Protein 4EWT (pdb70)

InterPro domains:
  IPR002933 Peptidase M20 [PF01546] (74-384)
  IPR011650 Peptidase M20, dimerisation domain [PF07687] (183-277)
  IPR017439 Amidohydrolase [PIRSF005962] (2-389)
  IPR017439 Amidohydrolase [PTHR11014] (3-390)
  IPR017439 Amidohydrolase [TIGR01891] (16-375)
  IPR036264 Bacterial exopeptidase dimerisation domain [SSF55031] (186-298)

Sequence (1542 aa):
MNQQLIETLKSKEGKMIEIRRYLHQHPELSFHEDETAKYIAEFYKGKDVEVETNVGPRGIKVTIDSGKPGKTLAIRADFDALPITEDTGLSFASQNKGVMHACGHDAHTAYMLVLAETLAEMKDDSFTGKVVVIHQPAEEVPPGGAKTMIENGVLDGVDHVLGVHVMSTMKTGKVYYRPGYVQTGRAFFKLKVQGKGGHGSSPHMANDAIVAGSYFVTALQTVVSRRLSPFETGVVTIGSFDGKGQFNVIKDVVEIEGDVRGLTDATKATIEKEIKRLSKGLEDMYGVTCTLEYNDDYPALYNDPEFTEYVAKTLKEANLDFGVEMCEPQPPSEDFAYYAKERPSAFIYTGAAVENGEIYPHHHPKFNISEKSLLISAEAVGTVVLDYLKMNQQLIETLKSKEGKMIEIRRYLHQHPELSFHEDETAKYIAEFYKGKDVEVETNVGPRGIKVTIDSGKPGKTLAIRADFDALPITEDTGLSFASQNKGVMHACGHDAHTAYMLVLAETLAEMKDSFTGKVVVIHQPAEEVPPGGAKTMIENGVLDGVDHVLGVHVMSTMKTGKVYYRPGYVQTGRAFFKLKVQGKGGHGSSPHMANDAIVAGSYYFVTALQTVVSRRLSPFETGVVTIGSFDGKGQFNVIKDVVEIEGDVRGLTDATKATIEKEIKRLSKGLEDMYGVTCTLEYNDDYPALYNDPEFTEYVAKTLKEANLDFGVEMCEPQPPSEDFAYYAKERPSAFIYTGAAVENGEIYPHHHPKFNISEKSLLISAEAVGTVVLDYLKMNQQLIETLKSKEGKMIEIRRYLHQHPELSFHEDETAKYIAEFYKGKDVEVETNVGPRGIKVTIDSGKPGKTLAIRADFDALPITEDTGLSFASQNKGVMHACGHDAHTAYMLVLAETLAEMKDSFTGKVVVIHQPAEEVPPGGAKTMIENGVLDGVDHVLGVHVMSTMKTGKVYYRPGYVQTGRAFFKLKVQGKGGHGSSPHMANDAIVAGSYYFVTALQTVVSRRLSPFETGVVTIGSFDGKGQFNVIKDVVEIEGDVRGLTDATKATIEKEIKRLSSKGLEDMYGVTCTLEYNDDYPALYNDPEFTEYVAKTLKEANLDFGVEMCEPQPPSEDFAYYAKERPSAFIYTGAAVENGEIYPHHHPKFNISEKSLLISAEAVGTVVLDYLKMNQQLIETLKSKEGKMIEIRRYLHQHPELSFHEDETAKYIAEFYKGKDVEVETNVGPRGIKVTIDSGKPGKTLAIRADFDALPITEDTGLSFASQNKGVMHACGHDAHTAYMLVLAETLAEMKDSFTGKVVVIHQPAEEVPPGGAKTMIENGVLDGVDHVLGVHVMSTMKTGKVYYRPGYVQTGRAFFFKLKVQGKGGHGSSPHMANDAIVAGSYFVTALQTVVSRRLSPFETGVVTIGSFDGKGQFNVIKDVVEIEGDVRGLTDATKATIEKEIKRLSKGLEDMYGVTCTLEYNDDYPALYNDPEFTEYVAKTLKEANLMCEPQPPSEDFAYYAKERPSAFIYTGAAVPHHHPKFNISEKSLLISAEAVGTVVLD

Solvent-accessible surface area: 54284 Å² total; per-residue (Å²): 46,61,110,95,0,28,116,29,0,106,91,32,51,51,69,0,42,113,7,3,95,97,3,1,56,48,1,26,62,9,72,121,1,78,106,5,11,157,41,0,25,88,18,5,157,91,58,97,25,95,56,91,82,101,15,3,91,62,0,2,21,0,11,0,48,12,70,80,130,52,109,9,0,0,0,4,1,1,1,1,2,11,94,28,90,24,104,19,82,44,106,24,28,23,123,62,99,36,8,0,2,0,14,0,0,1,1,0,0,0,2,0,0,0,0,0,22,0,0,12,99,4,44,144,35,4,41,2,83,0,3,0,0,0,0,3,2,6,28,68,51,84,1,3,0,107,32,1,40,92,84,30,0,4,71,59,7,67,39,0,1,2,3,12,1,15,1,89,31,147,24,36,65,1,13,12,38,31,13,57,0,8,2,0,22,2,30,1,81,0,78,0,67,14,128,30,26,104,0,6,20,7,71,128,9,21,8,0,0,7,0,0,0,0,0,0,5,1,2,7,9,0,23,6,8,39,6,17,17,67,53,13,5,5,7,0,4,0,1,0,50,0,117,21,124,52,58,57,1,42,58,34,0,70,0,34,0,2,0,13,0,21,39,66,71,2,16,60,44,0,49,130,14,0,93,75,6,4,110,0,0,57,37,0,5,41,6,81,20,65,45,90,30,82,102,14,2,14,5,1,86,0,27,58,148,6,0,77,60,0,1,128,12,3,108,124,36,130,39,129,16,35,25,78,66,16,108,16,27,40,65,15,6,0,0,1,34,0,11,125,87,68,52,0,0,1,1,0,0,0,0,12,26,109,132,67,67,106,7,72,34,65,73,54,95,3,37,6,8,35,110,0,1,23,18,0,0,6,0,1,0,2,0,0,7,73,12,5,91,55,62,82,109,0,26,58,29,0,105,94,34,53,51,80,0,45,127,11,2,94,99,4,1,46,72,1,24,59,5,78,117,1,78,119,4,12,127,59,0,25,86,24,6,134,94,58,100,27,97,60,72,86,85,8,6,99,62,0,1,20,0,10,0,60,14,69,72,124,54,115,7,0,0,0,1,0,0,0,1,2,9,91,28,94,29,85,25,79,49,106,20,23,23,131,69,107,28,14,0,2,0,12,0,0,1,0,0,0,0,1,1,0,0,0,0,18,0,0,12,110,3,45,125,37,2,38,4,77,0,4,0,0,0,0,3,4,5,32,65,61,84,1,1,0,92,46,1,36,117,83,18,0,5,99,59,6,62,38,0,1,1,1,12,1,18,1,78,26,152,6,31,65,2,16,14,32,32,13,54,0,8,2,0,42,1,61,1,89,0,82,0,70,18,124,29,28,110,0,18,37,5,62,116,10,20,8,0,0,5,0,0,0,6,0,0,12,2,2,8,6,0,20,5,9,38,7,16,12,60,51,13,6,4,7,0,4,0,2,0,43,0,120,27,117,67,34,58,0,41,62,39,0,86,0,44,0,1,0,32,0,20,37,50,73,1,13,59,41,0,46,119,11,0,96,75,5,4,106,0,0,54,48,5,8,41,6,82,19,69,44,91,31,64,99,17,2,13,4,0,83,0,36,59,143,4,0,83,56,0,2,121,13,4,115,121,28,105,29,107,17,30,24,80,60,16,107,17,25,63,71,19,4,0,0,1,32,0,10,133,79,70,54,0,0,0,1,0,0,0,0,7,28,102,132,67,126,90,51,65,39,76,60,51,71,1,39,8,13,31,111,0,1,22,20,0,0,2,0,1,0,4,0,0,8,75,22,2,98,82,56,127,102,0,43,125,37,0,46,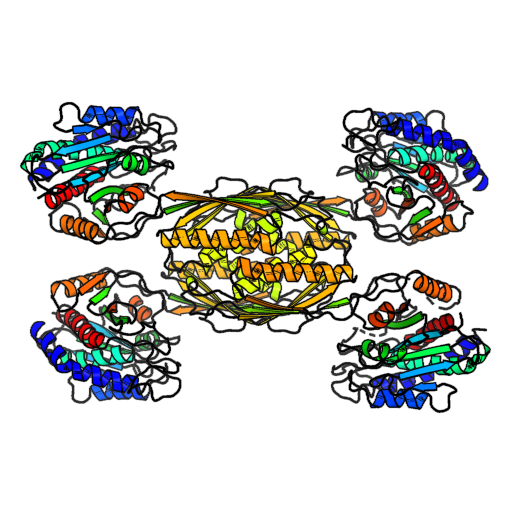95,36,53,49,83,0,43,63,10,5,96,102,5,4,50,62,3,17,65,9,72,119,1,80,94,4,11,132,59,0,24,48,27,5,155,92,61,96,26,112,54,66,83,86,14,3,84,77,0,2,19,0,21,0,60,13,69,89,132,48,114,9,0,0,0,2,0,1,2,2,1,10,95,31,92,25,118,36,70,30,112,30,24,25,127,33,83,41,18,0,2,0,12,0,1,1,0,0,0,0,1,1,0,0,0,0,16,0,0,11,113,10,48,135,45,5,32,1,92,0,5,0,0,0,0,5,1,8,32,66,52,76,0,3,0,74,27,1,37,122,69,20,0,7,106,61,5,60,40,0,1,1,2,13,0,18,1,67,22,146,18,29,62,1,14,13,48,35,14,62,0,10,3,0,36,1,66,1,82,1,72,0,66,14,134,25,24,146,2,27,34,6,62,114,10,24,9,0,0,12,1,0,0,4,0,0,1,0,2,7,5,0,21,6,8,38,6,16,13,57,51,13,7,6,9,0,4,0,2,0,41,0,120,30,115,64,55,60,1,40,62,39,0,60,0,46,0,2,0,14,0,24,38,43,70,0,14,62,32,0,46,115,7,0,95,75,5,6,100,0,0,51,32,1,8,37,7,80,18,70,40,94,30,71,94,10,2,8,2,0,81,0,27,45,143,7,0,78,53,0,2,110,12,4,120,134,22,147,31,148,20,32,22,75,76,16,118,22,28,67,76,17,5,0,0,0,23,0,10,132,86,72,55,0,0,0,1,0,0,0,0,13,29,108,142,53,105,87,15,70,38,90,76,54,46,2,56,5,8,28,104,0,1,29,20,0,0,13,0,1,0,2,0,0,10,70,23,1,105,108,67,142,57,10,68,55,41,4,132,89,39,48,47,80,0,21,122,10,7,109,106,4,0,49,60,1,25,50,6,74,122,1,91,119,3,14,49,56,0,22,102,26,4,149,92,58,97,27,95,55,61,66,111,12,6,81,72,0,0,22,0,10,0,50,11,69,84,124,53,134,11,26,0,0,1,0,1,1,2,0,12,88,35,97,36,104,38,84,55,111,28,34,25,119,65,93,30,8,0,2,0,12,0,1,0,0,1,0,0,1,1,0,0,1,0,15,1,4,12,108,22,42,136,65,16,79,0,76,3,4,0,0,0,0,5,2,9,30,62,63,70,0,2,0,77,36,0,38,133,31,31,0,6,112,63,6,56,43,0,3,1,1,15,1,14,9,90,26,84,32,65,136,17,57,36,37,32,14,63,0,3,4,0,42,2,58,0,79,0,82,0,66,14,129,29,28,105,1,16,29,5,70,132,11,22,8,0,0,8,0,0,0,6,0,0,0,3,1,6,7,0,20,7,8,38,4,19,14,75,50,10,6,3,7,0,5,0,1,0,43,0,111,20,116,62,49,41,1,44,56,37,0,73,1,37,0,3,0,3,0,21,39,54,74,0,18,60,37,0,56,124,8,0,90,82,6,4,132,0,0,37,50,5,9,38,7,80,19,75,45,94,40,37,99,14,2,14,5,1,81,0,23,54,127,12,0,82,110,6,22,113,20,43,76,135,49,97,152,104,20,67,29,27,48,60,17,6,0,0,1,32,0,10,135,78,68,59,0,0,1,17,1,1,1,0,17,106,85,58,86,24,82,54,0,40,13,20,43,48,0,0,23,51,1,0,31,20,4,4,19,16,12,34,110

Radius of gyration: 43.47 Å; Cα contacts (8 Å, |Δi|>4): 4085; chains: 4; bounding box: 81×127×121 Å

Foldseek 3Di:
DLVLLQVLLVVCLVQLLVQLLLLQQAAAAFPGCPPVLVVLVVLCPPFPWDWDAPLDPSKIKIKQALVADDAEEEEEAERHWDQAAADDDDPSHYPPGRIGRQFCSSLSSSLLSSLVSSVNVVSVQFHGMYIYIYFGAWPDPVGTLVSNVVSPSCPRHAEYEYEGAFQPFAFQAKEFDAFFFEWFKKKKKKKWFWAKDFQVCCVPTQASVVLVVVLVVVLVCLVVPQDDPPWDKDKDFPDWAQDDDDGMRTGMIMIIIMMITSAPVSVVSSVVVNVVSQVVSCVVRVIDMDMDMGTHAHGAGQHPVVRVVLQVLQVVVDDRGYYYYDHHDYHGTNVSVVCVVHRYTYMYHHFHDPDDDRDGGPDSHRDGHSVSSSVVSSSVSSSCSVRRD/DAVVLLVLLVVCLVQLVVQLLQLQQAAAAFVGPPPVLVVLVVLCVVAPWDWDQPLPVSKIKIKQALVADFAEEEEEAEGHWDQAAADQPDPSHYPPGRTGRQFSSSLSSSLLSSLVSSSSVVSVQFHGMYIYIYFGQWPDPPGTPVSNVVSPSCPRHAEYEYEGAFQPFAPFAKAFDAWFFEKWKKKKKKKWFWAKAFQVCCVVTQASVVLVVVLVVVLVCLVVPQDDPPWDKDKAWPDWAQDDDPGMRTGMIMIMIMMITSAVVSVVSSVVVSVVSQVVSCVVRVIDMDMDMGTHAHGAGAHRPVRVVLQVLVCPPPDPHHYYYDHRDYHGTNVSVVVVVHRYTYMYGHWHDPDDDGDGGPDSNRDTHSVSSSSVSSSVSSCNSVNRD/DQVLQLVQLVVCLVQLVVQLLQLQQAAAAFLGCPVVLVVLVVLCPPFDWAWDQPLDRSKIKIKQALVADDAEEEEEAEGHWAQAAAPQPDPSHYPPDRIGRLFSSSLRSSLLSSLVRSVSVPSVLFHGMYMYIYFGAFPDPLGGLVSSVVSPSCPRHAEYEYEGAFQVFAFFAKAFDAWFFEKFKKKKKKKWFWAKAFQVCCVPTQAAVVLVVVLVVVLVCLVVPQDDPPWDKDKDWPDWAQDDDPGMRTGMIMIMIMMITSAQVSVVSSVVVSVVSQVVSCVVRVIDMDMDMGGHAHGAGAHRVVRVVLQVLVCPPPDRGHYYYDHRDYHGTNCSVVVVVHNYTYMYHYFHDPDDDTDGGPDSNHDGHSSSSSVVSSSVSSCRSVNRD/DCVLVLVLLVVCLVQLVVQLLQCQAEAAAFVGGPVVLVVLVVLCVVAPWDWDQPLDDRKIKIKQALVADAAEEEEEAEGHWDQAAADAPDPSHYPPGRTGNQQCSSLSSSLLSSLVRVVSVPSVLAHHMYIYTYWGRFPDPPDIVVSSVVRPRCVRHFEYEYEGEDQPFAFQAWEFDAWQFEKFKKKKKKKWFWAKDFPVCCVVTQASVVLVVVLVVVLVCLVVPQDDPPWDKDKDWPDWAQDDDVGMRTGMIMIMIMMITSAVVSVVSSVVVSVVSQVVSCVVRVIDMDMDMGGHAHGAHQHRVVRVVLVVLQVVPDSYDHRDYDGTNVSVVVVVHNYTYIYGYFHVDGVDSNRDTHSSRSSNVSSSVSSSVSD

Secondary structure (DSSP, 8-state):
-HHHHHHHHHHTHHHHHHHHHHHHHS--BTT--HHHHHHHHHHTTTSSSEEE--SSTT-EEEEEE-SS---EEEEEEE--BBS-------TT--SSTT-B-TTSHHHHHHHHHHHHHHHHTTGGG--SEEEEEEE---SSTT-HHHHHHHTTTTTT--EEEEEEEETTS-TTEEEE-SEEEE-EEEEEEEEEE-B-EETT-GGGSB-HHHHHHHHHHHHHHIIIIIS-TTS-EEEEEEEEEE---TTEE--EEEEEEEEEESSHHHHHHHHHHHHHHHHHHHHHH--EEEEEEEE-S--EEE-HHHHHHHHHHHHHT--SSEEEE---BSS--THHHHHHHS-EEEEEEE---SSS--PPTTSTT----TTHHHHHHHHHHHHHHHTT-/--HHHHHHHHHTHHHHHHHHHHHHHS--BTT--HHHHHHHHHHTTTSS-EEES-SSTT-EEEEEEEEE---EEEEEEE--BBS----S--TT--SSTT-B--SSHHHHHHHHHHHHHHHHTTGGG--EEEEEEEE---SSTT-SHHHHIIIIITTT--EEEEEEEETTS-SSSEE--SEEEE-EEEEEEEEEE-B-EETT-GGGSB-HHHHHHHHHHHHHHIIIIIS-TTS-EEEEEEEEEE---TTEE--EEEEEEEEEESSHHHHHHHHHHHHHHHHHHHHHH--EEEEEEEE----EEE-HHHHHHHHHHHHTS------BSS--TTHHHHHHS-EEEEEEE----TT-TT----THHHHHHHHHHHHHHH-/--HHHHHHHHHTHHHHHHHHHHHHHS--BTT--HHHHHHHHHHTTTSSSEEE--SSTT-EEEEEE-SSS--EEEEEEE--BBS----S--TT--SSTT-B-TTSHHHHHHHHHHHHHHHHTTTTS--SEEEEEEE--SSSTT-SHHHHHHTTTTTT--EEEEEEEEEEEETTEEEE-SEEEE-EEEEEEEEEE-B-EETT-GGGSB-HHHHHHHHHHHHHHIIIIIS-TTS-EEEEEEEEEE---TTEE-SEEEEEEEEEESSHHHHHHHHHHHHHHHHHHHHHH--EEEEEEEE-SPPEEE-HHHHHHHHHHHHHTT-SSEEEE---BSS--TTHHHHHHS-EEEEEEEEE-SSS----TT-TT----THHHHHHHHHHHHHHHHH--/-HHHHHHHHHHTHHHHHHHHHHHHHS--BTT--HHHHHHHHHHTTTSSSEEE--SSTT-EEEEEE-SS---EEEEEEE--BBS----S--TT---STT-B-TTSHHHHHHHHHHHHHHHHTTGGG--SEEEEEEE---SSTT-HHHHHHHTTTTTT--EEEEEEEETTS-TTEEEE-SEEEEEEEEEEEEEEE-B-EETT-GGGSB-HHHHHHHHHHHHHHIIIIIS-TTS-EEEEEEEEEE---TTEE-SEEEEEEEEEESSHHHHHHHHHHHHHHHHHHHHHH--EEEEEEEE-S--EEE-HHHHHHHHHHHHHS--SSEEEE---EEEE-TTHHHHHHS-EEEEEEE---SSS----TT-TT----THHHHHHHHHHHHHHHHHT-

CATH classification: 3.40.630.10 (+1 more: 3.30.70.360)

Organism: Staphylococcus aureus (strain COL) (NCBI:txid93062)

Nearest PDB structures (foldseek):
  4ewt-assembly1_D  TM=9.962E-01  e=9.940E-83  Staphylococcus aureus subsp. aureus COL
  4ewt-assembly1_B  TM=9.917E-01  e=1.873E-76  Staphylococcus aureus subsp. aureus COL
  3io1-assembly1_B-2  TM=6.896E-01  e=1.456E-27  Klebsiella pneumoniae subsp. pneumoniae MGH 78578
  3rza-assembly1_B  TM=7.564E-01  e=2.150E-22  Staphylococcus aureus subsp. aureus Mu50
  3gb0-assembly1_A-2  TM=7.255E-01  e=4.376E-22  Bacillus cereus ATCC 10987

B-factor: mean 38.26, std 19.37, range [2.0, 144.62]

Structure (mmCIF, N/CA/C/O backbone):
data_4EWT
#
_entry.id   4EWT
#
_cell.length_a   44.620
_cell.length_b   120.110
_cell.length_c   132.410
_cell.angle_alpha   115.40
_cell.angle_beta   94.64
_cell.angle_gamma   96.55
#
_symmetry.space_group_name_H-M   'P 1'
#
loop_
_entity.id
_entity.type
_entity.pdbx_description
1 polymer 'Peptidase, M20/M25/M40 family'
2 non-polymer 'MANGANESE (II) ION'
3 non-polymer DI(HYDROXYETHYL)ETHER
4 non-polymer '1-DEOXY-1-THIO-HEPTAETHYLENE GLYCOL'
5 water water
#
loop_
_atom_site.group_PDB
_atom_site.id
_atom_site.type_symbol
_atom_site.label_atom_id
_atom_site.label_alt_id
_atom_site.label_comp_id
_atom_site.label_asym_id
_atom_site.label_entity_id
_atom_site.label_seq_id
_atom_site.pdbx_PDB_ins_code
_atom_site.Cartn_x
_atom_site.Cartn_y
_atom_site.Cartn_z
_atom_site.occupancy
_atom_site.B_iso_or_equiv
_atom_site.auth_seq_id
_atom_site.auth_comp_id
_atom_site.auth_asym_id
_atom_site.auth_atom_id
_atom_site.pdbx_PDB_model_num
ATOM 1 N N . MET A 1 1 ? 20.607 -71.248 36.587 1.00 65.16 1 MET A N 1
ATOM 2 C CA . MET A 1 1 ? 19.982 -70.011 36.994 1.00 61.67 1 MET A CA 1
ATOM 3 C C . MET A 1 1 ? 18.871 -69.581 36.047 1.00 59.97 1 MET A C 1
ATOM 4 O O . MET A 1 1 ? 17.975 -68.881 36.441 1.00 57.72 1 MET A O 1
ATOM 6 N N . ASN A 1 2 ? 18.930 -70.033 34.805 1.00 61.34 2 ASN A N 1
ATOM 7 C CA . ASN A 1 2 ? 17.966 -69.673 33.778 1.00 60.16 2 ASN A CA 1
ATOM 8 C C . ASN A 1 2 ? 16.583 -70.152 34.022 1.00 60.17 2 ASN A C 1
ATOM 9 O O . ASN A 1 2 ? 15.612 -69.465 33.818 1.00 58.34 2 ASN A O 1
ATOM 14 N N . GLN A 1 3 ? 16.525 -71.391 34.432 1.00 62.43 3 GLN A N 1
ATOM 15 C CA . GLN A 1 3 ? 15.324 -72.059 34.807 1.00 63.05 3 GLN A CA 1
ATOM 16 C C . GLN A 1 3 ? 14.542 -71.276 35.833 1.00 60.06 3 GLN A C 1
ATOM 17 O O . GLN A 1 3 ? 13.382 -71.047 35.672 1.00 59.47 3 GLN A O 1
ATOM 23 N N . GLN A 1 4 ? 15.218 -70.874 36.890 1.00 58.33 4 GLN A N 1
ATOM 24 C CA . GLN A 1 4 ? 14.665 -70.057 37.978 1.00 55.68 4 GLN A CA 1
ATOM 25 C C . GLN A 1 4 ? 14.183 -68.700 37.468 1.00 51.86 4 GLN A C 1
ATOM 26 O O . GLN A 1 4 ? 13.117 -68.222 37.861 1.00 50.56 4 GLN A O 1
ATOM 32 N N . LEU A 1 5 ? 14.982 -68.093 36.592 1.00 50.01 5 LEU A N 1
ATOM 33 C CA . LEU A 1 5 ? 14.641 -66.827 35.959 1.00 46.67 5 LEU A CA 1
ATOM 34 C C . LEU A 1 5 ? 13.286 -66.920 35.258 1.00 46.53 5 LEU A C 1
ATOM 35 O O . LEU A 1 5 ? 12.383 -66.124 35.529 1.00 44.78 5 LEU A O 1
ATOM 40 N N . ILE A 1 6 ? 13.145 -67.905 34.376 1.00 48.38 6 ILE A N 1
ATOM 41 C CA . ILE A 1 6 ? 11.943 -68.037 33.548 1.00 49.24 6 ILE A CA 1
ATOM 42 C C . ILE A 1 6 ? 10.675 -68.185 34.389 1.00 49.81 6 ILE A C 1
ATOM 43 O O . ILE A 1 6 ? 9.691 -67.470 34.163 1.00 48.91 6 ILE A O 1
ATOM 48 N N . GLU A 1 7 ? 10.694 -69.068 35.386 1.00 51.31 7 GLU A N 1
ATOM 49 C CA . GLU A 1 7 ? 9.496 -69.256 36.187 1.00 52.25 7 GLU A CA 1
ATOM 50 C C . GLU A 1 7 ? 9.180 -68.094 37.100 1.00 49.60 7 GLU A C 1
ATOM 51 O O . GLU A 1 7 ? 8.041 -67.807 37.346 1.00 49.75 7 GLU A O 1
ATOM 57 N N . THR A 1 8 ? 10.189 -67.416 37.590 1.00 47.39 8 THR A N 1
ATOM 58 C CA . THR A 1 8 ? 9.935 -66.176 38.331 1.00 45.45 8 THR A CA 1
ATOM 59 C C . THR A 1 8 ? 9.262 -65.138 37.437 1.00 44.27 8 THR A C 1
ATOM 60 O O . THR A 1 8 ? 8.323 -64.464 37.860 1.00 43.87 8 THR A O 1
ATOM 64 N N . LEU A 1 9 ? 9.748 -65.011 36.203 1.00 43.98 9 LEU A N 1
ATOM 65 C CA . LEU A 1 9 ? 9.184 -64.053 35.262 1.00 43.29 9 LEU A CA 1
ATOM 66 C C . LEU A 1 9 ? 7.767 -64.438 34.856 1.00 45.24 9 LEU A C 1
ATOM 67 O O . LEU A 1 9 ? 6.865 -63.594 34.855 1.00 45.04 9 LEU A O 1
ATOM 72 N N . LYS A 1 10 ? 7.560 -65.697 34.544 1.00 47.58 10 LYS A N 1
ATOM 73 C CA . LYS A 1 10 ? 6.224 -66.151 34.250 1.00 50.17 10 LYS A CA 1
ATOM 74 C C . LYS A 1 10 ? 5.263 -65.860 35.368 1.00 50.44 10 LYS A C 1
ATOM 75 O O . LYS A 1 10 ? 4.163 -65.491 35.119 1.00 51.46 10 LYS A O 1
ATOM 81 N N . SER A 1 11 ? 5.698 -66.017 36.604 1.00 49.85 11 SER A N 1
ATOM 82 C CA . SER A 1 11 ? 4.839 -65.794 37.777 1.00 50.30 11 SER A CA 1
ATOM 83 C C . SER A 1 11 ? 4.521 -64.317 38.034 1.00 48.55 11 SER A C 1
ATOM 84 O O . SER A 1 11 ? 3.597 -63.995 38.786 1.00 49.21 11 SER A O 1
ATOM 87 N N . LYS A 1 12 ? 5.285 -63.426 37.405 1.00 46.37 12 LYS A N 1
ATOM 88 C CA . LYS A 1 12 ? 5.069 -61.990 37.553 1.00 44.92 12 LYS A CA 1
ATOM 89 C C . LYS A 1 12 ? 4.472 -61.363 36.293 1.00 44.81 12 LYS A C 1
ATOM 90 O O . LYS A 1 12 ? 4.478 -60.133 36.150 1.00 43.73 12 LYS A O 1
ATOM 96 N N . GLU A 1 13 ? 3.964 -62.195 35.380 1.00 45.98 13 GLU A N 1
ATOM 97 C CA . GLU A 1 13 ? 3.425 -61.688 34.110 1.00 45.79 13 GLU A CA 1
ATOM 98 C C . GLU A 1 13 ? 2.291 -60.702 34.378 1.00 46.17 13 GLU A C 1
ATOM 99 O O . GLU A 1 13 ? 2.258 -59.614 33.786 1.00 44.68 13 GLU A O 1
ATOM 105 N N . GLY A 1 14 ? 1.395 -61.079 35.296 1.00 47.38 14 GLY A N 1
ATOM 106 C CA . GLY A 1 14 ? 0.259 -60.245 35.702 1.00 48.55 14 GLY A CA 1
ATOM 107 C C . GLY A 1 14 ? 0.651 -58.850 36.162 1.00 46.80 14 GLY A C 1
ATOM 108 O O . GLY A 1 14 ? -0.046 -57.870 35.878 1.00 47.31 14 GLY A O 1
ATOM 109 N N . LYS A 1 15 ? 1.777 -58.764 36.836 1.00 44.80 15 LYS A N 1
ATOM 110 C CA . LYS A 1 15 ? 2.300 -57.518 37.319 1.00 43.85 15 LYS A CA 1
ATOM 111 C C . LYS A 1 15 ? 2.798 -56.610 36.161 1.00 42.33 15 LYS A C 1
ATOM 112 O O . LYS A 1 15 ? 2.623 -55.415 36.195 1.00 41.81 15 LYS A O 1
ATOM 118 N N . MET A 1 16 ? 3.447 -57.200 35.176 1.00 41.60 16 MET A N 1
ATOM 119 C CA . MET A 1 16 ? 3.916 -56.445 33.994 1.00 40.92 16 MET A CA 1
ATOM 120 C C . MET A 1 16 ? 2.731 -55.802 33.284 1.00 42.32 16 MET A C 1
ATOM 121 O O . MET A 1 16 ? 2.778 -54.632 32.908 1.00 41.67 16 MET A O 1
ATOM 126 N N . ILE A 1 17 ? 1.670 -56.591 33.125 1.00 44.63 17 ILE A N 1
ATOM 127 C CA . ILE A 1 17 ? 0.461 -56.185 32.423 1.00 46.78 17 ILE A CA 1
ATOM 128 C C . ILE A 1 17 ? -0.234 -55.039 33.161 1.00 48.02 17 ILE A C 1
ATOM 129 O O . ILE A 1 17 ? -0.562 -54.014 32.555 1.00 48.32 17 ILE A O 1
ATOM 134 N N . GLU A 1 18 ? -0.426 -55.218 34.467 1.00 49.02 18 GLU A N 1
ATOM 135 C CA . GLU A 1 18 ? -0.981 -54.194 35.354 1.00 50.45 18 GLU A CA 1
ATOM 136 C C . GLU A 1 18 ? -0.162 -52.894 35.321 1.00 48.45 18 GLU A C 1
ATOM 137 O O . GLU A 1 18 ? -0.723 -51.797 35.322 1.00 49.69 18 GLU A O 1
ATOM 143 N N . ILE A 1 19 ? 1.162 -53.020 35.269 1.00 45.38 19 ILE A N 1
ATOM 144 C CA . ILE A 1 19 ? 2.032 -51.845 35.195 1.00 43.51 19 ILE A CA 1
ATOM 145 C C . ILE A 1 19 ? 1.975 -51.150 33.823 1.00 43.13 19 ILE A C 1
ATOM 146 O O . ILE A 1 19 ? 1.968 -49.917 33.759 1.00 43.33 19 ILE A O 1
ATOM 151 N N . ARG A 1 20 ? 1.899 -51.905 32.762 1.00 42.54 20 ARG A N 1
ATOM 152 C CA . ARG A 1 20 ? 1.836 -51.294 31.466 1.00 42.77 20 ARG A CA 1
ATOM 153 C C . ARG A 1 20 ? 0.581 -50.427 31.367 1.00 44.94 20 ARG A C 1
ATOM 154 O O . ARG A 1 20 ? 0.622 -49.306 30.954 1.00 44.55 20 ARG A O 1
ATOM 162 N N . ARG A 1 21 ? -0.515 -50.994 31.821 1.00 46.92 21 ARG A N 1
ATOM 163 C CA . ARG A 1 21 ? -1.825 -50.367 31.751 1.00 50.22 21 ARG A CA 1
ATOM 164 C C . ARG A 1 21 ? -1.901 -49.071 32.546 1.00 51.20 21 ARG A C 1
ATOM 165 O O . ARG A 1 21 ? -2.444 -48.078 32.059 1.00 52.62 21 ARG A O 1
ATOM 173 N N . TYR A 1 22 ? -1.351 -49.078 33.759 1.00 50.77 22 TYR A N 1
ATOM 174 C CA . TYR A 1 22 ? -1.243 -47.850 34.538 1.00 51.88 22 TYR A CA 1
ATOM 175 C C . TYR A 1 22 ? -0.436 -46.772 33.794 1.00 50.37 22 TYR A C 1
ATOM 176 O O . TYR A 1 22 ? -0.843 -45.609 33.751 1.00 52.01 22 TYR A O 1
ATOM 185 N N . LEU A 1 23 ? 0.702 -47.163 33.222 1.00 47.07 23 LEU A N 1
ATOM 186 C CA . LEU A 1 23 ? 1.557 -46.221 32.498 1.00 45.98 23 LEU A CA 1
ATOM 187 C C . LEU A 1 23 ? 0.926 -45.752 31.188 1.00 46.55 23 LEU A C 1
ATOM 188 O O . LEU A 1 23 ? 1.106 -44.601 30.785 1.00 47.01 23 LEU A O 1
ATOM 193 N N . HIS A 1 24 ? 0.198 -46.656 30.534 1.00 46.78 24 HIS A N 1
ATOM 194 C CA . HIS A 1 24 ? -0.539 -46.351 29.316 1.00 48.07 24 HIS A CA 1
ATOM 195 C C . HIS A 1 24 ? -1.597 -45.272 29.575 1.00 51.17 24 HIS A C 1
ATOM 196 O O . HIS A 1 24 ? -1.840 -44.407 28.722 1.00 51.87 24 HIS A O 1
ATOM 203 N N . GLN A 1 25 ? -2.204 -45.340 30.760 1.00 52.96 25 GLN A N 1
ATOM 204 C CA . GLN A 1 25 ? -3.236 -44.407 31.215 1.00 56.77 25 GLN A CA 1
ATOM 205 C C . GLN A 1 25 ? -2.708 -43.015 31.546 1.00 57.10 25 GLN A C 1
ATOM 206 O O . GLN A 1 25 ? -3.452 -42.026 31.458 1.00 59.74 25 GLN A O 1
ATOM 212 N N . HIS A 1 26 ? -1.439 -42.943 31.948 1.00 54.36 26 HIS A N 1
ATOM 213 C CA . HIS A 1 26 ? -0.841 -41.680 32.381 1.00 55.52 26 HIS A CA 1
ATOM 214 C C . HIS A 1 26 ? 0.379 -41.298 31.545 1.00 52.77 26 HIS A C 1
ATOM 215 O O . HIS A 1 26 ? 1.456 -41.068 32.104 1.00 51.70 26 HIS A O 1
ATOM 222 N N . PRO A 1 27 ? 0.217 -41.211 30.206 1.00 52.10 27 PRO A N 1
ATOM 223 C CA . PRO A 1 27 ? 1.375 -40.900 29.365 1.00 49.76 27 PRO A CA 1
ATOM 224 C C . PRO A 1 27 ? 1.782 -39.436 29.479 1.00 51.55 27 PRO A C 1
ATOM 225 O O . PRO A 1 27 ? 0.931 -38.565 29.702 1.00 54.99 27 PRO A O 1
ATOM 229 N N . GLU A 1 28 ? 3.076 -39.174 29.343 1.00 49.80 28 GLU A N 1
ATOM 230 C CA . GLU A 1 28 ? 3.577 -37.806 29.339 1.00 51.71 28 GLU A CA 1
ATOM 231 C C . GLU A 1 28 ? 4.523 -37.561 28.182 1.00 49.80 28 GLU A C 1
ATOM 232 O O . GLU A 1 28 ? 5.280 -38.448 27.786 1.00 46.54 28 GLU A O 1
ATOM 238 N N . LEU A 1 29 ? 4.474 -36.338 27.666 1.00 51.78 29 LEU A N 1
ATOM 239 C CA . LEU A 1 29 ? 5.301 -35.902 26.542 1.00 50.91 29 LEU A CA 1
ATOM 240 C C . LEU A 1 29 ? 6.792 -35.880 26.865 1.00 49.51 29 LEU A C 1
ATOM 241 O O . LEU A 1 29 ? 7.182 -35.777 28.034 1.00 49.88 29 LEU A O 1
ATOM 246 N N . SER A 1 30 ? 7.609 -35.957 25.813 1.00 47.97 30 SER A N 1
ATOM 247 C CA . SER A 1 30 ? 9.063 -35.830 25.917 1.00 47.38 30 SER A CA 1
ATOM 248 C C . SER A 1 30 ? 9.446 -34.511 26.589 1.00 50.83 30 SER A C 1
ATOM 249 O O . SER A 1 30 ? 8.917 -33.458 26.240 1.00 53.14 30 SER A O 1
ATOM 252 N N . PHE A 1 31 ? 10.356 -34.590 27.558 1.00 51.60 31 PHE A N 1
ATOM 253 C CA . PHE A 1 31 ? 10.818 -33.441 28.354 1.00 55.33 31 PHE A CA 1
ATOM 254 C C . PHE A 1 31 ? 9.785 -32.914 29.367 1.00 58.73 31 PHE A C 1
ATOM 255 O O . PHE A 1 31 ? 9.998 -31.869 29.988 1.00 62.16 31 PHE A O 1
ATOM 263 N N . HIS A 1 32 ? 8.679 -33.641 29.534 1.00 58.28 32 HIS A N 1
ATOM 264 C CA . HIS A 1 32 ? 7.648 -33.293 30.524 1.00 61.62 32 HIS A CA 1
ATOM 265 C C . HIS A 1 32 ? 7.133 -34.531 31.271 1.00 60.16 32 HIS A C 1
ATOM 266 O O . HIS A 1 32 ? 5.985 -34.568 31.723 1.00 62.18 32 HIS A O 1
ATOM 273 N N . GLU A 1 33 ? 7.994 -35.535 31.408 1.00 57.07 33 GLU A N 1
ATOM 274 C CA . GLU A 1 33 ? 7.603 -36.812 31.994 1.00 55.56 33 GLU A CA 1
ATOM 275 C C . GLU A 1 33 ? 7.989 -36.761 33.487 1.00 57.06 33 GLU A C 1
ATOM 276 O O . GLU A 1 33 ? 8.879 -37.476 33.956 1.00 55.17 33 GLU A O 1
ATOM 282 N N . ASP A 1 34 ? 7.278 -35.901 34.213 1.00 60.59 34 ASP A N 1
ATOM 283 C CA . ASP A 1 34 ? 7.469 -35.701 35.647 1.00 63.15 34 ASP A CA 1
ATOM 284 C C . ASP A 1 34 ? 6.872 -36.838 36.476 1.00 62.14 34 ASP A C 1
ATOM 285 O O . ASP A 1 34 ? 7.522 -37.330 37.398 1.00 61.54 34 ASP A O 1
ATOM 290 N N . GLU A 1 35 ? 5.642 -37.241 36.145 1.00 62.20 35 GLU A N 1
ATOM 291 C CA . GLU A 1 35 ? 4.936 -38.303 36.878 1.00 61.84 35 GLU A CA 1
ATOM 292 C C . GLU A 1 35 ? 5.484 -39.694 36.560 1.00 57.42 35 GLU A C 1
ATOM 293 O O . GLU A 1 35 ? 5.572 -40.548 37.445 1.00 56.89 35 GLU A O 1
ATOM 299 N N . THR A 1 36 ? 5.832 -39.924 35.298 1.00 54.26 36 THR A N 1
ATOM 300 C CA . THR A 1 36 ? 6.378 -41.218 34.879 1.00 50.28 36 THR A CA 1
ATOM 301 C C . THR A 1 36 ? 7.729 -41.478 35.546 1.00 48.61 36 THR A C 1
ATOM 302 O O . THR A 1 36 ? 7.935 -42.548 36.120 1.00 47.60 36 THR A O 1
ATOM 306 N N . ALA A 1 37 ? 8.627 -40.492 35.495 1.00 48.64 37 ALA A N 1
ATOM 307 C CA . ALA A 1 37 ? 9.935 -40.584 36.156 1.00 47.78 37 ALA A CA 1
ATOM 308 C C . ALA A 1 37 ? 9.823 -40.817 37.670 1.00 49.09 37 ALA A C 1
ATOM 309 O O . ALA A 1 37 ? 10.602 -41.576 38.240 1.00 47.62 37 ALA A O 1
ATOM 311 N N . LYS A 1 38 ? 8.861 -40.154 38.310 1.00 51.65 38 LYS A N 1
ATOM 312 C CA . LYS A 1 38 ? 8.612 -40.347 39.741 1.00 53.53 38 LYS A CA 1
ATOM 313 C C . LYS A 1 38 ? 8.065 -41.737 40.053 1.00 51.53 38 LYS A C 1
ATOM 314 O O . LYS A 1 38 ? 8.449 -42.337 41.058 1.00 51.58 38 LYS A O 1
ATOM 320 N N . TYR A 1 39 ? 7.180 -42.241 39.193 1.00 49.93 39 TYR A N 1
ATOM 321 C CA . TYR A 1 39 ? 6.622 -43.587 39.337 1.00 48.43 39 TYR A CA 1
ATOM 322 C C . TYR A 1 39 ? 7.685 -44.696 39.237 1.00 45.46 39 TYR A C 1
ATOM 323 O O . TYR A 1 39 ? 7.622 -45.693 39.955 1.00 45.17 39 TYR A O 1
ATOM 332 N N . ILE A 1 40 ? 8.646 -44.510 38.335 1.00 43.56 40 ILE A N 1
ATOM 333 C CA . ILE A 1 40 ? 9.729 -45.466 38.121 1.00 40.99 40 ILE A CA 1
ATOM 334 C C . ILE A 1 40 ? 10.673 -45.500 39.327 1.00 41.77 40 ILE A C 1
ATOM 335 O O . ILE A 1 40 ? 11.027 -46.581 39.804 1.00 41.07 40 ILE A O 1
ATOM 340 N N . ALA A 1 41 ? 11.069 -44.327 39.822 1.00 43.73 41 ALA A N 1
ATOM 341 C CA . ALA A 1 41 ? 11.899 -44.229 41.035 1.00 45.36 41 ALA A CA 1
ATOM 342 C C . ALA A 1 41 ? 11.165 -44.776 42.264 1.00 46.27 41 ALA A C 1
ATOM 343 O O . ALA A 1 41 ? 11.779 -45.379 43.157 1.00 46.40 41 ALA A O 1
ATOM 345 N N . GLU A 1 42 ? 9.865 -44.596 42.325 1.00 47.05 42 GLU A N 1
ATOM 346 C CA . GLU A 1 42 ? 9.107 -45.146 43.408 1.00 47.97 42 GLU A CA 1
ATOM 347 C C . GLU A 1 42 ? 8.990 -46.638 43.307 1.00 45.07 42 GLU A C 1
ATOM 348 O O . GLU A 1 42 ? 8.969 -47.278 44.322 1.00 45.62 42 GLU A O 1
ATOM 354 N N . PHE A 1 43 ? 8.910 -47.191 42.103 1.00 42.12 43 PHE A N 1
ATOM 355 C CA . PHE A 1 43 ? 8.854 -48.654 41.966 1.00 39.64 43 PHE A CA 1
ATOM 356 C C . PHE A 1 43 ? 10.011 -49.359 42.683 1.00 38.77 43 PHE A C 1
ATOM 357 O O . PHE A 1 43 ? 9.815 -50.404 43.316 1.00 38.28 43 PHE A O 1
ATOM 365 N N . TYR A 1 44 ? 11.208 -48.786 42.593 1.00 38.27 44 TYR A N 1
ATOM 366 C CA . TYR A 1 44 ? 12.385 -49.426 43.182 1.00 38.16 44 TYR A CA 1
ATOM 367 C C . TYR A 1 44 ? 12.529 -49.260 44.702 1.00 39.90 44 TYR A C 1
ATOM 368 O O . TYR A 1 44 ? 13.485 -49.766 45.290 1.00 39.79 44 TYR A O 1
ATOM 377 N N . LYS A 1 45 ? 11.580 -48.595 45.331 1.00 42.03 45 LYS A N 1
ATOM 378 C CA . LYS A 1 45 ? 11.563 -48.465 46.791 1.00 44.78 45 LYS A CA 1
ATOM 379 C C . LYS A 1 45 ? 11.347 -49.817 47.420 1.00 43.87 45 LYS A C 1
ATOM 380 O O . LYS A 1 45 ? 10.475 -50.536 47.027 1.00 42.47 45 LYS A O 1
ATOM 386 N N . GLY A 1 46 ? 12.194 -50.153 48.375 1.00 44.90 46 GLY A N 1
ATOM 387 C CA . GLY A 1 46 ? 12.115 -51.439 49.080 1.00 44.80 46 GLY A CA 1
ATOM 388 C C . GLY A 1 46 ? 12.830 -52.568 48.367 1.00 43.06 46 GLY A C 1
ATOM 389 O O . GLY A 1 46 ? 12.838 -53.702 48.845 1.00 42.70 46 GLY A O 1
ATOM 390 N N . LYS A 1 47 ? 13.429 -52.249 47.219 1.00 42.04 47 LYS A N 1
ATOM 391 C CA . LYS A 1 47 ? 14.167 -53.226 46.419 1.00 40.83 47 LYS A CA 1
ATOM 392 C C . LYS A 1 47 ? 15.667 -52.966 46.466 1.00 41.23 47 LYS A C 1
ATOM 393 O O . LYS A 1 47 ? 16.099 -51.826 46.633 1.00 42.29 47 LYS A O 1
ATOM 399 N N . ASP A 1 48 ? 16.453 -54.035 46.361 1.00 41.25 48 ASP A N 1
ATOM 400 C CA . ASP A 1 48 ? 17.897 -53.970 46.610 1.00 42.97 48 ASP A CA 1
ATOM 401 C C . ASP A 1 48 ? 18.673 -53.552 45.367 1.00 42.50 48 ASP A C 1
ATOM 402 O O . ASP A 1 48 ? 19.367 -54.357 44.751 1.00 41.99 48 ASP A O 1
ATOM 407 N N . VAL A 1 49 ? 18.532 -52.280 45.005 1.00 43.44 49 VAL A N 1
ATOM 408 C CA . VAL A 1 49 ? 19.257 -51.678 43.883 1.00 43.51 49 VAL A CA 1
ATOM 409 C C . VAL A 1 49 ? 19.728 -50.273 44.270 1.00 46.23 49 VAL A C 1
ATOM 410 O O . VAL A 1 49 ? 19.221 -49.697 45.231 1.00 47.89 49 VAL A O 1
ATOM 414 N N . GLU A 1 50 ? 20.686 -49.725 43.543 1.00 47.84 50 GLU A N 1
ATOM 415 C CA . GLU A 1 50 ? 20.988 -48.316 43.681 1.00 50.68 50 GLU A CA 1
ATOM 416 C C . GLU A 1 50 ? 20.274 -47.503 42.635 1.00 49.77 50 GLU A C 1
ATOM 417 O O . GLU A 1 50 ? 20.449 -47.710 41.484 1.00 48.51 50 GLU A O 1
ATOM 423 N N . VAL A 1 51 ? 19.450 -46.574 43.034 1.00 51.14 51 VAL A N 1
ATOM 424 C CA . VAL A 1 51 ? 18.863 -45.747 42.028 1.00 51.06 51 VAL A CA 1
ATOM 425 C C . VAL A 1 51 ? 19.345 -44.317 42.033 1.00 53.89 51 VAL A C 1
ATOM 426 O O . VAL A 1 51 ? 19.206 -43.564 42.971 1.00 56.11 51 VAL A O 1
ATOM 430 N N . GLU A 1 52 ? 19.939 -43.975 40.919 1.00 53.81 52 GLU A N 1
ATOM 431 C CA . GLU A 1 52 ? 20.413 -42.615 40.686 1.00 56.78 52 GLU A CA 1
ATOM 432 C C . GLU A 1 52 ? 19.368 -41.867 39.871 1.00 56.23 52 GLU A C 1
ATOM 433 O O . GLU A 1 52 ? 18.956 -42.318 38.800 1.00 53.72 52 GLU A O 1
ATOM 439 N N . THR A 1 53 ? 18.958 -40.724 40.354 1.00 59.24 53 THR A N 1
ATOM 440 C CA . THR A 1 53 ? 17.921 -39.955 39.742 1.00 59.64 53 THR A CA 1
ATOM 441 C C . THR A 1 53 ? 18.482 -38.702 39.049 1.00 61.98 53 THR A C 1
ATOM 442 O O . THR A 1 53 ? 19.626 -38.330 39.219 1.00 63.89 53 THR A O 1
ATOM 446 N N . ASN A 1 54 ? 17.667 -38.083 38.236 1.00 62.01 54 ASN A N 1
ATOM 447 C CA . ASN A 1 54 ? 18.107 -36.897 37.498 1.00 64.60 54 ASN A CA 1
ATOM 448 C C . ASN A 1 54 ? 19.489 -37.023 36.827 1.00 64.40 54 ASN A C 1
ATOM 449 O O . ASN A 1 54 ? 20.343 -36.139 36.970 1.00 67.50 54 ASN A O 1
ATOM 454 N N . VAL A 1 55 ? 19.698 -38.122 36.102 1.00 61.29 55 VAL A N 1
ATOM 455 C CA . VAL A 1 55 ? 20.929 -38.322 35.335 1.00 61.04 55 VAL A CA 1
ATOM 456 C C . VAL A 1 55 ? 20.932 -37.371 34.136 1.00 61.49 55 VAL A C 1
ATOM 457 O O . VAL A 1 55 ? 21.739 -36.449 34.072 1.00 64.36 55 VAL A O 1
ATOM 461 N N . GLY A 1 56 ? 19.998 -37.551 33.215 1.00 58.99 56 GLY A N 1
ATOM 462 C CA . GLY A 1 56 ? 19.550 -36.443 32.386 1.00 59.95 56 GLY A CA 1
ATOM 463 C C . GLY A 1 56 ? 18.516 -35.718 33.229 1.00 61.59 56 GLY A C 1
ATOM 464 O O . GLY A 1 56 ? 18.248 -36.124 34.357 1.00 62.17 56 GLY A O 1
ATOM 465 N N . PRO A 1 57 ? 17.936 -34.627 32.711 1.00 62.96 57 PRO A N 1
ATOM 466 C CA . PRO A 1 57 ? 16.688 -34.240 33.359 1.00 63.93 57 PRO A CA 1
ATOM 467 C C . PRO A 1 57 ? 15.679 -35.389 33.220 1.00 60.22 57 PRO A C 1
ATOM 468 O O . PRO A 1 57 ? 15.334 -35.785 32.098 1.00 57.78 57 PRO A O 1
ATOM 472 N N . ARG A 1 58 ? 15.260 -35.933 34.364 1.00 59.83 58 ARG A N 1
ATOM 473 C CA . ARG A 1 58 ? 14.391 -37.120 34.451 1.00 56.55 58 ARG A CA 1
ATOM 474 C C . ARG A 1 58 ? 15.080 -38.421 34.014 1.00 52.84 58 ARG A C 1
ATOM 475 O O . ARG A 1 58 ? 14.422 -39.417 33.706 1.00 50.70 58 ARG A O 1
ATOM 483 N N . GLY A 1 59 ? 16.411 -38.407 34.011 1.00 52.62 59 GLY A N 1
ATOM 484 C CA . GLY A 1 59 ? 17.204 -39.601 33.729 1.00 49.59 59 GLY A CA 1
ATOM 485 C C . GLY A 1 59 ? 17.365 -40.480 34.957 1.00 49.16 59 GLY A C 1
ATOM 486 O O . GLY A 1 59 ? 17.766 -40.004 36.025 1.00 51.32 59 GLY A O 1
ATOM 487 N N . ILE A 1 60 ? 17.049 -41.765 34.803 1.00 46.25 60 ILE A N 1
ATOM 488 C CA . ILE A 1 60 ? 17.094 -42.721 35.913 1.00 45.38 60 ILE A CA 1
ATOM 489 C C . ILE A 1 60 ? 17.994 -43.908 35.584 1.00 43.36 60 ILE A C 1
ATOM 490 O O . ILE A 1 60 ? 17.782 -44.612 34.597 1.00 41.32 60 ILE A O 1
ATOM 495 N N . LYS A 1 61 ? 18.992 -44.117 36.435 1.00 44.16 61 LYS A N 1
ATOM 496 C CA . LYS A 1 61 ? 20.000 -45.152 36.267 1.00 43.24 61 LYS A CA 1
ATOM 497 C C . LYS A 1 61 ? 19.952 -46.057 37.502 1.00 43.56 61 LYS A C 1
ATOM 498 O O . LYS A 1 61 ? 20.416 -45.671 38.585 1.00 45.43 61 LYS A O 1
ATOM 504 N N . VAL A 1 62 ? 19.373 -47.247 37.355 1.00 41.56 62 VAL A N 1
ATOM 505 C CA . VAL A 1 62 ? 19.319 -48.180 38.486 1.00 41.64 62 VAL A CA 1
ATOM 506 C C . VAL A 1 62 ? 20.388 -49.267 38.354 1.00 41.19 62 VAL A C 1
ATOM 507 O O . VAL A 1 62 ? 20.441 -49.995 37.357 1.00 39.91 62 VAL A O 1
ATOM 511 N N . THR A 1 63 ? 21.268 -49.321 39.351 1.00 42.36 63 THR A N 1
ATOM 512 C CA . THR A 1 63 ? 22.394 -50.249 39.362 1.00 42.79 63 THR A CA 1
ATOM 513 C C . THR A 1 63 ? 22.081 -51.492 40.203 1.00 42.16 63 THR A C 1
ATOM 514 O O . THR A 1 63 ? 21.652 -51.393 41.354 1.00 42.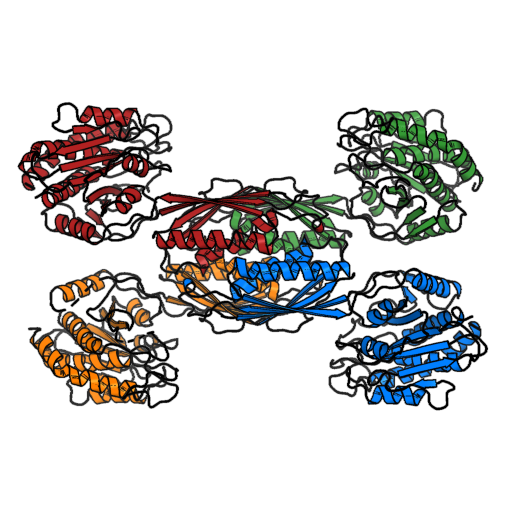43 63 THR A O 1
ATOM 518 N N . ILE A 1 64 ? 22.276 -52.655 39.589 1.00 41.10 64 ILE A N 1
ATOM 519 C CA . ILE A 1 64 ? 22.135 -53.935 40.263 1.00 40.60 64 ILE A CA 1
ATOM 520 C C . ILE A 1 64 ? 23.531 -54.551 40.333 1.00 42.73 64 ILE A C 1
ATOM 521 O O . ILE A 1 64 ? 23.986 -55.198 39.380 1.00 42.10 64 ILE A O 1
ATOM 526 N N . ASP A 1 65 ? 24.214 -54.326 41.453 1.00 45.07 65 ASP A N 1
ATOM 527 C CA . ASP A 1 65 ? 25.562 -54.852 41.649 1.00 47.75 65 ASP A CA 1
ATOM 528 C C . ASP A 1 65 ? 25.468 -56.204 42.339 1.00 48.20 65 ASP A C 1
ATOM 529 O O . ASP A 1 65 ? 24.871 -56.322 43.411 1.00 47.89 65 ASP A O 1
ATOM 534 N N . SER A 1 66 ? 26.057 -57.224 41.720 1.00 48.88 66 SER A N 1
ATOM 535 C CA . SER A 1 66 ? 26.043 -58.575 42.277 1.00 49.87 66 SER A CA 1
ATOM 536 C C . SER A 1 66 ? 26.889 -58.674 43.553 1.00 52.45 66 SER A C 1
ATOM 537 O O . SER A 1 66 ? 26.744 -59.618 44.327 1.00 52.96 66 SER A O 1
ATOM 540 N N . GLY A 1 67 ? 27.770 -57.694 43.750 1.00 54.25 67 GLY A N 1
ATOM 541 C CA . GLY A 1 67 ? 28.701 -57.681 44.874 1.00 57.46 67 GLY A CA 1
ATOM 542 C C . GLY A 1 67 ? 30.055 -58.240 44.476 1.00 60.14 67 GLY A C 1
ATOM 543 O O . GLY A 1 67 ? 31.025 -58.137 45.230 1.00 63.17 67 GLY A O 1
ATOM 544 N N . LYS A 1 68 ? 30.113 -58.828 43.282 1.00 59.18 68 LYS A N 1
ATOM 545 C CA . LYS A 1 68 ? 31.307 -59.522 42.800 1.00 61.60 68 LYS A CA 1
ATOM 546 C C . LYS A 1 68 ? 31.864 -58.826 41.553 1.00 61.84 68 LYS A C 1
ATOM 547 O O . LYS A 1 68 ? 31.106 -58.176 40.823 1.00 59.32 68 LYS A O 1
ATOM 553 N N . PRO A 1 69 ? 33.186 -58.947 41.310 1.00 65.19 69 PRO A N 1
ATOM 554 C CA . PRO A 1 69 ? 33.804 -58.265 40.172 1.00 65.93 69 PRO A CA 1
ATOM 555 C C . PRO A 1 69 ? 33.378 -58.868 38.837 1.00 64.30 69 PRO A C 1
ATOM 556 O O . PRO A 1 69 ? 33.159 -60.079 38.744 1.00 64.61 69 PRO A O 1
ATOM 560 N N . GLY A 1 70 ? 33.256 -58.022 37.816 1.00 62.81 70 GLY A N 1
ATOM 561 C CA . GLY A 1 70 ? 32.855 -58.479 36.496 1.00 61.36 70 GLY A CA 1
ATOM 562 C C . GLY A 1 70 ? 32.447 -57.378 35.538 1.00 59.20 70 GLY A C 1
ATOM 563 O O . GLY A 1 70 ? 32.539 -56.183 35.840 1.00 59.19 70 GLY A O 1
ATOM 564 N N . LYS A 1 71 ? 31.948 -57.805 34.405 1.00 57.49 71 LYS A N 1
ATOM 565 C CA . LYS A 1 71 ? 31.445 -56.941 33.348 1.00 55.00 71 LYS A CA 1
ATOM 566 C C . LYS A 1 71 ? 30.284 -56.075 33.766 1.00 51.76 71 LYS A C 1
ATOM 567 O O . LYS A 1 71 ? 29.674 -56.310 34.785 1.00 51.08 71 LYS A O 1
ATOM 573 N N . THR A 1 72 ? 29.952 -55.093 32.950 1.00 49.54 72 THR A N 1
ATOM 574 C CA . THR A 1 72 ? 28.769 -54.294 33.200 1.00 46.26 72 THR A CA 1
ATOM 575 C C . THR A 1 72 ? 27.947 -54.218 31.925 1.00 43.72 72 THR A C 1
ATOM 576 O O . THR A 1 72 ? 28.422 -53.739 30.890 1.00 44.27 72 THR A O 1
ATOM 580 N N . LEU A 1 73 ? 26.720 -54.718 32.014 1.00 40.75 73 LEU A N 1
ATOM 581 C CA . LEU A 1 73 ? 25.802 -54.717 30.901 1.00 38.04 73 LEU A CA 1
ATOM 582 C C . LEU A 1 73 ? 24.681 -53.741 31.191 1.00 35.68 73 LEU A C 1
ATOM 583 O O . LEU A 1 73 ? 24.025 -53.830 32.234 1.00 34.32 73 LEU A O 1
ATOM 588 N N . ALA A 1 74 ? 24.471 -52.809 30.265 1.00 34.11 74 ALA A N 1
ATOM 589 C CA . ALA A 1 74 ? 23.360 -51.885 30.380 1.00 31.98 74 ALA A CA 1
ATOM 590 C C . ALA A 1 74 ? 22.183 -52.403 29.574 1.00 30.24 74 ALA A C 1
ATOM 591 O O . ALA A 1 74 ? 22.347 -52.898 28.455 1.00 30.20 74 ALA A O 1
ATOM 593 N N . ILE A 1 75 ? 20.997 -52.308 30.162 1.00 28.68 75 ILE A N 1
ATOM 594 C CA . ILE A 1 75 ? 19.761 -52.659 29.467 1.00 27.46 75 ILE A CA 1
ATOM 595 C C . ILE A 1 75 ? 18.828 -51.447 29.489 1.00 26.68 75 ILE A C 1
ATOM 596 O O . ILE A 1 75 ? 18.680 -50.789 30.512 1.00 26.92 75 ILE A O 1
ATOM 601 N N . ARG A 1 76 ? 18.231 -51.136 28.347 1.00 26.15 76 ARG A N 1
ATOM 602 C CA . ARG A 1 76 ? 17.598 -49.835 28.163 1.00 26.27 76 ARG A CA 1
ATOM 603 C C . ARG A 1 76 ? 16.096 -49.933 27.873 1.00 26.07 76 ARG A C 1
ATOM 604 O O . ARG A 1 76 ? 15.666 -50.743 27.054 1.00 25.26 76 ARG A O 1
ATOM 612 N N . ALA A 1 77 ? 15.316 -49.111 28.578 1.00 26.89 77 ALA A N 1
ATOM 613 C CA . ALA A 1 77 ? 13.886 -48.928 28.301 1.00 27.58 77 ALA A CA 1
ATOM 614 C C . ALA A 1 77 ? 13.546 -47.446 28.320 1.00 28.43 77 ALA A C 1
ATOM 615 O O . ALA A 1 77 ? 13.894 -46.742 29.263 1.00 29.38 77 ALA A O 1
ATOM 617 N N . ASP A 1 78 ? 12.861 -46.976 27.282 1.00 28.89 78 ASP A N 1
ATOM 618 C CA . ASP A 1 78 ? 12.406 -45.579 27.222 1.00 30.61 78 ASP A CA 1
ATOM 619 C C . ASP A 1 78 ? 10.976 -45.435 27.746 1.00 31.32 78 ASP A C 1
ATOM 620 O O . ASP A 1 78 ? 10.225 -46.422 27.791 1.00 31.28 78 ASP A O 1
ATOM 625 N N . PHE A 1 79 ? 10.615 -44.226 28.178 1.00 32.43 79 PHE A N 1
ATOM 626 C CA . PHE A 1 79 ? 9.310 -44.028 28.821 1.00 33.71 79 PHE A CA 1
ATOM 627 C C . PHE A 1 79 ? 8.490 -42.789 28.440 1.00 35.59 79 PHE A C 1
ATOM 628 O O . PHE A 1 79 ? 7.431 -42.550 29.036 1.00 37.08 79 PHE A O 1
ATOM 636 N N . ASP A 1 80 ? 8.956 -42.021 27.457 1.00 35.21 80 ASP A N 1
ATOM 637 C CA . ASP A 1 80 ? 8.195 -40.863 26.978 1.00 37.62 80 ASP A CA 1
ATOM 638 C C . ASP A 1 80 ? 7.081 -41.285 26.025 1.00 37.86 80 ASP A C 1
ATOM 639 O O . ASP A 1 80 ? 7.186 -42.311 25.339 1.00 36.59 80 ASP A O 1
ATOM 644 N N . ALA A 1 81 ? 6.016 -40.490 25.997 1.00 40.24 81 ALA A N 1
ATOM 645 C CA . ALA A 1 81 ? 4.885 -40.719 25.099 1.00 41.60 81 ALA A CA 1
ATOM 646 C C . ALA A 1 81 ? 4.864 -39.680 23.971 1.00 42.71 81 ALA A C 1
ATOM 647 O O . ALA A 1 81 ? 5.802 -38.896 23.844 1.00 42.75 81 ALA A O 1
ATOM 649 N N . LEU A 1 82 ? 3.792 -39.669 23.176 1.00 44.46 82 LEU A N 1
ATOM 650 C CA . LEU A 1 82 ? 3.692 -38.819 21.979 1.00 45.65 82 LEU A CA 1
ATOM 651 C C . LEU A 1 82 ? 2.459 -37.898 21.988 1.00 49.07 82 LEU A C 1
ATOM 652 O O . LEU A 1 82 ? 1.474 -38.204 22.665 1.00 51.06 82 LEU A O 1
ATOM 657 N N . PRO A 1 83 ? 2.510 -36.770 21.237 1.00 50.30 83 PRO A N 1
ATOM 658 C CA . PRO A 1 83 ? 1.356 -35.863 21.117 1.00 53.82 83 PRO A CA 1
ATOM 659 C C . PRO A 1 83 ? 0.279 -36.402 20.160 1.00 54.67 83 PRO A C 1
ATOM 660 O O . PRO A 1 83 ? 0.105 -35.880 19.056 1.00 55.26 83 PRO A O 1
ATOM 664 N N . ILE A 1 84 ? -0.431 -37.440 20.599 1.00 54.87 84 ILE A N 1
ATOM 665 C CA . ILE A 1 84 ? -1.405 -38.151 19.768 1.00 55.73 84 ILE A CA 1
ATOM 666 C C . ILE A 1 84 ? -2.675 -38.439 20.570 1.00 58.78 84 ILE A C 1
ATOM 667 O O . ILE A 1 84 ? -2.605 -38.914 21.708 1.00 58.34 84 ILE A O 1
ATOM 672 N N . THR A 1 85 ? -3.819 -38.222 19.958 1.00 61.71 85 THR A N 1
ATOM 673 C CA . THR A 1 85 ? -5.082 -38.469 20.587 1.00 65.06 85 THR A CA 1
ATOM 674 C C . THR A 1 85 ? -5.461 -39.915 20.450 1.00 64.50 85 THR A C 1
ATOM 675 O O . THR A 1 85 ? -5.671 -40.378 19.359 1.00 64.65 85 THR A O 1
ATOM 679 N N . GLU A 1 86 ? -5.551 -40.632 21.573 1.00 64.41 86 GLU A N 1
ATOM 680 C CA . GLU A 1 86 ? -5.748 -42.087 21.560 1.00 63.47 86 GLU A CA 1
ATOM 681 C C . GLU A 1 86 ? -7.155 -42.476 21.109 1.00 67.20 86 GLU A C 1
ATOM 682 O O . GLU A 1 86 ? -8.147 -41.880 21.535 1.00 70.47 86 GLU A O 1
ATOM 688 N N . ASP A 1 87 ? -7.232 -43.522 20.315 1.00 66.76 87 ASP A N 1
ATOM 689 C CA . ASP A 1 87 ? -8.447 -43.940 19.690 1.00 70.45 87 ASP A CA 1
ATOM 690 C C . ASP A 1 87 ? -8.818 -45.372 19.783 1.00 70.92 87 ASP A C 1
ATOM 691 O O . ASP A 1 87 ? -9.728 -45.858 19.158 1.00 74.37 87 ASP A O 1
ATOM 696 N N . THR A 1 88 ? -7.893 -46.088 20.375 1.00 67.18 88 THR A N 1
ATOM 697 C CA . THR A 1 88 ? -8.156 -47.299 21.049 1.00 67.28 88 THR A CA 1
ATOM 698 C C . THR A 1 88 ? -9.345 -46.755 21.825 1.00 71.01 88 THR A C 1
ATOM 699 O O . THR A 1 88 ? -9.369 -45.580 22.147 1.00 71.59 88 THR A O 1
ATOM 703 N N . GLY A 1 89 ? -10.376 -47.526 22.063 1.00 73.89 89 GLY A N 1
ATOM 704 C CA . GLY A 1 89 ? -10.351 -48.943 22.024 1.00 73.18 89 GLY A CA 1
ATOM 705 C C . GLY A 1 89 ? -10.435 -49.358 23.503 1.00 73.06 89 GLY A C 1
ATOM 706 O O . GLY A 1 89 ? -11.349 -50.054 23.945 1.00 75.98 89 GLY A O 1
ATOM 707 N N . LEU A 1 90 ? -9.453 -48.936 24.280 1.00 69.32 90 LEU A N 1
ATOM 708 C CA . LEU A 1 90 ? -9.127 -49.613 25.526 1.00 68.00 90 LEU A CA 1
ATOM 709 C C . LEU A 1 90 ? -9.563 -48.934 26.795 1.00 69.43 90 LEU A C 1
ATOM 710 O O . LEU A 1 90 ? -9.520 -47.723 26.920 1.00 69.63 90 LEU A O 1
ATOM 715 N N . SER A 1 91 ? -9.938 -49.756 27.765 1.00 70.71 91 SER A N 1
ATOM 716 C CA . SER A 1 91 ? -10.385 -49.248 29.075 1.00 72.59 91 SER A CA 1
ATOM 717 C C . SER A 1 91 ? -9.318 -48.395 29.769 1.00 69.51 91 SER A C 1
ATOM 718 O O . SER A 1 91 ? -9.645 -47.470 30.521 1.00 71.52 91 SER A O 1
ATOM 720 N N . PHE A 1 92 ? -8.054 -48.729 29.518 1.00 64.68 92 PHE A N 1
ATOM 721 C CA . PHE A 1 92 ? -6.909 -48.019 30.090 1.00 61.69 92 PHE A CA 1
ATOM 722 C C . PHE A 1 92 ? -6.279 -47.031 29.103 1.00 60.19 92 PHE A C 1
ATOM 723 O O . PHE A 1 92 ? -5.084 -46.717 29.196 1.00 56.80 92 PHE A O 1
ATOM 731 N N . ALA A 1 93 ? -7.087 -46.545 28.161 1.00 62.87 93 ALA A N 1
ATOM 732 C CA . ALA A 1 93 ? -6.633 -45.535 27.204 1.00 62.18 93 ALA A CA 1
ATOM 733 C C . ALA A 1 93 ? -6.290 -44.257 27.959 1.00 62.77 93 ALA A C 1
ATOM 734 O O . ALA A 1 93 ? -6.916 -43.944 28.976 1.00 65.34 93 ALA A O 1
ATOM 736 N N . SER A 1 94 ? -5.287 -43.539 27.461 1.00 60.71 94 SER A N 1
ATOM 737 C CA . SER A 1 94 ? -4.803 -42.296 28.067 1.00 61.55 94 SER A CA 1
ATOM 738 C C . SER A 1 94 ? -5.832 -41.283 28.564 1.00 66.48 94 SER A C 1
ATOM 739 O O . SER A 1 94 ? -6.715 -40.865 27.812 1.00 69.16 94 SER A O 1
ATOM 742 N N . GLN A 1 95 ? -5.717 -40.899 29.833 1.00 68.12 95 GLN A N 1
ATOM 743 C CA . GLN A 1 95 ? -6.616 -39.885 30.382 1.00 73.34 95 GLN A CA 1
ATOM 744 C C . GLN A 1 95 ? -5.962 -38.499 30.348 1.00 73.83 95 GLN A C 1
ATOM 745 O O . GLN A 1 95 ? -6.507 -37.526 30.874 1.00 77.95 95 GLN A O 1
ATOM 751 N N . ASN A 1 96 ? -4.794 -38.426 29.713 1.00 70.18 96 ASN A N 1
ATOM 752 C CA . ASN A 1 96 ? -4.098 -37.168 29.482 1.00 70.17 96 ASN A CA 1
ATOM 753 C C . ASN A 1 96 ? -4.354 -36.715 28.040 1.00 69.99 96 ASN A C 1
ATOM 754 O O . ASN A 1 96 ? -3.636 -37.107 27.116 1.00 66.31 96 ASN A O 1
ATOM 759 N N . LYS A 1 97 ? -5.388 -35.890 27.866 1.00 73.63 97 LYS A N 1
ATOM 760 C CA . LYS A 1 97 ? -5.891 -35.495 26.544 1.00 74.35 97 LYS A CA 1
ATOM 761 C C . LYS A 1 97 ? -4.793 -35.110 25.547 1.00 70.89 97 LYS A C 1
ATOM 762 O O . LYS A 1 97 ? -3.926 -34.287 25.845 1.00 70.43 97 LYS A O 1
ATOM 764 N N . GLY A 1 98 ? -4.827 -35.724 24.370 1.00 68.62 98 GLY A N 1
ATOM 765 C CA . GLY A 1 98 ? -3.905 -35.365 23.296 1.00 65.97 98 GLY A CA 1
ATOM 766 C C . GLY A 1 98 ? -2.547 -36.039 23.364 1.00 61.33 98 GLY A C 1
ATOM 767 O O . GLY A 1 98 ? -1.726 -35.867 22.466 1.00 59.21 98 GLY A O 1
ATOM 768 N N . VAL A 1 99 ? -2.293 -36.790 24.430 1.00 59.79 99 VAL A N 1
ATOM 769 C CA . VAL A 1 99 ? -1.068 -37.589 24.508 1.00 55.71 99 VAL A CA 1
ATOM 770 C C . VAL A 1 99 ? -1.365 -39.077 24.724 1.00 54.04 99 VAL A C 1
ATOM 771 O O . VAL A 1 99 ? -2.355 -39.428 25.367 1.00 55.79 99 VAL A O 1
ATOM 775 N N . MET A 1 100 ? -0.511 -39.922 24.137 1.00 50.55 100 MET A N 1
ATOM 776 C CA . MET A 1 100 ? -0.691 -41.376 24.066 1.00 48.96 100 MET A CA 1
ATOM 777 C C . MET A 1 100 ? 0.649 -42.116 23.962 1.00 45.32 100 MET A C 1
ATOM 778 O O . MET A 1 100 ? 1.549 -41.678 23.229 1.00 43.59 100 MET A O 1
ATOM 783 N N . HIS A 1 101 ? 0.771 -43.243 24.668 1.00 44.19 101 HIS A N 1
ATOM 784 C CA . HIS A 1 101 ? 1.900 -44.158 24.459 1.00 41.60 101 HIS A CA 1
ATOM 785 C C . HIS A 1 101 ? 1.712 -44.962 23.169 1.00 41.25 101 HIS A C 1
ATOM 786 O O . HIS A 1 101 ? 1.341 -46.144 23.210 1.00 41.53 101 HIS A O 1
ATOM 793 N N . ALA A 1 102 ? 1.977 -44.303 22.037 1.00 40.64 102 ALA A N 1
ATOM 794 C CA . ALA A 1 102 ? 1.748 -44.868 20.714 1.00 40.77 102 ALA A CA 1
ATOM 795 C C . ALA A 1 102 ? 2.956 -45.609 20.124 1.00 38.59 102 ALA A C 1
ATOM 796 O O . ALA A 1 102 ? 2.951 -45.936 18.932 1.00 38.68 102 ALA A O 1
ATOM 798 N N . CYS A 1 103 ? 3.974 -45.872 20.949 1.00 36.57 103 CYS A N 1
ATOM 799 C CA . CYS A 1 103 ? 5.200 -46.566 20.501 1.00 34.96 103 CYS A CA 1
ATOM 800 C C . CYS A 1 103 ? 5.620 -47.711 21.438 1.00 33.89 103 CYS A C 1
ATOM 801 O O . CYS A 1 103 ? 6.694 -48.297 21.272 1.00 33.00 103 CYS A O 1
ATOM 804 N N . GLY A 1 104 ? 4.777 -48.015 22.424 1.00 34.60 104 GLY A N 1
ATOM 805 C CA . GLY A 1 104 ? 4.988 -49.157 23.310 1.00 33.72 104 GLY A CA 1
ATOM 806 C C . GLY A 1 104 ? 6.009 -48.905 24.402 1.00 32.38 104 GLY A C 1
ATOM 807 O O . GLY A 1 104 ? 6.504 -49.849 25.017 1.00 31.64 104 GLY A O 1
ATOM 808 N N . HIS A 1 105 ? 6.319 -47.633 24.648 1.00 31.95 105 HIS A N 1
ATOM 809 C CA . HIS A 1 105 ? 7.277 -47.247 25.691 1.00 31.25 105 HIS A CA 1
ATOM 810 C C . HIS A 1 105 ? 6.758 -47.593 27.093 1.00 31.71 105 HIS A C 1
ATOM 811 O O . HIS A 1 105 ? 7.539 -47.875 27.996 1.00 31.16 105 HIS A O 1
ATOM 818 N N . ASP A 1 106 ? 5.438 -47.564 27.266 1.00 33.20 106 ASP A N 1
ATOM 819 C CA . ASP A 1 106 ? 4.812 -48.056 28.493 1.00 33.91 106 ASP A CA 1
ATOM 820 C C . ASP A 1 106 ? 5.111 -49.548 28.687 1.00 32.89 106 ASP A C 1
ATOM 821 O O . ASP A 1 106 ? 5.425 -49.983 29.803 1.00 31.90 106 ASP A O 1
ATOM 826 N N . ALA A 1 107 ? 5.034 -50.315 27.597 1.00 31.90 107 ALA A N 1
ATOM 827 C CA . ALA A 1 107 ? 5.351 -51.740 27.640 1.00 31.32 107 ALA A CA 1
ATOM 828 C C . ALA A 1 107 ? 6.841 -51.983 27.866 1.00 29.60 107 ALA A C 1
ATOM 829 O O . ALA A 1 107 ? 7.208 -52.882 28.611 1.00 30.16 107 ALA A O 1
ATOM 831 N N . HIS A 1 108 ? 7.703 -51.176 27.250 1.00 28.25 108 HIS A N 1
ATOM 832 C CA . HIS A 1 108 ? 9.130 -51.277 27.529 1.00 26.84 108 HIS A CA 1
ATOM 833 C C . HIS A 1 108 ? 9.444 -51.056 29.019 1.00 26.82 108 HIS A C 1
ATOM 834 O O . HIS A 1 108 ? 10.215 -51.804 29.617 1.00 25.53 108 HIS A O 1
ATOM 841 N N . THR A 1 109 ? 8.827 -50.036 29.606 1.00 27.27 109 THR A N 1
ATOM 842 C CA . THR A 1 109 ? 9.040 -49.718 31.013 1.00 27.98 109 THR A CA 1
ATOM 843 C C . THR A 1 109 ? 8.497 -50.833 31.916 1.00 28.44 109 THR A C 1
ATOM 844 O O . THR A 1 109 ? 9.164 -51.262 32.861 1.00 27.85 109 THR A O 1
ATOM 848 N N . ALA A 1 110 ? 7.311 -51.326 31.579 1.00 29.28 110 ALA A N 1
ATOM 849 C CA . ALA A 1 110 ? 6.646 -52.363 32.364 1.00 30.34 110 ALA A CA 1
ATOM 850 C C . ALA A 1 110 ? 7.502 -53.617 32.536 1.00 29.93 110 ALA A C 1
ATOM 851 O O . ALA A 1 110 ? 7.744 -54.067 33.675 1.00 29.94 110 ALA A O 1
ATOM 853 N N . TYR A 1 111 ? 7.963 -54.178 31.420 1.00 29.22 111 TYR A N 1
ATOM 854 C CA . TYR A 1 111 ? 8.710 -55.431 31.475 1.00 29.06 111 TYR A CA 1
ATOM 855 C C . TYR A 1 111 ? 10.069 -55.218 32.151 1.00 28.19 111 TYR A C 1
ATOM 856 O O . TYR A 1 111 ? 10.526 -56.083 32.891 1.00 28.16 111 TYR A O 1
ATOM 865 N N . MET A 1 112 ? 10.696 -54.068 31.885 1.00 27.52 112 MET A N 1
ATOM 866 C CA . MET A 1 112 ? 11.998 -53.739 32.456 1.00 27.22 112 MET A CA 1
ATOM 867 C C . MET A 1 112 ? 11.941 -53.573 33.976 1.00 27.62 112 MET A C 1
ATOM 868 O O . MET A 1 112 ? 12.848 -54.011 34.686 1.00 27.87 112 MET A O 1
ATOM 873 N N . LEU A 1 113 ? 10.884 -52.934 34.477 1.00 27.76 113 LEU A N 1
ATOM 874 C CA . LEU A 1 113 ? 10.736 -52.780 35.926 1.00 27.98 113 LEU A CA 1
ATOM 875 C C . LEU A 1 113 ? 10.648 -54.142 36.611 1.00 27.99 113 LEU A C 1
ATOM 876 O O . LEU A 1 113 ? 11.317 -54.377 37.621 1.00 28.38 113 LEU A O 1
ATOM 881 N N . VAL A 1 114 ? 9.851 -55.041 36.045 1.00 27.52 114 VAL A N 1
ATOM 882 C CA . VAL A 1 114 ? 9.664 -56.375 36.617 1.00 28.21 114 VAL A CA 1
ATOM 883 C C . VAL A 1 114 ? 10.899 -57.272 36.416 1.00 28.01 114 VAL A C 1
ATOM 884 O O . VAL A 1 114 ? 11.236 -58.081 37.284 1.00 29.40 114 VAL A O 1
ATOM 888 N N . LEU A 1 115 ? 11.583 -57.117 35.289 1.00 27.20 115 LEU A N 1
ATOM 889 C CA . LEU A 1 115 ? 12.828 -57.839 35.076 1.00 26.95 115 LEU A CA 1
ATOM 890 C C . LEU A 1 115 ? 13.910 -57.373 36.049 1.00 26.71 115 LEU A C 1
ATOM 891 O O . LEU A 1 115 ? 14.668 -58.188 36.568 1.00 27.32 115 LEU A O 1
ATOM 896 N N . ALA A 1 116 ? 13.984 -56.063 36.277 1.00 26.36 116 ALA A N 1
ATOM 897 C CA . ALA A 1 116 ? 15.006 -55.495 37.151 1.00 26.84 116 ALA A CA 1
ATOM 898 C C . ALA A 1 116 ? 14.833 -55.974 38.593 1.00 27.95 116 ALA A C 1
ATOM 899 O O . ALA A 1 116 ? 15.805 -56.376 39.239 1.00 28.70 116 ALA A O 1
ATOM 901 N N . GLU A 1 117 ? 13.591 -55.939 39.073 1.00 28.49 117 GLU A N 1
ATOM 902 C CA . GLU A 1 117 ? 13.210 -56.506 40.369 1.00 29.86 117 GLU A CA 1
ATOM 903 C C . GLU A 1 117 ? 13.667 -57.956 40.473 1.00 30.10 117 GLU A C 1
ATOM 904 O O . GLU A 1 117 ? 14.259 -58.366 41.485 1.00 30.27 117 GLU A O 1
ATOM 910 N N . THR A 1 118 ? 13.405 -58.716 39.410 1.00 29.90 118 THR A N 1
ATOM 911 C CA . THR A 1 118 ? 13.746 -60.136 39.360 1.00 31.01 118 THR A CA 1
ATOM 912 C C . THR A 1 118 ? 15.257 -60.369 39.369 1.00 30.97 118 THR A C 1
ATOM 913 O O . THR A 1 118 ? 15.742 -61.183 40.145 1.00 32.23 118 THR A O 1
ATOM 917 N N . LEU A 1 119 ? 15.999 -59.644 38.533 1.00 30.02 119 LEU A N 1
ATOM 918 C CA . LEU A 1 119 ? 17.461 -59.758 38.520 1.00 30.35 119 LEU A CA 1
ATOM 919 C C . LEU A 1 119 ? 18.066 -59.366 39.867 1.00 31.14 119 LEU A C 1
ATOM 920 O O . LEU A 1 119 ? 19.094 -59.909 40.266 1.00 31.99 119 LEU A O 1
ATOM 925 N N . ALA A 1 120 ? 17.412 -58.438 40.569 1.00 31.29 120 ALA A N 1
ATOM 926 C CA . ALA A 1 120 ? 17.855 -57.987 41.892 1.00 32.52 120 ALA A CA 1
ATOM 927 C C . ALA A 1 120 ? 17.772 -59.070 42.976 1.00 34.36 120 ALA A C 1
ATOM 928 O O . ALA A 1 120 ? 18.506 -59.012 43.971 1.00 35.07 120 ALA A O 1
ATOM 930 N N . GLU A 1 121 ? 16.882 -60.041 42.790 1.00 34.86 121 GLU A N 1
ATOM 931 C CA . GLU A 1 121 ? 16.755 -61.136 43.746 1.00 37.22 121 GLU A CA 1
ATOM 932 C C . GLU A 1 121 ? 17.616 -62.338 43.349 1.00 38.32 121 GLU A C 1
ATOM 933 O O . GLU A 1 121 ? 17.592 -63.376 44.009 1.00 39.25 121 GLU A O 1
ATOM 939 N N . MET A 1 122 ? 18.404 -62.161 42.289 1.00 38.03 122 MET A N 1
ATOM 940 C CA . MET A 1 122 ? 19.262 -63.218 41.762 1.00 39.82 122 MET A CA 1
ATOM 941 C C . MET A 1 122 ? 20.735 -62.818 41.691 1.00 40.51 122 MET A C 1
ATOM 942 O O . MET A 1 122 ? 21.472 -63.306 40.830 1.00 41.18 122 MET A O 1
ATOM 947 N N . LYS A 1 123 ? 21.171 -61.953 42.604 1.00 40.43 123 LYS A N 1
ATOM 948 C CA . LYS A 1 123 ? 22.569 -61.526 42.634 1.00 42.24 123 LYS A CA 1
ATOM 949 C C . LYS A 1 123 ? 23.525 -62.703 42.828 1.00 44.87 123 LYS A C 1
ATOM 950 O O . LYS A 1 123 ? 24.705 -62.607 42.474 1.00 46.63 123 LYS A O 1
ATOM 956 N N . ASP A 1 124 ? 22.999 -63.824 43.285 1.00 45.42 124 ASP A N 1
ATOM 957 C CA A ASP A 1 124 ? 23.765 -65.045 43.565 0.50 47.97 124 ASP A CA 1
ATOM 958 C CA B ASP A 1 124 ? 23.758 -65.036 43.514 0.50 47.93 124 ASP A CA 1
ATOM 959 C C . ASP A 1 124 ? 23.932 -65.815 42.242 1.00 48.80 124 ASP A C 1
ATOM 960 O O . ASP A 1 124 ? 24.533 -66.851 42.233 1.00 51.19 124 ASP A O 1
ATOM 969 N N . SER A 1 125 ? 23.373 -65.311 41.166 1.00 47.04 125 SER A N 1
ATOM 970 C CA . SER A 1 125 ? 23.440 -65.987 39.862 1.00 48.08 125 SER A CA 1
ATOM 971 C C . SER A 1 125 ? 24.247 -65.271 38.772 1.00 48.05 125 SER A C 1
ATOM 972 O O . SER A 1 125 ? 24.291 -65.736 37.628 1.00 48.92 125 SER A O 1
ATOM 975 N N . PHE A 1 126 ? 24.871 -64.144 39.109 1.00 47.31 126 PHE A N 1
ATOM 976 C CA . PHE A 1 126 ? 25.757 -63.460 38.162 1.00 47.78 126 PHE A CA 1
ATOM 977 C C . PHE A 1 126 ? 26.865 -62.685 38.862 1.00 49.25 126 PHE A C 1
ATOM 978 O O . PHE A 1 126 ? 26.903 -62.614 40.093 1.00 49.47 126 PHE A O 1
ATOM 986 N N . THR A 1 127 ? 27.766 -62.123 38.059 1.00 50.38 127 THR A N 1
ATOM 987 C CA . THR A 1 127 ? 28.858 -61.283 38.546 1.00 52.33 127 THR A CA 1
ATOM 988 C C . THR A 1 127 ? 28.818 -59.933 37.834 1.00 50.83 127 THR A C 1
ATOM 989 O O . THR A 1 127 ? 28.114 -59.770 36.841 1.00 48.94 127 THR A O 1
ATOM 993 N N . GLY A 1 128 ? 29.586 -58.974 38.342 1.00 52.20 128 GLY A N 1
ATOM 994 C CA . GLY A 1 128 ? 29.588 -57.624 37.792 1.00 50.96 128 GLY A CA 1
ATOM 995 C C . GLY A 1 128 ? 28.284 -56.908 38.082 1.00 48.22 128 GLY A C 1
ATOM 996 O O . GLY A 1 128 ? 27.708 -57.073 39.155 1.00 47.63 128 GLY A O 1
ATOM 997 N N . LYS A 1 129 ? 27.815 -56.126 37.113 1.00 46.31 129 LYS A N 1
ATOM 998 C CA . LYS A 1 129 ? 26.669 -55.258 37.316 1.00 44.21 129 LYS A CA 1
ATOM 999 C C . LYS A 1 129 ? 25.722 -55.237 36.126 1.00 41.61 129 LYS A C 1
ATOM 1000 O O . LYS A 1 129 ? 26.135 -55.387 34.969 1.00 41.76 129 LYS A O 1
ATOM 1006 N N . VAL A 1 130 ? 24.447 -55.027 36.429 1.00 39.17 130 VAL A N 1
ATOM 1007 C CA . VAL A 1 130 ? 23.470 -54.624 35.439 1.00 36.62 130 VAL A CA 1
ATOM 1008 C C . VAL A 1 130 ? 23.213 -53.143 35.669 1.00 36.23 130 VAL A C 1
ATOM 1009 O O . VAL A 1 130 ? 23.012 -52.706 36.806 1.00 36.62 130 VAL A O 1
ATOM 1013 N N . VAL A 1 131 ? 23.242 -52.375 34.590 1.00 35.41 131 VAL A N 1
ATOM 1014 C CA . VAL A 1 131 ? 22.817 -50.989 34.620 1.00 35.12 131 VAL A CA 1
ATOM 1015 C C . VAL A 1 131 ? 21.507 -50.903 33.839 1.00 33.16 131 VAL A C 1
ATOM 1016 O O . VAL A 1 131 ? 21.495 -51.005 32.620 1.00 32.65 131 VAL A O 1
ATOM 1020 N N . VAL A 1 132 ? 20.406 -50.726 34.551 1.00 32.55 132 VAL A N 1
ATOM 1021 C CA . VAL A 1 132 ? 19.128 -50.520 33.910 1.00 31.57 132 VAL A CA 1
ATOM 1022 C C . VAL A 1 132 ? 18.980 -49.034 33.619 1.00 32.40 132 VAL A C 1
ATOM 1023 O O . VAL A 1 132 ? 19.134 -48.205 34.520 1.00 34.00 132 VAL A O 1
ATOM 1027 N N . ILE A 1 133 ? 18.706 -48.712 32.355 1.00 31.33 133 ILE A N 1
ATOM 1028 C CA . ILE A 1 133 ? 18.535 -47.340 31.909 1.00 32.18 133 ILE A CA 1
ATOM 1029 C C . ILE A 1 133 ? 17.063 -47.084 31.596 1.00 31.66 133 ILE A C 1
ATOM 1030 O O . ILE A 1 133 ? 16.521 -47.634 30.637 1.00 31.20 133 ILE A O 1
ATOM 1035 N N . HIS A 1 134 ? 16.418 -46.260 32.417 1.00 32.47 134 HIS A N 1
ATOM 1036 C CA . HIS A 1 134 ? 15.070 -45.792 32.129 1.00 32.48 134 HIS A CA 1
ATOM 1037 C C . HIS A 1 134 ? 15.179 -44.399 31.510 1.00 33.39 134 HIS A C 1
ATOM 1038 O O . HIS A 1 134 ? 15.511 -43.429 32.198 1.00 34.88 134 HIS A O 1
ATOM 1045 N N . GLN A 1 135 ? 14.916 -44.317 30.205 1.00 32.79 135 GLN A N 1
ATOM 1046 C CA . GLN A 1 135 ? 15.210 -43.122 29.413 1.00 33.55 135 GLN A CA 1
ATOM 1047 C C . GLN A 1 135 ? 13.967 -42.316 29.039 1.00 34.30 135 GLN A C 1
ATOM 1048 O O . GLN A 1 135 ? 13.009 -42.868 28.502 1.00 33.12 135 GLN A O 1
ATOM 1054 N N . PRO A 1 136 ? 13.981 -41.003 29.325 1.00 36.62 136 PRO A N 1
ATOM 1055 C CA . PRO A 1 136 ? 12.946 -40.103 28.835 1.00 38.20 136 PRO A CA 1
ATOM 1056 C C . PRO A 1 136 ? 13.292 -39.579 27.440 1.00 38.35 136 PRO A C 1
ATOM 1057 O O . PRO A 1 136 ? 14.369 -39.879 26.911 1.00 37.51 136 PRO A O 1
ATOM 1061 N N . ALA A 1 137 ? 12.372 -38.817 26.856 1.00 39.88 137 ALA A N 1
ATOM 1062 C CA . ALA A 1 137 ? 12.679 -37.922 25.733 1.00 41.05 137 ALA A CA 1
ATOM 1063 C C . ALA A 1 137 ? 13.248 -38.592 24.475 1.00 39.39 137 ALA A C 1
ATOM 1064 O O . ALA A 1 137 ? 13.963 -37.955 23.709 1.00 40.26 137 ALA A O 1
ATOM 1066 N N . GLU A 1 138 ? 12.920 -39.862 24.256 1.00 38.09 138 GLU A N 1
ATOM 1067 C CA . GLU A 1 138 ? 13.388 -40.584 23.067 1.00 37.02 138 GLU A CA 1
ATOM 1068 C C . GLU A 1 138 ? 12.821 -39.984 21.773 1.00 37.21 138 GLU A C 1
ATOM 1069 O O . GLU A 1 138 ? 13.509 -39.926 20.759 1.00 37.12 138 GLU A O 1
ATOM 1075 N N . GLU A 1 139 ? 11.576 -39.519 21.825 1.00 38.43 139 GLU A N 1
ATOM 1076 C CA . GLU A 1 139 ? 10.804 -39.196 20.620 1.00 38.68 139 GLU A CA 1
ATOM 1077 C C . GLU A 1 139 ? 11.112 -37.866 19.941 1.00 39.95 139 GLU A C 1
ATOM 1078 O O . GLU A 1 139 ? 10.891 -37.715 18.729 1.00 39.55 139 GLU A O 1
ATOM 1084 N N . VAL A 1 140 ? 11.588 -36.898 20.719 1.00 41.37 140 VAL A N 1
ATOM 1085 C CA . VAL A 1 140 ? 11.778 -35.534 20.217 1.00 43.11 140 VAL A CA 1
ATOM 1086 C C . VAL A 1 140 ? 13.241 -35.107 20.361 1.00 43.53 140 VAL A C 1
ATOM 1087 O O . VAL A 1 140 ? 13.792 -35.177 21.456 1.00 43.61 140 VAL A O 1
ATOM 1091 N N . PRO A 1 141 ? 13.879 -34.688 19.244 1.00 43.81 141 PRO A N 1
ATOM 1092 C CA . PRO A 1 141 ? 15.238 -34.122 19.280 1.00 44.89 141 PRO A CA 1
ATOM 1093 C C . PRO A 1 141 ? 15.339 -32.979 20.303 1.00 47.85 141 PRO A C 1
ATOM 1094 O O . PRO A 1 141 ? 14.391 -32.202 20.437 1.00 49.77 141 PRO A O 1
ATOM 1098 N N . PRO A 1 142 ? 16.475 -32.863 21.025 1.00 48.95 142 PRO A N 1
ATOM 1099 C CA . PRO A 1 142 ? 17.728 -33.624 20.923 1.00 47.79 142 PRO A CA 1
ATOM 1100 C C . PRO A 1 142 ? 17.678 -35.032 21.529 1.00 45.40 142 PRO A C 1
ATOM 1101 O O . PRO A 1 142 ? 18.632 -35.792 21.379 1.00 44.52 142 PRO A O 1
ATOM 1105 N N . GLY A 1 143 ? 16.583 -35.370 22.202 1.00 44.88 143 GLY A N 1
ATOM 1106 C CA . GLY A 1 143 ? 16.398 -36.707 22.757 1.00 42.98 143 GLY A CA 1
ATOM 1107 C C . GLY A 1 143 ? 16.933 -36.862 24.167 1.00 43.86 143 GLY A C 1
ATOM 1108 O O . GLY A 1 143 ? 17.514 -35.932 24.729 1.00 46.27 143 GLY A O 1
ATOM 1109 N N . GLY A 1 144 ? 16.738 -38.047 24.735 1.00 42.40 144 GLY A N 1
ATOM 1110 C CA . GLY A 1 144 ? 17.175 -38.340 26.099 1.00 43.16 144 GLY A CA 1
ATOM 1111 C C . GLY A 1 144 ? 18.518 -39.040 26.190 1.00 42.86 144 GLY A C 1
ATOM 1112 O O . GLY A 1 144 ? 19.297 -38.773 27.116 1.00 44.79 144 GLY A O 1
ATOM 1113 N N . ALA A 1 145 ? 18.789 -39.932 25.233 1.00 41.01 145 ALA A N 1
ATOM 1114 C CA . ALA A 1 145 ? 20.003 -40.749 25.244 1.00 40.82 145 ALA A CA 1
ATOM 1115 C C . ALA A 1 145 ? 21.240 -39.876 25.328 1.00 43.42 145 ALA A C 1
ATOM 1116 O O . ALA A 1 145 ? 22.152 -40.147 26.114 1.00 44.41 145 ALA A O 1
ATOM 1118 N N . LYS A 1 146 ? 21.239 -38.822 24.514 1.00 44.64 146 LYS A N 1
ATOM 1119 C CA . LYS A 1 146 ? 22.299 -37.829 24.465 1.00 47.78 146 LYS A CA 1
ATOM 1120 C C . LYS A 1 146 ? 22.537 -37.222 25.847 1.00 49.91 146 LYS A C 1
ATOM 1121 O O . LYS A 1 146 ? 23.644 -37.300 26.370 1.00 51.46 146 LYS A O 1
ATOM 1127 N N . THR A 1 147 ? 21.491 -36.641 26.433 1.00 50.66 147 THR A N 1
ATOM 1128 C CA . THR A 1 147 ? 21.579 -36.010 27.756 1.00 53.54 147 THR A CA 1
ATOM 1129 C C . THR A 1 147 ? 22.036 -36.982 28.846 1.00 53.41 147 THR A C 1
ATOM 1130 O O . THR A 1 147 ? 22.756 -36.592 29.764 1.00 56.08 147 THR A O 1
ATOM 1132 N N . MET A 1 148 ? 21.624 -38.244 28.732 1.00 50.60 148 MET A N 1
ATOM 1133 C CA . MET A 1 148 ? 22.029 -39.281 29.679 1.00 50.43 148 MET A CA 1
ATOM 1134 C C . MET A 1 148 ? 23.483 -39.688 29.545 1.00 51.60 148 MET A C 1
ATOM 1135 O O . MET A 1 148 ? 24.135 -39.987 30.551 1.00 52.98 148 MET A O 1
ATOM 1140 N N . ILE A 1 149 ? 23.984 -39.719 28.312 1.00 51.47 149 ILE A N 1
ATOM 1141 C CA . ILE A 1 149 ? 25.399 -39.991 28.070 1.00 53.35 149 ILE A CA 1
ATOM 1142 C C . ILE A 1 149 ? 26.238 -38.891 28.713 1.00 57.17 149 ILE A C 1
ATOM 1143 O O . ILE A 1 149 ? 27.230 -39.176 29.387 1.00 59.25 149 ILE A O 1
ATOM 1148 N N . GLU A 1 150 ? 25.819 -37.640 28.517 1.00 58.63 150 GLU A N 1
ATOM 1149 C CA . GLU A 1 150 ? 26.561 -36.477 29.015 1.00 62.68 150 GLU A CA 1
ATOM 1150 C C . GLU A 1 150 ? 26.618 -36.469 30.542 1.00 64.19 150 GLU A C 1
ATOM 1151 O O . GLU A 1 150 ? 27.542 -35.906 31.138 1.00 67.80 150 GLU A O 1
ATOM 1153 N N . ASN A 1 151 ? 25.634 -37.111 31.165 1.00 61.51 151 ASN A N 1
ATOM 1154 C CA . ASN A 1 151 ? 25.605 -37.261 32.613 1.00 62.27 151 ASN A CA 1
ATOM 1155 C C . ASN A 1 151 ? 26.137 -38.610 33.102 1.00 60.41 151 ASN A C 1
ATOM 1156 O O . ASN A 1 151 ? 25.885 -39.016 34.239 1.00 60.61 151 ASN A O 1
ATOM 1161 N N . GLY A 1 152 ? 26.871 -39.298 32.233 1.00 58.57 152 GLY A N 1
ATOM 1162 C CA . GLY A 1 152 ? 27.643 -40.473 32.624 1.00 57.37 152 GLY A CA 1
ATOM 1163 C C . GLY A 1 152 ? 26.884 -41.774 32.775 1.00 53.52 152 GLY A C 1
ATOM 1164 O O . GLY A 1 152 ? 27.367 -42.677 33.450 1.00 54.00 152 GLY A O 1
ATOM 1165 N N . VAL A 1 153 ? 25.716 -41.891 32.141 1.00 50.16 153 VAL A N 1
ATOM 1166 C CA . VAL A 1 153 ? 24.927 -43.136 32.203 1.00 47.06 153 VAL A CA 1
ATOM 1167 C C . VAL A 1 153 ? 25.724 -44.377 31.761 1.00 46.19 153 VAL A C 1
ATOM 1168 O O . VAL A 1 153 ? 25.424 -45.498 32.190 1.00 45.25 153 VAL A O 1
ATOM 1172 N N . LEU A 1 154 ? 26.760 -44.163 30.952 1.00 46.70 154 LEU A N 1
ATOM 1173 C CA . LEU A 1 154 ? 27.563 -45.258 30.421 1.00 46.63 154 LEU A CA 1
ATOM 1174 C C . LEU A 1 154 ? 28.931 -45.416 31.095 1.00 49.74 154 LEU A C 1
ATOM 1175 O O . LEU A 1 154 ? 29.763 -46.192 30.621 1.00 50.54 154 LEU A O 1
ATOM 1180 N N . ASP A 1 155 ? 29.164 -44.691 32.190 1.00 51.82 155 ASP A N 1
ATOM 1181 C CA . ASP A 1 155 ? 30.374 -44.894 32.998 1.00 55.05 155 ASP A CA 1
ATOM 1182 C C . ASP A 1 155 ? 30.441 -46.340 33.499 1.00 54.11 155 ASP A C 1
ATOM 1183 O O . ASP A 1 155 ? 29.551 -46.797 34.218 1.00 52.60 155 ASP A O 1
ATOM 1185 N N . GLY A 1 156 ? 31.477 -47.064 33.083 1.00 55.17 156 GLY A N 1
ATOM 1186 C CA . GLY A 1 156 ? 31.668 -48.452 33.508 1.00 54.35 156 GLY A CA 1
ATOM 1187 C C . GLY A 1 156 ? 31.089 -49.495 32.565 1.00 51.36 156 GLY A C 1
ATOM 1188 O O . GLY A 1 156 ? 31.486 -50.667 32.611 1.00 52.01 156 GLY A O 1
ATOM 1189 N N . VAL A 1 157 ? 30.173 -49.059 31.699 1.00 48.04 157 VAL A N 1
ATOM 1190 C CA . VAL A 1 157 ? 29.382 -49.952 30.847 1.00 44.72 157 VAL A CA 1
ATOM 1191 C C . VAL A 1 157 ? 30.172 -50.518 29.671 1.00 45.23 157 VAL A C 1
ATOM 1192 O O . VAL A 1 157 ? 30.749 -49.768 28.885 1.00 46.20 157 VAL A O 1
ATOM 1196 N N . ASP A 1 158 ? 30.162 -51.843 29.548 1.00 44.59 158 ASP A N 1
ATOM 1197 C CA . ASP A 1 158 ? 30.838 -52.544 28.458 1.00 45.53 158 ASP A CA 1
ATOM 1198 C C . ASP A 1 158 ? 29.961 -52.698 27.203 1.00 42.87 158 ASP A C 1
ATOM 1199 O O . ASP A 1 158 ? 30.410 -52.421 26.083 1.00 43.62 158 ASP A O 1
ATOM 1204 N N . HIS A 1 159 ? 28.713 -53.127 27.391 1.00 39.69 159 HIS A N 1
ATOM 1205 C CA . HIS A 1 159 ? 27.757 -53.286 26.287 1.00 37.17 159 HIS A CA 1
ATOM 1206 C C . HIS A 1 159 ? 26.368 -52.753 26.648 1.00 34.08 159 HIS A C 1
ATOM 1207 O O . HIS A 1 159 ? 25.994 -52.741 27.822 1.00 33.61 159 HIS A O 1
ATOM 1214 N N . VAL A 1 160 ? 25.605 -52.327 25.636 1.00 32.00 160 VAL A N 1
ATOM 1215 C CA . VAL A 1 160 ? 24.216 -51.904 25.842 1.00 29.48 160 VAL A CA 1
ATOM 1216 C C . VAL A 1 160 ? 23.273 -52.803 25.050 1.00 28.42 160 VAL A C 1
ATOM 1217 O O . VAL A 1 160 ? 23.539 -53.130 23.903 1.00 28.68 160 VAL A O 1
ATOM 1221 N N . LEU A 1 161 ? 22.178 -53.212 25.678 1.00 27.03 161 LEU A N 1
ATOM 1222 C CA . LEU A 1 161 ? 21.145 -53.969 24.990 1.00 26.43 161 LEU A CA 1
ATOM 1223 C C . LEU A 1 161 ? 19.823 -53.231 25.133 1.00 24.98 161 LEU A C 1
ATOM 1224 O O . LEU A 1 161 ? 19.530 -52.654 26.172 1.00 24.31 161 LEU A O 1
ATOM 1229 N N . GLY A 1 162 ? 19.043 -53.211 24.062 1.00 24.98 162 GLY A N 1
ATOM 1230 C CA . GLY A 1 162 ? 17.725 -52.610 24.108 1.00 23.83 162 GLY A CA 1
ATOM 1231 C C . GLY A 1 162 ? 16.751 -53.437 23.310 1.00 24.50 162 GLY A C 1
ATOM 1232 O O . GLY A 1 162 ? 17.131 -54.169 22.400 1.00 25.01 162 GLY A O 1
ATOM 1233 N N . VAL A 1 163 ? 15.482 -53.305 23.653 1.00 24.57 163 VAL A N 1
ATOM 1234 C CA . VAL A 1 163 ? 14.431 -54.042 22.991 1.00 26.05 163 VAL A CA 1
ATOM 1235 C C . VAL A 1 163 ? 13.346 -53.051 22.636 1.00 26.06 163 VAL A C 1
ATOM 1236 O O . VAL A 1 163 ? 13.071 -52.129 23.405 1.00 25.64 163 VAL A O 1
ATOM 1240 N N . HIS A 1 164 ? 12.765 -53.226 21.453 1.00 26.68 164 HIS A N 1
ATOM 1241 C CA . HIS A 1 164 ? 11.571 -52.502 21.074 1.00 27.13 164 HIS A CA 1
ATOM 1242 C C . HIS A 1 164 ? 10.507 -53.507 20.663 1.00 29.11 164 HIS A C 1
ATOM 1243 O O . HIS A 1 164 ? 10.775 -54.417 19.864 1.00 30.04 164 HIS A O 1
ATOM 1250 N N . VAL A 1 165 ? 9.314 -53.364 21.234 1.00 30.56 165 VAL A N 1
ATOM 1251 C CA . VAL A 1 165 ? 8.131 -54.082 20.753 1.00 33.56 165 VAL A CA 1
ATOM 1252 C C . VAL A 1 165 ? 7.752 -53.585 19.356 1.00 35.09 165 VAL A C 1
ATOM 1253 O O . VAL A 1 165 ? 7.790 -52.376 19.082 1.00 34.16 165 VAL A O 1
ATOM 1257 N N . MET A 1 166 ? 7.406 -54.522 18.478 1.00 37.64 166 MET A N 1
ATOM 1258 C CA . MET A 1 166 ? 7.023 -54.197 17.116 1.00 39.42 166 MET A CA 1
ATOM 1259 C C . MET A 1 166 ? 5.602 -54.649 16.817 1.00 42.34 166 MET A C 1
ATOM 1260 O O . MET A 1 166 ? 5.344 -55.845 16.633 1.00 44.12 166 MET A O 1
ATOM 1265 N N . SER A 1 167 ? 4.688 -53.681 16.760 1.00 43.00 167 SER A N 1
ATOM 1266 C CA . SER A 1 167 ? 3.264 -53.942 16.521 1.00 46.09 167 SER A CA 1
ATOM 1267 C C . SER A 1 167 ? 3.013 -54.492 15.120 1.00 48.29 167 SER A C 1
ATOM 1268 O O . SER A 1 167 ? 1.903 -54.907 14.795 1.00 51.19 167 SER A O 1
ATOM 1271 N N . THR A 1 168 ? 4.067 -54.501 14.313 1.00 47.52 168 THR A N 1
ATOM 1272 C CA . THR A 1 168 ? 4.005 -54.848 12.903 1.00 49.72 168 THR A CA 1
ATOM 1273 C C . THR A 1 168 ? 4.668 -56.209 12.647 1.00 50.94 168 THR A C 1
ATOM 1274 O O . THR A 1 168 ? 4.635 -56.731 11.536 1.00 52.90 168 THR A O 1
ATOM 1278 N N . MET A 1 169 ? 5.271 -56.785 13.681 1.00 50.08 169 MET A N 1
ATOM 1279 C CA . MET A 1 169 ? 5.923 -58.087 13.544 1.00 51.98 169 MET A CA 1
ATOM 1280 C C . MET A 1 169 ? 5.226 -59.157 14.384 1.00 54.02 169 MET A C 1
ATOM 1281 O O . MET A 1 169 ? 4.667 -58.864 15.443 1.00 53.13 169 MET A O 1
ATOM 1286 N N . LYS A 1 170 ? 5.293 -60.395 13.905 1.00 52.19 170 LYS A N 1
ATOM 1287 C CA . LYS A 1 170 ? 4.535 -61.513 14.465 1.00 54.21 170 LYS A CA 1
ATOM 1288 C C . LYS A 1 170 ? 4.936 -61.852 15.894 1.00 54.97 170 LYS A C 1
ATOM 1289 O O . LYS A 1 170 ? 6.106 -62.114 16.178 1.00 54.85 170 LYS A O 1
ATOM 1295 N N . THR A 1 171 ? 3.945 -61.834 16.784 1.00 56.08 171 THR A N 1
ATOM 1296 C CA . THR A 1 171 ? 4.115 -62.240 18.174 1.00 57.06 171 THR A CA 1
ATOM 1297 C C . THR A 1 171 ? 4.486 -63.719 18.239 1.00 58.24 171 THR A C 1
ATOM 1298 O O . THR A 1 171 ? 4.048 -64.516 17.405 1.00 59.14 171 THR A O 1
ATOM 1302 N N . GLY A 1 172 ? 5.310 -64.072 19.220 1.00 58.39 172 GLY A N 1
ATOM 1303 C CA . GLY A 1 172 ? 5.786 -65.436 19.375 1.00 59.10 172 GLY A CA 1
ATOM 1304 C C . GLY A 1 172 ? 7.266 -65.592 19.088 1.00 58.05 172 GLY A C 1
ATOM 1305 O O . GLY A 1 172 ? 7.806 -66.696 19.186 1.00 58.98 172 GLY A O 1
ATOM 1306 N N . LYS A 1 173 ? 7.923 -64.490 18.722 1.00 56.08 173 LYS A N 1
ATOM 1307 C CA . LYS A 1 173 ? 9.376 -64.496 18.507 1.00 55.03 173 LYS A CA 1
ATOM 1308 C C . LYS A 1 173 ? 10.067 -63.135 18.619 1.00 52.57 173 LYS A C 1
ATOM 1309 O O . LYS A 1 173 ? 9.419 -62.093 18.636 1.00 51.76 173 LYS A O 1
ATOM 1315 N N . VAL A 1 174 ? 11.393 -63.184 18.721 1.00 51.48 174 VAL A N 1
ATOM 1316 C CA . VAL A 1 174 ? 12.246 -62.001 18.786 1.00 49.37 174 VAL A CA 1
ATOM 1317 C C . VAL A 1 174 ? 13.102 -61.903 17.530 1.00 47.88 174 VAL A C 1
ATOM 1318 O O . VAL A 1 174 ? 13.470 -62.925 16.942 1.00 48.30 174 VAL A O 1
ATOM 1322 N N . TYR A 1 175 ? 13.425 -60.671 17.142 1.00 45.63 175 TYR A N 1
ATOM 1323 C CA . TYR A 1 175 ? 14.089 -60.395 15.870 1.00 43.79 175 TYR A CA 1
ATOM 1324 C C . TYR A 1 175 ? 15.371 -59.581 16.038 1.00 42.43 175 TYR A C 1
ATOM 1325 O O . TYR A 1 175 ? 15.470 -58.724 16.928 1.00 41.97 175 TYR A O 1
ATOM 1334 N N . TYR A 1 176 ? 16.344 -59.861 15.172 1.00 41.24 176 TYR A N 1
ATOM 1335 C CA . TYR A 1 176 ? 17.675 -59.258 15.248 1.00 40.28 176 TYR A CA 1
ATOM 1336 C C . TYR A 1 176 ? 18.323 -59.041 13.871 1.00 39.01 176 TYR A C 1
ATOM 1337 O O . TYR A 1 176 ? 17.945 -59.686 12.888 1.00 39.28 176 TYR A O 1
ATOM 1346 N N . ARG A 1 177 ? 19.349 -58.207 13.842 1.00 37.84 177 ARG A N 1
ATOM 1347 C CA . ARG A 1 177 ? 20.142 -57.916 12.670 1.00 36.76 177 ARG A CA 1
ATOM 1348 C C . ARG A 1 177 ? 21.417 -57.163 13.021 1.00 36.29 177 ARG A C 1
ATOM 1349 O O . ARG A 1 177 ? 21.363 -56.127 13.591 1.00 35.70 177 ARG A O 1
ATOM 1357 N N . PRO A 1 178 ? 22.570 -57.699 12.682 1.00 36.09 178 PRO A N 1
ATOM 1358 C CA . PRO A 1 178 ? 23.822 -56.988 12.966 1.00 35.43 178 PRO A CA 1
ATOM 1359 C C . PRO A 1 178 ? 24.005 -55.834 11.989 1.00 33.80 178 PRO A C 1
ATOM 1360 O O . PRO A 1 178 ? 23.344 -55.794 10.948 1.00 33.05 178 PRO A O 1
ATOM 1364 N N . GLY A 1 179 ? 24.889 -54.901 12.327 1.00 32.94 179 GLY A N 1
ATOM 1365 C CA . GLY A 1 179 ? 25.148 -53.757 11.470 1.00 30.90 179 GLY A CA 1
ATOM 1366 C C . GLY A 1 179 ? 24.023 -52.740 11.564 1.00 29.71 179 GLY A C 1
ATOM 1367 O O . GLY A 1 179 ? 23.257 -52.735 12.537 1.00 28.97 179 GLY A O 1
ATOM 1368 N N . TYR A 1 180 ? 23.916 -51.898 10.534 1.00 27.89 180 TYR A N 1
ATOM 1369 C CA . TYR A 1 180 ? 22.919 -50.826 10.496 1.00 26.83 180 TYR A CA 1
ATOM 1370 C C . TYR A 1 180 ? 21.489 -51.351 10.409 1.00 26.54 180 TYR A C 1
ATOM 1371 O O . TYR A 1 180 ? 21.138 -52.079 9.483 1.00 26.39 180 TYR A O 1
ATOM 1380 N N . VAL A 1 181 ? 20.660 -50.957 11.368 1.00 26.16 181 VAL A N 1
ATOM 1381 C CA . VAL A 1 181 ? 19.343 -51.579 11.513 1.00 26.08 181 VAL A CA 1
ATOM 1382 C C . VAL A 1 181 ? 18.186 -50.562 11.493 1.00 25.43 181 VAL A C 1
ATOM 1383 O O . VAL A 1 181 ? 17.049 -50.925 11.190 1.00 25.67 181 VAL A O 1
ATOM 1387 N N . GLN A 1 182 ? 18.484 -49.306 11.827 1.00 24.67 182 GLN A N 1
ATOM 1388 C CA . GLN A 1 182 ? 17.511 -48.205 11.742 1.00 23.79 182 GLN A CA 1
ATOM 1389 C C . GLN A 1 182 ? 18.186 -46.944 11.226 1.00 22.46 182 GLN A C 1
ATOM 1390 O O . GLN A 1 182 ? 19.359 -46.719 11.483 1.00 22.11 182 GLN A O 1
ATOM 1396 N N . THR A 1 183 ? 17.433 -46.142 10.481 1.00 21.10 183 THR A N 1
ATOM 1397 C CA . THR A 1 183 ? 17.979 -45.024 9.726 1.00 19.92 183 THR A CA 1
ATOM 1398 C C . THR A 1 183 ? 18.337 -43.879 10.650 1.00 19.94 183 THR A C 1
ATOM 1399 O O . THR A 1 183 ? 17.728 -43.708 11.695 1.00 20.17 183 THR A O 1
ATOM 1403 N N . GLY A 1 184 ? 19.343 -43.108 10.259 1.00 19.15 184 GLY A N 1
ATOM 1404 C CA . GLY A 1 184 ? 19.614 -41.836 10.899 1.00 18.77 184 GLY A CA 1
ATOM 1405 C C . GLY A 1 184 ? 18.820 -40.746 10.216 1.00 18.15 184 GLY A C 1
ATOM 1406 O O . GLY A 1 184 ? 18.233 -40.960 9.156 1.00 16.61 184 GLY A O 1
ATOM 1407 N N . ARG A 1 185 ? 18.833 -39.564 10.807 1.00 18.09 185 ARG A N 1
ATOM 1408 C CA . ARG A 1 185 ? 17.916 -38.522 10.408 1.00 18.46 185 ARG A CA 1
ATOM 1409 C C . ARG A 1 185 ? 18.614 -37.173 10.397 1.00 18.56 185 ARG A C 1
ATOM 1410 O O . ARG A 1 185 ? 19.460 -36.889 11.270 1.00 18.87 185 ARG A O 1
ATOM 1418 N N . ALA A 1 186 ? 18.278 -36.355 9.397 1.00 17.67 186 ALA A N 1
ATOM 1419 C CA . ALA A 1 186 ? 18.677 -34.944 9.405 1.00 18.49 186 ALA A CA 1
ATOM 1420 C C . ALA A 1 186 ? 17.488 -34.080 9.008 1.00 18.15 186 ALA A C 1
ATOM 1421 O O . ALA A 1 186 ? 16.538 -34.580 8.419 1.00 17.89 186 ALA A O 1
ATOM 1423 N N . PHE A 1 187 ? 17.552 -32.794 9.351 1.00 19.33 187 PHE A N 1
ATOM 1424 C CA . PHE A 1 187 ? 16.529 -31.817 9.014 1.00 20.13 187 PHE A CA 1
ATOM 1425 C C . PHE A 1 187 ? 17.160 -30.601 8.356 1.00 19.35 187 PHE A C 1
ATOM 1426 O O . PHE A 1 187 ? 18.250 -30.179 8.736 1.00 20.09 187 PHE A O 1
ATOM 1434 N N . PHE A 1 188 ? 16.454 -30.007 7.407 1.00 18.22 188 PHE A N 1
ATOM 1435 C CA . PHE A 1 188 ? 16.924 -28.773 6.799 1.00 18.00 188 PHE A CA 1
ATOM 1436 C C . PHE A 1 188 ? 15.814 -27.765 6.540 1.00 18.14 188 PHE A C 1
ATOM 1437 O O . PHE A 1 188 ? 14.653 -28.128 6.309 1.00 16.82 188 PHE A O 1
ATOM 1445 N N . LYS A 1 189 ? 16.195 -26.493 6.599 1.00 18.24 189 LYS A N 1
ATOM 1446 C CA . LYS A 1 189 ? 15.335 -25.403 6.167 1.00 18.92 189 LYS A CA 1
ATOM 1447 C C . LYS A 1 189 ? 16.078 -24.693 5.062 1.00 18.05 189 LYS A C 1
ATOM 1448 O O . LYS A 1 189 ? 17.282 -24.462 5.169 1.00 18.48 189 LYS A O 1
ATOM 1454 N N . LEU A 1 190 ? 15.374 -24.374 3.986 1.00 16.54 190 LEU A N 1
ATOM 1455 C CA . LEU A 1 190 ? 15.992 -23.637 2.902 1.00 15.56 190 LEU A CA 1
ATOM 1456 C C . LEU A 1 190 ? 15.159 -22.413 2.600 1.00 15.69 190 LEU A C 1
ATOM 1457 O O . LEU A 1 190 ? 13.953 -22.512 2.324 1.00 14.43 190 LEU A O 1
ATOM 1462 N N . LYS A 1 191 ? 15.798 -21.256 2.669 1.00 14.98 191 LYS A N 1
ATOM 1463 C CA . LYS A 1 191 ? 15.134 -20.049 2.269 1.00 15.86 191 LYS A CA 1
ATOM 1464 C C . LYS A 1 191 ? 15.618 -19.715 0.872 1.00 14.71 191 LYS A C 1
ATOM 1465 O O . LYS A 1 191 ? 16.810 -19.689 0.627 1.00 14.41 191 LYS A O 1
ATOM 1471 N N . VAL A 1 192 ? 14.676 -19.513 -0.040 1.00 14.43 192 VAL A N 1
ATOM 1472 C CA . VAL A 1 192 ? 14.977 -19.145 -1.421 1.00 14.43 192 VAL A CA 1
ATOM 1473 C C . VAL A 1 192 ? 14.485 -17.710 -1.601 1.00 15.64 192 VAL A C 1
ATOM 1474 O O . VAL A 1 192 ? 13.270 -17.453 -1.596 1.00 15.78 192 VAL A O 1
ATOM 1478 N N . GLN A 1 193 ? 15.428 -16.779 -1.709 1.00 15.52 193 GLN A N 1
ATOM 1479 C CA . GLN A 1 193 ? 15.105 -15.374 -1.853 1.00 17.03 193 GLN A CA 1
ATOM 1480 C C . GLN A 1 193 ? 15.318 -14.938 -3.300 1.00 16.80 193 GLN A C 1
ATOM 1481 O O . GLN A 1 193 ? 16.445 -14.950 -3.798 1.00 16.40 193 GLN A O 1
ATOM 1487 N N . GLY A 1 194 ? 14.222 -14.604 -3.976 1.00 16.46 194 GLY A N 1
ATOM 1488 C CA . GLY A 1 194 ? 14.261 -13.954 -5.286 1.00 16.38 194 GLY A CA 1
ATOM 1489 C C . GLY A 1 194 ? 13.973 -12.464 -5.107 1.00 17.82 194 GLY A C 1
ATOM 1490 O O . GLY A 1 194 ? 14.476 -11.825 -4.192 1.00 17.82 194 GLY A O 1
ATOM 1491 N N . LYS A 1 195 ? 13.130 -11.933 -5.971 1.00 17.70 195 LYS A N 1
ATOM 1492 C CA . LYS A 1 195 ? 12.741 -10.547 -5.936 1.00 20.04 195 LYS A CA 1
ATOM 1493 C C . LYS A 1 195 ? 11.269 -10.471 -6.352 1.00 20.04 195 LYS A C 1
ATOM 1494 O O . LYS A 1 195 ? 10.901 -10.915 -7.435 1.00 19.20 195 LYS A O 1
ATOM 1500 N N . GLY A 1 196 ? 10.445 -9.931 -5.464 1.00 21.48 196 GLY A N 1
ATOM 1501 C CA . GLY A 1 196 ? 9.036 -9.700 -5.724 1.00 22.92 196 GLY A CA 1
ATOM 1502 C C . GLY A 1 196 ? 8.784 -8.598 -6.729 1.00 24.59 196 GLY A C 1
ATOM 1503 O O . GLY A 1 196 ? 9.663 -7.789 -7.015 1.00 25.57 196 GLY A O 1
ATOM 1504 N N . GLY A 1 197 ? 7.580 -8.573 -7.282 1.00 25.49 197 GLY A N 1
ATOM 1505 C CA . GLY A 1 197 ? 7.201 -7.537 -8.238 1.00 27.15 197 GLY A CA 1
ATOM 1506 C C . GLY A 1 197 ? 5.792 -7.785 -8.729 1.00 28.26 197 GLY A C 1
ATOM 1507 O O . GLY A 1 197 ? 5.212 -8.840 -8.461 1.00 26.76 197 GLY A O 1
ATOM 1508 N N . HIS A 1 198 ? 5.235 -6.800 -9.429 1.00 30.33 198 HIS A N 1
ATOM 1509 C CA . HIS A 1 198 ? 3.895 -6.917 -9.989 1.00 32.15 198 HIS A CA 1
ATOM 1510 C C . HIS A 1 198 ? 3.827 -8.070 -10.990 1.00 31.21 198 HIS A C 1
ATOM 1511 O O . HIS A 1 198 ? 4.737 -8.262 -11.795 1.00 30.81 198 HIS A O 1
ATOM 1518 N N . GLY A 1 199 ? 2.739 -8.834 -10.926 1.00 31.65 199 GLY A N 1
ATOM 1519 C CA . GLY A 1 199 ? 2.579 -10.060 -11.716 1.00 30.87 199 GLY A CA 1
ATOM 1520 C C . GLY A 1 199 ? 2.596 -9.903 -13.225 1.00 30.89 199 GLY A C 1
ATOM 1521 O O . GLY A 1 199 ? 2.802 -10.880 -13.947 1.00 31.15 199 GLY A O 1
ATOM 1522 N N . SER A 1 200 ? 2.383 -8.685 -13.704 1.00 31.24 200 SER A N 1
ATOM 1523 C CA . SER A 1 200 ? 2.392 -8.397 -15.142 1.00 30.94 200 SER A CA 1
ATOM 1524 C C . SER A 1 200 ? 3.778 -8.056 -15.732 1.00 29.99 200 SER A C 1
ATOM 1525 O O . SER A 1 200 ? 3.899 -7.791 -16.933 1.00 30.82 200 SER A O 1
ATOM 1528 N N . SER A 1 201 ? 4.810 -8.035 -14.895 1.00 27.90 201 SER A N 1
ATOM 1529 C CA . SER A 1 201 ? 6.154 -7.699 -15.350 1.00 26.15 201 SER A CA 1
ATOM 1530 C C . SER A 1 201 ? 7.169 -8.688 -14.791 1.00 22.88 201 SER A C 1
ATOM 1531 O O . SER A 1 201 ? 8.019 -8.305 -13.969 1.00 22.02 201 SER A O 1
ATOM 1534 N N . PRO A 1 202 ? 7.078 -9.962 -15.224 1.00 20.63 202 PRO A N 1
ATOM 1535 C CA . PRO A 1 202 ? 7.951 -10.999 -14.664 1.00 19.02 202 PRO A CA 1
ATOM 1536 C C . PRO A 1 202 ? 9.427 -10.726 -14.930 1.00 18.34 202 PRO A C 1
ATOM 1537 O O . PRO A 1 202 ? 10.277 -11.153 -14.165 1.00 17.16 202 PRO A O 1
ATOM 1541 N N . HIS A 1 203 ? 9.720 -10.005 -16.008 1.00 18.65 203 HIS A N 1
ATOM 1542 C CA . HIS A 1 203 ? 11.105 -9.675 -16.374 1.00 18.55 203 HIS A CA 1
ATOM 1543 C C . HIS A 1 203 ? 11.784 -8.752 -15.375 1.00 19.22 203 HIS A C 1
ATOM 1544 O O . HIS A 1 203 ? 13.008 -8.714 -15.300 1.00 19.41 203 HIS A O 1
ATOM 1551 N N . MET A 1 204 ? 10.986 -8.037 -14.613 1.00 19.90 204 MET A N 1
ATOM 1552 C CA . MET A 1 204 ? 11.416 -7.137 -13.561 1.00 21.34 204 MET A CA 1
ATOM 1553 C C . MET A 1 204 ? 11.556 -7.863 -12.235 1.00 20.07 204 MET A C 1
ATOM 1554 O O . MET A 1 204 ? 11.994 -7.323 -11.293 1.00 19.57 204 MET A O 1
ATOM 1559 N N . ALA A 1 205 ? 11.103 -9.086 -12.170 1.00 18.43 205 ALA A N 1
ATOM 1560 C CA . ALA A 1 205 ? 11.128 -9.792 -10.897 1.00 17.29 205 ALA A CA 1
ATOM 1561 C C . ALA A 1 205 ? 12.010 -11.042 -10.981 1.00 16.34 205 ALA A C 1
ATOM 1562 O O . ALA A 1 205 ? 12.554 -11.359 -12.056 1.00 15.94 205 ALA A O 1
ATOM 1564 N N . ASN A 1 206 ? 12.158 -11.743 -9.860 1.00 15.42 206 ASN A N 1
ATOM 1565 C CA . ASN A 1 206 ? 12.827 -13.058 -9.842 1.00 14.96 206 ASN A CA 1
ATOM 1566 C C . ASN A 1 206 ? 11.995 -14.016 -8.995 1.00 14.68 206 ASN A C 1
ATOM 1567 O O . ASN A 1 206 ? 12.000 -13.959 -7.773 1.00 14.53 206 ASN A O 1
ATOM 1572 N N . ASP A 1 207 ? 11.288 -14.893 -9.683 1.00 14.30 207 ASP A N 1
ATOM 1573 C CA . ASP A 1 207 ? 10.203 -15.687 -9.113 1.00 14.94 207 ASP A CA 1
ATOM 1574 C C . ASP A 1 207 ? 10.743 -16.759 -8.147 1.00 13.49 207 ASP A C 1
ATOM 1575 O O . ASP A 1 207 ? 11.376 -17.710 -8.570 1.00 12.68 207 ASP A O 1
ATOM 1580 N N . ALA A 1 208 ? 10.506 -16.601 -6.851 1.00 13.48 208 ALA A N 1
ATOM 1581 C CA . ALA A 1 208 ? 10.959 -17.607 -5.901 1.00 13.02 208 ALA A CA 1
ATOM 1582 C C . ALA A 1 208 ? 10.166 -18.919 -5.997 1.00 12.32 208 ALA A C 1
ATOM 1583 O O . ALA A 1 208 ? 10.688 -19.983 -5.680 1.00 11.92 208 ALA A O 1
ATOM 1585 N N . ILE A 1 209 ? 8.912 -18.847 -6.421 1.00 12.40 209 ILE A N 1
ATOM 1586 C CA . ILE A 1 209 ? 8.106 -20.076 -6.527 1.00 12.30 209 ILE A CA 1
ATOM 1587 C C . ILE A 1 209 ? 8.634 -20.962 -7.659 1.00 11.42 209 ILE A C 1
ATOM 1588 O O . ILE A 1 209 ? 8.777 -22.153 -7.484 1.00 11.74 209 ILE A O 1
ATOM 1593 N N . VAL A 1 210 ? 8.894 -20.374 -8.821 1.00 11.39 210 VAL A N 1
ATOM 1594 C CA . VAL A 1 210 ? 9.501 -21.079 -9.934 1.00 10.94 210 VAL A CA 1
ATOM 1595 C C . VAL A 1 210 ? 10.858 -21.675 -9.502 1.00 10.66 210 VAL A C 1
ATOM 1596 O O . VAL A 1 210 ? 11.101 -22.853 -9.718 1.00 10.30 210 VAL A O 1
ATOM 1600 N N . ALA A 1 211 ? 11.719 -20.893 -8.851 1.00 10.93 211 ALA A N 1
ATOM 1601 C CA . ALA A 1 211 ? 13.025 -21.420 -8.451 1.00 10.79 211 ALA A CA 1
ATOM 1602 C C . ALA A 1 211 ? 12.898 -22.568 -7.450 1.00 10.60 211 ALA A C 1
ATOM 1603 O O . ALA A 1 211 ? 13.606 -23.569 -7.560 1.00 10.32 211 ALA A O 1
ATOM 1605 N N . GLY A 1 212 ? 12.008 -22.388 -6.466 1.00 10.85 212 GLY A N 1
ATOM 1606 C CA . GLY A 1 212 ? 11.786 -23.408 -5.445 1.00 10.78 212 GLY A CA 1
ATOM 1607 C C . GLY A 1 212 ? 11.191 -24.674 -6.053 1.00 10.92 212 GLY A C 1
ATOM 1608 O O . GLY A 1 212 ? 11.541 -25.785 -5.640 1.00 10.34 212 GLY A O 1
ATOM 1609 N N . SER A 1 213 ? 10.311 -24.500 -7.044 1.00 10.34 213 SER A N 1
ATOM 1610 C CA . SER A 1 213 ? 9.698 -25.638 -7.751 1.00 10.40 213 SER A CA 1
ATOM 1611 C C . SER A 1 213 ? 10.719 -26.395 -8.590 1.00 10.44 213 SER A C 1
ATOM 1612 O O . SER A 1 213 ? 10.677 -27.626 -8.643 1.00 9.65 213 SER A O 1
ATOM 1615 N N . TYR A 1 214 ? 11.614 -25.661 -9.265 1.00 10.93 214 TYR A N 1
ATOM 1616 C CA . TYR A 1 214 ? 12.689 -26.317 -10.000 1.00 11.25 214 TYR A CA 1
ATOM 1617 C C . TYR A 1 214 ? 13.605 -27.037 -9.027 1.00 11.12 214 TYR A C 1
ATOM 1618 O O . TYR A 1 214 ? 13.993 -28.169 -9.290 1.00 12.48 214 TYR A O 1
ATOM 1627 N N . PHE A 1 215 ? 13.925 -26.411 -7.898 1.00 9.93 215 PHE A N 1
ATOM 1628 C CA . PHE A 1 215 ? 14.642 -27.114 -6.833 1.00 10.93 215 PHE A CA 1
ATOM 1629 C C . PHE A 1 215 ? 14.011 -28.438 -6.372 1.00 10.99 215 PHE A C 1
ATOM 1630 O O . PHE A 1 215 ? 14.740 -29.403 -6.174 1.00 10.96 215 PHE A O 1
ATOM 1638 N N . VAL A 1 216 ? 12.684 -28.475 -6.183 1.00 10.50 216 VAL A N 1
ATOM 1639 C CA . VAL A 1 216 ? 12.019 -29.706 -5.736 1.00 10.54 216 VAL A CA 1
ATOM 1640 C C . VAL A 1 216 ? 12.180 -30.810 -6.786 1.00 10.73 216 VAL A C 1
ATOM 1641 O O . VAL A 1 216 ? 12.502 -31.932 -6.419 1.00 10.27 216 VAL A O 1
ATOM 1645 N N . THR A 1 217 ? 11.998 -30.481 -8.076 1.00 10.43 217 THR A N 1
ATOM 1646 C CA . THR A 1 217 ? 12.183 -31.435 -9.156 1.00 10.67 217 THR A CA 1
ATOM 1647 C C . THR A 1 217 ? 13.624 -31.949 -9.259 1.00 10.05 217 THR A C 1
ATOM 1648 O O . THR A 1 217 ? 13.839 -33.153 -9.416 1.00 9.49 217 THR A O 1
ATOM 1652 N N . ALA A 1 218 ? 14.603 -31.045 -9.175 1.00 9.48 218 ALA A N 1
ATOM 1653 C CA . ALA A 1 218 ? 16.018 -31.432 -9.206 1.00 9.70 218 ALA A CA 1
ATOM 1654 C C . ALA A 1 218 ? 16.430 -32.280 -7.986 1.00 10.02 218 ALA A C 1
ATOM 1655 O O . ALA A 1 218 ? 17.306 -33.147 -8.074 1.00 9.74 218 ALA A O 1
ATOM 1657 N N . LEU A 1 219 ? 15.821 -32.005 -6.838 1.00 9.83 219 LEU A N 1
ATOM 1658 C CA . LEU A 1 219 ? 16.130 -32.730 -5.613 1.00 10.28 219 LEU A CA 1
ATOM 1659 C C . LEU A 1 219 ? 15.880 -34.250 -5.714 1.00 10.14 219 LEU A C 1
ATOM 1660 O O . LEU A 1 219 ? 16.511 -35.029 -4.999 1.00 10.14 219 LEU A O 1
ATOM 1665 N N . GLN A 1 220 ? 14.971 -34.655 -6.597 1.00 9.82 220 GLN A N 1
ATOM 1666 C CA . GLN A 1 220 ? 14.615 -36.070 -6.740 1.00 10.26 220 GLN A CA 1
ATOM 1667 C C . GLN A 1 220 ? 15.812 -36.894 -7.224 1.00 11.41 220 GLN A C 1
ATOM 1668 O O . GLN A 1 220 ? 15.836 -38.102 -7.015 1.00 11.74 220 GLN A O 1
ATOM 1674 N N . THR A 1 221 ? 16.796 -36.234 -7.853 1.00 10.90 221 THR A N 1
ATOM 1675 C CA . THR A 1 221 ? 17.996 -36.920 -8.318 1.00 11.14 221 THR A CA 1
ATOM 1676 C C . THR A 1 221 ? 18.931 -37.335 -7.204 1.00 11.51 221 THR A C 1
ATOM 1677 O O . THR A 1 221 ? 19.779 -38.191 -7.421 1.00 12.27 221 THR A O 1
ATOM 1681 N N . VAL A 1 222 ? 18.790 -36.750 -6.018 1.00 11.69 222 VAL A N 1
ATOM 1682 C CA . VAL A 1 222 ? 19.604 -37.198 -4.873 1.00 11.70 222 VAL A CA 1
ATOM 1683 C C . VAL A 1 222 ? 19.356 -38.678 -4.574 1.00 12.75 222 VAL A C 1
ATOM 1684 O O . VAL A 1 222 ? 20.288 -39.493 -4.551 1.00 12.33 222 VAL A O 1
ATOM 1688 N N . VAL A 1 223 ? 18.086 -39.042 -4.394 1.00 13.14 223 VAL A N 1
ATOM 1689 C CA . VAL A 1 223 ? 17.773 -40.442 -4.179 1.00 12.65 223 VAL A CA 1
ATOM 1690 C C . VAL A 1 223 ? 17.916 -41.216 -5.495 1.00 13.31 223 VAL A C 1
ATOM 1691 O O . VAL A 1 223 ? 18.416 -42.349 -5.502 1.00 14.24 223 VAL A O 1
ATOM 1695 N N . SER A 1 224 ? 17.524 -40.621 -6.616 1.00 12.53 224 SER A N 1
ATOM 1696 C CA . SER A 1 224 ? 17.339 -41.448 -7.818 1.00 12.84 224 SER A CA 1
ATOM 1697 C C . SER A 1 224 ? 18.620 -41.663 -8.617 1.00 12.66 224 SER A C 1
ATOM 1698 O O . SER A 1 224 ? 18.679 -42.576 -9.456 1.00 13.56 224 SER A O 1
ATOM 1701 N N . ARG A 1 225 ? 19.629 -40.854 -8.368 1.00 11.80 225 ARG A N 1
ATOM 1702 C CA . ARG A 1 225 ? 20.871 -40.855 -9.100 1.00 12.78 225 ARG A CA 1
ATOM 1703 C C . ARG A 1 225 ? 22.113 -40.931 -8.196 1.00 13.03 225 ARG A C 1
ATOM 1704 O O . ARG A 1 225 ? 22.990 -41.684 -8.440 1.00 13.23 225 ARG A O 1
ATOM 1712 N N . ARG A 1 226 ? 22.119 -40.154 -7.140 1.00 13.59 226 ARG A N 1
ATOM 1713 C CA . ARG A 1 226 ? 23.328 -39.942 -6.328 1.00 14.89 226 ARG A CA 1
ATOM 1714 C C . ARG A 1 226 ? 23.592 -41.052 -5.306 1.00 15.72 226 ARG A C 1
ATOM 1715 O O . ARG A 1 226 ? 24.729 -41.234 -4.851 1.00 17.19 226 ARG A O 1
ATOM 1723 N N . LEU A 1 227 ? 22.543 -41.772 -4.927 1.00 15.05 227 LEU A N 1
ATOM 1724 C CA . LEU A 1 227 ? 22.685 -42.897 -4.019 1.00 15.58 227 LEU A CA 1
ATOM 1725 C C . LEU A 1 227 ? 22.740 -44.186 -4.811 1.00 15.99 227 LEU A C 1
ATOM 1726 O O . LEU A 1 227 ? 22.113 -44.310 -5.862 1.00 16.00 227 LEU A O 1
ATOM 1731 N N . SER A 1 228 ? 23.513 -45.139 -4.311 1.00 16.65 228 SER A N 1
ATOM 1732 C CA . SER A 1 228 ? 23.468 -46.480 -4.842 1.00 17.44 228 SER A CA 1
ATOM 1733 C C . SER A 1 228 ? 22.071 -47.072 -4.661 1.00 17.56 228 SER A C 1
ATOM 1734 O O . SER A 1 228 ? 21.404 -46.823 -3.658 1.00 17.02 228 SER A O 1
ATOM 1737 N N . PRO A 1 229 ? 21.637 -47.894 -5.624 1.00 18.52 229 PRO A N 1
ATOM 1738 C CA . PRO A 1 229 ? 20.372 -48.625 -5.451 1.00 19.00 229 PRO A CA 1
ATOM 1739 C C . PRO A 1 229 ? 20.343 -49.496 -4.188 1.00 19.36 229 PRO A C 1
ATOM 1740 O O . PRO A 1 229 ? 19.264 -49.787 -3.666 1.00 20.97 229 PRO A O 1
ATOM 1744 N N . PHE A 1 230 ? 21.509 -49.917 -3.714 1.00 19.55 230 PHE A N 1
ATOM 1745 C CA . PHE A 1 230 ? 21.606 -50.704 -2.482 1.00 19.78 230 PHE A CA 1
ATOM 1746 C C . PHE A 1 230 ? 21.717 -49.895 -1.205 1.00 19.56 230 PHE A C 1
ATOM 1747 O O . PHE A 1 230 ? 21.743 -50.449 -0.110 1.00 20.70 230 PHE A O 1
ATOM 1755 N N . GLU A 1 231 ? 21.769 -48.578 -1.331 1.00 18.70 231 GLU A N 1
ATOM 1756 C CA . GLU A 1 231 ? 21.650 -47.719 -0.165 1.00 19.04 231 GLU A CA 1
ATOM 1757 C C . GLU A 1 231 ? 20.178 -47.439 0.129 1.00 18.95 231 GLU A C 1
ATOM 1758 O O . GLU A 1 231 ? 19.305 -47.624 -0.727 1.00 18.57 231 GLU A O 1
ATOM 1764 N N . THR A 1 232 ? 19.924 -46.975 1.348 1.00 19.26 232 THR A N 1
ATOM 1765 C CA . THR A 1 232 ? 18.583 -46.655 1.816 1.00 19.03 232 THR A CA 1
ATOM 1766 C C . THR A 1 232 ? 18.580 -45.196 2.266 1.00 18.51 232 THR A C 1
ATOM 1767 O O . THR A 1 232 ? 19.191 -44.842 3.280 1.00 19.21 232 THR A O 1
ATOM 1771 N N . GLY A 1 233 ? 17.931 -44.353 1.465 1.00 17.40 233 GLY A N 1
ATOM 1772 C CA . GLY A 1 233 ? 17.888 -42.917 1.697 1.00 16.51 233 GLY A CA 1
ATOM 1773 C C . GLY A 1 233 ? 16.516 -42.349 1.373 1.00 16.09 233 GLY A C 1
ATOM 1774 O O . GLY A 1 233 ? 15.798 -42.897 0.524 1.00 14.93 233 GLY A O 1
ATOM 1775 N N . VAL A 1 234 ? 16.146 -41.266 2.062 1.00 15.02 234 VAL A N 1
ATOM 1776 C CA . VAL A 1 234 ? 14.864 -40.602 1.831 1.00 14.73 234 VAL A CA 1
ATOM 1777 C C . VAL A 1 234 ? 15.101 -39.111 1.931 1.00 14.54 234 VAL A C 1
ATOM 1778 O O . VAL A 1 234 ? 15.767 -38.651 2.868 1.00 14.34 234 VAL A O 1
ATOM 1782 N N . VAL A 1 235 ? 14.560 -38.370 0.968 1.00 14.00 235 VAL A N 1
ATOM 1783 C CA . VAL A 1 235 ? 14.579 -36.917 1.007 1.00 13.79 235 VAL A CA 1
ATOM 1784 C C . VAL A 1 235 ? 13.165 -36.464 0.754 1.00 14.67 235 VAL A C 1
ATOM 1785 O O . VAL A 1 235 ? 12.622 -36.637 -0.364 1.00 13.12 235 VAL A O 1
ATOM 1789 N N . THR A 1 236 ? 12.542 -35.948 1.813 1.00 15.66 236 THR A N 1
ATOM 1790 C CA . THR A 1 236 ? 11.162 -35.446 1.752 1.00 17.07 236 THR A CA 1
ATOM 1791 C C . THR A 1 236 ? 11.113 -33.930 1.977 1.00 16.74 236 THR A C 1
ATOM 1792 O O . THR A 1 236 ? 11.718 -33.423 2.938 1.00 17.34 236 THR A O 1
ATOM 1796 N N . ILE A 1 237 ? 10.420 -33.207 1.091 1.00 15.89 237 ILE A N 1
ATOM 1797 C CA . ILE A 1 237 ? 10.082 -31.811 1.349 1.00 15.83 237 ILE A CA 1
ATOM 1798 C C . ILE A 1 237 ? 8.672 -31.819 1.894 1.00 15.86 237 ILE A C 1
ATOM 1799 O O . ILE A 1 237 ? 7.721 -31.976 1.138 1.00 15.27 237 ILE A O 1
ATOM 1804 N N . GLY A 1 238 ? 8.546 -31.660 3.212 1.00 14.67 238 GLY A N 1
ATOM 1805 C CA . GLY A 1 238 ? 7.256 -31.648 3.860 1.00 15.03 238 GLY A CA 1
ATOM 1806 C C . GLY A 1 238 ? 6.598 -30.283 3.932 1.00 15.65 238 GLY A C 1
ATOM 1807 O O . GLY A 1 238 ? 5.394 -30.185 4.179 1.00 15.65 238 GLY A O 1
ATOM 1808 N N . SER A 1 239 ? 7.372 -29.224 3.705 1.00 15.62 239 SER A N 1
ATOM 1809 C CA . SER A 1 239 ? 6.823 -27.868 3.793 1.00 15.73 239 SER A CA 1
ATOM 1810 C C . SER A 1 239 ? 7.395 -26.999 2.674 1.00 15.22 239 SER A C 1
ATOM 1811 O O . SER A 1 239 ? 8.607 -26.800 2.588 1.00 14.42 239 SER A O 1
ATOM 1814 N N . PHE A 1 240 ? 6.518 -26.549 1.774 1.00 14.27 240 PHE A N 1
ATOM 1815 C CA . PHE A 1 240 ? 6.903 -25.592 0.744 1.00 13.66 240 PHE A CA 1
ATOM 1816 C C . PHE A 1 240 ? 6.029 -24.375 1.054 1.00 13.87 240 PHE A C 1
ATOM 1817 O O . PHE A 1 240 ? 4.864 -24.311 0.645 1.00 13.79 240 PHE A O 1
ATOM 1825 N N . ASP A 1 241 ? 6.561 -23.444 1.844 1.00 14.42 241 ASP A N 1
ATOM 1826 C CA . ASP A 1 241 ? 5.763 -22.298 2.253 1.00 15.84 241 ASP A CA 1
ATOM 1827 C C . ASP A 1 241 ? 5.925 -21.171 1.254 1.00 15.40 241 ASP A C 1
ATOM 1828 O O . ASP A 1 241 ? 6.858 -20.396 1.338 1.00 15.37 241 ASP A O 1
ATOM 1833 N N . GLY A 1 242 ? 5.009 -21.127 0.282 1.00 15.93 242 GLY A N 1
ATOM 1834 C CA . GLY A 1 242 ? 5.016 -20.123 -0.788 1.00 15.52 242 GLY A CA 1
ATOM 1835 C C . GLY A 1 242 ? 3.692 -19.380 -0.937 1.00 16.00 242 GLY A C 1
ATOM 1836 O O . GLY A 1 242 ? 3.372 -18.878 -2.021 1.00 15.35 242 GLY A O 1
ATOM 1837 N N . LYS A 1 243 ? 2.914 -19.320 0.138 1.00 17.21 243 LYS A N 1
ATOM 1838 C CA . LYS A 1 243 ? 1.627 -18.639 0.103 1.00 18.97 243 LYS A CA 1
ATOM 1839 C C . LYS A 1 243 ? 1.821 -17.140 -0.151 1.00 20.23 243 LYS A C 1
ATOM 1840 O O . LYS A 1 243 ? 2.687 -16.497 0.430 1.00 19.80 243 LYS A O 1
ATOM 1846 N N . GLY A 1 244 ? 1.022 -16.595 -1.051 1.00 21.63 244 GLY A N 1
ATOM 1847 C CA . GLY A 1 244 ? 1.214 -15.218 -1.454 1.00 23.63 244 GLY A CA 1
ATOM 1848 C C . GLY A 1 244 ? -0.077 -14.620 -1.932 1.00 25.43 244 GLY A C 1
ATOM 1849 O O . GLY A 1 244 ? -1.150 -15.043 -1.527 1.00 25.43 244 GLY A O 1
ATOM 1850 N N . GLN A 1 245 ? 0.054 -13.640 -2.810 1.00 27.22 245 GLN A N 1
ATOM 1851 C CA . GLN A 1 245 ? -1.059 -12.914 -3.360 1.00 30.26 245 GLN A CA 1
ATOM 1852 C C . GLN A 1 245 ? -1.120 -13.222 -4.856 1.00 30.60 245 GLN A C 1
ATOM 1853 O O . GLN A 1 245 ? -0.089 -13.274 -5.539 1.00 29.46 245 GLN A O 1
ATOM 1859 N N . PHE A 1 246 ? -2.338 -13.429 -5.354 1.00 32.33 246 PHE A N 1
ATOM 1860 C CA . PHE A 1 246 ? -2.579 -13.811 -6.752 1.00 32.66 246 PHE A CA 1
ATOM 1861 C C . PHE A 1 246 ? -1.676 -13.320 -7.881 1.00 31.70 246 PHE A C 1
ATOM 1862 O O . PHE A 1 246 ? -1.142 -14.119 -8.696 1.00 30.93 246 PHE A O 1
ATOM 1870 N N . ASN A 1 247 ? -1.509 -11.995 -7.857 1.00 30.97 247 ASN A N 1
ATOM 1871 C CA . ASN A 1 247 ? -0.932 -11.195 -8.929 1.00 29.38 247 ASN A CA 1
ATOM 1872 C C . ASN A 1 247 ? 0.342 -10.462 -8.508 1.00 28.11 247 ASN A C 1
ATOM 1873 O O . ASN A 1 247 ? 0.666 -9.387 -9.037 1.00 28.39 247 ASN A O 1
ATOM 1878 N N . VAL A 1 248 ? 1.022 -11.019 -7.517 1.00 25.74 248 VAL A N 1
ATOM 1879 C CA . VAL A 1 248 ? 2.317 -10.516 -7.092 1.00 23.68 248 VAL A CA 1
ATOM 1880 C C . VAL A 1 248 ? 3.263 -11.685 -7.278 1.00 21.49 248 VAL A C 1
ATOM 1881 O O . VAL A 1 248 ? 2.985 -12.788 -6.806 1.00 20.64 248 VAL A O 1
ATOM 1885 N N . ILE A 1 249 ? 4.346 -11.469 -8.011 1.00 19.70 249 ILE A N 1
ATOM 1886 C CA . ILE A 1 249 ? 5.403 -12.480 -8.108 1.00 18.00 249 ILE A CA 1
ATOM 1887 C C . ILE A 1 249 ? 6.082 -12.639 -6.748 1.00 18.07 249 ILE A C 1
ATOM 1888 O O . ILE A 1 249 ? 6.549 -11.662 -6.156 1.00 18.10 249 ILE A O 1
ATOM 1893 N N . LYS A 1 250 ? 6.108 -13.872 -6.255 1.00 17.50 250 LYS A N 1
ATOM 1894 C CA . LYS A 1 250 ? 6.522 -14.163 -4.891 1.00 18.15 250 LYS A CA 1
ATOM 1895 C C . LYS A 1 250 ? 8.039 -14.002 -4.661 1.00 18.66 250 LYS A C 1
ATOM 1896 O O . LYS A 1 250 ? 8.856 -14.555 -5.402 1.00 18.25 250 LYS A O 1
ATOM 1902 N N . ASP A 1 251 ? 8.392 -13.231 -3.628 1.00 20.45 251 ASP A N 1
ATOM 1903 C CA . ASP A 1 251 ? 9.785 -12.801 -3.378 1.00 21.54 251 ASP A CA 1
ATOM 1904 C C . ASP A 1 251 ? 10.646 -13.833 -2.653 1.00 20.77 251 ASP A C 1
ATOM 1905 O O . ASP A 1 251 ? 11.865 -13.856 -2.830 1.00 20.40 251 ASP A O 1
ATOM 1910 N N . VAL A 1 252 ? 10.001 -14.668 -1.841 1.00 19.71 252 VAL A N 1
ATOM 1911 C CA . VAL A 1 252 ? 10.686 -15.626 -0.996 1.00 20.11 252 VAL A CA 1
ATOM 1912 C C . VAL A 1 252 ? 9.804 -16.857 -0.768 1.00 19.26 252 VAL A C 1
ATOM 1913 O O . VAL A 1 252 ? 8.588 -16.729 -0.607 1.00 19.25 252 VAL A O 1
ATOM 1917 N N . VAL A 1 253 ? 10.406 -18.044 -0.839 1.00 18.41 253 VAL A N 1
ATOM 1918 C CA . VAL A 1 253 ? 9.743 -19.258 -0.372 1.00 17.87 253 VAL A CA 1
ATOM 1919 C C . VAL A 1 253 ? 10.580 -19.925 0.733 1.00 18.57 253 VAL A C 1
ATOM 1920 O O . VAL A 1 253 ? 11.813 -19.854 0.741 1.00 17.15 253 VAL A O 1
ATOM 1924 N N . GLU A 1 254 ? 9.937 -20.520 1.707 1.00 19.28 254 GLU A N 1
ATOM 1925 C CA . GLU A 1 254 ? 10.615 -21.302 2.710 1.00 21.21 254 GLU A CA 1
ATOM 1926 C C . GLU A 1 254 ? 10.311 -22.749 2.564 1.00 20.12 254 GLU A C 1
ATOM 1927 O O . GLU A 1 254 ? 9.206 -23.155 2.593 1.00 19.05 254 GLU A O 1
ATOM 1933 N N . ILE A 1 255 ? 11.355 -23.506 2.414 1.00 19.76 255 ILE A N 1
ATOM 1934 C CA . ILE A 1 255 ? 11.252 -24.936 2.248 1.00 19.82 255 ILE A CA 1
ATOM 1935 C C . ILE A 1 255 ? 11.788 -25.631 3.493 1.00 20.73 255 ILE A C 1
ATOM 1936 O O . ILE A 1 255 ? 12.836 -25.264 4.012 1.00 20.71 255 ILE A O 1
ATOM 1941 N N . GLU A 1 256 ? 11.045 -26.619 3.984 1.00 20.68 256 GLU A N 1
ATOM 1942 C CA . GLU A 1 256 ? 11.540 -27.442 5.066 1.00 21.30 256 GLU A CA 1
ATOM 1943 C C . GLU A 1 256 ? 11.477 -28.903 4.669 1.00 20.94 256 GLU A C 1
ATOM 1944 O O . GLU A 1 256 ? 10.485 -29.369 4.082 1.00 20.11 256 GLU A O 1
ATOM 1950 N N . GLY A 1 257 ? 12.543 -29.630 4.989 1.00 20.69 257 GLY A N 1
ATOM 1951 C CA . GLY A 1 257 ? 12.592 -31.051 4.667 1.00 20.59 257 GLY A CA 1
ATOM 1952 C C . GLY A 1 257 ? 13.266 -31.937 5.695 1.00 20.74 257 GLY A C 1
ATOM 1953 O O . GLY A 1 257 ? 13.875 -31.466 6.669 1.00 20.61 257 GLY A O 1
ATOM 1954 N N . ASP A 1 258 ? 13.133 -33.236 5.483 1.00 20.91 258 ASP A N 1
ATOM 1955 C CA . ASP A 1 258 ? 13.847 -34.187 6.301 1.00 21.99 258 ASP A CA 1
ATOM 1956 C C . ASP A 1 258 ? 14.410 -35.332 5.488 1.00 20.14 258 ASP A C 1
ATOM 1957 O O . ASP A 1 258 ? 13.963 -35.627 4.376 1.00 18.67 258 ASP A O 1
ATOM 1962 N N . VAL A 1 259 ? 15.414 -35.944 6.087 1.00 19.06 259 VAL A N 1
ATOM 1963 C CA . VAL A 1 259 ? 16.363 -36.803 5.430 1.00 18.03 259 VAL A CA 1
ATOM 1964 C C . VAL A 1 259 ? 16.530 -38.027 6.311 1.00 17.80 259 VAL A C 1
ATOM 1965 O O . VAL A 1 259 ? 16.643 -37.907 7.538 1.00 17.50 259 VAL A O 1
ATOM 1969 N N . ARG A 1 260 ? 16.491 -39.202 5.690 1.00 16.92 260 ARG A N 1
ATOM 1970 C CA . ARG A 1 260 ? 16.867 -40.436 6.362 1.00 17.54 260 ARG A CA 1
ATOM 1971 C C . ARG A 1 260 ? 17.943 -41.124 5.547 1.00 16.87 260 ARG A C 1
ATOM 1972 O O . ARG A 1 260 ? 17.875 -41.164 4.315 1.00 15.49 260 ARG A O 1
ATOM 1980 N N . GLY A 1 261 ? 18.919 -41.692 6.250 1.00 16.97 261 GLY A N 1
ATOM 1981 C CA . GLY A 1 261 ? 19.933 -42.540 5.622 1.00 17.03 261 GLY A CA 1
ATOM 1982 C C . GLY A 1 261 ? 20.174 -43.704 6.557 1.00 17.24 261 GLY A C 1
ATOM 1983 O O . GLY A 1 261 ? 20.320 -43.503 7.761 1.00 17.86 261 GLY A O 1
ATOM 1984 N N . LEU A 1 262 ? 20.221 -44.915 6.012 1.00 17.52 262 LEU A N 1
ATOM 1985 C CA . LEU A 1 262 ? 20.409 -46.096 6.846 1.00 18.89 262 LEU A CA 1
ATOM 1986 C C . LEU A 1 262 ? 21.861 -46.228 7.357 1.00 19.75 262 LEU A C 1
ATOM 1987 O O . LEU A 1 262 ? 22.105 -46.844 8.399 1.00 20.45 262 LEU A O 1
ATOM 1992 N N . THR A 1 263 ? 22.820 -45.648 6.644 1.00 19.12 263 THR A N 1
ATOM 1993 C CA . THR A 1 263 ? 24.192 -45.604 7.158 1.00 20.76 263 THR A CA 1
ATOM 1994 C C . THR A 1 263 ? 24.631 -44.143 7.307 1.00 20.87 263 THR A C 1
ATOM 1995 O O . THR A 1 263 ? 24.001 -43.251 6.735 1.00 20.60 263 THR A O 1
ATOM 1999 N N . ASP A 1 264 ? 25.695 -43.906 8.068 1.00 21.32 264 ASP A N 1
ATOM 2000 C CA . ASP A 1 264 ? 26.320 -42.590 8.152 1.00 21.69 264 ASP A CA 1
ATOM 2001 C C . ASP A 1 264 ? 26.851 -42.094 6.807 1.00 20.62 264 ASP A C 1
ATOM 2002 O O . ASP A 1 264 ? 26.753 -40.909 6.511 1.00 19.55 264 ASP A O 1
ATOM 2007 N N . ALA A 1 265 ? 27.440 -42.990 6.012 1.00 20.15 265 ALA A N 1
ATOM 2008 C CA . ALA A 1 265 ? 27.939 -42.609 4.684 1.00 19.51 265 ALA A CA 1
ATOM 2009 C C . ALA A 1 265 ? 26.785 -42.105 3.790 1.00 18.66 265 ALA A C 1
ATOM 2010 O O . ALA A 1 265 ? 26.932 -41.109 3.082 1.00 18.13 265 ALA A O 1
ATOM 2012 N N . THR A 1 266 ? 25.646 -42.786 3.847 1.00 17.62 266 THR A N 1
ATOM 2013 C CA . THR A 1 266 ? 24.447 -42.375 3.102 1.00 16.68 266 THR A CA 1
ATOM 2014 C C . THR A 1 266 ? 23.954 -40.992 3.560 1.00 15.94 266 THR A C 1
ATOM 2015 O O . THR A 1 266 ? 23.631 -40.144 2.730 1.00 15.85 266 THR A O 1
ATOM 2019 N N . LYS A 1 267 ? 23.923 -40.756 4.870 1.00 15.79 267 LYS A N 1
ATOM 2020 C CA . LYS A 1 267 ? 23.562 -39.428 5.372 1.00 15.92 267 LYS A CA 1
ATOM 2021 C C . LYS A 1 267 ? 24.518 -38.349 4.867 1.00 15.13 267 LYS A C 1
ATOM 2022 O O . LYS A 1 267 ? 24.075 -37.260 4.518 1.00 14.69 267 LYS A O 1
ATOM 2028 N N . ALA A 1 268 ? 25.813 -38.669 4.840 1.00 15.71 268 ALA A N 1
ATOM 2029 C CA . ALA A 1 268 ? 26.843 -37.731 4.412 1.00 15.94 268 ALA A CA 1
ATOM 2030 C C . ALA A 1 268 ? 26.698 -37.385 2.944 1.00 15.28 268 ALA A C 1
ATOM 2031 O O . ALA A 1 268 ? 26.768 -36.222 2.576 1.00 15.09 268 ALA A O 1
ATOM 2033 N N . THR A 1 269 ? 26.509 -38.401 2.111 1.00 15.04 269 THR A N 1
ATOM 2034 C CA . THR A 1 269 ? 26.237 -38.191 0.685 1.00 15.01 269 THR A CA 1
ATOM 2035 C C . THR A 1 269 ? 25.002 -37.297 0.418 1.00 14.20 269 THR A C 1
ATOM 2036 O O . THR A 1 269 ? 25.066 -36.381 -0.409 1.00 13.42 269 THR A O 1
ATOM 2040 N N . ILE A 1 270 ? 23.903 -37.555 1.129 1.00 13.57 270 ILE A N 1
ATOM 2041 C CA . ILE A 1 270 ? 22.666 -36.780 0.956 1.00 13.31 270 ILE A CA 1
ATOM 2042 C C . ILE A 1 270 ? 22.881 -35.305 1.311 1.00 13.35 270 ILE A C 1
ATOM 2043 O O . ILE A 1 270 ? 22.424 -34.403 0.618 1.00 12.95 270 ILE A O 1
ATOM 2048 N N . GLU A 1 271 ? 23.601 -35.076 2.390 1.00 14.18 271 GLU A N 1
ATOM 2049 C CA . GLU A 1 271 ? 23.857 -33.734 2.837 1.00 14.68 271 GLU A CA 1
ATOM 2050 C C . GLU A 1 271 ? 24.734 -32.996 1.816 1.00 14.54 271 GLU A C 1
ATOM 2051 O O . GLU A 1 271 ? 24.499 -31.825 1.530 1.00 14.36 271 GLU A O 1
ATOM 2057 N N . LYS A 1 272 ? 25.742 -33.693 1.295 1.00 14.10 272 LYS A N 1
ATOM 2058 C CA . LYS A 1 272 ? 26.622 -33.136 0.276 1.00 14.48 272 LYS A CA 1
ATOM 2059 C C . LYS A 1 272 ? 25.854 -32.779 -0.996 1.00 13.71 272 LYS A C 1
ATOM 2060 O O . LYS A 1 272 ? 26.048 -31.706 -1.564 1.00 13.49 272 LYS A O 1
ATOM 2066 N N . GLU A 1 273 ? 24.983 -33.687 -1.435 1.00 13.03 273 GLU A N 1
ATOM 2067 C CA . GLU A 1 273 ? 24.226 -33.484 -2.669 1.00 12.90 273 GLU A CA 1
ATOM 2068 C C . GLU A 1 273 ? 23.109 -32.431 -2.581 1.00 12.64 273 GLU A C 1
ATOM 2069 O O . GLU A 1 273 ? 22.834 -31.739 -3.561 1.00 11.65 273 GLU A O 1
ATOM 2075 N N . ILE A 1 274 ? 22.488 -32.300 -1.405 1.00 12.84 274 ILE A N 1
ATOM 2076 C CA . ILE A 1 274 ? 21.466 -31.275 -1.182 1.00 12.50 274 ILE A CA 1
ATOM 2077 C C . ILE A 1 274 ? 22.146 -29.914 -1.108 1.00 13.32 274 ILE A C 1
ATOM 2078 O O . ILE A 1 274 ? 21.630 -28.933 -1.639 1.00 12.56 274 ILE A O 1
ATOM 2083 N N . LYS A 1 275 ? 23.301 -29.861 -0.442 1.00 13.26 275 LYS A N 1
ATOM 2084 C CA . LYS A 1 275 ? 24.113 -28.641 -0.441 1.00 13.40 275 LYS A CA 1
ATOM 2085 C C . LYS A 1 275 ? 24.574 -28.221 -1.832 1.00 13.14 275 LYS A C 1
ATOM 2086 O O . LYS A 1 275 ? 24.617 -27.032 -2.110 1.00 13.75 275 LYS A O 1
ATOM 2092 N N . ARG A 1 276 ? 24.863 -29.184 -2.717 1.00 12.96 276 ARG A N 1
ATOM 2093 C CA . ARG A 1 276 ? 25.282 -28.875 -4.103 1.00 13.10 276 ARG A CA 1
ATOM 2094 C C . ARG A 1 276 ? 24.124 -28.292 -4.908 1.00 12.22 276 ARG A C 1
ATOM 2095 O O . ARG A 1 276 ? 24.272 -27.304 -5.636 1.00 12.31 276 ARG A O 1
ATOM 2103 N N . LEU A 1 277 ? 22.969 -28.922 -4.790 1.00 11.75 277 LEU A N 1
ATOM 2104 C CA . LEU A 1 277 ? 21.765 -28.403 -5.432 1.00 11.87 277 LEU A CA 1
ATOM 2105 C C . LEU A 1 277 ? 21.373 -27.039 -4.927 1.00 11.99 277 LEU A C 1
ATOM 2106 O O . LEU A 1 277 ? 20.930 -26.203 -5.697 1.00 12.10 277 LEU A O 1
ATOM 2111 N N . SER A 1 278 ? 21.532 -26.816 -3.632 1.00 13.03 278 SER A N 1
ATOM 2112 C CA . SER A 1 278 ? 21.109 -25.568 -3.019 1.00 14.36 278 SER A CA 1
ATOM 2113 C C . SER A 1 278 ? 21.994 -24.385 -3.446 1.00 14.59 278 SER A C 1
ATOM 2114 O O . SER A 1 278 ? 21.487 -23.320 -3.836 1.00 14.50 278 SER A O 1
ATOM 2117 N N . LYS A 1 279 ? 23.312 -24.573 -3.367 1.00 14.55 279 LYS A N 1
ATOM 2118 C CA . LYS A 1 279 ? 24.282 -23.602 -3.885 1.00 15.20 279 LYS A CA 1
ATOM 2119 C C . LYS A 1 279 ? 24.119 -23.333 -5.399 1.00 14.77 279 LYS A C 1
ATOM 2120 O O . LYS A 1 279 ? 24.183 -22.181 -5.851 1.00 14.71 279 LYS A O 1
ATOM 2126 N N . GLY A 1 280 ? 23.974 -24.408 -6.169 1.00 13.38 280 GLY A N 1
ATOM 2127 C CA . GLY A 1 280 ? 23.829 -24.319 -7.610 1.00 13.77 280 GLY A CA 1
ATOM 2128 C C . GLY A 1 280 ? 22.547 -23.607 -8.027 1.00 13.34 280 GLY A C 1
ATOM 2129 O O . GLY A 1 280 ? 22.506 -22.963 -9.082 1.00 13.07 280 GLY A O 1
ATOM 2130 N N . LEU A 1 281 ? 21.500 -23.727 -7.210 1.00 12.24 281 LEU A N 1
ATOM 2131 C CA . LEU A 1 281 ? 20.256 -23.001 -7.478 1.00 11.89 281 LEU A CA 1
ATOM 2132 C C . LEU A 1 281 ? 20.478 -21.483 -7.534 1.00 12.12 281 LEU A C 1
ATOM 2133 O O . LEU A 1 281 ? 19.852 -20.791 -8.335 1.00 12.06 281 LEU A O 1
ATOM 2138 N N . GLU A 1 282 ? 21.391 -20.982 -6.706 1.00 12.77 282 GLU A N 1
ATOM 2139 C CA . GLU A 1 282 ? 21.723 -19.561 -6.710 1.00 14.02 282 GLU A CA 1
ATOM 2140 C C . GLU A 1 282 ? 22.280 -19.113 -8.055 1.00 14.96 282 GLU A C 1
ATOM 2141 O O . GLU A 1 282 ? 21.920 -18.050 -8.547 1.00 15.18 282 GLU A O 1
ATOM 2147 N N . ASP A 1 283 ? 23.152 -19.916 -8.653 1.00 15.79 283 ASP A N 1
ATOM 2148 C CA . ASP A 1 283 ? 23.712 -19.560 -9.959 1.00 17.10 283 ASP A CA 1
ATOM 2149 C C . ASP A 1 283 ? 22.696 -19.788 -11.084 1.00 15.73 283 ASP A C 1
ATOM 2150 O O . ASP A 1 283 ? 22.612 -18.998 -12.021 1.00 15.32 283 ASP A O 1
ATOM 2155 N N . MET A 1 284 ? 21.907 -20.850 -10.975 1.00 14.30 284 MET A N 1
ATOM 2156 C CA . MET A 1 284 ? 20.960 -21.188 -12.027 1.00 14.23 284 MET A CA 1
ATOM 2157 C C . MET A 1 284 ? 19.831 -20.169 -12.183 1.00 13.08 284 MET A C 1
ATOM 2158 O O . MET A 1 284 ? 19.495 -19.763 -13.314 1.00 12.82 284 MET A O 1
ATOM 2163 N N . TYR A 1 285 ? 19.249 -19.773 -11.054 1.00 12.47 285 TYR A N 1
ATOM 2164 C CA . TYR A 1 285 ? 18.111 -18.837 -11.022 1.00 12.56 285 TYR A CA 1
ATOM 2165 C C . TYR A 1 285 ? 18.403 -17.424 -10.503 1.00 13.11 285 TYR A C 1
ATOM 2166 O O . TYR A 1 285 ? 17.507 -16.567 -10.514 1.00 13.64 285 TYR A O 1
ATOM 2175 N N . GLY A 1 286 ? 19.630 -17.185 -10.062 1.00 13.32 286 GLY A N 1
ATOM 2176 C CA . GLY A 1 286 ? 20.023 -15.846 -9.548 1.00 14.20 286 GLY A CA 1
ATOM 2177 C C . GLY A 1 286 ? 19.306 -15.545 -8.246 1.00 14.48 286 GLY A C 1
ATOM 2178 O O . GLY A 1 286 ? 19.126 -14.396 -7.889 1.00 15.61 286 GLY A O 1
ATOM 2179 N N . VAL A 1 287 ? 18.893 -16.588 -7.529 1.00 13.84 287 VAL A N 1
ATOM 2180 C CA . VAL A 1 287 ? 18.292 -16.401 -6.214 1.00 14.26 287 VAL A CA 1
ATOM 2181 C C . VAL A 1 287 ? 19.374 -16.455 -5.150 1.00 15.25 287 VAL A C 1
ATOM 2182 O O . VAL A 1 287 ? 20.496 -16.876 -5.440 1.00 15.09 287 VAL A O 1
ATOM 2186 N N . THR A 1 288 ? 19.049 -16.034 -3.926 1.00 16.39 288 THR A N 1
ATOM 2187 C CA . THR A 1 288 ? 19.937 -16.249 -2.771 1.00 18.25 288 THR A CA 1
ATOM 2188 C C . THR A 1 288 ? 19.337 -17.369 -1.925 1.00 18.50 288 THR A C 1
ATOM 2189 O O . THR A 1 288 ? 18.149 -17.329 -1.586 1.00 18.55 288 THR A O 1
ATOM 2193 N N . CYS A 1 289 ? 20.153 -18.367 -1.584 1.00 18.45 289 CYS A N 1
ATOM 2194 C CA . CYS A 1 289 ? 19.674 -19.495 -0.794 1.00 17.69 289 CYS A CA 1
ATOM 2195 C C . CYS A 1 289 ? 20.287 -19.461 0.589 1.00 18.46 289 CYS A C 1
ATOM 2196 O O . CYS A 1 289 ? 21.497 -19.278 0.718 1.00 19.42 289 CYS A O 1
ATOM 2199 N N . THR A 1 290 ? 19.459 -19.655 1.613 1.00 18.45 290 THR A N 1
ATOM 2200 C CA . THR A 1 290 ? 19.954 -19.807 2.985 1.00 19.53 290 THR A CA 1
ATOM 2201 C C . THR A 1 290 ? 19.573 -21.188 3.480 1.00 19.49 290 THR A C 1
ATOM 2202 O O . THR A 1 290 ? 18.409 -21.454 3.794 1.00 18.75 290 THR A O 1
ATOM 2206 N N . LEU A 1 291 ? 20.571 -22.069 3.512 1.00 20.13 291 LEU A N 1
ATOM 2207 C CA . LEU A 1 291 ? 20.403 -23.438 3.957 1.00 20.54 291 LEU A CA 1
ATOM 2208 C C . LEU A 1 291 ? 20.909 -23.607 5.391 1.00 21.76 291 LEU A C 1
ATOM 2209 O O . LEU A 1 291 ? 22.044 -23.228 5.718 1.00 21.92 291 LEU A O 1
ATOM 2214 N N . GLU A 1 292 ? 20.025 -24.125 6.241 1.00 22.26 292 GLU A N 1
ATOM 2215 C CA . GLU A 1 292 ? 20.368 -24.555 7.591 1.00 23.98 292 GLU A CA 1
ATOM 2216 C C . GLU A 1 292 ? 20.189 -26.077 7.552 1.00 22.96 292 GLU A C 1
ATOM 2217 O O . GLU A 1 292 ? 19.109 -26.570 7.260 1.00 21.74 292 GLU A O 1
ATOM 2223 N N . TYR A 1 293 ? 21.259 -26.812 7.808 1.00 22.69 293 TYR A N 1
ATOM 2224 C CA . TYR A 1 293 ? 21.222 -28.250 7.692 1.00 22.22 293 TYR A CA 1
ATOM 2225 C C . TYR A 1 293 ? 21.634 -28.842 9.042 1.00 23.64 293 TYR A C 1
ATOM 2226 O O . TYR A 1 293 ? 22.786 -28.699 9.472 1.00 24.28 293 TYR A O 1
ATOM 2235 N N . ASN A 1 294 ? 20.678 -29.480 9.716 1.00 23.90 294 ASN A N 1
ATOM 2236 C CA . ASN A 1 294 ? 20.858 -29.910 11.103 1.00 25.11 294 ASN A CA 1
ATOM 2237 C C . ASN A 1 294 ? 20.826 -31.415 11.199 1.00 24.75 294 ASN A C 1
ATOM 2238 O O . ASN A 1 294 ? 19.770 -32.038 11.004 1.00 23.79 294 ASN A O 1
ATOM 2243 N N . ASP A 1 295 ? 21.985 -32.004 11.463 1.00 25.05 295 ASP A N 1
ATOM 2244 C CA . ASP A 1 295 ? 22.057 -33.432 11.732 1.00 25.60 295 ASP A CA 1
ATOM 2245 C C . ASP A 1 295 ? 21.233 -33.776 12.967 1.00 25.38 295 ASP A C 1
ATOM 2246 O O . ASP A 1 295 ? 21.089 -32.974 13.900 1.00 25.88 295 ASP A O 1
ATOM 2251 N N . ASP A 1 296 ? 20.701 -34.982 12.971 1.00 24.61 296 ASP A N 1
ATOM 2252 C CA . ASP A 1 296 ? 19.862 -35.413 14.055 1.00 25.39 296 ASP A CA 1
ATOM 2253 C C . ASP A 1 296 ? 20.263 -36.872 14.257 1.00 24.72 296 ASP A C 1
ATOM 2254 O O . ASP A 1 296 ? 21.352 -37.242 13.840 1.00 25.24 296 ASP A O 1
ATOM 2259 N N . TYR A 1 297 ? 19.415 -37.704 14.862 1.00 24.17 297 TYR A N 1
ATOM 2260 C CA . TYR A 1 297 ? 19.816 -39.033 15.325 1.00 23.95 297 TYR A CA 1
ATOM 2261 C C . TYR A 1 297 ? 20.712 -39.729 14.296 1.00 22.91 297 TYR A C 1
ATOM 2262 O O . TYR A 1 297 ? 20.452 -39.655 13.096 1.00 21.84 297 TYR A O 1
ATOM 2271 N N . PRO A 1 298 ? 21.798 -40.377 14.756 1.00 22.84 298 PRO A N 1
ATOM 2272 C CA . PRO A 1 298 ? 22.575 -41.191 13.815 1.00 22.24 298 PRO A CA 1
ATOM 2273 C C . PRO A 1 298 ? 21.831 -42.489 13.480 1.00 21.94 298 PRO A C 1
ATOM 2274 O O . PRO A 1 298 ? 20.888 -42.862 14.190 1.00 22.05 298 PRO A O 1
ATOM 2278 N N . ALA A 1 299 ? 22.230 -43.155 12.400 1.00 21.27 299 ALA A N 1
ATOM 2279 C CA . ALA A 1 299 ? 21.755 -44.507 12.112 1.00 21.06 299 ALA A CA 1
ATOM 2280 C C . ALA A 1 299 ? 22.111 -45.466 13.250 1.00 22.25 299 ALA A C 1
ATOM 2281 O O . ALA A 1 299 ? 23.167 -45.344 13.876 1.00 22.74 299 ALA A O 1
ATOM 2283 N N . LEU A 1 300 ? 21.228 -46.422 13.518 1.00 22.24 300 LEU A N 1
ATOM 2284 C CA . LEU A 1 300 ? 21.450 -47.347 14.618 1.00 22.84 300 LEU A CA 1
ATOM 2285 C C . LEU A 1 300 ? 22.288 -48.513 14.118 1.00 23.26 300 LEU A C 1
ATOM 2286 O O . LEU A 1 300 ? 21.858 -49.278 13.244 1.00 22.76 300 LEU A O 1
ATOM 2291 N N . TYR A 1 301 ? 23.489 -48.624 14.666 1.00 23.49 301 TYR A N 1
ATOM 2292 C CA . TYR A 1 301 ? 24.425 -49.655 14.261 1.00 25.05 301 TYR A CA 1
ATOM 2293 C C . TYR A 1 301 ? 24.483 -50.760 15.312 1.00 25.87 301 TYR A C 1
ATOM 2294 O O . TYR A 1 301 ? 24.969 -50.545 16.418 1.00 26.60 301 TYR A O 1
ATOM 2303 N N . ASN A 1 302 ? 23.956 -51.930 14.976 1.00 26.29 302 ASN A N 1
ATOM 2304 C CA . ASN A 1 302 ? 24.081 -53.078 15.846 1.00 28.09 302 ASN A CA 1
ATOM 2305 C C . ASN A 1 302 ? 25.464 -53.689 15.690 1.00 29.66 302 ASN A C 1
ATOM 2306 O O . ASN A 1 302 ? 25.796 -54.222 14.628 1.00 30.19 302 ASN A O 1
ATOM 2311 N N . ASP A 1 303 ? 26.272 -53.574 16.740 1.00 31.17 303 ASP A N 1
ATOM 2312 C CA . ASP A 1 303 ? 27.597 -54.187 16.773 1.00 32.85 303 ASP A CA 1
ATOM 2313 C C . ASP A 1 303 ? 27.503 -55.663 16.382 1.00 34.05 303 ASP A C 1
ATOM 2314 O O . ASP A 1 303 ? 26.778 -56.415 17.019 1.00 34.51 303 ASP A O 1
ATOM 2319 N N . PRO A 1 304 ? 28.212 -56.066 15.307 1.00 34.84 304 PRO A N 1
ATOM 2320 C CA . PRO A 1 304 ? 28.108 -57.437 14.788 1.00 36.04 304 PRO A CA 1
ATOM 2321 C C . PRO A 1 304 ? 28.500 -58.531 15.795 1.00 37.93 304 PRO A C 1
ATOM 2322 O O . PRO A 1 304 ? 27.790 -59.527 15.896 1.00 38.30 304 PRO A O 1
ATOM 2326 N N . GLU A 1 305 ? 29.602 -58.340 16.526 1.00 39.59 305 GLU A N 1
ATOM 2327 C CA . GLU A 1 305 ? 30.054 -59.303 17.553 1.00 42.03 305 GLU A CA 1
ATOM 2328 C C . GLU A 1 305 ? 28.997 -59.489 18.641 1.00 42.16 305 GLU A C 1
ATOM 2329 O O . GLU A 1 305 ? 28.565 -60.611 18.919 1.00 42.90 305 GLU A O 1
ATOM 2335 N N . PHE A 1 306 ? 28.581 -58.379 19.246 1.00 41.47 306 PHE A N 1
ATOM 2336 C CA . PHE A 1 306 ? 27.630 -58.436 20.350 1.00 41.65 306 PHE A CA 1
ATOM 2337 C C . PHE A 1 306 ? 26.260 -58.936 19.895 1.00 40.79 306 PHE A C 1
ATOM 2338 O O . PHE A 1 306 ? 25.679 -59.793 20.555 1.00 41.52 306 PHE A O 1
ATOM 2346 N N . THR A 1 307 ? 25.766 -58.434 18.764 1.00 39.17 307 THR A N 1
ATOM 2347 C CA . THR A 1 307 ? 24.446 -58.834 18.255 1.00 38.39 307 THR A CA 1
ATOM 2348 C C . THR A 1 307 ? 24.382 -60.318 17.953 1.00 39.96 307 THR A C 1
ATOM 2349 O O . THR A 1 307 ? 23.373 -60.961 18.244 1.00 40.52 307 THR A O 1
ATOM 2353 N N . GLU A 1 308 ? 25.448 -60.863 17.367 1.00 41.01 308 GLU A N 1
ATOM 2354 C CA . GLU A 1 308 ? 25.486 -62.297 17.077 1.00 42.86 308 GLU A CA 1
ATOM 2355 C C . GLU A 1 308 ? 25.576 -63.105 18.359 1.00 44.11 308 GLU A C 1
ATOM 2356 O O . GLU A 1 308 ? 24.927 -64.149 18.488 1.00 45.15 308 GLU A O 1
ATOM 2362 N N . TYR A 1 309 ? 26.370 -62.620 19.311 1.00 44.17 309 TYR A N 1
ATOM 2363 C CA . TYR A 1 309 ? 26.386 -63.213 20.639 1.00 45.36 309 TYR A CA 1
ATOM 2364 C C . TYR A 1 309 ? 24.969 -63.284 21.215 1.00 45.45 309 TYR A C 1
ATOM 2365 O O . TYR A 1 309 ? 24.577 -64.308 21.765 1.00 46.84 309 TYR A O 1
ATOM 2374 N N . VAL A 1 310 ? 24.205 -62.196 21.075 1.00 44.02 310 VAL A N 1
ATOM 2375 C CA . VAL A 1 310 ? 22.850 -62.121 21.631 1.00 44.02 310 VAL A CA 1
ATOM 2376 C C . VAL A 1 310 ? 21.924 -63.170 21.010 1.00 44.68 310 VAL A C 1
ATOM 2377 O O . VAL A 1 310 ? 21.203 -63.875 21.722 1.00 45.68 310 VAL A O 1
ATOM 2381 N N . ALA A 1 311 ? 21.965 -63.275 19.687 1.00 44.37 311 ALA A N 1
ATOM 2382 C CA . ALA A 1 311 ? 21.174 -64.257 18.961 1.00 45.39 311 ALA A CA 1
ATOM 2383 C C . ALA A 1 311 ? 21.615 -65.696 19.247 1.00 47.59 311 ALA A C 1
ATOM 2384 O O . ALA A 1 311 ? 20.785 -66.609 19.265 1.00 48.23 311 ALA A O 1
ATOM 2386 N N . LYS A 1 312 ? 22.919 -65.890 19.457 1.00 48.74 312 LYS A N 1
ATOM 2387 C CA . LYS A 1 312 ? 23.473 -67.211 19.751 1.00 50.97 312 LYS A CA 1
ATOM 2388 C C . LYS A 1 312 ? 22.988 -67.658 21.127 1.00 52.55 312 LYS A C 1
ATOM 2389 O O . LYS A 1 312 ? 22.498 -68.779 21.293 1.00 53.75 312 LYS A O 1
ATOM 2395 N N . THR A 1 313 ? 23.112 -66.757 22.099 1.00 52.62 313 THR A N 1
ATOM 2396 C CA . THR A 1 313 ? 22.702 -67.009 23.476 1.00 54.01 313 THR A CA 1
ATOM 2397 C C . THR A 1 313 ? 21.214 -67.358 23.562 1.00 54.49 313 THR A C 1
ATOM 2398 O O . THR A 1 313 ? 20.833 -68.306 24.245 1.00 55.79 313 THR A O 1
ATOM 2402 N N . LEU A 1 314 ? 20.379 -66.604 22.850 1.00 53.55 314 LEU A N 1
ATOM 2403 C CA . LEU A 1 314 ? 18.930 -66.794 22.920 1.00 54.33 314 LEU A CA 1
ATOM 2404 C C . LEU A 1 314 ? 18.457 -68.084 22.253 1.00 55.95 314 LEU A C 1
ATOM 2405 O O . LEU A 1 314 ? 17.487 -68.693 22.700 1.00 57.26 314 LEU A O 1
ATOM 2410 N N . LYS A 1 315 ? 19.140 -68.490 21.185 1.00 56.36 315 LYS A N 1
ATOM 2411 C CA . LYS A 1 315 ? 18.802 -69.726 20.484 1.00 57.80 315 LYS A CA 1
ATOM 2412 C C . LYS A 1 315 ? 19.226 -70.947 21.298 1.00 60.10 315 LYS A C 1
ATOM 2413 O O . LYS A 1 315 ? 18.551 -71.976 21.283 1.00 61.43 315 LYS A O 1
ATOM 2419 N N . GLU A 1 316 ? 20.326 -70.806 22.035 1.00 61.00 316 GLU A N 1
ATOM 2420 C CA . GLU A 1 316 ? 20.889 -71.894 22.838 1.00 63.29 316 GLU A CA 1
ATOM 2421 C C . GLU A 1 316 ? 20.243 -72.079 24.213 1.00 64.78 316 GLU A C 1
ATOM 2422 O O . GLU A 1 316 ? 20.554 -73.040 24.923 1.00 66.36 316 GLU A O 1
ATOM 2428 N N . ALA A 1 317 ? 19.362 -71.159 24.593 1.00 64.36 317 ALA A N 1
ATOM 2429 C CA . ALA A 1 317 ? 18.660 -71.249 25.876 1.00 65.91 317 ALA A CA 1
ATOM 2430 C C . ALA A 1 317 ? 17.363 -72.050 25.767 1.00 67.07 317 ALA A C 1
ATOM 2431 O O . ALA A 1 317 ? 16.843 -72.529 26.775 1.00 68.60 317 ALA A O 1
ATOM 2433 N N . ASN A 1 318 ? 16.862 -72.183 24.561 1.00 66.89 318 ASN A N 1
ATOM 2434 C CA . ASN A 1 318 ? 15.620 -72.857 24.342 1.00 68.04 318 ASN A CA 1
ATOM 2435 C C . ASN A 1 318 ? 14.374 -72.422 25.043 1.00 68.47 318 ASN A C 1
ATOM 2436 O O . ASN A 1 318 ? 13.873 -73.141 25.878 1.00 69.97 318 ASN A O 1
ATOM 2441 N N . LEU A 1 319 ? 13.869 -71.243 24.712 1.00 67.22 319 LEU A N 1
ATOM 2442 C CA . LEU A 1 319 ? 12.720 -70.662 25.411 1.00 67.59 319 LEU A CA 1
ATOM 2443 C C . LEU A 1 319 ? 11.426 -70.923 24.634 1.00 67.85 319 LEU A C 1
ATOM 2444 O O . LEU A 1 319 ? 11.438 -71.607 23.609 1.00 67.97 319 LEU A O 1
ATOM 2449 N N . ASP A 1 320 ? 10.365 -70.296 25.050 1.00 67.95 320 ASP A N 1
ATOM 2450 C CA . ASP A 1 320 ? 9.115 -70.530 24.428 1.00 68.42 320 ASP A CA 1
ATOM 2451 C C . ASP A 1 320 ? 8.794 -69.533 23.316 1.00 66.75 320 ASP A C 1
ATOM 2452 O O . ASP A 1 320 ? 7.638 -69.213 23.042 1.00 66.80 320 ASP A O 1
ATOM 2457 N N . PHE A 1 321 ? 9.853 -69.054 22.694 1.00 65.25 321 PHE A N 1
ATOM 2458 C CA . PHE A 1 321 ? 9.776 -68.156 21.534 1.00 63.24 321 PHE A CA 1
ATOM 2459 C C . PHE A 1 321 ? 10.950 -68.344 20.569 1.00 62.50 321 PHE A C 1
ATOM 2460 O O . PHE A 1 321 ? 12.064 -68.681 20.983 1.00 62.82 321 PHE A O 1
ATOM 2468 N N . GLY A 1 322 ? 10.687 -68.121 19.283 1.00 61.70 322 GLY A N 1
ATOM 2469 C CA . GLY A 1 322 ? 11.706 -68.249 18.240 1.00 61.19 322 GLY A CA 1
ATOM 2470 C C . GLY A 1 322 ? 12.606 -67.031 18.130 1.00 59.65 322 GLY A C 1
ATOM 2471 O O . GLY A 1 322 ? 12.277 -65.954 18.632 1.00 58.78 322 GLY A O 1
ATOM 2472 N N . VAL A 1 323 ? 13.755 -67.212 17.486 1.00 61.15 323 VAL A N 1
ATOM 2473 C CA . VAL A 1 323 ? 14.712 -66.131 17.271 1.00 58.43 323 VAL A CA 1
ATOM 2474 C C . VAL A 1 323 ? 15.144 -66.170 15.816 1.00 60.17 323 VAL A C 1
ATOM 2475 O O . VAL A 1 323 ? 15.612 -67.208 15.341 1.00 63.64 323 VAL A O 1
ATOM 2479 N N . GLU A 1 324 ? 14.986 -65.054 15.105 1.00 58.15 324 GLU A N 1
ATOM 2480 C CA . GLU A 1 324 ? 15.370 -65.005 13.687 1.00 59.79 324 GLU A CA 1
ATOM 2481 C C . GLU A 1 324 ? 15.757 -63.624 13.154 1.00 56.77 324 GLU A C 1
ATOM 2482 O O . GLU A 1 324 ? 15.383 -62.590 13.716 1.00 53.72 324 GLU A O 1
ATOM 2488 N N . MET A 1 325 ? 16.515 -63.642 12.059 1.00 57.96 325 MET A N 1
ATOM 2489 C CA . MET A 1 325 ? 16.983 -62.446 11.377 1.00 56.04 325 MET A CA 1
ATOM 2490 C C . MET A 1 325 ? 15.824 -61.618 10.843 1.00 54.28 325 MET A C 1
ATOM 2491 O O . MET A 1 325 ? 14.782 -62.162 10.472 1.00 55.99 325 MET A O 1
ATOM 2496 N N . CYS A 1 326 ? 16.011 -60.300 10.817 1.00 51.11 326 CYS A N 1
ATOM 2497 C CA . CYS A 1 326 ? 15.012 -59.400 10.251 1.00 49.51 326 CYS A CA 1
ATOM 2498 C C . CYS A 1 326 ? 15.633 -58.347 9.339 1.00 47.92 326 CYS A C 1
ATOM 2499 O O . CYS A 1 326 ? 16.854 -58.168 9.314 1.00 47.62 326 CYS A O 1
ATOM 2502 N N . GLU A 1 327 ? 14.777 -57.665 8.585 1.00 47.11 327 GLU A N 1
ATOM 2503 C CA . GLU A 1 327 ? 15.192 -56.562 7.720 1.00 45.62 327 GLU A CA 1
ATOM 2504 C C . GLU A 1 327 ? 15.422 -55.294 8.552 1.00 42.29 327 GLU A C 1
ATOM 2505 O O . GLU A 1 327 ? 14.939 -55.216 9.688 1.00 41.23 327 GLU A O 1
ATOM 2511 N N . PRO A 1 328 ? 16.158 -54.301 7.996 1.00 40.84 328 PRO A N 1
ATOM 2512 C CA . PRO A 1 328 ? 16.313 -53.017 8.693 1.00 38.17 328 PRO A CA 1
ATOM 2513 C C . PRO A 1 328 ? 14.975 -52.282 8.748 1.00 37.26 328 PRO A C 1
ATOM 2514 O O . PRO A 1 328 ? 14.106 -52.546 7.922 1.00 38.33 328 PRO A O 1
ATOM 2518 N N . GLN A 1 329 ? 14.819 -51.368 9.702 1.00 35.55 329 GLN A N 1
ATOM 2519 C CA . GLN A 1 329 ? 13.527 -50.727 9.946 1.00 35.49 329 GLN A CA 1
ATOM 2520 C C . GLN A 1 329 ? 13.530 -49.228 9.638 1.00 35.36 329 GLN A C 1
ATOM 2521 O O . GLN A 1 329 ? 14.543 -48.549 9.854 1.00 34.55 329 GLN A O 1
ATOM 2527 N N . PRO A 1 330 ? 12.390 -48.703 9.137 1.00 36.45 330 PRO A N 1
ATOM 2528 C CA . PRO A 1 330 ? 12.330 -47.311 8.679 1.00 36.71 330 PRO A CA 1
ATOM 2529 C C . PRO A 1 330 ? 12.529 -46.192 9.719 1.00 36.17 330 PRO A C 1
ATOM 2530 O O . PRO A 1 330 ? 13.188 -45.195 9.389 1.00 36.49 330 PRO A O 1
ATOM 2534 N N . PRO A 1 331 ? 11.971 -46.326 10.943 1.00 36.14 331 PRO A N 1
ATOM 2535 C CA . PRO A 1 331 ? 12.054 -45.158 11.829 1.00 36.10 331 PRO A CA 1
ATOM 2536 C C . PRO A 1 331 ? 13.440 -44.922 12.444 1.00 35.15 331 PRO A C 1
ATOM 2537 O O . PRO A 1 331 ? 14.268 -45.834 12.486 1.00 34.45 331 PRO A O 1
ATOM 2541 N N . SER A 1 332 ? 13.687 -43.700 12.898 1.00 35.20 332 SER A N 1
ATOM 2542 C CA . SER A 1 332 ? 14.927 -43.410 13.591 1.00 35.32 332 SER A CA 1
ATOM 2543 C C . SER A 1 332 ? 14.681 -43.656 15.074 1.00 34.97 332 SER A C 1
ATOM 2544 O O . SER A 1 332 ? 13.530 -43.700 15.526 1.00 36.45 332 SER A O 1
ATOM 2547 N N . GLU A 1 333 ? 15.760 -43.846 15.821 1.00 33.46 333 GLU A N 1
ATOM 2548 C CA . GLU A 1 333 ? 15.685 -44.303 17.189 1.00 32.36 333 GLU A CA 1
ATOM 2549 C C . GLU A 1 333 ? 16.900 -43.728 17.907 1.00 31.75 333 GLU A C 1
ATOM 2550 O O . GLU A 1 333 ? 18.029 -43.866 17.417 1.00 31.55 333 GLU A O 1
ATOM 2556 N N . ASP A 1 334 ? 16.692 -43.084 19.055 1.00 30.75 334 ASP A N 1
ATOM 2557 C CA . ASP A 1 334 ? 17.831 -42.469 19.740 1.00 30.50 334 ASP A CA 1
ATOM 2558 C C . ASP A 1 334 ? 18.718 -43.429 20.535 1.00 29.00 334 ASP A C 1
ATOM 2559 O O . ASP A 1 334 ? 19.786 -43.044 21.012 1.00 30.04 334 ASP A O 1
ATOM 2564 N N . PHE A 1 335 ? 18.300 -44.688 20.617 1.00 26.79 335 PHE A N 1
ATOM 2565 C CA . PHE A 1 335 ? 19.187 -45.764 21.065 1.00 25.97 335 PHE A CA 1
ATOM 2566 C C . PHE A 1 335 ? 20.488 -45.737 20.264 1.00 26.45 335 PHE A C 1
ATOM 2567 O O . PHE A 1 335 ? 21.530 -46.189 20.744 1.00 26.62 335 PHE A O 1
ATOM 2575 N N . ALA A 1 336 ? 20.414 -45.201 19.045 1.00 26.12 336 ALA A N 1
ATOM 2576 C CA . ALA A 1 336 ? 21.575 -45.123 18.157 1.00 27.09 336 ALA A CA 1
ATOM 2577 C C . ALA A 1 336 ? 22.749 -44.379 18.779 1.00 28.68 336 ALA A C 1
ATOM 2578 O O . ALA A 1 336 ? 23.899 -44.646 18.437 1.00 29.97 336 ALA A O 1
ATOM 2580 N N . TYR A 1 337 ? 22.451 -43.435 19.669 1.00 29.34 337 TYR A N 1
ATOM 2581 C CA . TYR A 1 337 ? 23.473 -42.733 20.444 1.00 31.67 337 TYR A CA 1
ATOM 2582 C C . TYR A 1 337 ? 24.246 -43.652 21.386 1.00 32.46 337 TYR A C 1
ATOM 2583 O O . TYR A 1 337 ? 25.464 -43.532 21.478 1.00 34.98 337 TYR A O 1
ATOM 2592 N N . TYR A 1 338 ? 23.555 -44.565 22.078 1.00 31.26 338 TYR A N 1
ATOM 2593 C CA . TYR A 1 338 ? 24.239 -45.597 22.873 1.00 31.85 338 TYR A CA 1
ATOM 2594 C C . TYR A 1 338 ? 25.094 -46.459 21.964 1.00 32.54 338 TYR A C 1
ATOM 2595 O O . TYR A 1 338 ? 26.252 -46.748 22.269 1.00 33.86 338 TYR A O 1
ATOM 2604 N N . ALA A 1 339 ? 24.500 -46.859 20.839 1.00 31.60 339 ALA A N 1
ATOM 2605 C CA . ALA A 1 339 ? 25.116 -47.799 19.919 1.00 32.51 339 ALA A CA 1
ATOM 2606 C C . ALA A 1 339 ? 26.390 -47.243 19.276 1.00 35.10 339 ALA A C 1
ATOM 2607 O O . ALA A 1 339 ? 27.158 -47.988 18.677 1.00 36.16 339 ALA A O 1
ATOM 2609 N N . LYS A 1 340 ? 26.610 -45.940 19.428 1.00 36.35 340 LYS A N 1
ATOM 2610 C CA . LYS A 1 340 ? 27.779 -45.265 18.872 1.00 39.46 340 LYS A CA 1
ATOM 2611 C C . LYS A 1 340 ? 28.866 -45.021 19.935 1.00 42.03 340 LYS A C 1
ATOM 2612 O O . LYS A 1 340 ? 30.029 -44.786 19.594 1.00 44.32 340 LYS A O 1
ATOM 2618 N N . GLU A 1 341 ? 28.484 -45.080 21.212 1.00 41.45 341 GLU A N 1
ATOM 2619 C CA . GLU A 1 341 ? 29.440 -44.955 22.320 1.00 44.12 341 GLU A CA 1
ATOM 2620 C C . GLU A 1 341 ? 29.950 -46.311 22.796 1.00 44.20 341 GLU A C 1
ATOM 2621 O O . GLU A 1 341 ? 31.096 -46.429 23.215 1.00 47.34 341 GLU A O 1
ATOM 2627 N N . ARG A 1 342 ? 29.088 -47.321 22.765 1.00 41.12 342 ARG A N 1
ATOM 2628 C CA . ARG A 1 342 ? 29.472 -48.674 23.156 1.00 41.31 342 ARG A CA 1
ATOM 2629 C C . ARG A 1 342 ? 28.968 -49.662 22.115 1.00 39.58 342 ARG A C 1
ATOM 2630 O O . ARG A 1 342 ? 28.012 -49.368 21.407 1.00 37.40 342 ARG A O 1
ATOM 2638 N N . PRO A 1 343 ? 29.600 -50.843 22.021 1.00 41.09 343 PRO A N 1
ATOM 2639 C CA . PRO A 1 343 ? 29.029 -51.892 21.183 1.00 40.13 343 PRO A CA 1
ATOM 2640 C C . PRO A 1 343 ? 27.666 -52.301 21.733 1.00 37.97 343 PRO A C 1
ATOM 2641 O O . PRO A 1 343 ? 27.539 -52.612 22.929 1.00 37.57 343 PRO A O 1
ATOM 2645 N N . SER A 1 344 ? 26.644 -52.257 20.883 1.00 35.92 344 SER A N 1
ATOM 2646 C CA . SER A 1 344 ? 25.283 -52.481 21.358 1.00 33.83 344 SER A CA 1
ATOM 2647 C C . SER A 1 344 ? 24.480 -53.340 20.396 1.00 33.16 344 SER A C 1
ATOM 2648 O O . SER A 1 344 ? 24.902 -53.578 19.257 1.00 33.82 344 SER A O 1
ATOM 2651 N N . ALA A 1 345 ? 23.335 -53.813 20.889 1.00 31.66 345 ALA A N 1
ATOM 2652 C CA . ALA A 1 345 ? 22.362 -54.541 20.095 1.00 30.96 345 ALA A CA 1
ATOM 2653 C C . ALA A 1 345 ? 20.968 -54.050 20.466 1.00 29.33 345 ALA A C 1
ATOM 2654 O O . ALA A 1 345 ? 20.586 -54.027 21.641 1.00 28.67 345 ALA A O 1
ATOM 2656 N N . PHE A 1 346 ? 20.225 -53.625 19.455 1.00 28.29 346 PHE A N 1
ATOM 2657 C CA . PHE A 1 346 ? 18.841 -53.221 19.633 1.00 27.05 346 PHE A CA 1
ATOM 2658 C C . PHE A 1 346 ? 18.040 -54.290 18.937 1.00 27.82 346 PHE A C 1
ATOM 2659 O O . PHE A 1 346 ? 18.191 -54.489 17.734 1.00 28.78 346 PHE A O 1
ATOM 2667 N N . ILE A 1 347 ? 17.225 -55.012 19.697 1.00 28.37 347 ILE A N 1
ATOM 2668 C CA . ILE A 1 347 ? 16.469 -56.132 19.132 1.00 30.01 347 ILE A CA 1
ATOM 2669 C C . ILE A 1 347 ? 14.962 -55.913 19.265 1.00 29.80 347 ILE A C 1
ATOM 2670 O O . ILE A 1 347 ? 14.517 -55.024 19.988 1.00 29.08 347 ILE A O 1
ATOM 2675 N N . TYR A 1 348 ? 14.182 -56.722 18.560 1.00 31.13 348 TYR A N 1
ATOM 2676 C CA . TYR A 1 348 ? 12.751 -56.516 18.496 1.00 31.80 348 TYR A CA 1
ATOM 2677 C C . TYR A 1 348 ? 11.957 -57.688 19.052 1.00 33.60 348 TYR A C 1
ATOM 2678 O O . TYR A 1 348 ? 12.331 -58.848 18.860 1.00 35.46 348 TYR A O 1
ATOM 2687 N N . THR A 1 349 ? 10.860 -57.370 19.738 1.00 33.35 349 THR A N 1
ATOM 2688 C CA . THR A 1 349 ? 9.897 -58.372 20.179 1.00 35.04 349 THR A CA 1
ATOM 2689 C C . THR A 1 349 ? 8.599 -58.247 19.368 1.00 36.64 349 THR A C 1
ATOM 2690 O O . THR A 1 349 ? 7.935 -57.204 19.396 1.00 35.43 349 THR A O 1
ATOM 2694 N N . GLY A 1 350 ? 8.233 -59.315 18.665 1.00 39.13 350 GLY A N 1
ATOM 2695 C CA . GLY A 1 350 ? 6.979 -59.330 17.920 1.00 42.04 350 GLY A CA 1
ATOM 2696 C C . GLY A 1 350 ? 5.823 -58.972 18.838 1.00 43.33 350 GLY A C 1
ATOM 2697 O O . GLY A 1 350 ? 5.686 -59.535 19.931 1.00 43.71 350 GLY A O 1
ATOM 2698 N N . ALA A 1 351 ? 4.996 -58.030 18.400 1.00 44.14 351 ALA A N 1
ATOM 2699 C CA . ALA A 1 351 ? 3.903 -57.528 19.228 1.00 45.75 351 ALA A CA 1
ATOM 2700 C C . ALA A 1 351 ? 2.593 -57.312 18.458 1.00 49.04 351 ALA A C 1
ATOM 2701 O O . ALA A 1 351 ? 1.693 -56.631 18.952 1.00 49.98 351 ALA A O 1
ATOM 2703 N N . ALA A 1 352 ? 2.488 -57.889 17.262 1.00 51.30 352 ALA A N 1
ATOM 2704 C CA . ALA A 1 352 ? 1.267 -57.781 16.452 1.00 55.43 352 ALA A CA 1
ATOM 2705 C C . ALA A 1 352 ? 0.078 -58.464 17.136 1.00 59.44 352 ALA A C 1
ATOM 2706 O O . ALA A 1 352 ? 0.178 -59.613 17.566 1.00 60.62 352 ALA A O 1
ATOM 2708 N N . VAL A 1 353 ? -1.034 -57.738 17.238 1.00 62.05 353 VAL A N 1
ATOM 2709 C CA . VAL A 1 353 ? -2.253 -58.247 17.873 1.00 66.66 353 VAL A CA 1
ATOM 2710 C C . VAL A 1 353 ? -2.779 -59.492 17.154 1.00 71.12 353 VAL A C 1
ATOM 2711 O O . VAL A 1 353 ? -2.638 -59.616 15.936 1.00 71.85 353 VAL A O 1
ATOM 2715 N N . GLU A 1 354 ? -3.366 -60.413 17.917 1.00 74.65 354 GLU A N 1
ATOM 2716 C CA . GLU A 1 354 ? -3.835 -61.695 17.378 1.00 79.66 354 GLU A CA 1
ATOM 2717 C C . GLU A 1 354 ? -5.039 -61.514 16.460 1.00 84.47 354 GLU A C 1
ATOM 2718 O O . GLU A 1 354 ? -5.028 -61.968 15.315 1.00 86.48 354 GLU A O 1
ATOM 2724 N N . ASN A 1 355 ? -5.962 -60.691 16.906 1.00 86.36 355 ASN A N 1
ATOM 2725 C CA . ASN A 1 355 ? -7.201 -60.438 16.206 1.00 91.47 355 ASN A CA 1
ATOM 2726 C C . ASN A 1 355 ? -7.419 -58.965 15.999 1.00 90.33 355 ASN A C 1
ATOM 2727 O O . ASN A 1 355 ? -6.916 -58.152 16.720 1.00 86.85 355 ASN A O 1
ATOM 2732 N N . GLY A 1 356 ? -8.210 -58.615 15.021 1.00 94.01 356 GLY A N 1
ATOM 2733 C CA . GLY A 1 356 ? -8.382 -57.201 14.691 1.00 93.27 356 GLY A CA 1
ATOM 2734 C C . GLY A 1 356 ? -7.299 -56.617 13.801 1.00 89.08 356 GLY A C 1
ATOM 2735 O O . GLY A 1 356 ? -6.330 -57.295 13.448 1.00 86.65 356 GLY A O 1
ATOM 2736 N N . GLU A 1 357 ? -7.473 -55.347 13.443 1.00 88.65 357 GLU A N 1
ATOM 2737 C CA . GLU A 1 357 ? -6.535 -54.625 12.584 1.00 84.99 357 GLU A CA 1
ATOM 2738 C C . GLU A 1 357 ? -5.150 -54.490 13.217 1.00 79.30 357 GLU A C 1
ATOM 2739 O O . GLU A 1 357 ? -5.025 -54.353 14.434 1.00 77.98 357 GLU A O 1
ATOM 2741 N N . ILE A 1 358 ? -4.123 -54.540 12.373 1.00 76.36 358 ILE A N 1
ATOM 2742 C CA . ILE A 1 358 ? -2.736 -54.343 12.786 1.00 71.21 358 ILE A CA 1
ATOM 2743 C C . ILE A 1 358 ? -2.283 -52.935 12.373 1.00 68.69 358 ILE A C 1
ATOM 2744 O O . ILE A 1 358 ? -2.085 -52.661 11.186 1.00 68.72 358 ILE A O 1
ATOM 2749 N N . TYR A 1 359 ? -2.141 -52.048 13.357 1.00 66.60 359 TYR A N 1
ATOM 2750 C CA . TYR A 1 359 ? -1.753 -50.657 13.104 1.00 64.59 359 TYR A CA 1
ATOM 2751 C C . TYR A 1 359 ? -0.262 -50.426 13.367 1.00 59.75 359 TYR A C 1
ATOM 2752 O O . TYR A 1 359 ? 0.322 -51.104 14.214 1.00 57.99 359 TYR A O 1
ATOM 2754 N N . PRO A 1 360 ? 0.358 -49.473 12.639 1.00 57.78 360 PRO A N 1
ATOM 2755 C CA . PRO A 1 360 ? 1.766 -49.156 12.883 1.00 53.79 360 PRO A CA 1
ATOM 2756 C C . PRO A 1 360 ? 1.954 -48.208 14.071 1.00 52.43 360 PRO A C 1
ATOM 2757 O O . PRO A 1 360 ? 0.972 -47.677 14.604 1.00 54.45 360 PRO A O 1
ATOM 2761 N N . HIS A 1 361 ? 3.211 -47.996 14.457 1.00 49.17 361 HIS A N 1
ATOM 2762 C CA . HIS A 1 361 ? 3.577 -47.072 15.538 1.00 48.16 361 HIS A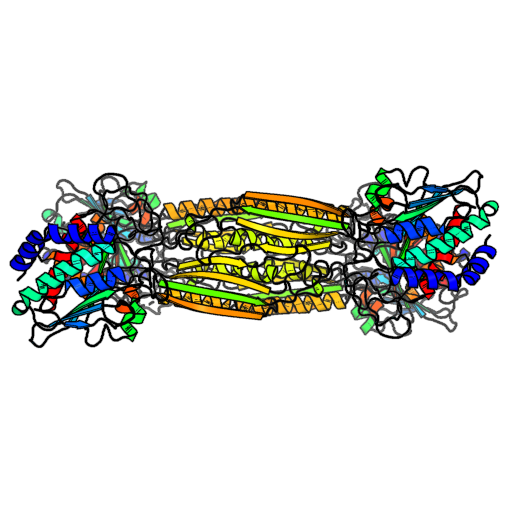 CA 1
ATOM 2763 C C . HIS A 1 361 ? 3.215 -45.619 15.238 1.00 49.16 361 HIS A C 1
ATOM 2764 O O . HIS A 1 361 ? 3.214 -45.195 14.074 1.00 49.39 361 HIS A O 1
ATOM 2771 N N . HIS A 1 362 ? 2.915 -44.872 16.302 1.00 49.68 362 HIS A N 1
ATOM 2772 C CA . HIS A 1 362 ? 2.485 -43.463 16.224 1.00 51.57 362 HIS A CA 1
ATOM 2773 C C . HIS A 1 362 ? 1.047 -43.241 15.717 1.00 55.11 362 HIS A C 1
ATOM 2774 O O . HIS A 1 362 ? 0.549 -42.120 15.749 1.00 57.70 362 HIS A O 1
ATOM 2781 N N . HIS A 1 363 ? 0.389 -44.302 15.259 1.00 55.98 363 HIS A N 1
ATOM 2782 C CA . HIS A 1 363 ? -1.020 -44.241 14.834 1.00 59.77 363 HIS A CA 1
ATOM 2783 C C . HIS A 1 363 ? -1.957 -44.196 16.059 1.00 62.04 363 HIS A C 1
ATOM 2784 O O . HIS A 1 363 ? -1.685 -44.862 17.058 1.00 60.66 363 HIS A O 1
ATOM 2791 N N . PRO A 1 364 ? -3.052 -43.401 15.996 1.00 65.77 364 PRO A N 1
ATOM 2792 C CA . PRO A 1 364 ? -4.030 -43.323 17.096 1.00 68.72 364 PRO A CA 1
ATOM 2793 C C . PRO A 1 364 ? -4.630 -44.662 17.537 1.00 69.51 364 PRO A C 1
ATOM 2794 O O . PRO A 1 364 ? -5.121 -44.770 18.667 1.00 70.94 364 PRO A O 1
ATOM 2798 N N . LYS A 1 365 ? -4.596 -45.663 16.659 1.00 68.90 365 LYS A N 1
ATOM 2799 C CA . LYS A 1 365 ? -5.166 -46.978 16.960 1.00 70.54 365 LYS A CA 1
ATOM 2800 C C . LYS A 1 365 ? -4.110 -48.034 17.320 1.00 66.56 365 LYS A C 1
ATOM 2801 O O . LYS A 1 365 ? -4.446 -49.207 17.524 1.00 67.79 365 LYS A O 1
ATOM 2807 N N . PHE A 1 366 ? -2.849 -47.601 17.414 1.00 62.16 366 PHE A N 1
ATOM 2808 C CA . PHE A 1 366 ? -1.716 -48.456 17.790 1.00 58.22 366 PHE A CA 1
ATOM 2809 C C . PHE A 1 366 ? -2.050 -49.384 18.956 1.00 58.86 366 PHE A C 1
ATOM 2810 O O . PHE A 1 366 ? -2.545 -48.930 19.993 1.00 60.27 366 PHE A O 1
ATOM 2818 N N . ASN A 1 367 ? -1.783 -50.676 18.774 1.00 58.18 367 ASN A N 1
ATOM 2819 C CA . ASN A 1 367 ? -1.973 -51.677 19.831 1.00 58.89 367 ASN A CA 1
ATOM 2820 C C . ASN A 1 367 ? -1.038 -52.870 19.661 1.00 56.59 367 ASN A C 1
ATOM 2821 O O . ASN A 1 367 ? -0.691 -53.251 18.538 1.00 56.03 367 ASN A O 1
ATOM 2826 N N . ILE A 1 368 ? -0.640 -53.450 20.790 1.00 55.16 368 ILE A N 1
ATOM 2827 C CA . ILE A 1 368 ? 0.268 -54.588 20.812 1.00 53.43 368 ILE A CA 1
ATOM 2828 C C . ILE A 1 368 ? -0.338 -55.798 21.546 1.00 55.66 368 ILE A C 1
ATOM 2829 O O . ILE A 1 368 ? -1.213 -55.638 22.402 1.00 57.14 368 ILE A O 1
ATOM 2834 N N . SER A 1 369 ? 0.109 -56.980 21.197 1.00 55.66 369 SER A N 1
ATOM 2835 C CA . SER A 1 369 ? -0.160 -58.131 21.975 1.00 57.42 369 SER A CA 1
ATOM 2836 C C . SER A 1 369 ? 0.617 -58.021 23.273 1.00 54.70 369 SER A C 1
ATOM 2837 O O . SER A 1 369 ? 1.802 -57.798 23.259 1.00 51.29 369 SER A O 1
ATOM 2840 N N . GLU A 1 370 ? -0.072 -58.185 24.395 1.00 56.12 370 GLU A N 1
ATOM 2841 C CA . GLU A 1 370 ? 0.533 -57.959 25.707 1.00 53.90 370 GLU A CA 1
ATOM 2842 C C . GLU A 1 370 ? 1.456 -59.088 26.153 1.00 52.60 370 GLU A C 1
ATOM 2843 O O . GLU A 1 370 ? 2.108 -58.985 27.202 1.00 50.84 370 GLU A O 1
ATOM 2849 N N . LYS A 1 371 ? 1.529 -60.153 25.356 1.00 53.47 371 LYS A N 1
ATOM 2850 C CA . LYS A 1 371 ? 2.460 -61.234 25.654 1.00 52.72 371 LYS A CA 1
ATOM 2851 C C . LYS A 1 371 ? 3.863 -60.960 25.113 1.00 49.50 371 LYS A C 1
ATOM 2852 O O . LYS A 1 371 ? 4.764 -61.788 25.262 1.00 48.96 371 LYS A O 1
ATOM 2858 N N . SER A 1 372 ? 4.036 -59.790 24.491 1.00 47.50 372 SER A N 1
ATOM 2859 C CA . SER A 1 372 ? 5.362 -59.271 24.170 1.00 44.17 372 SER A CA 1
ATOM 2860 C C . SER A 1 372 ? 6.107 -58.874 25.443 1.00 42.07 372 SER A C 1
ATOM 2861 O O . SER A 1 372 ? 7.339 -58.840 25.451 1.00 40.56 372 SER A O 1
ATOM 2864 N N . LEU A 1 373 ? 5.360 -58.572 26.511 1.00 42.44 373 LEU A N 1
ATOM 2865 C CA . LEU A 1 373 ? 5.956 -58.160 27.792 1.00 40.64 373 LEU A CA 1
ATOM 2866 C C . LEU A 1 373 ? 6.841 -59.255 28.379 1.00 40.02 373 LEU A C 1
ATOM 2867 O O . LEU A 1 373 ? 8.018 -59.032 28.668 1.00 38.23 373 LEU A O 1
ATOM 2872 N N . LEU A 1 374 ? 6.261 -60.440 28.539 1.00 41.88 374 LEU A N 1
ATOM 2873 C CA . LEU A 1 374 ? 6.960 -61.580 29.128 1.00 41.72 374 LEU A CA 1
ATOM 2874 C C . LEU A 1 374 ? 8.139 -62.023 28.257 1.00 40.32 374 LEU A C 1
ATOM 2875 O O . LEU A 1 374 ? 9.232 -62.290 28.770 1.00 38.92 374 LEU A O 1
ATOM 2880 N N . ILE A 1 375 ? 7.909 -62.079 26.946 1.00 40.55 375 ILE A N 1
ATOM 2881 C CA . ILE A 1 375 ? 8.940 -62.469 25.983 1.00 40.12 375 ILE A CA 1
ATOM 2882 C C . ILE A 1 375 ? 10.151 -61.535 26.036 1.00 37.68 375 ILE A C 1
ATOM 2883 O O . ILE A 1 375 ? 11.289 -61.990 25.948 1.00 37.91 375 ILE A O 1
ATOM 2888 N N . SER A 1 376 ? 9.901 -60.236 26.194 1.00 35.93 376 SER A N 1
ATOM 2889 C CA . SER A 1 376 ? 10.972 -59.248 26.315 1.00 33.80 376 SER A CA 1
ATOM 2890 C C . SER A 1 376 ? 11.810 -59.478 27.576 1.00 33.11 376 SER A C 1
ATOM 2891 O O . SER A 1 376 ? 13.044 -59.496 27.520 1.00 32.46 376 SER A O 1
ATOM 2894 N N . ALA A 1 377 ? 11.135 -59.668 28.706 1.00 33.45 377 ALA A N 1
ATOM 2895 C CA . ALA A 1 377 ? 11.817 -59.929 29.971 1.00 33.13 377 ALA A CA 1
ATOM 2896 C C . ALA A 1 377 ? 12.640 -61.215 29.919 1.00 34.17 377 ALA A C 1
ATOM 2897 O O . ALA A 1 377 ? 13.801 -61.224 30.328 1.00 33.36 377 ALA A O 1
ATOM 2899 N N . GLU A 1 378 ? 12.039 -62.285 29.396 1.00 36.12 378 GLU A N 1
ATOM 2900 C CA . GLU A 1 378 ? 12.718 -63.581 29.268 1.00 38.14 378 GLU A CA 1
ATOM 2901 C C . GLU A 1 378 ? 13.963 -63.471 28.396 1.00 37.58 378 GLU A C 1
ATOM 2902 O O . GLU A 1 378 ? 15.027 -63.980 28.759 1.00 38.80 378 GLU A O 1
ATOM 2908 N N . ALA A 1 379 ? 13.820 -62.801 27.258 1.00 36.19 379 ALA A N 1
ATOM 2909 C CA . ALA A 1 379 ? 14.921 -62.581 26.326 1.00 35.56 379 ALA A CA 1
ATOM 2910 C C . ALA A 1 379 ? 16.062 -61.776 26.942 1.00 33.80 379 ALA A C 1
ATOM 2911 O O . ALA A 1 379 ? 17.208 -62.215 26.933 1.00 35.16 379 ALA A O 1
ATOM 2913 N N . VAL A 1 380 ? 15.741 -60.605 27.487 1.00 31.47 380 VAL A N 1
ATOM 2914 C CA . VAL A 1 380 ? 16.751 -59.731 28.081 1.00 29.96 380 VAL A CA 1
ATOM 2915 C C . VAL A 1 380 ? 17.380 -60.384 29.314 1.00 31.20 380 VAL A C 1
ATOM 2916 O O . VAL A 1 380 ? 18.607 -60.404 29.455 1.00 31.96 380 VAL A O 1
ATOM 2920 N N . GLY A 1 381 ? 16.549 -60.955 30.186 1.00 31.20 381 GLY A N 1
ATOM 2921 C CA . GLY A 1 381 ? 17.064 -61.660 31.353 1.00 32.25 381 GLY A CA 1
ATOM 2922 C C . GLY A 1 381 ? 18.034 -62.781 31.013 1.00 34.19 381 GLY A C 1
ATOM 2923 O O . GLY A 1 381 ? 19.079 -62.924 31.654 1.00 34.97 381 GLY A O 1
ATOM 2924 N N . THR A 1 382 ? 17.677 -63.582 30.012 1.00 35.50 382 THR A N 1
ATOM 2925 C CA . THR A 1 382 ? 18.527 -64.673 29.536 1.00 38.28 382 THR A CA 1
ATOM 2926 C C . THR A 1 382 ? 19.891 -64.148 29.083 1.00 38.54 382 THR A C 1
ATOM 2927 O O . THR A 1 382 ? 20.934 -64.721 29.408 1.00 40.26 382 THR A O 1
ATOM 2931 N N . VAL A 1 383 ? 19.879 -63.052 28.333 1.00 36.97 383 VAL A N 1
ATOM 2932 C CA . VAL A 1 383 ? 21.125 -62.431 27.904 1.00 37.61 383 VAL A CA 1
ATOM 2933 C C . VAL A 1 383 ? 21.920 -61.983 29.126 1.00 38.14 383 VAL A C 1
ATOM 2934 O O . VAL A 1 383 ? 23.105 -62.277 29.235 1.00 40.19 383 VAL A O 1
ATOM 2938 N N . VAL A 1 384 ? 21.254 -61.312 30.062 1.00 36.87 384 VAL A N 1
ATOM 2939 C CA . VAL A 1 384 ? 21.922 -60.835 31.269 1.00 37.68 384 VAL A CA 1
ATOM 2940 C C . VAL A 1 384 ? 22.605 -61.959 32.052 1.00 40.83 384 VAL A C 1
ATOM 2941 O O . VAL A 1 384 ? 23.734 -61.793 32.523 1.00 42.18 384 VAL A O 1
ATOM 2945 N N . LEU A 1 385 ? 21.929 -63.099 32.183 1.00 42.17 385 LEU A N 1
ATOM 2946 C CA . LEU A 1 385 ? 22.465 -64.202 32.979 1.00 45.36 385 LEU A CA 1
ATOM 2947 C C . LEU A 1 385 ? 23.625 -64.918 32.289 1.00 48.30 385 LEU A C 1
ATOM 2948 O O . LEU A 1 385 ? 24.599 -65.276 32.949 1.00 50.32 385 LEU A O 1
ATOM 2953 N N . ASP A 1 386 ? 23.533 -65.109 30.971 1.00 48.84 386 ASP A N 1
ATOM 2954 C CA . ASP A 1 386 ? 24.647 -65.694 30.210 1.00 51.91 386 ASP A CA 1
ATOM 2955 C C . ASP A 1 386 ? 25.847 -64.756 30.144 1.00 52.14 386 ASP A C 1
ATOM 2956 O O . ASP A 1 386 ? 26.952 -65.139 30.509 1.00 55.10 386 ASP A O 1
ATOM 2961 N N . TYR A 1 387 ? 25.618 -63.538 29.664 1.00 49.71 387 TYR A N 1
ATOM 2962 C CA . TYR A 1 387 ? 26.584 -62.446 29.773 1.00 50.10 387 TYR A CA 1
ATOM 2963 C C . TYR A 1 387 ? 26.775 -62.240 31.269 1.00 50.73 387 TYR A C 1
ATOM 2964 O O . TYR A 1 387 ? 25.855 -62.513 32.040 1.00 50.13 387 TYR A O 1
ATOM 2973 N N . LEU A 1 388 ? 27.917 -61.833 31.752 1.00 52.76 388 LEU A N 1
ATOM 2974 C CA . LEU A 1 388 ? 27.961 -61.714 33.219 1.00 53.29 388 LEU A CA 1
ATOM 2975 C C . LEU A 1 388 ? 27.874 -63.016 34.102 1.00 55.72 388 LEU A C 1
ATOM 2976 O O . LEU A 1 388 ? 27.783 -62.925 35.289 1.00 55.54 388 LEU A O 1
ATOM 2981 N N . LYS A 1 389 ? 27.862 -64.201 33.521 1.00 58.29 389 LYS A N 1
ATOM 2982 C CA . LYS A 1 389 ? 28.087 -65.453 34.236 1.00 61.06 389 LYS A CA 1
ATOM 2983 C C . LYS A 1 389 ? 29.523 -65.543 34.666 1.00 64.78 389 LYS A C 1
ATOM 2984 O O . LYS A 1 389 ? 30.082 -64.581 35.159 1.00 64.51 389 LYS A O 1
ATOM 2986 N N . MET B 1 1 ? 28.633 -90.399 2.098 1.00 66.82 1 MET C N 1
ATOM 2987 C CA . MET B 1 1 ? 30.024 -90.938 2.161 1.00 67.85 1 MET C CA 1
ATOM 2988 C C . MET B 1 1 ? 30.552 -91.044 3.603 1.00 69.39 1 MET C C 1
ATOM 2989 O O . MET B 1 1 ? 30.700 -92.156 4.109 1.00 71.97 1 MET C O 1
ATOM 2991 N N . ASN B 1 2 ? 30.842 -89.925 4.275 1.00 68.10 2 ASN C N 1
ATOM 2992 C CA . ASN B 1 2 ? 30.811 -88.569 3.720 1.00 64.91 2 ASN C CA 1
ATOM 2993 C C . ASN B 1 2 ? 32.220 -87.967 3.757 1.00 64.12 2 ASN C C 1
ATOM 2994 O O . ASN B 1 2 ? 32.544 -87.063 2.983 1.00 61.83 2 ASN C O 1
ATOM 2999 N N . GLN B 1 3 ? 33.054 -88.507 4.647 1.00 65.75 3 GLN C N 1
ATOM 3000 C CA . GLN B 1 3 ? 34.487 -88.198 4.697 1.00 65.43 3 GLN C CA 1
ATOM 3001 C C . GLN B 1 3 ? 35.221 -88.743 3.463 1.00 64.97 3 GLN C C 1
ATOM 3002 O O . GLN B 1 3 ? 36.306 -88.259 3.113 1.00 64.71 3 GLN C O 1
ATOM 3004 N N . GLN B 1 4 ? 34.626 -89.747 2.816 1.00 64.54 4 GLN C N 1
ATOM 3005 C CA . GLN B 1 4 ? 35.161 -90.302 1.574 1.00 63.94 4 GLN C CA 1
ATOM 3006 C C . GLN B 1 4 ? 35.092 -89.272 0.445 1.00 60.33 4 GLN C C 1
ATOM 3007 O O . GLN B 1 4 ? 36.044 -89.121 -0.332 1.00 59.78 4 GLN C O 1
ATOM 3013 N N . LEU B 1 5 ? 33.968 -88.561 0.368 1.00 57.49 5 LEU C N 1
ATOM 3014 C CA . LEU B 1 5 ? 33.779 -87.521 -0.642 1.00 53.92 5 LEU C CA 1
ATOM 3015 C C . LEU B 1 5 ? 34.883 -86.473 -0.574 1.00 52.42 5 LEU C C 1
ATOM 3016 O O . LEU B 1 5 ? 35.553 -86.209 -1.575 1.00 51.53 5 LEU C O 1
ATOM 3021 N N . ILE B 1 6 ? 35.078 -85.900 0.611 1.00 51.87 6 ILE C N 1
ATOM 3022 C CA . ILE B 1 6 ? 36.076 -84.847 0.819 1.00 50.79 6 ILE C CA 1
ATOM 3023 C C . ILE B 1 6 ? 37.484 -85.289 0.407 1.00 51.60 6 ILE C C 1
ATOM 3024 O O . ILE B 1 6 ? 38.152 -84.588 -0.361 1.00 50.39 6 ILE C O 1
ATOM 3029 N N . GLU B 1 7 ? 37.909 -86.457 0.895 1.00 53.29 7 GLU C N 1
ATOM 3030 C CA . GLU B 1 7 ? 39.215 -87.023 0.557 1.00 54.52 7 GLU C CA 1
ATOM 3031 C C . GLU B 1 7 ? 39.369 -87.230 -0.949 1.00 53.42 7 GLU C C 1
ATOM 3032 O O . GLU B 1 7 ? 40.374 -86.818 -1.535 1.00 53.24 7 GLU C O 1
ATOM 3034 N N . THR B 1 8 ? 38.364 -87.845 -1.571 1.00 52.65 8 THR C N 1
ATOM 3035 C CA . THR B 1 8 ? 38.374 -88.051 -3.017 1.00 52.05 8 THR C CA 1
ATOM 3036 C C . THR B 1 8 ? 38.489 -86.709 -3.738 1.00 49.89 8 THR C C 1
ATOM 3037 O O . THR B 1 8 ? 39.317 -86.555 -4.638 1.00 50.09 8 THR C O 1
ATOM 3041 N N . LEU B 1 9 ? 37.663 -85.746 -3.328 1.00 47.89 9 LEU C N 1
ATOM 3042 C CA . LEU B 1 9 ? 37.670 -84.405 -3.912 1.00 45.99 9 LEU C CA 1
ATOM 3043 C C . LEU B 1 9 ? 39.028 -83.725 -3.752 1.00 46.47 9 LEU C C 1
ATOM 3044 O O . LEU B 1 9 ? 39.576 -83.187 -4.718 1.00 45.78 9 LEU C O 1
ATOM 3049 N N . LYS B 1 10 ? 39.576 -83.780 -2.541 1.00 47.88 10 LYS C N 1
ATOM 3050 C CA . LYS B 1 10 ? 40.881 -83.189 -2.256 1.00 49.19 10 LYS C CA 1
ATOM 3051 C C . LYS B 1 10 ? 41.963 -83.772 -3.165 1.00 50.51 10 LYS C C 1
ATOM 3052 O O . LYS B 1 10 ? 42.777 -83.029 -3.719 1.00 50.10 10 LYS C O 1
ATOM 3058 N N . SER B 1 11 ? 41.949 -85.096 -3.336 1.00 51.92 11 SER C N 1
ATOM 3059 C CA . SER B 1 11 ? 42.905 -85.773 -4.213 1.00 53.68 11 SER C CA 1
ATOM 3060 C C . SER B 1 11 ? 42.750 -85.366 -5.687 1.00 52.52 11 SER C C 1
ATOM 3061 O O . SER B 1 11 ? 43.647 -85.605 -6.503 1.00 53.46 11 SER C O 1
ATOM 3064 N N . LYS B 1 12 ? 41.618 -84.751 -6.023 1.00 50.39 12 LYS C N 1
ATOM 3065 C CA . LYS B 1 12 ? 41.341 -84.382 -7.408 1.00 49.50 12 LYS C CA 1
ATOM 3066 C C . LYS B 1 12 ? 41.427 -82.871 -7.668 1.00 47.95 12 LYS C C 1
ATOM 3067 O O . LYS B 1 12 ? 41.065 -82.408 -8.752 1.00 46.78 12 LYS C O 1
ATOM 3073 N N . GLU B 1 13 ? 41.911 -82.113 -6.684 1.00 48.07 13 GLU C N 1
ATOM 3074 C CA . GLU B 1 13 ? 42.052 -80.657 -6.820 1.00 46.77 13 GLU C CA 1
ATOM 3075 C C . GLU B 1 13 ? 42.891 -80.256 -8.040 1.00 47.02 13 GLU C C 1
ATOM 3076 O O . GLU B 1 13 ? 42.514 -79.334 -8.774 1.00 45.72 13 GLU C O 1
ATOM 3082 N N . GLY B 1 14 ? 44.014 -80.951 -8.250 1.00 48.47 14 GLY C N 1
ATOM 3083 C CA . GLY B 1 14 ? 44.902 -80.698 -9.388 1.00 48.87 14 GLY C CA 1
ATOM 3084 C C . GLY B 1 14 ? 44.190 -80.787 -10.729 1.00 47.76 14 GLY C C 1
ATOM 3085 O O . GLY B 1 14 ? 44.413 -79.959 -11.623 1.00 46.93 14 GLY C O 1
ATOM 3086 N N . LYS B 1 15 ? 43.335 -81.800 -10.858 1.00 47.46 15 LYS C N 1
ATOM 3087 C CA . LYS B 1 15 ? 42.483 -81.982 -12.031 1.00 46.50 15 LYS C CA 1
ATOM 3088 C C . LYS B 1 15 ? 41.501 -80.810 -12.217 1.00 44.14 15 LYS C C 1
ATOM 3089 O O . LYS B 1 15 ? 41.278 -80.353 -13.349 1.00 43.30 15 LYS C O 1
ATOM 3095 N N . MET B 1 16 ? 40.927 -80.327 -11.111 1.00 42.53 16 MET C N 1
ATOM 3096 C CA . MET B 1 16 ? 39.992 -79.192 -11.158 1.00 40.59 16 MET C CA 1
ATOM 3097 C C . MET B 1 16 ? 40.656 -77.987 -11.816 1.00 40.19 16 MET C C 1
ATOM 3098 O O . MET B 1 16 ? 40.094 -77.394 -12.741 1.00 39.36 16 MET C O 1
ATOM 3103 N N . ILE B 1 17 ? 41.861 -77.660 -11.346 1.00 41.30 17 ILE C N 1
ATOM 3104 C CA . ILE B 1 17 ? 42.643 -76.522 -11.841 1.00 41.52 17 ILE C CA 1
ATOM 3105 C C . ILE B 1 17 ? 43.003 -76.646 -13.335 1.00 42.18 17 ILE C C 1
ATOM 3106 O O . ILE B 1 17 ? 42.845 -75.691 -14.102 1.00 41.61 17 ILE C O 1
ATOM 3111 N N . GLU B 1 18 ? 43.421 -77.816 -13.755 1.00 43.31 18 GLU C N 1
ATOM 3112 C CA . GLU B 1 18 ? 43.777 -78.016 -15.131 1.00 44.44 18 GLU C CA 1
ATOM 3113 C C . GLU B 1 18 ? 42.595 -77.841 -16.078 1.00 42.65 18 GLU C C 1
ATOM 3114 O O . GLU B 1 18 ? 42.721 -77.292 -17.125 1.00 42.62 18 GLU C O 1
ATOM 3120 N N . ILE B 1 19 ? 41.444 -78.324 -15.690 1.00 41.10 19 ILE C N 1
ATOM 3121 C CA . ILE B 1 19 ? 40.238 -78.142 -16.490 1.00 39.66 19 ILE C CA 1
ATOM 3122 C C . ILE B 1 19 ? 39.857 -76.661 -16.548 1.00 38.13 19 ILE C C 1
ATOM 3123 O O . ILE B 1 19 ? 39.533 -76.134 -17.615 1.00 37.63 19 ILE C O 1
ATOM 3128 N N . ARG B 1 20 ? 39.931 -75.997 -15.398 1.00 37.59 20 ARG C N 1
ATOM 3129 C CA . ARG B 1 20 ? 39.638 -74.568 -15.300 1.00 36.33 20 ARG C CA 1
ATOM 3130 C C . ARG B 1 20 ? 40.511 -73.762 -16.261 1.00 36.76 20 ARG C 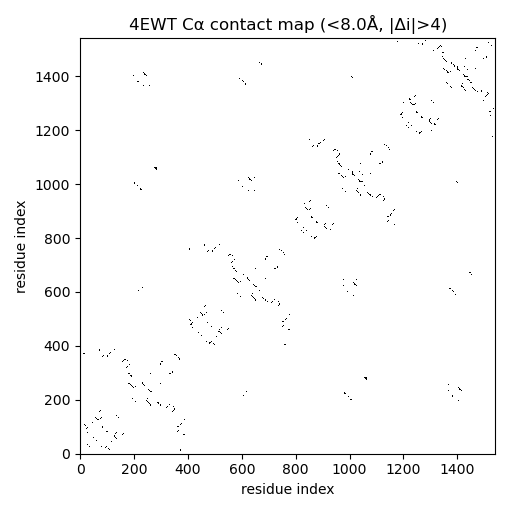C 1
ATOM 3131 O O . ARG B 1 20 ? 40.003 -72.949 -17.026 1.00 36.34 20 ARG C O 1
ATOM 3139 N N . ARG B 1 21 ? 41.813 -74.029 -16.246 1.00 38.06 21 ARG C N 1
ATOM 3140 C CA . ARG B 1 21 ? 42.780 -73.281 -17.054 1.00 39.07 21 ARG C CA 1
ATOM 3141 C C . ARG B 1 21 ? 42.614 -73.526 -18.551 1.00 39.55 21 ARG C C 1
ATOM 3142 O O . ARG B 1 21 ? 42.708 -72.598 -19.357 1.00 39.52 21 ARG C O 1
ATOM 3150 N N . TYR B 1 22 ? 42.363 -74.781 -18.914 1.00 40.17 22 TYR C N 1
ATOM 3151 C CA . TYR B 1 22 ? 42.050 -75.129 -20.293 1.00 40.86 22 TYR C CA 1
ATOM 3152 C C . TYR B 1 22 ? 40.828 -74.359 -20.798 1.00 39.45 22 TYR C C 1
ATOM 3153 O O . TYR B 1 22 ? 40.870 -73.760 -21.879 1.00 39.74 22 TYR C O 1
ATOM 3162 N N . LEU B 1 23 ? 39.748 -74.386 -20.017 1.00 37.86 23 LEU C N 1
ATOM 3163 C CA . LEU B 1 23 ? 38.505 -73.703 -20.387 1.00 37.03 23 LEU C CA 1
ATOM 3164 C C . LEU B 1 23 ? 38.693 -72.195 -20.459 1.00 36.71 23 LEU C C 1
ATOM 3165 O O . LEU B 1 23 ? 38.142 -71.539 -21.345 1.00 36.50 23 LEU C O 1
ATOM 3170 N N . HIS B 1 24 ? 39.490 -71.667 -19.528 1.00 36.65 24 HIS C N 1
ATOM 3171 C CA . HIS B 1 24 ? 39.871 -70.259 -19.514 1.00 36.78 24 HIS C CA 1
ATOM 3172 C C . HIS B 1 24 ? 40.589 -69.851 -20.807 1.00 38.40 24 HIS C C 1
ATOM 3173 O O . HIS B 1 24 ? 40.330 -68.777 -21.350 1.00 38.32 24 HIS C O 1
ATOM 3180 N N . GLN B 1 25 ? 41.475 -70.718 -21.302 1.00 39.73 25 GLN C N 1
ATOM 3181 C CA . GLN B 1 25 ? 42.206 -70.464 -22.550 1.00 41.75 25 GLN C CA 1
ATOM 3182 C C . GLN B 1 25 ? 41.328 -70.476 -23.804 1.00 41.82 25 GLN C C 1
ATOM 3183 O O . GLN B 1 25 ? 41.665 -69.845 -24.811 1.00 43.01 25 GLN C O 1
ATOM 3189 N N . HIS B 1 26 ? 40.221 -71.211 -23.745 1.00 40.63 26 HIS C N 1
ATOM 3190 C CA . HIS B 1 26 ? 39.359 -71.398 -24.917 1.00 40.99 26 HIS C CA 1
ATOM 3191 C C . HIS B 1 26 ? 37.901 -71.021 -24.611 1.00 39.43 26 HIS C C 1
ATOM 3192 O O . HIS B 1 26 ? 37.006 -71.875 -24.679 1.00 39.07 26 HIS C O 1
ATOM 3199 N N . PRO B 1 27 ? 37.657 -69.737 -24.273 1.00 38.74 27 PRO C N 1
ATOM 3200 C CA . PRO B 1 27 ? 36.301 -69.331 -23.952 1.00 37.58 27 PRO C CA 1
ATOM 3201 C C . PRO B 1 27 ? 35.482 -69.068 -25.217 1.00 38.47 27 PRO C C 1
ATOM 3202 O O . PRO B 1 27 ? 36.043 -68.808 -26.284 1.00 39.15 27 PRO C O 1
ATOM 3206 N N . GLU B 1 28 ? 34.163 -69.159 -25.082 1.00 38.21 28 GLU C N 1
ATOM 3207 C CA . GLU B 1 28 ? 33.246 -68.938 -26.193 1.00 39.72 28 GLU C CA 1
ATOM 3208 C C . GLU B 1 28 ? 32.056 -68.112 -25.755 1.00 39.21 28 GLU C C 1
ATOM 3209 O O . GLU B 1 28 ? 31.570 -68.254 -24.632 1.00 37.67 28 GLU C O 1
ATOM 3215 N N . LEU B 1 29 ? 31.593 -67.260 -26.664 1.00 40.88 29 LEU C N 1
ATOM 3216 C CA . LEU B 1 29 ? 30.433 -66.397 -26.443 1.00 41.42 29 LEU C CA 1
ATOM 3217 C C . LEU B 1 29 ? 29.139 -67.182 -26.252 1.00 41.21 29 LEU C C 1
ATOM 3218 O O . LEU B 1 29 ? 28.988 -68.297 -26.765 1.00 41.53 29 LEU C O 1
ATOM 3223 N N . SER B 1 30 ? 28.217 -66.578 -25.503 1.00 41.17 30 SER C N 1
ATOM 3224 C CA . SER B 1 30 ? 26.857 -67.081 -25.349 1.00 41.48 30 SER C CA 1
ATOM 3225 C C . SER B 1 30 ? 26.257 -67.373 -26.718 1.00 43.17 30 SER C C 1
ATOM 3226 O O . SER B 1 30 ? 26.468 -66.612 -27.666 1.00 44.42 30 SER C O 1
ATOM 3229 N N . PHE B 1 31 ? 25.521 -68.481 -26.806 1.00 43.41 31 PHE C N 1
ATOM 3230 C CA . PHE B 1 31 ? 24.916 -68.968 -28.061 1.00 45.15 31 PHE C CA 1
ATOM 3231 C C . PHE B 1 31 ? 25.934 -69.414 -29.130 1.00 46.34 31 PHE C C 1
ATOM 3232 O O . PHE B 1 31 ? 25.555 -69.722 -30.255 1.00 48.07 31 PHE C O 1
ATOM 3240 N N . HIS B 1 32 ? 27.218 -69.446 -28.778 1.00 45.77 32 HIS C N 1
ATOM 3241 C CA . HIS B 1 32 ? 28.273 -69.835 -29.724 1.00 47.25 32 HIS C CA 1
ATOM 3242 C C . HIS B 1 32 ? 29.260 -70.815 -29.086 1.00 46.35 32 HIS C C 1
ATOM 3243 O O . HIS B 1 32 ? 30.396 -70.956 -29.550 1.00 47.06 32 HIS C O 1
ATOM 3250 N N . GLU B 1 33 ? 28.820 -71.492 -28.029 1.00 45.13 33 GLU C N 1
ATOM 3251 C CA . GLU B 1 33 ? 29.703 -72.339 -27.228 1.00 44.59 33 GLU C CA 1
ATOM 3252 C C . GLU B 1 33 ? 29.555 -73.758 -27.790 1.00 45.72 33 GLU C C 1
ATOM 3253 O O . GLU B 1 33 ? 29.033 -74.652 -27.124 1.00 45.35 33 GLU C O 1
ATOM 3259 N N . ASP B 1 34 ? 30.041 -73.955 -29.012 1.00 47.28 34 ASP C N 1
ATOM 3260 C CA . ASP B 1 34 ? 30.087 -75.277 -29.638 1.00 48.74 34 ASP C CA 1
ATOM 3261 C C . ASP B 1 34 ? 31.199 -76.164 -29.071 1.00 47.90 34 ASP C C 1
ATOM 3262 O O . ASP B 1 34 ? 30.968 -77.337 -28.787 1.00 48.23 34 ASP C O 1
ATOM 3267 N N . GLU B 1 35 ? 32.390 -75.595 -28.889 1.00 47.11 35 GLU C N 1
ATOM 3268 C CA . GLU B 1 35 ? 33.565 -76.370 -28.463 1.00 46.91 35 GLU C CA 1
ATOM 3269 C C . GLU B 1 35 ? 33.569 -76.693 -26.963 1.00 44.48 35 GLU C C 1
ATOM 3270 O O . GLU B 1 35 ? 33.974 -77.786 -26.555 1.00 44.35 35 GLU C O 1
ATOM 3276 N N . THR B 1 36 ? 33.115 -75.735 -26.155 1.00 42.49 36 THR C N 1
ATOM 3277 C CA . THR B 1 36 ? 32.948 -75.929 -24.718 1.00 40.18 36 THR C CA 1
ATOM 3278 C C . THR B 1 36 ? 31.868 -76.982 -24.439 1.00 40.03 36 THR C C 1
ATOM 3279 O O . THR B 1 36 ? 32.082 -77.878 -23.619 1.00 39.86 36 THR C O 1
ATOM 3283 N N . ALA B 1 37 ? 30.729 -76.890 -25.130 1.00 40.18 37 ALA C N 1
ATOM 3284 C CA . ALA B 1 37 ? 29.678 -77.919 -25.033 1.00 40.46 37 ALA C CA 1
ATOM 3285 C C . ALA B 1 37 ? 30.210 -79.310 -25.401 1.00 41.61 37 ALA C C 1
ATOM 3286 O O . ALA B 1 37 ? 29.958 -80.281 -24.679 1.00 41.39 37 ALA C O 1
ATOM 3288 N N . LYS B 1 38 ? 30.936 -79.391 -26.519 1.00 42.85 38 LYS C N 1
ATOM 3289 C CA . LYS B 1 38 ? 31.593 -80.633 -26.963 1.00 44.62 38 LYS C CA 1
ATOM 3290 C C . LYS B 1 38 ? 32.495 -81.211 -25.872 1.00 43.82 38 LYS C C 1
ATOM 3291 O O . LYS B 1 38 ? 32.373 -82.382 -25.514 1.00 44.20 38 LYS C O 1
ATOM 3297 N N . TYR B 1 39 ? 33.378 -80.362 -25.344 1.00 42.57 39 TYR C N 1
ATOM 3298 C CA . TYR B 1 39 ? 34.327 -80.722 -24.294 1.00 42.17 39 TYR C CA 1
ATOM 3299 C C . TYR B 1 39 ? 33.627 -81.352 -23.086 1.00 41.20 39 TYR C C 1
ATOM 3300 O O . TYR B 1 39 ? 34.081 -82.371 -22.561 1.00 41.80 39 TYR C O 1
ATOM 3309 N N . ILE B 1 40 ? 32.525 -80.737 -22.667 1.00 39.63 40 ILE C N 1
ATOM 3310 C CA . ILE B 1 40 ? 31.737 -81.204 -21.535 1.00 38.94 40 ILE C CA 1
ATOM 3311 C C . ILE B 1 40 ? 31.128 -82.575 -21.832 1.00 40.62 40 ILE C C 1
ATOM 3312 O O . ILE B 1 40 ? 31.134 -83.458 -20.969 1.00 41.00 40 ILE C O 1
ATOM 3317 N N . ALA B 1 41 ? 30.615 -82.750 -23.051 1.00 41.84 41 ALA C N 1
ATOM 3318 C CA . ALA B 1 41 ? 30.135 -84.061 -23.497 1.00 43.95 41 ALA C CA 1
ATOM 3319 C C . ALA B 1 41 ? 31.277 -85.086 -23.527 1.00 45.18 41 ALA C C 1
ATOM 3320 O O . ALA B 1 41 ? 31.076 -86.240 -23.157 1.00 46.31 41 ALA C O 1
ATOM 3322 N N . GLU B 1 42 ? 32.472 -84.648 -23.933 1.00 45.40 42 GLU C N 1
ATOM 3323 C CA . GLU B 1 42 ? 33.646 -85.532 -24.020 1.00 47.28 42 GLU C CA 1
ATOM 3324 C C . GLU B 1 42 ? 34.156 -85.968 -22.646 1.00 46.56 42 GLU C C 1
ATOM 3325 O O . GLU B 1 42 ? 34.761 -87.032 -22.517 1.00 48.12 42 GLU C O 1
ATOM 3331 N N . PHE B 1 43 ? 33.916 -85.139 -21.632 1.00 44.27 43 PHE C N 1
ATOM 3332 C CA . PHE B 1 43 ? 34.354 -85.438 -20.272 1.00 43.74 43 PHE C CA 1
ATOM 3333 C C . PHE B 1 43 ? 33.643 -86.677 -19.710 1.00 44.77 43 PHE C C 1
ATOM 3334 O O . PHE B 1 43 ? 34.280 -87.543 -19.114 1.00 45.79 43 PHE C O 1
ATOM 3342 N N . TYR B 1 44 ? 32.331 -86.763 -19.917 1.00 44.52 44 TYR C N 1
ATOM 3343 C CA . TYR B 1 44 ? 31.534 -87.876 -19.383 1.00 45.93 44 TYR C CA 1
ATOM 3344 C C . TYR B 1 44 ? 31.646 -89.202 -20.153 1.00 48.35 44 TYR C C 1
ATOM 3345 O O . TYR B 1 44 ? 31.026 -90.207 -19.773 1.00 49.54 44 TYR C O 1
ATOM 3354 N N . LYS B 1 45 ? 32.435 -89.214 -21.221 1.00 49.36 45 LYS C N 1
ATOM 3355 C CA . LYS B 1 45 ? 32.680 -90.461 -21.945 1.00 52.47 45 LYS C CA 1
ATOM 3356 C C . LYS B 1 45 ? 33.515 -91.405 -21.077 1.00 53.69 45 LYS C C 1
ATOM 3357 O O . LYS B 1 45 ? 34.548 -91.007 -20.532 1.00 53.14 45 LYS C O 1
ATOM 3363 N N . GLY B 1 46 ? 33.022 -92.630 -20.909 1.00 55.59 46 GLY C N 1
ATOM 3364 C CA . GLY B 1 46 ? 33.653 -93.621 -20.034 1.00 57.27 46 GLY C CA 1
ATOM 3365 C C . GLY B 1 46 ? 33.323 -93.460 -18.559 1.00 56.31 46 GLY C C 1
ATOM 3366 O O . GLY B 1 46 ? 33.910 -94.129 -17.707 1.00 57.29 46 GLY C O 1
ATOM 3367 N N . LYS B 1 47 ? 32.387 -92.563 -18.260 1.00 54.51 47 LYS C N 1
ATOM 3368 C CA . LYS B 1 47 ? 31.952 -92.328 -16.890 1.00 53.55 47 LYS C CA 1
ATOM 3369 C C . LYS B 1 47 ? 30.489 -92.741 -16.760 1.00 54.23 47 LYS C C 1
ATOM 3370 O O . LYS B 1 47 ? 29.676 -92.468 -17.642 1.00 53.88 47 LYS C O 1
ATOM 3376 N N . ASP B 1 48 ? 30.175 -93.442 -15.675 1.00 55.49 48 ASP C N 1
ATOM 3377 C CA . ASP B 1 48 ? 28.857 -94.057 -15.487 1.00 56.93 48 ASP C CA 1
ATOM 3378 C C . ASP B 1 48 ? 27.749 -93.041 -15.160 1.00 55.34 48 ASP C C 1
ATOM 3379 O O . ASP B 1 48 ? 27.321 -92.906 -14.004 1.00 54.84 48 ASP C O 1
ATOM 3384 N N . VAL B 1 49 ? 27.298 -92.328 -16.190 1.00 54.55 49 VAL C N 1
ATOM 3385 C CA . VAL B 1 49 ? 26.205 -91.362 -16.066 1.00 53.39 49 VAL C CA 1
ATOM 3386 C C . VAL B 1 49 ? 25.346 -91.352 -17.330 1.00 54.51 49 VAL C C 1
ATOM 3387 O O . VAL B 1 49 ? 25.736 -91.891 -18.364 1.00 55.98 49 VAL C O 1
ATOM 3391 N N . GLU B 1 50 ? 24.205 -90.717 -17.254 1.00 54.41 50 GLU C N 1
ATOM 3392 C CA . GLU B 1 50 ? 23.305 -90.623 -18.364 1.00 55.89 50 GLU C CA 1
ATOM 3393 C C . GLU B 1 50 ? 23.288 -89.215 -18.948 1.00 54.22 50 GLU C C 1
ATOM 3394 O O . GLU B 1 50 ? 22.777 -88.287 -18.351 1.00 52.59 50 GLU C O 1
ATOM 3400 N N . VAL B 1 51 ? 23.862 -89.080 -20.129 1.00 54.47 51 VAL C N 1
ATOM 3401 C CA . VAL B 1 51 ? 24.091 -87.769 -20.745 1.00 53.06 51 VAL C CA 1
ATOM 3402 C C . VAL B 1 51 ? 23.043 -87.436 -21.815 1.00 54.21 51 VAL C C 1
ATOM 3403 O O . VAL B 1 51 ? 22.896 -88.166 -22.796 1.00 55.87 51 VAL C O 1
ATOM 3407 N N . GLU B 1 52 ? 22.315 -86.338 -21.605 1.00 53.28 52 GLU C N 1
ATOM 3408 C CA . GLU B 1 52 ? 21.434 -85.762 -22.626 1.00 54.40 52 GLU C CA 1
ATOM 3409 C C . GLU B 1 52 ? 22.079 -84.487 -23.158 1.00 53.10 52 GLU C C 1
ATOM 3410 O O . GLU B 1 52 ? 22.520 -83.632 -22.380 1.00 51.29 52 GLU C O 1
ATOM 3416 N N . THR B 1 53 ? 22.117 -84.351 -24.479 1.00 54.43 53 THR C N 1
ATOM 3417 C CA . THR B 1 53 ? 22.940 -83.328 -25.114 1.00 53.80 53 THR C CA 1
ATOM 3418 C C . THR B 1 53 ? 22.166 -82.234 -25.879 1.00 54.45 53 THR C C 1
ATOM 3419 O O . THR B 1 53 ? 22.740 -81.197 -26.233 1.00 53.68 53 THR C O 1
ATOM 3423 N N . ASN B 1 54 ? 20.877 -82.461 -26.128 1.00 56.26 54 ASN C N 1
ATOM 3424 C CA . ASN B 1 54 ? 20.066 -81.492 -26.874 1.00 57.21 54 ASN C CA 1
ATOM 3425 C C . ASN B 1 54 ? 18.857 -80.964 -26.083 1.00 57.02 54 ASN C C 1
ATOM 3426 O O . ASN B 1 54 ? 17.754 -80.827 -26.627 1.00 58.41 54 ASN C O 1
ATOM 3428 N N . VAL B 1 55 ? 19.071 -80.671 -24.799 1.00 55.25 55 VAL C N 1
ATOM 3429 C CA . VAL B 1 55 ? 18.031 -80.048 -23.964 1.00 55.12 55 VAL C CA 1
ATOM 3430 C C . VAL B 1 55 ? 18.110 -78.524 -24.147 1.00 54.23 55 VAL C C 1
ATOM 3431 O O . VAL B 1 55 ? 18.813 -77.818 -23.418 1.00 52.13 55 VAL C O 1
ATOM 3435 N N . GLY B 1 56 ? 17.392 -78.040 -25.161 1.00 55.91 56 GLY C N 1
ATOM 3436 C CA . GLY B 1 56 ? 17.629 -76.706 -25.714 1.00 55.76 56 GLY C CA 1
ATOM 3437 C C . GLY B 1 56 ? 18.947 -76.716 -26.481 1.00 55.50 56 GLY C C 1
ATOM 3438 O O . GLY B 1 56 ? 19.732 -77.662 -26.349 1.00 55.34 56 GLY C O 1
ATOM 3439 N N . PRO B 1 57 ? 19.199 -75.685 -27.309 1.00 55.85 57 PRO C N 1
ATOM 3440 C CA . PRO B 1 57 ? 20.519 -75.624 -27.956 1.00 55.34 57 PRO C CA 1
ATOM 3441 C C . PRO B 1 57 ? 21.664 -75.629 -26.937 1.00 52.86 57 PRO C C 1
ATOM 3442 O O . PRO B 1 57 ? 21.619 -74.880 -25.957 1.00 51.62 57 PRO C O 1
ATOM 3446 N N . ARG B 1 58 ? 22.655 -76.495 -27.160 1.00 52.58 58 ARG C N 1
ATOM 3447 C CA . ARG B 1 58 ? 23.889 -76.554 -26.348 1.00 50.54 58 ARG C CA 1
ATOM 3448 C C . ARG B 1 58 ? 23.677 -76.991 -24.893 1.00 48.54 58 ARG C C 1
ATOM 3449 O O . ARG B 1 58 ? 24.617 -76.999 -24.089 1.00 46.91 58 ARG C O 1
ATOM 3457 N N . GLY B 1 59 ? 22.444 -77.365 -24.567 1.00 48.46 59 GLY C N 1
ATOM 3458 C CA . GLY B 1 59 ? 22.092 -77.740 -23.209 1.00 46.62 59 GLY C CA 1
ATOM 3459 C C . GLY B 1 59 ? 22.494 -79.160 -22.882 1.00 46.27 59 GLY C C 1
ATOM 3460 O O . GLY B 1 59 ? 22.098 -80.088 -23.579 1.00 47.54 59 GLY C O 1
ATOM 3461 N N . ILE B 1 60 ? 23.276 -79.320 -21.812 1.00 44.14 60 ILE C N 1
ATOM 3462 C CA . ILE B 1 60 ? 23.719 -80.639 -21.353 1.00 43.77 60 ILE C CA 1
ATOM 3463 C C . ILE B 1 60 ? 23.144 -80.966 -19.970 1.00 42.93 60 ILE C C 1
ATOM 3464 O O . ILE B 1 60 ? 23.284 -80.189 -19.014 1.00 41.00 60 ILE C O 1
ATOM 3469 N N . LYS B 1 61 ? 22.497 -82.121 -19.889 1.00 43.83 61 LYS C N 1
ATOM 3470 C CA . LYS B 1 61 ? 21.873 -82.614 -18.670 1.00 43.85 61 LYS C CA 1
ATOM 3471 C C . LYS B 1 61 ? 22.408 -84.016 -18.362 1.00 44.91 61 LYS C C 1
ATOM 3472 O O . LYS B 1 61 ? 22.242 -84.964 -19.154 1.00 46.08 61 LYS C O 1
ATOM 3478 N N . VAL B 1 62 ? 23.056 -84.130 -17.208 1.00 43.89 62 VAL C N 1
ATOM 3479 C CA . VAL B 1 62 ? 23.702 -85.363 -16.798 1.00 44.97 62 VAL C CA 1
ATOM 3480 C C . VAL B 1 62 ? 22.967 -85.906 -15.573 1.00 45.84 62 VAL C C 1
ATOM 3481 O O . VAL B 1 62 ? 22.850 -85.218 -14.556 1.00 44.79 62 VAL C O 1
ATOM 3485 N N . THR B 1 63 ? 22.458 -87.130 -15.677 1.00 48.05 63 THR C N 1
ATOM 3486 C CA . THR B 1 63 ? 21.751 -87.755 -14.557 1.00 49.20 63 THR C CA 1
ATOM 3487 C C . THR B 1 63 ? 22.615 -88.820 -13.901 1.00 50.11 63 THR C C 1
ATOM 3488 O O . THR B 1 63 ? 23.080 -89.752 -14.554 1.00 51.72 63 THR C O 1
ATOM 3492 N N . ILE B 1 64 ? 22.831 -88.658 -12.603 1.00 49.68 64 ILE C N 1
ATOM 3493 C CA . ILE B 1 64 ? 23.588 -89.607 -11.805 1.00 50.78 64 ILE C CA 1
ATOM 3494 C C . ILE B 1 64 ? 22.575 -90.333 -10.918 1.00 52.51 64 ILE C C 1
ATOM 3495 O O . ILE B 1 64 ? 22.214 -89.848 -9.843 1.00 52.03 64 ILE C O 1
ATOM 3500 N N . ASP B 1 65 ? 22.089 -91.475 -11.400 1.00 55.08 65 ASP C N 1
ATOM 3501 C CA . ASP B 1 65 ? 21.060 -92.244 -10.705 1.00 57.06 65 ASP C CA 1
ATOM 3502 C C . ASP B 1 65 ? 21.695 -93.254 -9.756 1.00 58.42 65 ASP C C 1
ATOM 3503 O O . ASP B 1 65 ? 22.555 -94.036 -10.162 1.00 59.39 65 ASP C O 1
ATOM 3508 N N . SER B 1 66 ? 21.260 -93.231 -8.498 1.00 58.54 66 SER C N 1
ATOM 3509 C CA . SER B 1 66 ? 21.716 -94.190 -7.491 1.00 60.31 66 SER C CA 1
ATOM 3510 C C . SER B 1 66 ? 21.070 -95.565 -7.679 1.00 63.49 66 SER C C 1
ATOM 3511 O O . SER B 1 66 ? 21.559 -96.563 -7.149 1.00 65.27 66 SER C O 1
ATOM 3514 N N . GLY B 1 67 ? 19.961 -95.591 -8.417 1.00 64.40 67 GLY C N 1
ATOM 3515 C CA . GLY B 1 67 ? 19.145 -96.786 -8.596 1.00 67.68 67 GLY C CA 1
ATOM 3516 C C . GLY B 1 67 ? 18.092 -96.960 -7.513 1.00 69.25 67 GLY C C 1
ATOM 3517 O O . GLY B 1 67 ? 17.184 -97.779 -7.658 1.00 71.57 67 GLY C O 1
ATOM 3518 N N . LYS B 1 68 ? 18.208 -96.188 -6.431 1.00 67.78 68 LYS C N 1
ATOM 3519 C CA . LYS B 1 68 ? 17.343 -96.358 -5.256 1.00 69.44 68 LYS C CA 1
ATOM 3520 C C . LYS B 1 68 ? 16.318 -95.232 -5.095 1.00 68.17 68 LYS C C 1
ATOM 3521 O O . LYS B 1 68 ? 16.551 -94.109 -5.557 1.00 65.91 68 LYS C O 1
ATOM 3527 N N . PRO B 1 69 ? 15.180 -95.534 -4.432 1.00 70.23 69 PRO C N 1
ATOM 3528 C CA . PRO B 1 69 ? 14.174 -94.562 -3.996 1.00 69.45 69 PRO C CA 1
ATOM 3529 C C . PRO B 1 69 ? 14.783 -93.343 -3.311 1.00 66.68 69 PRO C C 1
ATOM 3530 O O . PRO B 1 69 ? 15.725 -93.479 -2.528 1.00 66.42 69 PRO C O 1
ATOM 3534 N N . GLY B 1 70 ? 14.243 -92.164 -3.602 1.00 64.73 70 GLY C N 1
ATOM 3535 C CA . GLY B 1 70 ? 14.718 -90.939 -2.977 1.00 61.94 70 GLY C CA 1
ATOM 3536 C C . GLY B 1 70 ? 14.291 -89.678 -3.699 1.00 59.69 70 GLY C C 1
ATOM 3537 O O . GLY B 1 70 ? 13.458 -89.713 -4.607 1.00 60.57 70 GLY C O 1
ATOM 3538 N N . LYS B 1 71 ? 14.864 -88.558 -3.280 1.00 56.90 71 LYS C N 1
ATOM 3539 C CA . LYS B 1 71 ? 14.536 -87.261 -3.864 1.00 54.75 71 LYS C CA 1
ATOM 3540 C C . LYS B 1 71 ? 15.396 -86.997 -5.102 1.00 52.68 71 LYS C C 1
ATOM 3541 O O . LYS B 1 71 ? 16.245 -87.821 -5.468 1.00 52.82 71 LYS C O 1
ATOM 3547 N N . THR B 1 72 ? 15.160 -85.860 -5.751 1.00 50.51 72 THR C N 1
ATOM 3548 C CA . THR B 1 72 ? 15.934 -85.466 -6.922 1.00 48.36 72 THR C CA 1
ATOM 3549 C C . THR B 1 72 ? 16.389 -84.012 -6.787 1.00 45.88 72 THR C C 1
ATOM 3550 O O . THR B 1 72 ? 15.597 -83.107 -6.517 1.00 45.29 72 THR C O 1
ATOM 3554 N N . LEU B 1 73 ? 17.691 -83.824 -6.956 1.00 44.19 73 LEU C N 1
ATOM 3555 C CA . LEU B 1 73 ? 18.337 -82.549 -6.767 1.00 41.61 73 LEU C CA 1
ATOM 3556 C C . LEU B 1 73 ? 19.128 -82.196 -8.014 1.00 40.19 73 LEU C C 1
ATOM 3557 O O . LEU B 1 73 ? 20.002 -82.957 -8.440 1.00 40.43 73 LEU C O 1
ATOM 3562 N N . ALA B 1 74 ? 18.813 -81.048 -8.600 1.00 38.63 74 ALA C N 1
ATOM 3563 C CA . ALA B 1 74 ? 19.585 -80.523 -9.719 1.00 37.16 74 ALA C CA 1
ATOM 3564 C C . ALA B 1 74 ? 20.685 -79.593 -9.220 1.00 35.06 74 ALA C C 1
ATOM 3565 O O . ALA B 1 74 ? 20.472 -78.804 -8.298 1.00 34.16 74 ALA C O 1
ATOM 3567 N N . ILE B 1 75 ? 21.866 -79.709 -9.822 1.00 33.96 75 ILE C N 1
ATOM 3568 C CA . ILE B 1 75 ? 22.991 -78.821 -9.513 1.00 31.94 75 ILE C CA 1
ATOM 3569 C C . ILE B 1 75 ? 23.480 -78.181 -10.803 1.00 31.54 75 ILE C C 1
ATOM 3570 O O . ILE B 1 75 ? 23.542 -78.831 -11.845 1.00 32.21 75 ILE C O 1
ATOM 3575 N N . ARG B 1 76 ? 23.827 -76.903 -10.731 1.00 30.91 76 ARG C N 1
ATOM 3576 C CA . ARG B 1 76 ? 23.986 -76.096 -11.928 1.00 30.92 76 ARG C CA 1
ATOM 3577 C C . ARG B 1 76 ? 25.339 -75.384 -11.988 1.00 30.55 76 ARG C C 1
ATOM 3578 O O . ARG B 1 76 ? 25.775 -74.780 -11.015 1.00 28.89 76 ARG C O 1
ATOM 3586 N N . ALA B 1 77 ? 25.995 -75.489 -13.143 1.00 31.56 77 ALA C N 1
ATOM 3587 C CA . ALA B 1 77 ? 27.147 -74.651 -13.469 1.00 31.99 77 ALA C CA 1
ATOM 3588 C C . ALA B 1 77 ? 26.987 -74.154 -14.908 1.00 32.94 77 ALA C C 1
ATOM 3589 O O . ALA B 1 77 ? 26.614 -74.919 -15.801 1.00 34.16 77 ALA C O 1
ATOM 3591 N N . ASP B 1 78 ? 27.238 -72.870 -15.123 1.00 32.63 78 ASP C N 1
ATOM 3592 C CA . ASP B 1 78 ? 27.118 -72.285 -16.462 1.00 33.49 78 ASP C CA 1
ATOM 3593 C C . ASP B 1 78 ? 28.475 -72.259 -17.159 1.00 33.20 78 ASP C C 1
ATOM 3594 O O . ASP B 1 78 ? 29.511 -72.284 -16.478 1.00 33.43 78 ASP C O 1
ATOM 3599 N N . PHE B 1 79 ? 28.487 -72.219 -18.496 1.00 32.97 79 PHE C N 1
ATOM 3600 C CA . PHE B 1 79 ? 29.768 -72.336 -19.220 1.00 32.83 79 PHE C CA 1
ATOM 3601 C C . PHE B 1 79 ? 30.037 -71.360 -20.362 1.00 33.58 79 PHE C C 1
ATOM 3602 O O . PHE B 1 79 ? 30.958 -71.583 -21.152 1.00 34.48 79 PHE C O 1
ATOM 3610 N N . ASP B 1 80 ? 29.252 -70.295 -20.452 1.00 33.34 80 ASP C N 1
ATOM 3611 C CA . ASP B 1 80 ? 29.502 -69.276 -21.459 1.00 34.17 80 ASP C CA 1
ATOM 3612 C C . ASP B 1 80 ? 30.479 -68.201 -20.963 1.00 33.74 80 ASP C C 1
ATOM 3613 O O . ASP B 1 80 ? 30.552 -67.914 -19.762 1.00 32.72 80 ASP C O 1
ATOM 3618 N N . ALA B 1 81 ? 31.207 -67.606 -21.908 1.00 34.46 81 ALA C N 1
ATOM 3619 C CA . ALA B 1 81 ? 32.138 -66.516 -21.639 1.00 34.60 81 ALA C CA 1
ATOM 3620 C C . ALA B 1 81 ? 31.608 -65.167 -22.142 1.00 35.32 81 ALA C C 1
ATOM 3621 O O . ALA B 1 81 ? 30.463 -65.066 -22.569 1.00 35.49 81 ALA C O 1
ATOM 3623 N N . LEU B 1 82 ? 32.457 -64.142 -22.113 1.00 35.69 82 LEU C N 1
ATOM 3624 C CA . LEU B 1 82 ? 32.024 -62.760 -22.351 1.00 36.39 82 LEU C CA 1
ATOM 3625 C C . LEU B 1 82 ? 32.820 -62.030 -23.436 1.00 37.71 82 LEU C C 1
ATOM 3626 O O . LEU B 1 82 ? 34.007 -62.316 -23.619 1.00 37.94 82 LEU C O 1
ATOM 3631 N N . PRO B 1 83 ? 32.178 -61.067 -24.140 1.00 38.64 83 PRO C N 1
ATOM 3632 C CA . PRO B 1 83 ? 32.874 -60.311 -25.194 1.00 40.35 83 PRO C CA 1
ATOM 3633 C C . PRO B 1 83 ? 33.807 -59.267 -24.585 1.00 40.48 83 PRO C C 1
ATOM 3634 O O . PRO B 1 83 ? 33.564 -58.062 -24.690 1.00 41.42 83 PRO C O 1
ATOM 3638 N N . ILE B 1 84 ? 34.860 -59.753 -23.931 1.00 39.61 84 ILE C N 1
ATOM 3639 C CA . ILE B 1 84 ? 35.832 -58.896 -23.242 1.00 39.94 84 ILE C CA 1
ATOM 3640 C C . ILE B 1 84 ? 37.234 -59.377 -23.613 1.00 40.29 84 ILE C C 1
ATOM 3641 O O . ILE B 1 84 ? 37.491 -60.590 -23.656 1.00 38.92 84 ILE C O 1
ATOM 3646 N N . THR B 1 85 ? 38.115 -58.428 -23.916 1.00 41.31 85 THR C N 1
ATOM 3647 C CA . THR B 1 85 ? 39.506 -58.723 -24.241 1.00 42.50 85 THR C CA 1
ATOM 3648 C C . THR B 1 85 ? 40.303 -58.877 -22.953 1.00 41.88 85 THR C C 1
ATOM 3649 O O . THR B 1 85 ? 40.398 -57.934 -22.161 1.00 42.03 85 THR C O 1
ATOM 3653 N N . GLU B 1 86 ? 40.883 -60.058 -22.754 1.00 41.33 86 GLU C N 1
ATOM 3654 C CA . GLU B 1 86 ? 41.582 -60.360 -21.504 1.00 41.16 86 GLU C CA 1
ATOM 3655 C C . GLU B 1 86 ? 42.850 -59.519 -21.299 1.00 42.89 86 GLU C C 1
ATOM 3656 O O . GLU B 1 86 ? 43.600 -59.252 -22.244 1.00 44.38 86 GLU C O 1
ATOM 3662 N N . ASP B 1 87 ? 43.065 -59.099 -20.055 1.00 42.69 87 ASP C N 1
ATOM 3663 C CA . ASP B 1 87 ? 44.233 -58.304 -19.692 1.00 44.63 87 ASP C CA 1
ATOM 3664 C C . ASP B 1 87 ? 44.933 -58.721 -18.383 1.00 44.33 87 ASP C C 1
ATOM 3665 O O . ASP B 1 87 ? 45.662 -57.935 -17.760 1.00 45.57 87 ASP C O 1
ATOM 3670 N N . THR B 1 88 ? 44.718 -59.975 -17.991 1.00 42.90 88 THR C N 1
ATOM 3671 C CA . THR B 1 88 ? 45.187 -60.500 -16.705 1.00 42.12 88 THR C CA 1
ATOM 3672 C C . THR B 1 88 ? 46.685 -60.766 -16.700 1.00 43.97 88 THR C C 1
ATOM 3673 O O . THR B 1 88 ? 47.331 -60.708 -15.650 1.00 44.45 88 THR C O 1
ATOM 3677 N N . GLY B 1 89 ? 47.231 -61.065 -17.877 1.00 45.13 89 GLY C N 1
ATOM 3678 C CA . GLY B 1 89 ? 48.631 -61.447 -17.996 1.00 47.07 89 GLY C CA 1
ATOM 3679 C C . GLY B 1 89 ? 48.889 -62.875 -17.541 1.00 46.59 89 GLY C C 1
ATOM 3680 O O . GLY B 1 89 ? 50.043 -63.267 -17.353 1.00 48.52 89 GLY C O 1
ATOM 3681 N N . LEU B 1 90 ? 47.822 -63.653 -17.361 1.00 44.27 90 LEU C N 1
ATOM 3682 C CA . LEU B 1 90 ? 47.946 -65.061 -16.961 1.00 43.71 90 LEU C CA 1
ATOM 3683 C C . LEU B 1 90 ? 48.438 -65.920 -18.128 1.00 44.91 90 LEU C C 1
ATOM 3684 O O . LEU B 1 90 ? 48.171 -65.605 -19.287 1.00 45.43 90 LEU C O 1
ATOM 3689 N N . SER B 1 91 ? 49.164 -66.997 -17.829 1.00 46.00 91 SER C N 1
ATOM 3690 C CA . SER B 1 91 ? 49.715 -67.863 -18.878 1.00 47.43 91 SER C CA 1
ATOM 3691 C C . SER B 1 91 ? 48.615 -68.578 -19.663 1.00 46.04 91 SER C C 1
ATOM 3692 O O . SER B 1 91 ? 48.776 -68.878 -20.846 1.00 46.84 91 SER C O 1
ATOM 3695 N N . PHE B 1 92 ? 47.496 -68.835 -18.994 1.00 43.96 92 PHE C N 1
ATOM 3696 C CA . PHE B 1 92 ? 46.387 -69.558 -19.594 1.00 42.83 92 PHE C CA 1
ATOM 3697 C C . PHE B 1 92 ? 45.270 -68.615 -20.033 1.00 42.03 92 PHE C C 1
ATOM 3698 O O . PHE B 1 92 ? 44.118 -69.034 -20.187 1.00 40.92 92 PHE C O 1
ATOM 3706 N N . ALA B 1 93 ? 45.622 -67.345 -20.239 1.00 43.00 93 ALA C N 1
ATOM 3707 C CA . ALA B 1 93 ? 44.677 -66.325 -20.704 1.00 42.45 93 ALA C CA 1
ATOM 3708 C C . ALA B 1 93 ? 44.068 -66.721 -22.045 1.00 42.66 93 ALA C C 1
ATOM 3709 O O . ALA B 1 93 ? 44.683 -67.465 -22.816 1.00 43.85 93 ALA C O 1
ATOM 3711 N N . SER B 1 94 ? 42.864 -66.216 -22.313 1.00 41.66 94 SER C N 1
ATOM 3712 C CA . SER B 1 94 ? 42.138 -66.521 -23.545 1.00 41.81 94 SER C CA 1
ATOM 3713 C C . SER B 1 94 ? 43.000 -66.403 -24.802 1.00 44.04 94 SER C C 1
ATOM 3714 O O . SER B 1 94 ? 43.720 -65.423 -24.990 1.00 45.06 94 SER C O 1
ATOM 3717 N N . GLN B 1 95 ? 42.920 -67.425 -25.644 1.00 45.21 95 GLN C N 1
ATOM 3718 C CA . GLN B 1 95 ? 43.560 -67.418 -26.957 1.00 47.95 95 GLN C CA 1
ATOM 3719 C C . GLN B 1 95 ? 42.499 -67.222 -28.040 1.00 48.27 95 GLN C C 1
ATOM 3720 O O . GLN B 1 95 ? 42.753 -67.428 -29.231 1.00 50.06 95 GLN C O 1
ATOM 3726 N N . ASN B 1 96 ? 41.331 -66.804 -27.595 1.00 46.71 96 ASN C N 1
ATOM 3727 C CA . ASN B 1 96 ? 40.284 -66.366 -28.460 1.00 47.05 96 ASN C CA 1
ATOM 3728 C C . ASN B 1 96 ? 40.073 -64.871 -28.299 1.00 46.85 96 ASN C C 1
ATOM 3729 O O . ASN B 1 96 ? 39.372 -64.425 -27.400 1.00 45.25 96 ASN C O 1
ATOM 3734 N N . LYS B 1 97 ? 40.712 -64.106 -29.172 1.00 48.04 97 LYS C N 1
ATOM 3735 C CA . LYS B 1 97 ? 40.833 -62.653 -29.018 1.00 48.13 97 LYS C CA 1
ATOM 3736 C C . LYS B 1 97 ? 39.489 -61.934 -28.923 1.00 46.95 97 LYS C C 1
ATOM 3737 O O . LYS B 1 97 ? 38.638 -62.052 -29.807 1.00 47.50 97 LYS C O 1
ATOM 3739 N N . GLY B 1 98 ? 39.307 -61.189 -27.838 1.00 45.38 98 GLY C N 1
ATOM 3740 C CA . GLY B 1 98 ? 38.075 -60.439 -27.624 1.00 44.16 98 GLY C CA 1
ATOM 3741 C C . GLY B 1 98 ? 37.068 -61.178 -26.759 1.00 41.61 98 GLY C C 1
ATOM 3742 O O . GLY B 1 98 ? 36.082 -60.580 -26.315 1.00 41.12 98 GLY C O 1
ATOM 3743 N N . VAL B 1 99 ? 37.311 -62.473 -26.529 1.00 39.78 99 VAL C N 1
ATOM 3744 C CA . VAL B 1 99 ? 36.491 -63.289 -25.624 1.00 37.30 99 VAL C CA 1
ATOM 3745 C C . VAL B 1 99 ? 37.302 -63.658 -24.373 1.00 36.05 99 VAL C C 1
ATOM 3746 O O . VAL B 1 99 ? 38.502 -63.873 -24.460 1.00 36.49 99 VAL C O 1
ATOM 3750 N N . MET B 1 100 ? 36.637 -63.715 -23.217 1.00 34.73 100 MET C N 1
ATOM 3751 C CA . MET B 1 100 ? 37.283 -64.001 -21.923 1.00 33.93 100 MET C CA 1
ATOM 3752 C C . MET B 1 100 ? 36.272 -64.577 -20.934 1.00 32.50 100 MET C C 1
ATOM 3753 O O . MET B 1 100 ? 35.116 -64.125 -20.883 1.00 32.01 100 MET C O 1
ATOM 3758 N N . HIS B 1 101 ? 36.704 -65.562 -20.147 1.00 32.23 101 HIS C N 1
ATOM 3759 C CA . HIS B 1 101 ? 35.890 -66.052 -19.023 1.00 31.58 101 HIS C CA 1
ATOM 3760 C C . HIS B 1 101 ? 35.998 -65.090 -17.840 1.00 31.40 101 HIS C C 1
ATOM 3761 O O . HIS B 1 101 ? 36.694 -65.353 -16.858 1.00 31.57 101 HIS C O 1
ATOM 3768 N N . ALA B 1 102 ? 35.281 -63.979 -17.951 1.00 31.95 102 ALA C N 1
ATOM 3769 C CA . ALA B 1 102 ? 35.388 -62.882 -17.005 1.00 32.35 102 ALA C CA 1
ATOM 3770 C C . ALA B 1 102 ? 34.339 -62.925 -15.887 1.00 31.56 102 ALA C C 1
ATOM 3771 O O . ALA B 1 102 ? 34.182 -61.951 -15.142 1.00 31.26 102 ALA C O 1
ATOM 3773 N N . CYS B 1 103 ? 33.627 -64.046 -15.763 1.00 31.21 103 CYS C N 1
ATOM 3774 C CA . CYS B 1 103 ? 32.671 -64.217 -14.658 1.00 31.13 103 CYS C CA 1
ATOM 3775 C C . CYS B 1 103 ? 32.954 -65.474 -13.841 1.00 30.40 103 CYS C C 1
ATOM 3776 O O . CYS B 1 103 ? 32.210 -65.794 -12.912 1.00 30.11 103 CYS C O 1
ATOM 3779 N N . GLY B 1 104 ? 34.030 -66.185 -14.185 1.00 30.27 104 GLY C N 1
ATOM 3780 C CA . GLY B 1 104 ? 34.384 -67.417 -13.485 1.00 29.78 104 GLY C CA 1
ATOM 3781 C C . GLY B 1 104 ? 33.580 -68.641 -13.911 1.00 29.41 104 GLY C C 1
ATOM 3782 O O . GLY B 1 104 ? 33.548 -69.632 -13.194 1.00 29.02 104 GLY C O 1
ATOM 3783 N N . HIS B 1 105 ? 32.943 -68.578 -15.079 1.00 29.64 105 HIS C N 1
ATOM 3784 C CA . HIS B 1 105 ? 32.140 -69.695 -15.596 1.00 30.21 105 HIS C CA 1
ATOM 3785 C C . HIS B 1 105 ? 33.001 -70.921 -15.942 1.00 31.09 105 HIS C C 1
ATOM 3786 O O . HIS B 1 105 ? 32.501 -72.057 -15.975 1.00 30.97 105 HIS C O 1
ATOM 3793 N N . ASP B 1 106 ? 34.286 -70.675 -16.204 1.00 32.01 106 ASP C N 1
ATOM 3794 C CA . ASP B 1 106 ? 35.277 -71.740 -16.384 1.00 32.99 106 ASP C CA 1
ATOM 3795 C C . ASP B 1 106 ? 35.498 -72.504 -15.081 1.00 32.73 106 ASP C C 1
ATOM 3796 O O . ASP B 1 106 ? 35.624 -73.732 -15.084 1.00 33.67 106 ASP C O 1
ATOM 3801 N N . ALA B 1 107 ? 35.541 -71.770 -13.972 1.00 32.13 107 ALA C N 1
ATOM 3802 C CA . ALA B 1 107 ? 35.716 -72.371 -12.651 1.00 31.78 107 ALA C CA 1
ATOM 3803 C C . ALA B 1 107 ? 34.484 -73.185 -12.253 1.00 31.11 107 ALA C C 1
ATOM 3804 O O . ALA B 1 107 ? 34.622 -74.288 -11.728 1.00 31.91 107 ALA C O 1
ATOM 3806 N N . HIS B 1 108 ? 33.289 -72.643 -12.504 1.00 29.87 108 HIS C N 1
ATOM 3807 C CA . HIS B 1 108 ? 32.052 -73.378 -12.220 1.00 29.62 108 HIS C CA 1
ATOM 3808 C C . HIS B 1 108 ? 32.017 -74.720 -12.946 1.00 30.25 108 HIS C C 1
ATOM 3809 O O . HIS B 1 108 ? 31.694 -75.741 -12.354 1.00 30.55 108 HIS C O 1
ATOM 3816 N N . THR B 1 109 ? 32.377 -74.703 -14.223 1.00 30.32 109 THR C N 1
ATOM 3817 C CA . THR B 1 109 ? 32.347 -75.892 -15.043 1.00 31.02 109 THR C CA 1
ATOM 3818 C C . THR B 1 109 ? 33.410 -76.904 -14.595 1.00 31.40 109 THR C C 1
ATOM 3819 O O . THR B 1 109 ? 33.126 -78.095 -14.512 1.00 32.15 109 THR C O 1
ATOM 3823 N N . ALA B 1 110 ? 34.602 -76.409 -14.264 1.00 31.22 110 ALA C N 1
ATOM 3824 C CA . ALA B 1 110 ? 35.711 -77.244 -13.792 1.00 31.90 110 ALA C CA 1
ATOM 3825 C C . ALA B 1 110 ? 35.375 -78.029 -12.529 1.00 31.77 110 ALA C C 1
ATOM 3826 O O . ALA B 1 110 ? 35.513 -79.254 -12.509 1.00 32.48 110 ALA C O 1
ATOM 3828 N N . TYR B 1 111 ? 34.940 -77.327 -11.482 1.00 30.43 111 TYR C N 1
ATOM 3829 C CA . TYR B 1 111 ? 34.652 -77.979 -10.206 1.00 30.33 111 TYR C CA 1
ATOM 3830 C C . TYR B 1 111 ? 33.469 -78.916 -10.375 1.00 30.26 111 TYR C C 1
ATOM 3831 O O . TYR B 1 111 ? 33.452 -79.993 -9.794 1.00 31.28 111 TYR C O 1
ATOM 3840 N N . MET B 1 112 ? 32.486 -78.504 -11.174 1.00 29.27 112 MET C N 1
ATOM 3841 C CA . MET B 1 112 ? 31.307 -79.325 -11.393 1.00 29.35 112 MET C CA 1
ATOM 3842 C C . MET B 1 112 ? 31.652 -80.639 -12.089 1.00 30.31 112 MET C C 1
ATOM 3843 O O . MET B 1 112 ? 31.105 -81.693 -11.732 1.00 31.41 112 MET C O 1
ATOM 3848 N N . LEU B 1 113 ? 32.555 -80.585 -13.067 1.00 30.07 113 LEU C N 1
ATOM 3849 C CA . LEU B 1 113 ? 32.867 -81.774 -13.867 1.00 31.39 113 LEU C CA 1
ATOM 3850 C C . LEU B 1 113 ? 33.481 -82.835 -12.971 1.00 32.24 113 LEU C C 1
ATOM 3851 O O . LEU B 1 113 ? 33.040 -83.992 -12.977 1.00 32.76 113 LEU C O 1
ATOM 3856 N N . VAL B 1 114 ? 34.469 -82.414 -12.181 1.00 31.33 114 VAL C N 1
ATOM 3857 C CA . VAL B 1 114 ? 35.146 -83.273 -11.210 1.00 32.59 114 VAL C CA 1
ATOM 3858 C C . VAL B 1 114 ? 34.200 -83.786 -10.120 1.00 32.72 114 VAL C C 1
ATOM 3859 O O . VAL B 1 114 ? 34.263 -84.958 -9.759 1.00 34.59 114 VAL C O 1
ATOM 3863 N N . LEU B 1 115 ? 33.335 -82.918 -9.597 1.00 31.48 115 LEU C N 1
ATOM 3864 C CA . LEU B 1 115 ? 32.367 -83.341 -8.588 1.00 31.83 115 LEU C CA 1
ATOM 3865 C C . LEU B 1 115 ? 31.447 -84.438 -9.117 1.00 32.74 115 LEU C C 1
ATOM 3866 O O . LEU B 1 115 ? 31.218 -85.432 -8.438 1.00 33.99 115 LEU C O 1
ATOM 3871 N N . ALA B 1 116 ? 30.927 -84.241 -10.327 1.00 32.52 116 ALA C N 1
ATOM 3872 C CA . ALA B 1 116 ? 29.968 -85.164 -10.929 1.00 34.12 116 ALA C CA 1
ATOM 3873 C C . ALA B 1 116 ? 30.602 -86.527 -11.215 1.00 36.23 116 ALA C C 1
ATOM 3874 O O . ALA B 1 116 ? 29.937 -87.559 -11.132 1.00 37.98 116 ALA C O 1
ATOM 3876 N N . GLU B 1 117 ? 31.887 -86.511 -11.553 1.00 37.09 117 GLU C N 1
ATOM 3877 C CA . GLU B 1 117 ? 32.656 -87.729 -11.794 1.00 39.91 117 GLU C CA 1
ATOM 3878 C C . GLU B 1 117 ? 32.791 -88.464 -10.466 1.00 40.92 117 GLU C C 1
ATOM 3879 O O . GLU B 1 117 ? 32.623 -89.677 -10.405 1.00 42.53 117 GLU C O 1
ATOM 3885 N N . THR B 1 118 ? 33.070 -87.706 -9.404 1.00 39.82 118 THR C N 1
ATOM 3886 C CA . THR B 1 118 ? 33.174 -88.253 -8.059 1.00 40.99 118 THR C CA 1
ATOM 3887 C C . THR B 1 118 ? 31.830 -88.788 -7.569 1.00 41.71 118 THR C C 1
ATOM 3888 O O . THR B 1 118 ? 31.775 -89.856 -6.971 1.00 43.58 118 THR C O 1
ATOM 3892 N N . LEU B 1 119 ? 30.755 -88.044 -7.816 1.00 40.89 119 LEU C N 1
ATOM 3893 C CA . LEU B 1 119 ? 29.416 -88.482 -7.417 1.00 41.93 119 LEU C CA 1
ATOM 3894 C C . LEU B 1 119 ? 28.968 -89.741 -8.149 1.00 44.06 119 LEU C C 1
ATOM 3895 O O . LEU B 1 119 ? 28.216 -90.543 -7.592 1.00 45.71 119 LEU C O 1
ATOM 3900 N N . ALA B 1 120 ? 29.417 -89.900 -9.395 1.00 44.59 120 ALA C N 1
ATOM 3901 C CA . ALA B 1 120 ? 29.164 -91.123 -10.170 1.00 47.18 120 ALA C CA 1
ATOM 3902 C C . ALA B 1 120 ? 29.800 -92.366 -9.531 1.00 50.05 120 ALA C C 1
ATOM 3903 O O . ALA B 1 120 ? 29.286 -93.473 -9.684 1.00 52.22 120 ALA C O 1
ATOM 3905 N N . GLU B 1 121 ? 30.910 -92.167 -8.819 1.00 50.89 121 GLU C N 1
ATOM 3906 C CA . GLU B 1 121 ? 31.650 -93.246 -8.160 1.00 54.30 121 GLU C CA 1
ATOM 3907 C C . GLU B 1 121 ? 31.013 -93.665 -6.839 1.00 55.66 121 GLU C C 1
ATOM 3908 O O . GLU B 1 121 ? 31.412 -94.671 -6.247 1.00 57.80 121 GLU C O 1
ATOM 3914 N N . MET B 1 122 ? 30.029 -92.887 -6.385 1.00 54.70 122 MET C N 1
ATOM 3915 C CA . MET B 1 122 ? 29.411 -93.083 -5.074 1.00 56.08 122 MET C CA 1
ATOM 3916 C C . MET B 1 122 ? 27.906 -93.299 -5.140 1.00 56.77 122 MET C C 1
ATOM 3917 O O . MET B 1 122 ? 27.178 -92.895 -4.234 1.00 56.57 122 MET C O 1
ATOM 3922 N N . LYS B 1 123 ? 27.445 -93.945 -6.205 1.00 58.29 123 LYS C N 1
ATOM 3923 C CA . LYS B 1 123 ? 26.033 -94.276 -6.356 1.00 59.72 123 LYS C CA 1
ATOM 3924 C C . LYS B 1 123 ? 25.516 -95.155 -5.209 1.00 62.18 123 LYS C C 1
ATOM 3925 O O . LYS B 1 123 ? 24.323 -95.141 -4.898 1.00 62.91 123 LYS C O 1
ATOM 3931 N N . ASP B 1 124 ? 26.427 -95.896 -4.579 1.00 63.74 124 ASP C N 1
ATOM 3932 C CA . ASP B 1 124 ? 26.122 -96.713 -3.400 1.00 66.07 124 ASP C CA 1
ATOM 3933 C C . ASP B 1 124 ? 25.914 -95.864 -2.140 1.00 64.76 124 ASP C C 1
ATOM 3934 O O . ASP B 1 124 ? 25.412 -96.352 -1.127 1.00 66.29 124 ASP C O 1
ATOM 3939 N N . SER B 1 125 ? 26.296 -94.591 -2.215 1.00 61.92 125 SER C N 1
ATOM 3940 C CA . SER B 1 125 ? 26.405 -93.752 -1.030 1.00 60.72 125 SER C CA 1
ATOM 3941 C C . SER B 1 125 ? 25.246 -92.765 -0.877 1.00 58.86 125 SER C C 1
ATOM 3942 O O . SER B 1 125 ? 25.121 -92.101 0.157 1.00 58.47 125 SER C O 1
ATOM 3945 N N . PHE B 1 126 ? 24.410 -92.658 -1.908 1.00 57.75 126 PHE C N 1
ATOM 3946 C CA . PHE B 1 126 ? 23.227 -91.802 -1.846 1.00 55.91 126 PHE C CA 1
ATOM 3947 C C . PHE B 1 126 ? 22.000 -92.496 -2.418 1.00 57.51 126 PHE C C 1
ATOM 3948 O O . PHE B 1 126 ? 22.101 -93.594 -2.953 1.00 59.29 126 PHE C O 1
ATOM 3956 N N . THR B 1 127 ? 20.844 -91.857 -2.273 1.00 57.03 127 THR C N 1
ATOM 3957 C CA . THR B 1 127 ? 19.589 -92.369 -2.817 1.00 58.34 127 THR C CA 1
ATOM 3958 C C . THR B 1 127 ? 18.922 -91.297 -3.675 1.00 56.59 127 THR C C 1
ATOM 3959 O O . THR B 1 127 ? 19.104 -90.101 -3.442 1.00 54.45 127 THR C O 1
ATOM 3963 N N . GLY B 1 128 ? 18.135 -91.732 -4.653 1.00 57.72 128 GLY C N 1
ATOM 3964 C CA . GLY B 1 128 ? 17.481 -90.816 -5.576 1.00 56.31 128 GLY C CA 1
ATOM 3965 C C . GLY B 1 128 ? 18.337 -90.543 -6.797 1.00 54.68 128 GLY C C 1
ATOM 3966 O O . GLY B 1 128 ? 18.958 -91.457 -7.338 1.00 55.84 128 GLY C O 1
ATOM 3967 N N . LYS B 1 129 ? 18.371 -89.279 -7.220 1.00 52.40 129 LYS C N 1
ATOM 3968 C CA . LYS B 1 129 ? 19.068 -88.870 -8.441 1.00 50.64 129 LYS C CA 1
ATOM 3969 C C . LYS B 1 129 ? 19.739 -87.510 -8.284 1.00 47.55 129 LYS C C 1
ATOM 3970 O O . LYS B 1 129 ? 19.265 -86.644 -7.537 1.00 46.59 129 LYS C O 1
ATOM 3976 N N . VAL B 1 130 ? 20.843 -87.337 -9.004 1.00 45.84 130 VAL C N 1
ATOM 3977 C CA . VAL B 1 130 ? 21.479 -86.028 -9.174 1.00 42.84 130 VAL C CA 1
ATOM 3978 C C . VAL B 1 130 ? 21.352 -85.657 -10.637 1.00 42.02 130 VAL C C 1
ATOM 3979 O O . VAL B 1 130 ? 21.747 -86.426 -11.519 1.00 42.29 130 VAL C O 1
ATOM 3983 N N . VAL B 1 131 ? 20.774 -84.488 -10.886 1.00 40.28 131 VAL C N 1
ATOM 3984 C CA . VAL B 1 131 ? 20.672 -83.958 -12.229 1.00 39.64 131 VAL C CA 1
ATOM 3985 C C . VAL B 1 131 ? 21.672 -82.811 -12.314 1.00 37.76 131 VAL C C 1
ATOM 3986 O O . VAL B 1 131 ? 21.486 -81.769 -11.694 1.00 36.86 131 VAL C O 1
ATOM 3990 N N . VAL B 1 132 ? 22.763 -83.034 -13.037 1.00 37.40 132 VAL C N 1
ATOM 3991 C CA . VAL B 1 132 ? 23.779 -82.003 -13.228 1.00 35.18 132 VAL C CA 1
ATOM 3992 C C . VAL B 1 132 ? 23.418 -81.199 -14.465 1.00 35.34 132 VAL C C 1
ATOM 3993 O O . VAL B 1 132 ? 23.293 -81.754 -15.564 1.00 36.34 132 VAL C O 1
ATOM 3997 N N . ILE B 1 133 ? 23.240 -79.896 -14.272 1.00 34.56 133 ILE C N 1
ATOM 3998 C CA . ILE B 1 133 ? 22.852 -78.984 -15.341 1.00 34.91 133 ILE C CA 1
ATOM 3999 C C . ILE B 1 133 ? 24.054 -78.186 -15.809 1.00 34.03 133 ILE C C 1
ATOM 4000 O O . ILE B 1 133 ? 24.508 -77.287 -15.120 1.00 33.24 133 ILE C O 1
ATOM 4005 N N . HIS B 1 134 ? 24.557 -78.527 -16.988 1.00 34.64 134 HIS C N 1
ATOM 4006 C CA . HIS B 1 134 ? 25.544 -77.709 -17.671 1.00 34.28 134 HIS C CA 1
ATOM 4007 C C . HIS B 1 134 ? 24.830 -76.749 -18.625 1.00 34.82 134 HIS C C 1
ATOM 4008 O O . HIS B 1 134 ? 24.274 -77.156 -19.652 1.00 35.81 134 HIS C O 1
ATOM 4015 N N . GLN B 1 135 ? 24.837 -75.471 -18.261 1.00 33.95 135 GLN C N 1
ATOM 4016 C CA . GLN B 1 135 ? 24.020 -74.470 -18.937 1.00 34.89 135 GLN C CA 1
ATOM 4017 C C . GLN B 1 135 ? 24.842 -73.434 -19.704 1.00 35.16 135 GLN C C 1
ATOM 4018 O O . GLN B 1 135 ? 25.726 -72.793 -19.132 1.00 34.10 135 GLN C O 1
ATOM 4024 N N . PRO B 1 136 ? 24.548 -73.269 -21.007 1.00 36.85 136 PRO C N 1
ATOM 4025 C CA . PRO B 1 136 ? 25.126 -72.194 -21.801 1.00 37.59 136 PRO C CA 1
ATOM 4026 C C . PRO B 1 136 ? 24.303 -70.908 -21.687 1.00 38.29 136 PRO C C 1
ATOM 4027 O O . PRO B 1 136 ? 23.271 -70.885 -21.005 1.00 37.87 136 PRO C O 1
ATOM 4031 N N . ALA B 1 137 ? 24.782 -69.853 -22.346 1.00 39.38 137 ALA C N 1
ATOM 4032 C CA . ALA B 1 137 ? 23.989 -68.654 -22.648 1.00 40.91 137 ALA C CA 1
ATOM 4033 C C . ALA B 1 137 ? 23.516 -67.788 -21.470 1.00 40.70 137 ALA C C 1
ATOM 4034 O O . ALA B 1 137 ? 22.690 -66.891 -21.670 1.00 41.80 137 ALA C O 1
ATOM 4036 N N . GLU B 1 138 ? 24.053 -68.019 -20.268 1.00 40.04 138 GLU C N 1
ATOM 4037 C CA . GLU B 1 138 ? 23.661 -67.239 -19.075 1.00 40.39 138 GLU C CA 1
ATOM 4038 C C . GLU B 1 138 ? 23.816 -65.719 -19.246 1.00 41.01 138 GLU C C 1
ATOM 4039 O O . GLU B 1 138 ? 23.034 -64.937 -18.697 1.00 41.47 138 GLU C O 1
ATOM 4045 N N . GLU B 1 139 ? 24.815 -65.305 -20.012 1.00 41.44 139 GLU C N 1
ATOM 4046 C CA . GLU B 1 139 ? 25.188 -63.898 -20.041 1.00 42.49 139 GLU C CA 1
ATOM 4047 C C . GLU B 1 139 ? 24.357 -63.023 -20.975 1.00 43.97 139 GLU C C 1
ATOM 4048 O O . GLU B 1 139 ? 24.128 -61.854 -20.678 1.00 44.69 139 GLU C O 1
ATOM 4054 N N . VAL B 1 140 ? 23.927 -63.576 -22.104 1.00 44.94 140 VAL C N 1
ATOM 4055 C CA . VAL B 1 140 ? 23.183 -62.802 -23.100 1.00 46.75 140 VAL C CA 1
ATOM 4056 C C . VAL B 1 140 ? 21.708 -63.205 -23.109 1.00 47.60 140 VAL C C 1
ATOM 4057 O O . VAL B 1 140 ? 21.388 -64.378 -23.319 1.00 47.24 140 VAL C O 1
ATOM 4061 N N . PRO B 1 141 ? 20.808 -62.230 -22.862 1.00 48.69 141 PRO C N 1
ATOM 4062 C CA . PRO B 1 141 ? 19.365 -62.475 -22.905 1.00 49.79 141 PRO C CA 1
ATOM 4063 C C . PRO B 1 141 ? 18.924 -62.959 -24.289 1.00 51.50 141 PRO C C 1
ATOM 4064 O O . PRO B 1 141 ? 19.439 -62.472 -25.294 1.00 52.62 141 PRO C O 1
ATOM 4068 N N . PRO B 1 142 ? 18.097 -63.982 -24.393 1.00 51.93 142 PRO C N 1
ATOM 4069 C CA . PRO B 1 142 ? 17.316 -64.558 -23.305 1.00 51.32 142 PRO C CA 1
ATOM 4070 C C . PRO B 1 142 ? 17.933 -65.749 -22.597 1.00 49.46 142 PRO C C 1
ATOM 4071 O O . PRO B 1 142 ? 17.230 -66.495 -21.988 1.00 49.28 142 PRO C O 1
ATOM 4075 N N . GLY B 1 143 ? 19.229 -65.908 -22.665 1.00 48.48 143 GLY C N 1
ATOM 4076 C CA . GLY B 1 143 ? 19.895 -66.919 -21.878 1.00 47.11 143 GLY C CA 1
ATOM 4077 C C . GLY B 1 143 ? 19.460 -68.376 -21.955 1.00 47.30 143 GLY C C 1
ATOM 4078 O O . GLY B 1 143 ? 18.592 -68.754 -22.692 1.00 49.09 143 GLY C O 1
ATOM 4079 N N . GLY B 1 144 ? 20.102 -69.179 -21.145 1.00 45.29 144 GLY C N 1
ATOM 4080 C CA . GLY B 1 144 ? 19.989 -70.595 -21.192 1.00 44.54 144 GLY C CA 1
ATOM 4081 C C . GLY B 1 144 ? 19.024 -71.238 -20.247 1.00 44.12 144 GLY C C 1
ATOM 4082 O O . GLY B 1 144 ? 18.519 -72.260 -20.620 1.00 44.76 144 GLY C O 1
ATOM 4083 N N . ALA B 1 145 ? 18.780 -70.696 -19.053 1.00 42.88 145 ALA C N 1
ATOM 4084 C CA . ALA B 1 145 ? 17.918 -71.442 -18.140 1.00 42.77 145 ALA C CA 1
ATOM 4085 C C . ALA B 1 145 ? 16.528 -71.717 -18.704 1.00 44.61 145 ALA C C 1
ATOM 4086 O O . ALA B 1 145 ? 15.993 -72.818 -18.548 1.00 44.97 145 ALA C O 1
ATOM 4088 N N . LYS B 1 146 ? 15.955 -70.712 -19.362 1.00 45.70 146 LYS C N 1
ATOM 4089 C CA . LYS B 1 146 ? 14.580 -70.788 -19.861 1.00 47.86 146 LYS C CA 1
ATOM 4090 C C . LYS B 1 146 ? 14.386 -71.880 -20.915 1.00 49.16 146 LYS C C 1
ATOM 4091 O O . LYS B 1 146 ? 13.439 -72.672 -20.814 1.00 50.55 146 LYS C O 1
ATOM 4097 N N . THR B 1 147 ? 15.279 -71.933 -21.907 1.00 48.76 147 THR C N 1
ATOM 4098 C CA . THR B 1 147 ? 15.201 -72.966 -22.949 1.00 50.02 147 THR C CA 1
ATOM 4099 C C . THR B 1 147 ? 15.342 -74.349 -22.342 1.00 49.27 147 THR C C 1
ATOM 4100 O O . THR B 1 147 ? 14.628 -75.270 -22.735 1.00 50.79 147 THR C O 1
ATOM 4104 N N . MET B 1 148 ? 16.253 -74.485 -21.380 1.00 46.88 148 MET C N 1
ATOM 4105 C CA . MET B 1 148 ? 16.473 -75.763 -20.705 1.00 46.61 148 MET C CA 1
ATOM 4106 C C . MET B 1 148 ? 15.258 -76.205 -19.900 1.00 47.41 148 MET C C 1
ATOM 4107 O O . MET B 1 148 ? 14.921 -77.385 -19.883 1.00 48.32 148 MET C O 1
ATOM 4112 N N . ILE B 1 149 ? 14.620 -75.253 -19.225 1.00 47.30 149 ILE C N 1
ATOM 4113 C CA . ILE B 1 149 ? 13.407 -75.519 -18.454 1.00 48.33 149 ILE C CA 1
ATOM 4114 C C . ILE B 1 149 ? 12.276 -75.944 -19.385 1.00 50.70 149 ILE C C 1
ATOM 4115 O O . ILE B 1 149 ? 11.532 -76.881 -19.080 1.00 51.91 149 ILE C O 1
ATOM 4120 N N . GLU B 1 150 ? 12.172 -75.253 -20.521 1.00 51.60 150 GLU C N 1
ATOM 4121 C CA . GLU B 1 150 ? 11.195 -75.562 -21.566 1.00 54.31 150 GLU C CA 1
ATOM 4122 C C . GLU B 1 150 ? 11.414 -76.949 -22.171 1.00 54.89 150 GLU C C 1
ATOM 4123 O O . GLU B 1 150 ? 10.470 -77.571 -22.661 1.00 56.96 150 GLU C O 1
ATOM 4129 N N . ASN B 1 151 ? 12.659 -77.426 -22.127 1.00 52.76 151 ASN C N 1
ATOM 4130 C CA . ASN B 1 151 ? 13.002 -78.744 -22.658 1.00 53.15 151 ASN C CA 1
ATOM 4131 C C . ASN B 1 151 ? 13.023 -79.859 -21.599 1.00 52.35 151 ASN C C 1
ATOM 4132 O O . ASN B 1 151 ? 13.523 -80.963 -21.851 1.00 52.76 151 ASN C O 1
ATOM 4137 N N . GLY B 1 152 ? 12.476 -79.556 -20.419 1.00 51.09 152 GLY C N 1
ATOM 4138 C CA . GLY B 1 152 ? 12.184 -80.569 -19.396 1.00 50.40 152 GLY C CA 1
ATOM 4139 C C . GLY B 1 152 ? 13.327 -80.896 -18.453 1.00 47.51 152 GLY C C 1
ATOM 4140 O O . GLY B 1 152 ? 13.368 -81.981 -17.863 1.00 47.81 152 GLY C O 1
ATOM 4141 N N . VAL B 1 153 ? 14.252 -79.953 -18.311 1.00 44.57 153 VAL C N 1
ATOM 4142 C CA . VAL B 1 153 ? 15.415 -80.124 -17.442 1.00 42.29 153 VAL C CA 1
ATOM 4143 C C . VAL B 1 153 ? 15.029 -80.272 -15.961 1.00 41.95 153 VAL C C 1
ATOM 4144 O O . VAL B 1 153 ? 15.756 -80.900 -15.181 1.00 41.28 153 VAL C O 1
ATOM 4148 N N . LEU B 1 154 ? 13.892 -79.696 -15.576 1.00 42.50 154 LEU C N 1
ATOM 4149 C CA . LEU B 1 154 ? 13.487 -79.730 -14.176 1.00 42.62 154 LEU C CA 1
ATOM 4150 C C . LEU B 1 154 ? 12.472 -80.825 -13.868 1.00 44.96 154 LEU C C 1
ATOM 4151 O O . LEU B 1 154 ? 11.917 -80.875 -12.772 1.00 45.73 154 LEU C O 1
ATOM 4156 N N . ASP B 1 155 ? 12.251 -81.712 -14.833 1.00 46.71 155 ASP C N 1
ATOM 4157 C CA . ASP B 1 155 ? 11.333 -82.839 -14.657 1.00 49.44 155 ASP C CA 1
ATOM 4158 C C . ASP B 1 155 ? 11.800 -83.772 -13.539 1.00 48.76 155 ASP C C 1
ATOM 4159 O O . ASP B 1 155 ? 12.952 -84.210 -13.530 1.00 47.52 155 ASP C O 1
ATOM 4164 N N . GLY B 1 156 ? 10.907 -84.033 -12.584 1.00 49.84 156 GLY C N 1
ATOM 4165 C CA . GLY B 1 156 ? 11.211 -84.870 -11.416 1.00 49.57 156 GLY C CA 1
ATOM 4166 C C . GLY B 1 156 ? 12.065 -84.188 -10.350 1.00 46.84 156 GLY C C 1
ATOM 4167 O O . GLY B 1 156 ? 12.244 -84.719 -9.253 1.00 46.91 156 GLY C O 1
ATOM 4168 N N . VAL B 1 157 ? 12.595 -83.012 -10.673 1.00 44.84 157 VAL C N 1
ATOM 4169 C CA . VAL B 1 157 ? 13.504 -82.286 -9.785 1.00 42.08 157 VAL C CA 1
ATOM 4170 C C . VAL B 1 157 ? 12.758 -81.660 -8.615 1.00 42.22 157 VAL C C 1
ATOM 4171 O O . VAL B 1 157 ? 11.725 -81.031 -8.815 1.00 43.24 157 VAL C O 1
ATOM 4175 N N . ASP B 1 158 ? 13.297 -81.822 -7.403 1.00 41.81 158 ASP C N 1
ATOM 4176 C CA . ASP B 1 158 ? 12.694 -81.265 -6.174 1.00 42.09 158 ASP C CA 1
ATOM 4177 C C . ASP B 1 158 ? 13.299 -79.925 -5.744 1.00 40.14 158 ASP C C 1
ATOM 4178 O O . ASP B 1 158 ? 12.587 -79.026 -5.298 1.00 40.49 158 ASP C O 1
ATOM 4183 N N . HIS B 1 159 ? 14.617 -79.814 -5.859 1.00 38.27 159 HIS C N 1
ATOM 4184 C CA . HIS B 1 159 ? 15.335 -78.603 -5.494 1.00 36.11 159 HIS C CA 1
ATOM 4185 C C . HIS B 1 159 ? 16.479 -78.388 -6.470 1.00 34.58 159 HIS C C 1
ATOM 4186 O O . HIS B 1 159 ? 16.985 -79.350 -7.063 1.00 34.85 159 HIS C O 1
ATOM 4193 N N . VAL B 1 160 ? 16.871 -77.125 -6.641 1.00 32.61 160 VAL C N 1
ATOM 4194 C CA . VAL B 1 160 ? 17.985 -76.760 -7.511 1.00 31.03 160 VAL C CA 1
ATOM 4195 C C . VAL B 1 160 ? 19.034 -76.014 -6.688 1.00 29.24 160 VAL C C 1
ATOM 4196 O O . VAL B 1 160 ? 18.706 -75.138 -5.893 1.00 28.67 160 VAL C O 1
ATOM 4200 N N . LEU B 1 161 ? 20.288 -76.392 -6.872 1.00 27.79 161 LEU C N 1
ATOM 4201 C CA . LEU B 1 161 ? 21.393 -75.732 -6.209 1.00 26.52 161 LEU C CA 1
ATOM 4202 C C . LEU B 1 161 ? 22.362 -75.207 -7.252 1.00 25.14 161 LEU C C 1
ATOM 4203 O O . LEU B 1 161 ? 22.731 -75.917 -8.195 1.00 24.60 161 LEU C O 1
ATOM 4208 N N . GLY B 1 162 ? 22.761 -73.954 -7.085 1.00 24.08 162 GLY C N 1
ATOM 4209 C CA . GLY B 1 162 ? 23.785 -73.368 -7.935 1.00 23.19 162 GLY C CA 1
ATOM 4210 C C . GLY B 1 162 ? 24.804 -72.618 -7.104 1.00 22.78 162 GLY C C 1
ATOM 4211 O O . GLY B 1 162 ? 24.509 -72.171 -5.997 1.00 22.06 162 GLY C O 1
ATOM 4212 N N . VAL B 1 163 ? 26.014 -72.511 -7.641 1.00 22.69 163 VAL C N 1
ATOM 4213 C CA . VAL B 1 163 ? 27.115 -71.841 -6.976 1.00 22.99 163 VAL C CA 1
ATOM 4214 C C . VAL B 1 163 ? 27.706 -70.826 -7.944 1.00 23.12 163 VAL C C 1
ATOM 4215 O O . VAL B 1 163 ? 27.814 -71.091 -9.160 1.00 22.89 163 VAL C O 1
ATOM 4219 N N . HIS B 1 164 ? 28.027 -69.650 -7.412 1.00 22.88 164 HIS C N 1
ATOM 4220 C CA . HIS B 1 164 ? 28.825 -68.672 -8.145 1.00 23.69 164 HIS C CA 1
ATOM 4221 C C . HIS B 1 164 ? 30.052 -68.350 -7.296 1.00 24.11 164 HIS C C 1
ATOM 4222 O O . HIS B 1 164 ? 29.929 -68.042 -6.115 1.00 24.21 164 HIS C O 1
ATOM 4229 N N . VAL B 1 165 ? 31.239 -68.488 -7.885 1.00 24.87 165 VAL C N 1
ATOM 4230 C CA . VAL B 1 165 ? 32.445 -67.931 -7.280 1.00 25.88 165 VAL C CA 1
ATOM 4231 C C . VAL B 1 165 ? 32.313 -66.421 -7.298 1.00 26.03 165 VAL C C 1
ATOM 4232 O O . VAL B 1 165 ? 31.725 -65.861 -8.219 1.00 26.26 165 VAL C O 1
ATOM 4236 N N . MET B 1 166 ? 32.810 -65.764 -6.262 1.00 26.91 166 MET C N 1
ATOM 4237 C CA . MET B 1 166 ? 32.708 -64.316 -6.191 1.00 27.81 166 MET C CA 1
ATOM 4238 C C . MET B 1 166 ? 34.092 -63.718 -6.036 1.00 28.68 166 MET C C 1
ATOM 4239 O O . MET B 1 166 ? 34.699 -63.839 -4.970 1.00 29.02 166 MET C O 1
ATOM 4244 N N . SER B 1 167 ? 34.587 -63.089 -7.100 1.00 29.09 167 SER C N 1
ATOM 4245 C CA . SER B 1 167 ? 35.930 -62.480 -7.089 1.00 30.84 167 SER C CA 1
ATOM 4246 C C . SER B 1 167 ? 36.119 -61.356 -6.071 1.00 32.15 167 SER C C 1
ATOM 4247 O O . SER B 1 167 ? 37.254 -60.957 -5.813 1.00 33.43 167 SER C O 1
ATOM 4250 N N . THR B 1 168 ? 35.027 -60.823 -5.517 1.00 32.78 168 THR C N 1
ATOM 4251 C CA . THR B 1 168 ? 35.138 -59.719 -4.542 1.00 34.59 168 THR C CA 1
ATOM 4252 C C . THR B 1 168 ? 34.719 -60.112 -3.115 1.00 35.04 168 THR C C 1
ATOM 4253 O O . THR B 1 168 ? 34.595 -59.251 -2.238 1.00 36.06 168 THR C O 1
ATOM 4257 N N . MET B 1 169 ? 34.483 -61.401 -2.888 1.00 34.31 169 MET C N 1
ATOM 4258 C CA . MET B 1 169 ? 34.278 -61.907 -1.529 1.00 35.14 169 MET C CA 1
ATOM 4259 C C . MET B 1 169 ? 35.458 -62.796 -1.158 1.00 35.76 169 MET C C 1
ATOM 4260 O O . MET B 1 169 ? 35.949 -63.581 -1.986 1.00 35.11 169 MET C O 1
ATOM 4265 N N . LYS B 1 170 ? 35.873 -62.683 0.097 1.00 38.11 170 LYS C N 1
ATOM 4266 C CA . LYS B 1 170 ? 37.087 -63.306 0.600 1.00 39.65 170 LYS C CA 1
ATOM 4267 C C . LYS B 1 170 ? 37.061 -64.832 0.573 1.00 40.09 170 LYS C C 1
ATOM 4268 O O . LYS B 1 170 ? 36.139 -65.457 1.098 1.00 39.68 170 LYS C O 1
ATOM 4274 N N . THR B 1 171 ? 38.091 -65.407 -0.050 1.00 41.04 171 THR C N 1
ATOM 4275 C CA . THR B 1 171 ? 38.418 -66.819 0.066 1.00 41.87 171 THR C CA 1
ATOM 4276 C C . THR B 1 171 ? 38.931 -66.973 1.500 1.00 43.05 171 THR C C 1
ATOM 4277 O O . THR B 1 171 ? 39.769 -66.181 1.930 1.00 44.44 171 THR C O 1
ATOM 4281 N N . GLY B 1 172 ? 38.484 -67.971 2.256 1.00 43.60 172 GLY C N 1
ATOM 4282 C CA . GLY B 1 172 ? 37.659 -69.073 1.793 1.00 43.21 172 GLY C CA 1
ATOM 4283 C C . GLY B 1 172 ? 36.518 -69.345 2.751 1.00 42.92 172 GLY C C 1
ATOM 4284 O O . GLY B 1 172 ? 36.688 -69.962 3.810 1.00 43.59 172 GLY C O 1
ATOM 4285 N N . LYS B 1 173 ? 35.355 -68.845 2.362 1.00 41.68 173 LYS C N 1
ATOM 4286 C CA . LYS B 1 173 ? 34.089 -69.154 2.993 1.00 41.29 173 LYS C CA 1
ATOM 4287 C C . LYS B 1 173 ? 33.057 -69.346 1.882 1.00 39.82 173 LYS C C 1
ATOM 4288 O O . LYS B 1 173 ? 33.301 -68.978 0.724 1.00 38.95 173 LYS C O 1
ATOM 4294 N N . VAL B 1 174 ? 31.920 -69.935 2.229 1.00 38.99 174 VAL C N 1
ATOM 4295 C CA . VAL B 1 174 ? 30.765 -69.926 1.344 1.00 38.19 174 VAL C CA 1
ATOM 4296 C C . VAL B 1 174 ? 29.746 -68.965 1.943 1.00 37.45 174 VAL C C 1
ATOM 4297 O O . VAL B 1 174 ? 29.625 -68.873 3.166 1.00 38.10 174 VAL C O 1
ATOM 4301 N N . TYR B 1 175 ? 29.048 -68.229 1.084 1.00 36.01 175 TYR C N 1
ATOM 4302 C CA . TYR B 1 175 ? 28.133 -67.174 1.521 1.00 34.95 175 TYR C CA 1
ATOM 4303 C C . TYR B 1 175 ? 26.730 -67.446 0.988 1.00 34.51 175 TYR C C 1
ATOM 4304 O O . TYR B 1 175 ? 26.569 -67.965 -0.115 1.00 34.38 175 TYR C O 1
ATOM 4313 N N . TYR B 1 176 ? 25.720 -67.109 1.778 1.00 34.22 176 TYR C N 1
ATOM 4314 C CA . TYR B 1 176 ? 24.336 -67.396 1.418 1.00 34.35 176 TYR C CA 1
ATOM 4315 C C . TYR B 1 176 ? 23.407 -66.306 1.924 1.00 33.99 176 TYR C C 1
ATOM 4316 O O . TYR B 1 176 ? 23.785 -65.482 2.761 1.00 34.38 176 TYR C O 1
ATOM 4325 N N . ARG B 1 177 ? 22.177 -66.332 1.428 1.00 33.81 177 ARG C N 1
ATOM 4326 C CA . ARG B 1 177 ? 21.135 -65.429 1.876 1.00 33.26 177 ARG C CA 1
ATOM 4327 C C . ARG B 1 177 ? 19.782 -65.958 1.395 1.00 32.85 177 ARG C C 1
ATOM 4328 O O . ARG B 1 177 ? 19.602 -66.183 0.196 1.00 33.13 177 ARG C O 1
ATOM 4336 N N . PRO B 1 178 ? 18.829 -66.170 2.327 1.00 32.79 178 PRO C N 1
ATOM 4337 C CA . PRO B 1 178 ? 17.457 -66.520 1.948 1.00 32.21 178 PRO C CA 1
ATOM 4338 C C . PRO B 1 178 ? 16.757 -65.327 1.295 1.00 30.72 178 PRO C C 1
ATOM 4339 O O . PRO B 1 178 ? 17.106 -64.183 1.582 1.00 29.66 178 PRO C O 1
ATOM 4343 N N . GLY B 1 179 ? 15.783 -65.604 0.436 1.00 29.93 179 GLY C N 1
ATOM 4344 C CA . GLY B 1 179 ? 15.028 -64.572 -0.250 1.00 28.95 179 GLY C CA 1
ATOM 4345 C C . GLY B 1 179 ? 15.704 -64.064 -1.516 1.00 27.83 179 GLY C C 1
ATOM 4346 O O . GLY B 1 179 ? 16.523 -64.755 -2.127 1.00 27.25 179 GLY C O 1
ATOM 4347 N N . TYR B 1 180 ? 15.370 -62.849 -1.902 1.00 26.75 180 TYR C N 1
ATOM 4348 C CA . TYR B 1 180 ? 15.895 -62.220 -3.090 1.00 25.66 180 TYR C CA 1
ATOM 4349 C C . TYR B 1 180 ? 17.367 -61.849 -2.937 1.00 25.13 180 TYR C C 1
ATOM 4350 O O . TYR B 1 180 ? 17.716 -61.089 -2.109 1.00 25.15 180 TYR C O 1
ATOM 4359 N N . VAL B 1 181 ? 18.208 -62.436 -3.750 1.00 25.19 181 VAL C N 1
ATOM 4360 C CA . VAL B 1 181 ? 19.658 -62.265 -3.656 1.00 25.24 181 VAL C CA 1
ATOM 4361 C C . VAL B 1 181 ? 20.220 -61.468 -4.807 1.00 24.31 181 VAL C C 1
ATOM 4362 O O . VAL B 1 181 ? 21.256 -60.814 -4.658 1.00 24.84 181 VAL C O 1
ATOM 4366 N N . GLN B 1 182 ? 19.596 -61.578 -5.969 1.00 23.68 182 GLN C N 1
ATOM 4367 C CA . GLN B 1 182 ? 20.100 -60.880 -7.146 1.00 23.07 182 GLN C CA 1
ATOM 4368 C C . GLN B 1 182 ? 18.968 -60.239 -7.928 1.00 22.01 182 GLN C C 1
ATOM 4369 O O . GLN B 1 182 ? 17.853 -60.757 -7.926 1.00 21.17 182 GLN C O 1
ATOM 4375 N N . THR B 1 183 ? 19.269 -59.086 -8.528 1.00 20.93 183 THR C N 1
ATOM 4376 C CA . THR B 1 183 ? 18.259 -58.210 -9.137 1.00 20.48 183 THR C CA 1
ATOM 4377 C C . THR B 1 183 ? 17.713 -58.806 -10.419 1.00 21.15 183 THR C C 1
ATOM 4378 O O . THR B 1 183 ? 18.399 -59.572 -11.093 1.00 21.42 183 THR C O 1
ATOM 4382 N N . GLY B 1 184 ? 16.457 -58.486 -10.712 1.00 21.09 184 GLY C N 1
ATOM 4383 C CA . GLY B 1 184 ? 15.861 -58.764 -12.004 1.00 21.06 184 GLY C CA 1
ATOM 4384 C C . GLY B 1 184 ? 15.968 -57.551 -12.912 1.00 20.47 184 GLY C C 1
ATOM 4385 O O . GLY B 1 184 ? 16.278 -56.431 -12.474 1.00 19.45 184 GLY C O 1
ATOM 4386 N N . ARG B 1 185 ? 15.680 -57.764 -14.182 1.00 20.28 185 ARG C N 1
ATOM 4387 C CA . ARG B 1 185 ? 15.991 -56.775 -15.181 1.00 20.05 185 ARG C CA 1
ATOM 4388 C C . ARG B 1 185 ? 14.818 -56.535 -16.149 1.00 20.31 185 ARG C C 1
ATOM 4389 O O . ARG B 1 185 ? 14.044 -57.455 -16.451 1.00 20.34 185 ARG C O 1
ATOM 4397 N N . ALA B 1 186 ? 14.691 -55.288 -16.604 1.00 19.53 186 ALA C N 1
ATOM 4398 C CA . ALA B 1 186 ? 13.770 -54.927 -17.674 1.00 20.35 186 ALA C CA 1
ATOM 4399 C C . ALA B 1 186 ? 14.401 -53.853 -18.544 1.00 20.20 186 ALA C C 1
ATOM 4400 O O . ALA B 1 186 ? 15.349 -53.171 -18.123 1.00 20.28 186 ALA C O 1
ATOM 4402 N N . PHE B 1 187 ? 13.883 -53.725 -19.726 1.00 20.89 187 PHE C N 1
ATOM 4403 C CA . PHE B 1 187 ? 14.261 -52.679 -20.617 1.00 20.98 187 PHE C CA 1
ATOM 4404 C C . PHE B 1 187 ? 13.112 -52.109 -21.396 1.00 21.12 187 PHE C C 1
ATOM 4405 O O . PHE B 1 187 ? 12.122 -52.768 -21.613 1.00 21.20 187 PHE C O 1
ATOM 4413 N N . PHE B 1 188 ? 13.252 -50.866 -21.786 1.00 20.03 188 PHE C N 1
ATOM 4414 C CA . PHE B 1 188 ? 12.144 -50.205 -22.463 1.00 20.55 188 PHE C CA 1
ATOM 4415 C C . PHE B 1 188 ? 12.583 -49.271 -23.584 1.00 20.08 188 PHE C C 1
ATOM 4416 O O . PHE B 1 188 ? 13.688 -48.717 -23.555 1.00 19.02 188 PHE C O 1
ATOM 4424 N N . LYS B 1 189 ? 11.711 -49.134 -24.578 1.00 20.28 189 LYS C N 1
ATOM 4425 C CA . LYS B 1 189 ? 11.874 -48.153 -25.647 1.00 20.78 189 LYS C CA 1
ATOM 4426 C C . LYS B 1 189 ? 10.645 -47.252 -25.622 1.00 20.42 189 LYS C C 1
ATOM 4427 O O . LYS B 1 189 ? 9.514 -47.742 -25.713 1.00 20.10 189 LYS C O 1
ATOM 4433 N N . LEU B 1 190 ? 10.863 -45.945 -25.477 1.00 18.67 190 LEU C N 1
ATOM 4434 C CA . LEU B 1 190 ? 9.749 -45.015 -25.585 1.00 18.42 190 LEU C CA 1
ATOM 4435 C C . LEU B 1 190 ? 9.877 -44.101 -26.807 1.00 18.45 190 LEU C C 1
ATOM 4436 O O . LEU B 1 190 ? 10.874 -43.390 -26.970 1.00 17.26 190 LEU C O 1
ATOM 4441 N N . LYS B 1 191 ? 8.870 -44.133 -27.672 1.00 18.13 191 LYS C N 1
ATOM 4442 C CA . LYS B 1 191 ? 8.817 -43.184 -28.765 1.00 18.73 191 LYS C CA 1
ATOM 4443 C C . LYS B 1 191 ? 7.865 -42.065 -28.363 1.00 18.03 191 LYS C C 1
ATOM 4444 O O . LYS B 1 191 ? 6.745 -42.324 -27.937 1.00 17.62 191 LYS C O 1
ATOM 4450 N N . VAL B 1 192 ? 8.339 -40.826 -28.451 1.00 18.09 192 VAL C N 1
ATOM 4451 C CA . VAL B 1 192 ? 7.546 -39.663 -28.060 1.00 18.40 192 VAL C CA 1
ATOM 4452 C C . VAL B 1 192 ? 7.341 -38.865 -29.343 1.00 19.25 192 VAL C C 1
ATOM 4453 O O . VAL B 1 192 ? 8.293 -38.296 -29.889 1.00 19.09 192 VAL C O 1
ATOM 4457 N N . GLN B 1 193 ? 6.096 -38.855 -29.819 1.00 19.58 193 GLN C N 1
ATOM 4458 C CA . GLN B 1 193 ? 5.728 -38.251 -31.089 1.00 20.73 193 GLN C CA 1
ATOM 4459 C C . GLN B 1 193 ? 4.912 -36.980 -30.849 1.00 20.03 193 GLN C C 1
ATOM 4460 O O . GLN B 1 193 ? 3.795 -37.029 -30.314 1.00 19.25 193 GLN C O 1
ATOM 4466 N N . GLY B 1 194 ? 5.481 -35.844 -31.246 1.00 19.02 194 GLY C N 1
ATOM 4467 C CA . GLY B 1 194 ? 4.748 -34.604 -31.272 1.00 19.04 194 GLY C CA 1
ATOM 4468 C C . GLY B 1 194 ? 4.405 -34.239 -32.703 1.00 20.37 194 GLY C C 1
ATOM 4469 O O . GLY B 1 194 ? 3.944 -35.075 -33.466 1.00 20.54 194 GLY C O 1
ATOM 4470 N N . LYS B 1 195 ? 4.679 -32.997 -33.036 1.00 20.31 195 LYS C N 1
ATOM 4471 C CA . LYS B 1 195 ? 4.473 -32.451 -34.341 1.00 21.61 195 LYS C CA 1
ATOM 4472 C C . LYS B 1 195 ? 5.584 -31.476 -34.732 1.00 21.47 195 LYS C C 1
ATOM 4473 O O . LYS B 1 195 ? 5.797 -30.489 -34.089 1.00 20.32 195 LYS C O 1
ATOM 4479 N N . GLY B 1 196 ? 6.281 -31.796 -35.811 1.00 22.48 196 GLY C N 1
ATOM 4480 C CA . GLY B 1 196 ? 7.420 -30.999 -36.245 1.00 23.26 196 GLY C CA 1
ATOM 4481 C C . GLY B 1 196 ? 6.953 -29.700 -36.850 1.00 24.48 196 GLY C C 1
ATOM 4482 O O . GLY B 1 196 ? 5.776 -29.559 -37.180 1.00 24.60 196 GLY C O 1
ATOM 4483 N N . GLY B 1 197 ? 7.869 -28.744 -36.987 1.00 24.99 197 GLY C N 1
ATOM 4484 C CA . GLY B 1 197 ? 7.542 -27.449 -37.581 1.00 26.45 197 GLY C CA 1
ATOM 4485 C C . GLY B 1 197 ? 8.715 -26.487 -37.521 1.00 27.07 197 GLY C C 1
ATOM 4486 O O . GLY B 1 197 ? 9.742 -26.785 -36.908 1.00 26.18 197 GLY C O 1
ATOM 4487 N N . HIS B 1 198 ? 8.564 -25.339 -38.166 1.00 28.61 198 HIS C N 1
ATOM 4488 C CA . HIS B 1 198 ? 9.624 -24.336 -38.194 1.00 30.62 198 HIS C CA 1
ATOM 4489 C C . HIS B 1 198 ? 9.919 -23.856 -36.778 1.00 29.34 198 HIS C C 1
ATOM 4490 O O . HIS B 1 198 ? 9.004 -23.579 -36.000 1.00 28.68 198 HIS C O 1
ATOM 4497 N N . GLY B 1 199 ? 11.206 -23.772 -36.456 1.00 29.50 199 GLY C N 1
ATOM 4498 C CA . GLY B 1 199 ? 11.673 -23.518 -35.098 1.00 28.70 199 GLY C CA 1
ATOM 4499 C C . GLY B 1 199 ? 11.233 -22.221 -34.456 1.00 28.54 199 GLY C C 1
ATOM 4500 O O . GLY B 1 199 ? 11.298 -22.086 -33.230 1.00 28.48 199 GLY C O 1
ATOM 4501 N N . SER B 1 200 ? 10.777 -21.272 -35.266 1.00 28.93 200 SER C N 1
ATOM 4502 C CA . SER B 1 200 ? 10.336 -19.984 -34.737 1.00 28.77 200 SER C CA 1
ATOM 4503 C C . SER B 1 200 ? 8.813 -19.821 -34.676 1.00 27.86 200 SER C C 1
ATOM 4504 O O . SER B 1 200 ? 8.311 -18.742 -34.338 1.00 28.68 200 SER C O 1
ATOM 4507 N N . SER B 1 201 ? 8.087 -20.891 -34.985 1.00 26.50 201 SER C N 1
ATOM 4508 C CA . SER B 1 201 ? 6.642 -20.918 -34.831 1.00 25.18 201 SER C CA 1
ATOM 4509 C C . SER B 1 201 ? 6.249 -22.087 -33.923 1.00 23.07 201 SER C C 1
ATOM 4510 O O . SER B 1 201 ? 5.602 -23.040 -34.380 1.00 23.35 201 SER C O 1
ATOM 4513 N N . PRO B 1 202 ? 6.640 -22.026 -32.640 1.00 21.12 202 PRO C N 1
ATOM 4514 C CA . PRO B 1 202 ? 6.396 -23.173 -31.765 1.00 20.04 202 PRO C CA 1
ATOM 4515 C C . PRO B 1 202 ? 4.930 -23.446 -31.467 1.00 19.25 202 PRO C C 1
ATOM 4516 O O . PRO B 1 202 ? 4.585 -24.581 -31.194 1.00 18.37 202 PRO C O 1
ATOM 4520 N N . HIS B 1 203 ? 4.087 -22.413 -31.512 1.00 19.57 203 HIS C N 1
ATOM 4521 C CA . HIS B 1 203 ? 2.656 -22.584 -31.288 1.00 20.14 203 HIS C CA 1
ATOM 4522 C C . HIS B 1 203 ? 2.004 -23.484 -32.330 1.00 21.54 203 HIS C C 1
ATOM 4523 O O . HIS B 1 203 ? 0.913 -24.012 -32.091 1.00 21.50 203 HIS C O 1
ATOM 4530 N N . MET B 1 204 ? 2.645 -23.668 -33.476 1.00 22.17 204 MET C N 1
ATOM 4531 C CA . MET B 1 204 ? 2.132 -24.516 -34.543 1.00 24.50 204 MET C CA 1
ATOM 4532 C C . MET B 1 204 ? 2.625 -25.938 -34.495 1.00 23.34 204 MET C C 1
ATOM 4533 O O . MET B 1 204 ? 2.229 -26.734 -35.252 1.00 23.82 204 MET C O 1
ATOM 4538 N N . ALA B 1 205 ? 3.522 -26.204 -33.578 1.00 22.21 205 ALA C N 1
ATOM 4539 C CA . ALA B 1 205 ? 4.185 -27.494 -33.486 1.00 21.22 205 ALA C CA 1
ATOM 4540 C C . ALA B 1 205 ? 3.948 -28.065 -32.093 1.00 19.45 205 ALA C C 1
ATOM 4541 O O . ALA B 1 205 ? 3.404 -27.394 -31.219 1.00 19.42 205 ALA C O 1
ATOM 4543 N N . ASN B 1 206 ? 4.376 -29.297 -31.886 1.00 18.67 206 ASN C N 1
ATOM 4544 C CA . ASN B 1 206 ? 4.394 -29.884 -30.547 1.00 17.04 206 ASN C CA 1
ATOM 4545 C C . ASN B 1 206 ? 5.757 -30.539 -30.308 1.00 16.50 206 ASN C C 1
ATOM 4546 O O . ASN B 1 206 ? 6.082 -31.557 -30.898 1.00 16.88 206 ASN C O 1
ATOM 4551 N N . ASP B 1 207 ? 6.549 -29.896 -29.460 1.00 16.00 207 ASP C N 1
ATOM 4552 C CA . ASP B 1 207 ? 7.982 -30.140 -29.335 1.00 16.33 207 ASP C CA 1
ATOM 4553 C C . ASP B 1 207 ? 8.260 -31.433 -28.563 1.00 15.29 207 ASP C C 1
ATOM 4554 O O . ASP B 1 207 ? 8.038 -31.491 -27.351 1.00 14.06 207 ASP C O 1
ATOM 4559 N N . ALA B 1 208 ? 8.721 -32.462 -29.274 1.00 14.50 208 ALA C N 1
ATOM 4560 C CA . ALA B 1 208 ? 9.036 -33.754 -28.660 1.00 14.31 208 ALA C CA 1
ATOM 4561 C C . ALA B 1 208 ? 10.276 -33.722 -27.738 1.00 13.72 208 ALA C C 1
ATOM 4562 O O . ALA B 1 208 ? 10.357 -34.481 -26.763 1.00 13.28 208 ALA C O 1
ATOM 4564 N N . ILE B 1 209 ? 11.231 -32.846 -28.037 1.00 13.90 209 ILE C N 1
ATOM 4565 C CA . ILE B 1 209 ? 12.416 -32.705 -27.178 1.00 13.59 209 ILE C CA 1
ATOM 4566 C C . ILE B 1 209 ? 12.000 -32.154 -25.822 1.00 12.90 209 ILE C C 1
ATOM 4567 O O . ILE B 1 209 ? 12.474 -32.631 -24.796 1.00 12.51 209 ILE C O 1
ATOM 4572 N N . VAL B 1 210 ? 11.124 -31.149 -25.831 1.00 12.83 210 VAL C N 1
ATOM 4573 C CA . VAL B 1 210 ? 10.586 -30.598 -24.589 1.00 12.76 210 VAL C CA 1
ATOM 4574 C C . VAL B 1 210 ? 9.827 -31.662 -23.772 1.00 11.94 210 VAL C C 1
ATOM 4575 O O . VAL B 1 210 ? 10.126 -31.869 -22.593 1.00 11.57 210 VAL C O 1
ATOM 4579 N N . ALA B 1 211 ? 8.883 -32.357 -24.403 1.00 12.15 211 ALA C N 1
ATOM 4580 C CA . ALA B 1 211 ? 8.113 -33.398 -23.721 1.00 11.97 211 ALA C CA 1
ATOM 4581 C C . ALA B 1 211 ? 9.046 -34.502 -23.206 1.00 11.81 211 ALA C C 1
ATOM 4582 O O . ALA B 1 211 ? 8.891 -34.976 -22.088 1.00 11.50 211 ALA C O 1
ATOM 4584 N N . GLY B 1 212 ? 9.986 -34.917 -24.050 1.00 12.12 212 GLY C N 1
ATOM 4585 C CA . GLY B 1 212 ? 10.920 -35.972 -23.703 1.00 12.08 212 GLY C CA 1
ATOM 4586 C C . GLY B 1 212 ? 11.750 -35.594 -22.502 1.00 11.66 212 GLY C C 1
ATOM 4587 O O . GLY B 1 212 ? 11.953 -36.422 -21.625 1.00 11.43 212 GLY C O 1
ATOM 4588 N N . SER B 1 213 ? 12.213 -34.330 -22.463 1.00 11.62 213 SER C N 1
ATOM 4589 C CA . SER B 1 213 ? 12.996 -33.826 -21.359 1.00 11.65 213 SER C CA 1
ATOM 4590 C C . SER B 1 213 ? 12.172 -33.744 -20.069 1.00 11.73 213 SER C C 1
ATOM 4591 O O . SER B 1 213 ? 12.678 -34.087 -19.015 1.00 10.81 213 SER C O 1
ATOM 4594 N N . TYR B 1 214 ? 10.956 -33.253 -20.120 1.00 11.86 214 TYR C N 1
ATOM 4595 C CA A TYR B 1 214 ? 10.077 -33.242 -18.958 0.50 12.31 214 TYR C CA 1
ATOM 4596 C CA B TYR B 1 214 ? 10.101 -33.226 -18.959 0.50 12.31 214 TYR C CA 1
ATOM 4597 C C . TYR B 1 214 ? 9.810 -34.671 -18.515 1.00 12.02 214 TYR C C 1
ATOM 4598 O O . TYR B 1 214 ? 9.834 -34.887 -17.355 1.00 13.29 214 TYR C O 1
ATOM 4615 N N . PHE B 1 215 ? 9.675 -35.615 -19.425 1.00 10.86 215 PHE C N 1
ATOM 4616 C CA . PHE B 1 215 ? 9.555 -37.007 -19.028 1.00 11.32 215 PHE C CA 1
ATOM 4617 C C . PHE B 1 215 ? 10.757 -37.558 -18.208 1.00 11.02 215 PHE C C 1
ATOM 4618 O O . PHE B 1 215 ? 10.538 -38.224 -17.199 1.00 11.33 215 PHE C O 1
ATOM 4626 N N . VAL B 1 216 ? 11.988 -37.296 -18.653 1.00 10.77 216 VAL C N 1
ATOM 4627 C CA . VAL B 1 216 ? 13.202 -37.754 -17.939 1.00 11.29 216 VAL C CA 1
ATOM 4628 C C . VAL B 1 216 ? 13.275 -37.173 -16.541 1.00 11.74 216 VAL C C 1
ATOM 4629 O O . VAL B 1 216 ? 13.576 -37.852 -15.563 1.00 11.74 216 VAL C O 1
ATOM 4633 N N . THR B 1 217 ? 12.978 -35.892 -16.467 1.00 12.70 217 THR C N 1
ATOM 4634 C CA . THR B 1 217 ? 12.857 -35.170 -15.231 1.00 13.03 217 THR C CA 1
ATOM 4635 C C . THR B 1 217 ? 11.817 -35.822 -14.263 1.00 12.08 217 THR C C 1
ATOM 4636 O O . THR B 1 217 ? 12.135 -36.123 -13.109 1.00 10.55 217 THR C O 1
ATOM 4640 N N . ALA B 1 218 ? 10.595 -36.072 -14.745 1.00 11.51 218 ALA C N 1
ATOM 4641 C CA . ALA B 1 218 ? 9.543 -36.696 -13.932 1.00 11.52 218 ALA C CA 1
ATOM 4642 C C . ALA B 1 218 ? 9.856 -38.144 -13.555 1.00 11.69 218 ALA C C 1
ATOM 4643 O O . ALA B 1 218 ? 9.404 -38.652 -12.511 1.00 11.91 218 ALA C O 1
ATOM 4645 N N . LEU B 1 219 ? 10.597 -38.818 -14.430 1.00 11.71 219 LEU C N 1
ATOM 4646 C CA . LEU B 1 219 ? 10.950 -40.226 -14.231 1.00 11.45 219 LEU C CA 1
ATOM 4647 C C . LEU B 1 219 ? 11.756 -40.463 -12.934 1.00 10.66 219 LEU C C 1
ATOM 4648 O O . LEU B 1 219 ? 11.712 -41.555 -12.364 1.00 10.82 219 LEU C O 1
ATOM 4653 N N . GLN B 1 220 ? 12.466 -39.439 -12.476 1.00 10.54 220 GLN C N 1
ATOM 4654 C CA . GLN B 1 220 ? 13.300 -39.550 -11.266 1.00 10.63 220 GLN C CA 1
ATOM 4655 C C . GLN B 1 220 ? 12.479 -39.899 -10.023 1.00 10.84 220 GLN C C 1
ATOM 4656 O O . GLN B 1 220 ? 12.995 -40.505 -9.091 1.00 11.36 220 GLN C O 1
ATOM 4662 N N . THR B 1 221 ? 11.195 -39.541 -10.034 1.00 10.91 221 THR C N 1
ATOM 4663 C CA . THR B 1 221 ? 10.296 -39.792 -8.921 1.00 11.25 221 THR C CA 1
ATOM 4664 C C . THR B 1 221 ? 9.946 -41.260 -8.773 1.00 11.49 221 THR C C 1
ATOM 4665 O O . THR B 1 221 ? 9.496 -41.687 -7.699 1.00 11.89 221 THR C O 1
ATOM 4669 N N . VAL B 1 222 ? 10.135 -42.047 -9.833 1.00 11.37 222 VAL C N 1
ATOM 4670 C CA . VAL B 1 222 ? 9.856 -43.473 -9.715 1.00 11.72 222 VAL C CA 1
ATOM 4671 C C . VAL B 1 222 ? 10.711 -44.030 -8.590 1.00 12.52 222 VAL C C 1
ATOM 4672 O O . VAL B 1 222 ? 10.175 -44.614 -7.629 1.00 12.28 222 VAL C O 1
ATOM 4676 N N . VAL B 1 223 ? 12.005 -43.839 -8.679 1.00 13.49 223 VAL C N 1
ATOM 4677 C CA . VAL B 1 223 ? 12.890 -44.311 -7.654 1.00 14.30 223 VAL C CA 1
ATOM 4678 C C . VAL B 1 223 ? 12.843 -43.436 -6.396 1.00 14.38 223 VAL C C 1
ATOM 4679 O O . VAL B 1 223 ? 12.901 -43.931 -5.360 1.00 15.07 223 VAL C O 1
ATOM 4683 N N . SER B 1 224 ? 12.695 -42.139 -6.534 1.00 13.46 224 SER C N 1
ATOM 4684 C CA . SER B 1 224 ? 12.816 -41.235 -5.395 1.00 13.39 224 SER C CA 1
ATOM 4685 C C . SER B 1 224 ? 11.528 -41.129 -4.558 1.00 13.20 224 SER C C 1
ATOM 4686 O O . SER B 1 224 ? 11.599 -40.732 -3.392 1.00 13.31 224 SER C O 1
ATOM 4689 N N . ARG B 1 225 ? 10.378 -41.488 -5.141 1.00 12.50 225 ARG C N 1
ATOM 4690 C CA . ARG B 1 225 ? 9.073 -41.384 -4.435 1.00 13.03 225 ARG C CA 1
ATOM 4691 C C . ARG B 1 225 ? 8.207 -42.657 -4.474 1.00 13.53 225 ARG C C 1
ATOM 4692 O O . ARG B 1 225 ? 7.426 -42.913 -3.557 1.00 14.48 225 ARG C O 1
ATOM 4700 N N . ARG B 1 226 ? 8.311 -43.452 -5.529 1.00 13.90 226 ARG C N 1
ATOM 4701 C CA . ARG B 1 226 ? 7.366 -44.562 -5.700 1.00 15.42 226 ARG C CA 1
ATOM 4702 C C . ARG B 1 226 ? 7.841 -45.849 -5.042 1.00 16.30 226 ARG C C 1
ATOM 4703 O O . ARG B 1 226 ? 7.038 -46.727 -4.710 1.00 17.81 226 ARG C O 1
ATOM 4711 N N . LEU B 1 227 ? 9.153 -45.948 -4.889 1.00 15.70 227 LEU C N 1
ATOM 4712 C CA . LEU B 1 227 ? 9.824 -47.063 -4.255 1.00 16.77 227 LEU C CA 1
ATOM 4713 C C . LEU B 1 227 ? 10.039 -46.791 -2.777 1.00 17.20 227 LEU C C 1
ATOM 4714 O O . LEU B 1 227 ? 10.312 -45.664 -2.388 1.00 17.05 227 LEU C O 1
ATOM 4719 N N . SER B 1 228 ? 9.881 -47.819 -1.947 1.00 18.56 228 SER C N 1
ATOM 4720 C CA . SER B 1 228 ? 10.258 -47.714 -0.547 1.00 20.12 228 SER C CA 1
ATOM 4721 C C . SER B 1 228 ? 11.776 -47.487 -0.449 1.00 19.79 228 SER C C 1
ATOM 4722 O O . SER B 1 228 ? 12.518 -48.047 -1.236 1.00 19.35 228 SER C O 1
ATOM 4725 N N . PRO B 1 229 ? 12.236 -46.649 0.503 1.00 20.39 229 PRO C N 1
ATOM 4726 C CA . PRO B 1 229 ? 13.682 -46.526 0.746 1.00 20.84 229 PRO C CA 1
ATOM 4727 C C . PRO B 1 229 ? 14.365 -47.898 0.900 1.00 21.50 229 PRO C C 1
ATOM 4728 O O . PRO B 1 229 ? 15.529 -48.049 0.521 1.00 22.13 229 PRO C O 1
ATOM 4732 N N . PHE B 1 230 ? 13.631 -48.884 1.424 1.00 22.30 230 PHE C N 1
ATOM 4733 C CA . PHE B 1 230 ? 14.159 -50.236 1.652 1.00 23.33 230 PHE C CA 1
ATOM 4734 C C . PHE B 1 230 ? 14.100 -51.166 0.451 1.00 22.83 230 PHE C C 1
ATOM 4735 O O . PHE B 1 230 ? 14.609 -52.272 0.509 1.00 23.77 230 PHE C O 1
ATOM 4743 N N . GLU B 1 231 ? 13.507 -50.704 -0.641 1.00 22.04 231 GLU C N 1
ATOM 4744 C CA . GLU B 1 231 ? 13.524 -51.449 -1.883 1.00 21.74 231 GLU C CA 1
ATOM 4745 C C . GLU B 1 231 ? 14.787 -51.087 -2.667 1.00 21.00 231 GLU C C 1
ATOM 4746 O O . GLU B 1 231 ? 15.406 -50.066 -2.416 1.00 20.11 231 GLU C O 1
ATOM 4752 N N . THR B 1 232 ? 15.143 -51.933 -3.623 1.00 20.87 232 THR C N 1
ATOM 4753 C CA . THR B 1 232 ? 16.335 -51.739 -4.441 1.00 20.39 232 THR C CA 1
ATOM 4754 C C . THR B 1 232 ? 15.918 -51.727 -5.899 1.00 19.33 232 THR C C 1
ATOM 4755 O O . THR B 1 232 ? 15.463 -52.747 -6.440 1.00 19.97 232 THR C O 1
ATOM 4759 N N . GLY B 1 233 ? 16.051 -50.560 -6.514 1.00 17.74 233 GLY C N 1
ATOM 4760 C CA . GLY B 1 233 ? 15.614 -50.337 -7.884 1.00 17.14 233 GLY C CA 1
ATOM 4761 C C . GLY B 1 233 ? 16.417 -49.272 -8.627 1.00 16.41 233 GLY C C 1
ATOM 4762 O O . GLY B 1 233 ? 16.958 -48.339 -8.012 1.00 15.05 233 GLY C O 1
ATOM 4763 N N . VAL B 1 234 ? 16.484 -49.407 -9.949 1.00 15.56 234 VAL C N 1
ATOM 4764 C CA . VAL B 1 234 ? 17.220 -48.447 -10.778 1.00 16.16 234 VAL C CA 1
ATOM 4765 C C . VAL B 1 234 ? 16.427 -48.201 -12.028 1.00 15.46 234 VAL C C 1
ATOM 4766 O O . VAL B 1 234 ? 15.917 -49.150 -12.629 1.00 15.64 234 VAL C O 1
ATOM 4770 N N . VAL B 1 235 ? 16.330 -46.932 -12.419 1.00 14.40 235 VAL C N 1
ATOM 4771 C CA . VAL B 1 235 ? 15.816 -46.565 -13.723 1.00 13.90 235 VAL C CA 1
ATOM 4772 C C . VAL B 1 235 ? 16.807 -45.634 -14.399 1.00 14.45 235 VAL C C 1
ATOM 4773 O O . VAL B 1 235 ? 17.053 -44.479 -13.939 1.00 14.62 235 VAL C O 1
ATOM 4777 N N . THR B 1 236 ? 17.405 -46.143 -15.462 1.00 13.59 236 THR C N 1
ATOM 4778 C CA . THR B 1 236 ? 18.405 -45.403 -16.219 1.00 14.19 236 THR C CA 1
ATOM 4779 C C . THR B 1 236 ? 17.918 -45.199 -17.656 1.00 14.31 236 THR C C 1
ATOM 4780 O O . THR B 1 236 ? 17.418 -46.139 -18.304 1.00 13.84 236 THR C O 1
ATOM 4784 N N . ILE B 1 237 ? 18.027 -43.968 -18.132 1.00 13.55 237 ILE C N 1
ATOM 4785 C CA . ILE B 1 237 ? 17.794 -43.668 -19.531 1.00 13.75 237 ILE C CA 1
ATOM 4786 C C . ILE B 1 237 ? 19.170 -43.571 -20.147 1.00 13.68 237 ILE C C 1
ATOM 4787 O O . ILE B 1 237 ? 19.902 -42.600 -19.902 1.00 13.60 237 ILE C O 1
ATOM 4792 N N . GLY B 1 238 ? 19.544 -44.591 -20.904 1.00 13.32 238 GLY C N 1
ATOM 4793 C CA . GLY B 1 238 ? 20.842 -44.596 -21.575 1.00 13.93 238 GLY C CA 1
ATOM 4794 C C . GLY B 1 238 ? 20.855 -43.933 -22.943 1.00 14.51 238 GLY C C 1
ATOM 4795 O O . GLY B 1 238 ? 21.921 -43.629 -23.495 1.00 14.98 238 GLY C O 1
ATOM 4796 N N . SER B 1 239 ? 19.669 -43.695 -23.492 1.00 14.45 239 SER C N 1
ATOM 4797 C CA . SER B 1 239 ? 19.553 -43.183 -24.847 1.00 15.75 239 SER C CA 1
ATOM 4798 C C . SER B 1 239 ? 18.412 -42.191 -24.976 1.00 15.78 239 SER C C 1
ATOM 4799 O O . SER B 1 239 ? 17.254 -42.531 -24.693 1.00 15.34 239 SER C O 1
ATOM 4802 N N . PHE B 1 240 ? 18.751 -40.959 -25.364 1.00 15.75 240 PHE C N 1
ATOM 4803 C CA . PHE B 1 240 ? 17.769 -39.914 -25.658 1.00 16.11 240 PHE C CA 1
ATOM 4804 C C . PHE B 1 240 ? 18.094 -39.434 -27.063 1.00 17.38 240 PHE C C 1
ATOM 4805 O O . PHE B 1 240 ? 18.907 -38.515 -27.266 1.00 17.38 240 PHE C O 1
ATOM 4813 N N . ASP B 1 241 ? 17.480 -40.091 -28.035 1.00 17.85 241 ASP C N 1
ATOM 4814 C CA . ASP B 1 241 ? 17.787 -39.825 -29.430 1.00 19.31 241 ASP C CA 1
ATOM 4815 C C . ASP B 1 241 ? 16.875 -38.728 -29.947 1.00 18.82 241 ASP C C 1
ATOM 4816 O O . ASP B 1 241 ? 15.763 -38.991 -30.401 1.00 17.54 241 ASP C O 1
ATOM 4821 N N . GLY B 1 242 ? 17.363 -37.496 -29.825 1.00 18.40 242 GLY C N 1
ATOM 4822 C CA . GLY B 1 242 ? 16.643 -36.322 -30.270 1.00 18.23 242 GLY C CA 1
ATOM 4823 C C . GLY B 1 242 ? 17.461 -35.502 -31.249 1.00 19.15 242 GLY C C 1
ATOM 4824 O O . GLY B 1 242 ? 17.222 -34.311 -31.395 1.00 18.13 242 GLY C O 1
ATOM 4825 N N . LYS B 1 243 ? 18.433 -36.131 -31.915 1.00 20.49 243 LYS C N 1
ATOM 4826 C CA . LYS B 1 243 ? 19.276 -35.410 -32.876 1.00 22.31 243 LYS C CA 1
ATOM 4827 C C . LYS B 1 243 ? 18.439 -34.916 -34.047 1.00 23.47 243 LYS C C 1
ATOM 4828 O O . LYS B 1 243 ? 17.673 -35.684 -34.623 1.00 23.80 243 LYS C O 1
ATOM 4834 N N . GLY B 1 244 ? 18.597 -33.642 -34.394 1.00 24.17 244 GLY C N 1
ATOM 4835 C CA . GLY B 1 244 ? 17.799 -33.018 -35.440 1.00 26.07 244 GLY C CA 1
ATOM 4836 C C . GLY B 1 244 ? 18.477 -31.803 -36.043 1.00 28.02 244 GLY C C 1
ATOM 4837 O O . GLY B 1 244 ? 19.685 -31.617 -35.898 1.00 29.01 244 GLY C O 1
ATOM 4838 N N . GLN B 1 245 ? 17.703 -30.991 -36.748 1.00 29.21 245 GLN C N 1
ATOM 4839 C CA . GLN B 1 245 ? 18.189 -29.720 -37.262 1.00 30.98 245 GLN C CA 1
ATOM 4840 C C . GLN B 1 245 ? 17.986 -28.702 -36.162 1.00 29.60 245 GLN C C 1
ATOM 4841 O O . GLN B 1 245 ? 16.881 -28.562 -35.640 1.00 28.86 245 GLN C O 1
ATOM 4847 N N . PHE B 1 246 ? 19.046 -27.989 -35.806 1.00 30.12 246 PHE C N 1
ATOM 4848 C CA . PHE B 1 246 ? 19.005 -27.069 -34.661 1.00 28.94 246 PHE C CA 1
ATOM 4849 C C . PHE B 1 246 ? 17.763 -26.140 -34.668 1.00 28.32 246 PHE C C 1
ATOM 4850 O O . PHE B 1 246 ? 17.230 -25.785 -33.612 1.00 27.14 246 PHE C O 1
ATOM 4858 N N . ASN B 1 247 ? 17.291 -25.775 -35.862 1.00 28.66 247 ASN C N 1
ATOM 4859 C CA . ASN B 1 247 ? 16.215 -24.788 -35.999 1.00 27.66 247 ASN C CA 1
ATOM 4860 C C . ASN B 1 247 ? 14.872 -25.346 -36.482 1.00 26.66 247 ASN C C 1
ATOM 4861 O O . ASN B 1 247 ? 14.021 -24.604 -36.983 1.00 27.28 247 ASN C O 1
ATOM 4866 N N . VAL B 1 248 ? 14.700 -26.655 -36.364 1.00 25.17 248 VAL C N 1
ATOM 4867 C CA . VAL B 1 248 ? 13.423 -27.289 -36.639 1.00 23.43 248 VAL C CA 1
ATOM 4868 C C . VAL B 1 248 ? 12.957 -27.811 -35.288 1.00 22.12 248 VAL C C 1
ATOM 4869 O O . VAL B 1 248 ? 13.752 -28.381 -34.526 1.00 20.86 248 VAL C O 1
ATOM 4873 N N . ILE B 1 249 ? 11.684 -27.593 -34.977 1.00 20.96 249 ILE C N 1
ATOM 4874 C CA . ILE B 1 249 ? 11.087 -28.243 -33.810 1.00 20.05 249 ILE C CA 1
ATOM 4875 C C . ILE B 1 249 ? 10.939 -29.731 -34.114 1.00 20.29 249 ILE C C 1
ATOM 4876 O O . ILE B 1 249 ? 10.317 -30.128 -35.113 1.00 20.39 249 ILE C O 1
ATOM 4881 N N . LYS B 1 250 ? 11.561 -30.531 -33.255 1.00 19.71 250 LYS C N 1
ATOM 4882 C CA . LYS B 1 250 ? 11.707 -31.961 -33.437 1.00 20.94 250 LYS C CA 1
ATOM 4883 C C . LYS B 1 250 ? 10.357 -32.655 -33.309 1.00 21.14 250 LYS C C 1
ATOM 4884 O O . LYS B 1 250 ? 9.610 -32.423 -32.346 1.00 19.80 250 LYS C O 1
ATOM 4890 N N . ASP B 1 251 ? 10.059 -33.504 -34.291 1.00 22.47 251 ASP C N 1
ATOM 4891 C CA . ASP B 1 251 ? 8.784 -34.225 -34.364 1.00 24.24 251 ASP C CA 1
ATOM 4892 C C . ASP B 1 251 ? 8.727 -35.431 -33.429 1.00 23.44 251 ASP C C 1
ATOM 4893 O O . ASP B 1 251 ? 7.679 -35.726 -32.853 1.00 23.11 251 ASP C O 1
ATOM 4898 N N . VAL B 1 252 ? 9.851 -36.130 -33.298 1.00 23.29 252 VAL C N 1
ATOM 4899 C CA . VAL B 1 252 ? 9.882 -37.391 -32.575 1.00 23.61 252 VAL C CA 1
ATOM 4900 C C . VAL B 1 252 ? 11.199 -37.588 -31.832 1.00 22.98 252 VAL C C 1
ATOM 4901 O O . VAL B 1 252 ? 12.272 -37.297 -32.372 1.00 23.21 252 VAL C O 1
ATOM 4905 N N . VAL B 1 253 ? 11.112 -38.070 -30.596 1.00 21.94 253 VAL C N 1
ATOM 4906 C CA . VAL B 1 253 ? 12.305 -38.546 -29.910 1.00 22.46 253 VAL C CA 1
ATOM 4907 C C . VAL B 1 253 ? 12.162 -40.002 -29.488 1.00 22.81 253 VAL C C 1
ATOM 4908 O O . VAL B 1 253 ? 11.071 -40.437 -29.097 1.00 22.30 253 VAL C O 1
ATOM 4912 N N . GLU B 1 254 ? 13.268 -40.738 -29.572 1.00 23.25 254 GLU C N 1
ATOM 4913 C CA . GLU B 1 254 ? 13.328 -42.112 -29.091 1.00 24.46 254 GLU C CA 1
ATOM 4914 C C . GLU B 1 254 ? 14.145 -42.194 -27.812 1.00 23.35 254 GLU C C 1
ATOM 4915 O O . GLU B 1 254 ? 15.308 -41.766 -27.768 1.00 23.47 254 GLU C O 1
ATOM 4921 N N . ILE B 1 255 ? 13.521 -42.744 -26.779 1.00 22.15 255 ILE C N 1
ATOM 4922 C CA . ILE B 1 255 ? 14.138 -42.921 -25.475 1.00 21.58 255 ILE C CA 1
ATOM 4923 C C . ILE B 1 255 ? 14.296 -44.425 -25.204 1.00 21.94 255 ILE C C 1
ATOM 4924 O O . ILE B 1 255 ? 13.404 -45.234 -25.523 1.00 22.43 255 ILE C O 1
ATOM 4929 N N . GLU B 1 256 ? 15.457 -44.815 -24.692 1.00 20.84 256 GLU C N 1
ATOM 4930 C CA . GLU B 1 256 ? 15.654 -46.205 -24.299 1.00 20.81 256 GLU C CA 1
ATOM 4931 C C . GLU B 1 256 ? 16.198 -46.233 -22.901 1.00 19.62 256 GLU C C 1
ATOM 4932 O O . GLU B 1 256 ? 17.060 -45.424 -22.546 1.00 17.93 256 GLU C O 1
ATOM 4938 N N . GLY B 1 257 ? 15.688 -47.167 -22.106 1.00 18.98 257 GLY C N 1
ATOM 4939 C CA . GLY B 1 257 ? 16.094 -47.255 -20.723 1.00 18.27 257 GLY C CA 1
ATOM 4940 C C . GLY B 1 257 ? 16.274 -48.669 -20.209 1.00 18.55 257 GLY C C 1
ATOM 4941 O O . GLY B 1 257 ? 15.883 -49.648 -20.853 1.00 17.65 257 GLY C O 1
ATOM 4942 N N . ASP B 1 258 ? 16.814 -48.739 -19.006 1.00 17.64 258 ASP C N 1
ATOM 4943 C CA . ASP B 1 258 ? 17.223 -49.971 -18.375 1.00 19.67 258 ASP C CA 1
ATOM 4944 C C . ASP B 1 258 ? 16.760 -49.914 -16.929 1.00 18.27 258 ASP C C 1
ATOM 4945 O O . ASP B 1 258 ? 16.938 -48.905 -16.253 1.00 17.23 258 ASP C O 1
ATOM 4950 N N . VAL B 1 259 ? 16.208 -51.022 -16.454 1.00 18.18 259 VAL C N 1
ATOM 4951 C CA . VAL B 1 259 ? 15.605 -51.094 -15.137 1.00 17.12 259 VAL C CA 1
ATOM 4952 C C . VAL B 1 259 ? 16.175 -52.300 -14.382 1.00 17.78 259 VAL C C 1
ATOM 4953 O O . VAL B 1 259 ? 16.385 -53.376 -14.970 1.00 17.93 259 VAL C O 1
ATOM 4957 N N . ARG B 1 260 ? 16.431 -52.106 -13.093 1.00 17.20 260 ARG C N 1
ATOM 4958 C CA . ARG B 1 260 ? 16.764 -53.195 -12.188 1.00 18.16 260 ARG C CA 1
ATOM 4959 C C . ARG B 1 260 ? 15.822 -53.130 -11.004 1.00 17.36 260 ARG C C 1
ATOM 4960 O O . ARG B 1 260 ? 15.474 -52.039 -10.543 1.00 16.63 260 ARG C O 1
ATOM 4968 N N . GLY B 1 261 ? 15.410 -54.297 -10.516 1.00 16.82 261 GLY C N 1
ATOM 4969 C CA . GLY B 1 261 ? 14.646 -54.399 -9.271 1.00 16.81 261 GLY C CA 1
ATOM 4970 C C . GLY B 1 261 ? 15.115 -55.640 -8.525 1.00 17.71 261 GLY C C 1
ATOM 4971 O O . GLY B 1 261 ? 15.326 -56.680 -9.149 1.00 18.04 261 GLY C O 1
ATOM 4972 N N . LEU B 1 262 ? 15.284 -55.548 -7.207 1.00 17.87 262 LEU C N 1
ATOM 4973 C CA . LEU B 1 262 ? 15.748 -56.702 -6.417 1.00 18.81 262 LEU C CA 1
ATOM 4974 C C . LEU B 1 262 ? 14.642 -57.733 -6.158 1.00 19.91 262 LEU C C 1
ATOM 4975 O O . LEU B 1 262 ? 14.923 -58.908 -5.935 1.00 21.17 262 LEU C O 1
ATOM 4980 N N . THR B 1 263 ? 13.392 -57.291 -6.169 1.00 20.15 263 THR C N 1
ATOM 4981 C CA . THR B 1 263 ? 12.266 -58.198 -6.039 1.00 21.53 263 THR C CA 1
ATOM 4982 C C . THR B 1 263 ? 11.369 -58.065 -7.254 1.00 21.63 263 THR C C 1
ATOM 4983 O O . THR B 1 263 ? 11.460 -57.099 -8.002 1.00 20.36 263 THR C O 1
ATOM 4987 N N . ASP B 1 264 ? 10.524 -59.064 -7.474 1.00 23.25 264 ASP C N 1
ATOM 4988 C CA . ASP B 1 264 ? 9.588 -58.998 -8.583 1.00 23.72 264 ASP C CA 1
ATOM 4989 C C . ASP B 1 264 ? 8.473 -57.962 -8.347 1.00 22.80 264 ASP C C 1
ATOM 4990 O O . ASP B 1 264 ? 7.990 -57.371 -9.310 1.00 22.66 264 ASP C O 1
ATOM 4995 N N . ALA B 1 265 ? 8.087 -57.721 -7.089 1.00 21.76 265 ALA C N 1
ATOM 4996 C CA . ALA B 1 265 ? 7.154 -56.617 -6.783 1.00 21.42 265 ALA C CA 1
ATOM 4997 C C . ALA B 1 265 ? 7.786 -55.236 -7.074 1.00 20.36 265 ALA C C 1
ATOM 4998 O O . ALA B 1 265 ? 7.119 -54.337 -7.575 1.00 20.31 265 ALA C O 1
ATOM 5000 N N . THR B 1 266 ? 9.064 -55.076 -6.750 1.00 19.38 266 THR C N 1
ATOM 5001 C CA . THR B 1 266 ? 9.802 -53.865 -7.117 1.00 18.62 266 THR C CA 1
ATOM 5002 C C . THR B 1 266 ? 9.805 -53.647 -8.638 1.00 17.91 266 THR C C 1
ATOM 5003 O O . THR B 1 266 ? 9.439 -52.591 -9.109 1.00 17.50 266 THR C O 1
ATOM 5007 N N . LYS B 1 267 ? 10.211 -54.657 -9.397 1.00 17.91 267 LYS C N 1
ATOM 5008 C CA . LYS B 1 267 ? 10.105 -54.622 -10.858 1.00 18.25 267 LYS C CA 1
ATOM 5009 C C . LYS B 1 267 ? 8.700 -54.264 -11.362 1.00 17.87 267 LYS C C 1
ATOM 5010 O O . LYS B 1 267 ? 8.561 -53.523 -12.333 1.00 17.60 267 LYS C O 1
ATOM 5016 N N . ALA B 1 268 ? 7.667 -54.773 -10.704 1.00 18.28 268 ALA C N 1
ATOM 5017 C CA . ALA B 1 268 ? 6.297 -54.560 -11.182 1.00 19.13 268 ALA C CA 1
ATOM 5018 C C . ALA B 1 268 ? 5.862 -53.123 -10.925 1.00 18.70 268 ALA C C 1
ATOM 5019 O O . ALA B 1 268 ? 5.216 -52.513 -11.771 1.00 19.23 268 ALA C O 1
ATOM 5021 N N . THR B 1 269 ? 6.222 -52.602 -9.757 1.00 17.96 269 THR C N 1
ATOM 5022 C CA . THR B 1 269 ? 5.930 -51.219 -9.371 1.00 17.26 269 THR C CA 1
ATOM 5023 C C . THR B 1 269 ? 6.653 -50.263 -10.329 1.00 16.53 269 THR C C 1
ATOM 5024 O O . THR B 1 269 ? 6.084 -49.268 -10.761 1.00 15.93 269 THR C O 1
ATOM 5028 N N . ILE B 1 270 ? 7.908 -50.577 -10.652 1.00 16.36 270 ILE C N 1
ATOM 5029 C CA . ILE B 1 270 ? 8.662 -49.774 -11.607 1.00 15.47 270 ILE C CA 1
ATOM 5030 C C . ILE B 1 270 ? 7.985 -49.745 -12.985 1.00 15.49 270 ILE C C 1
ATOM 5031 O O . ILE B 1 270 ? 7.825 -48.683 -13.568 1.00 15.75 270 ILE C O 1
ATOM 5036 N N . GLU B 1 271 ? 7.560 -50.905 -13.481 1.00 16.04 271 GLU C N 1
ATOM 5037 C CA . GLU B 1 271 ? 6.849 -50.962 -14.748 1.00 16.08 271 GLU C CA 1
ATOM 5038 C C . GLU B 1 271 ? 5.556 -50.115 -14.724 1.00 15.78 271 GLU C C 1
ATOM 5039 O O . GLU B 1 271 ? 5.304 -49.337 -15.651 1.00 15.43 271 GLU C O 1
ATOM 5045 N N . LYS B 1 272 ? 4.761 -50.286 -13.707 1.00 15.57 272 LYS C N 1
ATOM 5046 C CA . LYS B 1 272 ? 3.558 -49.521 -13.515 1.00 15.79 272 LYS C CA 1
ATOM 5047 C C . LYS B 1 272 ? 3.765 -47.985 -13.501 1.00 15.29 272 LYS C C 1
ATOM 5048 O O . LYS B 1 272 ? 3.049 -47.250 -14.088 1.00 15.00 272 LYS C O 1
ATOM 5054 N N . GLU B 1 273 ? 4.775 -47.556 -12.786 1.00 14.34 273 GLU C N 1
ATOM 5055 C CA . GLU B 1 273 ? 5.021 -46.132 -12.614 1.00 14.02 273 GLU C CA 1
ATOM 5056 C C . GLU B 1 273 ? 5.610 -45.493 -13.860 1.00 13.66 273 GLU C C 1
ATOM 5057 O O . GLU B 1 273 ? 5.353 -44.327 -14.130 1.00 12.89 273 GLU C O 1
ATOM 5063 N N . ILE B 1 274 ? 6.340 -46.283 -14.647 1.00 13.27 274 ILE C N 1
ATOM 5064 C CA . ILE B 1 274 ? 6.882 -45.807 -15.899 1.00 13.23 274 ILE C CA 1
ATOM 5065 C C . ILE B 1 274 ? 5.737 -45.708 -16.910 1.00 14.17 274 ILE C C 1
ATOM 5066 O O . ILE B 1 274 ? 5.637 -44.715 -17.631 1.00 13.96 274 ILE C O 1
ATOM 5071 N N . LYS B 1 275 ? 4.866 -46.716 -16.947 1.00 15.11 275 LYS C N 1
ATOM 5072 C CA . LYS B 1 275 ? 3.669 -46.641 -17.781 1.00 16.06 275 LYS C CA 1
ATOM 5073 C C . LYS B 1 275 ? 2.753 -45.472 -17.386 1.00 15.96 275 LYS C C 1
ATOM 5074 O O . LYS B 1 275 ? 2.172 -44.824 -18.258 1.00 16.39 275 LYS C O 1
ATOM 5080 N N . ARG B 1 276 ? 2.632 -45.189 -16.091 1.00 15.43 276 ARG C N 1
ATOM 5081 C CA . ARG B 1 276 ? 1.784 -44.061 -15.658 1.00 15.61 276 ARG C CA 1
ATOM 5082 C C . ARG B 1 276 ? 2.349 -42.716 -16.162 1.00 14.43 276 ARG C C 1
ATOM 5083 O O . ARG B 1 276 ? 1.615 -41.848 -16.632 1.00 14.21 276 ARG C O 1
ATOM 5091 N N . LEU B 1 277 ? 3.656 -42.557 -16.057 1.00 14.16 277 LEU C N 1
ATOM 5092 C CA . LEU B 1 277 ? 4.327 -41.357 -16.564 1.00 14.66 277 LEU C CA 1
ATOM 5093 C C . LEU B 1 277 ? 4.262 -41.257 -18.075 1.00 14.91 277 LEU C C 1
ATOM 5094 O O . LEU B 1 277 ? 4.084 -40.187 -18.627 1.00 14.78 277 LEU C O 1
ATOM 5099 N N . SER B 1 278 ? 4.392 -42.374 -18.738 1.00 15.92 278 SER C N 1
ATOM 5100 C CA . SER B 1 278 ? 4.331 -42.433 -20.156 1.00 17.57 278 SER C CA 1
ATOM 5101 C C . SER B 1 278 ? 2.974 -42.050 -20.705 1.00 18.76 278 SER C C 1
ATOM 5102 O O . SER B 1 278 ? 2.874 -41.229 -21.549 1.00 19.27 278 SER C O 1
ATOM 5105 N N . LYS B 1 279 ? 1.957 -42.700 -20.192 1.00 18.91 279 LYS C N 1
ATOM 5106 C CA . LYS B 1 279 ? 0.575 -42.409 -20.540 1.00 20.24 279 LYS C CA 1
ATOM 5107 C C . LYS B 1 279 ? 0.234 -40.966 -20.153 1.00 18.69 279 LYS C C 1
ATOM 5108 O O . LYS B 1 279 ? -0.474 -40.275 -20.876 1.00 19.46 279 LYS C O 1
ATOM 5114 N N . GLY B 1 280 ? 0.741 -40.524 -19.009 1.00 17.87 280 GLY C N 1
ATOM 5115 C CA . GLY B 1 280 ? 0.486 -39.185 -18.501 1.00 15.79 280 GLY C CA 1
ATOM 5116 C C . GLY B 1 280 ? 1.168 -38.074 -19.300 1.00 15.10 280 GLY C C 1
ATOM 5117 O O . GLY B 1 280 ? 0.665 -36.953 -19.357 1.00 13.89 280 GLY C O 1
ATOM 5118 N N . LEU B 1 281 ? 2.317 -38.377 -19.895 1.00 13.84 281 LEU C N 1
ATOM 5119 C CA . LEU B 1 281 ? 2.959 -37.453 -20.838 1.00 13.89 281 LEU C CA 1
ATOM 5120 C C . LEU B 1 281 ? 2.053 -37.104 -22.024 1.00 13.62 281 LEU C C 1
ATOM 5121 O O . LEU B 1 281 ? 2.021 -35.956 -22.459 1.00 13.12 281 LEU C O 1
ATOM 5126 N N . GLU B 1 282 ? 1.346 -38.101 -22.538 1.00 14.64 282 GLU C N 1
ATOM 5127 C CA . GLU B 1 282 ? 0.385 -37.917 -23.635 1.00 16.31 282 GLU C CA 1
ATOM 5128 C C . GLU B 1 282 ? -0.648 -36.891 -23.216 1.00 16.07 282 GLU C C 1
ATOM 5129 O O . GLU B 1 282 ? -0.925 -35.947 -23.952 1.00 16.32 282 GLU C O 1
ATOM 5135 N N . ASP B 1 283 ? -1.193 -37.049 -22.013 1.00 15.73 283 ASP C N 1
ATOM 5136 C CA . ASP B 1 283 ? -2.240 -36.138 -21.549 1.00 16.32 283 ASP C CA 1
ATOM 5137 C C . ASP B 1 283 ? -1.726 -34.725 -21.281 1.00 15.00 283 ASP C C 1
ATOM 5138 O O . ASP B 1 283 ? -2.368 -33.760 -21.654 1.00 14.74 283 ASP C O 1
ATOM 5143 N N . MET B 1 284 ? -0.559 -34.619 -20.659 1.00 13.48 284 MET C N 1
ATOM 5144 C CA . MET B 1 284 ? -0.005 -33.336 -20.280 1.00 13.45 284 MET C CA 1
ATOM 5145 C C . MET B 1 284 ? 0.526 -32.528 -21.478 1.00 12.91 284 MET C C 1
ATOM 5146 O O . MET B 1 284 ? 0.345 -31.309 -21.529 1.00 12.88 284 MET C O 1
ATOM 5151 N N . TYR B 1 285 ? 1.177 -33.206 -22.427 1.00 12.97 285 TYR C N 1
ATOM 5152 C CA . TYR B 1 285 ? 1.837 -32.519 -23.549 1.00 12.98 285 TYR C CA 1
ATOM 5153 C C . TYR B 1 285 ? 1.158 -32.718 -24.891 1.00 13.64 285 TYR C C 1
ATOM 5154 O O . TYR B 1 285 ? 1.548 -32.082 -25.882 1.00 14.31 285 TYR C O 1
ATOM 5163 N N . GLY B 1 286 ? 0.202 -33.641 -24.934 1.00 14.13 286 GLY C N 1
ATOM 5164 C CA . GLY B 1 286 ? -0.571 -33.909 -26.166 1.00 15.36 286 GLY C CA 1
ATOM 5165 C C . GLY B 1 286 ? 0.250 -34.655 -27.210 1.00 15.72 286 GLY C C 1
ATOM 5166 O O . GLY B 1 286 ? -0.069 -34.609 -28.381 1.00 17.48 286 GLY C O 1
ATOM 5167 N N . VAL B 1 287 ? 1.322 -35.313 -26.778 1.00 14.79 287 VAL C N 1
ATOM 5168 C CA . VAL B 1 287 ? 2.160 -36.118 -27.654 1.00 15.12 287 VAL C CA 1
ATOM 5169 C C . VAL B 1 287 ? 1.563 -37.521 -27.713 1.00 15.99 287 VAL C C 1
ATOM 5170 O O . VAL B 1 287 ? 0.726 -37.864 -26.890 1.00 16.18 287 VAL C O 1
ATOM 5174 N N . THR B 1 288 ? 1.986 -38.329 -28.678 1.00 17.12 288 THR C N 1
ATOM 5175 C CA . THR B 1 288 ? 1.661 -39.757 -28.682 1.00 18.54 288 THR C CA 1
ATOM 5176 C C . THR B 1 288 ? 2.869 -40.595 -28.256 1.00 18.66 288 THR C C 1
ATOM 5177 O O . THR B 1 288 ? 3.963 -40.439 -28.810 1.00 18.80 288 THR C O 1
ATOM 5181 N N . CYS B 1 289 ? 2.652 -41.505 -27.306 1.00 18.87 289 CYS C N 1
ATOM 5182 C CA . CYS B 1 289 ? 3.740 -42.304 -26.742 1.00 19.47 289 CYS C CA 1
ATOM 5183 C C . CYS B 1 289 ? 3.541 -43.751 -27.061 1.00 20.58 289 CYS C C 1
ATOM 5184 O O . CYS B 1 289 ? 2.492 -44.306 -26.760 1.00 21.11 289 CYS C O 1
ATOM 5187 N N . THR B 1 290 ? 4.564 -44.355 -27.645 1.00 20.99 290 THR C N 1
ATOM 5188 C CA . THR B 1 290 ? 4.574 -45.790 -27.908 1.00 22.67 290 THR C CA 1
ATOM 5189 C C . THR B 1 290 ? 5.666 -46.398 -27.038 1.00 22.56 290 THR C C 1
ATOM 5190 O O . THR B 1 290 ? 6.863 -46.165 -27.256 1.00 22.10 290 THR C O 1
ATOM 5194 N N . LEU B 1 291 ? 5.234 -47.139 -26.026 1.00 22.96 291 LEU C N 1
ATOM 5195 C CA . LEU B 1 291 ? 6.137 -47.749 -25.086 1.00 23.67 291 LEU C CA 1
ATOM 5196 C C . LEU B 1 291 ? 6.223 -49.257 -25.325 1.00 25.23 291 LEU C C 1
ATOM 5197 O O . LEU B 1 291 ? 5.218 -49.972 -25.291 1.00 26.23 291 LEU C O 1
ATOM 5202 N N . GLU B 1 292 ? 7.432 -49.727 -25.595 1.00 26.11 292 GLU C N 1
ATOM 5203 C CA . GLU B 1 292 ? 7.700 -51.154 -25.638 1.00 28.03 292 GLU C CA 1
ATOM 5204 C C . GLU B 1 292 ? 8.385 -51.486 -24.327 1.00 26.99 292 GLU C C 1
ATOM 5205 O O . GLU B 1 292 ? 9.483 -51.003 -24.066 1.00 26.20 292 GLU C O 1
ATOM 5211 N N . TYR B 1 293 ? 7.721 -52.267 -23.484 1.00 27.17 293 TYR C N 1
ATOM 5212 C CA . TYR B 1 293 ? 8.281 -52.611 -22.184 1.00 26.53 293 TYR C CA 1
ATOM 5213 C C . TYR B 1 293 ? 8.537 -54.102 -22.133 1.00 28.29 293 TYR C C 1
ATOM 5214 O O . TYR B 1 293 ? 7.610 -54.916 -22.219 1.00 29.08 293 TYR C O 1
ATOM 5223 N N . ASN B 1 294 ? 9.810 -54.453 -22.023 1.00 29.20 294 ASN C N 1
ATOM 5224 C CA . ASN B 1 294 ? 10.211 -55.841 -22.102 1.00 31.52 294 ASN C CA 1
ATOM 5225 C C . ASN B 1 294 ? 10.865 -56.322 -20.832 1.00 31.69 294 ASN C C 1
ATOM 5226 O O . ASN B 1 294 ? 11.931 -55.849 -20.443 1.00 31.12 294 ASN C O 1
ATOM 5231 N N . ASP B 1 295 ? 10.206 -57.267 -20.185 1.00 33.22 295 ASP C N 1
ATOM 5232 C CA . ASP B 1 295 ? 10.743 -57.897 -18.999 1.00 34.49 295 ASP C CA 1
ATOM 5233 C C . ASP B 1 295 ? 11.883 -58.838 -19.392 1.00 34.58 295 ASP C C 1
ATOM 5234 O O . ASP B 1 295 ? 11.766 -59.592 -20.344 1.00 35.70 295 ASP C O 1
ATOM 5239 N N . ASP B 1 296 ? 12.954 -58.835 -18.639 1.00 34.01 296 ASP C N 1
ATOM 5240 C CA . ASP B 1 296 ? 14.083 -59.693 -18.871 1.00 34.32 296 ASP C CA 1
ATOM 5241 C C . ASP B 1 296 ? 14.245 -60.374 -17.528 1.00 33.09 296 ASP C C 1
ATOM 5242 O O . ASP B 1 296 ? 13.318 -60.380 -16.760 1.00 32.74 296 ASP C O 1
ATOM 5247 N N . TYR B 1 297 ? 15.430 -60.903 -17.232 1.00 31.82 297 TYR C N 1
ATOM 5248 C CA . TYR B 1 297 ? 15.624 -61.876 -16.142 1.00 30.57 297 TYR C CA 1
ATOM 5249 C C . TYR B 1 297 ? 14.804 -61.469 -14.930 1.00 28.67 297 TYR C C 1
ATOM 5250 O O . TYR B 1 297 ? 14.816 -60.288 -14.546 1.00 27.64 297 TYR C O 1
ATOM 5259 N N . PRO B 1 298 ? 14.079 -62.437 -14.332 1.00 27.53 298 PRO C N 1
ATOM 5260 C CA . PRO B 1 298 ? 13.420 -62.172 -13.063 1.00 26.10 298 PRO C CA 1
ATOM 5261 C C . PRO B 1 298 ? 14.467 -62.029 -11.955 1.00 24.88 298 PRO C C 1
ATOM 5262 O O . PRO B 1 298 ? 15.629 -62.411 -12.147 1.00 24.20 298 PRO C O 1
ATOM 5266 N N . ALA B 1 299 ? 14.071 -61.431 -10.831 1.00 23.79 299 ALA C N 1
ATOM 5267 C CA . ALA B 1 299 ? 14.939 -61.358 -9.656 1.00 22.95 299 ALA C CA 1
ATOM 5268 C C . ALA B 1 299 ? 15.156 -62.770 -9.106 1.00 23.89 299 ALA C C 1
ATOM 5269 O O . ALA B 1 299 ? 14.274 -63.639 -9.221 1.00 24.43 299 ALA C O 1
ATOM 5271 N N . LEU B 1 300 ? 16.341 -63.006 -8.551 1.00 23.55 300 LEU C N 1
ATOM 5272 C CA . LEU B 1 300 ? 16.726 -64.334 -8.086 1.00 24.37 300 LEU C CA 1
ATOM 5273 C C . LEU B 1 300 ? 16.233 -64.527 -6.664 1.00 24.58 300 LEU C C 1
ATOM 5274 O O . LEU B 1 300 ? 16.659 -63.809 -5.753 1.00 23.76 300 LEU C O 1
ATOM 5279 N N . TYR B 1 301 ? 15.333 -65.494 -6.490 1.00 25.35 301 TYR C N 1
ATOM 5280 C CA . TYR B 1 301 ? 14.741 -65.786 -5.181 1.00 26.69 301 TYR C CA 1
ATOM 5281 C C . TYR B 1 301 ? 15.251 -67.100 -4.585 1.00 27.24 301 TYR C C 1
ATOM 5282 O O . TYR B 1 301 ? 14.955 -68.187 -5.095 1.00 28.72 301 TYR C O 1
ATOM 5291 N N . ASN B 1 302 ? 16.018 -66.990 -3.507 1.00 27.06 302 ASN C N 1
ATOM 5292 C CA . ASN B 1 302 ? 16.471 -68.148 -2.744 1.00 28.16 302 ASN C CA 1
ATOM 5293 C C . ASN B 1 302 ? 15.373 -68.575 -1.775 1.00 29.60 302 ASN C C 1
ATOM 5294 O O . ASN B 1 302 ? 14.990 -67.795 -0.890 1.00 28.86 302 ASN C O 1
ATOM 5299 N N . ASP B 1 303 ? 14.856 -69.794 -1.962 1.00 31.11 303 ASP C N 1
ATOM 5300 C CA . ASP B 1 303 ? 13.801 -70.345 -1.099 1.00 32.89 303 ASP C CA 1
ATOM 5301 C C . ASP B 1 303 ? 14.292 -70.402 0.344 1.00 33.45 303 ASP C C 1
ATOM 5302 O O . ASP B 1 303 ? 15.298 -71.055 0.620 1.00 33.54 303 ASP C O 1
ATOM 5307 N N . PRO B 1 304 ? 13.589 -69.718 1.266 1.00 33.78 304 PRO C N 1
ATOM 5308 C CA . PRO B 1 304 ? 14.084 -69.597 2.647 1.00 34.75 304 PRO C CA 1
ATOM 5309 C C . PRO B 1 304 ? 14.414 -70.920 3.347 1.00 36.44 304 PRO C C 1
ATOM 5310 O O . PRO B 1 304 ? 15.444 -71.018 4.014 1.00 36.51 304 PRO C O 1
ATOM 5314 N N . GLU B 1 305 ? 13.584 -71.942 3.202 1.00 38.14 305 GLU C N 1
ATOM 5315 C CA . GLU B 1 305 ? 13.824 -73.200 3.907 1.00 40.04 305 GLU C CA 1
ATOM 5316 C C . GLU B 1 305 ? 15.023 -73.937 3.348 1.00 39.61 305 GLU C C 1
ATOM 5317 O O . GLU B 1 305 ? 15.903 -74.277 4.080 1.00 39.92 305 GLU C O 1
ATOM 5323 N N . PHE B 1 306 ? 15.057 -74.118 2.044 1.00 38.89 306 PHE C N 1
ATOM 5324 C CA . PHE B 1 306 ? 16.136 -74.879 1.406 1.00 38.58 306 PHE C CA 1
ATOM 5325 C C . PHE B 1 306 ? 17.516 -74.235 1.634 1.00 37.49 306 PHE C C 1
ATOM 5326 O O . PHE B 1 306 ? 18.484 -74.937 1.920 1.00 37.19 306 PHE C O 1
ATOM 5334 N N . THR B 1 307 ? 17.596 -72.906 1.546 1.00 36.65 307 THR C N 1
ATOM 5335 C CA . THR B 1 307 ? 18.881 -72.228 1.776 1.00 36.22 307 THR C CA 1
ATOM 5336 C C . THR B 1 307 ? 19.302 -72.227 3.254 1.00 37.14 307 THR C C 1
ATOM 5337 O O . THR B 1 307 ? 20.474 -72.473 3.554 1.00 37.59 307 THR C O 1
ATOM 5341 N N . GLU B 1 308 ? 18.355 -72.030 4.173 1.00 38.11 308 GLU C N 1
ATOM 5342 C CA . GLU B 1 308 ? 18.644 -72.275 5.598 1.00 39.16 308 GLU C CA 1
ATOM 5343 C C . GLU B 1 308 ? 19.146 -73.704 5.799 1.00 40.03 308 GLU C C 1
ATOM 5344 O O . GLU B 1 308 ? 20.164 -73.917 6.467 1.00 40.42 308 GLU C O 1
ATOM 5350 N N . TYR B 1 309 ? 18.452 -74.678 5.203 1.00 40.37 309 TYR C N 1
ATOM 5351 C CA . TYR B 1 309 ? 18.924 -76.064 5.234 1.00 41.39 309 TYR C CA 1
ATOM 5352 C C . TYR B 1 309 ? 20.359 -76.209 4.693 1.00 40.77 309 TYR C C 1
ATOM 5353 O O . TYR B 1 309 ? 21.211 -76.818 5.341 1.00 41.38 309 TYR C O 1
ATOM 5362 N N . VAL B 1 310 ? 20.608 -75.646 3.508 1.00 39.79 310 VAL C N 1
ATOM 5363 C CA . VAL B 1 310 ? 21.918 -75.719 2.854 1.00 39.15 310 VAL C CA 1
ATOM 5364 C C . VAL B 1 310 ? 23.001 -75.144 3.764 1.00 39.12 310 VAL C C 1
ATOM 5365 O O . VAL B 1 310 ? 24.086 -75.712 3.883 1.00 39.47 310 VAL C O 1
ATOM 5369 N N . ALA B 1 311 ? 22.682 -74.031 4.426 1.00 39.20 311 ALA C N 1
ATOM 5370 C CA . ALA B 1 311 ? 23.610 -73.356 5.332 1.00 39.31 311 ALA C CA 1
ATOM 5371 C C . ALA B 1 311 ? 23.871 -74.159 6.609 1.00 41.08 311 ALA C C 1
ATOM 5372 O O . ALA B 1 311 ? 25.014 -74.243 7.065 1.00 41.12 311 ALA C O 1
ATOM 5374 N N . LYS B 1 312 ? 22.809 -74.739 7.175 1.00 42.38 312 LYS C N 1
ATOM 5375 C CA . LYS B 1 312 ? 22.910 -75.569 8.372 1.00 44.35 312 LYS C CA 1
ATOM 5376 C C . LYS B 1 312 ? 23.773 -76.797 8.089 1.00 45.28 312 LYS C C 1
ATOM 5377 O O . LYS B 1 312 ? 24.700 -77.109 8.845 1.00 45.87 312 LYS C O 1
ATOM 5383 N N . THR B 1 313 ? 23.459 -77.481 6.991 1.00 45.64 313 THR C N 1
ATOM 5384 C CA . THR B 1 313 ? 24.190 -78.664 6.567 1.00 46.58 313 THR C CA 1
ATOM 5385 C C . THR B 1 313 ? 25.679 -78.351 6.464 1.00 46.52 313 THR C C 1
ATOM 5386 O O . THR B 1 313 ? 26.510 -79.073 7.011 1.00 47.20 313 THR C O 1
ATOM 5390 N N . LEU B 1 314 ? 26.011 -77.261 5.780 1.00 45.84 314 LEU C N 1
ATOM 5391 C CA . LEU B 1 314 ? 27.411 -76.877 5.597 1.00 46.33 314 LEU C CA 1
ATOM 5392 C C . LEU B 1 314 ? 28.156 -76.620 6.914 1.00 47.32 314 LEU C C 1
ATOM 5393 O O . LEU B 1 314 ? 29.292 -77.064 7.079 1.00 47.61 314 LEU C O 1
ATOM 5398 N N . LYS B 1 315 ? 27.502 -75.914 7.839 1.00 48.11 315 LYS C N 1
ATOM 5399 C CA . LYS B 1 315 ? 28.099 -75.541 9.130 1.00 49.58 315 LYS C CA 1
ATOM 5400 C C . LYS B 1 315 ? 28.323 -76.738 10.046 1.00 51.70 315 LYS C C 1
ATOM 5401 O O . LYS B 1 315 ? 29.275 -76.754 10.826 1.00 52.42 315 LYS C O 1
ATOM 5407 N N . GLU B 1 316 ? 27.442 -77.730 9.946 1.00 53.32 316 GLU C N 1
ATOM 5408 C CA . GLU B 1 316 ? 27.462 -78.886 10.841 1.00 55.82 316 GLU C CA 1
ATOM 5409 C C . GLU B 1 316 ? 28.426 -79.982 10.397 1.00 57.03 316 GLU C C 1
ATOM 5410 O O . GLU B 1 316 ? 28.773 -80.872 11.182 1.00 58.43 316 GLU C O 1
ATOM 5416 N N . ALA B 1 317 ? 28.737 -79.986 9.113 1.00 56.93 317 ALA C N 1
ATOM 5417 C CA . ALA B 1 317 ? 29.714 -80.860 8.558 1.00 57.94 317 ALA C CA 1
ATOM 5418 C C . ALA B 1 317 ? 30.921 -80.227 9.131 1.00 58.15 317 ALA C C 1
ATOM 5419 O O . ALA B 1 317 ? 30.791 -79.344 9.919 1.00 57.96 317 ALA C O 1
ATOM 5421 N N . ASN B 1 318 ? 32.105 -80.641 8.794 1.00 59.12 318 ASN C N 1
ATOM 5422 C CA . ASN B 1 318 ? 33.212 -79.999 9.471 1.00 59.61 318 ASN C CA 1
ATOM 5423 C C . ASN B 1 318 ? 34.202 -79.568 8.451 1.00 58.81 318 ASN C C 1
ATOM 5424 O O . ASN B 1 318 ? 35.300 -80.100 8.382 1.00 59.83 318 ASN C O 1
ATOM 5426 N N . LEU B 1 319 ? 33.810 -78.630 7.628 1.00 57.32 319 LEU C N 1
ATOM 5427 C CA . LEU B 1 319 ? 34.617 -78.347 6.498 1.00 56.40 319 LEU C CA 1
ATOM 5428 C C . LEU B 1 319 ? 35.666 -77.333 6.812 1.00 55.70 319 LEU C C 1
ATOM 5429 O O . LEU B 1 319 ? 35.563 -76.628 7.771 1.00 55.31 319 LEU C O 1
ATOM 5434 N N . ASP B 1 320 ? 36.700 -77.346 5.994 1.00 55.40 320 ASP C N 1
ATOM 5435 C CA . ASP B 1 320 ? 37.885 -76.562 6.091 1.00 55.01 320 ASP C CA 1
ATOM 5436 C C . ASP B 1 320 ? 37.615 -75.071 5.994 1.00 53.84 320 ASP C C 1
ATOM 5437 O O . ASP B 1 320 ? 38.493 -74.290 6.219 1.00 54.03 320 ASP C O 1
ATOM 5442 N N . PHE B 1 321 ? 36.387 -74.710 5.648 1.00 52.40 321 PHE C N 1
ATOM 5443 C CA . PHE B 1 321 ? 35.959 -73.364 5.288 1.00 50.72 321 PHE C CA 1
ATOM 5444 C C . PHE B 1 321 ? 34.710 -72.941 6.057 1.00 50.14 321 PHE C C 1
ATOM 5445 O O . PHE B 1 321 ? 33.895 -73.782 6.457 1.00 50.36 321 PHE C O 1
ATOM 5453 N N . GLY B 1 322 ? 34.572 -71.630 6.245 1.00 48.92 322 GLY C N 1
ATOM 5454 C CA . GLY B 1 322 ? 33.455 -71.055 6.979 1.00 48.65 322 GLY C CA 1
ATOM 5455 C C . GLY B 1 322 ? 32.214 -70.800 6.136 1.00 47.84 322 GLY C C 1
ATOM 5456 O O . GLY B 1 322 ? 32.229 -70.924 4.905 1.00 46.88 322 GLY C O 1
ATOM 5457 N N . VAL B 1 323 ? 31.132 -70.449 6.822 1.00 43.65 323 VAL C N 1
ATOM 5458 C CA . VAL B 1 323 ? 29.829 -70.270 6.205 1.00 42.45 323 VAL C CA 1
ATOM 5459 C C . VAL B 1 323 ? 29.192 -69.051 6.858 1.00 42.82 323 VAL C C 1
ATOM 5460 O O . VAL B 1 323 ? 29.054 -69.009 8.086 1.00 44.72 323 VAL C O 1
ATOM 5464 N N . GLU B 1 324 ? 28.824 -68.052 6.055 1.00 41.61 324 GLU C N 1
ATOM 5465 C CA . GLU B 1 324 ? 28.213 -66.834 6.613 1.00 42.38 324 GLU C CA 1
ATOM 5466 C C . GLU B 1 324 ? 27.270 -66.096 5.660 1.00 40.87 324 GLU C C 1
ATOM 5467 O O . GLU B 1 324 ? 27.345 -66.251 4.437 1.00 39.34 324 GLU C O 1
ATOM 5473 N N . MET B 1 325 ? 26.383 -65.299 6.247 1.00 41.46 325 MET C N 1
ATOM 5474 C CA . MET B 1 325 ? 25.387 -64.552 5.488 1.00 40.84 325 MET C CA 1
ATOM 5475 C C . MET B 1 325 ? 25.992 -63.387 4.727 1.00 39.33 325 MET C C 1
ATOM 5476 O O . MET B 1 325 ? 26.845 -62.659 5.250 1.00 39.72 325 MET C O 1
ATOM 5481 N N . CYS B 1 326 ? 25.549 -63.231 3.484 1.00 37.53 326 CYS C N 1
ATOM 5482 C CA . CYS B 1 326 ? 25.949 -62.099 2.665 1.00 36.78 326 CYS C CA 1
ATOM 5483 C C . CYS B 1 326 ? 24.778 -61.136 2.443 1.00 36.84 326 CYS C C 1
ATOM 5484 O O . CYS B 1 326 ? 23.615 -61.464 2.733 1.00 37.32 326 CYS C O 1
ATOM 5487 N N . GLU B 1 327 ? 25.112 -59.949 1.936 1.00 36.08 327 GLU C N 1
ATOM 5488 C CA . GLU B 1 327 ? 24.151 -58.992 1.386 1.00 36.03 327 GLU C CA 1
ATOM 5489 C C . GLU B 1 327 ? 23.622 -59.502 0.036 1.00 33.99 327 GLU C C 1
ATOM 5490 O O . GLU B 1 327 ? 24.242 -60.371 -0.576 1.00 32.80 327 GLU C O 1
ATOM 5496 N N . PRO B 1 328 ? 22.478 -58.959 -0.438 1.00 33.63 328 PRO C N 1
ATOM 5497 C CA . PRO B 1 328 ? 22.081 -59.263 -1.816 1.00 31.73 328 PRO C CA 1
ATOM 5498 C C . PRO B 1 328 ? 23.031 -58.562 -2.797 1.00 30.46 328 PRO C C 1
ATOM 5499 O O . PRO B 1 328 ? 23.707 -57.610 -2.412 1.00 29.93 328 PRO C O 1
ATOM 5503 N N . GLN B 1 329 ? 23.060 -59.020 -4.047 1.00 29.23 329 GLN C N 1
ATOM 5504 C CA . GLN B 1 329 ? 24.084 -58.608 -5.012 1.00 28.42 329 GLN C CA 1
ATOM 5505 C C . GLN B 1 329 ? 23.471 -57.886 -6.197 1.00 28.55 329 GLN C C 1
ATOM 5506 O O . GLN B 1 329 ? 22.393 -58.259 -6.647 1.00 28.10 329 GLN C O 1
ATOM 5512 N N . PRO B 1 330 ? 24.172 -56.856 -6.721 1.00 29.00 330 PRO C N 1
ATOM 5513 C CA . PRO B 1 330 ? 23.724 -56.071 -7.884 1.00 30.01 330 PRO C CA 1
ATOM 5514 C C . PRO B 1 330 ? 23.418 -56.840 -9.182 1.00 29.99 330 PRO C C 1
ATOM 5515 O O . PRO B 1 330 ? 22.353 -56.624 -9.771 1.00 30.73 330 PRO C O 1
ATOM 5519 N N . PRO B 1 331 ? 24.324 -57.733 -9.636 1.00 29.38 331 PRO C N 1
ATOM 5520 C CA . PRO B 1 331 ? 24.132 -58.243 -10.999 1.00 29.85 331 PRO C CA 1
ATOM 5521 C C . PRO B 1 331 ? 22.903 -59.134 -11.165 1.00 30.25 331 PRO C C 1
ATOM 5522 O O . PRO B 1 331 ? 22.410 -59.713 -10.194 1.00 29.63 331 PRO C O 1
ATOM 5526 N N . SER B 1 332 ? 22.419 -59.220 -12.400 1.00 31.25 332 SER C N 1
ATOM 5527 C CA . SER B 1 332 ? 21.373 -60.149 -12.769 1.00 31.80 332 SER C CA 1
ATOM 5528 C C . SER B 1 332 ? 21.959 -61.544 -12.986 1.00 31.00 332 SER C C 1
ATOM 5529 O O . SER B 1 332 ? 23.181 -61.701 -13.106 1.00 30.69 332 SER C O 1
ATOM 5532 N N . GLU B 1 333 ? 21.084 -62.550 -13.030 1.00 30.57 333 GLU C N 1
ATOM 5533 C CA . GLU B 1 333 ? 21.500 -63.948 -13.069 1.00 29.86 333 GLU C CA 1
ATOM 5534 C C . GLU B 1 333 ? 20.328 -64.800 -13.557 1.00 30.57 333 GLU C C 1
ATOM 5535 O O . GLU B 1 333 ? 19.249 -64.792 -12.945 1.00 30.61 333 GLU C O 1
ATOM 5541 N N . ASP B 1 334 ? 20.523 -65.521 -14.663 1.00 30.49 334 ASP C N 1
ATOM 5542 C CA . ASP B 1 334 ? 19.412 -66.286 -15.229 1.00 31.78 334 ASP C CA 1
ATOM 5543 C C . ASP B 1 334 ? 19.099 -67.562 -14.448 1.00 31.11 334 ASP C C 1
ATOM 5544 O O . ASP B 1 334 ? 18.118 -68.250 -14.743 1.00 32.58 334 ASP C O 1
ATOM 5549 N N . PHE B 1 335 ? 19.918 -67.855 -13.436 1.00 29.29 335 PHE C N 1
ATOM 5550 C CA . PHE B 1 335 ? 19.581 -68.900 -12.474 1.00 28.66 335 PHE C CA 1
ATOM 5551 C C . PHE B 1 335 ? 18.178 -68.652 -11.924 1.00 29.48 335 PHE C C 1
ATOM 5552 O O . PHE B 1 335 ? 17.435 -69.599 -11.656 1.00 30.47 335 PHE C O 1
ATOM 5560 N N . ALA B 1 336 ? 17.814 -67.369 -11.814 1.00 29.28 336 ALA C N 1
ATOM 5561 C CA . ALA B 1 336 ? 16.495 -66.929 -11.337 1.00 30.13 336 ALA C CA 1
ATOM 5562 C C . ALA B 1 336 ? 15.302 -67.639 -11.972 1.00 32.19 336 ALA C C 1
ATOM 5563 O O . ALA B 1 336 ? 14.247 -67.748 -11.343 1.00 33.43 336 ALA C O 1
ATOM 5565 N N . TYR B 1 337 ? 15.457 -68.103 -13.210 1.00 32.80 337 TYR C N 1
ATOM 5566 C CA . TYR B 1 337 ? 14.417 -68.924 -13.853 1.00 34.87 337 TYR C CA 1
ATOM 5567 C C . TYR B 1 337 ? 14.186 -70.285 -13.189 1.00 35.40 337 TYR C C 1
ATOM 5568 O O . TYR B 1 337 ? 13.043 -70.740 -13.097 1.00 36.95 337 TYR C O 1
ATOM 5577 N N . TYR B 1 338 ? 15.262 -70.940 -12.745 1.00 34.21 338 TYR C N 1
ATOM 5578 C CA . TYR B 1 338 ? 15.128 -72.211 -12.027 1.00 34.62 338 TYR C CA 1
ATOM 5579 C C . TYR B 1 338 ? 14.478 -71.932 -10.683 1.00 34.90 338 TYR C C 1
ATOM 5580 O O . TYR B 1 338 ? 13.632 -72.709 -10.211 1.00 35.85 338 TYR C O 1
ATOM 5589 N N . ALA B 1 339 ? 14.877 -70.805 -10.082 1.00 33.54 339 ALA C N 1
ATOM 5590 C CA . ALA B 1 339 ? 14.466 -70.455 -8.731 1.00 33.91 339 ALA C CA 1
ATOM 5591 C C . ALA B 1 339 ? 12.982 -70.136 -8.643 1.00 36.45 339 ALA C C 1
ATOM 5592 O O . ALA B 1 339 ? 12.368 -70.310 -7.579 1.00 37.22 339 ALA C O 1
ATOM 5594 N N . LYS B 1 340 ? 12.412 -69.703 -9.769 1.00 38.21 340 LYS C N 1
ATOM 5595 C CA . LYS B 1 340 ? 10.975 -69.435 -9.873 1.00 41.40 340 LYS C CA 1
ATOM 5596 C C . LYS B 1 340 ? 10.160 -70.732 -10.015 1.00 43.48 340 LYS C C 1
ATOM 5597 O O . LYS B 1 340 ? 9.026 -70.822 -9.532 1.00 45.90 340 LYS C O 1
ATOM 5603 N N . GLU B 1 341 ? 10.747 -71.730 -10.676 1.00 43.10 341 GLU C N 1
ATOM 5604 C CA . GLU B 1 341 ? 10.109 -73.033 -10.904 1.00 44.71 341 GLU C CA 1
ATOM 5605 C C . GLU B 1 341 ? 10.164 -73.976 -9.703 1.00 43.96 341 GLU C C 1
ATOM 5606 O O . GLU B 1 341 ? 9.144 -74.518 -9.279 1.00 45.93 341 GLU C O 1
ATOM 5612 N N . ARG B 1 342 ? 11.363 -74.181 -9.169 1.00 40.96 342 ARG C N 1
ATOM 5613 C CA . ARG B 1 342 ? 11.549 -75.083 -8.044 1.00 40.32 342 ARG C CA 1
ATOM 5614 C C . ARG B 1 342 ? 12.119 -74.289 -6.879 1.00 37.90 342 ARG C C 1
ATOM 5615 O O . ARG B 1 342 ? 12.772 -73.288 -7.100 1.00 36.28 342 ARG C O 1
ATOM 5623 N N . PRO B 1 343 ? 11.868 -74.740 -5.637 1.00 38.41 343 PRO C N 1
ATOM 5624 C CA . PRO B 1 343 ? 12.576 -74.149 -4.496 1.00 36.55 343 PRO C CA 1
ATOM 5625 C C . PRO B 1 343 ? 14.086 -74.337 -4.706 1.00 34.52 343 PRO C C 1
ATOM 5626 O O . PRO B 1 343 ? 14.548 -75.469 -4.940 1.00 34.90 343 PRO C O 1
ATOM 5630 N N . SER B 1 344 ? 14.828 -73.234 -4.672 1.00 31.98 344 SER C N 1
ATOM 5631 C CA . SER B 1 344 ? 16.233 -73.219 -5.063 1.00 30.06 344 SER C CA 1
ATOM 5632 C C . SER B 1 344 ? 17.094 -72.429 -4.098 1.00 28.80 344 SER C C 1
ATOM 5633 O O . SER B 1 344 ? 16.593 -71.576 -3.354 1.00 28.94 344 SER C O 1
ATOM 5636 N N . ALA B 1 345 ? 18.391 -72.719 -4.125 1.00 27.15 345 ALA C N 1
ATOM 5637 C CA . ALA B 1 345 ? 19.379 -71.874 -3.491 1.00 26.02 345 ALA C CA 1
ATOM 5638 C C . ALA B 1 345 ? 20.535 -71.657 -4.451 1.00 24.94 345 ALA C C 1
ATOM 5639 O O . ALA B 1 345 ? 21.062 -72.605 -5.050 1.00 25.18 345 ALA C O 1
ATOM 5641 N N . PHE B 1 346 ? 20.896 -70.393 -4.603 1.00 23.82 346 PHE C N 1
ATOM 5642 C CA . PHE B 1 346 ? 22.091 -69.983 -5.310 1.00 23.27 346 PHE C CA 1
ATOM 5643 C C . PHE B 1 346 ? 23.012 -69.434 -4.231 1.00 23.15 346 PHE C C 1
ATOM 5644 O O . PHE B 1 346 ? 22.697 -68.433 -3.603 1.00 23.55 346 PHE C O 1
ATOM 5652 N N . ILE B 1 347 ? 24.127 -70.108 -3.980 1.00 23.42 347 ILE C N 1
ATOM 5653 C CA . ILE B 1 347 ? 25.066 -69.645 -2.948 1.00 24.07 347 ILE C CA 1
ATOM 5654 C C . ILE B 1 347 ? 26.397 -69.222 -3.578 1.00 23.79 347 ILE C C 1
ATOM 5655 O O . ILE B 1 347 ? 26.628 -69.416 -4.779 1.00 23.25 347 ILE C O 1
ATOM 5660 N N . TYR B 1 348 ? 27.272 -68.645 -2.771 1.00 23.96 348 TYR C N 1
ATOM 5661 C CA . TYR B 1 348 ? 28.493 -68.082 -3.310 1.00 24.56 348 TYR C CA 1
ATOM 5662 C C . TYR B 1 348 ? 29.705 -68.663 -2.603 1.00 25.53 348 TYR C C 1
ATOM 5663 O O . TYR B 1 348 ? 29.667 -68.887 -1.391 1.00 26.02 348 TYR C O 1
ATOM 5672 N N . THR B 1 349 ? 30.779 -68.912 -3.342 1.00 26.33 349 THR C N 1
ATOM 5673 C CA . THR B 1 349 ? 32.061 -69.209 -2.667 1.00 27.65 349 THR C CA 1
ATOM 5674 C C . THR B 1 349 ? 33.055 -68.069 -2.860 1.00 27.38 349 THR C C 1
ATOM 5675 O O . THR B 1 349 ? 33.212 -67.550 -3.969 1.00 27.14 349 THR C O 1
ATOM 5679 N N . GLY B 1 350 ? 33.665 -67.643 -1.754 1.00 28.45 350 GLY C N 1
ATOM 5680 C CA . GLY B 1 350 ? 34.700 -66.607 -1.764 1.00 28.78 350 GLY C CA 1
ATOM 5681 C C . GLY B 1 350 ? 35.830 -66.968 -2.707 1.00 29.40 350 GLY C C 1
ATOM 5682 O O . GLY B 1 350 ? 36.374 -68.064 -2.632 1.00 30.42 350 GLY C O 1
ATOM 5683 N N . ALA B 1 351 ? 36.166 -66.058 -3.614 1.00 29.36 351 ALA C N 1
ATOM 5684 C CA . ALA B 1 351 ? 37.193 -66.332 -4.618 1.00 30.33 351 ALA C CA 1
ATOM 5685 C C . ALA B 1 351 ? 38.141 -65.144 -4.886 1.00 31.48 351 ALA C C 1
ATOM 5686 O O . ALA B 1 351 ? 38.903 -65.161 -5.862 1.00 32.42 351 ALA C O 1
ATOM 5688 N N . ALA B 1 352 ? 38.109 -64.136 -4.015 1.00 31.34 352 ALA C N 1
ATOM 5689 C CA . ALA B 1 352 ? 39.030 -63.001 -4.107 1.00 32.43 352 ALA C CA 1
ATOM 5690 C C . ALA B 1 352 ? 40.494 -63.460 -4.054 1.00 34.62 352 ALA C C 1
ATOM 5691 O O . ALA B 1 352 ? 40.863 -64.294 -3.216 1.00 34.74 352 ALA C O 1
ATOM 5693 N N . VAL B 1 353 ? 41.316 -62.931 -4.961 1.00 35.85 353 VAL C N 1
ATOM 5694 C CA . VAL B 1 353 ? 42.764 -63.157 -4.898 1.00 38.49 353 VAL C CA 1
ATOM 5695 C C . VAL B 1 353 ? 43.254 -62.794 -3.493 1.00 40.05 353 VAL C C 1
ATOM 5696 O O . VAL B 1 353 ? 42.817 -61.799 -2.913 1.00 39.56 353 VAL C O 1
ATOM 5700 N N . GLU B 1 354 ? 44.123 -63.630 -2.939 1.00 42.26 354 GLU C N 1
ATOM 5701 C CA . GLU B 1 354 ? 44.653 -63.406 -1.593 1.00 44.68 354 GLU C CA 1
ATOM 5702 C C . GLU B 1 354 ? 45.840 -62.438 -1.612 1.00 47.19 354 GLU C C 1
ATOM 5703 O O . GLU B 1 354 ? 46.190 -61.847 -0.587 1.00 48.75 354 GLU C O 1
ATOM 5709 N N . ASN B 1 355 ? 46.431 -62.279 -2.795 1.00 47.93 355 ASN C N 1
ATOM 5710 C CA . ASN B 1 355 ? 47.505 -61.324 -3.037 1.00 50.57 355 ASN C CA 1
ATOM 5711 C C . ASN B 1 355 ? 47.192 -60.440 -4.241 1.00 49.62 355 ASN C C 1
ATOM 5712 O O . ASN B 1 355 ? 46.705 -60.921 -5.270 1.00 48.44 355 ASN C O 1
ATOM 5717 N N . GLY B 1 356 ? 47.470 -59.147 -4.109 1.00 50.37 356 GLY C N 1
ATOM 5718 C CA . GLY B 1 356 ? 47.236 -58.208 -5.199 1.00 49.61 356 GLY C CA 1
ATOM 5719 C C . GLY B 1 356 ? 45.825 -57.650 -5.310 1.00 46.48 356 GLY C C 1
ATOM 5720 O O . GLY B 1 356 ? 44.960 -57.894 -4.458 1.00 44.84 356 GLY C O 1
ATOM 5721 N N . GLU B 1 357 ? 45.595 -56.901 -6.383 1.00 45.86 357 GLU C N 1
ATOM 5722 C CA . GLU B 1 357 ? 44.386 -56.110 -6.512 1.00 43.72 357 GLU C CA 1
ATOM 5723 C C . GLU B 1 357 ? 43.191 -56.946 -6.915 1.00 40.80 357 GLU C C 1
ATOM 5724 O O . GLU B 1 357 ? 43.287 -57.844 -7.753 1.00 40.21 357 GLU C O 1
ATOM 5730 N N . ILE B 1 358 ? 42.070 -56.609 -6.289 1.00 38.85 358 ILE C N 1
ATOM 5731 C CA . ILE B 1 358 ? 40.809 -57.288 -6.438 1.00 35.95 358 ILE C CA 1
ATOM 5732 C C . ILE B 1 358 ? 39.978 -56.597 -7.529 1.00 35.24 358 ILE C C 1
ATOM 5733 O O . ILE B 1 358 ? 39.670 -55.404 -7.430 1.00 35.31 358 ILE C O 1
ATOM 5738 N N . TYR B 1 359 ? 39.651 -57.358 -8.577 1.00 33.78 359 TYR C N 1
ATOM 5739 C CA . TYR B 1 359 ? 38.905 -56.838 -9.716 1.00 33.42 359 TYR C CA 1
ATOM 5740 C C . TYR B 1 359 ? 37.526 -57.502 -9.799 1.00 31.64 359 TYR C C 1
ATOM 5741 O O . TYR B 1 359 ? 37.392 -58.683 -9.479 1.00 30.41 359 TYR C O 1
ATOM 5750 N N . PRO B 1 360 ? 36.492 -56.736 -10.192 1.00 31.60 360 PRO C N 1
ATOM 5751 C CA . PRO B 1 360 ? 35.151 -57.303 -10.169 1.00 30.27 360 PRO C CA 1
ATOM 5752 C C . PRO B 1 360 ? 34.865 -58.161 -11.402 1.00 30.41 360 PRO C C 1
ATOM 5753 O O . PRO B 1 360 ? 35.699 -58.271 -12.300 1.00 31.28 360 PRO C O 1
ATOM 5757 N N . HIS B 1 361 ? 33.685 -58.761 -11.426 1.00 29.98 361 HIS C N 1
ATOM 5758 C CA . HIS B 1 361 ? 33.230 -59.559 -12.550 1.00 31.10 361 HIS C CA 1
ATOM 5759 C C . HIS B 1 361 ? 33.053 -58.691 -13.792 1.00 32.20 361 HIS C C 1
ATOM 5760 O O . HIS B 1 361 ? 32.700 -57.519 -13.681 1.00 32.49 361 HIS C O 1
ATOM 5767 N N . HIS B 1 362 ? 33.313 -59.278 -14.962 1.00 32.78 362 HIS C N 1
ATOM 5768 C CA . HIS B 1 362 ? 33.235 -58.582 -16.259 1.00 34.18 362 HIS C CA 1
ATOM 5769 C C . HIS B 1 362 ? 34.350 -57.550 -16.468 1.00 35.36 362 HIS C C 1
ATOM 5770 O O . HIS B 1 362 ? 34.273 -56.732 -17.383 1.00 37.20 362 HIS C O 1
ATOM 5777 N N . HIS B 1 363 ? 35.382 -57.586 -15.629 1.00 35.13 363 HIS C N 1
ATOM 5778 C CA . HIS B 1 363 ? 36.555 -56.724 -15.806 1.00 36.10 363 HIS C CA 1
ATOM 5779 C C . HIS B 1 363 ? 37.602 -57.461 -16.660 1.00 36.95 363 HIS C C 1
ATOM 5780 O O . HIS B 1 363 ? 37.734 -58.679 -16.547 1.00 35.72 363 HIS C O 1
ATOM 5787 N N . PRO B 1 364 ? 38.324 -56.737 -17.546 1.00 38.71 364 PRO C N 1
ATOM 5788 C CA . PRO B 1 364 ? 39.434 -57.368 -18.287 1.00 40.23 364 PRO C CA 1
ATOM 5789 C C . PRO B 1 364 ? 40.535 -57.979 -17.398 1.00 40.00 364 PRO C C 1
ATOM 5790 O O . PRO B 1 364 ? 41.300 -58.830 -17.867 1.00 40.71 364 PRO C O 1
ATOM 5794 N N . LYS B 1 365 ? 40.594 -57.555 -16.133 1.00 38.94 365 LYS C N 1
ATOM 5795 C CA . LYS B 1 365 ? 41.608 -58.035 -15.185 1.00 39.47 365 LYS C CA 1
ATOM 5796 C C . LYS B 1 365 ? 41.012 -58.910 -14.071 1.00 37.51 365 LYS C C 1
ATOM 5797 O O . LYS B 1 365 ? 41.700 -59.260 -13.107 1.00 37.81 365 LYS C O 1
ATOM 5803 N N . PHE B 1 366 ? 39.737 -59.265 -14.222 1.00 35.81 366 PHE C N 1
ATOM 5804 C CA . PHE B 1 366 ? 39.066 -60.257 -13.367 1.00 34.29 366 PHE C CA 1
ATOM 5805 C C . PHE B 1 366 ? 39.959 -61.470 -13.120 1.00 35.54 366 PHE C C 1
ATOM 5806 O O . PHE B 1 366 ? 40.532 -62.034 -14.058 1.00 36.38 366 PHE C O 1
ATOM 5814 N N . ASN B 1 367 ? 40.076 -61.852 -11.852 1.00 35.60 367 ASN C N 1
ATOM 5815 C CA . ASN B 1 367 ? 40.907 -62.975 -11.444 1.00 37.22 367 ASN C CA 1
ATOM 5816 C C . ASN B 1 367 ? 40.333 -63.574 -10.167 1.00 36.01 367 ASN C C 1
ATOM 5817 O O . ASN B 1 367 ? 39.725 -62.862 -9.361 1.00 35.05 367 ASN C O 1
ATOM 5822 N N . ILE B 1 368 ? 40.493 -64.884 -9.998 1.00 36.04 368 ILE C N 1
ATOM 5823 C CA . ILE B 1 368 ? 39.977 -65.565 -8.805 1.00 34.92 368 ILE C CA 1
ATOM 5824 C C . ILE B 1 368 ? 41.047 -66.422 -8.119 1.00 36.61 368 ILE C C 1
ATOM 5825 O O . ILE B 1 368 ? 41.998 -66.872 -8.769 1.00 37.75 368 ILE C O 1
ATOM 5830 N N . SER B 1 369 ? 40.895 -66.622 -6.808 1.00 36.17 369 SER C N 1
ATOM 5831 C CA . SER B 1 369 ? 41.632 -67.670 -6.108 1.00 37.54 369 SER C CA 1
ATOM 5832 C C . SER B 1 369 ? 41.134 -69.033 -6.587 1.00 37.30 369 SER C C 1
ATOM 5833 O O . SER B 1 369 ? 39.924 -69.306 -6.574 1.00 35.31 369 SER C O 1
ATOM 5836 N N . GLU B 1 370 ? 42.067 -69.887 -7.002 1.00 39.10 370 GLU C N 1
ATOM 5837 C CA . GLU B 1 370 ? 41.719 -71.218 -7.500 1.00 39.53 370 GLU C CA 1
ATOM 5838 C C . GLU B 1 370 ? 41.354 -72.205 -6.388 1.00 39.37 370 GLU C C 1
ATOM 5839 O O . GLU B 1 370 ? 40.922 -73.326 -6.670 1.00 39.52 370 GLU C O 1
ATOM 5845 N N . LYS B 1 371 ? 41.504 -71.769 -5.135 1.00 39.11 371 LYS C N 1
ATOM 5846 C CA . LYS B 1 371 ? 41.003 -72.511 -3.971 1.00 38.91 371 LYS C CA 1
ATOM 5847 C C . LYS B 1 371 ? 39.469 -72.606 -3.968 1.00 36.54 371 LYS C C 1
ATOM 5848 O O . LYS B 1 371 ? 38.888 -73.458 -3.300 1.00 36.75 371 LYS C O 1
ATOM 5854 N N . SER B 1 372 ? 38.816 -71.726 -4.716 1.00 34.87 372 SER C N 1
ATOM 5855 C CA . SER B 1 372 ? 37.359 -71.683 -4.748 1.00 32.81 372 SER C CA 1
ATOM 5856 C C . SER B 1 372 ? 36.757 -72.902 -5.438 1.00 33.07 372 SER C C 1
ATOM 5857 O O . SER B 1 372 ? 35.575 -73.196 -5.262 1.00 32.01 372 SER C O 1
ATOM 5860 N N . LEU B 1 373 ? 37.574 -73.597 -6.224 1.00 34.50 373 LEU C N 1
ATOM 5861 C CA . LEU B 1 373 ? 37.140 -74.797 -6.923 1.00 35.46 373 LEU C CA 1
ATOM 5862 C C . LEU B 1 373 ? 36.847 -75.945 -5.950 1.00 35.93 373 LEU C C 1
ATOM 5863 O O . LEU B 1 373 ? 35.750 -76.523 -5.958 1.00 35.72 373 LEU C O 1
ATOM 5868 N N . LEU B 1 374 ? 37.819 -76.252 -5.100 1.00 37.06 374 LEU C N 1
ATOM 5869 C CA . LEU B 1 374 ? 37.698 -77.366 -4.176 1.00 37.84 374 LEU C CA 1
ATOM 5870 C C . LEU B 1 374 ? 36.580 -77.087 -3.184 1.00 36.09 374 LEU C C 1
ATOM 5871 O O . LEU B 1 374 ? 35.716 -77.938 -2.925 1.00 35.83 374 LEU C O 1
ATOM 5876 N N . ILE B 1 375 ? 36.595 -75.873 -2.651 1.00 34.91 375 ILE C N 1
ATOM 5877 C CA . ILE B 1 375 ? 35.580 -75.415 -1.708 1.00 33.46 375 ILE C CA 1
ATOM 5878 C C . ILE B 1 375 ? 34.162 -75.558 -2.285 1.00 31.50 375 ILE C C 1
ATOM 5879 O O . ILE B 1 375 ? 33.266 -76.069 -1.605 1.00 31.29 375 ILE C O 1
ATOM 5884 N N . SER B 1 376 ? 33.976 -75.130 -3.537 1.00 29.78 376 SER C N 1
ATOM 5885 C CA . SER B 1 376 ? 32.691 -75.259 -4.236 1.00 28.08 376 SER C CA 1
ATOM 5886 C C . SER B 1 376 ? 32.232 -76.722 -4.344 1.00 29.01 376 SER C C 1
ATOM 5887 O O . SER B 1 376 ? 31.093 -77.049 -4.014 1.00 28.39 376 SER C O 1
ATOM 5890 N N . ALA B 1 377 ? 33.126 -77.591 -4.809 1.00 30.23 377 ALA C N 1
ATOM 5891 C CA . ALA B 1 377 ? 32.815 -79.014 -4.947 1.00 31.49 377 ALA C CA 1
ATOM 5892 C C . ALA B 1 377 ? 32.501 -79.668 -3.603 1.00 32.52 377 ALA C C 1
ATOM 5893 O O . ALA B 1 377 ? 31.556 -80.461 -3.496 1.00 32.91 377 ALA C O 1
ATOM 5895 N N . GLU B 1 378 ? 33.297 -79.338 -2.586 1.00 33.57 378 GLU C N 1
ATOM 5896 C CA . GLU B 1 378 ? 33.072 -79.843 -1.228 1.00 35.26 378 GLU C CA 1
ATOM 5897 C C . GLU B 1 378 ? 31.707 -79.409 -0.687 1.00 34.30 378 GLU C C 1
ATOM 5898 O O . GLU B 1 378 ? 30.993 -80.206 -0.077 1.00 35.17 378 GLU C O 1
ATOM 5904 N N . ALA B 1 379 ? 31.342 -78.153 -0.936 1.00 32.78 379 ALA C N 1
ATOM 5905 C CA . ALA B 1 379 ? 30.039 -77.624 -0.515 1.00 31.95 379 ALA C CA 1
ATOM 5906 C C . ALA B 1 379 ? 28.861 -78.312 -1.221 1.00 31.98 379 ALA C C 1
ATOM 5907 O O . ALA B 1 379 ? 27.958 -78.843 -0.566 1.00 32.73 379 ALA C O 1
ATOM 5909 N N . VAL B 1 380 ? 28.880 -78.311 -2.555 1.00 31.04 380 VAL C N 1
ATOM 5910 C CA . VAL B 1 380 ? 27.802 -78.912 -3.335 1.00 30.86 380 VAL C CA 1
ATOM 5911 C C . VAL B 1 380 ? 27.681 -80.426 -3.052 1.00 33.00 380 VAL C C 1
ATOM 5912 O O . VAL B 1 380 ? 26.577 -80.946 -2.890 1.00 33.60 380 VAL C O 1
ATOM 5916 N N . GLY B 1 381 ? 28.813 -81.118 -2.957 1.00 34.57 381 GLY C N 1
ATOM 5917 C CA . GLY B 1 381 ? 28.809 -82.557 -2.668 1.00 37.12 381 GLY C CA 1
ATOM 5918 C C . GLY B 1 381 ? 28.193 -82.891 -1.317 1.00 38.51 381 GLY C C 1
ATOM 5919 O O . GLY B 1 381 ? 27.359 -83.798 -1.213 1.00 39.45 381 GLY C O 1
ATOM 5920 N N . THR B 1 382 ? 28.621 -82.156 -0.289 1.00 38.59 382 THR C N 1
ATOM 5921 C CA . THR B 1 382 ? 28.089 -82.274 1.076 1.00 40.19 382 THR C CA 1
ATOM 5922 C C . THR B 1 382 ? 26.569 -82.118 1.115 1.00 39.89 382 THR C C 1
ATOM 5923 O O . THR B 1 382 ? 25.887 -82.893 1.771 1.00 41.91 382 THR C O 1
ATOM 5927 N N . VAL B 1 383 ? 26.043 -81.123 0.403 1.00 38.29 383 VAL C N 1
ATOM 5928 C CA . VAL B 1 383 ? 24.590 -80.955 0.284 1.00 37.91 383 VAL C CA 1
ATOM 5929 C C . VAL B 1 383 ? 23.949 -82.121 -0.468 1.00 39.31 383 VAL C C 1
ATOM 5930 O O . VAL B 1 383 ? 22.925 -82.647 -0.029 1.00 40.35 383 VAL C O 1
ATOM 5934 N N . VAL B 1 384 ? 24.551 -82.525 -1.586 1.00 39.31 384 VAL C N 1
ATOM 5935 C CA . VAL B 1 384 ? 24.059 -83.678 -2.348 1.00 41.30 384 VAL C CA 1
ATOM 5936 C C . VAL B 1 384 ? 23.926 -84.932 -1.464 1.00 43.94 384 VAL C C 1
ATOM 5937 O O . VAL B 1 384 ? 22.880 -85.583 -1.454 1.00 45.36 384 VAL C O 1
ATOM 5941 N N . LEU B 1 385 ? 24.988 -85.252 -0.726 1.00 44.81 385 LEU C N 1
ATOM 5942 C CA . LEU B 1 385 ? 25.023 -86.438 0.133 1.00 47.56 385 LEU C CA 1
ATOM 5943 C C . LEU B 1 385 ? 24.076 -86.385 1.335 1.00 48.39 385 LEU C C 1
ATOM 5944 O O . LEU B 1 385 ? 23.452 -87.387 1.668 1.00 50.53 385 LEU C O 1
ATOM 5949 N N . ASP B 1 386 ? 23.966 -85.226 1.983 1.00 46.92 386 ASP C N 1
ATOM 5950 C CA . ASP B 1 386 ? 23.043 -85.093 3.111 1.00 47.84 386 ASP C CA 1
ATOM 5951 C C . ASP B 1 386 ? 21.586 -84.993 2.665 1.00 47.45 386 ASP C C 1
ATOM 5952 O O . ASP B 1 386 ? 20.691 -85.516 3.331 1.00 49.12 386 ASP C O 1
ATOM 5957 N N . TYR B 1 387 ? 21.366 -84.315 1.544 1.00 45.24 387 TYR C N 1
ATOM 5958 C CA . TYR B 1 387 ? 20.031 -84.144 0.974 1.00 45.21 387 TYR C CA 1
ATOM 5959 C C . TYR B 1 387 ? 19.488 -85.466 0.455 1.00 47.13 387 TYR C C 1
ATOM 5960 O O . TYR B 1 387 ? 18.302 -85.752 0.601 1.00 48.34 387 TYR C O 1
ATOM 5969 N N . LEU B 1 388 ? 20.360 -86.264 -0.149 1.00 47.64 388 LEU C N 1
ATOM 5970 C CA . LEU B 1 388 ? 19.932 -87.528 -0.758 1.00 50.28 388 LEU C CA 1
ATOM 5971 C C . LEU B 1 388 ? 20.138 -88.756 0.133 1.00 53.21 388 LEU C C 1
ATOM 5972 O O . LEU B 1 388 ? 19.882 -89.887 -0.295 1.00 55.77 388 LEU C O 1
ATOM 5977 N N . LYS B 1 389 ? 20.583 -88.528 1.370 1.00 53.61 389 LYS C N 1
ATOM 5978 C CA . LYS B 1 389 ? 20.727 -89.594 2.367 1.00 56.69 389 LYS C CA 1
ATOM 5979 C C . LYS B 1 389 ? 19.370 -90.209 2.681 1.00 59.02 389 LYS C C 1
ATOM 5980 O O . LYS B 1 389 ? 19.155 -91.392 2.455 1.00 61.85 389 LYS C O 1
ATOM 5982 N N . MET C 1 1 ? 13.088 14.538 -62.942 1.00 84.64 1 MET D N 1
ATOM 5983 C CA . MET C 1 1 ? 11.888 14.884 -62.243 1.00 85.71 1 MET D CA 1
ATOM 5984 C C . MET C 1 1 ? 10.995 13.668 -62.254 1.00 81.98 1 MET D C 1
ATOM 5985 O O . MET C 1 1 ? 11.173 12.740 -62.996 1.00 78.93 1 MET D O 1
ATOM 5990 N N . ASN C 1 2 ? 10.046 13.694 -61.361 1.00 82.46 2 ASN D N 1
ATOM 5991 C CA . ASN C 1 2 ? 9.136 12.579 -61.073 1.00 79.94 2 ASN D CA 1
ATOM 5992 C C . ASN C 1 2 ? 8.279 12.085 -62.225 1.00 79.02 2 ASN D C 1
ATOM 5993 O O . ASN C 1 2 ? 8.209 10.881 -62.472 1.00 76.38 2 ASN D O 1
ATOM 5998 N N . GLN C 1 3 ? 7.656 12.999 -62.936 1.00 81.43 3 GLN D N 1
ATOM 5999 C CA . GLN C 1 3 ? 6.819 12.607 -64.048 1.00 81.20 3 GLN D CA 1
ATOM 6000 C C . GLN C 1 3 ? 7.633 11.869 -65.090 1.00 78.12 3 GLN D C 1
ATOM 6001 O O . GLN C 1 3 ? 7.236 10.859 -65.578 1.00 76.62 3 GLN D O 1
ATOM 6007 N N . GLN C 1 4 ? 8.798 12.393 -65.371 1.00 77.48 4 GLN D N 1
ATOM 6008 C CA . GLN C 1 4 ? 9.740 11.749 -66.245 1.00 74.98 4 GLN D CA 1
ATOM 6009 C C . GLN C 1 4 ? 9.976 10.324 -65.811 1.00 69.79 4 GLN D C 1
ATOM 6010 O O . GLN C 1 4 ? 9.820 9.386 -66.556 1.00 68.05 4 GLN D O 1
ATOM 6016 N N . LEU C 1 5 ? 10.352 10.199 -64.553 1.00 67.22 5 LEU D N 1
ATOM 6017 C CA . LEU C 1 5 ? 10.759 8.920 -63.980 1.00 62.57 5 LEU D CA 1
ATOM 6018 C C . LEU C 1 5 ? 9.662 7.866 -64.087 1.00 60.88 5 LEU D C 1
ATOM 6019 O O . LEU C 1 5 ? 9.898 6.772 -64.594 1.00 58.36 5 LEU D O 1
ATOM 6024 N N . ILE C 1 6 ? 8.468 8.215 -63.621 1.00 62.36 6 ILE D N 1
ATOM 6025 C CA . ILE C 1 6 ? 7.315 7.314 -63.630 1.00 62.08 6 ILE D CA 1
ATOM 6026 C C . ILE C 1 6 ? 6.985 6.845 -65.049 1.00 62.10 6 ILE D C 1
ATOM 6027 O O . ILE C 1 6 ? 6.909 5.642 -65.301 1.00 60.36 6 ILE D O 1
ATOM 6032 N N . GLU C 1 7 ? 6.838 7.785 -65.977 1.00 64.30 7 GLU D N 1
ATOM 6033 C CA . GLU C 1 7 ? 6.599 7.481 -67.388 1.00 65.08 7 GLU D CA 1
ATOM 6034 C C . GLU C 1 7 ? 7.657 6.534 -67.922 1.00 62.00 7 GLU D C 1
ATOM 6035 O O . GLU C 1 7 ? 7.367 5.487 -68.448 1.00 61.30 7 GLU D O 1
ATOM 6041 N N . THR C 1 8 ? 8.895 6.935 -67.768 1.00 60.17 8 THR D N 1
ATOM 6042 C CA . THR C 1 8 ? 10.024 6.123 -68.230 1.00 57.58 8 THR D CA 1
ATOM 6043 C C . THR C 1 8 ? 9.964 4.707 -67.651 1.00 54.35 8 THR D C 1
ATOM 6044 O O . THR C 1 8 ? 10.090 3.732 -68.389 1.00 53.97 8 THR D O 1
ATOM 6048 N N . LEU C 1 9 ? 9.746 4.595 -66.342 1.00 52.58 9 LEU D N 1
ATOM 6049 C CA . LEU C 1 9 ? 9.645 3.284 -65.701 1.00 50.21 9 LEU D CA 1
ATOM 6050 C C . LEU C 1 9 ? 8.436 2.491 -66.189 1.00 51.57 9 LEU D C 1
ATOM 6051 O O . LEU C 1 9 ? 8.510 1.270 -66.328 1.00 50.14 9 LEU D O 1
ATOM 6056 N N . LYS C 1 10 ? 7.328 3.189 -66.442 1.00 55.10 10 LYS D N 1
ATOM 6057 C CA . LYS C 1 10 ? 6.115 2.568 -66.975 1.00 57.64 10 LYS D CA 1
ATOM 6058 C C . LYS C 1 10 ? 6.343 1.945 -68.350 1.00 58.72 10 LYS D C 1
ATOM 6059 O O . LYS C 1 10 ? 5.888 0.829 -68.613 1.00 59.52 10 LYS D O 1
ATOM 6061 N N . SER C 1 11 ? 7.057 2.655 -69.222 1.00 59.41 11 SER D N 1
ATOM 6062 C CA . SER C 1 11 ? 7.337 2.149 -70.571 1.00 61.20 11 SER D CA 1
ATOM 6063 C C . SER C 1 11 ? 8.228 0.904 -70.534 1.00 58.57 11 SER D C 1
ATOM 6064 O O . SER C 1 11 ? 8.232 0.099 -71.468 1.00 59.51 11 SER D O 1
ATOM 6067 N N . LYS C 1 12 ? 8.968 0.747 -69.436 1.00 55.46 12 LYS D N 1
ATOM 6068 C CA . LYS C 1 12 ? 9.915 -0.348 -69.296 1.00 53.08 12 LYS D CA 1
ATOM 6069 C C . LYS C 1 12 ? 9.384 -1.513 -68.453 1.00 51.94 12 LYS D C 1
ATOM 6070 O O . LYS C 1 12 ? 10.134 -2.434 -68.134 1.00 49.73 12 LYS D O 1
ATOM 6076 N N . GLU C 1 13 ? 8.109 -1.503 -68.124 1.00 54.03 13 GLU D N 1
ATOM 6077 C CA . GLU C 1 13 ? 7.525 -2.542 -67.303 1.00 53.66 13 GLU D CA 1
ATOM 6078 C C . GLU C 1 13 ? 7.640 -3.908 -67.901 1.00 53.82 13 GLU D C 1
ATOM 6079 O O . GLU C 1 13 ? 7.858 -4.849 -67.206 1.00 52.13 13 GLU D O 1
ATOM 6085 N N . GLY C 1 14 ? 7.507 -4.002 -69.208 1.00 55.77 14 GLY D N 1
ATOM 6086 C CA . GLY C 1 14 ? 7.680 -5.261 -69.931 1.00 56.77 14 GLY D CA 1
ATOM 6087 C C . GLY C 1 14 ? 9.081 -5.831 -69.807 1.00 53.60 14 GLY D C 1
ATOM 6088 O O . GLY C 1 14 ? 9.262 -7.048 -69.728 1.00 53.27 14 GLY D O 1
ATOM 6089 N N . LYS C 1 15 ? 10.074 -4.946 -69.788 1.00 51.60 15 LYS D N 1
ATOM 6090 C CA . LYS C 1 15 ? 11.456 -5.354 -69.596 1.00 48.94 15 LYS D CA 1
ATOM 6091 C C . LYS C 1 15 ? 11.664 -5.928 -68.182 1.00 46.15 15 LYS D C 1
ATOM 6092 O O . LYS C 1 15 ? 12.366 -6.926 -68.022 1.00 45.04 15 LYS D O 1
ATOM 6098 N N . MET C 1 16 ? 11.044 -5.310 -67.176 1.00 45.53 16 MET D N 1
ATOM 6099 C CA . MET C 1 16 ? 11.073 -5.830 -65.797 1.00 44.16 16 MET D CA 1
ATOM 6100 C C . MET C 1 16 ? 10.525 -7.247 -65.717 1.00 44.93 16 MET D C 1
ATOM 6101 O O . MET C 1 16 ? 11.163 -8.132 -65.143 1.00 43.43 16 MET D O 1
ATOM 6106 N N . ILE C 1 17 ? 9.346 -7.453 -66.298 1.00 47.86 17 ILE D N 1
ATOM 6107 C CA . ILE C 1 17 ? 8.688 -8.759 -66.280 1.00 49.97 17 ILE D CA 1
ATOM 6108 C C . ILE C 1 17 ? 9.507 -9.829 -67.012 1.00 49.40 17 ILE D C 1
ATOM 6109 O O . ILE C 1 17 ? 9.666 -10.937 -66.502 1.00 49.38 17 ILE D O 1
ATOM 6114 N N . GLU C 1 18 ? 10.054 -9.483 -68.175 1.00 49.64 18 GLU D N 1
ATOM 6115 C CA . GLU C 1 18 ? 10.890 -10.411 -68.954 1.00 49.54 18 GLU D CA 1
ATOM 6116 C C . GLU C 1 18 ? 12.173 -10.831 -68.222 1.00 46.09 18 GLU D C 1
ATOM 6117 O O . GLU C 1 18 ? 12.569 -11.997 -68.282 1.00 46.68 18 GLU D O 1
ATOM 6119 N N . ILE C 1 19 ? 12.819 -9.883 -67.545 1.00 43.28 19 ILE D N 1
ATOM 6120 C CA . ILE C 1 19 ? 14.002 -10.173 -66.727 1.00 40.23 19 ILE D CA 1
ATOM 6121 C C . ILE C 1 19 ? 13.641 -11.048 -65.517 1.00 40.24 19 ILE D C 1
ATOM 6122 O O . ILE C 1 19 ? 14.361 -11.997 -65.193 1.00 39.21 19 ILE D O 1
ATOM 6127 N N . ARG C 1 20 ? 12.524 -10.751 -64.881 1.00 41.50 20 ARG D N 1
ATOM 6128 C CA . ARG C 1 20 ? 12.054 -11.515 -63.756 1.00 42.79 20 ARG D CA 1
ATOM 6129 C C . ARG C 1 20 ? 11.788 -12.949 -64.096 1.00 44.91 20 ARG D C 1
ATOM 6130 O O . ARG C 1 20 ? 12.174 -13.828 -63.396 1.00 44.86 20 ARG D O 1
ATOM 6138 N N . ARG C 1 21 ? 11.125 -13.168 -65.210 1.00 47.97 21 ARG D N 1
ATOM 6139 C CA . ARG C 1 21 ? 10.801 -14.521 -65.639 1.00 51.10 21 ARG D CA 1
ATOM 6140 C C . ARG C 1 21 ? 12.018 -15.308 -66.043 1.00 50.01 21 ARG D C 1
ATOM 6141 O O . ARG C 1 21 ? 12.132 -16.447 -65.732 1.00 51.17 21 ARG D O 1
ATOM 6149 N N . TYR C 1 22 ? 12.943 -14.662 -66.713 1.00 48.50 22 TYR D N 1
ATOM 6150 C CA . TYR C 1 22 ? 14.227 -15.260 -67.051 1.00 47.45 22 TYR D CA 1
ATOM 6151 C C . TYR C 1 22 ? 14.968 -15.721 -65.795 1.00 45.90 22 TYR D C 1
ATOM 6152 O O . TYR C 1 22 ? 15.504 -16.831 -65.760 1.00 46.24 22 TYR D O 1
ATOM 6161 N N . LEU C 1 23 ? 14.990 -14.869 -64.767 1.00 44.65 23 LEU D N 1
ATOM 6162 C CA . LEU C 1 23 ? 15.688 -15.183 -63.511 1.00 43.80 23 LEU D CA 1
ATOM 6163 C C . LEU C 1 23 ? 14.981 -16.273 -62.714 1.00 46.39 23 LEU D C 1
ATOM 6164 O O . LEU C 1 23 ? 15.633 -17.091 -62.058 1.00 46.34 23 LEU D O 1
ATOM 6169 N N . HIS C 1 24 ? 13.650 -16.282 -62.787 1.00 49.26 24 HIS D N 1
ATOM 6170 C CA . HIS C 1 24 ? 12.827 -17.296 -62.135 1.00 52.72 24 HIS D CA 1
ATOM 6171 C C . HIS C 1 24 ? 13.046 -18.667 -62.781 1.00 55.12 24 HIS D C 1
ATOM 6172 O O . HIS C 1 24 ? 12.895 -19.704 -62.129 1.00 57.17 24 HIS D O 1
ATOM 6179 N N . GLN C 1 25 ? 13.418 -18.663 -64.051 1.00 55.43 25 GLN D N 1
ATOM 6180 C CA . GLN C 1 25 ? 13.682 -19.858 -64.813 1.00 57.94 25 GLN D CA 1
ATOM 6181 C C . GLN C 1 25 ? 15.037 -20.465 -64.522 1.00 56.80 25 GLN D C 1
ATOM 6182 O O . GLN C 1 25 ? 15.228 -21.638 -64.710 1.00 58.90 25 GLN D O 1
ATOM 6188 N N . HIS C 1 26 ? 15.989 -19.657 -64.096 1.00 54.23 26 HIS D N 1
ATOM 6189 C CA . HIS C 1 26 ? 17.354 -20.116 -63.787 1.00 53.32 26 HIS D CA 1
ATOM 6190 C C . HIS C 1 26 ? 17.846 -19.612 -62.419 1.00 51.91 26 HIS D C 1
ATOM 6191 O O . HIS C 1 26 ? 18.697 -18.717 -62.357 1.00 49.58 26 HIS D O 1
ATOM 6198 N N . PRO C 1 27 ? 17.317 -20.189 -61.318 1.00 53.74 27 PRO D N 1
ATOM 6199 C CA . PRO C 1 27 ? 17.710 -19.785 -59.969 1.00 53.28 27 PRO D CA 1
ATOM 6200 C C . PRO C 1 27 ? 18.976 -20.491 -59.481 1.00 53.43 27 PRO D C 1
ATOM 6201 O O . PRO C 1 27 ? 19.266 -21.615 -59.903 1.00 54.80 27 PRO D O 1
ATOM 6205 N N . GLU C 1 28 ? 19.712 -19.826 -58.592 1.00 52.58 28 GLU D N 1
ATOM 6206 C CA . GLU C 1 28 ? 20.959 -20.361 -58.043 1.00 53.09 28 GLU D CA 1
ATOM 6207 C C . GLU C 1 28 ? 21.011 -20.218 -56.528 1.00 54.56 28 GLU D C 1
ATOM 6208 O O . GLU C 1 28 ? 20.575 -19.202 -55.981 1.00 54.25 28 GLU D O 1
ATOM 6214 N N . LEU C 1 29 ? 21.577 -21.227 -55.867 1.00 56.44 29 LEU D N 1
ATOM 6215 C CA . LEU C 1 29 ? 21.647 -21.277 -54.404 1.00 58.77 29 LEU D CA 1
ATOM 6216 C C . LEU C 1 29 ? 22.586 -20.231 -53.793 1.00 57.88 29 LEU D C 1
ATOM 6217 O O . LEU C 1 29 ? 23.480 -19.711 -54.470 1.00 55.64 29 LEU D O 1
ATOM 6222 N N . SER C 1 30 ? 22.360 -19.930 -52.511 1.00 60.14 30 SER D N 1
ATOM 6223 C CA . SER C 1 30 ? 23.191 -19.005 -51.734 1.00 60.34 30 SER D CA 1
ATOM 6224 C C . SER C 1 30 ? 24.645 -19.471 -51.727 1.00 60.65 30 SER D C 1
ATOM 6225 O O . SER C 1 30 ? 24.912 -20.653 -51.510 1.00 62.37 30 SER D O 1
ATOM 6228 N N . PHE C 1 31 ? 25.567 -18.538 -51.977 1.00 59.07 31 PHE D N 1
ATOM 6229 C CA . PHE C 1 31 ? 27.006 -18.827 -52.147 1.00 59.44 31 PHE D CA 1
ATOM 6230 C C . PHE C 1 31 ? 27.344 -19.627 -53.425 1.00 57.16 31 PHE D C 1
ATOM 6231 O O . PHE C 1 31 ? 28.489 -20.051 -53.613 1.00 58.07 31 PHE D O 1
ATOM 6239 N N . HIS C 1 32 ? 26.357 -19.817 -54.302 1.00 54.57 32 HIS D N 1
ATOM 6240 C CA . HIS C 1 32 ? 26.567 -20.556 -55.556 1.00 52.99 32 HIS D CA 1
ATOM 6241 C C . HIS C 1 32 ? 26.003 -19.819 -56.777 1.00 50.04 32 HIS D C 1
ATOM 6242 O O . HIS C 1 32 ? 25.828 -20.403 -57.855 1.00 49.22 32 HIS D O 1
ATOM 6249 N N . GLU C 1 33 ? 25.752 -18.524 -56.603 1.00 48.60 33 GLU D N 1
ATOM 6250 C CA . GLU C 1 33 ? 25.045 -17.731 -57.608 1.00 46.37 33 GLU D CA 1
ATOM 6251 C C . GLU C 1 33 ? 25.962 -17.136 -58.694 1.00 44.60 33 GLU D C 1
ATOM 6252 O O . GLU C 1 33 ? 25.936 -15.930 -58.958 1.00 43.34 33 GLU D O 1
ATOM 6258 N N . ASP C 1 34 ? 26.741 -17.980 -59.353 1.00 44.51 34 ASP D N 1
ATOM 6259 C CA . ASP C 1 34 ? 27.665 -17.499 -60.378 1.00 43.70 34 ASP D CA 1
ATOM 6260 C C . ASP C 1 34 ? 26.990 -17.021 -61.659 1.00 42.01 34 ASP D C 1
ATOM 6261 O O . ASP C 1 34 ? 27.349 -15.997 -62.159 1.00 41.52 34 ASP D O 1
ATOM 6266 N N . GLU C 1 35 ? 26.054 -17.794 -62.184 1.00 41.18 35 GLU D N 1
ATOM 6267 C CA . GLU C 1 35 ? 25.366 -17.422 -63.390 1.00 40.29 35 GLU D CA 1
ATOM 6268 C C . GLU C 1 35 ? 24.523 -16.142 -63.251 1.00 38.39 35 GLU D C 1
ATOM 6269 O O . GLU C 1 35 ? 24.427 -15.377 -64.167 1.00 38.25 35 GLU D O 1
ATOM 6275 N N . THR C 1 36 ? 23.914 -15.935 -62.097 1.00 37.16 36 THR D N 1
ATOM 6276 C CA . THR C 1 36 ? 23.072 -14.767 -61.825 1.00 35.67 36 THR D CA 1
ATOM 6277 C C . THR C 1 36 ? 23.910 -13.503 -61.622 1.00 34.69 36 THR D C 1
ATOM 6278 O O . THR C 1 36 ? 23.534 -12.430 -62.093 1.00 33.90 36 THR D O 1
ATOM 6282 N N . ALA C 1 37 ? 25.038 -13.635 -60.924 1.00 34.51 37 ALA D N 1
ATOM 6283 C CA . ALA C 1 37 ? 25.951 -12.512 -60.726 1.00 34.53 37 ALA D CA 1
ATOM 6284 C C . ALA C 1 37 ? 26.561 -12.027 -62.051 1.00 34.49 37 ALA D C 1
ATOM 6285 O O . ALA C 1 37 ? 26.723 -10.828 -62.245 1.00 34.48 37 ALA D O 1
ATOM 6287 N N . LYS C 1 38 ? 26.824 -12.932 -62.973 1.00 34.53 38 LYS D N 1
ATOM 6288 C CA . LYS C 1 38 ? 27.378 -12.564 -64.267 1.00 35.55 38 LYS D CA 1
ATOM 6289 C C . LYS C 1 38 ? 26.326 -11.857 -65.116 1.00 34.65 38 LYS D C 1
ATOM 6290 O O . LYS C 1 38 ? 26.596 -10.884 -65.730 1.00 35.35 38 LYS D O 1
ATOM 6296 N N . TYR C 1 39 ? 25.111 -12.341 -65.062 1.00 33.02 39 TYR D N 1
ATOM 6297 C CA . TYR C 1 39 ? 23.991 -11.698 -65.736 1.00 32.55 39 TYR D CA 1
ATOM 6298 C C . TYR C 1 39 ? 23.787 -10.257 -65.231 1.00 31.46 39 TYR D C 1
ATOM 6299 O O . TYR C 1 39 ? 23.536 -9.343 -66.014 1.00 31.60 39 TYR D O 1
ATOM 6308 N N . ILE C 1 40 ? 23.898 -10.061 -63.922 1.00 30.65 40 ILE D N 1
ATOM 6309 C CA . ILE C 1 40 ? 23.709 -8.736 -63.326 1.00 30.16 40 ILE D CA 1
ATOM 6310 C C . ILE C 1 40 ? 24.828 -7.808 -63.797 1.00 31.41 40 ILE D C 1
ATOM 6311 O O . ILE C 1 40 ? 24.582 -6.650 -64.128 1.00 32.07 40 ILE D O 1
ATOM 6316 N N . ALA C 1 41 ? 26.051 -8.327 -63.835 1.00 32.03 41 ALA D N 1
ATOM 6317 C CA . ALA C 1 41 ? 27.194 -7.550 -64.282 1.00 33.83 41 ALA D CA 1
ATOM 6318 C C . ALA C 1 41 ? 27.089 -7.249 -65.787 1.00 34.98 41 ALA D C 1
ATOM 6319 O O . ALA C 1 41 ? 27.296 -6.104 -66.204 1.00 36.81 41 ALA D O 1
ATOM 6321 N N . GLU C 1 42 ? 26.728 -8.262 -66.582 1.00 34.10 42 GLU D N 1
ATOM 6322 C CA . GLU C 1 42 ? 26.513 -8.101 -68.025 1.00 35.71 42 GLU D CA 1
ATOM 6323 C C . GLU C 1 42 ? 25.448 -7.064 -68.373 1.00 35.54 42 GLU D C 1
ATOM 6324 O O . GLU C 1 42 ? 25.564 -6.362 -69.379 1.00 37.69 42 GLU D O 1
ATOM 6326 N N . PHE C 1 43 ? 24.416 -6.976 -67.538 1.00 33.18 43 PHE D N 1
ATOM 6327 C CA . PHE C 1 43 ? 23.346 -6.016 -67.737 1.00 32.86 43 PHE D CA 1
ATOM 6328 C C . PHE C 1 43 ? 23.876 -4.597 -67.798 1.00 34.36 43 PHE D C 1
ATOM 6329 O O . PHE C 1 43 ? 23.381 -3.781 -68.564 1.00 35.34 43 PHE D O 1
ATOM 6337 N N . TYR C 1 44 ? 24.876 -4.304 -66.977 1.00 34.64 44 TYR D N 1
ATOM 6338 C CA . TYR C 1 44 ? 25.374 -2.945 -66.861 1.00 37.36 44 TYR D CA 1
ATOM 6339 C C . TYR C 1 44 ? 26.392 -2.543 -67.933 1.00 40.80 44 TYR D C 1
ATOM 6340 O O . TYR C 1 44 ? 26.843 -1.400 -67.943 1.00 43.08 44 TYR D O 1
ATOM 6349 N N . LYS C 1 45 ? 26.750 -3.469 -68.823 1.00 41.77 45 LYS D N 1
ATOM 6350 C CA . LYS C 1 45 ? 27.594 -3.117 -69.975 1.00 46.96 45 LYS D CA 1
ATOM 6351 C C . LYS C 1 45 ? 26.819 -2.228 -70.947 1.00 48.88 45 LYS D C 1
ATOM 6352 O O . LYS C 1 45 ? 25.641 -2.481 -71.234 1.00 47.63 45 LYS D O 1
ATOM 6358 N N . GLY C 1 46 ? 27.487 -1.183 -71.425 1.00 52.68 46 GLY D N 1
ATOM 6359 C CA . GLY C 1 46 ? 26.866 -0.185 -72.285 1.00 55.47 46 GLY D CA 1
ATOM 6360 C C . GLY C 1 46 ? 26.254 0.976 -71.529 1.00 55.35 46 GLY D C 1
ATOM 6361 O O . GLY C 1 46 ? 25.902 1.992 -72.133 1.00 57.88 46 GLY D O 1
ATOM 6362 N N . LYS C 1 47 ? 26.141 0.831 -70.212 1.00 52.23 47 LYS D N 1
ATOM 6363 C CA . LYS C 1 47 ? 25.448 1.818 -69.384 1.00 52.43 47 LYS D CA 1
ATOM 6364 C C . LYS C 1 47 ? 26.416 2.684 -68.585 1.00 54.73 47 LYS D C 1
ATOM 6365 O O . LYS C 1 47 ? 27.482 2.224 -68.168 1.00 54.62 47 LYS D O 1
ATOM 6371 N N . ASP C 1 48 ? 26.026 3.937 -68.372 1.00 57.03 48 ASP D N 1
ATOM 6372 C CA . ASP C 1 48 ? 26.892 4.921 -67.730 1.00 60.94 48 ASP D CA 1
ATOM 6373 C C . ASP C 1 48 ? 26.878 4.820 -66.197 1.00 59.15 48 ASP D C 1
ATOM 6374 O O . ASP C 1 48 ? 26.382 5.709 -65.496 1.00 59.94 48 ASP D O 1
ATOM 6379 N N . VAL C 1 49 ? 27.428 3.716 -65.694 1.00 57.53 49 VAL D N 1
ATOM 6380 C CA . VAL C 1 49 ? 27.550 3.448 -64.257 1.00 56.62 49 VAL D CA 1
ATOM 6381 C C . VAL C 1 49 ? 28.947 2.889 -63.991 1.00 58.92 49 VAL D C 1
ATOM 6382 O O . VAL C 1 49 ? 29.626 2.462 -64.929 1.00 59.55 49 VAL D O 1
ATOM 6386 N N . GLU C 1 50 ? 29.385 2.906 -62.731 1.00 60.57 50 GLU D N 1
ATOM 6387 C CA . GLU C 1 50 ? 30.640 2.255 -62.356 1.00 63.10 50 GLU D CA 1
ATOM 6388 C C . GLU C 1 50 ? 30.354 0.938 -61.623 1.00 59.94 50 GLU D C 1
ATOM 6389 O O . GLU C 1 50 ? 29.740 0.923 -60.557 1.00 58.88 50 GLU D O 1
ATOM 6395 N N . VAL C 1 51 ? 30.796 -0.163 -62.220 1.00 59.16 51 VAL D N 1
ATOM 6396 C CA . VAL C 1 51 ? 30.483 -1.493 -61.721 1.00 56.76 51 VAL D CA 1
ATOM 6397 C C . VAL C 1 51 ? 31.700 -2.103 -61.034 1.00 59.40 51 VAL D C 1
ATOM 6398 O O . VAL C 1 51 ? 32.697 -2.420 -61.687 1.00 61.07 51 VAL D O 1
ATOM 6402 N N . GLU C 1 52 ? 31.612 -2.234 -59.711 1.00 60.52 52 GLU D N 1
ATOM 6403 C CA . GLU C 1 52 ? 32.612 -2.950 -58.916 1.00 63.40 52 GLU D CA 1
ATOM 6404 C C . GLU C 1 52 ? 32.082 -4.344 -58.659 1.00 60.39 52 GLU D C 1
ATOM 6405 O O . GLU C 1 52 ? 30.920 -4.516 -58.269 1.00 57.66 52 GLU D O 1
ATOM 6411 N N . THR C 1 53 ? 32.929 -5.344 -58.866 1.00 61.65 53 THR D N 1
ATOM 6412 C CA . THR C 1 53 ? 32.435 -6.712 -58.939 1.00 59.47 53 THR D CA 1
ATOM 6413 C C . THR C 1 53 ? 33.036 -7.680 -57.911 1.00 61.03 53 THR D C 1
ATOM 6414 O O . THR C 1 53 ? 32.529 -8.794 -57.721 1.00 59.35 53 THR D O 1
ATOM 6418 N N . ASN C 1 54 ? 34.091 -7.254 -57.230 1.00 65.19 54 ASN D N 1
ATOM 6419 C CA . ASN C 1 54 ? 34.766 -8.147 -56.295 1.00 67.86 54 ASN D CA 1
ATOM 6420 C C . ASN C 1 54 ? 34.480 -7.799 -54.832 1.00 69.99 54 ASN D C 1
ATOM 6421 O O . ASN C 1 54 ? 35.322 -8.013 -53.966 1.00 73.68 54 ASN D O 1
ATOM 6423 N N . VAL C 1 55 ? 33.288 -7.278 -54.551 1.00 68.29 55 VAL D N 1
ATOM 6424 C CA . VAL C 1 55 ? 33.040 -6.698 -53.230 1.00 71.25 55 VAL D CA 1
ATOM 6425 C C . VAL C 1 55 ? 31.703 -7.067 -52.612 1.00 68.95 55 VAL D C 1
ATOM 6426 O O . VAL C 1 55 ? 30.777 -6.254 -52.640 1.00 68.60 55 VAL D O 1
ATOM 6428 N N . GLY C 1 56 ? 31.596 -8.269 -52.036 1.00 68.34 56 GLY D N 1
ATOM 6429 C CA . GLY C 1 56 ? 32.695 -9.258 -51.983 1.00 69.05 56 GLY D CA 1
ATOM 6430 C C . GLY C 1 56 ? 32.411 -10.424 -52.922 1.00 64.81 56 GLY D C 1
ATOM 6431 O O . GLY C 1 56 ? 32.120 -10.205 -54.094 1.00 62.36 56 GLY D O 1
ATOM 6432 N N . PRO C 1 57 ? 32.447 -11.669 -52.412 1.00 64.78 57 PRO D N 1
ATOM 6433 C CA . PRO C 1 57 ? 32.212 -12.842 -53.265 1.00 61.37 57 PRO D CA 1
ATOM 6434 C C . PRO C 1 57 ? 30.853 -12.768 -53.971 1.00 56.94 57 PRO D C 1
ATOM 6435 O O . PRO C 1 57 ? 29.805 -12.751 -53.307 1.00 56.58 57 PRO D O 1
ATOM 6439 N N . ARG C 1 58 ? 30.887 -12.699 -55.304 1.00 53.76 58 ARG D N 1
ATOM 6440 C CA . ARG C 1 58 ? 29.689 -12.559 -56.154 1.00 49.75 58 ARG D CA 1
ATOM 6441 C C . ARG C 1 58 ? 28.889 -11.287 -55.877 1.00 48.40 58 ARG D C 1
ATOM 6442 O O . ARG C 1 58 ? 27.811 -11.089 -56.437 1.00 45.99 58 ARG D O 1
ATOM 6450 N N . GLY C 1 59 ? 29.431 -10.428 -55.020 1.00 49.87 59 GLY D N 1
ATOM 6451 C CA . GLY C 1 59 ? 28.784 -9.175 -54.672 1.00 49.14 59 GLY D CA 1
ATOM 6452 C C . GLY C 1 59 ? 29.040 -8.119 -55.723 1.00 47.82 59 GLY D C 1
ATOM 6453 O O . GLY C 1 59 ? 30.181 -7.925 -56.160 1.00 49.34 59 GLY D O 1
ATOM 6454 N N . ILE C 1 60 ? 27.973 -7.440 -56.135 1.00 45.26 60 ILE D N 1
ATOM 6455 C CA . ILE C 1 60 ? 28.078 -6.384 -57.121 1.00 44.65 60 ILE D CA 1
ATOM 6456 C C . ILE C 1 60 ? 27.583 -5.061 -56.564 1.00 45.76 60 ILE D C 1
ATOM 6457 O O . ILE C 1 60 ? 26.484 -4.966 -56.019 1.00 44.82 60 ILE D O 1
ATOM 6462 N N . LYS C 1 61 ? 28.420 -4.043 -56.715 1.00 47.75 61 LYS D N 1
ATOM 6463 C CA . LYS C 1 61 ? 28.105 -2.700 -56.283 1.00 49.38 61 LYS D CA 1
ATOM 6464 C C . LYS C 1 61 ? 28.208 -1.797 -57.507 1.00 49.37 61 LYS D C 1
ATOM 6465 O O . LYS C 1 61 ? 29.263 -1.727 -58.154 1.00 50.43 61 LYS D O 1
ATOM 6471 N N . VAL C 1 62 ? 27.114 -1.130 -57.856 1.00 47.54 62 VAL D N 1
ATOM 6472 C CA . VAL C 1 62 ? 27.173 -0.234 -59.000 1.00 48.22 62 VAL D CA 1
ATOM 6473 C C . VAL C 1 62 ? 26.868 1.190 -58.578 1.00 50.57 62 VAL D C 1
ATOM 6474 O O . VAL C 1 62 ? 25.857 1.458 -57.933 1.00 50.55 62 VAL D O 1
ATOM 6478 N N . THR C 1 63 ? 27.767 2.097 -58.936 1.00 53.38 63 THR D N 1
ATOM 6479 C CA . THR C 1 63 ? 27.648 3.489 -58.548 1.00 56.73 63 THR D CA 1
ATOM 6480 C C . THR C 1 63 ? 27.084 4.315 -59.699 1.00 56.80 63 THR D C 1
ATOM 6481 O O . THR C 1 63 ? 27.543 4.212 -60.840 1.00 56.67 63 THR D O 1
ATOM 6485 N N . ILE C 1 64 ? 26.067 5.109 -59.385 1.00 56.95 64 ILE D N 1
ATOM 6486 C CA . ILE C 1 64 ? 25.504 6.065 -60.325 1.00 58.02 64 ILE D CA 1
ATOM 6487 C C . ILE C 1 64 ? 25.834 7.451 -59.789 1.00 63.04 64 ILE D C 1
ATOM 6488 O O . ILE C 1 64 ? 25.134 7.969 -58.912 1.00 63.77 64 ILE D O 1
ATOM 6493 N N . ASP C 1 65 ? 26.912 8.036 -60.303 1.00 67.08 65 ASP D N 1
ATOM 6494 C CA . ASP C 1 65 ? 27.426 9.298 -59.786 1.00 72.81 65 ASP D CA 1
ATOM 6495 C C . ASP C 1 65 ? 26.957 10.449 -60.664 1.00 75.36 65 ASP D C 1
ATOM 6496 O O . ASP C 1 65 ? 27.351 10.554 -61.833 1.00 76.52 65 ASP D O 1
ATOM 6501 N N . SER C 1 66 ? 26.115 11.311 -60.094 1.00 76.52 66 SER D N 1
ATOM 6502 C CA . SER C 1 66 ? 25.596 12.488 -60.803 1.00 79.23 66 SER D CA 1
ATOM 6503 C C . SER C 1 66 ? 26.684 13.408 -61.371 1.00 84.90 66 SER D C 1
ATOM 6504 O O . SER C 1 66 ? 26.402 14.251 -62.220 1.00 86.96 66 SER D O 1
ATOM 6507 N N . GLY C 1 67 ? 27.915 13.251 -60.886 1.00 87.70 67 GLY D N 1
ATOM 6508 C CA . GLY C 1 67 ? 29.019 14.138 -61.247 1.00 94.18 67 GLY D CA 1
ATOM 6509 C C . GLY C 1 67 ? 29.012 15.426 -60.437 1.00 99.84 67 GLY D C 1
ATOM 6510 O O . GLY C 1 67 ? 29.859 16.303 -60.645 1.00 106.10 67 GLY D O 1
ATOM 6511 N N . LYS C 1 68 ? 28.048 15.542 -59.522 1.00 97.94 68 LYS D N 1
ATOM 6512 C CA . LYS C 1 68 ? 27.920 16.712 -58.648 1.00 103.10 68 LYS D CA 1
ATOM 6513 C C . LYS C 1 68 ? 28.069 16.289 -57.182 1.00 102.92 68 LYS D C 1
ATOM 6514 O O . LYS C 1 68 ? 27.704 15.163 -56.821 1.00 97.65 68 LYS D O 1
ATOM 6520 N N . PRO C 1 69 ? 28.620 17.184 -56.336 1.00 109.20 69 PRO D N 1
ATOM 6521 C CA . PRO C 1 69 ? 28.723 16.897 -54.901 1.00 110.26 69 PRO D CA 1
ATOM 6522 C C . PRO C 1 69 ? 27.353 16.773 -54.232 1.00 106.82 69 PRO D C 1
ATOM 6523 O O . PRO C 1 69 ? 26.443 17.548 -54.530 1.00 107.05 69 PRO D O 1
ATOM 6527 N N . GLY C 1 70 ? 27.219 15.803 -53.334 1.00 104.00 70 GLY D N 1
ATOM 6528 C CA . GLY C 1 70 ? 25.968 15.599 -52.615 1.00 101.52 70 GLY D CA 1
ATOM 6529 C C . GLY C 1 70 ? 25.959 14.330 -51.790 1.00 98.49 70 GLY D C 1
ATOM 6530 O O . GLY C 1 70 ? 26.993 13.680 -51.616 1.00 98.96 70 GLY D O 1
ATOM 6531 N N . LYS C 1 71 ? 24.778 13.976 -51.293 1.00 95.65 71 LYS D N 1
ATOM 6532 C CA . LYS C 1 71 ? 24.603 12.806 -50.443 1.00 93.35 71 LYS D CA 1
ATOM 6533 C C . LYS C 1 71 ? 24.769 11.501 -51.213 1.00 87.28 71 LYS D C 1
ATOM 6534 O O . LYS C 1 71 ? 24.849 11.493 -52.444 1.00 84.51 71 LYS D O 1
ATOM 6540 N N . THR C 1 72 ? 24.834 10.399 -50.479 1.00 85.53 72 THR D N 1
ATOM 6541 C CA . THR C 1 72 ? 24.931 9.088 -51.097 1.00 79.73 72 THR D CA 1
ATOM 6542 C C . THR C 1 72 ? 23.871 8.180 -50.498 1.00 76.47 72 THR D C 1
ATOM 6543 O O . THR C 1 72 ? 23.827 7.972 -49.277 1.00 79.29 72 THR D O 1
ATOM 6547 N N . LEU C 1 73 ? 23.009 7.665 -51.370 1.00 71.09 73 LEU D N 1
ATOM 6548 C CA . LEU C 1 73 ? 21.979 6.711 -50.987 1.00 67.77 73 LEU D CA 1
ATOM 6549 C C . LEU C 1 73 ? 22.329 5.352 -51.562 1.00 63.28 73 LEU D C 1
ATOM 6550 O O . LEU C 1 73 ? 22.679 5.244 -52.742 1.00 60.81 73 LEU D O 1
ATOM 6555 N N . ALA C 1 74 ? 22.241 4.321 -50.726 1.00 62.25 74 ALA D N 1
ATOM 6556 C CA . ALA C 1 74 ? 22.379 2.946 -51.191 1.00 57.79 74 ALA D CA 1
ATOM 6557 C C . ALA C 1 74 ? 20.994 2.351 -51.339 1.00 54.71 74 ALA D C 1
ATOM 6558 O O . ALA C 1 74 ? 20.132 2.569 -50.496 1.00 56.51 74 ALA D O 1
ATOM 6560 N N . ILE C 1 75 ? 20.774 1.635 -52.435 1.00 50.60 75 ILE D N 1
ATOM 6561 C CA . ILE C 1 75 ? 19.538 0.885 -52.627 1.00 48.33 75 ILE D CA 1
ATOM 6562 C C . ILE C 1 75 ? 19.886 -0.580 -52.893 1.00 45.65 75 ILE D C 1
ATOM 6563 O O . ILE C 1 75 ? 20.786 -0.877 -53.670 1.00 43.81 75 ILE D O 1
ATOM 6568 N N . ARG C 1 76 ? 19.174 -1.488 -52.232 1.00 45.72 76 ARG D N 1
ATOM 6569 C CA . ARG C 1 76 ? 19.591 -2.887 -52.146 1.00 44.84 76 ARG D CA 1
ATOM 6570 C C . ARG C 1 76 ? 18.558 -3.832 -52.751 1.00 43.02 76 ARG D C 1
ATOM 6571 O O . ARG C 1 76 ? 17.356 -3.701 -52.487 1.00 43.59 76 ARG D O 1
ATOM 6579 N N . ALA C 1 77 ? 19.049 -4.779 -53.550 1.00 40.76 77 ALA D N 1
ATOM 6580 C CA . ALA C 1 77 ? 18.266 -5.918 -54.023 1.00 39.96 77 ALA D CA 1
ATOM 6581 C C . ALA C 1 77 ? 19.102 -7.198 -53.921 1.00 39.70 77 ALA D C 1
ATOM 6582 O O . ALA C 1 77 ? 20.268 -7.208 -54.310 1.00 38.48 77 ALA D O 1
ATOM 6584 N N . ASP C 1 78 ? 18.507 -8.266 -53.392 1.00 40.77 78 ASP D N 1
ATOM 6585 C CA . ASP C 1 78 ? 19.191 -9.554 -53.285 1.00 40.93 78 ASP D CA 1
ATOM 6586 C C . ASP C 1 78 ? 18.866 -10.495 -54.447 1.00 39.20 78 ASP D C 1
ATOM 6587 O O . ASP C 1 78 ? 17.869 -10.296 -55.141 1.00 38.37 78 ASP D O 1
ATOM 6592 N N . PHE C 1 79 ? 19.702 -11.511 -54.672 1.00 38.70 79 PHE D N 1
ATOM 6593 C CA . PHE C 1 79 ? 19.490 -12.381 -55.837 1.00 37.77 79 PHE D CA 1
ATOM 6594 C C . PHE C 1 79 ? 19.634 -13.893 -55.640 1.00 39.83 79 PHE D C 1
ATOM 6595 O O . PHE C 1 79 ? 19.433 -14.652 -56.585 1.00 39.45 79 PHE D O 1
ATOM 6603 N N . ASP C 1 80 ? 19.947 -14.349 -54.443 1.00 43.53 80 ASP D N 1
ATOM 6604 C CA . ASP C 1 80 ? 19.975 -15.788 -54.144 1.00 46.54 80 ASP D CA 1
ATOM 6605 C C . ASP C 1 80 ? 18.633 -16.496 -54.170 1.00 48.83 80 ASP D C 1
ATOM 6606 O O . ASP C 1 80 ? 17.620 -15.921 -53.908 1.00 49.87 80 ASP D O 1
ATOM 6611 N N . ALA C 1 81 ? 18.657 -17.764 -54.513 1.00 50.53 81 ALA D N 1
ATOM 6612 C CA . ALA C 1 81 ? 17.438 -18.574 -54.528 1.00 53.75 81 ALA D CA 1
ATOM 6613 C C . ALA C 1 81 ? 17.488 -19.630 -53.421 1.00 57.77 81 ALA D C 1
ATOM 6614 O O . ALA C 1 81 ? 18.415 -19.628 -52.602 1.00 58.68 81 ALA D O 1
ATOM 6616 N N . LEU C 1 82 ? 16.494 -20.518 -53.390 1.00 61.14 82 LEU D N 1
ATOM 6617 C CA . LEU C 1 82 ? 16.266 -21.423 -52.253 1.00 66.01 82 LEU D CA 1
ATOM 6618 C C . LEU C 1 82 ? 16.225 -22.905 -52.645 1.00 68.83 82 LEU D C 1
ATOM 6619 O O . LEU C 1 82 ? 15.810 -23.235 -53.760 1.00 67.99 82 LEU D O 1
ATOM 6624 N N . PRO C 1 83 ? 16.662 -23.805 -51.733 1.00 72.69 83 PRO D N 1
ATOM 6625 C CA . PRO C 1 83 ? 16.641 -25.241 -52.036 1.00 75.70 83 PRO D CA 1
ATOM 6626 C C . PRO C 1 83 ? 15.227 -25.835 -51.962 1.00 80.54 83 PRO D C 1
ATOM 6627 O O . PRO C 1 83 ? 14.898 -26.579 -51.027 1.00 85.44 83 PRO D O 1
ATOM 6631 N N . ILE C 1 84 ? 14.408 -25.494 -52.958 1.00 79.80 84 ILE D N 1
ATOM 6632 C CA . ILE C 1 84 ? 13.007 -25.926 -53.037 1.00 84.54 84 ILE D CA 1
ATOM 6633 C C . ILE C 1 84 ? 12.673 -26.327 -54.482 1.00 84.08 84 ILE D C 1
ATOM 6634 O O . ILE C 1 84 ? 12.981 -25.589 -55.420 1.00 79.72 84 ILE D O 1
ATOM 6639 N N . THR C 1 85 ? 11.979 -27.445 -54.639 1.00 89.24 85 THR D N 1
ATOM 6640 C CA . THR C 1 85 ? 11.538 -27.896 -55.940 1.00 90.28 85 THR D CA 1
ATOM 6641 C C . THR C 1 85 ? 10.230 -27.250 -56.343 1.00 91.92 85 THR D C 1
ATOM 6642 O O . THR C 1 85 ? 9.221 -27.415 -55.705 1.00 96.67 85 THR D O 1
ATOM 6646 N N . GLU C 1 86 ? 10.258 -26.505 -57.422 1.00 88.61 86 GLU D N 1
ATOM 6647 C CA . GLU C 1 86 ? 9.085 -25.723 -57.825 1.00 89.89 86 GLU D CA 1
ATOM 6648 C C . GLU C 1 86 ? 7.900 -26.600 -58.252 1.00 96.50 86 GLU D C 1
ATOM 6649 O O . GLU C 1 86 ? 7.998 -27.382 -59.205 1.00 97.93 86 GLU D O 1
ATOM 6655 N N . ASP C 1 87 ? 6.765 -26.453 -57.599 1.00 101.09 87 ASP D N 1
ATOM 6656 C CA . ASP C 1 87 ? 5.587 -27.147 -58.079 1.00 107.82 87 ASP D CA 1
ATOM 6657 C C . ASP C 1 87 ? 4.480 -26.158 -58.320 1.00 109.09 87 ASP D C 1
ATOM 6658 O O . ASP C 1 87 ? 3.316 -26.428 -58.170 1.00 115.02 87 ASP D O 1
ATOM 6663 N N . THR C 1 88 ? 4.918 -24.988 -58.726 1.00 103.71 88 THR D N 1
ATOM 6664 C CA . THR C 1 88 ? 4.038 -23.902 -59.162 1.00 103.96 88 THR D CA 1
ATOM 6665 C C . THR C 1 88 ? 3.518 -24.136 -60.586 1.00 106.28 88 THR D C 1
ATOM 6666 O O . THR C 1 88 ? 2.418 -23.697 -60.932 1.00 109.62 88 THR D O 1
ATOM 6670 N N . GLY C 1 89 ? 4.318 -24.823 -61.402 1.00 105.00 89 GLY D N 1
ATOM 6671 C CA . GLY C 1 89 ? 3.919 -25.220 -62.754 1.00 108.09 89 GLY D CA 1
ATOM 6672 C C . GLY C 1 89 ? 3.769 -24.113 -63.786 1.00 105.72 89 GLY D C 1
ATOM 6673 O O . GLY C 1 89 ? 3.168 -24.330 -64.836 1.00 109.57 89 GLY D O 1
ATOM 6674 N N . LEU C 1 90 ? 4.311 -22.932 -63.495 1.00 100.08 90 LEU D N 1
ATOM 6675 C CA . LEU C 1 90 ? 4.283 -21.809 -64.437 1.00 97.67 90 LEU D CA 1
ATOM 6676 C C . LEU C 1 90 ? 5.174 -22.092 -65.641 1.00 95.90 90 LEU D C 1
ATOM 6677 O O . LEU C 1 90 ? 6.140 -22.852 -65.537 1.00 94.31 90 LEU D O 1
ATOM 6679 N N . SER C 1 91 ? 4.862 -21.431 -66.747 1.00 96.39 91 SER D N 1
ATOM 6680 C CA . SER C 1 91 ? 5.617 -21.590 -67.971 1.00 95.42 91 SER D CA 1
ATOM 6681 C C . SER C 1 91 ? 7.076 -21.336 -67.743 1.00 89.33 91 SER D C 1
ATOM 6682 O O . SER C 1 91 ? 7.914 -21.928 -68.394 1.00 88.85 91 SER D O 1
ATOM 6685 N N . PHE C 1 92 ? 7.372 -20.455 -66.798 1.00 85.05 92 PHE D N 1
ATOM 6686 C CA . PHE C 1 92 ? 8.749 -20.044 -66.553 1.00 79.59 92 PHE D CA 1
ATOM 6687 C C . PHE C 1 92 ? 9.347 -20.611 -65.292 1.00 77.81 92 PHE D C 1
ATOM 6688 O O . PHE C 1 92 ? 10.329 -20.124 -64.782 1.00 73.63 92 PHE D O 1
ATOM 6696 N N . ALA C 1 93 ? 8.752 -21.680 -64.823 1.00 81.57 93 ALA D N 1
ATOM 6697 C CA . ALA C 1 93 ? 9.212 -22.353 -63.602 1.00 81.00 93 ALA D CA 1
ATOM 6698 C C . ALA C 1 93 ? 10.654 -22.848 -63.729 1.00 78.01 93 ALA D C 1
ATOM 6699 O O . ALA C 1 93 ? 11.144 -23.085 -64.837 1.00 77.83 93 ALA D O 1
ATOM 6701 N N . SER C 1 94 ? 11.322 -23.000 -62.588 1.00 76.13 94 SER D N 1
ATOM 6702 C CA . SER C 1 94 ? 12.735 -23.383 -62.542 1.00 73.31 94 SER D CA 1
ATOM 6703 C C . SER C 1 94 ? 13.035 -24.690 -63.276 1.00 75.83 94 SER D C 1
ATOM 6704 O O . SER C 1 94 ? 12.425 -25.725 -62.999 1.00 79.92 94 SER D O 1
ATOM 6707 N N . GLN C 1 95 ? 13.978 -24.618 -64.214 1.00 73.70 95 GLN D N 1
ATOM 6708 C CA . GLN C 1 95 ? 14.494 -25.804 -64.899 1.00 75.98 95 GLN D CA 1
ATOM 6709 C C . GLN C 1 95 ? 15.924 -26.135 -64.449 1.00 73.44 95 GLN D C 1
ATOM 6710 O O . GLN C 1 95 ? 16.645 -26.881 -65.120 1.00 74.32 95 GLN D O 1
ATOM 6716 N N . ASN C 1 96 ? 16.314 -25.579 -63.303 1.00 70.65 96 ASN D N 1
ATOM 6717 C CA . ASN C 1 96 ? 17.617 -25.845 -62.701 1.00 68.65 96 ASN D CA 1
ATOM 6718 C C . ASN C 1 96 ? 17.469 -26.653 -61.411 1.00 70.67 96 ASN D C 1
ATOM 6719 O O . ASN C 1 96 ? 17.060 -26.116 -60.376 1.00 70.25 96 ASN D O 1
ATOM 6721 N N . LYS C 1 97 ? 17.777 -27.949 -61.503 1.00 73.21 97 LYS D N 1
ATOM 6722 C CA . LYS C 1 97 ? 17.823 -28.870 -60.359 1.00 75.55 97 LYS D CA 1
ATOM 6723 C C . LYS C 1 97 ? 16.625 -28.860 -59.427 1.00 77.85 97 LYS D C 1
ATOM 6724 O O . LYS C 1 97 ? 15.479 -28.958 -59.869 1.00 80.35 97 LYS D O 1
ATOM 6725 N N . GLY C 1 98 ? 16.904 -28.751 -58.129 1.00 77.58 98 GLY D N 1
ATOM 6726 C CA . GLY C 1 98 ? 15.869 -28.650 -57.098 1.00 79.93 98 GLY D CA 1
ATOM 6727 C C . GLY C 1 98 ? 15.979 -27.346 -56.326 1.00 76.63 98 GLY D C 1
ATOM 6728 O O . GLY C 1 98 ? 16.075 -27.346 -55.096 1.00 78.42 98 GLY D O 1
ATOM 6729 N N . VAL C 1 99 ? 15.969 -26.235 -57.059 1.00 72.20 99 VAL D N 1
ATOM 6730 C CA . VAL C 1 99 ? 16.120 -24.896 -56.484 1.00 68.69 99 VAL D CA 1
ATOM 6731 C C . VAL C 1 99 ? 15.132 -23.915 -57.140 1.00 67.04 99 VAL D C 1
ATOM 6732 O O . VAL C 1 99 ? 14.812 -24.052 -58.323 1.00 66.73 99 VAL D O 1
ATOM 6736 N N . MET C 1 100 ? 14.642 -22.949 -56.358 1.00 66.14 100 MET D N 1
ATOM 6737 C CA . MET C 1 100 ? 13.570 -22.038 -56.781 1.00 65.22 100 MET D CA 1
ATOM 6738 C C . MET C 1 100 ? 13.665 -20.665 -56.102 1.00 62.77 100 MET D C 1
ATOM 6739 O O . MET C 1 100 ? 14.029 -20.566 -54.930 1.00 63.48 100 MET D O 1
ATOM 6744 N N . HIS C 1 101 ? 13.326 -19.614 -56.848 1.00 60.24 101 HIS D N 1
ATOM 6745 C CA . HIS C 1 101 ? 13.153 -18.277 -56.281 1.00 58.65 101 HIS D CA 1
ATOM 6746 C C . HIS C 1 101 ? 11.835 -18.164 -55.506 1.00 62.06 101 HIS D C 1
ATOM 6747 O O . HIS C 1 101 ? 10.893 -17.490 -55.943 1.00 62.64 101 HIS D O 1
ATOM 6754 N N . ALA C 1 102 ? 11.791 -18.822 -54.349 1.00 64.70 102 ALA D N 1
ATOM 6755 C CA . ALA C 1 102 ? 10.589 -18.881 -53.509 1.00 68.73 102 ALA D CA 1
ATOM 6756 C C . ALA C 1 102 ? 10.454 -17.709 -52.520 1.00 68.68 102 ALA D C 1
ATOM 6757 O O . ALA C 1 102 ? 9.576 -17.716 -51.657 1.00 72.86 102 ALA D O 1
ATOM 6759 N N . CYS C 1 103 ? 11.319 -16.708 -52.649 1.00 64.16 103 CYS D N 1
ATOM 6760 C CA . CYS C 1 103 ? 11.233 -15.521 -51.810 1.00 63.96 103 CYS D CA 1
ATOM 6761 C C . CYS C 1 103 ? 11.181 -14.235 -52.655 1.00 60.01 103 CYS D C 1
ATOM 6762 O O . CYS C 1 103 ? 11.312 -13.133 -52.125 1.00 60.22 103 CYS D O 1
ATOM 6765 N N . GLY C 1 104 ? 10.993 -14.379 -53.967 1.00 56.87 104 GLY D N 1
ATOM 6766 C CA . GLY C 1 104 ? 10.823 -13.230 -54.860 1.00 53.05 104 GLY D CA 1
ATOM 6767 C C . GLY C 1 104 ? 12.073 -12.408 -55.134 1.00 48.68 104 GLY D C 1
ATOM 6768 O O . GLY C 1 104 ? 11.982 -11.256 -55.560 1.00 47.19 104 GLY D O 1
ATOM 6769 N N . HIS C 1 105 ? 13.244 -12.993 -54.904 1.00 46.46 105 HIS D N 1
ATOM 6770 C CA . HIS C 1 105 ? 14.510 -12.310 -55.160 1.00 42.92 105 HIS D CA 1
ATOM 6771 C C . HIS C 1 105 ? 14.734 -12.007 -56.646 1.00 39.98 105 HIS D C 1
ATOM 6772 O O . HIS C 1 105 ? 15.443 -11.060 -56.985 1.00 38.31 105 HIS D O 1
ATOM 6779 N N . ASP C 1 106 ? 14.124 -12.813 -57.517 1.00 39.58 106 ASP D N 1
ATOM 6780 C CA . ASP C 1 106 ? 14.092 -12.556 -58.961 1.00 38.03 106 ASP D CA 1
ATOM 6781 C C . ASP C 1 106 ? 13.369 -11.252 -59.293 1.00 37.62 106 ASP D C 1
ATOM 6782 O O . ASP C 1 106 ? 13.752 -10.549 -60.224 1.00 36.22 106 ASP D O 1
ATOM 6787 N N . ALA C 1 107 ? 12.334 -10.932 -58.522 1.00 39.06 107 ALA D N 1
ATOM 6788 C CA . ALA C 1 107 ? 11.622 -9.671 -58.678 1.00 39.00 107 ALA D CA 1
ATOM 6789 C C . ALA C 1 107 ? 12.433 -8.475 -58.168 1.00 37.32 107 ALA D C 1
ATOM 6790 O O . ALA C 1 107 ? 12.390 -7.396 -58.760 1.00 36.76 107 ALA D O 1
ATOM 6792 N N . HIS C 1 108 ? 13.164 -8.658 -57.072 1.00 36.99 108 HIS D N 1
ATOM 6793 C CA . HIS C 1 108 ? 13.984 -7.571 -56.541 1.00 37.07 108 HIS D CA 1
ATOM 6794 C C . HIS C 1 108 ? 15.047 -7.179 -57.552 1.00 34.97 108 HIS D C 1
ATOM 6795 O O . HIS C 1 108 ? 15.173 -6.019 -57.894 1.00 35.15 108 HIS D O 1
ATOM 6802 N N . THR C 1 109 ? 15.773 -8.171 -58.048 1.00 34.32 109 THR D N 1
ATOM 6803 C CA . THR C 1 109 ? 16.807 -7.950 -59.044 1.00 33.27 109 THR D CA 1
ATOM 6804 C C . THR C 1 109 ? 16.232 -7.316 -60.304 1.00 33.08 109 THR D C 1
ATOM 6805 O O . THR C 1 109 ? 16.786 -6.349 -60.800 1.00 33.23 109 THR D O 1
ATOM 6809 N N . ALA C 1 110 ? 15.107 -7.846 -60.789 1.00 34.16 110 ALA D N 1
ATOM 6810 C CA . ALA C 1 110 ? 14.486 -7.372 -62.026 1.00 34.41 110 ALA D CA 1
ATOM 6811 C C . ALA C 1 110 ? 14.095 -5.893 -62.011 1.00 35.19 110 ALA D C 1
ATOM 6812 O O . ALA C 1 110 ? 14.415 -5.168 -62.952 1.00 35.01 110 ALA D O 1
ATOM 6814 N N . TYR C 1 111 ? 13.412 -5.435 -60.961 1.00 36.37 111 TYR D N 1
ATOM 6815 C CA . TYR C 1 111 ? 13.006 -4.024 -60.912 1.00 37.29 111 TYR D CA 1
ATOM 6816 C C . TYR C 1 111 ? 14.241 -3.145 -60.672 1.00 36.49 111 TYR D C 1
ATOM 6817 O O . TYR C 1 111 ? 14.333 -2.033 -61.197 1.00 37.14 111 TYR D O 1
ATOM 6826 N N . MET C 1 112 ? 15.190 -3.660 -59.891 1.00 34.85 112 MET D N 1
ATOM 6827 C CA . MET C 1 112 ? 16.382 -2.904 -59.560 1.00 34.51 112 MET D CA 1
ATOM 6828 C C . MET C 1 112 ? 17.268 -2.605 -60.781 1.00 33.22 112 MET D C 1
ATOM 6829 O O . MET C 1 112 ? 17.755 -1.482 -60.917 1.00 33.85 112 MET D O 1
ATOM 6834 N N . LEU C 1 113 ? 17.469 -3.598 -61.648 1.00 31.19 113 LEU D N 1
ATOM 6835 C CA . LEU C 1 113 ? 18.255 -3.411 -62.872 1.00 31.71 113 LEU D CA 1
ATOM 6836 C C . LEU C 1 113 ? 17.683 -2.316 -63.761 1.00 33.28 113 LEU D C 1
ATOM 6837 O O . LEU C 1 113 ? 18.416 -1.469 -64.276 1.00 34.31 113 LEU D O 1
ATOM 6842 N N . VAL C 1 114 ? 16.366 -2.348 -63.933 1.00 34.12 114 VAL D N 1
ATOM 6843 C CA . VAL C 1 114 ? 15.649 -1.393 -64.769 1.00 35.92 114 VAL D CA 1
ATOM 6844 C C . VAL C 1 114 ? 15.605 0.004 -64.134 1.00 37.10 114 VAL D C 1
ATOM 6845 O O . VAL C 1 114 ? 15.719 1.012 -64.836 1.00 39.02 114 VAL D O 1
ATOM 6849 N N . LEU C 1 115 ? 15.444 0.059 -62.814 1.00 36.56 115 LEU D N 1
ATOM 6850 C CA . LEU C 1 115 ? 15.496 1.322 -62.093 1.00 38.09 115 LEU D CA 1
ATOM 6851 C C . LEU C 1 115 ? 16.872 1.971 -62.187 1.00 38.78 115 LEU D C 1
ATOM 6852 O O . LEU C 1 115 ? 16.981 3.179 -62.405 1.00 40.73 115 LEU D O 1
ATOM 6857 N N . ALA C 1 116 ? 17.918 1.166 -62.007 1.00 37.84 116 ALA D N 1
ATOM 6858 C CA . ALA C 1 116 ? 19.288 1.658 -62.060 1.00 39.36 116 ALA D CA 1
ATOM 6859 C C . ALA C 1 116 ? 19.607 2.187 -63.451 1.00 40.90 116 ALA D C 1
ATOM 6860 O O . ALA C 1 116 ? 20.256 3.220 -63.597 1.00 43.25 116 ALA D O 1
ATOM 6862 N N . GLU C 1 117 ? 19.136 1.465 -64.465 1.00 40.53 117 GLU D N 1
ATOM 6863 C CA . GLU C 1 117 ? 19.313 1.852 -65.854 1.00 42.85 117 GLU D CA 1
ATOM 6864 C C . GLU C 1 117 ? 18.673 3.220 -66.091 1.00 45.06 117 GLU D C 1
ATOM 6865 O O . GLU C 1 117 ? 19.270 4.096 -66.719 1.00 47.39 117 GLU D O 1
ATOM 6871 N N . THR C 1 118 ? 17.460 3.382 -65.567 1.00 44.51 118 THR D N 1
ATOM 6872 C CA . THR C 1 118 ? 16.687 4.609 -65.708 1.00 46.94 118 THR D CA 1
ATOM 6873 C C . THR C 1 118 ? 17.354 5.789 -64.991 1.00 48.73 118 THR D C 1
ATOM 6874 O O . THR C 1 118 ? 17.498 6.865 -65.572 1.00 51.13 118 THR D O 1
ATOM 6878 N N . LEU C 1 119 ? 17.765 5.571 -63.737 1.00 47.58 119 LEU D N 1
ATOM 6879 C CA . LEU C 1 119 ? 18.439 6.598 -62.936 1.00 49.78 119 LEU D CA 1
ATOM 6880 C C . LEU C 1 119 ? 19.748 7.089 -63.552 1.00 52.01 119 LEU D C 1
ATOM 6881 O O . LEU C 1 119 ? 20.089 8.266 -63.418 1.00 55.31 119 LEU D O 1
ATOM 6886 N N . ALA C 1 120 ? 20.478 6.198 -64.222 1.00 51.01 120 ALA D N 1
ATOM 6887 C CA . ALA C 1 120 ? 21.703 6.583 -64.935 1.00 53.79 120 ALA D CA 1
ATOM 6888 C C . ALA C 1 120 ? 21.425 7.566 -66.084 1.00 57.42 120 ALA D C 1
ATOM 6889 O O . ALA C 1 120 ? 22.290 8.377 -66.443 1.00 60.96 120 ALA D O 1
ATOM 6891 N N . GLU C 1 121 ? 20.221 7.493 -66.650 1.00 57.05 121 GLU D N 1
ATOM 6892 C CA . GLU C 1 121 ? 19.799 8.393 -67.727 1.00 61.11 121 GLU D CA 1
ATOM 6893 C C . GLU C 1 121 ? 19.328 9.746 -67.210 1.00 63.74 121 GLU D C 1
ATOM 6894 O O . GLU C 1 121 ? 18.997 10.632 -67.999 1.00 67.21 121 GLU D O 1
ATOM 6900 N N . MET C 1 122 ? 19.323 9.911 -65.887 1.00 63.15 122 MET D N 1
ATOM 6901 C CA . MET C 1 122 ? 18.804 11.093 -65.228 1.00 65.92 122 MET D CA 1
ATOM 6902 C C . MET C 1 122 ? 19.767 11.775 -64.309 1.00 68.46 122 MET D C 1
ATOM 6903 O O . MET C 1 122 ? 19.390 12.448 -63.414 1.00 69.44 122 MET D O 1
ATOM 6908 N N . LYS C 1 123 ? 21.028 11.602 -64.575 1.00 69.92 123 LYS D N 1
ATOM 6909 C CA . LYS C 1 123 ? 22.094 12.221 -63.785 1.00 73.89 123 LYS D CA 1
ATOM 6910 C C . LYS C 1 123 ? 21.910 13.734 -63.628 1.00 79.22 123 LYS D C 1
ATOM 6911 O O . LYS C 1 123 ? 22.388 14.327 -62.661 1.00 81.84 123 LYS D O 1
ATOM 6917 N N . ASP C 1 124 ? 21.113 14.295 -64.509 1.00 80.98 124 ASP D N 1
ATOM 6918 C CA . ASP C 1 124 ? 20.793 15.686 -64.502 1.00 86.45 124 ASP D CA 1
ATOM 6919 C C . ASP C 1 124 ? 19.874 16.016 -63.358 1.00 85.72 124 ASP D C 1
ATOM 6920 O O . ASP C 1 124 ? 19.944 17.083 -62.814 1.00 89.67 124 ASP D O 1
ATOM 6925 N N . SER C 1 125 ? 19.013 15.074 -63.015 1.00 80.83 125 SER D N 1
ATOM 6926 C CA . SER C 1 125 ? 17.885 15.290 -62.102 1.00 79.93 125 SER D CA 1
ATOM 6927 C C . SER C 1 125 ? 18.190 15.065 -60.623 1.00 79.44 125 SER D C 1
ATOM 6928 O O . SER C 1 125 ? 17.292 15.160 -59.786 1.00 79.61 125 SER D O 1
ATOM 6931 N N . PHE C 1 126 ? 19.440 14.751 -60.297 1.00 79.29 126 PHE D N 1
ATOM 6932 C CA . PHE C 1 126 ? 19.824 14.562 -58.900 1.00 79.14 126 PHE D CA 1
ATOM 6933 C C . PHE C 1 126 ? 21.288 14.898 -58.640 1.00 82.51 126 PHE D C 1
ATOM 6934 O O . PHE C 1 126 ? 22.079 15.036 -59.577 1.00 83.29 126 PHE D O 1
ATOM 6942 N N . THR C 1 127 ? 21.627 15.044 -57.363 1.00 84.60 127 THR D N 1
ATOM 6943 C CA . THR C 1 127 ? 22.996 15.315 -56.931 1.00 88.55 127 THR D CA 1
ATOM 6944 C C . THR C 1 127 ? 23.567 14.140 -56.123 1.00 85.97 127 THR D C 1
ATOM 6945 O O . THR C 1 127 ? 22.839 13.215 -55.748 1.00 81.60 127 THR D O 1
ATOM 6949 N N . GLY C 1 128 ? 24.875 14.172 -55.882 1.00 88.65 128 GLY D N 1
ATOM 6950 C CA . GLY C 1 128 ? 25.555 13.086 -55.191 1.00 86.65 128 GLY D CA 1
ATOM 6951 C C . GLY C 1 128 ? 25.592 11.793 -55.984 1.00 80.67 128 GLY D C 1
ATOM 6952 O O . GLY C 1 128 ? 25.798 11.808 -57.200 1.00 79.14 128 GLY D O 1
ATOM 6953 N N . LYS C 1 129 ? 25.375 10.677 -55.285 1.00 77.15 129 LYS D N 1
ATOM 6954 C CA . LYS C 1 129 ? 25.580 9.343 -55.844 1.00 72.25 129 LYS D CA 1
ATOM 6955 C C . LYS C 1 129 ? 24.497 8.375 -55.374 1.00 67.64 129 LYS D C 1
ATOM 6956 O O . LYS C 1 129 ? 24.041 8.451 -54.230 1.00 68.95 129 LYS D O 1
ATOM 6962 N N . VAL C 1 130 ? 24.088 7.475 -56.263 1.00 62.42 130 VAL D N 1
ATOM 6963 C CA . VAL C 1 130 ? 23.315 6.301 -55.874 1.00 58.30 130 VAL D CA 1
ATOM 6964 C C . VAL C 1 130 ? 24.273 5.122 -55.895 1.00 56.38 130 VAL D C 1
ATOM 6965 O O . VAL C 1 130 ? 25.077 4.982 -56.826 1.00 56.30 130 VAL D O 1
ATOM 6969 N N . VAL C 1 131 ? 24.209 4.291 -54.863 1.00 55.23 131 VAL D N 1
ATOM 6970 C CA . VAL C 1 131 ? 24.955 3.043 -54.859 1.00 52.96 131 VAL D CA 1
ATOM 6971 C C . VAL C 1 131 ? 23.960 1.889 -54.942 1.00 48.94 131 VAL D C 1
ATOM 6972 O O . VAL C 1 131 ? 23.140 1.688 -54.050 1.00 49.08 131 VAL D O 1
ATOM 6976 N N . VAL C 1 132 ? 24.005 1.148 -56.039 1.00 45.67 132 VAL D N 1
ATOM 6977 C CA . VAL C 1 132 ? 23.136 -0.005 -56.151 1.00 42.35 132 VAL D CA 1
ATOM 6978 C C . VAL C 1 132 ? 23.864 -1.226 -55.626 1.00 41.80 132 VAL D C 1
ATOM 6979 O O . VAL C 1 132 ? 24.978 -1.527 -56.058 1.00 41.36 132 VAL D O 1
ATOM 6983 N N . ILE C 1 133 ? 23.224 -1.902 -54.674 1.00 41.66 133 ILE D N 1
ATOM 6984 C CA . ILE C 1 133 ? 23.767 -3.095 -54.045 1.00 42.23 133 ILE D CA 1
ATOM 6985 C C . ILE C 1 133 ? 22.987 -4.302 -54.531 1.00 39.57 133 ILE D C 1
ATOM 6986 O O . ILE C 1 133 ? 21.813 -4.486 -54.169 1.00 39.47 133 ILE D O 1
ATOM 6991 N N . HIS C 1 134 ? 23.635 -5.092 -55.381 1.00 37.65 134 HIS D N 1
ATOM 6992 C CA . HIS C 1 134 ? 23.126 -6.390 -55.775 1.00 35.64 134 HIS D CA 1
ATOM 6993 C C . HIS C 1 134 ? 23.797 -7.407 -54.864 1.00 36.99 134 HIS D C 1
ATOM 6994 O O . HIS C 1 134 ? 25.010 -7.653 -54.956 1.00 37.02 134 HIS D O 1
ATOM 7001 N N . GLN C 1 135 ? 23.005 -7.969 -53.958 1.00 37.81 135 GLN D N 1
ATOM 7002 C CA . GLN C 1 135 ? 23.547 -8.793 -52.885 1.00 40.03 135 GLN D CA 1
ATOM 7003 C C . GLN C 1 135 ? 23.196 -10.270 -53.029 1.00 39.60 135 GLN D C 1
ATOM 7004 O O . GLN C 1 135 ? 22.033 -10.614 -53.183 1.00 38.26 135 GLN D O 1
ATOM 7010 N N . PRO C 1 136 ? 24.215 -11.147 -52.974 1.00 41.29 136 PRO D N 1
ATOM 7011 C CA . PRO C 1 136 ? 24.003 -12.589 -52.915 1.00 42.36 136 PRO D CA 1
ATOM 7012 C C . PRO C 1 136 ? 23.704 -13.085 -51.490 1.00 46.95 136 PRO D C 1
ATOM 7013 O O . PRO C 1 136 ? 23.679 -12.296 -50.548 1.00 49.33 136 PRO D O 1
ATOM 7017 N N . ALA C 1 137 ? 23.485 -14.395 -51.364 1.00 48.88 137 ALA D N 1
ATOM 7018 C CA . ALA C 1 137 ? 23.533 -15.133 -50.089 1.00 53.94 137 ALA D CA 1
ATOM 7019 C C . ALA C 1 137 ? 22.750 -14.545 -48.908 1.00 57.85 137 ALA D C 1
ATOM 7020 O O . ALA C 1 137 ? 23.215 -14.578 -47.769 1.00 62.21 137 ALA D O 1
ATOM 7022 N N . GLU C 1 138 ? 21.568 -14.008 -49.179 1.00 57.68 138 GLU D N 1
ATOM 7023 C CA . GLU C 1 138 ? 20.733 -13.471 -48.120 1.00 61.71 138 GLU D CA 1
ATOM 7024 C C . GLU C 1 138 ? 20.190 -14.619 -47.259 1.00 65.83 138 GLU D C 1
ATOM 7025 O O . GLU C 1 138 ? 20.090 -14.497 -46.037 1.00 70.53 138 GLU D O 1
ATOM 7031 N N . GLU C 1 139 ? 19.861 -15.734 -47.907 1.00 65.43 139 GLU D N 1
ATOM 7032 C CA . GLU C 1 139 ? 19.068 -16.807 -47.291 1.00 69.73 139 GLU D CA 1
ATOM 7033 C C . GLU C 1 139 ? 19.812 -17.694 -46.293 1.00 74.08 139 GLU D C 1
ATOM 7034 O O . GLU C 1 139 ? 19.184 -18.347 -45.452 1.00 78.79 139 GLU D O 1
ATOM 7040 N N . VAL C 1 140 ? 21.140 -17.732 -46.394 1.00 73.43 140 VAL D N 1
ATOM 7041 C CA . VAL C 1 140 ? 21.947 -18.644 -45.572 1.00 77.39 140 VAL D CA 1
ATOM 7042 C C . VAL C 1 140 ? 23.042 -17.911 -44.783 1.00 79.63 140 VAL D C 1
ATOM 7043 O O . VAL C 1 140 ? 23.865 -17.214 -45.378 1.00 76.60 140 VAL D O 1
ATOM 7047 N N . PRO C 1 141 ? 23.051 -18.072 -43.439 1.00 85.65 141 PRO D N 1
ATOM 7048 C CA . PRO C 1 141 ? 24.133 -17.587 -42.560 1.00 89.36 141 PRO D CA 1
ATOM 7049 C C . PRO C 1 141 ? 25.527 -18.056 -43.024 1.00 88.05 141 PRO D C 1
ATOM 7050 O O . PRO C 1 141 ? 25.646 -19.189 -43.496 1.00 87.14 141 PRO D O 1
ATOM 7054 N N . PRO C 1 142 ? 26.578 -17.207 -42.888 1.00 88.54 142 PRO D N 1
ATOM 7055 C CA . PRO C 1 142 ? 26.630 -15.843 -42.322 1.00 90.07 142 PRO D CA 1
ATOM 7056 C C . PRO C 1 142 ? 25.898 -14.773 -43.136 1.00 85.08 142 PRO D C 1
ATOM 7057 O O . PRO C 1 142 ? 25.531 -13.729 -42.587 1.00 87.41 142 PRO D O 1
ATOM 7061 N N . GLY C 1 143 ? 25.698 -15.028 -44.426 1.00 78.69 143 GLY D N 1
ATOM 7062 C CA . GLY C 1 143 ? 25.006 -14.090 -45.297 1.00 73.30 143 GLY D CA 1
ATOM 7063 C C . GLY C 1 143 ? 25.913 -13.270 -46.206 1.00 69.27 143 GLY D C 1
ATOM 7064 O O . GLY C 1 143 ? 27.138 -13.282 -46.065 1.00 70.96 143 GLY D O 1
ATOM 7065 N N . GLY C 1 144 ? 25.285 -12.554 -47.135 1.00 64.32 144 GLY D N 1
ATOM 7066 C CA . GLY C 1 144 ? 25.978 -11.690 -48.083 1.00 60.23 144 GLY D CA 1
ATOM 7067 C C . GLY C 1 144 ? 26.165 -10.270 -47.589 1.00 61.44 144 GLY D C 1
ATOM 7068 O O . GLY C 1 144 ? 27.171 -9.648 -47.901 1.00 61.76 144 GLY D O 1
ATOM 7069 N N . ALA C 1 145 ? 25.204 -9.758 -46.814 1.00 62.27 145 ALA D N 1
ATOM 7070 C CA . ALA C 1 145 ? 25.260 -8.373 -46.330 1.00 63.64 145 ALA D CA 1
ATOM 7071 C C . ALA C 1 145 ? 26.503 -8.084 -45.498 1.00 67.95 145 ALA D C 1
ATOM 7072 O O . ALA C 1 145 ? 27.209 -7.109 -45.764 1.00 67.66 145 ALA D O 1
ATOM 7074 N N . LYS C 1 146 ? 26.735 -8.913 -44.478 1.00 71.63 146 LYS D N 1
ATOM 7075 C CA . LYS C 1 146 ? 27.929 -8.811 -43.633 1.00 77.32 146 LYS D CA 1
ATOM 7076 C C . LYS C 1 146 ? 29.212 -8.830 -44.467 1.00 75.26 146 LYS D C 1
ATOM 7077 O O . LYS C 1 146 ? 30.091 -7.994 -44.264 1.00 78.82 146 LYS D O 1
ATOM 7083 N N . THR C 1 147 ? 29.307 -9.771 -45.405 1.00 70.78 147 THR D N 1
ATOM 7084 C CA . THR C 1 147 ? 30.470 -9.868 -46.301 1.00 69.20 147 THR D CA 1
ATOM 7085 C C . THR C 1 147 ? 30.635 -8.650 -47.215 1.00 66.51 147 THR D C 1
ATOM 7086 O O . THR C 1 147 ? 31.746 -8.159 -47.402 1.00 68.70 147 THR D O 1
ATOM 7090 N N . MET C 1 148 ? 29.538 -8.158 -47.785 1.00 62.35 148 MET D N 1
ATOM 7091 C CA . MET C 1 148 ? 29.614 -6.969 -48.625 1.00 60.23 148 MET D CA 1
ATOM 7092 C C . MET C 1 148 ? 30.050 -5.750 -47.815 1.00 64.97 148 MET D C 1
ATOM 7093 O O . MET C 1 148 ? 30.829 -4.912 -48.299 1.00 65.97 148 MET D O 1
ATOM 7098 N N . ILE C 1 149 ? 29.577 -5.681 -46.574 1.00 67.90 149 ILE D N 1
ATOM 7099 C CA . ILE C 1 149 ? 29.907 -4.590 -45.659 1.00 73.66 149 ILE D CA 1
ATOM 7100 C C . ILE C 1 149 ? 31.391 -4.584 -45.263 1.00 78.83 149 ILE D C 1
ATOM 7101 O O . ILE C 1 149 ? 32.029 -3.527 -45.246 1.00 82.21 149 ILE D O 1
ATOM 7106 N N . GLU C 1 150 ? 31.938 -5.751 -44.943 1.00 80.36 150 GLU D N 1
ATOM 7107 C CA . GLU C 1 150 ? 33.363 -5.825 -44.608 1.00 86.29 150 GLU D CA 1
ATOM 7108 C C . GLU C 1 150 ? 34.227 -5.552 -45.840 1.00 83.84 150 GLU D C 1
ATOM 7109 O O . GLU C 1 150 ? 35.390 -5.189 -45.715 1.00 88.16 150 GLU D O 1
ATOM 7115 N N . ASN C 1 151 ? 33.623 -5.686 -47.025 1.00 77.48 151 ASN D N 1
ATOM 7116 C CA . ASN C 1 151 ? 34.267 -5.301 -48.282 1.00 75.14 151 ASN D CA 1
ATOM 7117 C C . ASN C 1 151 ? 33.958 -3.865 -48.730 1.00 74.81 151 ASN D C 1
ATOM 7118 O O . ASN C 1 151 ? 34.112 -3.539 -49.901 1.00 71.72 151 ASN D O 1
ATOM 7123 N N . GLY C 1 152 ? 33.510 -3.017 -47.802 1.00 77.91 152 GLY D N 1
ATOM 7124 C CA . GLY C 1 152 ? 33.352 -1.578 -48.085 1.00 78.97 152 GLY D CA 1
ATOM 7125 C C . GLY C 1 152 ? 32.139 -1.129 -48.903 1.00 73.59 152 GLY D C 1
ATOM 7126 O O . GLY C 1 152 ? 32.126 -0.016 -49.430 1.00 73.91 152 GLY D O 1
ATOM 7127 N N . VAL C 1 153 ? 31.098 -1.957 -48.984 1.00 68.95 153 VAL D N 1
ATOM 7128 C CA . VAL C 1 153 ? 29.889 -1.568 -49.729 1.00 64.60 153 VAL D CA 1
ATOM 7129 C C . VAL C 1 153 ? 29.232 -0.280 -49.194 1.00 67.32 153 VAL D C 1
ATOM 7130 O O . VAL C 1 153 ? 28.609 0.465 -49.941 1.00 65.04 153 VAL D O 1
ATOM 7134 N N . LEU C 1 154 ? 29.415 0.002 -47.912 1.00 72.96 154 LEU D N 1
ATOM 7135 C CA . LEU C 1 154 ? 28.837 1.205 -47.332 1.00 76.61 154 LEU D CA 1
ATOM 7136 C C . LEU C 1 154 ? 29.831 2.371 -47.190 1.00 82.42 154 LEU D C 1
ATOM 7137 O O . LEU C 1 154 ? 29.571 3.322 -46.449 1.00 86.79 154 LEU D O 1
ATOM 7142 N N . ASP C 1 155 ? 30.954 2.317 -47.906 1.00 83.25 155 ASP D N 1
ATOM 7143 C CA . ASP C 1 155 ? 31.922 3.414 -47.839 1.00 89.61 155 ASP D CA 1
ATOM 7144 C C . ASP C 1 155 ? 31.308 4.689 -48.402 1.00 89.51 155 ASP D C 1
ATOM 7145 O O . ASP C 1 155 ? 30.963 4.753 -49.586 1.00 85.15 155 ASP D O 1
ATOM 7150 N N . GLY C 1 156 ? 31.155 5.691 -47.538 1.00 94.65 156 GLY D N 1
ATOM 7151 C CA . GLY C 1 156 ? 30.596 6.985 -47.937 1.00 95.24 156 GLY D CA 1
ATOM 7152 C C . GLY C 1 156 ? 29.090 7.034 -48.143 1.00 90.15 156 GLY D C 1
ATOM 7153 O O . GLY C 1 156 ? 28.564 8.045 -48.604 1.00 90.29 156 GLY D O 1
ATOM 7154 N N . VAL C 1 157 ? 28.393 5.951 -47.802 1.00 86.12 157 VAL D N 1
ATOM 7155 C CA . VAL C 1 157 ? 26.934 5.894 -47.931 1.00 81.72 157 VAL D CA 1
ATOM 7156 C C . VAL C 1 157 ? 26.292 6.557 -46.718 1.00 86.34 157 VAL D C 1
ATOM 7157 O O . VAL C 1 157 ? 26.710 6.309 -45.588 1.00 91.00 157 VAL D O 1
ATOM 7161 N N . ASP C 1 158 ? 25.279 7.393 -46.942 1.00 85.70 158 ASP D N 1
ATOM 7162 C CA . ASP C 1 158 ? 24.585 8.052 -45.826 1.00 90.20 158 ASP D CA 1
ATOM 7163 C C . ASP C 1 158 ? 23.368 7.268 -45.297 1.00 88.10 158 ASP D C 1
ATOM 7164 O O . ASP C 1 158 ? 23.188 7.156 -44.085 1.00 92.61 158 ASP D O 1
ATOM 7169 N N . HIS C 1 159 ? 22.536 6.755 -46.209 1.00 82.08 159 HIS D N 1
ATOM 7170 C CA . HIS C 1 159 ? 21.350 5.963 -45.869 1.00 79.77 159 HIS D CA 1
ATOM 7171 C C . HIS C 1 159 ? 21.228 4.780 -46.817 1.00 73.35 159 HIS D C 1
ATOM 7172 O O . HIS C 1 159 ? 21.773 4.809 -47.920 1.00 69.79 159 HIS D O 1
ATOM 7179 N N . VAL C 1 160 ? 20.515 3.742 -46.373 1.00 71.80 160 VAL D N 1
ATOM 7180 C CA . VAL C 1 160 ? 20.246 2.561 -47.187 1.00 66.01 160 VAL D CA 1
ATOM 7181 C C . VAL C 1 160 ? 18.741 2.298 -47.268 1.00 64.68 160 VAL D C 1
ATOM 7182 O O . VAL C 1 160 ? 18.017 2.367 -46.268 1.00 68.21 160 VAL D O 1
ATOM 7186 N N . LEU C 1 161 ? 18.280 1.988 -48.469 1.00 59.69 161 LEU D N 1
ATOM 7187 C CA . LEU C 1 161 ? 16.884 1.677 -48.689 1.00 58.47 161 LEU D CA 1
ATOM 7188 C C . LEU C 1 161 ? 16.780 0.288 -49.303 1.00 54.17 161 LEU D C 1
ATOM 7189 O O . LEU C 1 161 ? 17.507 -0.037 -50.231 1.00 51.67 161 LEU D O 1
ATOM 7194 N N . GLY C 1 162 ? 15.879 -0.528 -48.782 1.00 54.94 162 GLY D N 1
ATOM 7195 C CA . GLY C 1 162 ? 15.626 -1.842 -49.361 1.00 52.00 162 GLY D CA 1
ATOM 7196 C C . GLY C 1 162 ? 14.153 -2.146 -49.469 1.00 52.49 162 GLY D C 1
ATOM 7197 O O . GLY C 1 162 ? 13.341 -1.618 -48.718 1.00 56.19 162 GLY D O 1
ATOM 7198 N N . VAL C 1 163 ? 13.812 -3.021 -50.401 1.00 50.21 163 VAL D N 1
ATOM 7199 C CA . VAL C 1 163 ? 12.427 -3.419 -50.629 1.00 51.08 163 VAL D CA 1
ATOM 7200 C C . VAL C 1 163 ? 12.362 -4.934 -50.673 1.00 50.33 163 VAL D C 1
ATOM 7201 O O . VAL C 1 163 ? 13.245 -5.571 -51.242 1.00 47.19 163 VAL D O 1
ATOM 7205 N N . HIS C 1 164 ? 11.344 -5.504 -50.034 1.00 53.17 164 HIS D N 1
ATOM 7206 C CA . HIS C 1 164 ? 11.021 -6.911 -50.212 1.00 53.30 164 HIS D CA 1
ATOM 7207 C C . HIS C 1 164 ? 9.578 -7.048 -50.710 1.00 54.85 164 HIS D C 1
ATOM 7208 O O . HIS C 1 164 ? 8.661 -6.482 -50.114 1.00 58.07 164 HIS D O 1
ATOM 7215 N N . VAL C 1 165 ? 9.376 -7.785 -51.803 1.00 53.04 165 VAL D N 1
ATOM 7216 C CA . VAL C 1 165 ? 8.017 -8.114 -52.229 1.00 55.32 165 VAL D CA 1
ATOM 7217 C C . VAL C 1 165 ? 7.448 -9.097 -51.212 1.00 59.83 165 VAL D C 1
ATOM 7218 O O . VAL C 1 165 ? 8.180 -9.927 -50.657 1.00 59.88 165 VAL D O 1
ATOM 7222 N N . MET C 1 166 ? 6.175 -8.999 -50.933 1.00 30.00 166 MET D N 1
ATOM 7223 C CA . MET C 1 166 ? 5.590 -9.821 -49.899 1.00 30.00 166 MET D CA 1
ATOM 7224 C C . MET C 1 166 ? 4.471 -10.720 -50.399 1.00 30.00 166 MET D C 1
ATOM 7225 O O . MET C 1 166 ? 3.433 -10.214 -50.715 1.00 30.00 166 MET D O 1
ATOM 7230 N N . SER C 1 167 ? 4.624 -12.007 -50.488 1.00 30.00 167 SER D N 1
ATOM 7231 C CA . SER C 1 167 ? 3.536 -12.786 -51.046 1.00 30.00 167 SER D CA 1
ATOM 7232 C C . SER C 1 167 ? 2.253 -12.816 -50.228 1.00 30.00 167 SER D C 1
ATOM 7233 O O . SER C 1 167 ? 1.246 -13.212 -50.714 1.00 30.00 167 SER D O 1
ATOM 7236 N N . THR C 1 168 ? 2.296 -12.367 -49.000 1.00 30.00 168 THR D N 1
ATOM 7237 C CA . THR C 1 168 ? 1.135 -12.442 -48.179 1.00 30.00 168 THR D CA 1
ATOM 7238 C C . THR C 1 168 ? 0.521 -11.106 -47.916 1.00 30.00 168 THR D C 1
ATOM 7239 O O . THR C 1 168 ? -0.382 -11.018 -47.145 1.00 30.00 168 THR D O 1
ATOM 7243 N N . MET C 1 169 ? 0.996 -10.062 -48.563 1.00 30.00 169 MET D N 1
ATOM 7244 C CA . MET C 1 169 ? 0.416 -8.752 -48.383 1.00 30.00 169 MET D CA 1
ATOM 7245 C C . MET C 1 169 ? -0.324 -8.270 -49.617 1.00 30.00 169 MET D C 1
ATOM 7246 O O . MET C 1 169 ? 0.041 -8.626 -50.692 1.00 30.00 169 MET D O 1
ATOM 7251 N N . LYS C 1 170 ? -1.378 -7.492 -49.465 1.00 30.00 170 LYS D N 1
ATOM 7252 C CA . LYS C 1 170 ? -2.229 -7.134 -50.589 1.00 30.00 170 LYS D CA 1
ATOM 7253 C C . LYS C 1 170 ? -1.506 -6.331 -51.613 1.00 30.00 170 LYS D C 1
ATOM 7254 O O . LYS C 1 170 ? -0.903 -5.358 -51.297 1.00 30.00 170 LYS D O 1
ATOM 7260 N N . THR C 1 171 ? -1.553 -6.731 -52.875 1.00 30.00 171 THR D N 1
ATOM 7261 C CA . THR C 1 171 ? -0.976 -5.929 -53.969 1.00 30.00 171 THR D CA 1
ATOM 7262 C C . THR C 1 171 ? -1.660 -4.598 -54.128 1.00 30.00 171 THR D C 1
ATOM 7263 O O . THR C 1 171 ? -2.828 -4.506 -54.003 1.00 30.00 171 THR D O 1
ATOM 7267 N N . GLY C 1 172 ? -0.920 -3.558 -54.400 1.00 30.00 172 GLY D N 1
ATOM 7268 C CA . GLY C 1 172 ? -1.494 -2.251 -54.534 1.00 30.00 172 GLY D CA 1
ATOM 7269 C C . GLY C 1 172 ? -1.033 -1.224 -53.542 1.00 30.00 172 GLY D C 1
ATOM 7270 O O . GLY C 1 172 ? -1.413 -0.083 -53.657 1.00 30.00 172 GLY D O 1
ATOM 7271 N N . LYS C 1 173 ? -0.215 -1.564 -52.555 1.00 30.00 173 LYS D N 1
ATOM 7272 C CA . LYS C 1 173 ? 0.318 -0.558 -51.635 1.00 30.00 173 LYS D CA 1
ATOM 7273 C C . LYS C 1 173 ? 1.822 -0.716 -51.336 1.00 30.00 173 LYS D C 1
ATOM 7274 O O . LYS C 1 173 ? 2.353 -1.764 -51.546 1.00 30.00 173 LYS D O 1
ATOM 7280 N N . VAL C 1 174 ? 2.498 0.230 -50.776 1.00 30.00 174 VAL D N 1
ATOM 7281 C CA . VAL C 1 174 ? 3.689 -0.223 -50.150 1.00 30.00 174 VAL D CA 1
ATOM 7282 C C . VAL C 1 174 ? 3.459 -0.158 -48.646 1.00 30.00 174 VAL D C 1
ATOM 7283 O O . VAL C 1 174 ? 2.672 0.612 -48.186 1.00 30.00 174 VAL D O 1
ATOM 7287 N N . TYR C 1 175 ? 4.180 -0.985 -47.905 1.00 30.00 175 TYR D N 1
ATOM 7288 C CA . TYR C 1 175 ? 4.094 -1.036 -46.467 1.00 30.00 175 TYR D CA 1
ATOM 7289 C C . TYR C 1 175 ? 5.404 -0.736 -45.744 1.00 30.00 175 TYR D C 1
ATOM 7290 O O . TYR C 1 175 ? 6.456 -1.141 -46.153 1.00 30.00 175 TYR D O 1
ATOM 7299 N N . TYR C 1 176 ? 5.276 -0.044 -44.639 1.00 30.00 176 TYR D N 1
ATOM 7300 C CA . TYR C 1 176 ? 6.376 0.364 -43.834 1.00 30.00 176 TYR D CA 1
ATOM 7301 C C . TYR C 1 176 ? 6.097 0.224 -42.333 1.00 30.00 176 TYR D C 1
ATOM 7302 O O . TYR C 1 176 ? 4.975 0.219 -41.927 1.00 30.00 176 TYR D O 1
ATOM 7311 N N . ARG C 1 177 ? 7.150 0.135 -41.540 1.00 39.38 177 ARG D N 1
ATOM 7312 C CA . ARG C 1 177 ? 7.066 0.311 -40.096 1.00 38.85 177 ARG D CA 1
ATOM 7313 C C . ARG C 1 177 ? 8.377 0.869 -39.541 1.00 37.80 177 ARG D C 1
ATOM 7314 O O . ARG C 1 177 ? 9.444 0.354 -39.857 1.00 36.49 177 ARG D O 1
ATOM 7322 N N . PRO C 1 178 ? 8.297 1.926 -38.711 1.00 37.97 178 PRO D N 1
ATOM 7323 C CA . PRO C 1 178 ? 9.496 2.427 -38.038 1.00 37.10 178 PRO D CA 1
ATOM 7324 C C . PRO C 1 178 ? 9.939 1.489 -36.909 1.00 34.89 178 PRO D C 1
ATOM 7325 O O . PRO C 1 178 ? 9.126 0.767 -36.358 1.00 34.19 178 PRO D O 1
ATOM 7329 N N . GLY C 1 179 ? 11.225 1.497 -36.587 1.00 33.76 179 GLY D N 1
ATOM 7330 C CA . GLY C 1 179 ? 11.742 0.691 -35.507 1.00 32.52 179 GLY D CA 1
ATOM 7331 C C . GLY C 1 179 ? 11.992 -0.735 -35.961 1.00 30.99 179 GLY D C 1
ATOM 7332 O O . GLY C 1 179 ? 12.214 -0.996 -37.150 1.00 31.10 179 GLY D O 1
ATOM 7333 N N . TYR C 1 180 ? 11.947 -1.654 -35.011 1.00 29.55 180 TYR D N 1
ATOM 7334 C CA . TYR C 1 180 ? 12.227 -3.054 -35.288 1.00 28.58 180 TYR D CA 1
ATOM 7335 C C . TYR C 1 180 ? 11.099 -3.725 -36.036 1.00 28.57 180 TYR D C 1
ATOM 7336 O O . TYR C 1 180 ? 9.963 -3.752 -35.547 1.00 29.26 180 TYR D O 1
ATOM 7345 N N . VAL C 1 181 ? 11.411 -4.258 -37.218 1.00 27.48 181 VAL D N 1
ATOM 7346 C CA . VAL C 1 181 ? 10.392 -4.824 -38.108 1.00 27.54 181 VAL D CA 1
ATOM 7347 C C . VAL C 1 181 ? 10.568 -6.297 -38.397 1.00 26.31 181 VAL D C 1
ATOM 7348 O O . VAL C 1 181 ? 9.618 -6.961 -38.814 1.00 27.02 181 VAL D O 1
ATOM 7352 N N . GLN C 1 182 ? 11.791 -6.794 -38.262 1.00 25.14 182 GLN D N 1
ATOM 7353 C CA . GLN C 1 182 ? 12.053 -8.213 -38.445 1.00 24.16 182 GLN D CA 1
ATOM 7354 C C . GLN C 1 182 ? 13.018 -8.720 -37.391 1.00 22.86 182 GLN D C 1
ATOM 7355 O O . GLN C 1 182 ? 13.854 -7.971 -36.907 1.00 22.83 182 GLN D O 1
ATOM 7361 N N . THR C 1 183 ? 12.881 -10.000 -37.061 1.00 21.91 183 THR D N 1
ATOM 7362 C CA . THR C 1 183 ? 13.603 -10.623 -35.974 1.00 20.89 183 THR D CA 1
ATOM 7363 C C . THR C 1 183 ? 15.039 -10.858 -36.357 1.00 20.96 183 THR D C 1
ATOM 7364 O O . THR C 1 183 ? 15.363 -11.079 -37.539 1.00 20.84 183 THR D O 1
ATOM 7368 N N . GLY C 1 184 ? 15.895 -10.796 -35.346 1.00 20.22 184 GLY D N 1
ATOM 7369 C CA . GLY C 1 184 ? 17.271 -11.233 -35.473 1.00 20.49 184 GLY D CA 1
ATOM 7370 C C . GLY C 1 184 ? 17.417 -12.652 -34.953 1.00 20.18 184 GLY D C 1
ATOM 7371 O O . GLY C 1 184 ? 16.475 -13.244 -34.426 1.00 20.06 184 GLY D O 1
ATOM 7372 N N . ARG C 1 185 ? 18.569 -13.236 -35.157 1.00 20.18 185 ARG D N 1
ATOM 7373 C CA . ARG C 1 185 ? 18.814 -14.624 -34.888 1.00 20.22 185 ARG D CA 1
ATOM 7374 C C . ARG C 1 185 ? 20.102 -14.852 -34.162 1.00 19.83 185 ARG D C 1
ATOM 7375 O O . ARG C 1 185 ? 21.046 -14.147 -34.356 1.00 20.09 185 ARG D O 1
ATOM 7383 N N . ALA C 1 186 ? 20.114 -15.894 -33.366 1.00 18.60 186 ALA D N 1
ATOM 7384 C CA . ALA C 1 186 ? 21.323 -16.469 -32.785 1.00 17.79 186 ALA D CA 1
ATOM 7385 C C . ALA C 1 186 ? 21.204 -17.997 -32.787 1.00 17.01 186 ALA D C 1
ATOM 7386 O O . ALA C 1 186 ? 20.107 -18.549 -32.887 1.00 17.20 186 ALA D O 1
ATOM 7388 N N . PHE C 1 187 ? 22.311 -18.676 -32.694 1.00 16.50 187 PHE D N 1
ATOM 7389 C CA . PHE C 1 187 ? 22.330 -20.107 -32.574 1.00 15.69 187 PHE D CA 1
ATOM 7390 C C . PHE C 1 187 ? 23.366 -20.573 -31.565 1.00 15.01 187 PHE D C 1
ATOM 7391 O O . PHE C 1 187 ? 24.335 -19.920 -31.398 1.00 14.93 187 PHE D O 1
ATOM 7399 N N . PHE C 1 188 ? 23.129 -21.679 -30.887 1.00 13.87 188 PHE D N 1
ATOM 7400 C CA . PHE C 1 188 ? 24.102 -22.146 -29.879 1.00 13.73 188 PHE D CA 1
ATOM 7401 C C . PHE C 1 188 ? 24.296 -23.646 -29.901 1.00 13.35 188 PHE D C 1
ATOM 7402 O O . PHE C 1 188 ? 23.405 -24.386 -30.313 1.00 12.87 188 PHE D O 1
ATOM 7410 N N . LYS C 1 189 ? 25.484 -24.086 -29.490 1.00 13.48 189 LYS D N 1
ATOM 7411 C CA . LYS C 1 189 ? 25.713 -25.498 -29.193 1.00 13.54 189 LYS D CA 1
ATOM 7412 C C . LYS C 1 189 ? 26.149 -25.610 -27.739 1.00 12.48 189 LYS D C 1
ATOM 7413 O O . LYS C 1 189 ? 27.096 -24.932 -27.318 1.00 12.07 189 LYS D O 1
ATOM 7419 N N . LEU C 1 190 ? 25.481 -26.486 -26.990 1.00 11.25 190 LEU D N 1
ATOM 7420 C CA . LEU C 1 190 ? 25.852 -26.748 -25.607 1.00 10.83 190 LEU D CA 1
ATOM 7421 C C . LEU C 1 190 ? 26.315 -28.202 -25.485 1.00 10.88 190 LEU D C 1
ATOM 7422 O O . LEU C 1 190 ? 25.560 -29.137 -25.775 1.00 9.25 190 LEU D O 1
ATOM 7427 N N . LYS C 1 191 ? 27.541 -28.370 -25.038 1.00 10.68 191 LYS D N 1
ATOM 7428 C CA . LYS C 1 191 ? 28.049 -29.665 -24.699 1.00 10.55 191 LYS D CA 1
ATOM 7429 C C . LYS C 1 191 ? 27.952 -29.894 -23.200 1.00 10.28 191 LYS D C 1
ATOM 7430 O O . LYS C 1 191 ? 28.488 -29.137 -22.469 1.00 10.06 191 LYS D O 1
ATOM 7436 N N . VAL C 1 192 ? 27.252 -30.934 -22.784 1.00 9.67 192 VAL D N 1
ATOM 7437 C CA . VAL C 1 192 ? 27.077 -31.230 -21.351 1.00 9.90 192 VAL D CA 1
ATOM 7438 C C . VAL C 1 192 ? 27.906 -32.462 -21.032 1.00 10.17 192 VAL D C 1
ATOM 7439 O O . VAL C 1 192 ? 27.555 -33.584 -21.434 1.00 10.42 192 VAL D O 1
ATOM 7443 N N . GLN C 1 193 ? 29.019 -32.256 -20.345 1.00 10.49 193 GLN D N 1
ATOM 7444 C CA . GLN C 1 193 ? 29.943 -33.349 -20.005 1.00 10.87 193 GLN D CA 1
ATOM 7445 C C . GLN C 1 193 ? 29.703 -33.838 -18.574 1.00 11.28 193 GLN D C 1
ATOM 7446 O O . GLN C 1 193 ? 29.908 -33.096 -17.621 1.00 11.56 193 GLN D O 1
ATOM 7452 N N . GLY C 1 194 ? 29.282 -35.092 -18.442 1.00 11.45 194 GLY D N 1
ATOM 7453 C CA . GLY C 1 194 ? 29.075 -35.728 -17.150 1.00 11.98 194 GLY D CA 1
ATOM 7454 C C . GLY C 1 194 ? 30.125 -36.814 -16.992 1.00 12.69 194 GLY D C 1
ATOM 7455 O O . GLY C 1 194 ? 31.263 -36.610 -17.371 1.00 12.56 194 GLY D O 1
ATOM 7456 N N . LYS C 1 195 ? 29.738 -37.965 -16.446 1.00 12.94 195 LYS D N 1
ATOM 7457 C CA . LYS C 1 195 ? 30.663 -39.091 -16.278 1.00 14.04 195 LYS D CA 1
ATOM 7458 C C . LYS C 1 195 ? 29.897 -40.371 -16.582 1.00 14.48 195 LYS D C 1
ATOM 7459 O O . LYS C 1 195 ? 28.960 -40.727 -15.852 1.00 14.51 195 LYS D O 1
ATOM 7465 N N . GLY C 1 196 ? 30.258 -41.026 -17.686 1.00 14.19 196 GLY D N 1
ATOM 7466 C CA . GLY C 1 196 ? 29.592 -42.267 -18.083 1.00 15.24 196 GLY D CA 1
ATOM 7467 C C . GLY C 1 196 ? 29.870 -43.419 -17.131 1.00 16.82 196 GLY D C 1
ATOM 7468 O O . GLY C 1 196 ? 30.823 -43.367 -16.352 1.00 16.04 196 GLY D O 1
ATOM 7469 N N . GLY C 1 197 ? 29.035 -44.462 -17.193 1.00 17.54 197 GLY D N 1
ATOM 7470 C CA . GLY C 1 197 ? 29.193 -45.629 -16.336 1.00 19.93 197 GLY D CA 1
ATOM 7471 C C . GLY C 1 197 ? 28.127 -46.681 -16.576 1.00 21.98 197 GLY D C 1
ATOM 7472 O O . GLY C 1 197 ? 27.174 -46.447 -17.324 1.00 21.02 197 GLY D O 1
ATOM 7473 N N . HIS C 1 198 ? 28.304 -47.856 -15.973 1.00 24.23 198 HIS D N 1
ATOM 7474 C CA . HIS C 1 198 ? 27.289 -48.909 -16.066 1.00 26.55 198 HIS D CA 1
ATOM 7475 C C . HIS C 1 198 ? 25.937 -48.436 -15.527 1.00 25.74 198 HIS D C 1
ATOM 7476 O O . HIS C 1 198 ? 25.856 -47.759 -14.500 1.00 25.58 198 HIS D O 1
ATOM 7483 N N . GLY C 1 199 ? 24.885 -48.768 -16.269 1.00 25.82 199 GLY D N 1
ATOM 7484 C CA . GLY C 1 199 ? 23.552 -48.238 -16.014 1.00 24.95 199 GLY D CA 1
ATOM 7485 C C . GLY C 1 199 ? 22.968 -48.558 -14.653 1.00 25.54 199 GLY D C 1
ATOM 7486 O O . GLY C 1 199 ? 22.051 -47.871 -14.208 1.00 25.58 199 GLY D O 1
ATOM 7487 N N . SER C 1 200 ? 23.490 -49.584 -13.987 1.00 26.17 200 SER D N 1
ATOM 7488 C CA . SER C 1 200 ? 22.951 -49.983 -12.687 1.00 27.75 200 SER D CA 1
ATOM 7489 C C . SER C 1 200 ? 23.717 -49.458 -11.471 1.00 27.41 200 SER D C 1
ATOM 7490 O O . SER C 1 200 ? 23.364 -49.785 -10.332 1.00 28.76 200 SER D O 1
ATOM 7493 N N . SER C 1 201 ? 24.772 -48.680 -11.703 1.00 25.37 201 SER D N 1
ATOM 7494 C CA . SER C 1 201 ? 25.471 -47.996 -10.612 1.00 24.90 201 SER D CA 1
ATOM 7495 C C . SER C 1 201 ? 25.452 -46.492 -10.837 1.00 22.35 201 SER D C 1
ATOM 7496 O O . SER C 1 201 ? 26.503 -45.908 -11.078 1.00 21.42 201 SER D O 1
ATOM 7499 N N . PRO C 1 202 ? 24.259 -45.858 -10.745 1.00 21.86 202 PRO D N 1
ATOM 7500 C CA . PRO C 1 202 ? 24.164 -44.412 -10.994 1.00 20.61 202 PRO D CA 1
ATOM 7501 C C . PRO C 1 202 ? 25.056 -43.571 -10.087 1.00 20.89 202 PRO D C 1
ATOM 7502 O O . PRO C 1 202 ? 25.569 -42.502 -10.502 1.00 19.50 202 PRO D O 1
ATOM 7506 N N . HIS C 1 203 ? 25.235 -44.045 -8.855 1.00 22.11 203 HIS D N 1
ATOM 7507 C CA . HIS C 1 203 ? 26.032 -43.336 -7.855 1.00 22.86 203 HIS D CA 1
ATOM 7508 C C . HIS C 1 203 ? 27.514 -43.182 -8.249 1.00 23.01 203 HIS D C 1
ATOM 7509 O O . HIS C 1 203 ? 28.209 -42.315 -7.694 1.00 23.70 203 HIS D O 1
ATOM 7516 N N . MET C 1 204 ? 27.999 -43.993 -9.185 1.00 22.97 204 MET D N 1
ATOM 7517 C CA . MET C 1 204 ? 29.358 -43.921 -9.713 1.00 23.77 204 MET D CA 1
ATOM 7518 C C . MET C 1 204 ? 29.494 -43.113 -10.979 1.00 21.54 204 MET D C 1
ATOM 7519 O O . MET C 1 204 ? 30.520 -43.061 -11.541 1.00 21.03 204 MET D O 1
ATOM 7524 N N . ALA C 1 205 ? 28.399 -42.530 -11.404 1.00 19.32 205 ALA D N 1
ATOM 7525 C CA . ALA C 1 205 ? 28.350 -41.803 -12.655 1.00 17.06 205 ALA D CA 1
ATOM 7526 C C . ALA C 1 205 ? 27.789 -40.381 -12.456 1.00 16.09 205 ALA D C 1
ATOM 7527 O O . ALA C 1 205 ? 27.306 -40.038 -11.371 1.00 16.26 205 ALA D O 1
ATOM 7529 N N . ASN C 1 206 ? 27.869 -39.556 -13.488 1.00 14.54 206 ASN D N 1
ATOM 7530 C CA . ASN C 1 206 ? 27.162 -38.271 -13.493 1.00 14.58 206 ASN D CA 1
ATOM 7531 C C . ASN C 1 206 ? 26.394 -38.187 -14.819 1.00 13.68 206 ASN D C 1
ATOM 7532 O O . ASN C 1 206 ? 26.977 -38.010 -15.903 1.00 13.22 206 ASN D O 1
ATOM 7537 N N . ASP C 1 207 ? 25.082 -38.373 -14.715 1.00 13.52 207 ASP D N 1
ATOM 7538 C CA . ASP C 1 207 ? 24.214 -38.667 -15.863 1.00 13.51 207 ASP D CA 1
ATOM 7539 C C . ASP C 1 207 ? 24.020 -37.410 -16.724 1.00 12.38 207 ASP D C 1
ATOM 7540 O O . ASP C 1 207 ? 23.370 -36.440 -16.279 1.00 12.29 207 ASP D O 1
ATOM 7545 N N . ALA C 1 208 ? 24.590 -37.421 -17.935 1.00 11.94 208 ALA D N 1
ATOM 7546 C CA . ALA C 1 208 ? 24.469 -36.280 -18.849 1.00 11.32 208 ALA D CA 1
ATOM 7547 C C . ALA C 1 208 ? 23.069 -36.131 -19.473 1.00 11.23 208 ALA D C 1
ATOM 7548 O O . ALA C 1 208 ? 22.652 -35.028 -19.758 1.00 10.90 208 ALA D O 1
ATOM 7550 N N . ILE C 1 209 ? 22.343 -37.228 -19.687 1.00 11.65 209 ILE D N 1
ATOM 7551 C CA . ILE C 1 209 ? 20.986 -37.112 -20.220 1.00 12.14 209 ILE D CA 1
ATOM 7552 C C . ILE C 1 209 ? 20.048 -36.452 -19.207 1.00 13.05 209 ILE D C 1
ATOM 7553 O O . ILE C 1 209 ? 19.200 -35.645 -19.578 1.00 13.45 209 ILE D O 1
ATOM 7558 N N . VAL C 1 210 ? 20.212 -36.812 -17.931 1.00 13.62 210 VAL D N 1
ATOM 7559 C CA . VAL C 1 210 ? 19.458 -36.221 -16.844 1.00 12.97 210 VAL D CA 1
ATOM 7560 C C . VAL C 1 210 ? 19.767 -34.711 -16.673 1.00 12.39 210 VAL D C 1
ATOM 7561 O O . VAL C 1 210 ? 18.853 -33.877 -16.604 1.00 12.31 210 VAL D O 1
ATOM 7565 N N . ALA C 1 211 ? 21.042 -34.367 -16.613 1.00 11.93 211 ALA D N 1
ATOM 7566 C CA . ALA C 1 211 ? 21.423 -32.959 -16.588 1.00 11.81 211 ALA D CA 1
ATOM 7567 C C . ALA C 1 211 ? 20.902 -32.193 -17.814 1.00 11.11 211 ALA D C 1
ATOM 7568 O O . ALA C 1 211 ? 20.367 -31.099 -17.659 1.00 11.11 211 ALA D O 1
ATOM 7570 N N . GLY C 1 212 ? 21.053 -32.766 -19.015 1.00 11.18 212 GLY D N 1
ATOM 7571 C CA . GLY C 1 212 ? 20.598 -32.113 -20.243 1.00 10.83 212 GLY D CA 1
ATOM 7572 C C . GLY C 1 212 ? 19.088 -31.898 -20.217 1.00 11.95 212 GLY D C 1
ATOM 7573 O O . GLY C 1 212 ? 18.601 -30.817 -20.562 1.00 11.62 212 GLY D O 1
ATOM 7574 N N . SER C 1 213 ? 18.357 -32.943 -19.817 1.00 12.07 213 SER D N 1
ATOM 7575 C CA . SER C 1 213 ? 16.902 -32.899 -19.670 1.00 11.78 213 SER D CA 1
ATOM 7576 C C . SER C 1 213 ? 16.435 -31.832 -18.665 1.00 12.28 213 SER D C 1
ATOM 7577 O O . SER C 1 213 ? 15.456 -31.123 -18.924 1.00 12.16 213 SER D O 1
ATOM 7580 N N A TYR C 1 214 ? 17.111 -31.741 -17.522 0.50 12.08 214 TYR D N 1
ATOM 7581 N N B TYR C 1 214 ? 17.102 -31.747 -17.509 0.50 12.09 214 TYR D N 1
ATOM 7582 C CA A TYR C 1 214 ? 16.811 -30.666 -16.608 0.50 12.35 214 TYR D CA 1
ATOM 7583 C CA B TYR C 1 214 ? 16.804 -30.673 -16.568 0.50 12.37 214 TYR D CA 1
ATOM 7584 C C A TYR C 1 214 ? 17.094 -29.322 -17.274 0.50 11.88 214 TYR D C 1
ATOM 7585 C C B TYR C 1 214 ? 17.139 -29.300 -17.191 0.50 11.90 214 TYR D C 1
ATOM 7586 O O A TYR C 1 214 ? 16.271 -28.418 -17.200 0.50 12.13 214 TYR D O 1
ATOM 7587 O O B TYR C 1 214 ? 16.378 -28.353 -17.018 0.50 12.16 214 TYR D O 1
ATOM 7604 N N . PHE C 1 215 ? 18.247 -29.199 -17.935 1.00 11.32 215 PHE D N 1
ATOM 7605 C CA . PHE C 1 215 ? 18.553 -27.963 -18.670 1.00 10.98 215 PHE D CA 1
ATOM 7606 C C . PHE C 1 215 ? 17.379 -27.509 -19.566 1.00 11.10 215 PHE D C 1
ATOM 7607 O O . PHE C 1 215 ? 16.947 -26.375 -19.468 1.00 11.53 215 PHE D O 1
ATOM 7615 N N . VAL C 1 216 ? 16.852 -28.408 -20.397 1.00 11.01 216 VAL D N 1
ATOM 7616 C CA . VAL C 1 216 ? 15.807 -28.043 -21.361 1.00 11.72 216 VAL D CA 1
ATOM 7617 C C . VAL C 1 216 ? 14.533 -27.589 -20.643 1.00 12.14 216 VAL D C 1
ATOM 7618 O O . VAL C 1 216 ? 13.836 -26.667 -21.082 1.00 11.96 216 VAL D O 1
ATOM 7622 N N . THR C 1 217 ? 14.239 -28.262 -19.538 1.00 13.14 217 THR D N 1
ATOM 7623 C CA . THR C 1 217 ? 13.134 -27.899 -18.691 1.00 14.68 217 THR D CA 1
ATOM 7624 C C . THR C 1 217 ? 13.290 -26.481 -18.156 1.00 14.64 217 THR D C 1
ATOM 7625 O O . THR C 1 217 ? 12.357 -25.682 -18.273 1.00 15.08 217 THR D O 1
ATOM 7629 N N . ALA C 1 218 ? 14.465 -26.171 -17.590 1.00 13.99 218 ALA D N 1
ATOM 7630 C CA . ALA C 1 218 ? 14.767 -24.854 -17.005 1.00 14.60 218 ALA D CA 1
ATOM 7631 C C . ALA C 1 218 ? 14.826 -23.729 -18.033 1.00 14.49 218 ALA D C 1
ATOM 7632 O O . ALA C 1 218 ? 14.484 -22.578 -17.733 1.00 15.06 218 ALA D O 1
ATOM 7634 N N . LEU C 1 219 ? 15.280 -24.077 -19.236 1.00 13.74 219 LEU D N 1
ATOM 7635 C CA . LEU C 1 219 ? 15.394 -23.158 -20.357 1.00 13.20 219 LEU D CA 1
ATOM 7636 C C . LEU C 1 219 ? 14.059 -22.501 -20.715 1.00 13.01 219 LEU D C 1
ATOM 7637 O O . LEU C 1 219 ? 14.030 -21.404 -21.267 1.00 12.42 219 LEU D O 1
ATOM 7642 N N . GLN C 1 220 ? 12.955 -23.161 -20.392 1.00 12.76 220 GLN D N 1
ATOM 7643 C CA . GLN C 1 220 ? 11.635 -22.617 -20.736 1.00 13.53 220 GLN D CA 1
ATOM 7644 C C . GLN C 1 220 ? 11.356 -21.319 -20.004 1.00 14.06 220 GLN D C 1
ATOM 7645 O O . GLN C 1 220 ? 10.511 -20.537 -20.444 1.00 14.39 220 GLN D O 1
ATOM 7651 N N . THR C 1 221 ? 12.098 -21.075 -18.911 1.00 14.31 221 THR D N 1
ATOM 7652 C CA . THR C 1 221 ? 11.927 -19.861 -18.132 1.00 14.88 221 THR D CA 1
ATOM 7653 C C . THR C 1 221 ? 12.517 -18.637 -18.802 1.00 15.31 221 THR D C 1
ATOM 7654 O O . THR C 1 221 ? 12.201 -17.517 -18.395 1.00 16.92 221 THR D O 1
ATOM 7658 N N . VAL C 1 222 ? 13.388 -18.822 -19.792 1.00 14.83 222 VAL D N 1
ATOM 7659 C CA . VAL C 1 222 ? 13.970 -17.655 -20.454 1.00 14.56 222 VAL D CA 1
ATOM 7660 C C . VAL C 1 222 ? 12.836 -16.825 -21.075 1.00 15.40 222 VAL D C 1
ATOM 7661 O O . VAL C 1 222 ? 12.678 -15.640 -20.764 1.00 15.63 222 VAL D O 1
ATOM 7665 N N . VAL C 1 223 ? 12.043 -17.474 -21.914 1.00 14.30 223 VAL D N 1
ATOM 7666 C CA . VAL C 1 223 ? 10.870 -16.855 -22.517 1.00 15.25 223 VAL D CA 1
ATOM 7667 C C . VAL C 1 223 ? 9.697 -16.674 -21.548 1.00 16.08 223 VAL D C 1
ATOM 7668 O O . VAL C 1 223 ? 8.959 -15.671 -21.635 1.00 16.95 223 VAL D O 1
ATOM 7672 N N . SER C 1 224 ? 9.501 -17.629 -20.636 1.00 15.70 224 SER D N 1
ATOM 7673 C CA . SER C 1 224 ? 8.306 -17.563 -19.788 1.00 16.94 224 SER D CA 1
ATOM 7674 C C . SER C 1 224 ? 8.440 -16.619 -18.596 1.00 17.63 224 SER D C 1
ATOM 7675 O O . SER C 1 224 ? 7.420 -16.204 -18.044 1.00 18.42 224 SER D O 1
ATOM 7678 N N . ARG C 1 225 ? 9.653 -16.273 -18.193 1.00 17.03 225 ARG D N 1
ATOM 7679 C CA . ARG C 1 225 ? 9.932 -15.438 -17.033 1.00 18.62 225 ARG D CA 1
ATOM 7680 C C . ARG C 1 225 ? 10.843 -14.243 -17.339 1.00 18.79 225 ARG D C 1
ATOM 7681 O O . ARG C 1 225 ? 10.580 -13.167 -16.901 1.00 20.12 225 ARG D O 1
ATOM 7689 N N . ARG C 1 226 ? 11.908 -14.443 -18.077 1.00 18.00 226 ARG D N 1
ATOM 7690 C CA . ARG C 1 226 ? 12.982 -13.404 -18.171 1.00 18.70 226 ARG D CA 1
ATOM 7691 C C . ARG C 1 226 ? 12.724 -12.303 -19.180 1.00 19.72 226 ARG D C 1
ATOM 7692 O O . ARG C 1 226 ? 13.242 -11.196 -19.041 1.00 21.40 226 ARG D O 1
ATOM 7700 N N . LEU C 1 227 ? 11.940 -12.612 -20.197 1.00 19.27 227 LEU D N 1
ATOM 7701 C CA . LEU C 1 227 ? 11.555 -11.635 -21.187 1.00 20.53 227 LEU D CA 1
ATOM 7702 C C . LEU C 1 227 ? 10.327 -10.907 -20.688 1.00 22.01 227 LEU D C 1
ATOM 7703 O O . LEU C 1 227 ? 9.497 -11.478 -19.964 1.00 21.09 227 LEU D O 1
ATOM 7708 N N . SER C 1 228 ? 10.239 -9.629 -21.050 1.00 22.97 228 SER D N 1
ATOM 7709 C CA . SER C 1 228 ? 8.996 -8.899 -20.906 1.00 24.55 228 SER D CA 1
ATOM 7710 C C . SER C 1 228 ? 7.934 -9.565 -21.788 1.00 24.28 228 SER D C 1
ATOM 7711 O O . SER C 1 228 ? 8.243 -9.999 -22.901 1.00 22.73 228 SER D O 1
ATOM 7714 N N . PRO C 1 229 ? 6.684 -9.639 -21.293 1.00 25.32 229 PRO D N 1
ATOM 7715 C CA . PRO C 1 229 ? 5.538 -10.126 -22.060 1.00 26.01 229 PRO D CA 1
ATOM 7716 C C . PRO C 1 229 ? 5.430 -9.425 -23.426 1.00 26.52 229 PRO D C 1
ATOM 7717 O O . PRO C 1 229 ? 5.004 -10.038 -24.399 1.00 26.35 229 PRO D O 1
ATOM 7721 N N . PHE C 1 230 ? 5.820 -8.151 -23.491 1.00 27.15 230 PHE D N 1
ATOM 7722 C CA . PHE C 1 230 ? 5.731 -7.382 -24.743 1.00 27.72 230 PHE D CA 1
ATOM 7723 C C . PHE C 1 230 ? 6.914 -7.564 -25.691 1.00 26.55 230 PHE D C 1
ATOM 7724 O O . PHE C 1 230 ? 6.883 -7.057 -26.813 1.00 26.55 230 PHE D O 1
ATOM 7732 N N . GLU C 1 231 ? 7.947 -8.272 -25.242 1.00 24.83 231 GLU D N 1
ATOM 7733 C CA . GLU C 1 231 ? 9.051 -8.617 -26.131 1.00 24.40 231 GLU D CA 1
ATOM 7734 C C . GLU C 1 231 ? 8.682 -9.839 -26.953 1.00 23.74 231 GLU D C 1
ATOM 7735 O O . GLU C 1 231 ? 7.781 -10.591 -26.611 1.00 24.10 231 GLU D O 1
ATOM 7741 N N . THR C 1 232 ? 9.413 -10.040 -28.030 1.00 23.04 232 THR D N 1
ATOM 7742 C CA . THR C 1 232 ? 9.155 -11.142 -28.913 1.00 22.54 232 THR D CA 1
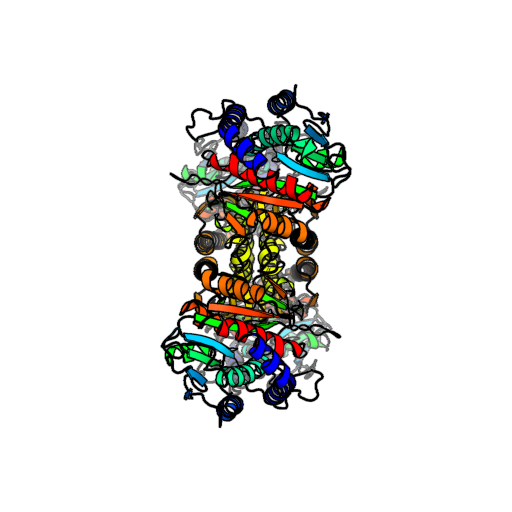ATOM 7743 C C . THR C 1 232 ? 10.421 -11.993 -29.000 1.00 20.59 232 THR D C 1
ATOM 7744 O O . THR C 1 232 ? 11.385 -11.607 -29.669 1.00 21.14 232 THR D O 1
ATOM 7748 N N . GLY C 1 233 ? 10.400 -13.135 -28.318 1.00 18.57 233 GLY D N 1
ATOM 7749 C CA . GLY C 1 233 ? 11.536 -14.068 -28.273 1.00 17.43 233 GLY D CA 1
ATOM 7750 C C . GLY C 1 233 ? 11.113 -15.522 -28.433 1.00 17.15 233 GLY D C 1
ATOM 7751 O O . GLY C 1 233 ? 9.986 -15.907 -28.064 1.00 17.81 233 GLY D O 1
ATOM 7752 N N . VAL C 1 234 ? 12.004 -16.323 -29.012 1.00 15.96 234 VAL D N 1
ATOM 7753 C CA . VAL C 1 234 ? 11.817 -17.756 -29.142 1.00 16.19 234 VAL D CA 1
ATOM 7754 C C . VAL C 1 234 ? 13.151 -18.439 -28.883 1.00 15.64 234 VAL D C 1
ATOM 7755 O O . VAL C 1 234 ? 14.187 -18.020 -29.422 1.00 14.58 234 VAL D O 1
ATOM 7759 N N . VAL C 1 235 ? 13.104 -19.514 -28.103 1.00 14.83 235 VAL D N 1
ATOM 7760 C CA . VAL C 1 235 ? 14.258 -20.358 -27.833 1.00 14.17 235 VAL D CA 1
ATOM 7761 C C . VAL C 1 235 ? 13.813 -21.795 -28.147 1.00 14.19 235 VAL D C 1
ATOM 7762 O O . VAL C 1 235 ? 12.975 -22.372 -27.447 1.00 14.30 235 VAL D O 1
ATOM 7766 N N . THR C 1 236 ? 14.324 -22.328 -29.249 1.00 13.57 236 THR D N 1
ATOM 7767 C CA . THR C 1 236 ? 14.047 -23.696 -29.656 1.00 14.48 236 THR D CA 1
ATOM 7768 C C . THR C 1 236 ? 15.302 -24.586 -29.570 1.00 13.70 236 THR D C 1
ATOM 7769 O O . THR C 1 236 ? 16.357 -24.226 -30.083 1.00 14.33 236 THR D O 1
ATOM 7773 N N . ILE C 1 237 ? 15.184 -25.742 -28.917 1.00 13.51 237 ILE D N 1
ATOM 7774 C CA . ILE C 1 237 ? 16.223 -26.776 -29.000 1.00 12.64 237 ILE D CA 1
ATOM 7775 C C . ILE C 1 237 ? 15.777 -27.726 -30.086 1.00 13.03 237 ILE D C 1
ATOM 7776 O O . ILE C 1 237 ? 14.845 -28.512 -29.880 1.00 13.56 237 ILE D O 1
ATOM 7781 N N . GLY C 1 238 ? 16.425 -27.661 -31.246 1.00 12.32 238 GLY D N 1
ATOM 7782 C CA . GLY C 1 238 ? 16.095 -28.576 -32.326 1.00 12.19 238 GLY D CA 1
ATOM 7783 C C . GLY C 1 238 ? 16.872 -29.877 -32.281 1.00 12.38 238 GLY D C 1
ATOM 7784 O O . GLY C 1 238 ? 16.529 -30.843 -32.968 1.00 12.19 238 GLY D O 1
ATOM 7785 N N . SER C 1 239 ? 17.947 -29.898 -31.498 1.00 11.61 239 SER D N 1
ATOM 7786 C CA . SER C 1 239 ? 18.780 -31.085 -31.408 1.00 11.89 239 SER D CA 1
ATOM 7787 C C . SER C 1 239 ? 19.191 -31.400 -29.972 1.00 11.66 239 SER D C 1
ATOM 7788 O O . SER C 1 239 ? 19.769 -30.572 -29.280 1.00 11.41 239 SER D O 1
ATOM 7791 N N . PHE C 1 240 ? 18.835 -32.588 -29.516 1.00 12.26 240 PHE D N 1
ATOM 7792 C CA . PHE C 1 240 ? 19.289 -33.094 -28.217 1.00 11.83 240 PHE D CA 1
ATOM 7793 C C . PHE C 1 240 ? 19.894 -34.436 -28.587 1.00 12.12 240 PHE D C 1
ATOM 7794 O O . PHE C 1 240 ? 19.169 -35.440 -28.740 1.00 11.66 240 PHE D O 1
ATOM 7802 N N . ASP C 1 241 ? 21.209 -34.430 -28.796 1.00 11.72 241 ASP D N 1
ATOM 7803 C CA . ASP C 1 241 ? 21.947 -35.609 -29.241 1.00 12.94 241 ASP D CA 1
ATOM 7804 C C . ASP C 1 241 ? 22.421 -36.406 -28.041 1.00 12.81 241 ASP D C 1
ATOM 7805 O O . ASP C 1 241 ? 23.506 -36.148 -27.520 1.00 12.41 241 ASP D O 1
ATOM 7810 N N . GLY C 1 242 ? 21.589 -37.346 -27.584 1.00 13.10 242 GLY D N 1
ATOM 7811 C CA . GLY C 1 242 ? 21.879 -38.130 -26.389 1.00 12.97 242 GLY D CA 1
ATOM 7812 C C . GLY C 1 242 ? 21.748 -39.612 -26.683 1.00 14.45 242 GLY D C 1
ATOM 7813 O O . GLY C 1 242 ? 21.547 -40.422 -25.776 1.00 14.15 242 GLY D O 1
ATOM 7814 N N . LYS C 1 243 ? 21.863 -39.958 -27.962 1.00 15.51 243 LYS D N 1
ATOM 7815 C CA . LYS C 1 243 ? 21.796 -41.349 -28.436 1.00 17.19 243 LYS D CA 1
ATOM 7816 C C . LYS C 1 243 ? 22.937 -42.187 -27.855 1.00 17.70 243 LYS D C 1
ATOM 7817 O O . LYS C 1 243 ? 24.093 -41.784 -27.949 1.00 17.06 243 LYS D O 1
ATOM 7823 N N . GLY C 1 244 ? 22.605 -43.327 -27.238 1.00 18.71 244 GLY D N 1
ATOM 7824 C CA . GLY C 1 244 ? 23.606 -44.247 -26.687 1.00 19.79 244 GLY D CA 1
ATOM 7825 C C . GLY C 1 244 ? 23.076 -45.660 -26.512 1.00 21.57 244 GLY D C 1
ATOM 7826 O O . GLY C 1 244 ? 22.108 -46.048 -27.156 1.00 22.29 244 GLY D O 1
ATOM 7827 N N . GLN C 1 245 ? 23.707 -46.427 -25.631 1.00 22.44 245 GLN D N 1
ATOM 7828 C CA . GLN C 1 245 ? 23.240 -47.774 -25.293 1.00 24.37 245 GLN D CA 1
ATOM 7829 C C . GLN C 1 245 ? 22.265 -47.679 -24.135 1.00 23.98 245 GLN D C 1
ATOM 7830 O O . GLN C 1 245 ? 22.549 -46.999 -23.146 1.00 22.79 245 GLN D O 1
ATOM 7836 N N . PHE C 1 246 ? 21.131 -48.374 -24.253 1.00 24.20 246 PHE D N 1
ATOM 7837 C CA . PHE C 1 246 ? 20.054 -48.295 -23.259 1.00 24.11 246 PHE D CA 1
ATOM 7838 C C . PHE C 1 246 ? 20.536 -48.454 -21.815 1.00 23.61 246 PHE D C 1
ATOM 7839 O O . PHE C 1 246 ? 19.991 -47.834 -20.902 1.00 22.68 246 PHE D O 1
ATOM 7847 N N . ASN C 1 247 ? 21.563 -49.279 -21.617 1.00 23.10 247 ASN D N 1
ATOM 7848 C CA . ASN C 1 247 ? 22.012 -49.603 -20.276 1.00 23.16 247 ASN D CA 1
ATOM 7849 C C . ASN C 1 247 ? 23.323 -48.950 -19.833 1.00 22.03 247 ASN D C 1
ATOM 7850 O O . ASN C 1 247 ? 23.942 -49.417 -18.885 1.00 22.91 247 ASN D O 1
ATOM 7855 N N . VAL C 1 248 ? 23.757 -47.902 -20.527 1.00 20.24 248 VAL D N 1
ATOM 7856 C CA . VAL C 1 248 ? 24.962 -47.181 -20.113 1.00 18.96 248 VAL D CA 1
ATOM 7857 C C . VAL C 1 248 ? 24.550 -45.766 -19.717 1.00 17.53 248 VAL D C 1
ATOM 7858 O O . VAL C 1 248 ? 23.828 -45.084 -20.469 1.00 16.43 248 VAL D O 1
ATOM 7862 N N . ILE C 1 249 ? 24.998 -45.316 -18.548 1.00 16.80 249 ILE D N 1
ATOM 7863 C CA . ILE C 1 249 ? 24.802 -43.902 -18.217 1.00 15.55 249 ILE D CA 1
ATOM 7864 C C . ILE C 1 249 ? 25.660 -43.076 -19.179 1.00 14.44 249 ILE D C 1
ATOM 7865 O O . ILE C 1 249 ? 26.865 -43.288 -19.290 1.00 14.17 249 ILE D O 1
ATOM 7870 N N . LYS C 1 250 ? 24.995 -42.167 -19.891 1.00 14.02 250 LYS D N 1
ATOM 7871 C CA . LYS C 1 250 ? 25.603 -41.337 -20.929 1.00 14.39 250 LYS D CA 1
ATOM 7872 C C . LYS C 1 250 ? 26.626 -40.313 -20.386 1.00 14.05 250 LYS D C 1
ATOM 7873 O O . LYS C 1 250 ? 26.334 -39.545 -19.463 1.00 13.81 250 LYS D O 1
ATOM 7879 N N . ASP C 1 251 ? 27.805 -40.310 -20.996 1.00 13.98 251 ASP D N 1
ATOM 7880 C CA . ASP C 1 251 ? 28.935 -39.461 -20.613 1.00 14.92 251 ASP D CA 1
ATOM 7881 C C . ASP C 1 251 ? 28.763 -37.992 -21.047 1.00 14.16 251 ASP D C 1
ATOM 7882 O O . ASP C 1 251 ? 29.121 -37.076 -20.312 1.00 14.07 251 ASP D O 1
ATOM 7887 N N . VAL C 1 252 ? 28.231 -37.771 -22.244 1.00 13.16 252 VAL D N 1
ATOM 7888 C CA . VAL C 1 252 ? 28.161 -36.422 -22.797 1.00 13.17 252 VAL D CA 1
ATOM 7889 C C . VAL C 1 252 ? 26.933 -36.275 -23.664 1.00 12.65 252 VAL D C 1
ATOM 7890 O O . VAL C 1 252 ? 26.555 -37.216 -24.369 1.00 13.97 252 VAL D O 1
ATOM 7894 N N . VAL C 1 253 ? 26.265 -35.132 -23.577 1.00 11.86 253 VAL D N 1
ATOM 7895 C CA . VAL C 1 253 ? 25.219 -34.845 -24.549 1.00 12.37 253 VAL D CA 1
ATOM 7896 C C . VAL C 1 253 ? 25.495 -33.539 -25.288 1.00 12.20 253 VAL D C 1
ATOM 7897 O O . VAL C 1 253 ? 26.110 -32.627 -24.740 1.00 12.55 253 VAL D O 1
ATOM 7901 N N . GLU C 1 254 ? 25.042 -33.466 -26.535 1.00 12.42 254 GLU D N 1
ATOM 7902 C CA . GLU C 1 254 ? 25.197 -32.261 -27.340 1.00 13.69 254 GLU D CA 1
ATOM 7903 C C . GLU C 1 254 ? 23.822 -31.690 -27.675 1.00 13.61 254 GLU D C 1
ATOM 7904 O O . GLU C 1 254 ? 22.987 -32.357 -28.290 1.00 12.21 254 GLU D O 1
ATOM 7910 N N . ILE C 1 255 ? 23.620 -30.451 -27.252 1.00 13.11 255 ILE D N 1
ATOM 7911 C CA . ILE C 1 255 ? 22.360 -29.764 -27.407 1.00 15.05 255 ILE D CA 1
ATOM 7912 C C . ILE C 1 255 ? 22.584 -28.609 -28.379 1.00 15.56 255 ILE D C 1
ATOM 7913 O O . ILE C 1 255 ? 23.601 -27.918 -28.308 1.00 15.87 255 ILE D O 1
ATOM 7918 N N . GLU C 1 256 ? 21.662 -28.451 -29.320 1.00 15.61 256 GLU D N 1
ATOM 7919 C CA . GLU C 1 256 ? 21.736 -27.361 -30.278 1.00 15.93 256 GLU D CA 1
ATOM 7920 C C . GLU C 1 256 ? 20.417 -26.627 -30.352 1.00 15.65 256 GLU D C 1
ATOM 7921 O O . GLU C 1 256 ? 19.346 -27.243 -30.451 1.00 14.57 256 GLU D O 1
ATOM 7927 N N . GLY C 1 257 ? 20.513 -25.303 -30.294 1.00 14.93 257 GLY D N 1
ATOM 7928 C CA . GLY C 1 257 ? 19.347 -24.467 -30.348 1.00 15.37 257 GLY D CA 1
ATOM 7929 C C . GLY C 1 257 ? 19.434 -23.272 -31.273 1.00 16.44 257 GLY D C 1
ATOM 7930 O O . GLY C 1 257 ? 20.494 -22.936 -31.819 1.00 15.80 257 GLY D O 1
ATOM 7931 N N . ASP C 1 258 ? 18.290 -22.613 -31.383 1.00 17.33 258 ASP D N 1
ATOM 7932 C CA . ASP C 1 258 ? 18.019 -21.576 -32.353 1.00 18.85 258 ASP D CA 1
ATOM 7933 C C . ASP C 1 258 ? 17.212 -20.552 -31.580 1.00 17.97 258 ASP D C 1
ATOM 7934 O O . ASP C 1 258 ? 16.298 -20.911 -30.826 1.00 17.68 258 ASP D O 1
ATOM 7939 N N . VAL C 1 259 ? 17.562 -19.286 -31.757 1.00 16.98 259 VAL D N 1
ATOM 7940 C CA . VAL C 1 259 ? 16.985 -18.193 -31.018 1.00 16.56 259 VAL D CA 1
ATOM 7941 C C . VAL C 1 259 ? 16.513 -17.120 -31.998 1.00 17.16 259 VAL D C 1
ATOM 7942 O O . VAL C 1 259 ? 17.172 -16.877 -33.019 1.00 18.09 259 VAL D O 1
ATOM 7946 N N . ARG C 1 260 ? 15.372 -16.504 -31.697 1.00 16.94 260 ARG D N 1
ATOM 7947 C CA . ARG C 1 260 ? 14.902 -15.303 -32.393 1.00 17.81 260 ARG D CA 1
ATOM 7948 C C . ARG C 1 260 ? 14.581 -14.221 -31.367 1.00 17.68 260 ARG D C 1
ATOM 7949 O O . ARG C 1 260 ? 14.040 -14.518 -30.310 1.00 16.95 260 ARG D O 1
ATOM 7957 N N . GLY C 1 261 ? 14.893 -12.972 -31.698 1.00 18.37 261 GLY D N 1
ATOM 7958 C CA . GLY C 1 261 ? 14.462 -11.803 -30.917 1.00 18.73 261 GLY D CA 1
ATOM 7959 C C . GLY C 1 261 ? 14.107 -10.661 -31.854 1.00 19.91 261 GLY D C 1
ATOM 7960 O O . GLY C 1 261 ? 14.818 -10.431 -32.848 1.00 19.95 261 GLY D O 1
ATOM 7961 N N . LEU C 1 262 ? 13.013 -9.943 -31.553 1.00 20.43 262 LEU D N 1
ATOM 7962 C CA . LEU C 1 262 ? 12.571 -8.839 -32.400 1.00 21.10 262 LEU D CA 1
ATOM 7963 C C . LEU C 1 262 ? 13.401 -7.581 -32.183 1.00 22.34 262 LEU D C 1
ATOM 7964 O O . LEU C 1 262 ? 13.454 -6.714 -33.058 1.00 23.26 262 LEU D O 1
ATOM 7969 N N . THR C 1 263 ? 14.025 -7.465 -31.012 1.00 22.76 263 THR D N 1
ATOM 7970 C CA . THR C 1 263 ? 14.947 -6.370 -30.751 1.00 23.29 263 THR D CA 1
ATOM 7971 C C . THR C 1 263 ? 16.318 -6.930 -30.393 1.00 23.41 263 THR D C 1
ATOM 7972 O O . THR C 1 263 ? 16.429 -8.058 -29.902 1.00 21.93 263 THR D O 1
ATOM 7976 N N . ASP C 1 264 ? 17.360 -6.136 -30.624 1.00 24.01 264 ASP D N 1
ATOM 7977 C CA . ASP C 1 264 ? 18.697 -6.558 -30.271 1.00 24.53 264 ASP D CA 1
ATOM 7978 C C . ASP C 1 264 ? 18.811 -6.690 -28.741 1.00 24.01 264 ASP D C 1
ATOM 7979 O O . ASP C 1 264 ? 19.572 -7.519 -28.246 1.00 23.06 264 ASP D O 1
ATOM 7984 N N . ALA C 1 265 ? 18.015 -5.911 -28.006 1.00 24.12 265 ALA D N 1
ATOM 7985 C CA . ALA C 1 265 ? 17.973 -6.014 -26.542 1.00 23.70 265 ALA D CA 1
ATOM 7986 C C . ALA C 1 265 ? 17.347 -7.341 -26.103 1.00 22.27 265 ALA D C 1
ATOM 7987 O O . ALA C 1 265 ? 17.808 -7.967 -25.156 1.00 21.59 265 ALA D O 1
ATOM 7989 N N . THR C 1 266 ? 16.313 -7.779 -26.811 1.00 21.43 266 THR D N 1
ATOM 7990 C CA . THR C 1 266 ? 15.720 -9.094 -26.558 1.00 20.36 266 THR D CA 1
ATOM 7991 C C . THR C 1 266 ? 16.737 -10.201 -26.760 1.00 19.12 266 THR D C 1
ATOM 7992 O O . THR C 1 266 ? 16.853 -11.090 -25.937 1.00 18.93 266 THR D O 1
ATOM 7996 N N . LYS C 1 267 ? 17.485 -10.125 -27.852 1.00 19.08 267 LYS D N 1
ATOM 7997 C CA . LYS C 1 267 ? 18.500 -11.124 -28.169 1.00 18.34 267 LYS D CA 1
ATOM 7998 C C . LYS C 1 267 ? 19.584 -11.158 -27.118 1.00 17.63 267 LYS D C 1
ATOM 7999 O O . LYS C 1 267 ? 20.083 -12.228 -26.790 1.00 17.47 267 LYS D O 1
ATOM 8005 N N . ALA C 1 268 ? 19.951 -9.989 -26.597 1.00 18.06 268 ALA D N 1
ATOM 8006 C CA . ALA C 1 268 ? 21.004 -9.916 -25.593 1.00 17.77 268 ALA D CA 1
ATOM 8007 C C . ALA C 1 268 ? 20.524 -10.500 -24.266 1.00 16.95 268 ALA D C 1
ATOM 8008 O O . ALA C 1 268 ? 21.296 -11.140 -23.555 1.00 15.72 268 ALA D O 1
ATOM 8010 N N . THR C 1 269 ? 19.257 -10.261 -23.922 1.00 16.77 269 THR D N 1
ATOM 8011 C CA . THR C 1 269 ? 18.700 -10.843 -22.707 1.00 16.24 269 THR D CA 1
ATOM 8012 C C . THR C 1 269 ? 18.669 -12.357 -22.805 1.00 15.57 269 THR D C 1
ATOM 8013 O O . THR C 1 269 ? 19.011 -13.058 -21.848 1.00 16.00 269 THR D O 1
ATOM 8017 N N . ILE C 1 270 ? 18.272 -12.867 -23.969 1.00 14.50 270 ILE D N 1
ATOM 8018 C CA . ILE C 1 270 ? 18.208 -14.300 -24.162 1.00 13.78 270 ILE D CA 1
ATOM 8019 C C . ILE C 1 270 ? 19.601 -14.952 -24.004 1.00 13.35 270 ILE D C 1
ATOM 8020 O O . ILE C 1 270 ? 19.742 -15.992 -23.343 1.00 12.72 270 ILE D O 1
ATOM 8025 N N . GLU C 1 271 ? 20.617 -14.329 -24.610 1.00 13.40 271 GLU D N 1
ATOM 8026 C CA . GLU C 1 271 ? 21.973 -14.849 -24.556 1.00 13.82 271 GLU D CA 1
ATOM 8027 C C . GLU C 1 271 ? 22.458 -14.895 -23.098 1.00 13.68 271 GLU D C 1
ATOM 8028 O O . GLU C 1 271 ? 22.998 -15.902 -22.655 1.00 12.90 271 GLU D O 1
ATOM 8034 N N . LYS C 1 272 ? 22.280 -13.779 -22.387 1.00 14.73 272 LYS D N 1
ATOM 8035 C CA . LYS C 1 272 ? 22.705 -13.653 -20.989 1.00 15.95 272 LYS D CA 1
ATOM 8036 C C . LYS C 1 272 ? 22.035 -14.722 -20.108 1.00 15.30 272 LYS D C 1
ATOM 8037 O O . LYS C 1 272 ? 22.670 -15.288 -19.223 1.00 14.79 272 LYS D O 1
ATOM 8043 N N . GLU C 1 273 ? 20.750 -14.966 -20.362 1.00 14.59 273 GLU D N 1
ATOM 8044 C CA . GLU C 1 273 ? 19.973 -15.924 -19.584 1.00 14.75 273 GLU D CA 1
ATOM 8045 C C . GLU C 1 273 ? 20.336 -17.364 -19.919 1.00 13.69 273 GLU D C 1
ATOM 8046 O O . GLU C 1 273 ? 20.285 -18.225 -19.040 1.00 13.21 273 GLU D O 1
ATOM 8052 N N . ILE C 1 274 ? 20.670 -17.639 -21.178 1.00 13.10 274 ILE D N 1
ATOM 8053 C CA . ILE C 1 274 ? 21.092 -18.994 -21.559 1.00 12.27 274 ILE D CA 1
ATOM 8054 C C . ILE C 1 274 ? 22.485 -19.299 -21.000 1.00 12.30 274 ILE D C 1
ATOM 8055 O O . ILE C 1 274 ? 22.738 -20.424 -20.556 1.00 11.55 274 ILE D O 1
ATOM 8060 N N . LYS C 1 275 ? 23.372 -18.299 -21.008 1.00 12.32 275 LYS D N 1
ATOM 8061 C CA . LYS C 1 275 ? 24.674 -18.442 -20.349 1.00 12.58 275 LYS D CA 1
ATOM 8062 C C . LYS C 1 275 ? 24.532 -18.670 -18.849 1.00 13.57 275 LYS D C 1
ATOM 8063 O O . LYS C 1 275 ? 25.275 -19.470 -18.275 1.00 13.26 275 LYS D O 1
ATOM 8069 N N . ARG C 1 276 ? 23.572 -17.990 -18.213 1.00 14.18 276 ARG D N 1
ATOM 8070 C CA . ARG C 1 276 ? 23.337 -18.184 -16.779 1.00 15.04 276 ARG D CA 1
ATOM 8071 C C . ARG C 1 276 ? 22.894 -19.616 -16.477 1.00 13.88 276 ARG D C 1
ATOM 8072 O O . ARG C 1 276 ? 23.380 -20.243 -15.537 1.00 13.32 276 ARG D O 1
ATOM 8080 N N . LEU C 1 277 ? 21.979 -20.147 -17.288 1.00 13.22 277 LEU D N 1
ATOM 8081 C CA . LEU C 1 277 ? 21.505 -21.504 -17.083 1.00 12.53 277 LEU D CA 1
ATOM 8082 C C . LEU C 1 277 ? 22.576 -22.549 -17.365 1.00 12.06 277 LEU D C 1
ATOM 8083 O O . LEU C 1 277 ? 22.580 -23.594 -16.732 1.00 12.24 277 LEU D O 1
ATOM 8088 N N . SER C 1 278 ? 23.435 -22.298 -18.356 1.00 11.44 278 SER D N 1
ATOM 8089 C CA A SER C 1 278 ? 24.511 -23.228 -18.694 0.50 11.14 278 SER D CA 1
ATOM 8090 C CA B SER C 1 278 ? 24.503 -23.228 -18.695 0.50 11.14 278 SER D CA 1
ATOM 8091 C C . SER C 1 278 ? 25.510 -23.316 -17.547 1.00 12.02 278 SER D C 1
ATOM 8092 O O . SER C 1 278 ? 25.965 -24.405 -17.193 1.00 12.31 278 SER D O 1
ATOM 8097 N N . LYS C 1 279 ? 25.861 -22.172 -16.959 1.00 12.60 279 LYS D N 1
ATOM 8098 C CA . LYS C 1 279 ? 26.808 -22.217 -15.840 1.00 14.70 279 LYS D CA 1
ATOM 8099 C C . LYS C 1 279 ? 26.163 -22.669 -14.508 1.00 14.37 279 LYS D C 1
ATOM 8100 O O . LYS C 1 279 ? 26.786 -23.410 -13.758 1.00 15.17 279 LYS D O 1
ATOM 8106 N N . GLY C 1 280 ? 24.909 -22.302 -14.263 1.00 13.59 280 GLY D N 1
ATOM 8107 C CA . GLY C 1 280 ? 24.131 -22.917 -13.191 1.00 13.70 280 GLY D CA 1
ATOM 8108 C C . GLY C 1 280 ? 23.979 -24.444 -13.278 1.00 13.24 280 GLY D C 1
ATOM 8109 O O . GLY C 1 280 ? 23.922 -25.120 -12.262 1.00 13.69 280 GLY D O 1
ATOM 8110 N N . LEU C 1 281 ? 23.876 -24.997 -14.478 1.00 12.61 281 LEU D N 1
ATOM 8111 C CA . LEU C 1 281 ? 23.818 -26.472 -14.632 1.00 12.64 281 LEU D CA 1
ATOM 8112 C C . LEU C 1 281 ? 25.083 -27.149 -14.064 1.00 12.91 281 LEU D C 1
ATOM 8113 O O . LEU C 1 281 ? 24.990 -28.206 -13.413 1.00 12.66 281 LEU D O 1
ATOM 8118 N N . GLU C 1 282 ? 26.247 -26.531 -14.338 1.00 12.49 282 GLU D N 1
ATOM 8119 C CA . GLU C 1 282 ? 27.532 -27.040 -13.868 1.00 13.44 282 GLU D CA 1
ATOM 8120 C C . GLU C 1 282 ? 27.525 -27.058 -12.355 1.00 14.65 282 GLU D C 1
ATOM 8121 O O . GLU C 1 282 ? 27.900 -28.051 -11.750 1.00 14.56 282 GLU D O 1
ATOM 8127 N N . ASP C 1 283 ? 27.096 -25.955 -11.746 1.00 15.01 283 ASP D N 1
ATOM 8128 C CA . ASP C 1 283 ? 27.115 -25.856 -10.301 1.00 17.24 283 ASP D CA 1
ATOM 8129 C C . ASP C 1 283 ? 26.056 -26.767 -9.648 1.00 16.92 283 ASP D C 1
ATOM 8130 O O . ASP C 1 283 ? 26.339 -27.370 -8.621 1.00 17.45 283 ASP D O 1
ATOM 8135 N N . MET C 1 284 ? 24.874 -26.912 -10.247 1.00 15.45 284 MET D N 1
ATOM 8136 C CA . MET C 1 284 ? 23.852 -27.800 -9.652 1.00 16.43 284 MET D CA 1
ATOM 8137 C C . MET C 1 284 ? 24.144 -29.281 -9.835 1.00 15.79 284 MET D C 1
ATOM 8138 O O . MET C 1 284 ? 23.916 -30.067 -8.927 1.00 16.80 284 MET D O 1
ATOM 8143 N N . TYR C 1 285 ? 24.611 -29.670 -11.016 1.00 15.54 285 TYR D N 1
ATOM 8144 C CA . TYR C 1 285 ? 24.772 -31.102 -11.319 1.00 15.40 285 TYR D CA 1
ATOM 8145 C C . TYR C 1 285 ? 26.207 -31.570 -11.393 1.00 14.60 285 TYR D C 1
ATOM 8146 O O . TYR C 1 285 ? 26.443 -32.764 -11.548 1.00 13.89 285 TYR D O 1
ATOM 8155 N N . GLY C 1 286 ? 27.158 -30.640 -11.261 1.00 14.59 286 GLY D N 1
ATOM 8156 C CA . GLY C 1 286 ? 28.581 -30.993 -11.292 1.00 14.32 286 GLY D CA 1
ATOM 8157 C C . GLY C 1 286 ? 29.061 -31.438 -12.665 1.00 13.75 286 GLY D C 1
ATOM 8158 O O . GLY C 1 286 ? 30.153 -31.971 -12.795 1.00 13.94 286 GLY D O 1
ATOM 8159 N N . VAL C 1 287 ? 28.246 -31.230 -13.694 1.00 12.83 287 VAL D N 1
ATOM 8160 C CA . VAL C 1 287 ? 28.714 -31.415 -15.072 1.00 12.29 287 VAL D CA 1
ATOM 8161 C C . VAL C 1 287 ? 29.649 -30.274 -15.517 1.00 12.77 287 VAL D C 1
ATOM 8162 O O . VAL C 1 287 ? 29.816 -29.263 -14.795 1.00 12.94 287 VAL D O 1
ATOM 8166 N N . THR C 1 288 ? 30.267 -30.447 -16.688 1.00 12.29 288 THR D N 1
ATOM 8167 C CA . THR C 1 288 ? 31.046 -29.401 -17.331 1.00 13.28 288 THR D CA 1
ATOM 8168 C C . THR C 1 288 ? 30.363 -29.031 -18.651 1.00 13.33 288 THR D C 1
ATOM 8169 O O . THR C 1 288 ? 30.083 -29.903 -19.514 1.00 12.01 288 THR D O 1
ATOM 8173 N N . CYS C 1 289 ? 30.113 -27.738 -18.807 1.00 12.57 289 CYS D N 1
ATOM 8174 C CA . CYS C 1 289 ? 29.435 -27.260 -19.996 1.00 13.46 289 CYS D CA 1
ATOM 8175 C C . CYS C 1 289 ? 30.359 -26.470 -20.883 1.00 13.06 289 CYS D C 1
ATOM 8176 O O . CYS C 1 289 ? 31.204 -25.731 -20.406 1.00 14.67 289 CYS D O 1
ATOM 8179 N N . THR C 1 290 ? 30.203 -26.647 -22.182 1.00 12.69 290 THR D N 1
ATOM 8180 C CA . THR C 1 290 ? 30.841 -25.780 -23.155 1.00 13.16 290 THR D CA 1
ATOM 8181 C C . THR C 1 290 ? 29.711 -25.205 -23.973 1.00 12.93 290 THR D C 1
ATOM 8182 O O . THR C 1 290 ? 29.090 -25.910 -24.776 1.00 11.94 290 THR D O 1
ATOM 8186 N N . LEU C 1 291 ? 29.405 -23.933 -23.724 1.00 13.32 291 LEU D N 1
ATOM 8187 C CA . LEU C 1 291 ? 28.384 -23.252 -24.506 1.00 13.99 291 LEU D CA 1
ATOM 8188 C C . LEU C 1 291 ? 29.055 -22.442 -25.620 1.00 14.91 291 LEU D C 1
ATOM 8189 O O . LEU C 1 291 ? 29.821 -21.550 -25.330 1.00 15.77 291 LEU D O 1
ATOM 8194 N N . GLU C 1 292 ? 28.790 -22.764 -26.854 1.00 15.73 292 GLU D N 1
ATOM 8195 C CA . GLU C 1 292 ? 29.198 -21.990 -28.020 1.00 17.85 292 GLU D CA 1
ATOM 8196 C C . GLU C 1 292 ? 28.003 -21.194 -28.524 1.00 18.10 292 GLU D C 1
ATOM 8197 O O . GLU C 1 292 ? 27.086 -21.770 -29.039 1.00 17.98 292 GLU D O 1
ATOM 8203 N N . TYR C 1 293 ? 28.024 -19.887 -28.346 1.00 18.74 293 TYR D N 1
ATOM 8204 C CA . TYR C 1 293 ? 26.856 -19.070 -28.615 1.00 19.32 293 TYR D CA 1
ATOM 8205 C C . TYR C 1 293 ? 27.203 -18.092 -29.721 1.00 21.41 293 TYR D C 1
ATOM 8206 O O . TYR C 1 293 ? 28.022 -17.184 -29.526 1.00 21.62 293 TYR D O 1
ATOM 8215 N N . ASN C 1 294 ? 26.582 -18.303 -30.877 1.00 22.27 294 ASN D N 1
ATOM 8216 C CA . ASN C 1 294 ? 26.873 -17.544 -32.078 1.00 24.89 294 ASN D CA 1
ATOM 8217 C C . ASN C 1 294 ? 25.731 -16.590 -32.427 1.00 26.18 294 ASN D C 1
ATOM 8218 O O . ASN C 1 294 ? 24.642 -17.003 -32.867 1.00 25.24 294 ASN D O 1
ATOM 8223 N N . ASP C 1 295 ? 25.970 -15.310 -32.163 1.00 27.84 295 ASP D N 1
ATOM 8224 C CA . ASP C 1 295 ? 25.115 -14.258 -32.682 1.00 29.25 295 ASP D CA 1
ATOM 8225 C C . ASP C 1 295 ? 25.079 -14.430 -34.200 1.00 29.20 295 ASP D C 1
ATOM 8226 O O . ASP C 1 295 ? 26.094 -14.790 -34.814 1.00 29.60 295 ASP D O 1
ATOM 8231 N N . ASP C 1 296 ? 23.902 -14.223 -34.784 1.00 28.34 296 ASP D N 1
ATOM 8232 C CA . ASP C 1 296 ? 23.726 -14.247 -36.234 1.00 28.17 296 ASP D CA 1
ATOM 8233 C C . ASP C 1 296 ? 22.855 -12.983 -36.474 1.00 27.18 296 ASP D C 1
ATOM 8234 O O . ASP C 1 296 ? 22.842 -12.086 -35.635 1.00 27.23 296 ASP D O 1
ATOM 8239 N N . TYR C 1 297 ? 22.136 -12.904 -37.588 1.00 26.24 297 TYR D N 1
ATOM 8240 C CA . TYR C 1 297 ? 21.506 -11.661 -38.060 1.00 26.10 297 TYR D CA 1
ATOM 8241 C C . TYR C 1 297 ? 21.013 -10.752 -36.918 1.00 24.34 297 TYR D C 1
ATOM 8242 O O . TYR C 1 297 ? 20.289 -11.212 -36.030 1.00 23.40 297 TYR D O 1
ATOM 8251 N N . PRO C 1 298 ? 21.429 -9.471 -36.916 1.00 23.38 298 PRO D N 1
ATOM 8252 C CA . PRO C 1 298 ? 20.734 -8.574 -35.999 1.00 22.38 298 PRO D CA 1
ATOM 8253 C C . PRO C 1 298 ? 19.246 -8.472 -36.338 1.00 21.60 298 PRO D C 1
ATOM 8254 O O . PRO C 1 298 ? 18.804 -8.860 -37.428 1.00 21.29 298 PRO D O 1
ATOM 8258 N N . ALA C 1 299 ? 18.469 -7.987 -35.385 1.00 20.65 299 ALA D N 1
ATOM 8259 C CA . ALA C 1 299 ? 17.094 -7.653 -35.647 1.00 19.98 299 ALA D CA 1
ATOM 8260 C C . ALA C 1 299 ? 17.118 -6.417 -36.550 1.00 20.95 299 ALA D C 1
ATOM 8261 O O . ALA C 1 299 ? 18.026 -5.578 -36.433 1.00 21.35 299 ALA D O 1
ATOM 8263 N N . LEU C 1 300 ? 16.155 -6.327 -37.467 1.00 21.34 300 LEU D N 1
ATOM 8264 C CA . LEU C 1 300 ? 16.169 -5.281 -38.504 1.00 22.67 300 LEU D CA 1
ATOM 8265 C C . LEU C 1 300 ? 15.543 -4.026 -37.938 1.00 23.67 300 LEU D C 1
ATOM 8266 O O . LEU C 1 300 ? 14.319 -3.979 -37.706 1.00 23.81 300 LEU D O 1
ATOM 8271 N N . TYR C 1 301 ? 16.378 -3.019 -37.714 1.00 24.53 301 TYR D N 1
ATOM 8272 C CA . TYR C 1 301 ? 15.906 -1.738 -37.200 1.00 26.92 301 TYR D CA 1
ATOM 8273 C C . TYR C 1 301 ? 15.702 -0.703 -38.311 1.00 28.86 301 TYR D C 1
ATOM 8274 O O . TYR C 1 301 ? 16.674 -0.217 -38.923 1.00 29.51 301 TYR D O 1
ATOM 8283 N N . ASN C 1 302 ? 14.442 -0.364 -38.569 1.00 29.91 302 ASN D N 1
ATOM 8284 C CA . ASN C 1 302 ? 14.114 0.715 -39.487 1.00 31.94 302 ASN D CA 1
ATOM 8285 C C . ASN C 1 302 ? 14.259 2.045 -38.764 1.00 33.79 302 ASN D C 1
ATOM 8286 O O . ASN C 1 302 ? 13.507 2.335 -37.839 1.00 33.97 302 ASN D O 1
ATOM 8291 N N . ASP C 1 303 ? 15.242 2.836 -39.176 1.00 36.07 303 ASP D N 1
ATOM 8292 C CA . ASP C 1 303 ? 15.479 4.151 -38.589 1.00 38.33 303 ASP D CA 1
ATOM 8293 C C . ASP C 1 303 ? 14.196 4.981 -38.627 1.00 40.00 303 ASP D C 1
ATOM 8294 O O . ASP C 1 303 ? 13.658 5.229 -39.698 1.00 40.70 303 ASP D O 1
ATOM 8299 N N . PRO C 1 304 ? 13.692 5.394 -37.450 1.00 41.03 304 PRO D N 1
ATOM 8300 C CA . PRO C 1 304 ? 12.402 6.086 -37.394 1.00 42.64 304 PRO D CA 1
ATOM 8301 C C . PRO C 1 304 ? 12.342 7.333 -38.261 1.00 45.13 304 PRO D C 1
ATOM 8302 O O . PRO C 1 304 ? 11.386 7.499 -39.018 1.00 46.07 304 PRO D O 1
ATOM 8306 N N . GLU C 1 305 ? 13.358 8.189 -38.176 1.00 46.65 305 GLU D N 1
ATOM 8307 C CA . GLU C 1 305 ? 13.368 9.420 -38.961 1.00 49.26 305 GLU D CA 1
ATOM 8308 C C . GLU C 1 305 ? 13.367 9.144 -40.468 1.00 48.99 305 GLU D C 1
ATOM 8309 O O . GLU C 1 305 ? 12.527 9.685 -41.190 1.00 50.03 305 GLU D O 1
ATOM 8315 N N . PHE C 1 306 ? 14.283 8.287 -40.927 1.00 47.70 306 PHE D N 1
ATOM 8316 C CA . PHE C 1 306 ? 14.383 7.950 -42.350 1.00 47.43 306 PHE D CA 1
ATOM 8317 C C . PHE C 1 306 ? 13.128 7.263 -42.876 1.00 46.87 306 PHE D C 1
ATOM 8318 O O . PHE C 1 306 ? 12.646 7.598 -43.961 1.00 48.15 306 PHE D O 1
ATOM 8326 N N . THR C 1 307 ? 12.599 6.319 -42.096 1.00 45.02 307 THR D N 1
ATOM 8327 C CA . THR C 1 307 ? 11.413 5.539 -42.475 1.00 44.42 307 THR D CA 1
ATOM 8328 C C . THR C 1 307 ? 10.172 6.419 -42.594 1.00 46.46 307 THR D C 1
ATOM 8329 O O . THR C 1 307 ? 9.363 6.249 -43.514 1.00 46.78 307 THR D O 1
ATOM 8333 N N . GLU C 1 308 ? 10.023 7.356 -41.658 1.00 47.62 308 GLU D N 1
ATOM 8334 C CA . GLU C 1 308 ? 8.925 8.323 -41.719 1.00 50.04 308 GLU D CA 1
ATOM 8335 C C . GLU C 1 308 ? 9.042 9.223 -42.953 1.00 51.70 308 GLU D C 1
ATOM 8336 O O . GLU C 1 308 ? 8.054 9.473 -43.649 1.00 52.87 308 GLU D O 1
ATOM 8342 N N . TYR C 1 309 ? 10.261 9.676 -43.225 1.00 51.78 309 TYR D N 1
ATOM 8343 C CA . TYR C 1 309 ? 10.560 10.456 -44.418 1.00 53.54 309 TYR D CA 1
ATOM 8344 C C . TYR C 1 309 ? 10.222 9.697 -45.708 1.00 53.40 309 TYR D C 1
ATOM 8345 O O . TYR C 1 309 ? 9.634 10.266 -46.617 1.00 55.01 309 TYR D O 1
ATOM 8354 N N . VAL C 1 310 ? 10.603 8.419 -45.783 1.00 51.59 310 VAL D N 1
ATOM 8355 C CA . VAL C 1 310 ? 10.254 7.566 -46.923 1.00 51.23 310 VAL D CA 1
ATOM 8356 C C . VAL C 1 310 ? 8.734 7.479 -47.088 1.00 52.32 310 VAL D C 1
ATOM 8357 O O . VAL C 1 310 ? 8.208 7.690 -48.178 1.00 53.83 310 VAL D O 1
ATOM 8361 N N . ALA C 1 311 ? 8.035 7.187 -45.997 1.00 52.03 311 ALA D N 1
ATOM 8362 C CA . ALA C 1 311 ? 6.580 7.074 -46.014 1.00 53.37 311 ALA D CA 1
ATOM 8363 C C . ALA C 1 311 ? 5.926 8.370 -46.489 1.00 56.43 311 ALA D C 1
ATOM 8364 O O . ALA C 1 311 ? 5.037 8.354 -47.347 1.00 57.65 311 ALA D O 1
ATOM 8366 N N . LYS C 1 312 ? 6.388 9.488 -45.933 1.00 57.92 312 LYS D N 1
ATOM 8367 C CA . LYS C 1 312 ? 5.863 10.805 -46.268 1.00 60.82 312 LYS D CA 1
ATOM 8368 C C . LYS C 1 312 ? 6.142 11.146 -47.736 1.00 62.57 312 LYS D C 1
ATOM 8369 O O . LYS C 1 312 ? 5.248 11.605 -48.456 1.00 64.12 312 LYS D O 1
ATOM 8375 N N . THR C 1 313 ? 7.381 10.908 -48.170 1.00 62.24 313 THR D N 1
ATOM 8376 C CA . THR C 1 313 ? 7.812 11.221 -49.533 1.00 63.79 313 THR D CA 1
ATOM 8377 C C . THR C 1 313 ? 6.948 10.492 -50.566 1.00 64.43 313 THR D C 1
ATOM 8378 O O . THR C 1 313 ? 6.555 11.074 -51.576 1.00 66.48 313 THR D O 1
ATOM 8382 N N . LEU C 1 314 ? 6.648 9.226 -50.296 1.00 63.05 314 LEU D N 1
ATOM 8383 C CA . LEU C 1 314 ? 5.800 8.419 -51.170 1.00 63.78 314 LEU D CA 1
ATOM 8384 C C . LEU C 1 314 ? 4.340 8.867 -51.165 1.00 65.77 314 LEU D C 1
ATOM 8385 O O . LEU C 1 314 ? 3.681 8.830 -52.200 1.00 67.33 314 LEU D O 1
ATOM 8390 N N . LYS C 1 315 ? 3.845 9.274 -49.997 1.00 66.35 315 LYS D N 1
ATOM 8391 C CA . LYS C 1 315 ? 2.459 9.731 -49.843 1.00 68.70 315 LYS D CA 1
ATOM 8392 C C . LYS C 1 315 ? 2.176 11.034 -50.592 1.00 71.64 315 LYS D C 1
ATOM 8393 O O . LYS C 1 315 ? 1.100 11.204 -51.152 1.00 73.20 315 LYS D O 1
ATOM 8399 N N . GLU C 1 316 ? 3.162 11.926 -50.609 1.00 73.04 316 GLU D N 1
ATOM 8400 C CA . GLU C 1 316 ? 3.027 13.252 -51.203 1.00 76.29 316 GLU D CA 1
ATOM 8401 C C . GLU C 1 316 ? 3.385 13.283 -52.680 1.00 78.14 316 GLU D C 1
ATOM 8402 O O . GLU C 1 316 ? 3.073 14.246 -53.374 1.00 80.43 316 GLU D O 1
ATOM 8408 N N . ALA C 1 317 ? 4.059 12.241 -53.158 1.00 77.57 317 ALA D N 1
ATOM 8409 C CA . ALA C 1 317 ? 4.209 12.046 -54.593 1.00 79.50 317 ALA D CA 1
ATOM 8410 C C . ALA C 1 317 ? 2.871 11.524 -55.112 1.00 80.70 317 ALA D C 1
ATOM 8411 O O . ALA C 1 317 ? 2.191 10.761 -54.429 1.00 79.88 317 ALA D O 1
ATOM 8413 N N . ASN C 1 318 ? 2.473 11.952 -56.302 1.00 83.69 318 ASN D N 1
ATOM 8414 C CA . ASN C 1 318 ? 1.164 11.551 -56.821 1.00 85.16 318 ASN D CA 1
ATOM 8415 C C . ASN C 1 318 ? 1.221 10.164 -57.466 1.00 83.87 318 ASN D C 1
ATOM 8416 O O . ASN C 1 318 ? 1.209 10.025 -58.690 1.00 85.55 318 ASN D O 1
ATOM 8421 N N . LEU C 1 319 ? 1.283 9.137 -56.622 1.00 81.06 319 LEU D N 1
ATOM 8422 C CA . LEU C 1 319 ? 1.503 7.774 -57.101 1.00 79.31 319 LEU D CA 1
ATOM 8423 C C . LEU C 1 319 ? 0.228 6.941 -57.103 1.00 78.89 319 LEU D C 1
ATOM 8424 O O . LEU C 1 319 ? -0.702 7.211 -56.349 1.00 78.90 319 LEU D O 1
ATOM 8429 N N . ASP C 1 320 ? 0.202 5.929 -57.967 1.00 78.57 320 ASP D N 1
ATOM 8430 C CA . ASP C 1 320 ? -0.985 5.104 -58.176 1.00 78.62 320 ASP D CA 1
ATOM 8431 C C . ASP C 1 320 ? -1.107 3.884 -57.257 1.00 75.67 320 ASP D C 1
ATOM 8432 O O . ASP C 1 320 ? -1.731 2.874 -57.604 1.00 76.11 320 ASP D O 1
ATOM 8437 N N . PHE C 1 321 ? -0.484 3.982 -56.088 1.00 72.41 321 PHE D N 1
ATOM 8438 C CA . PHE C 1 321 ? -0.544 2.929 -55.086 1.00 68.89 321 PHE D CA 1
ATOM 8439 C C . PHE C 1 321 ? -0.516 3.566 -53.710 1.00 67.39 321 PHE D C 1
ATOM 8440 O O . PHE C 1 321 ? 0.009 4.665 -53.537 1.00 67.75 321 PHE D O 1
ATOM 8448 N N . GLY C 1 322 ? -1.100 2.879 -52.742 1.00 65.65 322 GLY D N 1
ATOM 8449 C CA . GLY C 1 322 ? -1.121 3.371 -51.377 1.00 64.78 322 GLY D CA 1
ATOM 8450 C C . GLY C 1 322 ? 0.156 3.080 -50.610 1.00 62.55 322 GLY D C 1
ATOM 8451 O O . GLY C 1 322 ? 1.005 2.288 -51.039 1.00 61.10 322 GLY D O 1
ATOM 8452 N N . VAL C 1 323 ? 0.294 3.748 -49.475 1.00 37.69 323 VAL D N 1
ATOM 8453 C CA . VAL C 1 323 ? 1.354 3.451 -48.535 1.00 36.99 323 VAL D CA 1
ATOM 8454 C C . VAL C 1 323 ? 0.746 3.400 -47.150 1.00 37.01 323 VAL D C 1
ATOM 8455 O O . VAL C 1 323 ? 0.031 4.318 -46.746 1.00 38.59 323 VAL D O 1
ATOM 8459 N N . GLU C 1 324 ? 0.984 2.294 -46.449 1.00 35.45 324 GLU D N 1
ATOM 8460 C CA . GLU C 1 324 ? 0.447 2.131 -45.108 1.00 36.23 324 GLU D CA 1
ATOM 8461 C C . GLU C 1 324 ? 1.346 1.358 -44.149 1.00 36.04 324 GLU D C 1
ATOM 8462 O O . GLU C 1 324 ? 2.218 0.592 -44.568 1.00 34.27 324 GLU D O 1
ATOM 8468 N N . MET C 1 325 ? 1.123 1.576 -42.859 1.00 38.03 325 MET D N 1
ATOM 8469 C CA . MET C 1 325 ? 1.907 0.913 -41.830 1.00 39.32 325 MET D CA 1
ATOM 8470 C C . MET C 1 325 ? 1.539 -0.567 -41.714 1.00 37.42 325 MET D C 1
ATOM 8471 O O . MET C 1 325 ? 0.373 -0.936 -41.833 1.00 37.26 325 MET D O 1
ATOM 8476 N N . CYS C 1 326 ? 2.551 -1.412 -41.528 1.00 36.29 326 CYS D N 1
ATOM 8477 C CA . CYS C 1 326 ? 2.330 -2.839 -41.308 1.00 35.28 326 CYS D CA 1
ATOM 8478 C C . CYS C 1 326 ? 2.797 -3.269 -39.910 1.00 37.49 326 CYS D C 1
ATOM 8479 O O . CYS C 1 326 ? 3.316 -2.455 -39.137 1.00 39.50 326 CYS D O 1
ATOM 8482 N N . GLU C 1 327 ? 2.586 -4.549 -39.609 1.00 37.20 327 GLU D N 1
ATOM 8483 C CA . GLU C 1 327 ? 3.060 -5.181 -38.388 1.00 39.87 327 GLU D CA 1
ATOM 8484 C C . GLU C 1 327 ? 4.511 -5.644 -38.581 1.00 38.60 327 GLU D C 1
ATOM 8485 O O . GLU C 1 327 ? 4.970 -5.793 -39.723 1.00 34.90 327 GLU D O 1
ATOM 8491 N N . PRO C 1 328 ? 5.246 -5.856 -37.470 1.00 41.80 328 PRO D N 1
ATOM 8492 C CA . PRO C 1 328 ? 6.571 -6.454 -37.586 1.00 41.56 328 PRO D CA 1
ATOM 8493 C C . PRO C 1 328 ? 6.446 -7.879 -38.127 1.00 39.24 328 PRO D C 1
ATOM 8494 O O . PRO C 1 328 ? 5.414 -8.509 -37.941 1.00 39.39 328 PRO D O 1
ATOM 8498 N N . GLN C 1 329 ? 7.485 -8.376 -38.790 1.00 37.76 329 GLN D N 1
ATOM 8499 C CA . GLN C 1 329 ? 7.413 -9.672 -39.477 1.00 35.86 329 GLN D CA 1
ATOM 8500 C C . GLN C 1 329 ? 8.293 -10.736 -38.821 1.00 37.82 329 GLN D C 1
ATOM 8501 O O . GLN C 1 329 ? 9.400 -10.429 -38.367 1.00 40.20 329 GLN D O 1
ATOM 8507 N N . PRO C 1 330 ? 7.809 -11.993 -38.772 1.00 37.58 330 PRO D N 1
ATOM 8508 C CA . PRO C 1 330 ? 8.559 -13.113 -38.188 1.00 39.42 330 PRO D CA 1
ATOM 8509 C C . PRO C 1 330 ? 9.952 -13.431 -38.784 1.00 37.89 330 PRO D C 1
ATOM 8510 O O . PRO C 1 330 ? 10.887 -13.652 -38.023 1.00 41.03 330 PRO D O 1
ATOM 8514 N N . PRO C 1 331 ? 10.104 -13.467 -40.120 1.00 34.13 331 PRO D N 1
ATOM 8515 C CA . PRO C 1 331 ? 11.403 -13.920 -40.640 1.00 33.64 331 PRO D CA 1
ATOM 8516 C C . PRO C 1 331 ? 12.568 -12.989 -40.315 1.00 35.27 331 PRO D C 1
ATOM 8517 O O . PRO C 1 331 ? 12.363 -11.796 -40.076 1.00 35.34 331 PRO D O 1
ATOM 8521 N N . SER C 1 332 ? 13.772 -13.548 -40.300 1.00 36.19 332 SER D N 1
ATOM 8522 C CA . SER C 1 332 ? 14.986 -12.760 -40.219 1.00 38.99 332 SER D CA 1
ATOM 8523 C C . SER C 1 332 ? 15.389 -12.254 -41.610 1.00 37.33 332 SER D C 1
ATOM 8524 O O . SER C 1 332 ? 15.028 -12.854 -42.627 1.00 34.88 332 SER D O 1
ATOM 8527 N N . GLU C 1 333 ? 16.135 -11.153 -41.653 1.00 39.43 333 GLU D N 1
ATOM 8528 C CA . GLU C 1 333 ? 16.544 -10.549 -42.930 1.00 38.48 333 GLU D CA 1
ATOM 8529 C C . GLU C 1 333 ? 17.927 -9.934 -42.764 1.00 41.93 333 GLU D C 1
ATOM 8530 O O . GLU C 1 333 ? 18.158 -9.134 -41.856 1.00 45.29 333 GLU D O 1
ATOM 8536 N N . ASP C 1 334 ? 18.866 -10.321 -43.619 1.00 42.13 334 ASP D N 1
ATOM 8537 C CA . ASP C 1 334 ? 20.238 -9.866 -43.408 1.00 46.35 334 ASP D CA 1
ATOM 8538 C C . ASP C 1 334 ? 20.468 -8.416 -43.822 1.00 47.53 334 ASP D C 1
ATOM 8539 O O . ASP C 1 334 ? 21.537 -7.848 -43.575 1.00 52.32 334 ASP D O 1
ATOM 8544 N N . PHE C 1 335 ? 19.432 -7.806 -44.390 1.00 42.89 335 PHE D N 1
ATOM 8545 C CA . PHE C 1 335 ? 19.400 -6.348 -44.583 1.00 44.09 335 PHE D CA 1
ATOM 8546 C C . PHE C 1 335 ? 19.668 -5.623 -43.257 1.00 48.08 335 PHE D C 1
ATOM 8547 O O . PHE C 1 335 ? 20.171 -4.502 -43.246 1.00 51.34 335 PHE D O 1
ATOM 8555 N N . ALA C 1 336 ? 19.318 -6.286 -42.152 1.00 46.68 336 ALA D N 1
ATOM 8556 C CA . ALA C 1 336 ? 19.513 -5.767 -40.799 1.00 51.30 336 ALA D CA 1
ATOM 8557 C C . ALA C 1 336 ? 20.967 -5.391 -40.511 1.00 57.86 336 ALA D C 1
ATOM 8558 O O . ALA C 1 336 ? 21.231 -4.513 -39.693 1.00 62.79 336 ALA D O 1
ATOM 8560 N N . TYR C 1 337 ? 21.896 -6.083 -41.160 1.00 58.52 337 TYR D N 1
ATOM 8561 C CA . TYR C 1 337 ? 23.312 -5.743 -41.059 1.00 66.45 337 TYR D CA 1
ATOM 8562 C C . TYR C 1 337 ? 23.598 -4.334 -41.569 1.00 70.12 337 TYR D C 1
ATOM 8563 O O . TYR C 1 337 ? 24.369 -3.611 -40.931 1.00 76.75 337 TYR D O 1
ATOM 8572 N N . TYR C 1 338 ? 22.972 -3.950 -42.694 1.00 66.25 338 TYR D N 1
ATOM 8573 C CA . TYR C 1 338 ? 23.067 -2.575 -43.201 1.00 70.43 338 TYR D CA 1
ATOM 8574 C C . TYR C 1 338 ? 22.423 -1.597 -42.239 1.00 72.73 338 TYR D C 1
ATOM 8575 O O . TYR C 1 338 ? 23.007 -0.557 -41.921 1.00 79.20 338 TYR D O 1
ATOM 8584 N N . ALA C 1 339 ? 21.205 -1.934 -41.806 1.00 68.09 339 ALA D N 1
ATOM 8585 C CA . ALA C 1 339 ? 20.401 -1.082 -40.931 1.00 69.11 339 ALA D CA 1
ATOM 8586 C C . ALA C 1 339 ? 21.069 -0.849 -39.581 1.00 76.68 339 ALA D C 1
ATOM 8587 O O . ALA C 1 339 ? 20.736 0.112 -38.876 1.00 80.07 339 ALA D O 1
ATOM 8589 N N . LYS C 1 340 ? 21.978 -1.738 -39.230 1.00 79.42 340 LYS D N 1
ATOM 8590 C CA . LYS C 1 340 ? 22.827 -1.618 -38.073 1.00 87.48 340 LYS D CA 1
ATOM 8591 C C . LYS C 1 340 ? 23.980 -0.640 -38.318 1.00 95.52 340 LYS D C 1
ATOM 8592 O O . LYS C 1 340 ? 24.388 0.063 -37.440 1.00 101.84 340 LYS D O 1
ATOM 8598 N N . GLU C 1 341 ? 24.478 -0.597 -39.541 1.00 94.82 341 GLU D N 1
ATOM 8599 C CA . GLU C 1 341 ? 25.647 0.233 -39.848 1.00 103.78 341 GLU D CA 1
ATOM 8600 C C . GLU C 1 341 ? 25.288 1.641 -40.304 1.00 104.86 341 GLU D C 1
ATOM 8601 O O . GLU C 1 341 ? 26.080 2.550 -40.144 1.00 113.09 341 GLU D O 1
ATOM 8607 N N . ARG C 1 342 ? 24.097 1.812 -40.867 1.00 97.68 342 ARG D N 1
ATOM 8608 C CA . ARG C 1 342 ? 23.644 3.118 -41.355 1.00 98.43 342 ARG D CA 1
ATOM 8609 C C . ARG C 1 342 ? 22.172 3.304 -41.031 1.00 92.10 342 ARG D C 1
ATOM 8610 O O . ARG C 1 342 ? 21.435 2.314 -40.958 1.00 85.52 342 ARG D O 1
ATOM 8618 N N . PRO C 1 343 ? 21.722 4.563 -40.849 1.00 94.42 343 PRO D N 1
ATOM 8619 C CA . PRO C 1 343 ? 20.269 4.769 -40.751 1.00 88.23 343 PRO D CA 1
ATOM 8620 C C . PRO C 1 343 ? 19.571 4.254 -42.022 1.00 80.44 343 PRO D C 1
ATOM 8621 O O . PRO C 1 343 ? 19.910 4.671 -43.126 1.00 81.74 343 PRO D O 1
ATOM 8625 N N . SER C 1 344 ? 18.621 3.336 -41.870 1.00 73.58 344 SER D N 1
ATOM 8626 C CA . SER C 1 344 ? 18.089 2.608 -43.023 1.00 66.79 344 SER D CA 1
ATOM 8627 C C . SER C 1 344 ? 16.582 2.344 -42.973 1.00 60.34 344 SER D C 1
ATOM 8628 O O . SER C 1 344 ? 15.951 2.411 -41.915 1.00 60.60 344 SER D O 1
ATOM 8631 N N . ALA C 1 345 ? 16.024 2.015 -44.131 1.00 55.50 345 ALA D N 1
ATOM 8632 C CA . ALA C 1 345 ? 14.619 1.653 -44.234 1.00 49.93 345 ALA D CA 1
ATOM 8633 C C . ALA C 1 345 ? 14.435 0.430 -45.107 1.00 45.33 345 ALA D C 1
ATOM 8634 O O . ALA C 1 345 ? 14.890 0.391 -46.254 1.00 46.35 345 ALA D O 1
ATOM 8636 N N . PHE C 1 346 ? 13.766 -0.567 -44.548 1.00 41.34 346 PHE D N 1
ATOM 8637 C CA . PHE C 1 346 ? 13.325 -1.723 -45.305 1.00 37.15 346 PHE D CA 1
ATOM 8638 C C . PHE C 1 346 ? 11.811 -1.676 -45.466 1.00 34.06 346 PHE D C 1
ATOM 8639 O O . PHE C 1 346 ? 11.078 -1.757 -44.481 1.00 33.41 346 PHE D O 1
ATOM 8647 N N . ILE C 1 347 ? 11.346 -1.546 -46.703 1.00 33.25 347 ILE D N 1
ATOM 8648 C CA . ILE C 1 347 ? 9.908 -1.434 -46.964 1.00 31.35 347 ILE D CA 1
ATOM 8649 C C . ILE C 1 347 ? 9.387 -2.616 -47.784 1.00 28.35 347 ILE D C 1
ATOM 8650 O O . ILE C 1 347 ? 10.154 -3.354 -48.401 1.00 28.45 347 ILE D O 1
ATOM 8655 N N . TYR C 1 348 ? 8.079 -2.811 -47.750 1.00 26.30 348 TYR D N 1
ATOM 8656 C CA . TYR C 1 348 ? 7.472 -3.955 -48.402 1.00 24.82 348 TYR D CA 1
ATOM 8657 C C . TYR C 1 348 ? 6.552 -3.532 -49.524 1.00 24.88 348 TYR D C 1
ATOM 8658 O O . TYR C 1 348 ? 5.819 -2.552 -49.401 1.00 25.67 348 TYR D O 1
ATOM 8667 N N . THR C 1 349 ? 6.592 -4.284 -50.613 1.00 24.71 349 THR D N 1
ATOM 8668 C CA . THR C 1 349 ? 5.660 -4.099 -51.703 1.00 25.47 349 THR D CA 1
ATOM 8669 C C . THR C 1 349 ? 4.704 -5.275 -51.692 1.00 24.42 349 THR D C 1
ATOM 8670 O O . THR C 1 349 ? 5.142 -6.428 -51.733 1.00 23.67 349 THR D O 1
ATOM 8674 N N . GLY C 1 350 ? 3.406 -4.977 -51.629 1.00 24.40 350 GLY D N 1
ATOM 8675 C CA . GLY C 1 350 ? 2.380 -6.012 -51.654 1.00 24.47 350 GLY D CA 1
ATOM 8676 C C . GLY C 1 350 ? 2.494 -6.779 -52.955 1.00 26.12 350 GLY D C 1
ATOM 8677 O O . GLY C 1 350 ? 2.664 -6.183 -54.018 1.00 27.75 350 GLY D O 1
ATOM 8678 N N . ALA C 1 351 ? 2.412 -8.101 -52.874 1.00 26.02 351 ALA D N 1
ATOM 8679 C CA . ALA C 1 351 ? 2.600 -8.932 -54.055 1.00 28.11 351 ALA D CA 1
ATOM 8680 C C . ALA C 1 351 ? 1.635 -10.104 -54.162 1.00 29.93 351 ALA D C 1
ATOM 8681 O O . ALA C 1 351 ? 1.719 -10.887 -55.109 1.00 32.06 351 ALA D O 1
ATOM 8683 N N . ALA C 1 352 ? 0.718 -10.225 -53.202 1.00 30.18 352 ALA D N 1
ATOM 8684 C CA . ALA C 1 352 ? -0.227 -11.339 -53.187 1.00 33.00 352 ALA D CA 1
ATOM 8685 C C . ALA C 1 352 ? -0.883 -11.518 -54.555 1.00 37.40 352 ALA D C 1
ATOM 8686 O O . ALA C 1 352 ? -1.293 -10.545 -55.185 1.00 38.47 352 ALA D O 1
ATOM 8688 N N . VAL C 1 353 ? -0.955 -12.741 -55.025 1.00 40.72 353 VAL D N 1
ATOM 8689 C CA . VAL C 1 353 ? -1.640 -13.053 -56.260 1.00 46.62 353 VAL D CA 1
ATOM 8690 C C . VAL C 1 353 ? -3.082 -12.652 -56.145 1.00 50.41 353 VAL D C 1
ATOM 8691 O O . VAL C 1 353 ? -3.752 -13.016 -55.211 1.00 50.44 353 VAL D O 1
ATOM 8695 N N . GLU C 1 354 ? -3.512 -11.836 -57.090 1.00 54.40 354 GLU D N 1
ATOM 8696 C CA . GLU C 1 354 ? -4.865 -11.306 -57.100 1.00 58.94 354 GLU D CA 1
ATOM 8697 C C . GLU C 1 354 ? -5.887 -12.396 -57.323 1.00 64.77 354 GLU D C 1
ATOM 8698 O O . GLU C 1 354 ? -7.047 -12.169 -57.154 1.00 68.12 354 GLU D O 1
ATOM 8704 N N . ASN C 1 355 ? -5.487 -13.583 -57.690 1.00 67.32 355 ASN D N 1
ATOM 8705 C CA . ASN C 1 355 ? -6.503 -14.573 -57.834 1.00 73.82 355 ASN D CA 1
ATOM 8706 C C . ASN C 1 355 ? -5.993 -15.979 -57.793 1.00 75.13 355 ASN D C 1
ATOM 8707 O O . ASN C 1 355 ? -5.100 -16.339 -58.537 1.00 75.09 355 ASN D O 1
ATOM 8712 N N . GLY C 1 356 ? -6.592 -16.779 -56.920 1.00 77.01 356 GLY D N 1
ATOM 8713 C CA . GLY C 1 356 ? -6.091 -18.092 -56.612 1.00 77.90 356 GLY D CA 1
ATOM 8714 C C . GLY C 1 356 ? -5.549 -18.001 -55.214 1.00 72.84 356 GLY D C 1
ATOM 8715 O O . GLY C 1 356 ? -5.425 -16.914 -54.688 1.00 68.87 356 GLY D O 1
ATOM 8716 N N . GLU C 1 357 ? -5.248 -19.136 -54.609 1.00 73.70 357 GLU D N 1
ATOM 8717 C CA . GLU C 1 357 ? -4.878 -19.177 -53.198 1.00 70.37 357 GLU D CA 1
ATOM 8718 C C . GLU C 1 357 ? -3.492 -18.614 -53.003 1.00 64.46 357 GLU D C 1
ATOM 8719 O O . GLU C 1 357 ? -2.630 -18.844 -53.822 1.00 63.61 357 GLU D O 1
ATOM 8721 N N . ILE C 1 358 ? -3.264 -17.896 -51.906 1.00 61.07 358 ILE D N 1
ATOM 8722 C CA . ILE C 1 358 ? -1.944 -17.296 -51.704 1.00 56.03 358 ILE D CA 1
ATOM 8723 C C . ILE C 1 358 ? -1.040 -18.173 -50.827 1.00 54.54 358 ILE D C 1
ATOM 8724 O O . ILE C 1 358 ? -1.444 -18.638 -49.758 1.00 55.71 358 ILE D O 1
ATOM 8729 N N . TYR C 1 359 ? 0.174 -18.411 -51.315 1.00 52.63 359 TYR D N 1
ATOM 8730 C CA . TYR C 1 359 ? 1.161 -19.215 -50.602 1.00 51.51 359 TYR D CA 1
ATOM 8731 C C . TYR C 1 359 ? 2.240 -18.320 -49.974 1.00 47.58 359 TYR D C 1
ATOM 8732 O O . TYR C 1 359 ? 2.644 -17.320 -50.578 1.00 45.49 359 TYR D O 1
ATOM 8734 N N . PRO C 1 360 ? 2.696 -18.668 -48.751 1.00 47.20 360 PRO D N 1
ATOM 8735 C CA . PRO C 1 360 ? 3.748 -17.900 -48.059 1.00 44.52 360 PRO D CA 1
ATOM 8736 C C . PRO C 1 360 ? 5.136 -18.036 -48.704 1.00 43.13 360 PRO D C 1
ATOM 8737 O O . PRO C 1 360 ? 5.320 -18.848 -49.619 1.00 44.28 360 PRO D O 1
ATOM 8741 N N . HIS C 1 361 ? 6.093 -17.240 -48.226 1.00 41.35 361 HIS D N 1
ATOM 8742 C CA . HIS C 1 361 ? 7.485 -17.328 -48.679 1.00 40.81 361 HIS D CA 1
ATOM 8743 C C . HIS C 1 361 ? 8.100 -18.670 -48.304 1.00 41.65 361 HIS D C 1
ATOM 8744 O O . HIS C 1 361 ? 7.759 -19.247 -47.268 1.00 42.35 361 HIS D O 1
ATOM 8751 N N . HIS C 1 362 ? 8.995 -19.158 -49.165 1.00 41.90 362 HIS D N 1
ATOM 8752 C CA . HIS C 1 362 ? 9.679 -20.448 -48.982 1.00 43.19 362 HIS D CA 1
ATOM 8753 C C . HIS C 1 362 ? 8.731 -21.645 -49.188 1.00 45.17 362 HIS D C 1
ATOM 8754 O O . HIS C 1 362 ? 8.927 -22.710 -48.599 1.00 46.75 362 HIS D O 1
ATOM 8761 N N . HIS C 1 363 ? 7.711 -21.459 -50.025 1.00 45.91 363 HIS D N 1
ATOM 8762 C CA . HIS C 1 363 ? 6.752 -22.518 -50.363 1.00 48.72 363 HIS D CA 1
ATOM 8763 C C . HIS C 1 363 ? 6.975 -22.989 -51.809 1.00 50.38 363 HIS D C 1
ATOM 8764 O O . HIS C 1 363 ? 7.391 -22.192 -52.657 1.00 49.46 363 HIS D O 1
ATOM 8771 N N . PRO C 1 364 ? 6.724 -24.288 -52.094 1.00 53.23 364 PRO D N 1
ATOM 8772 C CA . PRO C 1 364 ? 6.790 -24.783 -53.476 1.00 55.83 364 PRO D CA 1
ATOM 8773 C C . PRO C 1 364 ? 5.810 -24.097 -54.440 1.00 57.26 364 PRO D C 1
ATOM 8774 O O . PRO C 1 364 ? 6.098 -23.997 -55.634 1.00 58.95 364 PRO D O 1
ATOM 8778 N N . LYS C 1 365 ? 4.673 -23.632 -53.920 1.00 57.01 365 LYS D N 1
ATOM 8779 C CA . LYS C 1 365 ? 3.633 -23.003 -54.742 1.00 58.80 365 LYS D CA 1
ATOM 8780 C C . LYS C 1 365 ? 3.705 -21.470 -54.731 1.00 55.20 365 LYS D C 1
ATOM 8781 O O . LYS C 1 365 ? 2.958 -20.803 -55.455 1.00 56.88 365 LYS D O 1
ATOM 8783 N N . PHE C 1 366 ? 4.611 -20.930 -53.914 1.00 50.72 366 PHE D N 1
ATOM 8784 C CA . PHE C 1 366 ? 4.886 -19.486 -53.819 1.00 47.46 366 PHE D CA 1
ATOM 8785 C C . PHE C 1 366 ? 4.795 -18.748 -55.158 1.00 48.63 366 PHE D C 1
ATOM 8786 O O . PHE C 1 366 ? 5.437 -19.137 -56.139 1.00 50.56 366 PHE D O 1
ATOM 8794 N N . ASN C 1 367 ? 3.990 -17.686 -55.184 1.00 47.69 367 ASN D N 1
ATOM 8795 C CA . ASN C 1 367 ? 3.749 -16.915 -56.398 1.00 49.15 367 ASN D CA 1
ATOM 8796 C C . ASN C 1 367 ? 3.451 -15.461 -56.064 1.00 46.38 367 ASN D C 1
ATOM 8797 O O . ASN C 1 367 ? 2.817 -15.165 -55.050 1.00 44.46 367 ASN D O 1
ATOM 8802 N N . ILE C 1 368 ? 3.916 -14.558 -56.921 1.00 46.24 368 ILE D N 1
ATOM 8803 C CA . ILE C 1 368 ? 3.753 -13.127 -56.686 1.00 44.01 368 ILE D CA 1
ATOM 8804 C C . ILE C 1 368 ? 3.136 -12.407 -57.879 1.00 47.17 368 ILE D C 1
ATOM 8805 O O . ILE C 1 368 ? 3.441 -12.721 -59.032 1.00 50.70 368 ILE D O 1
ATOM 8810 N N . SER C 1 369 ? 2.260 -11.447 -57.585 1.00 46.09 369 SER D N 1
ATOM 8811 C CA . SER C 1 369 ? 1.723 -10.535 -58.592 1.00 48.49 369 SER D CA 1
ATOM 8812 C C . SER C 1 369 ? 2.867 -9.725 -59.202 1.00 48.46 369 SER D C 1
ATOM 8813 O O . SER C 1 369 ? 3.703 -9.179 -58.480 1.00 44.84 369 SER D O 1
ATOM 8816 N N . GLU C 1 370 ? 2.905 -9.657 -60.531 1.00 52.54 370 GLU D N 1
ATOM 8817 C CA . GLU C 1 370 ? 4.014 -9.004 -61.220 1.00 53.72 370 GLU D CA 1
ATOM 8818 C C . GLU C 1 370 ? 3.901 -7.480 -61.259 1.00 53.28 370 GLU D C 1
ATOM 8819 O O . GLU C 1 370 ? 4.851 -6.793 -61.632 1.00 54.70 370 GLU D O 1
ATOM 8825 N N . LYS C 1 371 ? 2.749 -6.960 -60.845 1.00 51.33 371 LYS D N 1
ATOM 8826 C CA . LYS C 1 371 ? 2.573 -5.525 -60.631 1.00 50.00 371 LYS D CA 1
ATOM 8827 C C . LYS C 1 371 ? 3.516 -4.989 -59.543 1.00 44.87 371 LYS D C 1
ATOM 8828 O O . LYS C 1 371 ? 3.839 -3.801 -59.527 1.00 45.04 371 LYS D O 1
ATOM 8834 N N . SER C 1 372 ? 3.955 -5.867 -58.642 1.00 40.37 372 SER D N 1
ATOM 8835 C CA . SER C 1 372 ? 4.865 -5.461 -57.568 1.00 36.44 372 SER D CA 1
ATOM 8836 C C . SER C 1 372 ? 6.183 -4.896 -58.106 1.00 38.24 372 SER D C 1
ATOM 8837 O O . SER C 1 372 ? 6.814 -4.080 -57.445 1.00 36.79 372 SER D O 1
ATOM 8840 N N . LEU C 1 373 ? 6.563 -5.303 -59.321 1.00 41.67 373 LEU D N 1
ATOM 8841 C CA . LEU C 1 373 ? 7.799 -4.838 -59.961 1.00 45.13 373 LEU D CA 1
ATOM 8842 C C . LEU C 1 373 ? 7.788 -3.325 -60.190 1.00 47.30 373 LEU D C 1
ATOM 8843 O O . LEU C 1 373 ? 8.670 -2.609 -59.706 1.00 47.08 373 LEU D O 1
ATOM 8848 N N . LEU C 1 374 ? 6.777 -2.841 -60.907 1.00 49.37 374 LEU D N 1
ATOM 8849 C CA . LEU C 1 374 ? 6.667 -1.417 -61.205 1.00 52.39 374 LEU D CA 1
ATOM 8850 C C . LEU C 1 374 ? 6.534 -0.597 -59.936 1.00 48.17 374 LEU D C 1
ATOM 8851 O O . LEU C 1 374 ? 7.221 0.412 -59.767 1.00 50.04 374 LEU D O 1
ATOM 8856 N N . ILE C 1 375 ? 5.656 -1.039 -59.042 1.00 43.60 375 ILE D N 1
ATOM 8857 C CA . ILE C 1 375 ? 5.443 -0.342 -57.789 1.00 40.07 375 ILE D CA 1
ATOM 8858 C C . ILE C 1 375 ? 6.769 -0.193 -57.026 1.00 39.42 375 ILE D C 1
ATOM 8859 O O . ILE C 1 375 ? 7.099 0.903 -56.562 1.00 40.67 375 ILE D O 1
ATOM 8864 N N . SER C 1 376 ? 7.530 -1.283 -56.926 1.00 37.50 376 SER D N 1
ATOM 8865 C CA . SER C 1 376 ? 8.849 -1.246 -56.30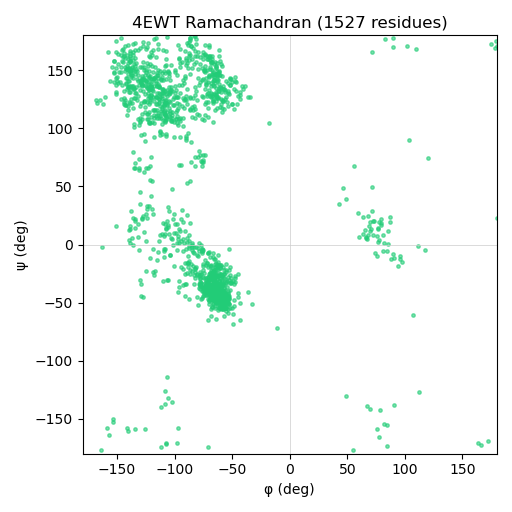7 1.00 37.68 376 SER D CA 1
ATOM 8866 C C . SER C 1 376 ? 9.769 -0.232 -56.978 1.00 42.25 376 SER D C 1
ATOM 8867 O O . SER C 1 376 ? 10.373 0.594 -56.301 1.00 43.30 376 SER D O 1
ATOM 8870 N N . ALA C 1 377 ? 9.845 -0.277 -58.303 1.00 46.10 377 ALA D N 1
ATOM 8871 C CA . ALA C 1 377 ? 10.699 0.648 -59.055 1.00 51.77 377 ALA D CA 1
ATOM 8872 C C . ALA C 1 377 ? 10.295 2.109 -58.882 1.00 53.75 377 ALA D C 1
ATOM 8873 O O . ALA C 1 377 ? 11.152 2.972 -58.716 1.00 57.68 377 ALA D O 1
ATOM 8875 N N . GLU C 1 378 ? 8.993 2.383 -58.913 1.00 52.33 378 GLU D N 1
ATOM 8876 C CA . GLU C 1 378 ? 8.489 3.744 -58.756 1.00 54.36 378 GLU D CA 1
ATOM 8877 C C . GLU C 1 378 ? 8.718 4.271 -57.351 1.00 51.77 378 GLU D C 1
ATOM 8878 O O . GLU C 1 378 ? 9.141 5.419 -57.167 1.00 54.98 378 GLU D O 1
ATOM 8884 N N . ALA C 1 379 ? 8.422 3.429 -56.366 1.00 46.70 379 ALA D N 1
ATOM 8885 C CA . ALA C 1 379 ? 8.645 3.766 -54.972 1.00 44.82 379 ALA D CA 1
ATOM 8886 C C . ALA C 1 379 ? 10.109 4.101 -54.703 1.00 48.05 379 ALA D C 1
ATOM 8887 O O . ALA C 1 379 ? 10.418 5.154 -54.153 1.00 50.82 379 ALA D O 1
ATOM 8889 N N . VAL C 1 380 ? 11.010 3.216 -55.104 1.00 48.92 380 VAL D N 1
ATOM 8890 C CA . VAL C 1 380 ? 12.434 3.423 -54.835 1.00 52.87 380 VAL D CA 1
ATOM 8891 C C . VAL C 1 380 ? 12.972 4.654 -55.568 1.00 59.22 380 VAL D C 1
ATOM 8892 O O . VAL C 1 380 ? 13.675 5.474 -54.974 1.00 62.56 380 VAL D O 1
ATOM 8896 N N . GLY C 1 381 ? 12.613 4.782 -56.844 1.00 61.91 381 GLY D N 1
ATOM 8897 C CA . GLY C 1 381 ? 12.993 5.935 -57.667 1.00 68.86 381 GLY D CA 1
ATOM 8898 C C . GLY C 1 381 ? 12.505 7.267 -57.122 1.00 69.81 381 GLY D C 1
ATOM 8899 O O . GLY C 1 381 ? 13.243 8.249 -57.109 1.00 75.51 381 GLY D O 1
ATOM 8900 N N . THR C 1 382 ? 11.256 7.300 -56.676 1.00 64.96 382 THR D N 1
ATOM 8901 C CA . THR C 1 382 ? 10.691 8.501 -56.064 1.00 65.45 382 THR D CA 1
ATOM 8902 C C . THR C 1 382 ? 11.525 8.937 -54.848 1.00 66.53 382 THR D C 1
ATOM 8903 O O . THR C 1 382 ? 11.856 10.113 -54.709 1.00 71.47 382 THR D O 1
ATOM 8907 N N . VAL C 1 383 ? 11.881 7.986 -53.987 1.00 62.43 383 VAL D N 1
ATOM 8908 C CA . VAL C 1 383 ? 12.698 8.294 -52.813 1.00 64.02 383 VAL D CA 1
ATOM 8909 C C . VAL C 1 383 ? 14.078 8.805 -53.244 1.00 71.37 383 VAL D C 1
ATOM 8910 O O . VAL C 1 383 ? 14.554 9.830 -52.733 1.00 75.85 383 VAL D O 1
ATOM 8914 N N . VAL C 1 384 ? 14.691 8.117 -54.209 1.00 73.07 384 VAL D N 1
ATOM 8915 C CA . VAL C 1 384 ? 15.998 8.511 -54.739 1.00 80.71 384 VAL D CA 1
ATOM 8916 C C . VAL C 1 384 ? 16.046 9.969 -55.203 1.00 87.95 384 VAL D C 1
ATOM 8917 O O . VAL C 1 384 ? 16.943 10.709 -54.797 1.00 93.99 384 VAL D O 1
ATOM 8921 N N . LEU C 1 385 ? 15.090 10.376 -56.041 1.00 88.04 385 LEU D N 1
ATOM 8922 C CA . LEU C 1 385 ? 15.120 11.721 -56.632 1.00 95.75 385 LEU D CA 1
ATOM 8923 C C . LEU C 1 385 ? 14.876 12.807 -55.601 1.00 96.95 385 LEU D C 1
ATOM 8924 O O . LEU C 1 385 ? 15.366 13.928 -55.748 1.00 104.22 385 LEU D O 1
ATOM 8929 N N . ASP C 1 386 ? 14.116 12.470 -54.564 1.00 90.31 386 ASP D N 1
ATOM 8930 C CA . ASP C 1 386 ? 13.787 13.429 -53.529 1.00 91.48 386 ASP D CA 1
ATOM 8931 C C . ASP C 1 386 ? 14.934 13.557 -52.536 1.00 95.49 386 ASP D C 1
ATOM 8932 O O . ASP C 1 386 ? 15.308 14.672 -52.151 1.00 101.96 386 ASP D O 1
ATOM 8937 N N . TYR C 1 387 ? 15.480 12.417 -52.123 1.00 92.08 387 TYR D N 1
ATOM 8938 C CA . TYR C 1 387 ? 16.593 12.380 -51.184 1.00 95.74 387 TYR D CA 1
ATOM 8939 C C . TYR C 1 387 ? 17.836 13.064 -51.744 1.00 104.96 387 TYR D C 1
ATOM 8940 O O . TYR C 1 387 ? 18.607 13.673 -50.999 1.00 110.56 387 TYR D O 1
ATOM 8949 N N . LEU C 1 388 ? 18.030 12.945 -53.054 1.00 106.90 388 LEU D N 1
ATOM 8950 C CA . LEU C 1 388 ? 19.206 13.499 -53.707 1.00 116.36 388 LEU D CA 1
ATOM 8951 C C . LEU C 1 388 ? 18.888 14.775 -54.500 1.00 122.48 388 LEU D C 1
ATOM 8952 O O . LEU C 1 388 ? 19.554 15.083 -55.497 1.00 129.48 388 LEU D O 1
ATOM 8957 N N . LYS C 1 389 ? 17.873 15.517 -54.054 1.00 120.02 389 LYS D N 1
ATOM 8958 C CA . LYS C 1 389 ? 17.534 16.804 -54.674 1.00 125.99 389 LYS D CA 1
ATOM 8959 C C . LYS C 1 389 ? 18.634 17.824 -54.425 1.00 136.36 389 LYS D C 1
ATOM 8960 O O . LYS C 1 389 ? 18.904 18.668 -55.277 1.00 144.62 389 LYS D O 1
ATOM 8962 N N . MET D 1 1 ? -13.344 27.882 -34.181 1.00 71.71 1 MET B N 1
ATOM 8963 C CA . MET D 1 1 ? -14.437 27.847 -33.220 1.00 70.14 1 MET B CA 1
ATOM 8964 C C . MET D 1 1 ? -14.102 26.858 -32.127 1.00 66.95 1 MET B C 1
ATOM 8965 O O . MET D 1 1 ? -14.966 26.226 -31.511 1.00 65.16 1 MET B O 1
ATOM 8967 N N . ASN D 1 2 ? -12.819 26.729 -31.889 1.00 61.39 2 ASN B N 1
ATOM 8968 C CA . ASN D 1 2 ? -12.354 25.771 -30.945 1.00 58.80 2 ASN B CA 1
ATOM 8969 C C . ASN D 1 2 ? -11.275 26.463 -30.219 1.00 59.10 2 ASN B C 1
ATOM 8970 O O . ASN D 1 2 ? -10.520 25.841 -29.482 1.00 57.44 2 ASN B O 1
ATOM 8975 N N . GLN D 1 3 ? -11.201 27.772 -30.425 1.00 61.30 3 GLN B N 1
ATOM 8976 C CA . GLN D 1 3 ? -10.284 28.560 -29.649 1.00 62.02 3 GLN B CA 1
ATOM 8977 C C . GLN D 1 3 ? -11.158 28.935 -28.517 1.00 60.60 3 GLN B C 1
ATOM 8978 O O . GLN D 1 3 ? -10.738 29.035 -27.373 1.00 59.73 3 GLN B O 1
ATOM 8984 N N . GLN D 1 4 ? -12.422 29.120 -28.858 1.00 60.45 4 GLN B N 1
ATOM 8985 C CA . GLN D 1 4 ? -13.415 29.366 -27.856 1.00 59.07 4 GLN B CA 1
ATOM 8986 C C . GLN D 1 4 ? -13.363 28.276 -26.811 1.00 55.51 4 GLN B C 1
ATOM 8987 O O . GLN D 1 4 ? -13.120 28.532 -25.643 1.00 54.45 4 GLN B O 1
ATOM 8989 N N . LEU D 1 5 ? -13.560 27.054 -27.275 1.00 53.73 5 LEU B N 1
ATOM 8990 C CA . LEU D 1 5 ? -13.229 25.827 -26.563 1.00 50.93 5 LEU B CA 1
ATOM 8991 C C . LEU D 1 5 ? -11.879 25.934 -25.897 1.00 50.69 5 LEU B C 1
ATOM 8992 O O . LEU D 1 5 ? -11.761 25.924 -24.693 1.00 49.32 5 LEU B O 1
ATOM 8994 N N . ILE D 1 6 ? -10.851 26.060 -26.695 1.00 52.23 6 ILE B N 1
ATOM 8995 C CA . ILE D 1 6 ? -9.543 26.068 -26.131 1.00 52.63 6 ILE B CA 1
ATOM 8996 C C . ILE D 1 6 ? -9.385 27.093 -25.080 1.00 53.33 6 ILE B C 1
ATOM 8997 O O . ILE D 1 6 ? -8.853 26.823 -24.033 1.00 52.33 6 ILE B O 1
ATOM 9002 N N . GLU D 1 7 ? -9.840 28.301 -25.392 1.00 55.36 7 GLU B N 1
ATOM 9003 C CA . GLU D 1 7 ? -9.581 29.449 -24.569 1.00 57.06 7 GLU B CA 1
ATOM 9004 C C . GLU D 1 7 ? -10.400 29.398 -23.316 1.00 55.42 7 GLU B C 1
ATOM 9005 O O . GLU D 1 7 ? -9.960 29.787 -22.247 1.00 55.68 7 GLU B O 1
ATOM 9007 N N . THR D 1 8 ? -11.608 28.903 -23.446 1.00 53.97 8 THR B N 1
ATOM 9008 C CA . THR D 1 8 ? -12.436 28.787 -22.291 1.00 52.71 8 THR B CA 1
ATOM 9009 C C . THR D 1 8 ? -11.806 27.809 -21.329 1.00 50.67 8 THR B C 1
ATOM 9010 O O . THR D 1 8 ? -11.881 27.990 -20.151 1.00 50.32 8 THR B O 1
ATOM 9014 N N . LEU D 1 9 ? -11.167 26.768 -21.839 1.00 49.73 9 LEU B N 1
ATOM 9015 C CA . LEU D 1 9 ? -10.484 25.809 -20.971 1.00 48.13 9 LEU B CA 1
ATOM 9016 C C . LEU D 1 9 ? -9.260 26.368 -20.278 1.00 49.63 9 LEU B C 1
ATOM 9017 O O . LEU D 1 9 ? -9.176 26.394 -19.078 1.00 48.87 9 LEU B O 1
ATOM 9022 N N . LYS D 1 10 ? -8.299 26.776 -21.081 1.00 51.90 10 LYS B N 1
ATOM 9023 C CA . LYS D 1 10 ? -7.099 27.456 -20.586 1.00 54.38 10 LYS B CA 1
ATOM 9024 C C . LYS D 1 10 ? -7.417 28.357 -19.420 1.00 55.19 10 LYS B C 1
ATOM 9025 O O . LYS D 1 10 ? -6.679 28.445 -18.457 1.00 55.89 10 LYS B O 1
ATOM 9031 N N . SER D 1 11 ? -8.532 29.040 -19.537 1.00 55.62 11 SER B N 1
ATOM 9032 C CA . SER D 1 11 ? -9.013 29.964 -18.510 1.00 56.80 11 SER B CA 1
ATOM 9033 C C . SER D 1 11 ? -9.351 29.271 -17.188 1.00 54.49 11 SER B C 1
ATOM 9034 O O . SER D 1 11 ? -8.947 29.729 -16.116 1.00 55.59 11 SER B O 1
ATOM 9037 N N . LYS D 1 12 ? -10.091 28.170 -17.275 1.00 51.67 12 LYS B N 1
ATOM 9038 C CA . LYS D 1 12 ? -10.588 27.465 -16.094 1.00 49.52 12 LYS B CA 1
ATOM 9039 C C . LYS D 1 12 ? -9.585 26.448 -15.542 1.00 48.25 12 LYS B C 1
ATOM 9040 O O . LYS D 1 12 ? -9.967 25.544 -14.794 1.00 46.26 12 LYS B O 1
ATOM 9046 N N . GLU D 1 13 ? -8.325 26.567 -15.911 1.00 49.58 13 GLU B N 1
ATOM 9047 C CA . GLU D 1 13 ? -7.396 25.579 -15.465 1.00 48.74 13 GLU B CA 1
ATOM 9048 C C . GLU D 1 13 ? -7.398 25.506 -13.979 1.00 48.05 13 GLU B C 1
ATOM 9049 O O . GLU D 1 13 ? -7.714 24.469 -13.400 1.00 46.07 13 GLU B O 1
ATOM 9055 N N . GLY D 1 14 ? -7.035 26.609 -13.360 1.00 49.72 14 GLY B N 1
ATOM 9056 C CA . GLY D 1 14 ? -6.879 26.657 -11.905 1.00 49.59 14 GLY B CA 1
ATOM 9057 C C . GLY D 1 14 ? -8.032 26.040 -11.134 1.00 46.66 14 GLY B C 1
ATOM 9058 O O . GLY D 1 14 ? -7.850 25.576 -10.004 1.00 46.21 14 GLY B O 1
ATOM 9059 N N . LYS D 1 15 ? -9.216 26.048 -11.749 1.00 44.96 15 LYS B N 1
ATOM 9060 C CA . LYS D 1 15 ? -10.399 25.354 -11.233 1.00 42.16 15 LYS B CA 1
ATOM 9061 C C . LYS D 1 15 ? -10.157 23.841 -11.191 1.00 39.87 15 LYS B C 1
ATOM 9062 O O . LYS D 1 15 ? -10.577 23.170 -10.243 1.00 38.55 15 LYS B O 1
ATOM 9068 N N . MET D 1 16 ? -9.478 23.320 -12.217 1.00 39.38 16 MET B N 1
ATOM 9069 C CA . MET D 1 16 ? -9.187 21.882 -12.322 1.00 37.63 16 MET B CA 1
ATOM 9070 C C . MET D 1 16 ? -8.254 21.428 -11.200 1.00 37.40 16 MET B C 1
ATOM 9071 O O . MET D 1 16 ? -8.378 20.320 -10.687 1.00 35.93 16 MET B O 1
ATOM 9076 N N . ILE D 1 17 ? -7.377 22.303 -10.768 1.00 38.75 17 ILE B N 1
ATOM 9077 C CA . ILE D 1 17 ? -6.356 21.977 -9.802 1.00 39.23 17 ILE B CA 1
ATOM 9078 C C . ILE D 1 17 ? -6.890 21.893 -8.392 1.00 38.29 17 ILE B C 1
ATOM 9079 O O . ILE D 1 17 ? -6.624 20.980 -7.651 1.00 37.54 17 ILE B O 1
ATOM 9084 N N . GLU D 1 18 ? -7.670 22.882 -8.035 1.00 38.16 18 GLU B N 1
ATOM 9085 C CA . GLU D 1 18 ? -8.414 22.894 -6.803 1.00 37.02 18 GLU B CA 1
ATOM 9086 C C . GLU D 1 18 ? -9.160 21.605 -6.628 1.00 34.44 18 GLU B C 1
ATOM 9087 O O . GLU D 1 18 ? -8.983 20.925 -5.650 1.00 34.07 18 GLU B O 1
ATOM 9093 N N . ILE D 1 19 ? -10.040 21.319 -7.585 1.00 32.60 19 ILE B N 1
ATOM 9094 C CA . ILE D 1 19 ? -10.889 20.117 -7.569 1.00 30.50 19 ILE B CA 1
ATOM 9095 C C . ILE D 1 19 ? -10.048 18.848 -7.404 1.00 30.10 19 ILE B C 1
ATOM 9096 O O . ILE D 1 19 ? -10.381 17.979 -6.594 1.00 29.14 19 ILE B O 1
ATOM 9101 N N . ARG D 1 20 ? -8.961 18.782 -8.129 1.00 31.20 20 ARG B N 1
ATOM 9102 C CA . ARG D 1 20 ? -8.067 17.662 -8.067 1.00 31.75 20 ARG B CA 1
ATOM 9103 C C . ARG D 1 20 ? -7.473 17.469 -6.691 1.00 32.55 20 ARG B C 1
ATOM 9104 O O . ARG D 1 20 ? -7.417 16.369 -6.193 1.00 32.29 20 ARG B O 1
ATOM 9112 N N . ARG D 1 21 ? -7.063 18.567 -6.069 1.00 33.65 21 ARG B N 1
ATOM 9113 C CA . ARG D 1 21 ? -6.498 18.541 -4.739 1.00 34.79 21 ARG B CA 1
ATOM 9114 C C . ARG D 1 21 ? -7.515 18.186 -3.700 1.00 33.38 21 ARG B C 1
ATOM 9115 O O . ARG D 1 21 ? -7.240 17.495 -2.771 1.00 33.77 21 ARG B O 1
ATOM 9123 N N . TYR D 1 22 ? -8.717 18.652 -3.880 1.00 32.06 22 TYR B N 1
ATOM 9124 C CA . TYR D 1 22 ? -9.796 18.371 -2.935 1.00 31.11 22 TYR B CA 1
ATOM 9125 C C . TYR D 1 22 ? -10.172 16.884 -2.911 1.00 29.57 22 TYR B C 1
ATOM 9126 O O . TYR D 1 22 ? -10.408 16.311 -1.843 1.00 29.26 22 TYR B O 1
ATOM 9135 N N . LEU D 1 23 ? -10.228 16.274 -4.092 1.00 28.70 23 LEU B N 1
ATOM 9136 C CA . LEU D 1 23 ? -10.534 14.848 -4.225 1.00 27.97 23 LEU B CA 1
ATOM 9137 C C . LEU D 1 23 ? -9.382 13.961 -3.747 1.00 29.27 23 LEU B C 1
ATOM 9138 O O . LEU D 1 23 ? -9.607 12.924 -3.122 1.00 29.07 23 LEU B O 1
ATOM 9143 N N . HIS D 1 24 ? -8.154 14.385 -4.040 1.00 30.98 24 HIS B N 1
ATOM 9144 C CA . HIS D 1 24 ? -6.949 13.722 -3.544 1.00 32.94 24 HIS B CA 1
ATOM 9145 C C . HIS D 1 24 ? -6.907 13.704 -2.011 1.00 33.65 24 HIS B C 1
ATOM 9146 O O . HIS D 1 24 ? -6.372 12.767 -1.412 1.00 34.80 24 HIS B O 1
ATOM 9153 N N . GLN D 1 25 ? -7.522 14.708 -1.402 1.00 33.21 25 GLN B N 1
ATOM 9154 C CA . GLN D 1 25 ? -7.552 14.846 0.040 1.00 34.07 25 GLN B CA 1
ATOM 9155 C C . GLN D 1 25 ? -8.568 13.929 0.665 1.00 32.90 25 GLN B C 1
ATOM 9156 O O . GLN D 1 25 ? -8.379 13.443 1.756 1.00 33.67 25 GLN B O 1
ATOM 9162 N N . HIS D 1 26 ? -9.664 13.711 -0.033 1.00 31.17 26 HIS B N 1
ATOM 9163 C CA . HIS D 1 26 ? -10.769 12.897 0.476 1.00 30.28 26 HIS B CA 1
ATOM 9164 C C . HIS D 1 26 ? -10.976 11.732 -0.501 1.00 30.01 26 HIS B C 1
ATOM 9165 O O . HIS D 1 26 ? -11.932 11.737 -1.287 1.00 28.82 26 HIS B O 1
ATOM 9172 N N . PRO D 1 27 ? -10.076 10.729 -0.459 1.00 31.44 27 PRO B N 1
ATOM 9173 C CA . PRO D 1 27 ? -10.208 9.579 -1.351 1.00 31.56 27 PRO B CA 1
ATOM 9174 C C . PRO D 1 27 ? -11.060 8.465 -0.750 1.00 31.71 27 PRO B C 1
ATOM 9175 O O . PRO D 1 27 ? -11.185 8.366 0.475 1.00 32.15 27 PRO B O 1
ATOM 9179 N N . GLU D 1 28 ? -11.638 7.636 -1.617 1.00 31.68 28 GLU B N 1
ATOM 9180 C CA . GLU D 1 28 ? -12.522 6.547 -1.201 1.00 32.19 28 GLU B CA 1
ATOM 9181 C C . GLU D 1 28 ? -12.294 5.281 -2.029 1.00 33.68 28 GLU B C 1
ATOM 9182 O O . GLU D 1 28 ? -12.101 5.357 -3.245 1.00 33.21 28 GLU B O 1
ATOM 9188 N N . LEU D 1 29 ? -12.341 4.126 -1.360 1.00 35.53 29 LEU B N 1
ATOM 9189 C CA . LEU D 1 29 ? -12.113 2.820 -1.997 1.00 37.74 29 LEU B CA 1
ATOM 9190 C C . LEU D 1 29 ? -13.141 2.445 -3.063 1.00 37.64 29 LEU B C 1
ATOM 9191 O O . LEU D 1 29 ? -14.272 2.945 -3.058 1.00 36.15 29 LEU B O 1
ATOM 9196 N N . SER D 1 30 ? -12.737 1.570 -3.973 1.00 39.56 30 SER B N 1
ATOM 9197 C CA . SER D 1 30 ? -13.651 0.946 -4.900 1.00 40.21 30 SER B CA 1
ATOM 9198 C C . SER D 1 30 ? -14.829 0.334 -4.131 1.00 40.67 30 SER B C 1
ATOM 9199 O O . SER D 1 30 ? -14.648 -0.248 -3.086 1.00 41.97 30 SER B O 1
ATOM 9202 N N . PHE D 1 31 ? -16.028 0.507 -4.652 1.00 39.87 31 PHE B N 1
ATOM 9203 C CA . PHE D 1 31 ? -17.294 0.052 -4.036 1.00 40.39 31 PHE B CA 1
ATOM 9204 C C . PHE D 1 31 ? -17.635 0.717 -2.692 1.00 39.13 31 PHE B C 1
ATOM 9205 O O . PHE D 1 31 ? -18.579 0.297 -2.013 1.00 40.11 31 PHE B O 1
ATOM 9213 N N . HIS D 1 32 ? -16.880 1.750 -2.320 1.00 37.33 32 HIS B N 1
ATOM 9214 C CA . HIS D 1 32 ? -17.113 2.484 -1.074 1.00 36.17 32 HIS B CA 1
ATOM 9215 C C . HIS D 1 32 ? -17.056 4.002 -1.291 1.00 33.90 32 HIS B C 1
ATOM 9216 O O . HIS D 1 32 ? -16.889 4.778 -0.340 1.00 33.06 32 HIS B O 1
ATOM 9223 N N . GLU D 1 33 ? -17.230 4.414 -2.546 1.00 33.06 33 GLU B N 1
ATOM 9224 C CA . GLU D 1 33 ? -17.014 5.801 -2.962 1.00 31.45 33 GLU B CA 1
ATOM 9225 C C . GLU D 1 33 ? -18.262 6.701 -2.842 1.00 30.35 33 GLU B C 1
ATOM 9226 O O . GLU D 1 33 ? -18.649 7.383 -3.795 1.00 29.90 33 GLU B O 1
ATOM 9232 N N . ASP D 1 34 ? -18.859 6.716 -1.649 1.00 30.18 34 ASP B N 1
ATOM 9233 C CA . ASP D 1 34 ? -20.091 7.468 -1.386 1.00 29.46 34 ASP B CA 1
ATOM 9234 C C . ASP D 1 34 ? -19.952 8.990 -1.528 1.00 27.90 34 ASP B C 1
ATOM 9235 O O . ASP D 1 34 ? -20.761 9.617 -2.212 1.00 27.57 34 ASP B O 1
ATOM 9240 N N . GLU D 1 35 ? -18.934 9.572 -0.891 1.00 27.07 35 GLU B N 1
ATOM 9241 C CA . GLU D 1 35 ? -18.738 11.032 -0.882 1.00 26.17 35 GLU B CA 1
ATOM 9242 C C . GLU D 1 35 ? -18.258 11.620 -2.217 1.00 25.31 35 GLU B C 1
ATOM 9243 O O . GLU D 1 35 ? -18.551 12.780 -2.524 1.00 25.18 35 GLU B O 1
ATOM 9249 N N . THR D 1 36 ? -17.522 10.831 -2.999 1.00 24.75 36 THR B N 1
ATOM 9250 C CA . THR D 1 36 ? -17.029 11.278 -4.307 1.00 24.01 36 THR B CA 1
ATOM 9251 C C . THR D 1 36 ? -18.140 11.264 -5.354 1.00 23.73 36 THR B C 1
ATOM 9252 O O . THR D 1 36 ? -18.226 12.166 -6.192 1.00 23.29 36 THR B O 1
ATOM 9256 N N . ALA D 1 37 ? -18.982 10.233 -5.302 1.00 23.86 37 ALA B N 1
ATOM 9257 C CA . ALA D 1 37 ? -20.175 10.165 -6.141 1.00 23.98 37 ALA B CA 1
ATOM 9258 C C . ALA D 1 37 ? -21.134 11.320 -5.831 1.00 23.65 37 ALA B C 1
ATOM 9259 O O . ALA D 1 37 ? -21.795 11.841 -6.728 1.00 23.82 37 ALA B O 1
ATOM 9261 N N . LYS D 1 38 ? -21.203 11.708 -4.559 1.00 23.43 38 LYS B N 1
ATOM 9262 C CA . LYS D 1 38 ? -21.998 12.863 -4.139 1.00 23.74 38 LYS B CA 1
ATOM 9263 C C . LYS D 1 38 ? -21.411 14.157 -4.695 1.00 23.50 38 LYS B C 1
ATOM 9264 O O . LYS D 1 38 ? -22.128 14.939 -5.320 1.00 24.09 38 LYS B O 1
ATOM 9266 N N . TYR D 1 39 ? -20.108 14.360 -4.482 1.00 23.07 39 TYR B N 1
ATOM 9267 C CA . TYR D 1 39 ? -19.398 15.559 -4.948 1.00 23.16 39 TYR B CA 1
ATOM 9268 C C . TYR D 1 39 ? -19.532 15.765 -6.464 1.00 23.54 39 TYR B C 1
ATOM 9269 O O . TYR D 1 39 ? -19.831 16.866 -6.918 1.00 24.14 39 TYR B O 1
ATOM 9278 N N . ILE D 1 40 ? -19.319 14.704 -7.238 1.00 23.43 40 ILE B N 1
ATOM 9279 C CA . ILE D 1 40 ? -19.441 14.778 -8.696 1.00 24.02 40 ILE B CA 1
ATOM 9280 C C . ILE D 1 40 ? -20.853 15.205 -9.107 1.00 25.03 40 ILE B C 1
ATOM 9281 O O . ILE D 1 40 ? -21.011 16.027 -10.011 1.00 25.77 40 ILE B O 1
ATOM 9286 N N . ALA D 1 41 ? -21.864 14.654 -8.432 1.00 25.43 41 ALA B N 1
ATOM 9287 C CA . ALA D 1 41 ? -23.266 15.017 -8.672 1.00 26.82 41 ALA B CA 1
ATOM 9288 C C . ALA D 1 41 ? -23.546 16.484 -8.344 1.00 27.32 41 ALA B C 1
ATOM 9289 O O . ALA D 1 41 ? -24.239 17.174 -9.099 1.00 28.47 41 ALA B O 1
ATOM 9291 N N . GLU D 1 42 ? -23.023 16.961 -7.233 1.00 26.96 42 GLU B N 1
ATOM 9292 C CA . GLU D 1 42 ? -23.258 18.338 -6.821 1.00 27.67 42 GLU B CA 1
ATOM 9293 C C . GLU D 1 42 ? -22.561 19.318 -7.752 1.00 27.60 42 GLU B C 1
ATOM 9294 O O . GLU D 1 42 ? -23.158 20.300 -8.140 1.00 28.61 42 GLU B O 1
ATOM 9300 N N . PHE D 1 43 ? -21.322 19.030 -8.138 1.00 26.16 43 PHE B N 1
ATOM 9301 C CA . PHE D 1 43 ? -20.604 19.911 -9.062 1.00 26.06 43 PHE B CA 1
ATOM 9302 C C . PHE D 1 43 ? -21.479 20.338 -10.241 1.00 27.13 43 PHE B C 1
ATOM 9303 O O . PHE D 1 43 ? -21.456 21.505 -10.649 1.00 28.08 43 PHE B O 1
ATOM 9311 N N . TYR D 1 44 ? -22.253 19.395 -10.775 1.00 26.55 44 TYR B N 1
ATOM 9312 C CA . TYR D 1 44 ? -23.142 19.678 -11.893 1.00 27.72 44 TYR B CA 1
ATOM 9313 C C . TYR D 1 44 ? -24.423 20.444 -11.544 1.00 29.60 44 TYR B C 1
ATOM 9314 O O . TYR D 1 44 ? -25.165 20.823 -12.446 1.00 31.03 44 TYR B O 1
ATOM 9323 N N . LYS D 1 45 ? -24.669 20.679 -10.273 1.00 30.09 45 LYS B N 1
ATOM 9324 C CA . LYS D 1 45 ? -25.784 21.539 -9.893 1.00 32.87 45 LYS B CA 1
ATOM 9325 C C . LYS D 1 45 ? -25.592 22.965 -10.417 1.00 34.49 45 LYS B C 1
ATOM 9326 O O . LYS D 1 45 ? -24.534 23.519 -10.349 1.00 33.66 45 LYS B O 1
ATOM 9332 N N . GLY D 1 46 ? -26.629 23.502 -11.019 1.00 37.11 46 GLY B N 1
ATOM 9333 C CA . GLY D 1 46 ? -26.541 24.810 -11.666 1.00 39.77 46 GLY B CA 1
ATOM 9334 C C . GLY D 1 46 ? -26.123 24.766 -13.127 1.00 40.21 46 GLY B C 1
ATOM 9335 O O . GLY D 1 46 ? -26.168 25.780 -13.818 1.00 42.18 46 GLY B O 1
ATOM 9336 N N . LYS D 1 47 ? -25.729 23.591 -13.603 1.00 38.83 47 LYS B N 1
ATOM 9337 C CA . LYS D 1 47 ? -25.283 23.440 -14.988 1.00 39.56 47 LYS B CA 1
ATOM 9338 C C . LYS D 1 47 ? -26.324 22.744 -15.851 1.00 40.85 47 LYS B C 1
ATOM 9339 O O . LYS D 1 47 ? -27.081 21.909 -15.363 1.00 40.94 47 LYS B O 1
ATOM 9345 N N . ASP D 1 48 ? -26.365 23.098 -17.132 1.00 42.76 48 ASP B N 1
ATOM 9346 C CA . ASP D 1 48 ? -27.366 22.553 -18.045 1.00 44.99 48 ASP B CA 1
ATOM 9347 C C . ASP D 1 48 ? -26.968 21.157 -18.525 1.00 43.50 48 ASP B C 1
ATOM 9348 O O . ASP D 1 48 ? -26.506 20.975 -19.654 1.00 43.77 48 ASP B O 1
ATOM 9353 N N . VAL D 1 49 ? -27.135 20.184 -17.633 1.00 42.42 49 VAL B N 1
ATOM 9354 C CA . VAL D 1 49 ? -26.862 18.780 -17.916 1.00 41.56 49 VAL B CA 1
ATOM 9355 C C . VAL D 1 49 ? -27.879 17.913 -17.175 1.00 42.62 49 VAL B C 1
ATOM 9356 O O . VAL D 1 49 ? -28.490 18.358 -16.199 1.00 42.93 49 VAL B O 1
ATOM 9360 N N . GLU D 1 50 ? -28.015 16.675 -17.602 1.00 43.43 50 GLU B N 1
ATOM 9361 C CA . GLU D 1 50 ? -28.849 15.725 -16.932 1.00 44.86 50 GLU B CA 1
ATOM 9362 C C . GLU D 1 50 ? -27.975 14.758 -16.175 1.00 42.92 50 GLU B C 1
ATOM 9363 O O . GLU D 1 50 ? -27.013 14.262 -16.690 1.00 41.91 50 GLU B O 1
ATOM 9369 N N . VAL D 1 51 ? -28.287 14.530 -14.921 1.00 42.88 51 VAL B N 1
ATOM 9370 C CA . VAL D 1 51 ? -27.423 13.725 -14.061 1.00 41.42 51 VAL B CA 1
ATOM 9371 C C . VAL D 1 51 ? -28.165 12.507 -13.499 1.00 42.94 51 VAL B C 1
ATOM 9372 O O . VAL D 1 51 ? -29.249 12.638 -12.927 1.00 44.13 51 VAL B O 1
ATOM 9376 N N . GLU D 1 52 ? -27.578 11.325 -13.694 1.00 43.47 52 GLU B N 1
ATOM 9377 C CA . GLU D 1 52 ? -28.075 10.090 -13.084 1.00 45.15 52 GLU B CA 1
ATOM 9378 C C . GLU D 1 52 ? -27.107 9.660 -11.994 1.00 43.71 52 GLU B C 1
ATOM 9379 O O . GLU D 1 52 ? -25.921 9.456 -12.256 1.00 42.48 52 GLU B O 1
ATOM 9385 N N . THR D 1 53 ? -27.616 9.543 -10.770 1.00 44.43 53 THR B N 1
ATOM 9386 C CA . THR D 1 53 ? -26.778 9.312 -9.592 1.00 43.43 53 THR B CA 1
ATOM 9387 C C . THR D 1 53 ? -26.480 7.837 -9.335 1.00 44.56 53 THR B C 1
ATOM 9388 O O . THR D 1 53 ? -25.451 7.499 -8.732 1.00 43.18 53 THR B O 1
ATOM 9390 N N . ASN D 1 54 ? -27.345 6.976 -9.886 1.00 47.31 54 ASN B N 1
ATOM 9391 C CA . ASN D 1 54 ? -27.207 5.533 -9.752 1.00 49.45 54 ASN B CA 1
ATOM 9392 C C . ASN D 1 54 ? -27.380 4.661 -10.983 1.00 51.82 54 ASN B C 1
ATOM 9393 O O . ASN D 1 54 ? -28.261 3.836 -11.020 1.00 54.46 54 ASN B O 1
ATOM 9398 N N . VAL D 1 55 ? -26.419 4.744 -11.893 1.00 51.33 55 VAL B N 1
ATOM 9399 C CA . VAL D 1 55 ? -26.434 4.002 -13.135 1.00 53.44 55 VAL B CA 1
ATOM 9400 C C . VAL D 1 55 ? -25.210 3.165 -13.364 1.00 53.31 55 VAL B C 1
ATOM 9401 O O . VAL D 1 55 ? -24.512 3.448 -14.297 1.00 52.77 55 VAL B O 1
ATOM 9405 N N . GLY D 1 56 ? -24.922 2.138 -12.584 1.00 53.96 56 GLY B N 1
ATOM 9406 C CA . GLY D 1 56 ? -25.691 1.693 -11.472 1.00 54.52 56 GLY B CA 1
ATOM 9407 C C . GLY D 1 56 ? -24.995 2.059 -10.202 1.00 52.11 56 GLY B C 1
ATOM 9408 O O . GLY D 1 56 ? -24.862 3.206 -9.866 1.00 49.96 56 GLY B O 1
ATOM 9409 N N . PRO D 1 57 ? -24.554 1.064 -9.480 1.00 52.87 57 PRO B N 1
ATOM 9410 C CA . PRO D 1 57 ? -24.142 1.262 -8.114 1.00 51.28 57 PRO B CA 1
ATOM 9411 C C . PRO D 1 57 ? -23.359 2.489 -8.470 1.00 48.37 57 PRO B C 1
ATOM 9412 O O . PRO D 1 57 ? -22.420 2.471 -9.218 1.00 48.14 57 PRO B O 1
ATOM 9416 N N . ARG D 1 58 ? -23.787 3.541 -7.826 1.00 46.51 58 ARG B N 1
ATOM 9417 C CA . ARG D 1 58 ? -23.064 4.762 -7.765 1.00 43.97 58 ARG B CA 1
ATOM 9418 C C . ARG D 1 58 ? -22.525 5.039 -9.134 1.00 43.35 58 ARG B C 1
ATOM 9419 O O . ARG D 1 58 ? -21.458 5.589 -9.256 1.00 42.17 58 ARG B O 1
ATOM 9427 N N . GLY D 1 59 ? -23.235 4.696 -10.195 1.00 44.29 59 GLY B N 1
ATOM 9428 C CA . GLY D 1 59 ? -22.601 5.160 -11.386 1.00 42.99 59 GLY B CA 1
ATOM 9429 C C . GLY D 1 59 ? -23.169 6.490 -11.740 1.00 41.45 59 GLY B C 1
ATOM 9430 O O . GLY D 1 59 ? -24.358 6.687 -11.678 1.00 42.32 59 GLY B O 1
ATOM 9431 N N . ILE D 1 60 ? -22.293 7.393 -12.125 1.00 39.07 60 ILE B N 1
ATOM 9432 C CA . ILE D 1 60 ? -22.700 8.732 -12.557 1.00 37.45 60 ILE B CA 1
ATOM 9433 C C . ILE D 1 60 ? -22.578 8.929 -14.059 1.00 37.51 60 ILE B C 1
ATOM 9434 O O . ILE D 1 60 ? -21.481 8.967 -14.621 1.00 36.88 60 ILE B O 1
ATOM 9439 N N . LYS D 1 61 ? -23.711 9.095 -14.679 1.00 38.39 61 LYS B N 1
ATOM 9440 C CA . LYS D 1 61 ? -23.800 9.380 -16.058 1.00 38.98 61 LYS B CA 1
ATOM 9441 C C . LYS D 1 61 ? -24.386 10.757 -16.157 1.00 38.69 61 LYS B C 1
ATOM 9442 O O . LYS D 1 61 ? -25.517 10.963 -15.786 1.00 39.48 61 LYS B O 1
ATOM 9448 N N . VAL D 1 62 ? -23.599 11.698 -16.643 1.00 37.32 62 VAL B N 1
ATOM 9449 C CA . VAL D 1 62 ? -24.113 13.010 -16.998 1.00 37.28 62 VAL B CA 1
ATOM 9450 C C . VAL D 1 62 ? -24.230 13.086 -18.518 1.00 38.63 62 VAL B C 1
ATOM 9451 O O . VAL D 1 62 ? -23.257 12.844 -19.249 1.00 38.02 62 VAL B O 1
ATOM 9455 N N . THR D 1 63 ? -25.445 13.371 -18.982 1.00 40.02 63 THR B N 1
ATOM 9456 C CA . THR D 1 63 ? -25.685 13.537 -20.407 1.00 41.53 63 THR B CA 1
ATOM 9457 C C . THR D 1 63 ? -25.788 15.011 -20.768 1.00 41.10 63 THR B C 1
ATOM 9458 O O . THR D 1 63 ? -26.467 15.795 -20.093 1.00 41.27 63 THR B O 1
ATOM 9462 N N . ILE D 1 64 ? -25.068 15.381 -21.820 1.00 40.51 64 ILE B N 1
ATOM 9463 C CA . ILE D 1 64 ? -25.117 16.730 -22.355 1.00 40.27 64 ILE B CA 1
ATOM 9464 C C . ILE D 1 64 ? -25.772 16.625 -23.729 1.00 42.82 64 ILE B C 1
ATOM 9465 O O . ILE D 1 64 ? -25.131 16.271 -24.717 1.00 43.04 64 ILE B O 1
ATOM 9470 N N . ASP D 1 65 ? -27.069 16.898 -23.769 1.00 44.66 65 ASP B N 1
ATOM 9471 C CA . ASP D 1 65 ? -27.838 16.806 -24.998 1.00 47.47 65 ASP B CA 1
ATOM 9472 C C . ASP D 1 65 ? -27.851 18.179 -25.656 1.00 48.48 65 ASP B C 1
ATOM 9473 O O . ASP D 1 65 ? -28.225 19.162 -25.024 1.00 48.43 65 ASP B O 1
ATOM 9478 N N . SER D 1 66 ? -27.442 18.243 -26.920 1.00 49.24 66 SER B N 1
ATOM 9479 C CA . SER D 1 66 ? -27.464 19.500 -27.668 1.00 50.84 66 SER B CA 1
ATOM 9480 C C . SER D 1 66 ? -28.886 19.964 -28.018 1.00 54.18 66 SER B C 1
ATOM 9481 O O . SER D 1 66 ? -29.075 21.063 -28.536 1.00 56.02 66 SER B O 1
ATOM 9484 N N . GLY D 1 67 ? -29.875 19.117 -27.736 1.00 55.30 67 GLY B N 1
ATOM 9485 C CA . GLY D 1 67 ? -31.259 19.355 -28.149 1.00 58.96 67 GLY B CA 1
ATOM 9486 C C . GLY D 1 67 ? -31.510 19.045 -29.617 1.00 61.71 67 GLY B C 1
ATOM 9487 O O . GLY D 1 67 ? -32.613 19.265 -30.123 1.00 65.46 67 GLY B O 1
ATOM 9488 N N . LYS D 1 68 ? -30.485 18.534 -30.298 1.00 60.17 68 LYS B N 1
ATOM 9489 C CA . LYS D 1 68 ? -30.537 18.267 -31.738 1.00 62.68 68 LYS B CA 1
ATOM 9490 C C . LYS D 1 68 ? -30.053 16.846 -32.066 1.00 62.14 68 LYS B C 1
ATOM 9491 O O . LYS D 1 68 ? -29.088 16.361 -31.457 1.00 58.98 68 LYS B O 1
ATOM 9497 N N . PRO D 1 69 ? -30.722 16.174 -33.029 1.00 65.62 69 PRO B N 1
ATOM 9498 C CA . PRO D 1 69 ? -30.342 14.820 -33.451 1.00 65.88 69 PRO B CA 1
ATOM 9499 C C . PRO D 1 69 ? -28.990 14.761 -34.189 1.00 64.61 69 PRO B C 1
ATOM 9500 O O . PRO D 1 69 ? -28.702 15.632 -35.009 1.00 65.61 69 PRO B O 1
ATOM 9504 N N . GLY D 1 70 ? -28.171 13.744 -33.913 1.00 62.79 70 GLY B N 1
ATOM 9505 C CA . GLY D 1 70 ? -28.500 12.692 -32.956 1.00 62.13 70 GLY B CA 1
ATOM 9506 C C . GLY D 1 70 ? -27.456 11.599 -32.755 1.00 60.33 70 GLY B C 1
ATOM 9507 O O . GLY D 1 70 ? -27.810 10.490 -32.357 1.00 61.11 70 GLY B O 1
ATOM 9508 N N . LYS D 1 71 ? -26.193 11.881 -33.065 1.00 58.51 71 LYS B N 1
ATOM 9509 C CA . LYS D 1 71 ? -25.049 11.009 -32.738 1.00 56.73 71 LYS B CA 1
ATOM 9510 C C . LYS D 1 71 ? -24.547 11.110 -31.273 1.00 53.00 71 LYS B C 1
ATOM 9511 O O . LYS D 1 71 ? -24.512 12.175 -30.719 1.00 51.09 71 LYS B O 1
ATOM 9517 N N . THR D 1 72 ? -24.127 10.001 -30.678 1.00 52.07 72 THR B N 1
ATOM 9518 C CA . THR D 1 72 ? -23.833 9.949 -29.248 1.00 49.04 72 THR B CA 1
ATOM 9519 C C . THR D 1 72 ? -22.434 9.427 -28.916 1.00 47.35 72 THR B C 1
ATOM 9520 O O . THR D 1 72 ? -22.104 8.251 -29.160 1.00 48.77 72 THR B O 1
ATOM 9524 N N . LEU D 1 73 ? -21.622 10.321 -28.357 1.00 44.49 73 LEU B N 1
ATOM 9525 C CA . LEU D 1 73 ? -20.267 10.004 -27.925 1.00 42.65 73 LEU B CA 1
ATOM 9526 C C . LEU D 1 73 ? -20.169 9.946 -26.397 1.00 40.09 73 LEU B C 1
ATOM 9527 O O . LEU D 1 73 ? -20.610 10.868 -25.693 1.00 38.02 73 LEU B O 1
ATOM 9532 N N . ALA D 1 74 ? -19.590 8.860 -25.892 1.00 39.14 74 ALA B N 1
ATOM 9533 C CA . ALA D 1 74 ? -19.337 8.739 -24.467 1.00 36.80 74 ALA B CA 1
ATOM 9534 C C . ALA D 1 74 ? -17.870 8.989 -24.174 1.00 35.31 74 ALA B C 1
ATOM 9535 O O . ALA D 1 74 ? -17.001 8.477 -24.877 1.00 36.85 74 ALA B O 1
ATOM 9537 N N . ILE D 1 75 ? -17.616 9.812 -23.157 1.00 32.66 75 ILE B N 1
ATOM 9538 C CA . ILE D 1 75 ? -16.266 10.095 -22.674 1.00 31.35 75 ILE B CA 1
ATOM 9539 C C . ILE D 1 75 ? -16.168 9.700 -21.203 1.00 29.77 75 ILE B C 1
ATOM 9540 O O . ILE D 1 75 ? -17.084 9.956 -20.420 1.00 27.83 75 ILE B O 1
ATOM 9545 N N . ARG D 1 76 ? -15.061 9.052 -20.845 1.00 29.93 76 ARG B N 1
ATOM 9546 C CA . ARG D 1 76 ? -14.964 8.374 -19.557 1.00 29.36 76 ARG B CA 1
ATOM 9547 C C . ARG D 1 76 ? -13.838 8.866 -18.656 1.00 28.65 76 ARG B C 1
ATOM 9548 O O . ARG D 1 76 ? -12.713 9.045 -19.105 1.00 29.43 76 ARG B O 1
ATOM 9556 N N . ALA D 1 77 ? -14.158 9.031 -17.376 1.00 27.93 77 ALA B N 1
ATOM 9557 C CA . ALA D 1 77 ? -13.182 9.322 -16.327 1.00 27.95 77 ALA B CA 1
ATOM 9558 C C . ALA D 1 77 ? -13.556 8.523 -15.085 1.00 27.99 77 ALA B C 1
ATOM 9559 O O . ALA D 1 77 ? -14.714 8.532 -14.666 1.00 27.63 77 ALA B O 1
ATOM 9561 N N . ASP D 1 78 ? -12.589 7.825 -14.498 1.00 29.27 78 ASP B N 1
ATOM 9562 C CA . ASP D 1 78 ? -12.863 6.988 -13.314 1.00 30.03 78 ASP B CA 1
ATOM 9563 C C . ASP D 1 78 ? -12.531 7.730 -12.024 1.00 28.90 78 ASP B C 1
ATOM 9564 O O . ASP D 1 78 ? -11.790 8.724 -12.056 1.00 28.32 78 ASP B O 1
ATOM 9569 N N . PHE D 1 79 ? -13.092 7.283 -10.898 1.00 28.75 79 PHE B N 1
ATOM 9570 C CA . PHE D 1 79 ? -12.960 8.070 -9.658 1.00 27.96 79 PHE B CA 1
ATOM 9571 C C . PHE D 1 79 ? -12.711 7.365 -8.317 1.00 28.72 79 PHE B C 1
ATOM 9572 O O . PHE D 1 79 ? -12.659 8.018 -7.271 1.00 28.10 79 PHE B O 1
ATOM 9580 N N . ASP D 1 80 ? -12.548 6.044 -8.343 1.00 30.59 80 ASP B N 1
ATOM 9581 C CA . ASP D 1 80 ? -12.204 5.280 -7.133 1.00 31.83 80 ASP B CA 1
ATOM 9582 C C . ASP D 1 80 ? -10.731 5.435 -6.738 1.00 33.20 80 ASP B C 1
ATOM 9583 O O . ASP D 1 80 ? -9.865 5.668 -7.589 1.00 33.88 80 ASP B O 1
ATOM 9588 N N . ALA D 1 81 ? -10.458 5.304 -5.443 1.00 33.97 81 ALA B N 1
ATOM 9589 C CA . ALA D 1 81 ? -9.093 5.371 -4.919 1.00 35.86 81 ALA B CA 1
ATOM 9590 C C . ALA D 1 81 ? -8.577 3.988 -4.501 1.00 38.68 81 ALA B C 1
ATOM 9591 O O . ALA D 1 81 ? -9.303 2.990 -4.595 1.00 39.30 81 ALA B O 1
ATOM 9593 N N . LEU D 1 82 ? -7.326 3.948 -4.037 1.00 40.79 82 LEU B N 1
ATOM 9594 C CA . LEU D 1 82 ? -6.612 2.699 -3.754 1.00 43.98 82 LEU B CA 1
ATOM 9595 C C . LEU D 1 82 ? -6.276 2.502 -2.267 1.00 45.31 82 LEU B C 1
ATOM 9596 O O . LEU D 1 82 ? -6.000 3.475 -1.554 1.00 44.40 82 LEU B O 1
ATOM 9601 N N . PRO D 1 83 ? -6.294 1.238 -1.794 1.00 47.79 83 PRO B N 1
ATOM 9602 C CA . PRO D 1 83 ? -5.981 0.950 -0.389 1.00 49.39 83 PRO B CA 1
ATOM 9603 C C . PRO D 1 83 ? -4.482 1.021 -0.085 1.00 52.28 83 PRO B C 1
ATOM 9604 O O . PRO D 1 83 ? -3.847 -0.011 0.141 1.00 55.50 83 PRO B O 1
ATOM 9608 N N . ILE D 1 84 ? -3.925 2.233 -0.093 1.00 51.64 84 ILE B N 1
ATOM 9609 C CA . ILE D 1 84 ? -2.516 2.444 0.275 1.00 54.85 84 ILE B CA 1
ATOM 9610 C C . ILE D 1 84 ? -2.320 3.672 1.187 1.00 54.15 84 ILE B C 1
ATOM 9611 O O . ILE D 1 84 ? -3.040 4.670 1.073 1.00 51.16 84 ILE B O 1
ATOM 9616 N N . THR D 1 85 ? -1.288 3.645 2.009 1.00 57.40 85 THR B N 1
ATOM 9617 C CA . THR D 1 85 ? -1.032 4.710 2.956 1.00 57.61 85 THR B CA 1
ATOM 9618 C C . THR D 1 85 ? -0.099 5.760 2.409 1.00 58.60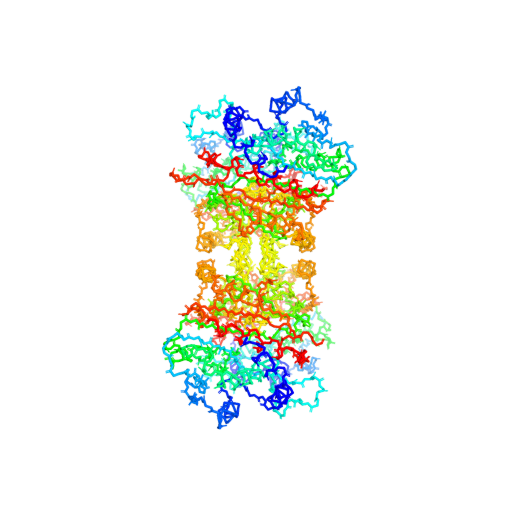 85 THR B C 1
ATOM 9619 O O . THR D 1 85 ? 1.116 5.611 2.346 1.00 62.06 85 THR B O 1
ATOM 9623 N N . GLU D 1 86 ? -0.707 6.848 2.015 1.00 55.91 86 GLU B N 1
ATOM 9624 C CA . GLU D 1 86 ? -0.006 7.907 1.277 1.00 56.58 86 GLU B CA 1
ATOM 9625 C C . GLU D 1 86 ? 1.271 8.407 1.956 1.00 60.21 86 GLU B C 1
ATOM 9626 O O . GLU D 1 86 ? 1.266 8.748 3.142 1.00 60.89 86 GLU B O 1
ATOM 9632 N N . ASP D 1 87 ? 2.354 8.449 1.181 1.00 62.87 87 ASP B N 1
ATOM 9633 C CA . ASP D 1 87 ? 3.638 8.976 1.640 1.00 66.98 87 ASP B CA 1
ATOM 9634 C C . ASP D 1 87 ? 4.265 9.886 0.576 1.00 67.71 87 ASP B C 1
ATOM 9635 O O . ASP D 1 87 ? 5.314 9.574 0.002 1.00 70.93 87 ASP B O 1
ATOM 9640 N N . THR D 1 88 ? 3.603 11.011 0.315 1.00 65.08 88 THR B N 1
ATOM 9641 C CA . THR D 1 88 ? 4.088 12.000 -0.649 1.00 65.59 88 THR B CA 1
ATOM 9642 C C . THR D 1 88 ? 4.641 13.238 0.049 1.00 67.77 88 THR B C 1
ATOM 9643 O O . THR D 1 88 ? 5.557 13.886 -0.463 1.00 70.52 88 THR B O 1
ATOM 9647 N N . GLY D 1 89 ? 4.087 13.554 1.219 1.00 66.90 89 GLY B N 1
ATOM 9648 C CA . GLY D 1 89 ? 4.427 14.778 1.945 1.00 68.63 89 GLY B CA 1
ATOM 9649 C C . GLY D 1 89 ? 3.865 15.997 1.237 1.00 66.59 89 GLY B C 1
ATOM 9650 O O . GLY D 1 89 ? 4.549 17.010 1.095 1.00 69.09 89 GLY B O 1
ATOM 9651 N N . LEU D 1 90 ? 2.588 15.915 0.899 1.00 62.38 90 LEU B N 1
ATOM 9652 C CA . LEU D 1 90 ? 1.925 16.921 0.105 1.00 60.31 90 LEU B CA 1
ATOM 9653 C C . LEU D 1 90 ? 0.989 17.792 0.904 1.00 58.92 90 LEU B C 1
ATOM 9654 O O . LEU D 1 90 ? 0.383 17.337 1.857 1.00 57.75 90 LEU B O 1
ATOM 9659 N N . SER D 1 91 ? 0.845 19.040 0.475 1.00 59.20 91 SER B N 1
ATOM 9660 C CA . SER D 1 91 ? -0.015 19.988 1.195 1.00 58.55 91 SER B CA 1
ATOM 9661 C C . SER D 1 91 ? -1.513 19.682 1.047 1.00 54.54 91 SER B C 1
ATOM 9662 O O . SER D 1 91 ? -2.348 20.308 1.707 1.00 53.88 91 SER B O 1
ATOM 9664 N N . PHE D 1 92 ? -1.838 18.722 0.181 1.00 52.25 92 PHE B N 1
ATOM 9665 C CA . PHE D 1 92 ? -3.216 18.262 -0.023 1.00 48.85 92 PHE B CA 1
ATOM 9666 C C . PHE D 1 92 ? -3.321 16.730 0.042 1.00 47.74 92 PHE B C 1
ATOM 9667 O O . PHE D 1 92 ? -4.129 16.117 -0.664 1.00 45.23 92 PHE B O 1
ATOM 9675 N N . ALA D 1 93 ? -2.504 16.132 0.910 1.00 49.87 93 ALA B N 1
ATOM 9676 C CA . ALA D 1 93 ? -2.442 14.678 1.086 1.00 49.64 93 ALA B CA 1
ATOM 9677 C C . ALA D 1 93 ? -3.722 14.102 1.696 1.00 47.23 93 ALA B C 1
ATOM 9678 O O . ALA D 1 93 ? -4.498 14.823 2.334 1.00 46.34 93 ALA B O 1
ATOM 9680 N N . SER D 1 94 ? -3.921 12.799 1.494 1.00 46.57 94 SER B N 1
ATOM 9681 C CA . SER D 1 94 ? -5.130 12.081 1.912 1.00 44.51 94 SER B CA 1
ATOM 9682 C C . SER D 1 94 ? -5.466 12.262 3.396 1.00 44.92 94 SER B C 1
ATOM 9683 O O . SER D 1 94 ? -4.617 12.049 4.264 1.00 47.41 94 SER B O 1
ATOM 9686 N N . GLN D 1 95 ? -6.715 12.566 3.668 1.00 42.88 95 GLN B N 1
ATOM 9687 C CA . GLN D 1 95 ? -7.208 12.713 5.009 1.00 43.10 95 GLN B CA 1
ATOM 9688 C C . GLN D 1 95 ? -7.794 11.415 5.447 1.00 42.56 95 GLN B C 1
ATOM 9689 O O . GLN D 1 95 ? -7.981 11.188 6.616 1.00 43.30 95 GLN B O 1
ATOM 9695 N N . ASN D 1 96 ? -8.117 10.574 4.485 1.00 41.38 96 ASN B N 1
ATOM 9696 C CA . ASN D 1 96 ? -8.567 9.208 4.723 1.00 41.36 96 ASN B CA 1
ATOM 9697 C C . ASN D 1 96 ? -7.351 8.280 4.796 1.00 43.64 96 ASN B C 1
ATOM 9698 O O . ASN D 1 96 ? -6.840 7.826 3.767 1.00 43.97 96 ASN B O 1
ATOM 9703 N N . LYS D 1 97 ? -6.890 8.017 6.019 1.00 45.39 97 LYS B N 1
ATOM 9704 C CA . LYS D 1 97 ? -5.698 7.203 6.264 1.00 48.14 97 LYS B CA 1
ATOM 9705 C C . LYS D 1 97 ? -5.888 5.766 5.786 1.00 48.55 97 LYS B C 1
ATOM 9706 O O . LYS D 1 97 ? -6.877 5.116 6.128 1.00 47.76 97 LYS B O 1
ATOM 9708 N N . GLY D 1 98 ? -4.939 5.287 4.985 1.00 50.12 98 GLY B N 1
ATOM 9709 C CA . GLY D 1 98 ? -5.007 3.946 4.404 1.00 51.03 98 GLY B CA 1
ATOM 9710 C C . GLY D 1 98 ? -5.542 3.941 2.983 1.00 49.08 98 GLY B C 1
ATOM 9711 O O . GLY D 1 98 ? -5.410 2.946 2.272 1.00 50.25 98 GLY B O 1
ATOM 9712 N N . VAL D 1 99 ? -6.147 5.058 2.580 1.00 46.40 99 VAL B N 1
ATOM 9713 C CA . VAL D 1 99 ? -6.727 5.233 1.247 1.00 44.46 99 VAL B CA 1
ATOM 9714 C C . VAL D 1 99 ? -5.971 6.343 0.509 1.00 44.27 99 VAL B C 1
ATOM 9715 O O . VAL D 1 99 ? -5.630 7.368 1.104 1.00 44.29 99 VAL B O 1
ATOM 9719 N N . MET D 1 100 ? -5.709 6.134 -0.781 1.00 44.34 100 MET B N 1
ATOM 9720 C CA . MET D 1 100 ? -5.019 7.132 -1.605 1.00 44.34 100 MET B CA 1
ATOM 9721 C C . MET D 1 100 ? -5.462 7.087 -3.071 1.00 43.06 100 MET B C 1
ATOM 9722 O O . MET D 1 100 ? -5.649 6.009 -3.640 1.00 43.31 100 MET B O 1
ATOM 9727 N N . HIS D 1 101 ? -5.635 8.267 -3.666 1.00 41.63 101 HIS B N 1
ATOM 9728 C CA . HIS D 1 101 ? -5.765 8.393 -5.114 1.00 41.16 101 HIS B CA 1
ATOM 9729 C C . HIS D 1 101 ? -4.369 8.310 -5.728 1.00 43.53 101 HIS B C 1
ATOM 9730 O O . HIS D 1 101 ? -3.747 9.332 -6.045 1.00 44.05 101 HIS B O 1
ATOM 9737 N N . ALA D 1 102 ? -3.883 7.079 -5.868 1.00 45.38 102 ALA B N 1
ATOM 9738 C CA . ALA D 1 102 ? -2.507 6.815 -6.297 1.00 48.25 102 ALA B CA 1
ATOM 9739 C C . ALA D 1 102 ? -2.416 6.283 -7.730 1.00 48.66 102 ALA B C 1
ATOM 9740 O O . ALA D 1 102 ? -1.366 5.781 -8.149 1.00 51.59 102 ALA B O 1
ATOM 9742 N N . CYS D 1 103 ? -3.514 6.392 -8.472 1.00 45.99 103 CYS B N 1
ATOM 9743 C CA . CYS D 1 103 ? -3.500 6.084 -9.898 1.00 46.17 103 CYS B CA 1
ATOM 9744 C C . CYS D 1 103 ? -3.878 7.304 -10.741 1.00 43.73 103 CYS B C 1
ATOM 9745 O O . CYS D 1 103 ? -3.837 7.257 -11.974 1.00 44.37 103 CYS B O 1
ATOM 9748 N N . GLY D 1 104 ? -4.222 8.401 -10.070 1.00 41.35 104 GLY B N 1
ATOM 9749 C CA . GLY D 1 104 ? -4.518 9.664 -10.741 1.00 39.33 104 GLY B CA 1
ATOM 9750 C C . GLY D 1 104 ? -5.960 9.822 -11.190 1.00 36.38 104 GLY B C 1
ATOM 9751 O O . GLY D 1 104 ? -6.253 10.651 -12.048 1.00 35.43 104 GLY B O 1
ATOM 9752 N N . HIS D 1 105 ? -6.857 9.037 -10.595 1.00 35.13 105 HIS B N 1
ATOM 9753 C CA . HIS D 1 105 ? -8.284 9.081 -10.913 1.00 33.13 105 HIS B CA 1
ATOM 9754 C C . HIS D 1 105 ? -8.934 10.390 -10.475 1.00 31.49 105 HIS B C 1
ATOM 9755 O O . HIS D 1 105 ? -9.929 10.812 -11.067 1.00 30.52 105 HIS B O 1
ATOM 9762 N N . ASP D 1 106 ? -8.365 11.018 -9.440 1.00 31.07 106 ASP B N 1
ATOM 9763 C CA . ASP D 1 106 ? -8.739 12.375 -9.035 1.00 30.19 106 ASP B CA 1
ATOM 9764 C C . ASP D 1 106 ? -8.457 13.402 -10.140 1.00 30.31 106 ASP B C 1
ATOM 9765 O O . ASP D 1 106 ? -9.247 14.324 -10.349 1.00 29.41 106 ASP B O 1
ATOM 9770 N N . ALA D 1 107 ? -7.332 13.237 -10.839 1.00 31.50 107 ALA B N 1
ATOM 9771 C CA . ALA D 1 107 ? -7.005 14.084 -11.986 1.00 31.80 107 ALA B CA 1
ATOM 9772 C C . ALA D 1 107 ? -7.979 13.855 -13.148 1.00 31.04 107 ALA B C 1
ATOM 9773 O O . ALA D 1 107 ? -8.451 14.813 -13.762 1.00 31.20 107 ALA B O 1
ATOM 9775 N N . HIS D 1 108 ? -8.287 12.591 -13.440 1.00 30.82 108 HIS B N 1
ATOM 9776 C CA . HIS D 1 108 ? -9.252 12.268 -14.490 1.00 30.11 108 HIS B CA 1
ATOM 9777 C C . HIS D 1 108 ? -10.574 12.956 -14.216 1.00 28.26 108 HIS B C 1
ATOM 9778 O O . HIS D 1 108 ? -11.137 13.600 -15.096 1.00 27.45 108 HIS B O 1
ATOM 9785 N N . THR D 1 109 ? -11.050 12.807 -12.982 1.00 27.48 109 THR B N 1
ATOM 9786 C CA . THR D 1 109 ? -12.289 13.414 -12.530 1.00 26.34 109 THR B CA 1
ATOM 9787 C C . THR D 1 109 ? -12.233 14.938 -12.609 1.00 26.41 109 THR B C 1
ATOM 9788 O O . THR D 1 109 ? -13.160 15.560 -13.127 1.00 26.71 109 THR B O 1
ATOM 9792 N N . ALA D 1 110 ? -11.147 15.531 -12.126 1.00 26.77 110 ALA B N 1
ATOM 9793 C CA . ALA D 1 110 ? -11.024 16.989 -12.103 1.00 26.94 110 ALA B CA 1
ATOM 9794 C C . ALA D 1 110 ? -11.141 17.614 -13.493 1.00 27.49 110 ALA B C 1
ATOM 9795 O O . ALA D 1 110 ? -11.977 18.494 -13.705 1.00 27.14 110 ALA B O 1
ATOM 9797 N N . TYR D 1 111 ? -10.330 17.152 -14.443 1.00 28.08 111 TYR B N 1
ATOM 9798 C CA . TYR D 1 111 ? -10.342 17.757 -15.774 1.00 28.73 111 TYR B CA 1
ATOM 9799 C C . TYR D 1 111 ? -11.683 17.494 -16.474 1.00 27.97 111 TYR B C 1
ATOM 9800 O O . TYR D 1 111 ? -12.200 18.363 -17.176 1.00 28.35 111 TYR B O 1
ATOM 9809 N N . MET D 1 112 ? -12.242 16.299 -16.275 1.00 26.62 112 MET B N 1
ATOM 9810 C CA . MET D 1 112 ? -13.461 15.913 -16.974 1.00 26.08 112 MET B CA 1
ATOM 9811 C C . MET D 1 112 ? -14.636 16.771 -16.534 1.00 25.36 112 MET B C 1
ATOM 9812 O O . MET D 1 112 ? -15.432 17.204 -17.366 1.00 25.36 112 MET B O 1
ATOM 9817 N N . LEU D 1 113 ? -14.743 17.001 -15.225 1.00 24.49 113 LEU B N 1
ATOM 9818 C CA . LEU D 1 113 ? -15.770 17.886 -14.679 1.00 24.30 113 LEU B CA 1
ATOM 9819 C C . LEU D 1 113 ? -15.720 19.230 -15.394 1.00 25.22 113 LEU B C 1
ATOM 9820 O O . LEU D 1 113 ? -16.742 19.739 -15.842 1.00 25.55 113 LEU B O 1
ATOM 9825 N N . VAL D 1 114 ? -14.517 19.772 -15.532 1.00 26.24 114 VAL B N 1
ATOM 9826 C CA . VAL D 1 114 ? -14.324 21.113 -16.094 1.00 28.00 114 VAL B CA 1
ATOM 9827 C C . VAL D 1 114 ? -14.580 21.126 -17.606 1.00 28.96 114 VAL B C 1
ATOM 9828 O O . VAL D 1 114 ? -15.129 22.097 -18.139 1.00 30.29 114 VAL B O 1
ATOM 9832 N N . LEU D 1 115 ? -14.201 20.048 -18.288 1.00 28.21 115 LEU B N 1
ATOM 9833 C CA . LEU D 1 115 ? -14.493 19.938 -19.713 1.00 28.98 115 LEU B CA 1
ATOM 9834 C C . LEU D 1 115 ? -15.994 19.764 -19.954 1.00 28.99 115 LEU B C 1
ATOM 9835 O O . LEU D 1 115 ? -16.537 20.302 -20.915 1.00 30.25 115 LEU B O 1
ATOM 9840 N N . ALA D 1 116 ? -16.656 19.028 -19.068 1.00 27.94 116 ALA B N 1
ATOM 9841 C CA . ALA D 1 116 ? -18.094 18.817 -19.170 1.00 28.71 116 ALA B CA 1
ATOM 9842 C C . ALA D 1 116 ? -18.887 20.124 -19.041 1.00 30.07 116 ALA B C 1
ATOM 9843 O O . ALA D 1 116 ? -19.822 20.362 -19.815 1.00 31.29 116 ALA B O 1
ATOM 9845 N N . GLU D 1 117 ? -18.514 20.974 -18.082 1.00 30.06 117 GLU B N 1
ATOM 9846 C CA . GLU D 1 117 ? -19.230 22.231 -17.892 1.00 31.82 117 GLU B CA 1
ATOM 9847 C C . GLU D 1 117 ? -19.076 23.102 -19.138 1.00 33.31 117 GLU B C 1
ATOM 9848 O O . GLU D 1 117 ? -20.055 23.682 -19.619 1.00 34.73 117 GLU B O 1
ATOM 9854 N N . THR D 1 118 ? -17.851 23.148 -19.665 1.00 32.99 118 THR B N 1
ATOM 9855 C CA . THR D 1 118 ? -17.538 23.857 -20.908 1.00 34.47 118 THR B CA 1
ATOM 9856 C C . THR D 1 118 ? -18.391 23.353 -22.082 1.00 35.22 118 THR B C 1
ATOM 9857 O O . THR D 1 118 ? -18.974 24.150 -22.822 1.00 37.27 118 THR B O 1
ATOM 9861 N N . LEU D 1 119 ? -18.489 22.037 -22.225 1.00 33.57 119 LEU B N 1
ATOM 9862 C CA . LEU D 1 119 ? -19.269 21.443 -23.314 1.00 34.69 119 LEU B CA 1
ATOM 9863 C C . LEU D 1 119 ? -20.767 21.719 -23.173 1.00 35.77 119 LEU B C 1
ATOM 9864 O O . LEU D 1 119 ? -21.485 21.785 -24.171 1.00 37.48 119 LEU B O 1
ATOM 9869 N N . ALA D 1 120 ? -21.229 21.885 -21.935 1.00 34.97 120 ALA B N 1
ATOM 9870 C CA . ALA D 1 120 ? -22.618 22.246 -21.689 1.00 36.51 120 ALA B CA 1
ATOM 9871 C C . ALA D 1 120 ? -22.911 23.650 -22.202 1.00 39.04 120 ALA B C 1
ATOM 9872 O O . ALA D 1 120 ? -24.048 23.951 -22.552 1.00 41.04 120 ALA B O 1
ATOM 9874 N N . GLU D 1 121 ? -21.879 24.464 -22.321 1.00 39.62 121 GLU B N 1
ATOM 9875 C CA . GLU D 1 121 ? -22.015 25.833 -22.731 1.00 42.70 121 GLU B CA 1
ATOM 9876 C C . GLU D 1 121 ? -21.925 26.014 -24.204 1.00 44.38 121 GLU B C 1
ATOM 9877 O O . GLU D 1 121 ? -22.105 27.092 -24.676 1.00 46.50 121 GLU B O 1
ATOM 9883 N N . MET D 1 122 ? -21.651 24.938 -24.937 1.00 43.69 122 MET B N 1
ATOM 9884 C CA . MET D 1 122 ? -21.543 25.045 -26.376 1.00 45.62 122 MET B CA 1
ATOM 9885 C C . MET D 1 122 ? -22.516 24.221 -27.131 1.00 46.27 122 MET B C 1
ATOM 9886 O O . MET D 1 122 ? -22.258 23.841 -28.212 1.00 46.84 122 MET B O 1
ATOM 9891 N N . LYS D 1 123 ? -23.664 24.017 -26.550 1.00 46.60 123 LYS B N 1
ATOM 9892 C CA . LYS D 1 123 ? -24.710 23.155 -27.111 1.00 48.03 123 LYS B CA 1
ATOM 9893 C C . LYS D 1 123 ? -25.100 23.469 -28.558 1.00 51.09 123 LYS B C 1
ATOM 9894 O O . LYS D 1 123 ? -25.524 22.573 -29.288 1.00 51.88 123 LYS B O 1
ATOM 9900 N N . ASP D 1 124 ? -24.808 24.697 -28.965 1.00 52.87 124 ASP B N 1
ATOM 9901 C CA . ASP D 1 124 ? -25.068 25.240 -30.283 1.00 56.13 124 ASP B CA 1
ATOM 9902 C C . ASP D 1 124 ? -24.047 24.745 -31.255 1.00 55.69 124 ASP B C 1
ATOM 9903 O O . ASP D 1 124 ? -24.293 24.645 -32.444 1.00 57.72 124 ASP B O 1
ATOM 9908 N N . SER D 1 125 ? -22.874 24.481 -30.719 1.00 53.09 125 SER B N 1
ATOM 9909 C CA . SER D 1 125 ? -21.663 24.203 -31.497 1.00 52.76 125 SER B CA 1
ATOM 9910 C C . SER D 1 125 ? -21.504 22.742 -31.929 1.00 51.93 125 SER B C 1
ATOM 9911 O O . SER D 1 125 ? -20.541 22.403 -32.618 1.00 51.80 125 SER B O 1
ATOM 9914 N N . PHE D 1 126 ? -22.435 21.880 -31.520 1.00 51.70 126 PHE B N 1
ATOM 9915 C CA . PHE D 1 126 ? -22.403 20.468 -31.916 1.00 51.65 126 PHE B CA 1
ATOM 9916 C C . PHE D 1 126 ? -23.792 19.844 -32.016 1.00 53.14 126 PHE B C 1
ATOM 9917 O O . PHE D 1 126 ? -24.769 20.381 -31.491 1.00 53.71 126 PHE B O 1
ATOM 9925 N N . THR D 1 127 ? -23.854 18.698 -32.687 1.00 54.06 127 THR B N 1
ATOM 9926 C CA . THR D 1 127 ? -25.099 17.961 -32.874 1.00 56.03 127 THR B CA 1
ATOM 9927 C C . THR D 1 127 ? -25.088 16.703 -31.998 1.00 54.09 127 THR B C 1
ATOM 9928 O O . THR D 1 127 ? -24.024 16.254 -31.565 1.00 51.70 127 THR B O 1
ATOM 9932 N N . GLY D 1 128 ? -26.271 16.157 -31.722 1.00 55.31 128 GLY B N 1
ATOM 9933 C CA . GLY D 1 128 ? -26.391 14.920 -30.949 1.00 54.01 128 GLY B CA 1
ATOM 9934 C C . GLY D 1 128 ? -26.233 15.111 -29.454 1.00 51.04 128 GLY B C 1
ATOM 9935 O O . GLY D 1 128 ? -26.683 16.113 -28.895 1.00 50.56 128 GLY B O 1
ATOM 9936 N N . LYS D 1 129 ? -25.590 14.147 -28.800 1.00 48.96 129 LYS B N 1
ATOM 9937 C CA . LYS D 1 129 ? -25.397 14.217 -27.354 1.00 46.36 129 LYS B CA 1
ATOM 9938 C C . LYS D 1 129 ? -24.089 13.611 -26.869 1.00 43.61 129 LYS B C 1
ATOM 9939 O O . LYS D 1 129 ? -23.591 12.642 -27.443 1.00 44.30 129 LYS B O 1
ATOM 9945 N N . VAL D 1 130 ? -23.558 14.173 -25.784 1.00 40.92 130 VAL B N 1
ATOM 9946 C CA . VAL D 1 130 ? -22.394 13.650 -25.089 1.00 38.59 130 VAL B CA 1
ATOM 9947 C C . VAL D 1 130 ? -22.802 12.969 -23.812 1.00 36.99 130 VAL B C 1
ATOM 9948 O O . VAL D 1 130 ? -23.626 13.466 -23.086 1.00 36.93 130 VAL B O 1
ATOM 9952 N N . VAL D 1 131 ? -22.236 11.804 -23.557 1.00 35.90 131 VAL B N 1
ATOM 9953 C CA . VAL D 1 131 ? -22.485 11.086 -22.324 1.00 34.34 131 VAL B CA 1
ATOM 9954 C C . VAL D 1 131 ? -21.172 11.055 -21.552 1.00 31.72 131 VAL B C 1
ATOM 9955 O O . VAL D 1 131 ? -20.200 10.435 -21.980 1.00 31.68 131 VAL B O 1
ATOM 9959 N N . VAL D 1 132 ? -21.137 11.765 -20.433 1.00 29.71 132 VAL B N 1
ATOM 9960 C CA . VAL D 1 132 ? -19.950 11.781 -19.599 1.00 27.60 132 VAL B CA 1
ATOM 9961 C C . VAL D 1 132 ? -20.090 10.642 -18.607 1.00 27.48 132 VAL B C 1
ATOM 9962 O O . VAL D 1 132 ? -21.093 10.544 -17.888 1.00 27.26 132 VAL B O 1
ATOM 9966 N N . ILE D 1 133 ? -19.092 9.769 -18.591 1.00 27.39 133 ILE B N 1
ATOM 9967 C CA . ILE D 1 133 ? -19.117 8.629 -17.700 1.00 28.56 133 ILE B CA 1
ATOM 9968 C C . ILE D 1 133 ? -18.120 8.858 -16.584 1.00 27.84 133 ILE B C 1
ATOM 9969 O O . ILE D 1 133 ? -16.912 8.876 -16.810 1.00 28.17 133 ILE B O 1
ATOM 9974 N N . HIS D 1 134 ? -18.644 9.075 -15.386 1.00 28.17 134 HIS B N 1
ATOM 9975 C CA . HIS D 1 134 ? -17.832 9.136 -14.185 1.00 27.83 134 HIS B CA 1
ATOM 9976 C C . HIS D 1 134 ? -17.939 7.770 -13.525 1.00 29.56 134 HIS B C 1
ATOM 9977 O O . HIS D 1 134 ? -19.002 7.408 -12.998 1.00 30.26 134 HIS B O 1
ATOM 9984 N N . GLN D 1 135 ? -16.850 7.006 -13.587 1.00 30.98 135 GLN B N 1
ATOM 9985 C CA . GLN D 1 135 ? -16.895 5.575 -13.267 1.00 33.24 135 GLN B CA 1
ATOM 9986 C C . GLN D 1 135 ? -16.221 5.227 -11.939 1.00 33.70 135 GLN B C 1
ATOM 9987 O O . GLN D 1 135 ? -15.051 5.534 -11.746 1.00 33.62 135 GLN B O 1
ATOM 9993 N N . PRO D 1 136 ? -16.967 4.595 -11.013 1.00 35.01 136 PRO B N 1
ATOM 9994 C CA . PRO D 1 136 ? -16.366 4.091 -9.789 1.00 36.12 136 PRO B CA 1
ATOM 9995 C C . PRO D 1 136 ? -15.796 2.694 -10.007 1.00 39.44 136 PRO B C 1
ATOM 9996 O O . PRO D 1 136 ? -16.027 2.093 -11.061 1.00 41.17 136 PRO B O 1
ATOM 10000 N N . ALA D 1 137 ? -15.054 2.201 -9.014 1.00 41.01 137 ALA B N 1
ATOM 10001 C CA . ALA D 1 137 ? -14.706 0.772 -8.878 1.00 44.46 137 ALA B CA 1
ATOM 10002 C C . ALA D 1 137 ? -13.837 0.168 -9.990 1.00 47.06 137 ALA B C 1
ATOM 10003 O O . ALA D 1 137 ? -13.839 -1.052 -10.192 1.00 50.23 137 ALA B O 1
ATOM 10005 N N . GLU D 1 138 ? -13.079 1.013 -10.687 1.00 46.63 138 GLU B N 1
ATOM 10006 C CA . GLU D 1 138 ? -12.139 0.548 -11.716 1.00 48.92 138 GLU B CA 1
ATOM 10007 C C . GLU D 1 138 ? -11.119 -0.456 -11.160 1.00 51.76 138 GLU B C 1
ATOM 10008 O O . GLU D 1 138 ? -10.827 -1.471 -11.795 1.00 54.55 138 GLU B O 1
ATOM 10014 N N . GLU D 1 139 ? -10.603 -0.170 -9.965 1.00 51.35 139 GLU B N 1
ATOM 10015 C CA . GLU D 1 139 ? -9.461 -0.892 -9.397 1.00 54.02 139 GLU B CA 1
ATOM 10016 C C . GLU D 1 139 ? -9.719 -2.328 -8.951 1.00 56.90 139 GLU B C 1
ATOM 10017 O O . GLU D 1 139 ? -8.843 -3.189 -9.096 1.00 60.14 139 GLU B O 1
ATOM 10023 N N . VAL D 1 140 ? -10.897 -2.580 -8.387 1.00 56.08 140 VAL B N 1
ATOM 10024 C CA . VAL D 1 140 ? -11.196 -3.879 -7.780 1.00 58.73 140 VAL B CA 1
ATOM 10025 C C . VAL D 1 140 ? -12.208 -4.664 -8.627 1.00 60.34 140 VAL B C 1
ATOM 10026 O O . VAL D 1 140 ? -13.312 -4.180 -8.877 1.00 58.32 140 VAL B O 1
ATOM 10030 N N . PRO D 1 141 ? -11.821 -5.873 -9.092 1.00 64.39 141 PRO B N 1
ATOM 10031 C CA . PRO D 1 141 ? -12.758 -6.758 -9.796 1.00 66.67 141 PRO B CA 1
ATOM 10032 C C . PRO D 1 141 ? -14.034 -7.016 -8.975 1.00 66.18 141 PRO B C 1
ATOM 10033 O O . PRO D 1 141 ? -13.942 -7.236 -7.764 1.00 66.39 141 PRO B O 1
ATOM 10037 N N . PRO D 1 142 ? -15.215 -7.031 -9.630 1.00 65.91 142 PRO B N 1
ATOM 10038 C CA . PRO D 1 142 ? -15.440 -7.102 -11.078 1.00 66.84 142 PRO B CA 1
ATOM 10039 C C . PRO D 1 142 ? -15.465 -5.758 -11.813 1.00 63.09 142 PRO B C 1
ATOM 10040 O O . PRO D 1 142 ? -15.704 -5.728 -13.020 1.00 63.85 142 PRO B O 1
ATOM 10044 N N . GLY D 1 143 ? -15.215 -4.665 -11.102 1.00 59.52 143 GLY B N 1
ATOM 10045 C CA . GLY D 1 143 ? -15.455 -3.328 -11.653 1.00 56.24 143 GLY B CA 1
ATOM 10046 C C . GLY D 1 143 ? -16.874 -2.900 -11.325 1.00 54.53 143 GLY B C 1
ATOM 10047 O O . GLY D 1 143 ? -17.685 -3.722 -10.901 1.00 56.80 143 GLY B O 1
ATOM 10048 N N . GLY D 1 144 ? -17.218 -1.640 -11.554 1.00 51.66 144 GLY B N 1
ATOM 10049 C CA . GLY D 1 144 ? -16.432 -0.716 -12.346 1.00 49.80 144 GLY B CA 1
ATOM 10050 C C . GLY D 1 144 ? -17.231 -0.433 -13.599 1.00 49.86 144 GLY B C 1
ATOM 10051 O O . GLY D 1 144 ? -18.416 -0.093 -13.523 1.00 48.65 144 GLY B O 1
ATOM 10052 N N . ALA D 1 145 ? -16.597 -0.631 -14.740 1.00 51.18 145 ALA B N 1
ATOM 10053 C CA . ALA D 1 145 ? -17.216 -0.436 -16.006 1.00 51.91 145 ALA B CA 1
ATOM 10054 C C . ALA D 1 145 ? -18.287 -1.452 -16.225 1.00 54.98 145 ALA B C 1
ATOM 10055 O O . ALA D 1 145 ? -19.273 -1.163 -16.864 1.00 55.20 145 ALA B O 1
ATOM 10057 N N . LYS D 1 146 ? -18.059 -2.652 -15.711 1.00 57.56 146 LYS B N 1
ATOM 10058 C CA . LYS D 1 146 ? -18.996 -3.757 -15.881 1.00 61.19 146 LYS B CA 1
ATOM 10059 C C . LYS D 1 146 ? -20.489 -3.534 -15.586 1.00 60.97 146 LYS B C 1
ATOM 10060 O O . LYS D 1 146 ? -21.314 -3.562 -16.471 1.00 62.55 146 LYS B O 1
ATOM 10066 N N . THR D 1 147 ? -20.803 -3.328 -14.330 1.00 59.38 147 THR B N 1
ATOM 10067 C CA . THR D 1 147 ? -22.138 -2.961 -13.932 1.00 58.99 147 THR B CA 1
ATOM 10068 C C . THR D 1 147 ? -22.687 -1.799 -14.718 1.00 57.25 147 THR B C 1
ATOM 10069 O O . THR D 1 147 ? -23.754 -1.895 -15.279 1.00 59.00 147 THR B O 1
ATOM 10073 N N . MET D 1 148 ? -21.962 -0.690 -14.740 1.00 53.84 148 MET B N 1
ATOM 10074 C CA . MET D 1 148 ? -22.451 0.488 -15.456 1.00 52.30 148 MET B CA 1
ATOM 10075 C C . MET D 1 148 ? -23.019 0.135 -16.823 1.00 54.83 148 MET B C 1
ATOM 10076 O O . MET D 1 148 ? -24.094 0.611 -17.195 1.00 55.35 148 MET B O 1
ATOM 10081 N N . ILE D 1 149 ? -22.292 -0.701 -17.562 1.00 56.67 149 ILE B N 1
ATOM 10082 C CA . ILE D 1 149 ? -22.689 -1.108 -18.910 1.00 59.41 149 ILE B CA 1
ATOM 10083 C C . ILE D 1 149 ? -24.064 -1.775 -18.925 1.00 62.36 149 ILE B C 1
ATOM 10084 O O . ILE D 1 149 ? -24.915 -1.418 -19.742 1.00 63.56 149 ILE B O 1
ATOM 10089 N N . GLU D 1 150 ? -24.299 -2.618 -17.936 1.00 63.40 150 GLU B N 1
ATOM 10090 C CA . GLU D 1 150 ? -25.558 -3.329 -17.873 1.00 66.74 150 GLU B CA 1
ATOM 10091 C C . GLU D 1 150 ? -26.692 -2.460 -17.357 1.00 65.14 150 GLU B C 1
ATOM 10092 O O . GLU D 1 150 ? -27.842 -2.741 -17.592 1.00 67.83 150 GLU B O 1
ATOM 10098 N N . ASN D 1 151 ? -26.288 -1.584 -16.445 1.00 61.11 151 ASN B N 1
ATOM 10099 C CA . ASN D 1 151 ? -27.175 -0.688 -15.801 1.00 59.32 151 ASN B CA 1
ATOM 10100 C C . ASN D 1 151 ? -27.045 0.328 -16.851 1.00 57.62 151 ASN B C 1
ATOM 10101 O O . ASN D 1 151 ? -26.478 0.103 -17.878 1.00 58.53 151 ASN B O 1
ATOM 10103 N N . GLY D 1 152 ? -27.711 1.421 -16.921 1.00 56.13 152 GLY B N 1
ATOM 10104 C CA . GLY D 1 152 ? -27.822 1.925 -18.296 1.00 56.12 152 GLY B CA 1
ATOM 10105 C C . GLY D 1 152 ? -26.741 2.295 -19.330 1.00 54.59 152 GLY B C 1
ATOM 10106 O O . GLY D 1 152 ? -26.982 2.337 -20.536 1.00 56.23 152 GLY B O 1
ATOM 10107 N N . VAL D 1 153 ? -25.543 2.578 -18.851 1.00 51.43 153 VAL B N 1
ATOM 10108 C CA . VAL D 1 153 ? -24.618 3.566 -19.403 1.00 48.52 153 VAL B CA 1
ATOM 10109 C C . VAL D 1 153 ? -24.377 3.651 -20.882 1.00 49.58 153 VAL B C 1
ATOM 10110 O O . VAL D 1 153 ? -24.016 4.681 -21.352 1.00 47.76 153 VAL B O 1
ATOM 10114 N N . LEU D 1 154 ? -24.573 2.590 -21.630 1.00 52.09 154 LEU B N 1
ATOM 10115 C CA . LEU D 1 154 ? -24.179 2.617 -23.020 1.00 53.70 154 LEU B CA 1
ATOM 10116 C C . LEU D 1 154 ? -25.310 2.780 -24.040 1.00 56.39 154 LEU B C 1
ATOM 10117 O O . LEU D 1 154 ? -25.109 3.042 -25.216 1.00 57.43 154 LEU B O 1
ATOM 10122 N N . ASP D 1 155 ? -26.502 2.691 -23.527 1.00 57.63 155 ASP B N 1
ATOM 10123 C CA . ASP D 1 155 ? -27.745 2.816 -24.311 1.00 60.72 155 ASP B CA 1
ATOM 10124 C C . ASP D 1 155 ? -27.703 4.050 -25.209 1.00 59.63 155 ASP B C 1
ATOM 10125 O O . ASP D 1 155 ? -27.611 5.177 -24.722 1.00 56.62 155 ASP B O 1
ATOM 10130 N N . GLY D 1 156 ? -27.742 3.826 -26.517 1.00 61.77 156 GLY B N 1
ATOM 10131 C CA . GLY D 1 156 ? -27.695 4.914 -27.484 1.00 61.39 156 GLY B CA 1
ATOM 10132 C C . GLY D 1 156 ? -26.315 5.468 -27.800 1.00 58.62 156 GLY B C 1
ATOM 10133 O O . GLY D 1 156 ? -26.182 6.310 -28.685 1.00 58.88 156 GLY B O 1
ATOM 10134 N N . VAL D 1 157 ? -25.288 5.004 -27.087 1.00 56.26 157 VAL B N 1
ATOM 10135 C CA . VAL D 1 157 ? -23.913 5.440 -27.338 1.00 53.78 157 VAL B CA 1
ATOM 10136 C C . VAL D 1 157 ? -23.371 4.699 -28.550 1.00 56.01 157 VAL B C 1
ATOM 10137 O O . VAL D 1 157 ? -23.591 3.498 -28.670 1.00 58.85 157 VAL B O 1
ATOM 10141 N N . ASP D 1 158 ? -22.671 5.398 -29.448 1.00 55.37 158 ASP B N 1
ATOM 10142 C CA . ASP D 1 158 ? -22.039 4.729 -30.604 1.00 57.58 158 ASP B CA 1
ATOM 10143 C C . ASP D 1 158 ? -20.508 4.570 -30.532 1.00 55.79 158 ASP B C 1
ATOM 10144 O O . ASP D 1 158 ? -19.953 3.613 -31.079 1.00 57.84 158 ASP B O 1
ATOM 10149 N N . HIS D 1 159 ? -19.848 5.515 -29.866 1.00 51.48 159 HIS B N 1
ATOM 10150 C CA . HIS D 1 159 ? -18.408 5.468 -29.610 1.00 49.50 159 HIS B CA 1
ATOM 10151 C C . HIS D 1 159 ? -18.145 5.787 -28.142 1.00 45.72 159 HIS B C 1
ATOM 10152 O O . HIS D 1 159 ? -18.898 6.562 -27.533 1.00 43.46 159 HIS B O 1
ATOM 10159 N N . VAL D 1 160 ? -17.079 5.200 -27.587 1.00 44.36 160 VAL B N 1
ATOM 10160 C CA . VAL D 1 160 ? -16.583 5.558 -26.255 1.00 40.92 160 VAL B CA 1
ATOM 10161 C C . VAL D 1 160 ? -15.136 6.048 -26.346 1.00 40.59 160 VAL B C 1
ATOM 10162 O O . VAL D 1 160 ? -14.331 5.475 -27.058 1.00 42.17 160 VAL B O 1
ATOM 10166 N N . LEU D 1 161 ? -14.810 7.113 -25.613 1.00 38.70 161 LEU B N 1
ATOM 10167 C CA . LEU D 1 161 ? -13.437 7.620 -25.575 1.00 38.31 161 LEU B CA 1
ATOM 10168 C C . LEU D 1 161 ? -12.974 7.785 -24.138 1.00 36.66 161 LEU B C 1
ATOM 10169 O O . LEU D 1 161 ? -13.717 8.293 -23.299 1.00 34.74 161 LEU B O 1
ATOM 10174 N N . GLY D 1 162 ? -11.744 7.364 -23.856 1.00 37.65 162 GLY B N 1
ATOM 10175 C CA . GLY D 1 162 ? -11.188 7.485 -22.511 1.00 36.20 162 GLY B CA 1
ATOM 10176 C C . GLY D 1 162 ? -9.740 7.929 -22.477 1.00 37.07 162 GLY B C 1
ATOM 10177 O O . GLY D 1 162 ? -9.021 7.806 -23.465 1.00 38.61 162 GLY B O 1
ATOM 10178 N N . VAL D 1 163 ? -9.319 8.430 -21.317 1.00 36.30 163 VAL B N 1
ATOM 10179 C CA . VAL D 1 163 ? -7.967 8.939 -21.110 1.00 37.69 163 VAL B CA 1
ATOM 10180 C C . VAL D 1 163 ? -7.431 8.516 -19.741 1.00 38.00 163 VAL B C 1
ATOM 10181 O O . VAL D 1 163 ? -8.148 8.589 -18.736 1.00 36.67 163 VAL B O 1
ATOM 10185 N N . HIS D 1 164 ? -6.187 8.070 -19.672 1.00 40.23 164 HIS B N 1
ATOM 10186 C CA . HIS D 1 164 ? -5.509 7.850 -18.406 1.00 40.65 164 HIS B CA 1
ATOM 10187 C C . HIS D 1 164 ? -4.299 8.767 -18.309 1.00 42.15 164 HIS B C 1
ATOM 10188 O O . HIS D 1 164 ? -3.617 8.977 -19.270 1.00 43.67 164 HIS B O 1
ATOM 10195 N N . VAL D 1 165 ? -4.030 9.271 -17.119 1.00 42.22 165 VAL B N 1
ATOM 10196 C CA . VAL D 1 165 ? -2.777 9.948 -16.846 1.00 44.78 165 VAL B CA 1
ATOM 10197 C C . VAL D 1 165 ? -1.660 8.976 -16.487 1.00 48.31 165 VAL B C 1
ATOM 10198 O O . VAL D 1 165 ? -1.788 8.189 -15.606 1.00 47.93 165 VAL B O 1
ATOM 10202 N N . MET D 1 166 ? -0.558 9.079 -17.196 1.00 52.19 166 MET B N 1
ATOM 10203 C CA . MET D 1 166 ? 0.594 8.224 -17.006 1.00 56.83 166 MET B CA 1
ATOM 10204 C C . MET D 1 166 ? 1.775 8.924 -16.343 1.00 59.30 166 MET B C 1
ATOM 10205 O O . MET D 1 166 ? 2.571 9.551 -16.988 1.00 60.84 166 MET B O 1
ATOM 10210 N N . SER D 1 167 ? 1.867 8.776 -15.041 1.00 60.00 167 SER B N 1
ATOM 10211 C CA . SER D 1 167 ? 2.921 9.372 -14.254 1.00 63.06 167 SER B CA 1
ATOM 10212 C C . SER D 1 167 ? 4.321 9.056 -14.757 1.00 68.05 167 SER B C 1
ATOM 10213 O O . SER D 1 167 ? 5.312 9.571 -14.252 1.00 70.55 167 SER B O 1
ATOM 10216 N N . THR D 1 168 ? 4.411 8.230 -15.766 1.00 70.26 168 THR B N 1
ATOM 10217 C CA . THR D 1 168 ? 5.700 7.880 -16.261 1.00 75.48 168 THR B CA 1
ATOM 10218 C C . THR D 1 168 ? 5.705 8.070 -17.742 1.00 76.51 168 THR B C 1
ATOM 10219 O O . THR D 1 168 ? 6.161 7.233 -18.475 1.00 79.39 168 THR B O 1
ATOM 10223 N N . MET D 1 169 ? 5.166 9.175 -18.174 1.00 74.60 169 MET B N 1
ATOM 10224 C CA . MET D 1 169 ? 5.389 9.652 -19.503 1.00 76.33 169 MET B CA 1
ATOM 10225 C C . MET D 1 169 ? 5.650 11.178 -19.444 1.00 76.23 169 MET B C 1
ATOM 10226 O O . MET D 1 169 ? 4.821 11.950 -18.994 1.00 73.13 169 MET B O 1
ATOM 10231 N N . LYS D 1 170 ? 6.842 11.574 -19.861 1.00 63.22 170 LYS B N 1
ATOM 10232 C CA . LYS D 1 170 ? 7.390 12.918 -19.646 1.00 65.88 170 LYS B CA 1
ATOM 10233 C C . LYS D 1 170 ? 6.414 13.926 -19.134 1.00 66.80 170 LYS B C 1
ATOM 10234 O O . LYS D 1 170 ? 6.479 14.381 -18.000 1.00 67.59 170 LYS B O 1
ATOM 10236 N N . THR D 1 171 ? 5.531 14.313 -20.015 1.00 66.27 171 THR B N 1
ATOM 10237 C CA . THR D 1 171 ? 4.547 15.288 -19.660 1.00 66.84 171 THR B CA 1
ATOM 10238 C C . THR D 1 171 ? 4.727 16.430 -20.574 1.00 68.45 171 THR B C 1
ATOM 10239 O O . THR D 1 171 ? 5.257 17.438 -20.189 1.00 70.23 171 THR B O 1
ATOM 10243 N N . GLY D 1 172 ? 4.299 16.236 -21.815 1.00 67.88 172 GLY B N 1
ATOM 10244 C CA . GLY D 1 172 ? 4.305 17.289 -22.802 1.00 69.29 172 GLY B CA 1
ATOM 10245 C C . GLY D 1 172 ? 3.419 16.963 -23.971 1.00 68.29 172 GLY B C 1
ATOM 10246 O O . GLY D 1 172 ? 3.288 17.728 -24.905 1.00 69.27 172 GLY B O 1
ATOM 10247 N N . LYS D 1 173 ? 2.826 15.787 -23.944 1.00 66.39 173 LYS B N 1
ATOM 10248 C CA . LYS D 1 173 ? 1.878 15.414 -24.973 1.00 65.42 173 LYS B CA 1
ATOM 10249 C C . LYS D 1 173 ? 1.045 14.229 -24.559 1.00 63.47 173 LYS B C 1
ATOM 10250 O O . LYS D 1 173 ? 1.136 13.734 -23.452 1.00 62.84 173 LYS B O 1
ATOM 10256 N N . VAL D 1 174 ? 0.221 13.811 -25.489 1.00 62.65 174 VAL B N 1
ATOM 10257 C CA . VAL D 1 174 ? -0.725 12.794 -25.258 1.00 61.00 174 VAL B CA 1
ATOM 10258 C C . VAL D 1 174 ? -0.332 11.700 -26.199 1.00 60.17 174 VAL B C 1
ATOM 10259 O O . VAL D 1 174 ? -0.214 11.933 -27.384 1.00 60.71 174 VAL B O 1
ATOM 10261 N N . TYR D 1 175 ? -0.092 10.522 -25.630 1.00 58.07 175 TYR B N 1
ATOM 10262 C CA . TYR D 1 175 ? 0.337 9.317 -26.338 1.00 56.97 175 TYR B CA 1
ATOM 10263 C C . TYR D 1 175 ? -0.772 8.288 -26.647 1.00 55.14 175 TYR B C 1
ATOM 10264 O O . TYR D 1 175 ? -1.708 8.141 -25.899 1.00 54.46 175 TYR B O 1
ATOM 10273 N N . TYR D 1 176 ? -0.657 7.559 -27.739 1.00 54.24 176 TYR B N 1
ATOM 10274 C CA . TYR D 1 176 ? -1.701 6.598 -28.116 1.00 52.74 176 TYR B CA 1
ATOM 10275 C C . TYR D 1 176 ? -1.215 5.301 -28.833 1.00 51.64 176 TYR B C 1
ATOM 10276 O O . TYR D 1 176 ? -0.048 5.166 -29.089 1.00 52.13 176 TYR B O 1
ATOM 10285 N N . ARG D 1 177 ? -2.123 4.364 -29.152 1.00 49.83 177 ARG B N 1
ATOM 10286 C CA . ARG D 1 177 ? -1.789 3.175 -29.931 1.00 48.58 177 ARG B CA 1
ATOM 10287 C C . ARG D 1 177 ? -3.051 2.432 -30.384 1.00 46.70 177 ARG B C 1
ATOM 10288 O O . ARG D 1 177 ? -3.888 2.071 -29.551 1.00 45.72 177 ARG B O 1
ATOM 10296 N N . PRO D 1 178 ? -3.193 2.214 -31.710 1.00 46.08 178 PRO B N 1
ATOM 10297 C CA . PRO D 1 178 ? -4.298 1.430 -32.280 1.00 44.56 178 PRO B CA 1
ATOM 10298 C C . PRO D 1 178 ? -4.155 -0.065 -31.999 1.00 42.73 178 PRO B C 1
ATOM 10299 O O . PRO D 1 178 ? -3.049 -0.543 -31.722 1.00 42.25 178 PRO B O 1
ATOM 10303 N N . GLY D 1 179 ? -5.272 -0.785 -32.098 1.00 41.04 179 GLY B N 1
ATOM 10304 C CA . GLY D 1 179 ? -5.304 -2.217 -31.856 1.00 38.91 179 GLY B CA 1
ATOM 10305 C C . GLY D 1 179 ? -5.282 -2.556 -30.372 1.00 37.00 179 GLY B C 1
ATOM 10306 O O . GLY D 1 179 ? -5.496 -1.686 -29.508 1.00 36.62 179 GLY B O 1
ATOM 10307 N N . TYR D 1 180 ? -5.009 -3.824 -30.082 1.00 34.96 180 TYR B N 1
ATOM 10308 C CA . TYR D 1 180 ? -4.939 -4.314 -28.713 1.00 32.80 180 TYR B CA 1
ATOM 10309 C C . TYR D 1 180 ? -3.799 -3.619 -27.978 1.00 32.02 180 TYR B C 1
ATOM 10310 O O . TYR D 1 180 ? -2.627 -3.756 -28.357 1.00 32.49 180 TYR B O 1
ATOM 10319 N N . VAL D 1 181 ? -4.146 -2.868 -26.936 1.00 30.30 181 VAL B N 1
ATOM 10320 C CA . VAL D 1 181 ? -3.199 -1.974 -26.269 1.00 29.50 181 VAL B CA 1
ATOM 10321 C C . VAL D 1 181 ? -2.936 -2.329 -24.800 1.00 28.46 181 VAL B C 1
ATOM 10322 O O . VAL D 1 181 ? -1.872 -2.014 -24.265 1.00 29.38 181 VAL B O 1
ATOM 10326 N N . GLN D 1 182 ? -3.899 -2.972 -24.143 1.00 25.85 182 GLN B N 1
ATOM 10327 C CA . GLN D 1 182 ? -3.680 -3.447 -22.776 1.00 23.94 182 GLN B CA 1
ATOM 10328 C C . GLN D 1 182 ? -4.210 -4.858 -22.585 1.00 21.70 182 GLN B C 1
ATOM 10329 O O . GLN D 1 182 ? -5.223 -5.239 -23.163 1.00 20.57 182 GLN B O 1
ATOM 10335 N N . THR D 1 183 ? -3.477 -5.628 -21.791 1.00 20.54 183 THR B N 1
ATOM 10336 C CA . THR D 1 183 ? -3.765 -7.034 -21.574 1.00 19.33 183 THR B CA 1
ATOM 10337 C C . THR D 1 183 ? -5.065 -7.238 -20.821 1.00 17.86 183 THR B C 1
ATOM 10338 O O . THR D 1 183 ? -5.439 -6.427 -19.982 1.00 16.81 183 THR B O 1
ATOM 10342 N N . GLY D 1 184 ? -5.751 -8.329 -21.146 1.00 17.46 184 GLY B N 1
ATOM 10343 C CA . GLY D 1 184 ? -6.838 -8.831 -20.316 1.00 16.62 184 GLY B CA 1
ATOM 10344 C C . GLY D 1 184 ? -6.303 -9.792 -19.271 1.00 16.55 184 GLY B C 1
ATOM 10345 O O . GLY D 1 184 ? -5.120 -10.172 -19.294 1.00 16.81 184 GLY B O 1
ATOM 10346 N N . ARG D 1 185 ? -7.178 -10.218 -18.372 1.00 16.02 185 ARG B N 1
ATOM 10347 C CA . ARG D 1 185 ? -6.753 -10.904 -17.170 1.00 15.92 185 ARG B CA 1
ATOM 10348 C C . ARG D 1 185 ? -7.666 -12.096 -16.871 1.00 15.19 185 ARG B C 1
ATOM 10349 O O . ARG D 1 185 ? -8.858 -12.073 -17.199 1.00 14.58 185 ARG B O 1
ATOM 10357 N N . ALA D 1 186 ? -7.083 -13.137 -16.284 1.00 13.95 186 ALA B N 1
ATOM 10358 C CA . ALA D 1 186 ? -7.829 -14.219 -15.657 1.00 14.04 186 ALA B CA 1
ATOM 10359 C C . ALA D 1 186 ? -7.047 -14.666 -14.442 1.00 14.01 186 ALA B C 1
ATOM 10360 O O . ALA D 1 186 ? -5.848 -14.343 -14.311 1.00 13.65 186 ALA B O 1
ATOM 10362 N N . PHE D 1 187 ? -7.722 -15.384 -13.543 1.00 13.83 187 PHE B N 1
ATOM 10363 C CA A PHE D 1 187 ? -7.035 -15.955 -12.398 0.50 13.44 187 PHE B CA 1
ATOM 10364 C CA B PHE D 1 187 ? -7.133 -15.904 -12.303 0.50 13.83 187 PHE B CA 1
ATOM 10365 C C . PHE D 1 187 ? -7.553 -17.354 -12.122 1.00 13.74 187 PHE B C 1
ATOM 10366 O O . PHE D 1 187 ? -8.649 -17.739 -12.561 1.00 13.73 187 PHE B O 1
ATOM 10381 N N . PHE D 1 188 ? -6.738 -18.145 -11.444 1.00 13.02 188 PHE B N 1
ATOM 10382 C CA . PHE D 1 188 ? -7.175 -19.476 -11.159 1.00 13.09 188 PHE B CA 1
ATOM 10383 C C . PHE D 1 188 ? -6.693 -19.949 -9.814 1.00 13.20 188 PHE B C 1
ATOM 10384 O O . PHE D 1 188 ? -5.690 -19.433 -9.258 1.00 12.01 188 PHE B O 1
ATOM 10392 N N . LYS D 1 189 ? -7.428 -20.927 -9.293 1.00 12.05 189 LYS B N 1
ATOM 10393 C CA . LYS D 1 189 ? -7.036 -21.619 -8.075 1.00 12.98 189 LYS B CA 1
ATOM 10394 C C . LYS D 1 189 ? -6.961 -23.104 -8.417 1.00 12.80 189 LYS B C 1
ATOM 10395 O O . LYS D 1 189 ? -7.901 -23.665 -9.002 1.00 12.88 189 LYS B O 1
ATOM 10401 N N . LEU D 1 190 ? -5.852 -23.729 -8.055 1.00 11.61 190 LEU B N 1
ATOM 10402 C CA . LEU D 1 190 ? -5.662 -25.139 -8.331 1.00 11.64 190 LEU B CA 1
ATOM 10403 C C . LEU D 1 190 ? -5.399 -25.910 -7.034 1.00 11.54 190 LEU B C 1
ATOM 10404 O O . LEU D 1 190 ? -4.390 -25.676 -6.339 1.00 10.66 190 LEU B O 1
ATOM 10409 N N . LYS D 1 191 ? -6.334 -26.788 -6.681 1.00 11.08 191 LYS B N 1
ATOM 10410 C CA . LYS D 1 191 ? -6.113 -27.694 -5.577 1.00 10.87 191 LYS B CA 1
ATOM 10411 C C . LYS D 1 191 ? -5.503 -29.003 -6.107 1.00 10.67 191 LYS B C 1
ATOM 10412 O O . LYS D 1 191 ? -6.119 -29.694 -6.922 1.00 10.87 191 LYS B O 1
ATOM 10418 N N . VAL D 1 192 ? -4.280 -29.309 -5.660 1.00 10.30 192 VAL B N 1
ATOM 10419 C CA . VAL D 1 192 ? -3.602 -30.561 -5.972 1.00 10.44 192 VAL B CA 1
ATOM 10420 C C . VAL D 1 192 ? -3.693 -31.527 -4.763 1.00 11.22 192 VAL B C 1
ATOM 10421 O O . VAL D 1 192 ? -3.014 -31.333 -3.742 1.00 10.67 192 VAL B O 1
ATOM 10425 N N . GLN D 1 193 ? -4.530 -32.547 -4.884 1.00 11.13 193 GLN B N 1
ATOM 10426 C CA . GLN D 1 193 ? -4.803 -33.478 -3.790 1.00 12.54 193 GLN B CA 1
ATOM 10427 C C . GLN D 1 193 ? -4.064 -34.781 -4.056 1.00 12.69 193 GLN B C 1
ATOM 10428 O O . GLN D 1 193 ? -4.362 -35.458 -5.021 1.00 12.81 193 GLN B O 1
ATOM 10434 N N . GLY D 1 194 ? -3.095 -35.104 -3.199 1.00 12.61 194 GLY B N 1
ATOM 10435 C CA . GLY D 1 194 ? -2.380 -36.369 -3.244 1.00 13.16 194 GLY B CA 1
ATOM 10436 C C . GLY D 1 194 ? -2.837 -37.200 -2.047 1.00 14.03 194 GLY B C 1
ATOM 10437 O O . GLY D 1 194 ? -4.017 -37.222 -1.722 1.00 14.37 194 GLY B O 1
ATOM 10438 N N . LYS D 1 195 ? -1.902 -37.844 -1.382 1.00 14.22 195 LYS B N 1
ATOM 10439 C CA . LYS D 1 195 ? -2.156 -38.645 -0.204 1.00 15.03 195 LYS B CA 1
ATOM 10440 C C . LYS D 1 195 ? -1.050 -38.447 0.816 1.00 14.50 195 LYS B C 1
ATOM 10441 O O . LYS D 1 195 ? 0.066 -38.703 0.524 1.00 14.39 195 LYS B O 1
ATOM 10447 N N . GLY D 1 196 ? -1.381 -37.960 1.997 1.00 15.17 196 GLY B N 1
ATOM 10448 C CA . GLY D 1 196 ? -0.368 -37.719 3.030 1.00 16.33 196 GLY B CA 1
ATOM 10449 C C . GLY D 1 196 ? 0.114 -38.997 3.703 1.00 16.95 196 GLY B C 1
ATOM 10450 O O . GLY D 1 196 ? -0.508 -40.038 3.564 1.00 17.32 196 GLY B O 1
ATOM 10451 N N . GLY D 1 197 ? 1.227 -38.913 4.428 1.00 17.06 197 GLY B N 1
ATOM 10452 C CA . GLY D 1 197 ? 1.757 -40.057 5.173 1.00 18.56 197 GLY B CA 1
ATOM 10453 C C . GLY D 1 197 ? 3.048 -39.699 5.888 1.00 19.25 197 GLY B C 1
ATOM 10454 O O . GLY D 1 197 ? 3.579 -38.595 5.707 1.00 18.42 197 GLY B O 1
ATOM 10455 N N . HIS D 1 198 ? 3.579 -40.617 6.678 1.00 20.29 198 HIS B N 1
ATOM 10456 C CA . HIS D 1 198 ? 4.836 -40.392 7.373 1.00 21.41 198 HIS B CA 1
ATOM 10457 C C . HIS D 1 198 ? 5.992 -40.270 6.395 1.00 21.38 198 HIS B C 1
ATOM 10458 O O . HIS D 1 198 ? 6.037 -40.942 5.425 1.00 21.41 198 HIS B O 1
ATOM 10465 N N . GLY D 1 199 ? 6.907 -39.376 6.691 1.00 21.29 199 GLY B N 1
ATOM 10466 C CA . GLY D 1 199 ? 7.974 -39.029 5.747 1.00 22.03 199 GLY B CA 1
ATOM 10467 C C . GLY D 1 199 ? 8.951 -40.126 5.368 1.00 22.57 199 GLY B C 1
ATOM 10468 O O . GLY D 1 199 ? 9.644 -40.023 4.352 1.00 23.88 199 GLY B O 1
ATOM 10469 N N . SER D 1 200 ? 8.989 -41.185 6.161 1.00 22.14 200 SER B N 1
ATOM 10470 C CA . SER D 1 200 ? 9.912 -42.287 5.932 1.00 22.32 200 SER B CA 1
ATOM 10471 C C . SER D 1 200 ? 9.317 -43.406 5.066 1.00 21.63 200 SER B C 1
ATOM 10472 O O . SER D 1 200 ? 9.970 -44.407 4.804 1.00 22.66 200 SER B O 1
ATOM 10475 N N . SER D 1 201 ? 8.082 -43.231 4.610 1.00 20.07 201 SER B N 1
ATOM 10476 C CA . SER D 1 201 ? 7.454 -44.225 3.744 1.00 19.00 201 SER B CA 1
ATOM 10477 C C . SER D 1 201 ? 6.831 -43.586 2.508 1.00 17.12 201 SER B C 1
ATOM 10478 O O . SER D 1 201 ? 5.619 -43.644 2.358 1.00 16.95 201 SER B O 1
ATOM 10481 N N . PRO D 1 202 ? 7.650 -42.977 1.614 1.00 16.22 202 PRO B N 1
ATOM 10482 C CA . PRO D 1 202 ? 7.079 -42.249 0.449 1.00 14.94 202 PRO B CA 1
ATOM 10483 C C . PRO D 1 202 ? 6.224 -43.103 -0.471 1.00 15.11 202 PRO B C 1
ATOM 10484 O O . PRO D 1 202 ? 5.272 -42.606 -1.088 1.00 14.87 202 PRO B O 1
ATOM 10488 N N . HIS D 1 203 ? 6.583 -44.376 -0.579 1.00 15.27 203 HIS B N 1
ATOM 10489 C CA . HIS D 1 203 ? 5.873 -45.328 -1.426 1.00 16.11 203 HIS B CA 1
ATOM 10490 C C . HIS D 1 203 ? 4.390 -45.532 -1.043 1.00 16.18 203 HIS B C 1
ATOM 10491 O O . HIS D 1 203 ? 3.603 -46.002 -1.859 1.00 16.87 203 HIS B O 1
ATOM 10498 N N . MET D 1 204 ? 4.032 -45.193 0.190 1.00 16.16 204 MET B N 1
ATOM 10499 C CA . MET D 1 204 ? 2.660 -45.335 0.692 1.00 17.37 204 MET B CA 1
ATOM 10500 C C . MET D 1 204 ? 1.901 -44.016 0.573 1.00 16.24 204 MET B C 1
ATOM 10501 O O . MET D 1 204 ? 0.759 -43.918 0.995 1.00 16.37 204 MET B O 1
ATOM 10506 N N . ALA D 1 205 ? 2.554 -43.000 0.028 1.00 15.18 205 ALA B N 1
ATOM 10507 C CA . ALA D 1 205 ? 1.987 -41.670 -0.037 1.00 14.53 205 ALA B CA 1
ATOM 10508 C C . ALA D 1 205 ? 1.983 -41.208 -1.502 1.00 14.74 205 ALA B C 1
ATOM 10509 O O . ALA D 1 205 ? 2.550 -41.867 -2.374 1.00 15.48 205 ALA B O 1
ATOM 10511 N N . ASN D 1 206 ? 1.308 -40.101 -1.775 1.00 13.75 206 ASN B N 1
ATOM 10512 C CA . ASN D 1 206 ? 1.418 -39.455 -3.064 1.00 14.16 206 ASN B CA 1
ATOM 10513 C C . ASN D 1 206 ? 1.688 -37.977 -2.791 1.00 13.13 206 ASN B C 1
ATOM 10514 O O . ASN D 1 206 ? 0.788 -37.233 -2.425 1.00 13.50 206 ASN B O 1
ATOM 10519 N N . ASP D 1 207 ? 2.946 -37.591 -2.951 1.00 12.87 207 ASP B N 1
ATOM 10520 C CA . ASP D 1 207 ? 3.478 -36.271 -2.526 1.00 12.11 207 ASP B CA 1
ATOM 10521 C C . ASP D 1 207 ? 2.896 -35.093 -3.332 1.00 11.20 207 ASP B C 1
ATOM 10522 O O . ASP D 1 207 ? 3.233 -34.896 -4.511 1.00 11.05 207 ASP B O 1
ATOM 10527 N N . ALA D 1 208 ? 1.995 -34.323 -2.728 1.00 10.60 208 ALA B N 1
ATOM 10528 C CA . ALA D 1 208 ? 1.399 -33.191 -3.446 1.00 10.41 208 ALA B CA 1
ATOM 10529 C C . ALA D 1 208 ? 2.383 -32.029 -3.690 1.00 10.28 208 ALA B C 1
ATOM 10530 O O . ALA D 1 208 ? 2.199 -31.268 -4.615 1.00 10.24 208 ALA B O 1
ATOM 10532 N N . ILE D 1 209 ? 3.416 -31.901 -2.863 1.00 10.30 209 ILE B N 1
ATOM 10533 C CA . ILE D 1 209 ? 4.456 -30.873 -3.086 1.00 11.07 209 ILE B CA 1
ATOM 10534 C C . ILE D 1 209 ? 5.278 -31.186 -4.365 1.00 11.91 209 ILE B C 1
ATOM 10535 O O . ILE D 1 209 ? 5.570 -30.299 -5.185 1.00 12.08 209 ILE B O 1
ATOM 10540 N N . VAL D 1 210 ? 5.630 -32.459 -4.527 1.00 12.28 210 VAL B N 1
ATOM 10541 C CA . VAL D 1 210 ? 6.313 -32.920 -5.725 1.00 11.96 210 VAL B CA 1
ATOM 10542 C C . VAL D 1 210 ? 5.407 -32.731 -6.979 1.00 11.67 210 VAL B C 1
ATOM 10543 O O . VAL D 1 210 ? 5.846 -32.173 -7.995 1.00 11.59 210 VAL B O 1
ATOM 10547 N N . ALA D 1 211 ? 4.149 -33.169 -6.897 1.00 11.31 211 ALA B N 1
ATOM 10548 C CA . ALA D 1 211 ? 3.235 -33.012 -8.048 1.00 12.32 211 ALA B CA 1
ATOM 10549 C C . ALA D 1 211 ? 3.105 -31.527 -8.405 1.00 12.17 211 ALA B C 1
ATOM 10550 O O . ALA D 1 211 ? 3.246 -31.140 -9.561 1.00 11.80 211 ALA B O 1
ATOM 10552 N N . GLY D 1 212 ? 2.859 -30.709 -7.388 1.00 11.35 212 GLY B N 1
ATOM 10553 C CA . GLY D 1 212 ? 2.709 -29.277 -7.584 1.00 12.02 212 GLY B CA 1
ATOM 10554 C C . GLY D 1 212 ? 3.955 -28.629 -8.158 1.00 11.45 212 GLY B C 1
ATOM 10555 O O . GLY D 1 212 ? 3.868 -27.763 -9.025 1.00 11.48 212 GLY B O 1
ATOM 10556 N N . SER D 1 213 ? 5.114 -29.033 -7.658 1.00 11.54 213 SER B N 1
ATOM 10557 C CA . SER D 1 213 ? 6.388 -28.518 -8.158 1.00 11.46 213 SER B CA 1
ATOM 10558 C C . SER D 1 213 ? 6.592 -28.858 -9.642 1.00 11.87 213 SER B C 1
ATOM 10559 O O . SER D 1 213 ? 7.025 -28.008 -10.433 1.00 12.24 213 SER B O 1
ATOM 10562 N N . TYR D 1 214 ? 6.362 -30.097 -10.010 1.00 11.92 214 TYR B N 1
ATOM 10563 C CA . TYR D 1 214 ? 6.377 -30.537 -11.362 1.00 12.39 214 TYR B CA 1
ATOM 10564 C C . TYR D 1 214 ? 5.328 -29.723 -12.222 1.00 12.24 214 TYR B C 1
ATOM 10565 O O . TYR D 1 214 ? 5.670 -29.315 -13.272 1.00 12.95 214 TYR B O 1
ATOM 10574 N N . PHE D 1 215 ? 4.162 -29.464 -11.684 1.00 11.75 215 PHE B N 1
ATOM 10575 C CA . PHE D 1 215 ? 3.157 -28.656 -12.377 1.00 11.64 215 PHE B CA 1
ATOM 10576 C C . PHE D 1 215 ? 3.743 -27.269 -12.733 1.00 11.95 215 PHE B C 1
ATOM 10577 O O . PHE D 1 215 ? 3.648 -26.836 -13.874 1.00 12.28 215 PHE B O 1
ATOM 10585 N N . VAL D 1 216 ? 4.375 -26.607 -11.766 1.00 11.52 216 VAL B N 1
ATOM 10586 C CA . VAL D 1 216 ? 4.859 -25.238 -11.982 1.00 12.98 216 VAL B CA 1
ATOM 10587 C C . VAL D 1 216 ? 5.943 -25.204 -13.069 1.00 14.02 216 VAL B C 1
ATOM 10588 O O . VAL D 1 216 ? 6.085 -24.241 -13.832 1.00 15.06 216 VAL B O 1
ATOM 10592 N N . THR D 1 217 ? 6.696 -26.285 -13.108 1.00 14.09 217 THR B N 1
ATOM 10593 C CA . THR D 1 217 ? 7.763 -26.499 -14.040 1.00 15.29 217 THR B CA 1
ATOM 10594 C C . THR D 1 217 ? 7.213 -26.652 -15.452 1.00 15.32 217 THR B C 1
ATOM 10595 O O . THR D 1 217 ? 7.642 -25.944 -16.359 1.00 15.48 217 THR B O 1
ATOM 10599 N N . ALA D 1 218 ? 6.271 -27.579 -15.628 1.00 15.25 218 ALA B N 1
ATOM 10600 C CA . ALA D 1 218 ? 5.606 -27.788 -16.919 1.00 16.29 218 ALA B CA 1
ATOM 10601 C C . ALA D 1 218 ? 4.848 -26.553 -17.390 1.00 16.12 218 ALA B C 1
ATOM 10602 O O . ALA D 1 218 ? 4.740 -26.310 -18.606 1.00 17.11 218 ALA B O 1
ATOM 10604 N N . LEU D 1 219 ? 4.337 -25.775 -16.435 1.00 15.69 219 LEU B N 1
ATOM 10605 C CA . LEU D 1 219 ? 3.504 -24.587 -16.721 1.00 15.66 219 LEU B CA 1
ATOM 10606 C C . LEU D 1 219 ? 4.231 -23.546 -17.588 1.00 15.11 219 LEU B C 1
ATOM 10607 O O . LEU D 1 219 ? 3.590 -22.789 -18.324 1.00 14.61 219 LEU B O 1
ATOM 10612 N N . GLN D 1 220 ? 5.553 -23.532 -17.499 1.00 14.84 220 GLN B N 1
ATOM 10613 C CA . GLN D 1 220 ? 6.370 -22.545 -18.216 1.00 15.44 220 GLN B CA 1
ATOM 10614 C C . GLN D 1 220 ? 6.271 -22.692 -19.731 1.00 16.04 220 GLN B C 1
ATOM 10615 O O . GLN D 1 220 ? 6.496 -21.715 -20.457 1.00 15.65 220 GLN B O 1
ATOM 10621 N N . THR D 1 221 ? 5.905 -23.902 -20.184 1.00 15.11 221 THR B N 1
ATOM 10622 C CA . THR D 1 221 ? 5.760 -24.187 -21.592 1.00 16.07 221 THR B CA 1
ATOM 10623 C C . THR D 1 221 ? 4.529 -23.542 -22.222 1.00 15.96 221 THR B C 1
ATOM 10624 O O . THR D 1 221 ? 4.444 -23.501 -23.454 1.00 17.57 221 THR B O 1
ATOM 10628 N N . VAL D 1 222 ? 3.577 -23.078 -21.409 1.00 15.56 222 VAL B N 1
ATOM 10629 C CA . VAL D 1 222 ? 2.393 -22.382 -21.943 1.00 15.31 222 VAL B CA 1
ATOM 10630 C C . VAL D 1 222 ? 2.855 -21.120 -22.683 1.00 16.13 222 VAL B C 1
ATOM 10631 O O . VAL D 1 222 ? 2.544 -20.930 -23.858 1.00 16.25 222 VAL B O 1
ATOM 10635 N N . VAL D 1 223 ? 3.621 -20.280 -21.997 1.00 16.11 223 VAL B N 1
ATOM 10636 C CA . VAL D 1 223 ? 4.144 -19.072 -22.613 1.00 16.02 223 VAL B CA 1
ATOM 10637 C C . VAL D 1 223 ? 5.282 -19.387 -23.608 1.00 17.30 223 VAL B C 1
ATOM 10638 O O . VAL D 1 223 ? 5.344 -18.800 -24.703 1.00 18.10 223 VAL B O 1
ATOM 10642 N N . SER D 1 224 ? 6.145 -20.340 -23.252 1.00 16.76 224 SER B N 1
ATOM 10643 C CA . SER D 1 224 ? 7.356 -20.560 -24.008 1.00 17.74 224 SER B CA 1
ATOM 10644 C C . SER D 1 224 ? 7.159 -21.432 -25.259 1.00 18.39 224 SER B C 1
ATOM 10645 O O . SER D 1 224 ? 8.005 -21.399 -26.119 1.00 19.67 224 SER B O 1
ATOM 10648 N N . ARG D 1 225 ? 6.099 -22.233 -25.323 1.00 17.98 225 ARG B N 1
ATOM 10649 C CA . ARG D 1 225 ? 5.887 -23.149 -26.464 1.00 18.72 225 ARG B CA 1
ATOM 10650 C C . ARG D 1 225 ? 4.506 -23.051 -27.087 1.00 18.59 225 ARG B C 1
ATOM 10651 O O . ARG D 1 225 ? 4.352 -23.244 -28.304 1.00 19.66 225 ARG B O 1
ATOM 10659 N N . ARG D 1 226 ? 3.492 -22.785 -26.271 1.00 17.66 226 ARG B N 1
ATOM 10660 C CA . ARG D 1 226 ? 2.108 -22.837 -26.764 1.00 17.65 226 ARG B CA 1
ATOM 10661 C C . ARG D 1 226 ? 1.656 -21.522 -27.388 1.00 18.24 226 ARG B C 1
ATOM 10662 O O . ARG D 1 226 ? 0.757 -21.529 -28.221 1.00 19.02 226 ARG B O 1
ATOM 10670 N N . LEU D 1 227 ? 2.261 -20.399 -26.984 1.00 17.96 227 LEU B N 1
ATOM 10671 C CA . LEU D 1 227 ? 1.932 -19.121 -27.605 1.00 18.83 227 LEU B CA 1
ATOM 10672 C C . LEU D 1 227 ? 2.900 -18.774 -28.724 1.00 20.48 227 LEU B C 1
ATOM 10673 O O . LEU D 1 227 ? 4.048 -19.235 -28.752 1.00 20.86 227 LEU B O 1
ATOM 10678 N N . SER D 1 228 ? 2.404 -17.991 -29.676 1.00 20.73 228 SER B N 1
ATOM 10679 C CA . SER D 1 228 ? 3.256 -17.445 -30.712 1.00 22.27 228 SER B CA 1
ATOM 10680 C C . SER D 1 228 ? 4.207 -16.464 -30.050 1.00 21.80 228 SER B C 1
ATOM 10681 O O . SER D 1 228 ? 3.829 -15.789 -29.096 1.00 20.98 228 SER B O 1
ATOM 10684 N N . PRO D 1 229 ? 5.450 -16.384 -30.551 1.00 22.95 229 PRO B N 1
ATOM 10685 C CA . PRO D 1 229 ? 6.391 -15.332 -30.163 1.00 22.93 229 PRO B CA 1
ATOM 10686 C C . PRO D 1 229 ? 5.748 -13.947 -30.290 1.00 22.91 229 PRO B C 1
ATOM 10687 O O . PRO D 1 229 ? 6.066 -13.056 -29.516 1.00 22.91 229 PRO B O 1
ATOM 10691 N N . PHE D 1 230 ? 4.850 -13.779 -31.260 1.00 23.13 230 PHE B N 1
ATOM 10692 C CA . PHE D 1 230 ? 4.214 -12.481 -31.497 1.00 23.17 230 PHE B CA 1
ATOM 10693 C C . PHE D 1 230 ? 2.985 -12.202 -30.636 1.00 22.46 230 PHE B C 1
ATOM 10694 O O . PHE D 1 230 ? 2.398 -11.128 -30.715 1.00 22.92 230 PHE B O 1
ATOM 10702 N N . GLU D 1 231 ? 2.631 -13.162 -29.785 1.00 21.26 231 GLU B N 1
ATOM 10703 C CA . GLU D 1 231 ? 1.618 -12.965 -28.755 1.00 20.60 231 GLU B CA 1
ATOM 10704 C C . GLU D 1 231 ? 2.270 -12.455 -27.458 1.00 20.45 231 GLU B C 1
ATOM 10705 O O . GLU D 1 231 ? 3.483 -12.618 -27.225 1.00 20.52 231 GLU B O 1
ATOM 10711 N N . THR D 1 232 ? 1.444 -11.834 -26.627 1.00 19.69 232 THR B N 1
ATOM 10712 C CA . THR D 1 232 ? 1.839 -11.394 -25.308 1.00 19.41 232 THR B CA 1
ATOM 10713 C C . THR D 1 232 ? 1.023 -12.109 -24.249 1.00 17.98 232 THR B C 1
ATOM 10714 O O . THR D 1 232 ? -0.178 -11.862 -24.089 1.00 18.83 232 THR B O 1
ATOM 10718 N N . GLY D 1 233 ? 1.682 -13.013 -23.539 1.00 16.98 233 GLY B N 1
ATOM 10719 C CA . GLY D 1 233 ? 1.049 -13.784 -22.494 1.00 16.22 233 GLY B CA 1
ATOM 10720 C C . GLY D 1 233 ? 1.894 -13.825 -21.240 1.00 16.22 233 GLY B C 1
ATOM 10721 O O . GLY D 1 233 ? 3.131 -13.721 -21.314 1.00 15.90 233 GLY B O 1
ATOM 10722 N N . VAL D 1 234 ? 1.211 -13.961 -20.096 1.00 15.20 234 VAL B N 1
ATOM 10723 C CA . VAL D 1 234 ? 1.839 -14.094 -18.801 1.00 14.90 234 VAL B CA 1
ATOM 10724 C C . VAL D 1 234 ? 1.056 -15.160 -18.032 1.00 14.90 234 VAL B C 1
ATOM 10725 O O . VAL D 1 234 ? -0.196 -15.121 -17.993 1.00 14.25 234 VAL B O 1
ATOM 10729 N N . VAL D 1 235 ? 1.789 -16.107 -17.443 1.00 13.69 235 VAL B N 1
ATOM 10730 C CA . VAL D 1 235 ? 1.236 -17.051 -16.495 1.00 13.70 235 VAL B CA 1
ATOM 10731 C C . VAL D 1 235 ? 2.140 -17.034 -15.270 1.00 15.06 235 VAL B C 1
ATOM 10732 O O . VAL D 1 235 ? 3.287 -17.515 -15.318 1.00 14.84 235 VAL B O 1
ATOM 10736 N N . THR D 1 236 ? 1.639 -16.416 -14.201 1.00 15.38 236 THR B N 1
ATOM 10737 C CA . THR D 1 236 ? 2.348 -16.323 -12.913 1.00 15.93 236 THR B CA 1
ATOM 10738 C C . THR D 1 236 ? 1.661 -17.156 -11.831 1.00 15.52 236 THR B C 1
ATOM 10739 O O . THR D 1 236 ? 0.437 -17.087 -11.667 1.00 15.63 236 THR B O 1
ATOM 10743 N N . ILE D 1 237 ? 2.427 -17.978 -11.114 1.00 14.89 237 ILE B N 1
ATOM 10744 C CA . ILE D 1 237 ? 1.903 -18.584 -9.892 1.00 13.88 237 ILE B CA 1
ATOM 10745 C C . ILE D 1 237 ? 2.376 -17.716 -8.727 1.00 13.36 237 ILE B C 1
ATOM 10746 O O . ILE D 1 237 ? 3.563 -17.729 -8.392 1.00 13.18 237 ILE B O 1
ATOM 10751 N N . GLY D 1 238 ? 1.458 -16.970 -8.113 1.00 12.12 238 GLY B N 1
ATOM 10752 C CA . GLY D 1 238 ? 1.828 -16.056 -7.017 1.00 12.23 238 GLY B CA 1
ATOM 10753 C C . GLY D 1 238 ? 1.739 -16.694 -5.639 1.00 12.11 238 GLY B C 1
ATOM 10754 O O . GLY D 1 238 ? 2.281 -16.177 -4.672 1.00 12.22 238 GLY B O 1
ATOM 10755 N N . SER D 1 239 ? 1.043 -17.827 -5.554 1.00 11.72 239 SER B N 1
ATOM 10756 C CA . SER D 1 239 ? 0.807 -18.499 -4.302 1.00 11.61 239 SER B CA 1
ATOM 10757 C C . SER D 1 239 ? 0.966 -20.003 -4.459 1.00 12.01 239 SER B C 1
ATOM 10758 O O . SER D 1 239 ? 0.299 -20.635 -5.299 1.00 11.76 239 SER B O 1
ATOM 10761 N N . PHE D 1 240 ? 1.884 -20.575 -3.684 1.00 11.82 240 PHE B N 1
ATOM 10762 C CA . PHE D 1 240 ? 2.071 -22.022 -3.666 1.00 12.17 240 PHE B CA 1
ATOM 10763 C C . PHE D 1 240 ? 2.022 -22.379 -2.188 1.00 12.05 240 PHE B C 1
ATOM 10764 O O . PHE D 1 240 ? 3.020 -22.263 -1.446 1.00 12.39 240 PHE B O 1
ATOM 10772 N N . ASP D 1 241 ? 0.835 -22.757 -1.747 1.00 12.12 241 ASP B N 1
ATOM 10773 C CA . ASP D 1 241 ? 0.569 -22.950 -0.327 1.00 12.62 241 ASP B CA 1
ATOM 10774 C C . ASP D 1 241 ? 0.749 -24.419 -0.002 1.00 12.58 241 ASP B C 1
ATOM 10775 O O . ASP D 1 241 ? -0.188 -25.204 -0.119 1.00 11.99 241 ASP B O 1
ATOM 10780 N N . GLY D 1 242 ? 1.968 -24.770 0.411 1.00 12.76 242 GLY B N 1
ATOM 10781 C CA . GLY D 1 242 ? 2.338 -26.153 0.688 1.00 12.50 242 GLY B CA 1
ATOM 10782 C C . GLY D 1 242 ? 2.966 -26.241 2.074 1.00 13.07 242 GLY B C 1
ATOM 10783 O O . GLY D 1 242 ? 3.721 -27.157 2.379 1.00 11.94 242 GLY B O 1
ATOM 10784 N N . LYS D 1 243 ? 2.646 -25.264 2.910 1.00 14.27 243 LYS B N 1
ATOM 10785 C CA . LYS D 1 243 ? 3.145 -25.208 4.276 1.00 15.89 243 LYS B CA 1
ATOM 10786 C C . LYS D 1 243 ? 2.719 -26.460 5.064 1.00 16.31 243 LYS B C 1
ATOM 10787 O O . LYS D 1 243 ? 1.549 -26.860 5.045 1.00 15.72 243 LYS B O 1
ATOM 10793 N N . GLY D 1 244 ? 3.680 -27.076 5.740 1.00 17.24 244 GLY B N 1
ATOM 10794 C CA . GLY D 1 244 ? 3.430 -28.334 6.414 1.00 19.30 244 GLY B CA 1
ATOM 10795 C C . GLY D 1 244 ? 4.310 -28.635 7.605 1.00 20.92 244 GLY B C 1
ATOM 10796 O O . GLY D 1 244 ? 4.758 -27.730 8.313 1.00 20.81 244 GLY B O 1
ATOM 10797 N N . GLN D 1 245 ? 4.529 -29.915 7.829 1.00 22.49 245 GLN B N 1
ATOM 10798 C CA . GLN D 1 245 ? 5.309 -30.411 8.928 1.00 24.73 245 GLN B CA 1
ATOM 10799 C C . GLN D 1 245 ? 6.523 -31.102 8.389 1.00 25.25 245 GLN B C 1
ATOM 10800 O O . GLN D 1 245 ? 6.430 -31.771 7.410 1.00 24.93 245 GLN B O 1
ATOM 10806 N N . PHE D 1 246 ? 7.680 -30.859 8.995 1.00 26.67 246 PHE B N 1
ATOM 10807 C CA . PHE D 1 246 ? 8.879 -31.658 8.801 1.00 27.51 246 PHE B CA 1
ATOM 10808 C C . PHE D 1 246 ? 8.303 -32.980 9.046 1.00 27.00 246 PHE B C 1
ATOM 10809 O O . PHE D 1 246 ? 7.494 -33.099 9.969 1.00 27.28 246 PHE B O 1
ATOM 10817 N N . ASN D 1 247 ? 8.731 -33.984 8.313 1.00 25.68 247 ASN B N 1
ATOM 10818 C CA . ASN D 1 247 ? 8.466 -35.299 8.753 1.00 24.51 247 ASN B CA 1
ATOM 10819 C C . ASN D 1 247 ? 7.103 -35.789 8.306 1.00 22.61 247 ASN B C 1
ATOM 10820 O O . ASN D 1 247 ? 6.663 -36.744 8.831 1.00 22.90 247 ASN B O 1
ATOM 10825 N N . VAL D 1 248 ? 6.420 -35.103 7.396 1.00 20.39 248 VAL B N 1
ATOM 10826 C CA . VAL D 1 248 ? 5.128 -35.598 6.963 1.00 18.51 248 VAL B CA 1
ATOM 10827 C C . VAL D 1 248 ? 5.032 -35.274 5.488 1.00 17.05 248 VAL B C 1
ATOM 10828 O O . VAL D 1 248 ? 5.221 -34.122 5.082 1.00 16.64 248 VAL B O 1
ATOM 10832 N N . ILE D 1 249 ? 4.747 -36.281 4.676 1.00 15.90 249 ILE B N 1
ATOM 10833 C CA . ILE D 1 249 ? 4.552 -36.032 3.254 1.00 15.39 249 ILE B CA 1
ATOM 10834 C C . ILE D 1 249 ? 3.216 -35.317 3.076 1.00 14.73 249 ILE B C 1
ATOM 10835 O O . ILE D 1 249 ? 2.199 -35.752 3.615 1.00 13.98 249 ILE B O 1
ATOM 10840 N N . LYS D 1 250 ? 3.243 -34.214 2.335 1.00 13.86 250 LYS B N 1
ATOM 10841 C CA . LYS D 1 250 ? 2.132 -33.277 2.290 1.00 13.72 250 LYS B CA 1
ATOM 10842 C C . LYS D 1 250 ? 0.989 -33.790 1.432 1.00 14.02 250 LYS B C 1
ATOM 10843 O O . LYS D 1 250 ? 1.208 -34.200 0.285 1.00 13.60 250 LYS B O 1
ATOM 10849 N N . ASP D 1 251 ? -0.192 -33.793 1.981 1.00 14.09 251 ASP B N 1
ATOM 10850 C CA . ASP D 1 251 ? -1.313 -34.350 1.288 1.00 15.01 251 ASP B CA 1
ATOM 10851 C C . ASP D 1 251 ? -2.010 -33.483 0.226 1.00 14.65 251 ASP B C 1
ATOM 10852 O O . ASP D 1 251 ? -2.569 -33.993 -0.662 1.00 14.37 251 ASP B O 1
ATOM 10857 N N . VAL D 1 252 ? -1.924 -32.184 0.343 1.00 13.13 252 VAL B N 1
ATOM 10858 C CA . VAL D 1 252 ? -2.618 -31.271 -0.551 1.00 13.03 252 VAL B CA 1
ATOM 10859 C C . VAL D 1 252 ? -1.793 -29.999 -0.662 1.00 12.94 252 VAL B C 1
ATOM 10860 O O . VAL D 1 252 ? -1.169 -29.581 0.318 1.00 12.89 252 VAL B O 1
ATOM 10864 N N . VAL D 1 253 ? -1.725 -29.426 -1.856 1.00 12.01 253 VAL B N 1
ATOM 10865 C CA . VAL D 1 253 ? -1.266 -28.037 -1.957 1.00 12.96 253 VAL B CA 1
ATOM 10866 C C . VAL D 1 253 ? -2.298 -27.178 -2.686 1.00 12.01 253 VAL B C 1
ATOM 10867 O O . VAL D 1 253 ? -3.033 -27.667 -3.554 1.00 11.60 253 VAL B O 1
ATOM 10871 N N . GLU D 1 254 ? -2.328 -25.903 -2.327 1.00 11.48 254 GLU B N 1
ATOM 10872 C CA . GLU D 1 254 ? -3.179 -24.931 -3.004 1.00 12.99 254 GLU B CA 1
ATOM 10873 C C . GLU D 1 254 ? -2.321 -23.980 -3.829 1.00 12.85 254 GLU B C 1
ATOM 10874 O O . GLU D 1 254 ? -1.454 -23.266 -3.300 1.00 12.26 254 GLU B O 1
ATOM 10880 N N . ILE D 1 255 ? -2.568 -23.989 -5.127 1.00 13.59 255 ILE B N 1
ATOM 10881 C CA . ILE D 1 255 ? -1.881 -23.121 -6.062 1.00 15.49 255 ILE B CA 1
ATOM 10882 C C . ILE D 1 255 ? -2.824 -22.027 -6.568 1.00 16.50 255 ILE B C 1
ATOM 10883 O O . ILE D 1 255 ? -3.975 -22.304 -6.896 1.00 16.91 255 ILE B O 1
ATOM 10888 N N . GLU D 1 256 ? -2.364 -20.777 -6.548 1.00 16.51 256 GLU B N 1
ATOM 10889 C CA . GLU D 1 256 ? -3.156 -19.691 -7.134 1.00 17.26 256 GLU B CA 1
ATOM 10890 C C . GLU D 1 256 ? -2.348 -18.992 -8.223 1.00 16.77 256 GLU B C 1
ATOM 10891 O O . GLU D 1 256 ? -1.161 -18.731 -8.061 1.00 16.59 256 GLU B O 1
ATOM 10897 N N . GLY D 1 257 ? -3.015 -18.680 -9.323 1.00 16.22 257 GLY B N 1
ATOM 10898 C CA . GLY D 1 257 ? -2.355 -18.125 -10.470 1.00 16.25 257 GLY B CA 1
ATOM 10899 C C . GLY D 1 257 ? -3.043 -16.903 -11.026 1.00 16.85 257 GLY B C 1
ATOM 10900 O O . GLY D 1 257 ? -4.192 -16.628 -10.715 1.00 16.35 257 GLY B O 1
ATOM 10901 N N . ASP D 1 258 ? -2.319 -16.221 -11.901 1.00 17.07 258 ASP B N 1
ATOM 10902 C CA . ASP D 1 258 ? -2.674 -14.922 -12.432 1.00 18.18 258 ASP B CA 1
ATOM 10903 C C . ASP D 1 258 ? -2.215 -14.989 -13.888 1.00 17.00 258 ASP B C 1
ATOM 10904 O O . ASP D 1 258 ? -1.045 -15.326 -14.159 1.00 15.99 258 ASP B O 1
ATOM 10909 N N . VAL D 1 259 ? -3.144 -14.741 -14.813 1.00 15.09 259 VAL B N 1
ATOM 10910 C CA . VAL D 1 259 ? -2.910 -14.866 -16.251 1.00 14.21 259 VAL B CA 1
ATOM 10911 C C . VAL D 1 259 ? -3.127 -13.510 -16.925 1.00 14.31 259 VAL B C 1
ATOM 10912 O O . VAL D 1 259 ? -4.057 -12.785 -16.557 1.00 12.95 259 VAL B O 1
ATOM 10916 N N . ARG D 1 260 ? -2.280 -13.175 -17.905 1.00 14.15 260 ARG B N 1
ATOM 10917 C CA . ARG D 1 260 ? -2.533 -12.040 -18.806 1.00 15.30 260 ARG B CA 1
ATOM 10918 C C . ARG D 1 260 ? -2.412 -12.476 -20.259 1.00 14.73 260 ARG B C 1
ATOM 10919 O O . ARG D 1 260 ? -1.577 -13.292 -20.593 1.00 14.33 260 ARG B O 1
ATOM 10927 N N . GLY D 1 261 ? -3.261 -11.915 -21.109 1.00 15.09 261 GLY B N 1
ATOM 10928 C CA . GLY D 1 261 ? -3.158 -12.082 -22.546 1.00 15.39 261 GLY B CA 1
ATOM 10929 C C . GLY D 1 261 ? -3.529 -10.770 -23.196 1.00 16.26 261 GLY B C 1
ATOM 10930 O O . GLY D 1 261 ? -4.449 -10.071 -22.741 1.00 15.93 261 GLY B O 1
ATOM 10931 N N . LEU D 1 262 ? -2.845 -10.459 -24.263 1.00 17.23 262 LEU B N 1
ATOM 10932 C CA . LEU D 1 262 ? -3.026 -9.236 -24.984 1.00 18.24 262 LEU B CA 1
ATOM 10933 C C . LEU D 1 262 ? -4.212 -9.279 -25.904 1.00 18.43 262 LEU B C 1
ATOM 10934 O O . LEU D 1 262 ? -4.753 -8.274 -26.198 1.00 18.36 262 LEU B O 1
ATOM 10939 N N . THR D 1 263 ? -4.581 -10.460 -26.345 1.00 18.33 263 THR B N 1
ATOM 10940 C CA . THR D 1 263 ? -5.776 -10.626 -27.167 1.00 18.84 263 THR B CA 1
ATOM 10941 C C . THR D 1 263 ? -6.706 -11.604 -26.459 1.00 19.18 263 THR B C 1
ATOM 10942 O O . THR D 1 263 ? -6.266 -12.347 -25.589 1.00 18.18 263 THR B O 1
ATOM 10946 N N . ASP D 1 264 ? -7.982 -11.613 -26.834 1.00 19.67 264 ASP B N 1
ATOM 10947 C CA . ASP D 1 264 ? -8.908 -12.570 -26.237 1.00 20.72 264 ASP B CA 1
ATOM 10948 C C . ASP D 1 264 ? -8.595 -14.012 -26.703 1.00 20.30 264 ASP B C 1
ATOM 10949 O O . ASP D 1 264 ? -8.795 -14.971 -25.949 1.00 19.46 264 ASP B O 1
ATOM 10954 N N . ALA D 1 265 ? -8.042 -14.150 -27.910 1.00 20.12 265 ALA B N 1
ATOM 10955 C CA . ALA D 1 265 ? -7.613 -15.453 -28.421 1.00 19.93 265 ALA B CA 1
ATOM 10956 C C . ALA D 1 265 ? -6.448 -16.024 -27.603 1.00 19.26 265 ALA B C 1
ATOM 10957 O O . ALA D 1 265 ? -6.382 -17.235 -27.371 1.00 19.10 265 ALA B O 1
ATOM 10959 N N . THR D 1 266 ? -5.530 -15.149 -27.183 1.00 18.01 266 THR B N 1
ATOM 10960 C CA . THR D 1 266 ? -4.387 -15.534 -26.351 1.00 16.85 266 THR B CA 1
ATOM 10961 C C . THR D 1 266 ? -4.851 -15.988 -24.987 1.00 15.99 266 THR B C 1
ATOM 10962 O O . THR D 1 266 ? -4.339 -16.955 -24.435 1.00 14.96 266 THR B O 1
ATOM 10966 N N . LYS D 1 267 ? -5.820 -15.271 -24.429 1.00 16.25 267 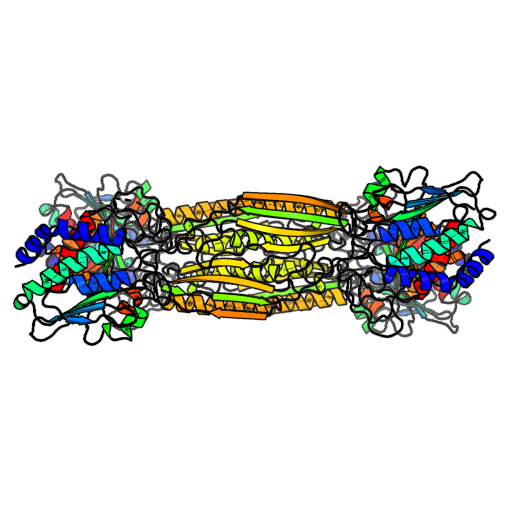LYS B N 1
ATOM 10967 C CA . LYS D 1 267 ? -6.379 -15.648 -23.126 1.00 15.17 267 LYS B CA 1
ATOM 10968 C C . LYS D 1 267 ? -7.028 -17.032 -23.194 1.00 14.73 267 LYS B C 1
ATOM 10969 O O . LYS D 1 267 ? -6.876 -17.819 -22.277 1.00 14.03 267 LYS B O 1
ATOM 10975 N N . ALA D 1 268 ? -7.764 -17.303 -24.271 1.00 15.38 268 ALA B N 1
ATOM 10976 C CA . ALA D 1 268 ? -8.433 -18.610 -24.481 1.00 15.70 268 ALA B CA 1
ATOM 10977 C C . ALA D 1 268 ? -7.433 -19.756 -24.664 1.00 15.47 268 ALA B C 1
ATOM 10978 O O . ALA D 1 268 ? -7.644 -20.881 -24.180 1.00 15.20 268 ALA B O 1
ATOM 10980 N N . THR D 1 269 ? -6.364 -19.480 -25.408 1.00 15.71 269 THR B N 1
ATOM 10981 C CA . THR D 1 269 ? -5.294 -20.462 -25.583 1.00 15.70 269 THR B CA 1
ATOM 10982 C C . THR D 1 269 ? -4.655 -20.787 -24.243 1.00 14.99 269 THR B C 1
ATOM 10983 O O . THR D 1 269 ? -4.503 -21.958 -23.903 1.00 15.12 269 THR B O 1
ATOM 10987 N N . ILE D 1 270 ? -4.299 -19.756 -23.472 1.00 14.52 270 ILE B N 1
ATOM 10988 C CA . ILE D 1 270 ? -3.681 -19.951 -22.156 1.00 13.91 270 ILE B CA 1
ATOM 10989 C C . ILE D 1 270 ? -4.592 -20.819 -21.264 1.00 13.54 270 ILE B C 1
ATOM 10990 O O . ILE D 1 270 ? -4.126 -21.731 -20.579 1.00 13.30 270 ILE B O 1
ATOM 10995 N N . GLU D 1 271 ? -5.897 -20.537 -21.311 1.00 13.93 271 GLU B N 1
ATOM 10996 C CA . GLU D 1 271 ? -6.860 -21.252 -20.488 1.00 14.08 271 GLU B CA 1
ATOM 10997 C C . GLU D 1 271 ? -6.916 -22.720 -20.877 1.00 14.73 271 GLU B C 1
ATOM 10998 O O . GLU D 1 271 ? -6.875 -23.595 -20.012 1.00 14.15 271 GLU B O 1
ATOM 11004 N N . LYS D 1 272 ? -7.033 -22.983 -22.179 1.00 16.02 272 LYS B N 1
ATOM 11005 C CA . LYS D 1 272 ? -7.024 -24.348 -22.704 1.00 16.82 272 LYS B CA 1
ATOM 11006 C C . LYS D 1 272 ? -5.757 -25.095 -22.255 1.00 16.47 272 LYS B C 1
ATOM 11007 O O . LYS D 1 272 ? -5.798 -26.255 -21.814 1.00 16.16 272 LYS B O 1
ATOM 11013 N N . GLU D 1 273 ? -4.632 -24.413 -22.365 1.00 15.78 273 GLU B N 1
ATOM 11014 C CA . GLU D 1 273 ? -3.346 -25.048 -22.112 1.00 15.76 273 GLU B CA 1
ATOM 11015 C C . GLU D 1 273 ? -3.107 -25.303 -20.634 1.00 15.30 273 GLU B C 1
ATOM 11016 O O . GLU D 1 273 ? -2.539 -26.341 -20.281 1.00 14.70 273 GLU B O 1
ATOM 11022 N N . ILE D 1 274 ? -3.521 -24.364 -19.770 1.00 14.92 274 ILE B N 1
ATOM 11023 C CA . ILE D 1 274 ? -3.490 -24.605 -18.331 1.00 13.79 274 ILE B CA 1
ATOM 11024 C C . ILE D 1 274 ? -4.402 -25.786 -17.960 1.00 14.04 274 ILE B C 1
ATOM 11025 O O . ILE D 1 274 ? -4.001 -26.647 -17.187 1.00 13.82 274 ILE B O 1
ATOM 11030 N N . LYS D 1 275 ? -5.624 -25.815 -18.490 1.00 13.77 275 LYS B N 1
ATOM 11031 C CA . LYS D 1 275 ? -6.508 -26.967 -18.293 1.00 14.20 275 LYS B CA 1
ATOM 11032 C C . LYS D 1 275 ? -5.913 -28.282 -18.785 1.00 14.99 275 LYS B C 1
ATOM 11033 O O . LYS D 1 275 ? -6.093 -29.310 -18.132 1.00 15.33 275 LYS B O 1
ATOM 11039 N N . ARG D 1 276 ? -5.215 -28.266 -19.926 1.00 15.37 276 ARG B N 1
ATOM 11040 C CA . ARG D 1 276 ? -4.548 -29.488 -20.421 1.00 15.99 276 ARG B CA 1
ATOM 11041 C C . ARG D 1 276 ? -3.514 -29.986 -19.405 1.00 15.55 276 ARG B C 1
ATOM 11042 O O . ARG D 1 276 ? -3.431 -31.184 -19.090 1.00 15.09 276 ARG B O 1
ATOM 11050 N N . LEU D 1 277 ? -2.722 -29.059 -18.875 1.00 15.25 277 LEU B N 1
ATOM 11051 C CA . LEU D 1 277 ? -1.704 -29.452 -17.925 1.00 15.00 277 LEU B CA 1
ATOM 11052 C C . LEU D 1 277 ? -2.281 -29.927 -16.611 1.00 14.99 277 LEU B C 1
ATOM 11053 O O . LEU D 1 277 ? -1.774 -30.878 -16.036 1.00 16.03 277 LEU B O 1
ATOM 11058 N N . SER D 1 278 ? -3.312 -29.273 -16.142 1.00 14.51 278 SER B N 1
ATOM 11059 C CA . SER D 1 278 ? -3.973 -29.580 -14.899 1.00 16.03 278 SER B CA 1
ATOM 11060 C C . SER D 1 278 ? -4.543 -30.967 -14.880 1.00 16.33 278 SER B C 1
ATOM 11061 O O . SER D 1 278 ? -4.404 -31.720 -13.977 1.00 15.63 278 SER B O 1
ATOM 11064 N N . LYS D 1 279 ? -5.235 -31.215 -15.949 1.00 16.66 279 LYS B N 1
ATOM 11065 C CA . LYS D 1 279 ? -5.786 -32.533 -16.204 1.00 18.39 279 LYS B CA 1
ATOM 11066 C C . LYS D 1 279 ? -4.693 -33.595 -16.392 1.00 17.69 279 LYS B C 1
ATOM 11067 O O . LYS D 1 279 ? -4.806 -34.707 -15.892 1.00 18.88 279 LYS B O 1
ATOM 11073 N N . GLY D 1 280 ? -3.655 -33.248 -17.129 1.00 17.33 280 GLY B N 1
ATOM 11074 C CA . GLY D 1 280 ? -2.529 -34.140 -17.357 1.00 17.76 280 GLY B CA 1
ATOM 11075 C C . GLY D 1 280 ? -1.784 -34.501 -16.089 1.00 17.28 280 GLY B C 1
ATOM 11076 O O . GLY D 1 280 ? -1.278 -35.606 -15.962 1.00 17.33 280 GLY B O 1
ATOM 11077 N N . LEU D 1 281 ? -1.716 -33.566 -15.151 1.00 16.12 281 LEU B N 1
ATOM 11078 C CA . LEU D 1 281 ? -1.027 -33.816 -13.879 1.00 16.46 281 LEU B CA 1
ATOM 11079 C C . LEU D 1 281 ? -1.668 -35.002 -13.143 1.00 16.03 281 LEU B C 1
ATOM 11080 O O . LEU D 1 281 ? -0.959 -35.823 -12.513 1.00 14.69 281 LEU B O 1
ATOM 11085 N N . GLU D 1 282 ? -2.998 -35.075 -13.248 1.00 15.48 282 GLU B N 1
ATOM 11086 C CA . GLU D 1 282 ? -3.780 -36.147 -12.653 1.00 16.74 282 GLU B CA 1
ATOM 11087 C C . GLU D 1 282 ? -3.332 -37.495 -13.207 1.00 17.36 282 GLU B C 1
ATOM 11088 O O . GLU D 1 282 ? -3.088 -38.420 -12.450 1.00 17.78 282 GLU B O 1
ATOM 11094 N N . ASP D 1 283 ? -3.223 -37.611 -14.527 1.00 18.24 283 ASP B N 1
ATOM 11095 C CA . ASP D 1 283 ? -2.796 -38.862 -15.119 1.00 19.86 283 ASP B CA 1
ATOM 11096 C C . ASP D 1 283 ? -1.336 -39.154 -14.756 1.00 20.09 283 ASP B C 1
ATOM 11097 O O . ASP D 1 283 ? -1.013 -40.277 -14.406 1.00 20.07 283 ASP B O 1
ATOM 11102 N N . MET D 1 284 ? -0.485 -38.132 -14.796 1.00 18.44 284 MET B N 1
ATOM 11103 C CA . MET D 1 284 ? 0.945 -38.326 -14.604 1.00 19.44 284 MET B CA 1
ATOM 11104 C C . MET D 1 284 ? 1.376 -38.663 -13.162 1.00 17.96 284 MET B C 1
ATOM 11105 O O . MET D 1 284 ? 2.282 -39.489 -12.966 1.00 19.17 284 MET B O 1
ATOM 11110 N N . TYR D 1 285 ? 0.736 -38.039 -12.172 1.00 15.96 285 TYR B N 1
ATOM 11111 C CA . TYR D 1 285 ? 1.116 -38.190 -10.759 1.00 15.20 285 TYR B CA 1
ATOM 11112 C C . TYR D 1 285 ? 0.072 -38.883 -9.888 1.00 14.63 285 TYR B C 1
ATOM 11113 O O . TYR D 1 285 ? 0.318 -39.149 -8.705 1.00 13.66 285 TYR B O 1
ATOM 11122 N N . GLY D 1 286 ? -1.094 -39.150 -10.465 1.00 14.33 286 GLY B N 1
ATOM 11123 C CA . GLY D 1 286 ? -2.143 -39.860 -9.737 1.00 15.38 286 GLY B CA 1
ATOM 11124 C C . GLY D 1 286 ? -2.866 -38.983 -8.745 1.00 14.80 286 GLY B C 1
ATOM 11125 O O . GLY D 1 286 ? -3.577 -39.495 -7.893 1.00 16.12 286 GLY B O 1
ATOM 11126 N N . VAL D 1 287 ? -2.680 -37.665 -8.852 1.00 14.21 287 VAL B N 1
ATOM 11127 C CA . VAL D 1 287 ? -3.331 -36.705 -7.963 1.00 13.25 287 VAL B CA 1
ATOM 11128 C C . VAL D 1 287 ? -4.744 -36.369 -8.449 1.00 14.29 287 VAL B C 1
ATOM 11129 O O . VAL D 1 287 ? -5.128 -36.747 -9.557 1.00 15.43 287 VAL B O 1
ATOM 11133 N N . THR D 1 288 ? -5.528 -35.685 -7.618 1.00 14.28 288 THR B N 1
ATOM 11134 C CA . THR D 1 288 ? -6.814 -35.132 -8.063 1.00 15.04 288 THR B CA 1
ATOM 11135 C C . THR D 1 288 ? -6.613 -33.608 -8.104 1.00 15.05 288 THR B C 1
ATOM 11136 O O . THR D 1 288 ? -6.079 -33.024 -7.143 1.00 13.59 288 THR B O 1
ATOM 11140 N N . CYS D 1 289 ? -6.998 -32.983 -9.219 1.00 14.67 289 CYS B N 1
ATOM 11141 C CA . CYS D 1 289 ? -6.850 -31.541 -9.381 1.00 14.48 289 CYS B CA 1
ATOM 11142 C C . CYS D 1 289 ? -8.228 -30.898 -9.430 1.00 14.49 289 CYS B C 1
ATOM 11143 O O . CYS D 1 289 ? -9.111 -31.337 -10.185 1.00 15.05 289 CYS B O 1
ATOM 11146 N N . THR D 1 290 ? -8.447 -29.901 -8.586 1.00 12.86 290 THR B N 1
ATOM 11147 C CA . THR D 1 290 ? -9.691 -29.139 -8.682 1.00 12.60 290 THR B CA 1
ATOM 11148 C C . THR D 1 290 ? -9.256 -27.769 -9.131 1.00 11.97 290 THR B C 1
ATOM 11149 O O . THR D 1 290 ? -8.576 -27.062 -8.383 1.00 11.49 290 THR B O 1
ATOM 11153 N N . LEU D 1 291 ? -9.599 -27.431 -10.371 1.00 12.55 291 LEU B N 1
ATOM 11154 C CA . LEU D 1 291 ? -9.218 -26.153 -10.961 1.00 13.34 291 LEU B CA 1
ATOM 11155 C C . LEU D 1 291 ? -10.425 -25.232 -11.057 1.00 13.61 291 LEU B C 1
ATOM 11156 O O . LEU D 1 291 ? -11.397 -25.562 -11.712 1.00 13.67 291 LEU B O 1
ATOM 11161 N N . GLU D 1 292 ? -10.334 -24.084 -10.394 1.00 13.50 292 GLU B N 1
ATOM 11162 C CA . GLU D 1 292 ? -11.322 -23.019 -10.512 1.00 15.28 292 GLU B CA 1
ATOM 11163 C C . GLU D 1 292 ? -10.701 -21.954 -11.437 1.00 14.71 292 GLU B C 1
ATOM 11164 O O . GLU D 1 292 ? -9.701 -21.331 -11.081 1.00 13.92 292 GLU B O 1
ATOM 11170 N N . TYR D 1 293 ? -11.251 -21.790 -12.638 1.00 14.61 293 TYR B N 1
ATOM 11171 C CA . TYR D 1 293 ? -10.701 -20.831 -13.602 1.00 14.77 293 TYR B CA 1
ATOM 11172 C C . TYR D 1 293 ? -11.657 -19.656 -13.732 1.00 15.53 293 TYR B C 1
ATOM 11173 O O . TYR D 1 293 ? -12.775 -19.817 -14.234 1.00 14.94 293 TYR B O 1
ATOM 11182 N N . ASN D 1 294 ? -11.205 -18.483 -13.287 1.00 15.52 294 ASN B N 1
ATOM 11183 C CA . ASN D 1 294 ? -12.006 -17.258 -13.315 1.00 17.34 294 ASN B CA 1
ATOM 11184 C C . ASN D 1 294 ? -11.523 -16.253 -14.366 1.00 18.18 294 ASN B C 1
ATOM 11185 O O . ASN D 1 294 ? -10.443 -15.664 -14.247 1.00 18.29 294 ASN B O 1
ATOM 11190 N N . ASP D 1 295 ? -12.321 -16.037 -15.381 1.00 19.39 295 ASP B N 1
ATOM 11191 C CA . ASP D 1 295 ? -12.083 -14.973 -16.315 1.00 20.47 295 ASP B CA 1
ATOM 11192 C C . ASP D 1 295 ? -12.248 -13.620 -15.656 1.00 20.58 295 ASP B C 1
ATOM 11193 O O . ASP D 1 295 ? -12.991 -13.474 -14.749 1.00 20.97 295 ASP B O 1
ATOM 11198 N N . ASP D 1 296 ? -11.492 -12.656 -16.116 1.00 20.67 296 ASP B N 1
ATOM 11199 C CA . ASP D 1 296 ? -11.482 -11.311 -15.565 1.00 21.70 296 ASP B CA 1
ATOM 11200 C C . ASP D 1 296 ? -11.373 -10.350 -16.751 1.00 21.60 296 ASP B C 1
ATOM 11201 O O . ASP D 1 296 ? -11.650 -10.741 -17.838 1.00 21.82 296 ASP B O 1
ATOM 11206 N N . TYR D 1 297 ? -10.965 -9.114 -16.534 1.00 21.74 297 TYR B N 1
ATOM 11207 C CA . TYR D 1 297 ? -11.010 -8.063 -17.545 1.00 21.85 297 TYR B CA 1
ATOM 11208 C C . TYR D 1 297 ? -10.641 -8.565 -18.945 1.00 20.66 297 TYR B C 1
ATOM 11209 O O . TYR D 1 297 ? -9.711 -9.306 -19.095 1.00 20.40 297 TYR B O 1
ATOM 11218 N N . PRO D 1 298 ? -11.389 -8.159 -19.952 1.00 20.04 298 PRO B N 1
ATOM 11219 C CA . PRO D 1 298 ? -10.977 -8.421 -21.319 1.00 19.71 298 PRO B CA 1
ATOM 11220 C C . PRO D 1 298 ? -9.769 -7.566 -21.709 1.00 19.61 298 PRO B C 1
ATOM 11221 O O . PRO D 1 298 ? -9.488 -6.547 -21.070 1.00 19.50 298 PRO B O 1
ATOM 11225 N N . ALA D 1 299 ? -9.053 -7.987 -22.742 1.00 19.64 299 ALA B N 1
ATOM 11226 C CA . ALA D 1 299 ? -7.992 -7.160 -23.311 1.00 20.64 299 ALA B CA 1
ATOM 11227 C C . ALA D 1 299 ? -8.615 -5.911 -23.928 1.00 21.85 299 ALA B C 1
ATOM 11228 O O . ALA D 1 299 ? -9.699 -5.974 -24.509 1.00 22.33 299 ALA B O 1
ATOM 11230 N N . LEU D 1 300 ? -7.931 -4.784 -23.778 1.00 22.89 300 LEU B N 1
ATOM 11231 C CA . LEU D 1 300 ? -8.440 -3.504 -24.211 1.00 24.46 300 LEU B CA 1
ATOM 11232 C C . LEU D 1 300 ? -8.182 -3.310 -25.694 1.00 26.03 300 LEU B C 1
ATOM 11233 O O . LEU D 1 300 ? -7.043 -3.103 -26.126 1.00 25.47 300 LEU B O 1
ATOM 11238 N N . TYR D 1 301 ? -9.253 -3.358 -26.472 1.00 27.55 301 TYR B N 1
ATOM 11239 C CA . TYR D 1 301 ? -9.113 -3.160 -27.896 1.00 29.74 301 TYR B CA 1
ATOM 11240 C C . TYR D 1 301 ? -9.439 -1.721 -28.338 1.00 31.01 301 TYR B C 1
ATOM 11241 O O . TYR D 1 301 ? -10.601 -1.328 -28.371 1.00 30.86 301 TYR B O 1
ATOM 11250 N N . ASN D 1 302 ? -8.399 -0.943 -28.645 1.00 32.72 302 ASN B N 1
ATOM 11251 C CA . ASN D 1 302 ? -8.558 0.356 -29.293 1.00 35.12 302 ASN B CA 1
ATOM 11252 C C . ASN D 1 302 ? -8.909 0.159 -30.752 1.00 36.77 302 ASN B C 1
ATOM 11253 O O . ASN D 1 302 ? -8.055 -0.242 -31.548 1.00 37.31 302 ASN B O 1
ATOM 11258 N N . ASP D 1 303 ? -10.168 0.425 -31.089 1.00 38.69 303 ASP B N 1
ATOM 11259 C CA . ASP D 1 303 ? -10.639 0.380 -32.471 1.00 40.93 303 ASP B CA 1
ATOM 11260 C C . ASP D 1 303 ? -9.710 1.199 -33.379 1.00 42.27 303 ASP B C 1
ATOM 11261 O O . ASP D 1 303 ? -9.520 2.389 -33.146 1.00 42.71 303 ASP B O 1
ATOM 11266 N N . PRO D 1 304 ? -9.117 0.546 -34.404 1.00 43.37 304 PRO B N 1
ATOM 11267 C CA . PRO D 1 304 ? -8.035 1.115 -35.227 1.00 44.81 304 PRO B CA 1
ATOM 11268 C C . PRO D 1 304 ? -8.430 2.292 -36.116 1.00 46.51 304 PRO B C 1
ATOM 11269 O O . PRO D 1 304 ? -7.624 3.217 -36.285 1.00 47.27 304 PRO B O 1
ATOM 11273 N N . GLU D 1 305 ? -9.641 2.249 -36.670 1.00 47.29 305 GLU B N 1
ATOM 11274 C CA . GLU D 1 305 ? -10.148 3.358 -37.461 1.00 49.37 305 GLU B CA 1
ATOM 11275 C C . GLU D 1 305 ? -10.265 4.507 -36.501 1.00 49.53 305 GLU B C 1
ATOM 11276 O O . GLU D 1 305 ? -9.633 5.544 -36.625 1.00 50.50 305 GLU B O 1
ATOM 11282 N N . PHE D 1 306 ? -11.148 4.328 -35.519 1.00 49.10 306 PHE B N 1
ATOM 11283 C CA . PHE D 1 306 ? -11.475 5.361 -34.538 1.00 49.09 306 PHE B CA 1
ATOM 11284 C C . PHE D 1 306 ? -10.300 5.911 -33.792 1.00 48.98 306 PHE B C 1
ATOM 11285 O O . PHE D 1 306 ? -10.301 7.051 -33.442 1.00 49.48 306 PHE B O 1
ATOM 11293 N N . THR D 1 307 ? -9.296 5.097 -33.558 1.00 48.30 307 THR B N 1
ATOM 11294 C CA . THR D 1 307 ? -8.101 5.558 -32.833 1.00 48.32 307 THR B CA 1
ATOM 11295 C C . THR D 1 307 ? -7.221 6.485 -33.671 1.00 49.57 307 THR B C 1
ATOM 11296 O O . THR D 1 307 ? -6.740 7.504 -33.169 1.00 50.02 307 THR B O 1
ATOM 11300 N N . GLU D 1 308 ? -7.007 6.131 -34.938 1.00 50.28 308 GLU B N 1
ATOM 11301 C CA . GLU D 1 308 ? -6.301 7.022 -35.868 1.00 51.72 308 GLU B CA 1
ATOM 11302 C C . GLU D 1 308 ? -7.157 8.257 -36.156 1.00 52.35 308 GLU B C 1
ATOM 11303 O O . GLU D 1 308 ? -6.642 9.368 -36.234 1.00 53.22 308 GLU B O 1
ATOM 11309 N N . TYR D 1 309 ? -8.466 8.030 -36.290 1.00 52.02 309 TYR B N 1
ATOM 11310 C CA . TYR D 1 309 ? -9.508 9.068 -36.337 1.00 52.79 309 TYR B CA 1
ATOM 11311 C C . TYR D 1 309 ? -9.276 10.163 -35.291 1.00 52.95 309 TYR B C 1
ATOM 11312 O O . TYR D 1 309 ? -9.295 11.341 -35.623 1.00 53.94 309 TYR B O 1
ATOM 11321 N N . VAL D 1 310 ? -9.055 9.772 -34.033 1.00 52.05 310 VAL B N 1
ATOM 11322 C CA . VAL D 1 310 ? -8.854 10.755 -32.958 1.00 52.17 310 VAL B CA 1
ATOM 11323 C C . VAL D 1 310 ? -7.452 11.369 -32.976 1.00 52.93 310 VAL B C 1
ATOM 11324 O O . VAL D 1 310 ? -7.283 12.544 -32.629 1.00 53.94 310 VAL B O 1
ATOM 11328 N N . ALA D 1 311 ? -6.462 10.575 -33.382 1.00 52.48 311 ALA B N 1
ATOM 11329 C CA . ALA D 1 311 ? -5.081 11.039 -33.496 1.00 53.40 311 ALA B CA 1
ATOM 11330 C C . ALA D 1 311 ? -4.939 12.054 -34.627 1.00 54.93 311 ALA B C 1
ATOM 11331 O O . ALA D 1 311 ? -4.168 13.013 -34.513 1.00 55.92 311 ALA B O 1
ATOM 11333 N N . LYS D 1 312 ? -5.686 11.829 -35.710 1.00 55.09 312 LYS B N 1
ATOM 11334 C CA . LYS D 1 312 ? -5.693 12.722 -36.867 1.00 56.75 312 LYS B CA 1
ATOM 11335 C C . LYS D 1 312 ? -6.409 14.022 -36.509 1.00 57.58 312 LYS B C 1
ATOM 11336 O O . LYS D 1 312 ? -5.946 15.114 -36.860 1.00 58.88 312 LYS B O 1
ATOM 11342 N N . THR D 1 313 ? -7.530 13.892 -35.797 1.00 56.81 313 THR B N 1
ATOM 11343 C CA . THR D 1 313 ? -8.291 15.046 -35.346 1.00 57.61 313 THR B CA 1
ATOM 11344 C C . THR D 1 313 ? -7.456 15.892 -34.370 1.00 58.50 313 THR B C 1
ATOM 11345 O O . THR D 1 313 ? -7.500 17.121 -34.419 1.00 59.77 313 THR B O 1
ATOM 11349 N N . LEU D 1 314 ? -6.671 15.233 -33.519 1.00 57.90 314 LEU B N 1
ATOM 11350 C CA . LEU D 1 314 ? -5.815 15.933 -32.553 1.00 58.81 314 LEU B CA 1
ATOM 11351 C C . LEU D 1 314 ? -4.604 16.623 -33.193 1.00 60.28 314 LEU B C 1
ATOM 11352 O O . LEU D 1 314 ? -4.289 17.766 -32.852 1.00 61.49 314 LEU B O 1
ATOM 11354 N N . LYS D 1 315 ? -4.081 15.987 -34.227 1.00 60.34 315 LYS B N 1
ATOM 11355 C CA . LYS D 1 315 ? -2.888 16.468 -34.906 1.00 61.80 315 LYS B CA 1
ATOM 11356 C C . LYS D 1 315 ? -3.133 17.750 -35.682 1.00 63.48 315 LYS B C 1
ATOM 11357 O O . LYS D 1 315 ? -2.201 18.400 -36.073 1.00 64.91 315 LYS B O 1
ATOM 11359 N N . GLU D 1 316 ? -4.381 17.951 -36.054 1.00 63.49 316 GLU B N 1
ATOM 11360 C CA . GLU D 1 316 ? -4.815 18.918 -37.042 1.00 64.94 316 GLU B CA 1
ATOM 11361 C C . GLU D 1 316 ? -5.374 20.117 -36.307 1.00 65.84 316 GLU B C 1
ATOM 11362 O O . GLU D 1 316 ? -5.788 21.103 -36.891 1.00 66.91 316 GLU B O 1
ATOM 11368 N N . ALA D 1 317 ? -5.356 20.031 -34.991 1.00 65.35 317 ALA B N 1
ATOM 11369 C CA . ALA D 1 317 ? -5.518 21.159 -34.119 1.00 66.53 317 ALA B CA 1
ATOM 11370 C C . ALA D 1 317 ? -4.083 21.449 -33.824 1.00 67.49 317 ALA B C 1
ATOM 11371 O O . ALA D 1 317 ? -3.243 21.013 -34.567 1.00 67.61 317 ALA B O 1
ATOM 11373 N N . ASN D 1 318 ? -3.781 22.132 -32.730 1.00 68.36 318 ASN B N 1
ATOM 11374 C CA . ASN D 1 318 ? -2.394 22.458 -32.412 1.00 69.60 318 ASN B CA 1
ATOM 11375 C C . ASN D 1 318 ? -2.081 22.555 -30.927 1.00 69.55 318 ASN B C 1
ATOM 11376 O O . ASN D 1 318 ? -2.935 22.821 -30.115 1.00 69.23 318 ASN B O 1
ATOM 11378 N N . LEU D 1 319 ? -0.831 22.350 -30.570 1.00 69.77 319 LEU B N 1
ATOM 11379 C CA . LEU D 1 319 ? -0.479 22.347 -29.164 1.00 69.64 319 LEU B CA 1
ATOM 11380 C C . LEU D 1 319 ? -1.513 23.004 -28.317 1.00 69.88 319 LEU B C 1
ATOM 11381 O O . LEU D 1 319 ? -1.178 23.408 -27.213 1.00 70.25 319 LEU B O 1
ATOM 11383 N N . MET D 1 325 ? 2.650 7.880 -31.035 1.00 42.14 325 MET B N 1
ATOM 11384 C CA . MET D 1 325 ? 2.449 6.475 -30.778 1.00 42.27 325 MET B CA 1
ATOM 11385 C C . MET D 1 325 ? 3.279 5.966 -29.673 1.00 41.88 325 MET B C 1
ATOM 11386 O O . MET D 1 325 ? 4.410 6.396 -29.479 1.00 42.21 325 MET B O 1
ATOM 11391 N N . CYS D 1 326 ? 2.696 5.031 -28.936 1.00 41.38 326 CYS B N 1
ATOM 11392 C CA . CYS D 1 326 ? 3.418 4.486 -27.779 1.00 41.07 326 CYS B CA 1
ATOM 11393 C C . CYS D 1 326 ? 3.465 2.953 -27.829 1.00 41.82 326 CYS B C 1
ATOM 11394 O O . CYS D 1 326 ? 2.867 2.341 -28.717 1.00 42.77 326 CYS B O 1
ATOM 11397 N N . GLU D 1 327 ? 4.200 2.344 -26.898 1.00 41.61 327 GLU B N 1
ATOM 11398 C CA . GLU D 1 327 ? 4.174 0.887 -26.711 1.00 42.55 327 GLU B CA 1
ATOM 11399 C C . GLU D 1 327 ? 2.910 0.473 -25.939 1.00 41.42 327 GLU B C 1
ATOM 11400 O O . GLU D 1 327 ? 2.340 1.296 -25.207 1.00 39.78 327 GLU B O 1
ATOM 11402 N N . PRO D 1 328 ? 2.452 -0.792 -26.108 1.00 42.67 328 PRO B N 1
ATOM 11403 C CA . PRO D 1 328 ? 1.337 -1.288 -25.291 1.00 42.09 328 PRO B CA 1
ATOM 11404 C C . PRO D 1 328 ? 1.729 -1.242 -23.816 1.00 41.09 328 PRO B C 1
ATOM 11405 O O . PRO D 1 328 ? 2.922 -1.228 -23.499 1.00 41.17 328 PRO B O 1
ATOM 11409 N N . GLN D 1 329 ? 0.750 -1.210 -22.920 1.00 39.96 329 GLN B N 1
ATOM 11410 C CA . GLN D 1 329 ? 1.053 -0.964 -21.511 1.00 38.96 329 GLN B CA 1
ATOM 11411 C C . GLN D 1 329 ? 0.688 -2.136 -20.614 1.00 39.85 329 GLN B C 1
ATOM 11412 O O . GLN D 1 329 ? -0.307 -2.801 -20.862 1.00 41.30 329 GLN B O 1
ATOM 11418 N N . PRO D 1 330 ? 1.502 -2.393 -19.569 1.00 40.05 330 PRO B N 1
ATOM 11419 C CA . PRO D 1 330 ? 1.318 -3.538 -18.649 1.00 41.44 330 PRO B CA 1
ATOM 11420 C C . PRO D 1 330 ? 0.019 -3.631 -17.810 1.00 41.18 330 PRO B C 1
ATOM 11421 O O . PRO D 1 330 ? -0.515 -4.740 -17.666 1.00 42.94 330 PRO B O 1
ATOM 11425 N N . PRO D 1 331 ? -0.491 -2.505 -17.255 1.00 39.35 331 PRO B N 1
ATOM 11426 C CA . PRO D 1 331 ? -1.696 -2.673 -16.425 1.00 39.60 331 PRO B CA 1
ATOM 11427 C C . PRO D 1 331 ? -2.894 -3.178 -17.216 1.00 40.59 331 PRO B C 1
ATOM 11428 O O . PRO D 1 331 ? -2.978 -2.962 -18.424 1.00 40.51 331 PRO B O 1
ATOM 11432 N N . SER D 1 332 ? -3.801 -3.864 -16.538 1.00 41.75 332 SER B N 1
ATOM 11433 C CA . SER D 1 332 ? -5.093 -4.160 -17.124 1.00 43.00 332 SER B CA 1
ATOM 11434 C C . SER D 1 332 ? -5.971 -2.987 -16.734 1.00 41.29 332 SER B C 1
ATOM 11435 O O . SER D 1 332 ? -5.690 -2.299 -15.753 1.00 40.10 332 SER B O 1
ATOM 11438 N N . GLU D 1 333 ? -7.000 -2.734 -17.534 1.00 41.24 333 GLU B N 1
ATOM 11439 C CA . GLU D 1 333 ? -7.807 -1.534 -17.410 1.00 39.76 333 GLU B CA 1
ATOM 11440 C C . GLU D 1 333 ? -9.234 -1.925 -17.735 1.00 40.62 333 GLU B C 1
ATOM 11441 O O . GLU D 1 333 ? -9.496 -2.443 -18.816 1.00 42.64 333 GLU B O 1
ATOM 11447 N N . ASP D 1 334 ? -10.159 -1.697 -16.807 1.00 39.64 334 ASP B N 1
ATOM 11448 C CA . ASP D 1 334 ? -11.545 -2.107 -17.042 1.00 41.06 334 ASP B CA 1
ATOM 11449 C C . ASP D 1 334 ? -12.284 -1.301 -18.107 1.00 39.81 334 ASP B C 1
ATOM 11450 O O . ASP D 1 334 ? -13.392 -1.662 -18.490 1.00 42.22 334 ASP B O 1
ATOM 11455 N N . PHE D 1 335 ? -11.655 -0.244 -18.616 1.00 36.38 335 PHE B N 1
ATOM 11456 C CA . PHE D 1 335 ? -12.158 0.437 -19.820 1.00 36.11 335 PHE B CA 1
ATOM 11457 C C . PHE D 1 335 ? -12.401 -0.583 -20.939 1.00 37.42 335 PHE B C 1
ATOM 11458 O O . PHE D 1 335 ? -13.253 -0.382 -21.811 1.00 38.47 335 PHE B O 1
ATOM 11466 N N . ALA D 1 336 ? -11.628 -1.668 -20.901 1.00 36.20 336 ALA B N 1
ATOM 11467 C CA . ALA D 1 336 ? -11.738 -2.732 -21.887 1.00 38.59 336 ALA B CA 1
ATOM 11468 C C . ALA D 1 336 ? -13.169 -3.237 -22.032 1.00 41.53 336 ALA B C 1
ATOM 11469 O O . ALA D 1 336 ? -13.551 -3.686 -23.104 1.00 44.20 336 ALA B O 1
ATOM 11471 N N . TYR D 1 337 ? -13.946 -3.183 -20.954 1.00 42.46 337 TYR B N 1
ATOM 11472 C CA . TYR D 1 337 ? -15.352 -3.608 -21.012 1.00 46.09 337 TYR B CA 1
ATOM 11473 C C . TYR D 1 337 ? -16.184 -2.741 -21.928 1.00 47.30 337 TYR B C 1
ATOM 11474 O O . TYR D 1 337 ? -17.027 -3.269 -22.639 1.00 50.55 337 TYR B O 1
ATOM 11483 N N . TYR D 1 338 ? -15.970 -1.416 -21.902 1.00 45.53 338 TYR B N 1
ATOM 11484 C CA . TYR D 1 338 ? -16.696 -0.523 -22.817 1.00 46.98 338 TYR B CA 1
ATOM 11485 C C . TYR D 1 338 ? -16.231 -0.837 -24.217 1.00 47.56 338 TYR B C 1
ATOM 11486 O O . TYR D 1 338 ? -17.050 -0.974 -25.139 1.00 50.48 338 TYR B O 1
ATOM 11495 N N . ALA D 1 339 ? -14.910 -0.964 -24.361 1.00 44.59 339 ALA B N 1
ATOM 11496 C CA . ALA D 1 339 ? -14.281 -1.152 -25.666 1.00 45.14 339 ALA B CA 1
ATOM 11497 C C . ALA D 1 339 ? -14.666 -2.479 -26.332 1.00 48.72 339 ALA B C 1
ATOM 11498 O O . ALA D 1 339 ? -14.538 -2.624 -27.543 1.00 49.73 339 ALA B O 1
ATOM 11500 N N . LYS D 1 340 ? -15.188 -3.395 -25.557 1.00 51.17 340 LYS B N 1
ATOM 11501 C CA . LYS D 1 340 ? -15.673 -4.672 -26.045 1.00 55.60 340 LYS B CA 1
ATOM 11502 C C . LYS D 1 340 ? -17.045 -4.505 -26.694 1.00 59.25 340 LYS B C 1
ATOM 11503 O O . LYS D 1 340 ? -17.384 -5.204 -27.622 1.00 62.28 340 LYS B O 1
ATOM 11509 N N . GLU D 1 341 ? -17.883 -3.604 -26.143 1.00 59.03 341 GLU B N 1
ATOM 11510 C CA . GLU D 1 341 ? -19.242 -3.341 -26.644 1.00 62.87 341 GLU B CA 1
ATOM 11511 C C . GLU D 1 341 ? -19.427 -2.230 -27.643 1.00 62.54 341 GLU B C 1
ATOM 11512 O O . GLU D 1 341 ? -20.386 -2.181 -28.320 1.00 66.18 341 GLU B O 1
ATOM 11518 N N . ARG D 1 342 ? -18.518 -1.317 -27.708 1.00 58.94 342 ARG B N 1
ATOM 11519 C CA . ARG D 1 342 ? -18.604 -0.211 -28.661 1.00 58.56 342 ARG B CA 1
ATOM 11520 C C . ARG D 1 342 ? -17.243 0.068 -29.290 1.00 55.64 342 ARG B C 1
ATOM 11521 O O . ARG D 1 342 ? -16.221 -0.146 -28.655 1.00 52.91 342 ARG B O 1
ATOM 11529 N N . PRO D 1 343 ? -17.220 0.557 -30.544 1.00 56.97 343 PRO B N 1
ATOM 11530 C CA . PRO D 1 343 ? -15.943 1.031 -31.080 1.00 54.12 343 PRO B CA 1
ATOM 11531 C C . PRO D 1 343 ? -15.425 2.134 -30.173 1.00 50.99 343 PRO B C 1
ATOM 11532 O O . PRO D 1 343 ? -16.049 3.199 -30.068 1.00 51.04 343 PRO B O 1
ATOM 11536 N N . SER D 1 344 ? -14.312 1.873 -29.498 1.00 48.29 344 SER B N 1
ATOM 11537 C CA . SER D 1 344 ? -13.804 2.818 -28.517 1.00 45.81 344 SER B CA 1
ATOM 11538 C C . SER D 1 344 ? -12.334 3.128 -28.725 1.00 43.55 344 SER B C 1
ATOM 11539 O O . SER D 1 344 ? -11.662 2.463 -29.520 1.00 44.42 344 SER B O 1
ATOM 11542 N N . ALA D 1 345 ? -11.842 4.144 -28.021 1.00 41.96 345 ALA B N 1
ATOM 11543 C CA . ALA D 1 345 ? -10.419 4.467 -28.014 1.00 40.18 345 ALA B CA 1
ATOM 11544 C C . ALA D 1 345 ? -9.964 4.950 -26.642 1.00 38.80 345 ALA B C 1
ATOM 11545 O O . ALA D 1 345 ? -10.599 5.823 -26.031 1.00 39.03 345 ALA B O 1
ATOM 11547 N N . PHE D 1 346 ? -8.853 4.384 -26.177 1.00 37.67 346 PHE B N 1
ATOM 11548 C CA . PHE D 1 346 ? -8.251 4.734 -24.896 1.00 36.70 346 PHE B CA 1
ATOM 11549 C C . PHE D 1 346 ? -6.868 5.322 -25.153 1.00 35.70 346 PHE B C 1
ATOM 11550 O O . PHE D 1 346 ? -6.001 4.630 -25.681 1.00 35.96 346 PHE B O 1
ATOM 11558 N N . ILE D 1 347 ? -6.663 6.596 -24.813 1.00 35.59 347 ILE B N 1
ATOM 11559 C CA . ILE D 1 347 ? -5.354 7.230 -25.015 1.00 34.91 347 ILE B CA 1
ATOM 11560 C C . ILE D 1 347 ? -4.746 7.751 -23.705 1.00 34.01 347 ILE B C 1
ATOM 11561 O O . ILE D 1 347 ? -5.434 7.862 -22.688 1.00 33.66 347 ILE B O 1
ATOM 11566 N N . TYR D 1 348 ? -3.452 8.065 -23.740 1.00 33.78 348 TYR B N 1
ATOM 11567 C CA . TYR D 1 348 ? -2.710 8.412 -22.527 1.00 33.53 348 TYR B CA 1
ATOM 11568 C C . TYR D 1 348 ? -2.216 9.850 -22.510 1.00 33.82 348 TYR B C 1
ATOM 11569 O O . TYR D 1 348 ? -1.884 10.417 -23.551 1.00 33.88 348 TYR B O 1
ATOM 11578 N N . THR D 1 349 ? -2.159 10.425 -21.312 1.00 33.94 349 THR B N 1
ATOM 11579 C CA . THR D 1 349 ? -1.694 11.795 -21.133 1.00 34.85 349 THR B CA 1
ATOM 11580 C C . THR D 1 349 ? -0.457 11.843 -20.247 1.00 34.62 349 THR B C 1
ATOM 11581 O O . THR D 1 349 ? -0.521 11.502 -19.063 1.00 34.38 349 THR B O 1
ATOM 11585 N N . GLY D 1 350 ? 0.662 12.273 -20.828 1.00 35.27 350 GLY B N 1
ATOM 11586 C CA . GLY D 1 350 ? 1.911 12.449 -20.087 1.00 35.73 350 GLY B CA 1
ATOM 11587 C C . GLY D 1 350 ? 1.685 13.217 -18.797 1.00 36.22 350 GLY B C 1
ATOM 11588 O O . GLY D 1 350 ? 0.893 14.162 -18.761 1.00 36.78 350 GLY B O 1
ATOM 11589 N N . ALA D 1 351 ? 2.369 12.797 -17.733 1.00 36.20 351 ALA B N 1
ATOM 11590 C CA . ALA D 1 351 ? 2.193 13.388 -16.404 1.00 36.46 351 ALA B CA 1
ATOM 11591 C C . ALA D 1 351 ? 3.438 13.318 -15.523 1.00 37.06 351 ALA B C 1
ATOM 11592 O O . ALA D 1 351 ? 3.349 13.464 -14.303 1.00 37.44 351 ALA B O 1
ATOM 11594 N N . ALA D 1 352 ? 4.584 13.061 -16.114 1.00 37.53 352 ALA B N 1
ATOM 11595 C CA . ALA D 1 352 ? 5.779 12.964 -15.302 1.00 38.34 352 ALA B CA 1
ATOM 11596 C C . ALA D 1 352 ? 5.902 14.238 -14.500 1.00 39.58 352 ALA B C 1
ATOM 11597 O O . ALA D 1 352 ? 5.920 15.307 -15.068 1.00 40.16 352 ALA B O 1
ATOM 11598 N N . VAL D 1 353 ? 5.952 14.112 -13.185 1.00 46.65 353 VAL B N 1
ATOM 11599 C CA . VAL D 1 353 ? 6.154 15.241 -12.301 1.00 48.45 353 VAL B CA 1
ATOM 11600 C C . VAL D 1 353 ? 7.458 15.960 -12.622 1.00 50.67 353 VAL B C 1
ATOM 11601 O O . VAL D 1 353 ? 8.430 15.334 -12.979 1.00 51.02 353 VAL B O 1
ATOM 11603 N N . PRO D 1 360 ? 5.623 6.729 -10.498 1.00 46.86 360 PRO B N 1
ATOM 11604 C CA . PRO D 1 360 ? 5.415 5.405 -9.912 1.00 47.06 360 PRO B CA 1
ATOM 11605 C C . PRO D 1 360 ? 3.936 5.015 -9.682 1.00 46.03 360 PRO B C 1
ATOM 11606 O O . PRO D 1 360 ? 3.487 5.296 -8.598 1.00 46.46 360 PRO B O 1
ATOM 11610 N N . HIS D 1 361 ? 3.216 4.383 -10.622 1.00 45.37 361 HIS B N 1
ATOM 11611 C CA . HIS D 1 361 ? 1.789 4.065 -10.390 1.00 44.71 361 HIS B CA 1
ATOM 11612 C C . HIS D 1 361 ? 1.481 2.975 -9.382 1.00 45.46 361 HIS B C 1
ATOM 11613 O O . HIS D 1 361 ? 1.931 1.849 -9.423 1.00 46.23 361 HIS B O 1
ATOM 11620 N N . HIS D 1 362 ? 0.593 3.361 -8.520 1.00 45.19 362 HIS B N 1
ATOM 11621 C CA . HIS D 1 362 ? 0.120 2.586 -7.422 1.00 45.87 362 HIS B CA 1
ATOM 11622 C C . HIS D 1 362 ? 1.236 2.641 -6.349 1.00 46.66 362 HIS B C 1
ATOM 11623 O O . HIS D 1 362 ? 1.119 2.019 -5.310 1.00 47.74 362 HIS B O 1
ATOM 11630 N N . HIS D 1 363 ? 2.322 3.372 -6.611 1.00 46.43 363 HIS B N 1
ATOM 11631 C CA . HIS D 1 363 ? 3.405 3.560 -5.636 1.00 47.40 363 HIS B CA 1
ATOM 11632 C C . HIS D 1 363 ? 2.983 4.436 -4.449 1.00 47.58 363 HIS B C 1
ATOM 11633 O O . HIS D 1 363 ? 2.116 5.300 -4.602 1.00 46.75 363 HIS B O 1
ATOM 11635 N N . PRO D 1 364 ? 3.595 4.218 -3.261 1.00 48.92 364 PRO B N 1
ATOM 11636 C CA . PRO D 1 364 ? 3.240 5.001 -2.073 1.00 49.47 364 PRO B CA 1
ATOM 11637 C C . PRO D 1 364 ? 3.495 6.500 -2.235 1.00 49.33 364 PRO B C 1
ATOM 11638 O O . PRO D 1 364 ? 2.748 7.311 -1.685 1.00 49.44 364 PRO B O 1
ATOM 11642 N N . LYS D 1 365 ? 4.532 6.853 -2.992 1.00 49.39 365 LYS B N 1
ATOM 11643 C CA . LYS D 1 365 ? 4.868 8.250 -3.260 1.00 49.61 365 LYS B CA 1
ATOM 11644 C C . LYS D 1 365 ? 4.423 8.677 -4.664 1.00 47.96 365 LYS B C 1
ATOM 11645 O O . LYS D 1 365 ? 5.190 9.285 -5.416 1.00 48.18 365 LYS B O 1
ATOM 11647 N N . PHE D 1 366 ? 3.175 8.361 -5.008 1.00 46.60 366 PHE B N 1
ATOM 11648 C CA . PHE D 1 366 ? 2.630 8.675 -6.329 1.00 45.19 366 PHE B CA 1
ATOM 11649 C C . PHE D 1 366 ? 2.339 10.166 -6.508 1.00 45.50 366 PHE B C 1
ATOM 11650 O O . PHE D 1 366 ? 1.568 10.759 -5.748 1.00 46.14 366 PHE B O 1
ATOM 11658 N N . ASN D 1 367 ? 2.962 10.753 -7.527 1.00 45.36 367 ASN B N 1
ATOM 11659 C CA . ASN D 1 367 ? 2.766 12.161 -7.882 1.00 45.86 367 ASN B CA 1
ATOM 11660 C C . ASN D 1 367 ? 2.806 12.326 -9.403 1.00 44.93 367 ASN B C 1
ATOM 11661 O O . ASN D 1 367 ? 3.189 11.399 -10.125 1.00 43.96 367 ASN B O 1
ATOM 11663 N N . ILE D 1 368 ? 2.333 13.478 -9.888 1.00 45.25 368 ILE B N 1
ATOM 11664 C CA . ILE D 1 368 ? 2.147 13.756 -11.319 1.00 44.49 368 ILE B CA 1
ATOM 11665 C C . ILE D 1 368 ? 2.204 15.251 -11.682 1.00 45.74 368 ILE B C 1
ATOM 11666 O O . ILE D 1 368 ? 1.854 16.070 -10.886 1.00 46.88 368 ILE B O 1
ATOM 11671 N N . SER D 1 369 ? 2.597 15.581 -12.907 1.00 45.66 369 SER B N 1
ATOM 11672 C CA . SER D 1 369 ? 2.520 16.958 -13.400 1.00 47.00 369 SER B CA 1
ATOM 11673 C C . SER D 1 369 ? 1.072 17.421 -13.520 1.00 46.81 369 SER B C 1
ATOM 11674 O O . SER D 1 369 ? 0.205 16.683 -13.991 1.00 45.26 369 SER B O 1
ATOM 11676 N N . GLU D 1 370 ? 0.780 18.634 -13.093 1.00 48.62 370 GLU B N 1
ATOM 11677 C CA . GLU D 1 370 ? -0.588 19.077 -13.140 1.00 48.90 370 GLU B CA 1
ATOM 11678 C C . GLU D 1 370 ? -0.950 19.749 -14.453 1.00 49.19 370 GLU B C 1
ATOM 11679 O O . GLU D 1 370 ? -2.066 20.191 -14.626 1.00 49.89 370 GLU B O 1
ATOM 11685 N N . LYS D 1 371 ? -0.022 19.729 -15.384 1.00 48.47 371 LYS B N 1
ATOM 11686 C CA . LYS D 1 371 ? -0.309 20.162 -16.720 1.00 48.38 371 LYS B CA 1
ATOM 11687 C C . LYS D 1 371 ? -1.025 19.081 -17.473 1.00 46.05 371 LYS B C 1
ATOM 11688 O O . LYS D 1 371 ? -1.375 19.260 -18.617 1.00 46.11 371 LYS B O 1
ATOM 11690 N N . SER D 1 372 ? -1.213 17.936 -16.837 1.00 43.95 372 SER B N 1
ATOM 11691 C CA . SER D 1 372 ? -1.896 16.830 -17.510 1.00 42.15 372 SER B CA 1
ATOM 11692 C C . SER D 1 372 ? -3.357 17.136 -17.635 1.00 42.50 372 SER B C 1
ATOM 11693 O O . SER D 1 372 ? -3.959 16.933 -18.667 1.00 42.35 372 SER B O 1
ATOM 11696 N N . LEU D 1 373 ? -3.897 17.651 -16.555 1.00 43.03 373 LEU B N 1
ATOM 11697 C CA . LEU D 1 373 ? -5.266 17.990 -16.482 1.00 43.80 373 LEU B CA 1
ATOM 11698 C C . LEU D 1 373 ? -5.696 18.791 -17.684 1.00 44.76 373 LEU B C 1
ATOM 11699 O O . LEU D 1 373 ? -6.685 18.486 -18.311 1.00 45.24 373 LEU B O 1
ATOM 11704 N N . LEU D 1 374 ? -4.937 19.807 -18.033 1.00 45.05 374 LEU B N 1
ATOM 11705 C CA . LEU D 1 374 ? -5.394 20.741 -19.039 1.00 46.38 374 LEU B CA 1
ATOM 11706 C C . LEU D 1 374 ? -5.244 20.181 -20.430 1.00 44.81 374 LEU B C 1
ATOM 11707 O O . LEU D 1 374 ? -6.017 20.441 -21.310 1.00 45.76 374 LEU B O 1
ATOM 11712 N N . ILE D 1 375 ? -4.234 19.376 -20.612 1.00 42.61 375 ILE B N 1
ATOM 11713 C CA . ILE D 1 375 ? -3.972 18.743 -21.881 1.00 41.39 375 ILE B CA 1
ATOM 11714 C C . ILE D 1 375 ? -5.040 17.725 -22.291 1.00 40.42 375 ILE B C 1
ATOM 11715 O O . ILE D 1 375 ? -5.368 17.541 -23.442 1.00 40.63 375 ILE B O 1
ATOM 11720 N N . SER D 1 376 ? -5.565 17.083 -21.283 1.00 39.49 376 SER B N 1
ATOM 11721 C CA . SER D 1 376 ? -6.568 16.018 -21.359 1.00 38.97 376 SER B CA 1
ATOM 11722 C C . SER D 1 376 ? -7.881 16.598 -21.880 1.00 40.99 376 SER B C 1
ATOM 11723 O O . SER D 1 376 ? -8.466 16.076 -22.839 1.00 40.96 376 SER B O 1
ATOM 11726 N N . ALA D 1 377 ? -8.313 17.697 -21.256 1.00 42.59 377 ALA B N 1
ATOM 11727 C CA . ALA D 1 377 ? -9.550 18.374 -21.628 1.00 44.88 377 ALA B CA 1
ATOM 11728 C C . ALA D 1 377 ? -9.464 18.894 -23.061 1.00 45.79 377 ALA B C 1
ATOM 11729 O O . ALA D 1 377 ? -10.413 18.762 -23.835 1.00 47.18 377 ALA B O 1
ATOM 11731 N N . GLU D 1 378 ? -8.307 19.448 -23.410 1.00 45.20 378 GLU B N 1
ATOM 11732 C CA . GLU D 1 378 ? -8.065 19.986 -24.743 1.00 46.20 378 GLU B CA 1
ATOM 11733 C C . GLU D 1 378 ? -8.326 18.931 -25.810 1.00 45.23 378 GLU B C 1
ATOM 11734 O O . GLU D 1 378 ? -9.125 19.146 -26.723 1.00 46.83 378 GLU B O 1
ATOM 11736 N N . ALA D 1 379 ? -7.660 17.787 -25.664 1.00 42.99 379 ALA B N 1
ATOM 11737 C CA . ALA D 1 379 ? -7.701 16.712 -26.651 1.00 42.20 379 ALA B CA 1
ATOM 11738 C C . ALA D 1 379 ? -9.065 16.025 -26.749 1.00 43.14 379 ALA B C 1
ATOM 11739 O O . ALA D 1 379 ? -9.515 15.703 -27.849 1.00 44.44 379 ALA B O 1
ATOM 11741 N N . VAL D 1 380 ? -9.709 15.791 -25.608 1.00 42.61 380 VAL B N 1
ATOM 11742 C CA . VAL D 1 380 ? -11.030 15.152 -25.589 1.00 43.88 380 VAL B CA 1
ATOM 11743 C C . VAL D 1 380 ? -12.122 16.083 -26.156 1.00 46.58 380 VAL B C 1
ATOM 11744 O O . VAL D 1 380 ? -12.934 15.674 -26.998 1.00 47.85 380 VAL B O 1
ATOM 11748 N N . GLY D 1 381 ? -12.128 17.330 -25.695 1.00 47.67 381 GLY B N 1
ATOM 11749 C CA . GLY D 1 381 ? -13.075 18.339 -26.190 1.00 50.79 381 GLY B CA 1
ATOM 11750 C C . GLY D 1 381 ? -13.022 18.476 -27.702 1.00 51.62 381 GLY B C 1
ATOM 11751 O O . GLY D 1 381 ? -14.055 18.427 -28.381 1.00 53.77 381 GLY B O 1
ATOM 11752 N N . THR D 1 382 ? -11.803 18.627 -28.219 1.00 49.94 382 THR B N 1
ATOM 11753 C CA . THR D 1 382 ? -11.546 18.699 -29.653 1.00 50.48 382 THR B CA 1
ATOM 11754 C C . THR D 1 382 ? -12.259 17.562 -30.384 1.00 50.82 382 THR B C 1
ATOM 11755 O O . THR D 1 382 ? -13.011 17.804 -31.324 1.00 53.38 382 THR B O 1
ATOM 11759 N N . VAL D 1 383 ? -12.032 16.331 -29.928 1.00 48.48 383 VAL B N 1
ATOM 11760 C CA . VAL D 1 383 ? -12.629 15.147 -30.546 1.00 48.82 383 VAL B CA 1
ATOM 11761 C C . VAL D 1 383 ? -14.163 15.190 -30.499 1.00 51.74 383 VAL B C 1
ATOM 11762 O O . VAL D 1 383 ? -14.822 14.894 -31.499 1.00 53.73 383 VAL B O 1
ATOM 11766 N N . VAL D 1 384 ? -14.712 15.569 -29.342 1.00 52.24 384 VAL B N 1
ATOM 11767 C CA . VAL D 1 384 ? -16.167 15.671 -29.130 1.00 55.48 384 VAL B CA 1
ATOM 11768 C C . VAL D 1 384 ? -16.890 16.546 -30.170 1.00 58.96 384 VAL B C 1
ATOM 11769 O O . VAL D 1 384 ? -17.974 16.192 -30.648 1.00 61.56 384 VAL B O 1
ATOM 11773 N N . LEU D 1 385 ? -16.287 17.680 -30.513 1.00 59.34 385 LEU B N 1
ATOM 11774 C CA . LEU D 1 385 ? -16.911 18.622 -31.445 1.00 63.28 385 LEU B CA 1
ATOM 11775 C C . LEU D 1 385 ? -16.971 18.093 -32.890 1.00 64.36 385 LEU B C 1
ATOM 11776 O O . LEU D 1 385 ? -17.752 18.583 -33.708 1.00 67.72 385 LEU B O 1
ATOM 11781 N N . ASP D 1 386 ? -16.292 16.985 -33.184 1.00 62.22 386 ASP B N 1
ATOM 11782 C CA . ASP D 1 386 ? -16.291 16.376 -34.522 1.00 63.48 386 ASP B CA 1
ATOM 11783 C C . ASP D 1 386 ? -17.330 15.328 -34.946 1.00 65.76 386 ASP B C 1
ATOM 11784 O O . ASP D 1 386 ? -17.941 14.618 -34.168 1.00 65.92 386 ASP B O 1
#